Protein 2N4I (pdb70)

Radius of gyration: 13.76 Å; Cα contacts (8 Å, |Δi|>4): 264; chains: 1; bounding box: 32×39×30 Å

Structure (mmCIF, N/CA/C/O backbone):
data_2N4I
#
_entry.id   2N4I
#
_cell.length_a   1.000
_cell.length_b   1.000
_cell.length_c   1.000
_cell.angle_alpha   90.00
_cell.angle_beta   90.00
_cell.angle_gamma   90.00
#
_symmetry.space_group_name_H-M   'P 1'
#
loop_
_atom_site.group_PDB
_atom_site.id
_atom_site.type_symbol
_atom_site.label_atom_id
_atom_site.label_alt_id
_atom_site.label_comp_id
_atom_site.label_asym_id
_atom_site.label_entity_id
_atom_site.label_seq_id
_atom_site.pdbx_PDB_ins_code
_atom_site.Cartn_x
_atom_site.Cartn_y
_atom_site.Cartn_z
_atom_site.occupancy
_atom_site.B_iso_or_equiv
_atom_site.auth_seq_id
_atom_site.auth_comp_id
_atom_site.auth_asym_id
_atom_site.auth_atom_id
_atom_site.pdbx_PDB_model_num
ATOM 1 N N . MET A 1 1 ? 2.708 -0.508 -0.286 1.00 0.00 23 MET A N 1
ATOM 2 C CA . MET A 1 1 ? 3.066 -0.502 -1.721 1.00 0.00 23 MET A CA 1
ATOM 3 C C . MET A 1 1 ? 3.447 -1.906 -2.170 1.00 0.00 23 MET A C 1
ATOM 4 O O . MET A 1 1 ? 4.625 -2.239 -2.277 1.00 0.00 23 MET A O 1
ATOM 20 N N . SER A 1 2 ? 2.441 -2.736 -2.408 1.00 0.00 24 SER A N 1
ATOM 21 C CA . SER A 1 2 ? 2.668 -4.101 -2.851 1.00 0.00 24 SER A CA 1
ATOM 22 C C . SER A 1 2 ? 3.030 -4.130 -4.331 1.00 0.00 24 SER A C 1
ATOM 23 O O . SER A 1 2 ? 2.161 -4.019 -5.195 1.00 0.00 24 SER A O 1
ATOM 31 N N . SER A 1 3 ? 4.314 -4.270 -4.615 1.00 0.00 25 SER A N 1
ATOM 32 C CA . SER A 1 3 ? 4.793 -4.313 -5.989 1.00 0.00 25 SER A CA 1
ATOM 33 C C . SER A 1 3 ? 5.633 -5.561 -6.200 1.00 0.00 25 SER A C 1
ATOM 34 O O . SER A 1 3 ? 6.462 -5.632 -7.108 1.00 0.00 25 SER A O 1
ATOM 42 N N . GLU A 1 4 ? 5.414 -6.540 -5.336 1.00 0.00 26 GLU A N 1
ATOM 43 C CA . GLU A 1 4 ? 6.127 -7.800 -5.410 1.00 0.00 26 GLU A CA 1
ATOM 44 C C . GLU A 1 4 ? 5.245 -8.851 -6.066 1.00 0.00 26 GLU A C 1
ATOM 45 O O . GLU A 1 4 ? 4.285 -9.332 -5.462 1.00 0.00 26 GLU A O 1
ATOM 57 N N . PRO A 1 5 ? 5.540 -9.195 -7.324 1.00 0.00 27 PRO A N 1
ATOM 58 C CA . PRO A 1 5 ? 4.785 -10.199 -8.067 1.00 0.00 27 PRO A CA 1
ATOM 59 C C . PRO A 1 5 ? 5.068 -11.603 -7.550 1.00 0.00 27 PRO A C 1
ATOM 60 O O . PRO A 1 5 ? 4.229 -12.224 -6.901 1.00 0.00 27 PRO A O 1
ATOM 71 N N . PHE A 1 6 ? 6.265 -12.084 -7.837 1.00 0.00 28 PHE A N 1
ATOM 72 C CA . PHE A 1 6 ? 6.713 -13.379 -7.369 1.00 0.00 28 PHE A CA 1
ATOM 73 C C . PHE A 1 6 ? 8.235 -13.395 -7.382 1.00 0.00 28 PHE A C 1
ATOM 74 O O . PHE A 1 6 ? 8.854 -12.742 -8.223 1.00 0.00 28 PHE A O 1
ATOM 91 N N . ILE A 1 7 ? 8.838 -14.106 -6.445 1.00 0.00 29 ILE A N 1
ATOM 92 C CA . ILE A 1 7 ? 10.288 -14.084 -6.311 1.00 0.00 29 ILE A CA 1
ATOM 93 C C . ILE A 1 7 ? 10.875 -15.483 -6.275 1.00 0.00 29 ILE A C 1
ATOM 94 O O . ILE A 1 7 ? 10.152 -16.482 -6.313 1.00 0.00 29 ILE A O 1
ATOM 110 N N . VAL A 1 8 ? 12.193 -15.529 -6.193 1.00 0.00 30 VAL A N 1
ATOM 111 C CA . VAL A 1 8 ? 12.930 -16.775 -6.115 1.00 0.00 30 VAL A CA 1
ATOM 112 C C . VAL A 1 8 ? 13.329 -17.049 -4.672 1.00 0.00 30 VAL A C 1
ATOM 113 O O . VAL A 1 8 ? 13.557 -16.117 -3.898 1.00 0.00 30 VAL A O 1
ATOM 126 N N . ASN A 1 9 ? 13.407 -18.316 -4.304 1.00 0.00 31 ASN A N 1
ATOM 127 C CA . ASN A 1 9 ? 13.788 -18.680 -2.948 1.00 0.00 31 ASN A CA 1
ATOM 128 C C . ASN A 1 9 ? 15.013 -19.583 -2.956 1.00 0.00 31 ASN A C 1
ATOM 129 O O . ASN A 1 9 ? 15.257 -20.306 -3.924 1.00 0.00 31 ASN A O 1
ATOM 140 N N . GLY A 1 10 ? 15.789 -19.522 -1.883 1.00 0.00 32 GLY A N 1
ATOM 141 C CA . GLY A 1 10 ? 16.963 -20.360 -1.767 1.00 0.00 32 GLY A CA 1
ATOM 142 C C . GLY A 1 10 ? 18.236 -19.634 -2.153 1.00 0.00 32 GLY A C 1
ATOM 143 O O . GLY A 1 10 ? 18.516 -18.543 -1.654 1.00 0.00 32 GLY A O 1
ATOM 147 N N . LEU A 1 11 ? 18.999 -20.234 -3.051 1.00 0.00 33 LEU A N 1
ATOM 148 C CA . LEU A 1 11 ? 20.275 -19.682 -3.483 1.00 0.00 33 LEU A CA 1
ATOM 149 C C . LEU A 1 11 ? 20.316 -19.615 -5.000 1.00 0.00 33 LEU A C 1
ATOM 150 O O . LEU A 1 11 ? 19.347 -19.994 -5.659 1.00 0.00 33 LEU A O 1
ATOM 166 N N . GLU A 1 12 ? 21.417 -19.105 -5.548 1.00 0.00 34 GLU A N 1
ATOM 167 C CA . GLU A 1 12 ? 21.627 -19.107 -6.991 1.00 0.00 34 GLU A CA 1
ATOM 168 C C . GLU A 1 12 ? 21.509 -20.531 -7.527 1.00 0.00 34 GLU A C 1
ATOM 169 O O . GLU A 1 12 ? 20.809 -20.779 -8.508 1.00 0.00 34 GLU A O 1
ATOM 181 N N . GLY A 1 13 ? 22.191 -21.460 -6.866 1.00 0.00 35 GLY A N 1
ATOM 182 C CA . GLY A 1 13 ? 22.017 -22.864 -7.180 1.00 0.00 35 GLY A CA 1
ATOM 183 C C . GLY A 1 13 ? 23.288 -23.546 -7.651 1.00 0.00 35 GLY A C 1
ATOM 184 O O . GLY A 1 13 ? 23.523 -23.654 -8.851 1.00 0.00 35 GLY A O 1
ATOM 188 N N . PRO A 1 14 ? 24.140 -24.010 -6.727 1.00 0.00 36 PRO A N 1
ATOM 189 C CA . PRO A 1 14 ? 25.299 -24.829 -7.063 1.00 0.00 36 PRO A CA 1
ATOM 190 C C . PRO A 1 14 ? 24.897 -26.290 -7.267 1.00 0.00 36 PRO A C 1
ATOM 191 O O . PRO A 1 14 ? 25.024 -27.114 -6.361 1.00 0.00 36 PRO A O 1
ATOM 202 N N . VAL A 1 15 ? 24.395 -26.599 -8.454 1.00 0.00 37 VAL A N 1
ATOM 203 C CA . VAL A 1 15 ? 23.906 -27.940 -8.758 1.00 0.00 37 VAL A CA 1
ATOM 204 C C . VAL A 1 15 ? 25.043 -28.849 -9.214 1.00 0.00 37 VAL A C 1
ATOM 205 O O . VAL A 1 15 ? 25.787 -28.513 -10.130 1.00 0.00 37 VAL A O 1
ATOM 218 N N . LEU A 1 16 ? 25.164 -30.003 -8.579 1.00 0.00 38 LEU A N 1
ATOM 219 C CA . LEU A 1 16 ? 26.244 -30.930 -8.877 1.00 0.00 38 LEU A CA 1
ATOM 220 C C . LEU A 1 16 ? 25.722 -32.116 -9.677 1.00 0.00 38 LEU A C 1
ATOM 221 O O . LEU A 1 16 ? 24.613 -32.596 -9.436 1.00 0.00 38 LEU A O 1
ATOM 237 N N . ALA A 1 17 ? 26.522 -32.585 -10.627 1.00 0.00 39 ALA A N 1
ATOM 238 C CA . ALA A 1 17 ? 26.103 -33.657 -11.514 1.00 0.00 39 ALA A CA 1
ATOM 239 C C . ALA A 1 17 ? 27.296 -34.467 -12.014 1.00 0.00 39 ALA A C 1
ATOM 240 O O . ALA A 1 17 ? 28.449 -34.097 -11.785 1.00 0.00 39 ALA A O 1
ATOM 247 N N . SER A 1 18 ? 27.003 -35.567 -12.699 1.00 0.00 40 SER A N 1
ATOM 248 C CA . SER A 1 18 ? 28.026 -36.430 -13.271 1.00 0.00 40 SER A CA 1
ATOM 249 C C . SER A 1 18 ? 27.842 -36.491 -14.782 1.00 0.00 40 SER A C 1
ATOM 250 O O . SER A 1 18 ? 26.709 -36.559 -15.267 1.00 0.00 40 SER A O 1
ATOM 258 N N . LEU A 1 19 ? 28.944 -36.472 -15.519 1.00 0.00 41 LEU A N 1
ATOM 259 C CA . LEU A 1 19 ? 28.887 -36.402 -16.973 1.00 0.00 41 LEU A CA 1
ATOM 260 C C . LEU A 1 19 ? 28.172 -37.613 -17.552 1.00 0.00 41 LEU A C 1
ATOM 261 O O . LEU A 1 19 ? 28.434 -38.751 -17.159 1.00 0.00 41 LEU A O 1
ATOM 277 N N . GLY A 1 20 ? 27.265 -37.362 -18.483 1.00 0.00 42 GLY A N 1
ATOM 278 C CA . GLY A 1 20 ? 26.541 -38.440 -19.134 1.00 0.00 42 GLY A CA 1
ATOM 279 C C . GLY A 1 20 ? 25.412 -38.991 -18.284 1.00 0.00 42 GLY A C 1
ATOM 280 O O . GLY A 1 20 ? 24.524 -39.676 -18.794 1.00 0.00 42 GLY A O 1
ATOM 284 N N . GLY A 1 21 ? 25.443 -38.685 -16.994 1.00 0.00 43 GLY A N 1
ATOM 285 C CA . GLY A 1 21 ? 24.433 -39.182 -16.085 1.00 0.00 43 GLY A CA 1
ATOM 286 C C . GLY A 1 21 ? 23.228 -38.272 -16.018 1.00 0.00 43 GLY A C 1
ATOM 287 O O . GLY A 1 21 ? 22.892 -37.605 -16.993 1.00 0.00 43 GLY A O 1
ATOM 291 N N . ASN A 1 22 ? 22.583 -38.228 -14.866 1.00 0.00 44 ASN A N 1
ATOM 292 C CA . ASN A 1 22 ? 21.380 -37.429 -14.711 1.00 0.00 44 ASN A CA 1
ATOM 293 C C . ASN A 1 22 ? 21.687 -36.122 -13.995 1.00 0.00 44 ASN A C 1
ATOM 294 O O . ASN A 1 22 ? 22.355 -36.105 -12.958 1.00 0.00 44 ASN A O 1
ATOM 305 N N . LEU A 1 23 ? 21.216 -35.032 -14.569 1.00 0.00 45 LEU A N 1
ATOM 306 C CA . LEU A 1 23 ? 21.340 -33.722 -13.963 1.00 0.00 45 LEU A CA 1
ATOM 307 C C . LEU A 1 23 ? 19.997 -33.308 -13.381 1.00 0.00 45 LEU A C 1
ATOM 308 O O . LEU A 1 23 ? 19.046 -33.058 -14.121 1.00 0.00 45 LEU A O 1
ATOM 324 N N . GLU A 1 24 ? 19.915 -33.252 -12.064 1.00 0.00 46 GLU A N 1
ATOM 325 C CA . GLU A 1 24 ? 18.706 -32.796 -11.409 1.00 0.00 46 GLU A CA 1
ATOM 326 C C . GLU A 1 24 ? 18.815 -31.313 -11.097 1.00 0.00 46 GLU A C 1
ATOM 327 O O . GLU A 1 24 ? 19.537 -30.906 -10.186 1.00 0.00 46 GLU A O 1
ATOM 339 N N . LEU A 1 25 ? 18.098 -30.512 -11.861 1.00 0.00 47 LEU A N 1
ATOM 340 C CA . LEU A 1 25 ? 18.132 -29.073 -11.698 1.00 0.00 47 LEU A CA 1
ATOM 341 C C . LEU A 1 25 ? 16.994 -28.652 -10.787 1.00 0.00 47 LEU A C 1
ATOM 342 O O . LEU A 1 25 ? 15.843 -29.017 -11.011 1.00 0.00 47 LEU A O 1
ATOM 358 N N . SER A 1 26 ? 17.316 -27.889 -9.758 1.00 0.00 48 SER A N 1
ATOM 359 C CA . SER A 1 26 ? 16.335 -27.529 -8.751 1.00 0.00 48 SER A CA 1
ATOM 360 C C . SER A 1 26 ? 16.224 -26.016 -8.608 1.00 0.00 48 SER A C 1
ATOM 361 O O . SER A 1 26 ? 17.211 -25.333 -8.342 1.00 0.00 48 SER A O 1
ATOM 369 N N . CYS A 1 27 ? 15.021 -25.503 -8.812 1.00 0.00 49 CYS A N 1
ATOM 370 C CA . CYS A 1 27 ? 14.751 -24.083 -8.633 1.00 0.00 49 CYS A CA 1
ATOM 371 C C . CYS A 1 27 ? 13.565 -23.906 -7.689 1.00 0.00 49 CYS A C 1
ATOM 372 O O . CYS A 1 27 ? 12.611 -24.688 -7.734 1.00 0.00 49 CYS A O 1
ATOM 379 N N . GLN A 1 28 ? 13.632 -22.907 -6.818 1.00 0.00 50 GLN A N 1
ATOM 380 C CA . GLN A 1 28 ? 12.551 -22.640 -5.876 1.00 0.00 50 GLN A CA 1
ATOM 381 C C . GLN A 1 28 ? 11.916 -21.288 -6.168 1.00 0.00 50 GLN A C 1
ATOM 382 O O . GLN A 1 28 ? 12.615 -20.285 -6.309 1.00 0.00 50 GLN A O 1
ATOM 396 N N . LEU A 1 29 ? 10.597 -21.263 -6.251 1.00 0.00 51 LEU A N 1
ATOM 397 C CA . LEU A 1 29 ? 9.881 -20.034 -6.549 1.00 0.00 51 LEU A CA 1
ATOM 398 C C . LEU A 1 29 ? 8.791 -19.777 -5.515 1.00 0.00 51 LEU A C 1
ATOM 399 O O . LEU A 1 29 ? 8.300 -20.702 -4.865 1.00 0.00 51 LEU A O 1
ATOM 415 N N . SER A 1 30 ? 8.436 -18.516 -5.354 1.00 0.00 52 SER A N 1
ATOM 416 C CA . SER A 1 30 ? 7.332 -18.133 -4.490 1.00 0.00 52 SER A CA 1
ATOM 417 C C . SER A 1 30 ? 6.323 -17.293 -5.274 1.00 0.00 52 SER A C 1
ATOM 418 O O . SER A 1 30 ? 6.371 -16.061 -5.253 1.00 0.00 52 SER A O 1
ATOM 426 N N . PRO A 1 31 ? 5.414 -17.962 -6.001 1.00 0.00 53 PRO A N 1
ATOM 427 C CA . PRO A 1 31 ? 4.432 -17.311 -6.857 1.00 0.00 53 PRO A CA 1
ATOM 428 C C . PRO A 1 31 ? 3.091 -17.076 -6.157 1.00 0.00 53 PRO A C 1
ATOM 429 O O . PRO A 1 31 ? 2.816 -17.662 -5.108 1.00 0.00 53 PRO A O 1
ATOM 440 N N . PRO A 1 32 ? 2.238 -16.212 -6.729 1.00 0.00 54 PRO A N 1
ATOM 441 C CA . PRO A 1 32 ? 0.904 -15.954 -6.201 1.00 0.00 54 PRO A CA 1
ATOM 442 C C . PRO A 1 32 ? -0.093 -17.033 -6.621 1.00 0.00 54 PRO A C 1
ATOM 443 O O . PRO A 1 32 ? -1.188 -17.142 -6.063 1.00 0.00 54 PRO A O 1
ATOM 454 N N . GLN A 1 33 ? 0.297 -17.827 -7.608 1.00 0.00 55 GLN A N 1
ATOM 455 C CA . GLN A 1 33 ? -0.555 -18.879 -8.141 1.00 0.00 55 GLN A CA 1
ATOM 456 C C . GLN A 1 33 ? 0.080 -20.244 -7.894 1.00 0.00 55 GLN A C 1
ATOM 457 O O . GLN A 1 33 ? 1.082 -20.344 -7.190 1.00 0.00 55 GLN A O 1
ATOM 471 N N . GLN A 1 34 ? -0.512 -21.295 -8.455 1.00 0.00 56 GLN A N 1
ATOM 472 C CA . GLN A 1 34 ? 0.035 -22.643 -8.309 1.00 0.00 56 GLN A CA 1
ATOM 473 C C . GLN A 1 34 ? 1.066 -22.920 -9.398 1.00 0.00 56 GLN A C 1
ATOM 474 O O . GLN A 1 34 ? 1.774 -23.925 -9.355 1.00 0.00 56 GLN A O 1
ATOM 488 N N . ALA A 1 35 ? 1.104 -22.031 -10.389 1.00 0.00 57 ALA A N 1
ATOM 489 C CA . ALA A 1 35 ? 2.125 -22.040 -11.439 1.00 0.00 57 ALA A CA 1
ATOM 490 C C . ALA A 1 35 ? 2.011 -23.246 -12.377 1.00 0.00 57 ALA A C 1
ATOM 491 O O . ALA A 1 35 ? 2.873 -23.454 -13.240 1.00 0.00 57 ALA A O 1
ATOM 498 N N . GLN A 1 36 ? 0.944 -24.025 -12.235 1.00 0.00 58 GLN A N 1
ATOM 499 C CA . GLN A 1 36 ? 0.729 -25.191 -13.088 1.00 0.00 58 GLN A CA 1
ATOM 500 C C . GLN A 1 36 ? 0.683 -24.769 -14.556 1.00 0.00 58 GLN A C 1
ATOM 501 O O . GLN A 1 36 ? 1.359 -25.356 -15.403 1.00 0.00 58 GLN A O 1
ATOM 515 N N . HIS A 1 37 ? -0.074 -23.716 -14.835 1.00 0.00 59 HIS A N 1
ATOM 516 C CA . HIS A 1 37 ? -0.231 -23.222 -16.199 1.00 0.00 59 HIS A CA 1
ATOM 517 C C . HIS A 1 37 ? 0.857 -22.209 -16.544 1.00 0.00 59 HIS A C 1
ATOM 518 O O . HIS A 1 37 ? 0.843 -21.614 -17.620 1.00 0.00 59 HIS A O 1
ATOM 533 N N . MET A 1 38 ? 1.802 -22.021 -15.630 1.00 0.00 60 MET A N 1
ATOM 534 C CA . MET A 1 38 ? 2.843 -21.017 -15.812 1.00 0.00 60 MET A CA 1
ATOM 535 C C . MET A 1 38 ? 3.945 -21.533 -16.730 1.00 0.00 60 MET A C 1
ATOM 536 O O . MET A 1 38 ? 4.029 -22.737 -17.005 1.00 0.00 60 MET A O 1
ATOM 550 N N . GLU A 1 39 ? 4.790 -20.628 -17.193 1.00 0.00 61 GLU A N 1
ATOM 551 C CA . GLU A 1 39 ? 5.839 -20.969 -18.141 1.00 0.00 61 GLU A CA 1
ATOM 552 C C . GLU A 1 39 ? 7.193 -21.002 -17.451 1.00 0.00 61 GLU A C 1
ATOM 553 O O . GLU A 1 39 ? 7.457 -20.209 -16.549 1.00 0.00 61 GLU A O 1
ATOM 565 N N . ILE A 1 40 ? 8.038 -21.937 -17.852 1.00 0.00 62 ILE A N 1
ATOM 566 C CA . ILE A 1 40 ? 9.354 -22.067 -17.250 1.00 0.00 62 ILE A CA 1
ATOM 567 C C . ILE A 1 40 ? 10.427 -22.318 -18.312 1.00 0.00 62 ILE A C 1
ATOM 568 O O . ILE A 1 40 ? 10.180 -22.978 -19.327 1.00 0.00 62 ILE A O 1
ATOM 584 N N . ARG A 1 41 ? 11.606 -21.762 -18.084 1.00 0.00 63 ARG A N 1
ATOM 585 C CA . ARG A 1 41 ? 12.770 -22.053 -18.903 1.00 0.00 63 ARG A CA 1
ATOM 586 C C . ARG A 1 41 ? 13.920 -22.462 -17.985 1.00 0.00 63 ARG A C 1
ATOM 587 O O . ARG A 1 41 ? 14.375 -21.674 -17.163 1.00 0.00 63 ARG A O 1
ATOM 608 N N . TRP A 1 42 ? 14.376 -23.694 -18.127 1.00 0.00 64 TRP A N 1
ATOM 609 C CA . TRP A 1 42 ? 15.324 -24.285 -17.183 1.00 0.00 64 TRP A CA 1
ATOM 610 C C . TRP A 1 42 ? 16.500 -24.920 -17.922 1.00 0.00 64 TRP A C 1
ATOM 611 O O . TRP A 1 42 ? 16.759 -26.107 -17.767 1.00 0.00 64 TRP A O 1
ATOM 632 N N . PHE A 1 43 ? 17.223 -24.142 -18.720 1.00 0.00 65 PHE A N 1
ATOM 633 C CA . PHE A 1 43 ? 18.234 -24.734 -19.607 1.00 0.00 65 PHE A CA 1
ATOM 634 C C . PHE A 1 43 ? 19.397 -23.779 -19.850 1.00 0.00 65 PHE A C 1
ATOM 635 O O . PHE A 1 43 ? 19.344 -22.610 -19.474 1.00 0.00 65 PHE A O 1
ATOM 652 N N . ARG A 1 44 ? 20.451 -24.291 -20.477 1.00 0.00 66 ARG A N 1
ATOM 653 C CA . ARG A 1 44 ? 21.597 -23.474 -20.850 1.00 0.00 66 ARG A CA 1
ATOM 654 C C . ARG A 1 44 ? 22.000 -23.749 -22.291 1.00 0.00 66 ARG A C 1
ATOM 655 O O . ARG A 1 44 ? 22.211 -24.898 -22.677 1.00 0.00 66 ARG A O 1
ATOM 676 N N . ASN A 1 45 ? 22.095 -22.693 -23.081 1.00 0.00 67 ASN A N 1
ATOM 677 C CA . ASN A 1 45 ? 22.564 -22.798 -24.454 1.00 0.00 67 ASN A CA 1
ATOM 678 C C . ASN A 1 45 ? 23.088 -21.449 -24.912 1.00 0.00 67 ASN A C 1
ATOM 679 O O . ASN A 1 45 ? 22.827 -20.432 -24.268 1.00 0.00 67 ASN A O 1
ATOM 690 N N . LEU A 1 46 ? 23.830 -21.436 -26.005 1.00 0.00 68 LEU A N 1
ATOM 691 C CA . LEU A 1 46 ? 24.475 -20.216 -26.459 1.00 0.00 68 LEU A CA 1
ATOM 692 C C . LEU A 1 46 ? 23.678 -19.543 -27.568 1.00 0.00 68 LEU A C 1
ATOM 693 O O . LEU A 1 46 ? 23.330 -20.176 -28.567 1.00 0.00 68 LEU A O 1
ATOM 709 N N . TYR A 1 47 ? 23.391 -18.257 -27.355 1.00 0.00 69 TYR A N 1
ATOM 710 C CA . TYR A 1 47 ? 22.724 -17.398 -28.338 1.00 0.00 69 TYR A CA 1
ATOM 711 C C . TYR A 1 47 ? 21.221 -17.650 -28.390 1.00 0.00 69 TYR A C 1
ATOM 712 O O . TYR A 1 47 ? 20.747 -18.766 -28.187 1.00 0.00 69 TYR A O 1
ATOM 730 N N . THR A 1 48 ? 20.481 -16.589 -28.653 1.00 0.00 70 THR A N 1
ATOM 731 C CA . THR A 1 48 ? 19.033 -16.642 -28.660 1.00 0.00 70 THR A CA 1
ATOM 732 C C . THR A 1 48 ? 18.488 -17.264 -29.945 1.00 0.00 70 THR A C 1
ATOM 733 O O . THR A 1 48 ? 18.192 -16.566 -30.917 1.00 0.00 70 THR A O 1
ATOM 744 N N . GLU A 1 49 ? 18.382 -18.580 -29.947 1.00 0.00 71 GLU A N 1
ATOM 745 C CA . GLU A 1 49 ? 17.733 -19.301 -31.031 1.00 0.00 71 GLU A CA 1
ATOM 746 C C . GLU A 1 49 ? 17.080 -20.572 -30.482 1.00 0.00 71 GLU A C 1
ATOM 747 O O . GLU A 1 49 ? 15.871 -20.752 -30.626 1.00 0.00 71 GLU A O 1
ATOM 759 N N . PRO A 1 50 ? 17.855 -21.469 -29.831 1.00 0.00 72 PRO A N 1
ATOM 760 C CA . PRO A 1 50 ? 17.302 -22.593 -29.103 1.00 0.00 72 PRO A CA 1
ATOM 761 C C . PRO A 1 50 ? 17.155 -22.265 -27.620 1.00 0.00 72 PRO A C 1
ATOM 762 O O . PRO A 1 50 ? 17.778 -21.319 -27.130 1.00 0.00 72 PRO A O 1
ATOM 773 N N . VAL A 1 51 ? 16.326 -23.036 -26.918 1.00 0.00 73 VAL A N 1
ATOM 774 C CA . VAL A 1 51 ? 16.098 -22.827 -25.491 1.00 0.00 73 VAL A CA 1
ATOM 775 C C . VAL A 1 51 ? 15.445 -21.465 -25.254 1.00 0.00 73 VAL A C 1
ATOM 776 O O . VAL A 1 51 ? 16.117 -20.445 -25.063 1.00 0.00 73 VAL A O 1
ATOM 789 N N . HIS A 1 52 ? 14.127 -21.453 -25.261 1.00 0.00 74 HIS A N 1
ATOM 790 C CA . HIS A 1 52 ? 13.379 -20.212 -25.189 1.00 0.00 74 HIS A CA 1
ATOM 791 C C . HIS A 1 52 ? 12.438 -20.218 -23.996 1.00 0.00 74 HIS A C 1
ATOM 792 O O . HIS A 1 52 ? 12.553 -19.371 -23.107 1.00 0.00 74 HIS A O 1
ATOM 807 N N . LEU A 1 53 ? 11.540 -21.198 -23.963 1.00 0.00 75 LEU A N 1
ATOM 808 C CA . LEU A 1 53 ? 10.480 -21.240 -22.965 1.00 0.00 75 LEU A CA 1
ATOM 809 C C . LEU A 1 53 ? 9.538 -22.416 -23.217 1.00 0.00 75 LEU A C 1
ATOM 810 O O . LEU A 1 53 ? 9.016 -22.579 -24.320 1.00 0.00 75 LEU A O 1
ATOM 826 N N . TYR A 1 54 ? 9.316 -23.220 -22.188 1.00 0.00 76 TYR A N 1
ATOM 827 C CA . TYR A 1 54 ? 8.373 -24.325 -22.264 1.00 0.00 76 TYR A CA 1
ATOM 828 C C . TYR A 1 54 ? 7.223 -24.049 -21.293 1.00 0.00 76 TYR A C 1
ATOM 829 O O . TYR A 1 54 ? 7.447 -23.573 -20.177 1.00 0.00 76 TYR A O 1
ATOM 847 N N . ARG A 1 55 ? 5.989 -24.322 -21.706 1.00 0.00 77 ARG A N 1
ATOM 848 C CA . ARG A 1 55 ? 4.844 -23.766 -20.990 1.00 0.00 77 ARG A CA 1
ATOM 849 C C . ARG A 1 55 ? 3.719 -24.769 -20.797 1.00 0.00 77 ARG A C 1
ATOM 850 O O . ARG A 1 55 ? 3.418 -25.549 -21.693 1.00 0.00 77 ARG A O 1
ATOM 871 N N . ASP A 1 56 ? 3.113 -24.736 -19.604 1.00 0.00 78 ASP A N 1
ATOM 872 C CA . ASP A 1 56 ? 1.905 -25.521 -19.295 1.00 0.00 78 ASP A CA 1
ATOM 873 C C . ASP A 1 56 ? 2.175 -27.030 -19.283 1.00 0.00 78 ASP A C 1
ATOM 874 O O . ASP A 1 56 ? 1.283 -27.834 -19.023 1.00 0.00 78 ASP A O 1
ATOM 883 N N . GLY A 1 57 ? 3.413 -27.413 -19.534 1.00 0.00 79 GLY A N 1
ATOM 884 C CA . GLY A 1 57 ? 3.732 -28.816 -19.688 1.00 0.00 79 GLY A CA 1
ATOM 885 C C . GLY A 1 57 ? 3.798 -29.191 -21.151 1.00 0.00 79 GLY A C 1
ATOM 886 O O . GLY A 1 57 ? 3.978 -30.356 -21.503 1.00 0.00 79 GLY A O 1
ATOM 890 N N . LYS A 1 58 ? 3.646 -28.184 -22.000 1.00 0.00 80 LYS A N 1
ATOM 891 C CA . LYS A 1 58 ? 3.706 -28.361 -23.439 1.00 0.00 80 LYS A CA 1
ATOM 892 C C . LYS A 1 58 ? 4.988 -27.757 -23.996 1.00 0.00 80 LYS A C 1
ATOM 893 O O . LYS A 1 58 ? 5.437 -26.684 -23.552 1.00 0.00 80 LYS A O 1
ATOM 912 N N . ASP A 1 59 ? 5.567 -28.451 -24.964 1.00 0.00 81 ASP A N 1
ATOM 913 C CA . ASP A 1 59 ? 6.791 -28.007 -25.616 1.00 0.00 81 ASP A CA 1
ATOM 914 C C . ASP A 1 59 ? 6.507 -26.850 -26.570 1.00 0.00 81 ASP A C 1
ATOM 915 O O . ASP A 1 59 ? 5.350 -26.520 -26.839 1.00 0.00 81 ASP A O 1
ATOM 924 N N . MET A 1 60 ? 7.563 -26.223 -27.061 1.00 0.00 82 MET A N 1
ATOM 925 C CA . MET A 1 60 ? 7.427 -25.142 -28.020 1.00 0.00 82 MET A CA 1
ATOM 926 C C . MET A 1 60 ? 8.385 -25.356 -29.184 1.00 0.00 82 MET A C 1
ATOM 927 O O . MET A 1 60 ? 9.595 -25.451 -28.990 1.00 0.00 82 MET A O 1
ATOM 941 N N . PHE A 1 61 ? 7.835 -25.453 -30.389 1.00 0.00 83 PHE A N 1
ATOM 942 C CA . PHE A 1 61 ? 8.637 -25.632 -31.596 1.00 0.00 83 PHE A CA 1
ATOM 943 C C . PHE A 1 61 ? 9.668 -24.514 -31.737 1.00 0.00 83 PHE A C 1
ATOM 944 O O . PHE A 1 61 ? 10.815 -24.758 -32.110 1.00 0.00 83 PHE A O 1
ATOM 961 N N . GLY A 1 62 ? 9.253 -23.291 -31.424 1.00 0.00 84 GLY A N 1
ATOM 962 C CA . GLY A 1 62 ? 10.151 -22.153 -31.492 1.00 0.00 84 GLY A CA 1
ATOM 963 C C . GLY A 1 62 ? 11.163 -22.129 -30.359 1.00 0.00 84 GLY A C 1
ATOM 964 O O . GLY A 1 62 ? 12.099 -21.331 -30.373 1.00 0.00 84 GLY A O 1
ATOM 968 N N . GLU A 1 63 ? 10.965 -22.983 -29.363 1.00 0.00 85 GLU A N 1
ATOM 969 C CA . GLU A 1 63 ? 11.912 -23.105 -28.262 1.00 0.00 85 GLU A CA 1
ATOM 970 C C . GLU A 1 63 ? 12.898 -24.230 -28.564 1.00 0.00 85 GLU A C 1
ATOM 971 O O . GLU A 1 63 ? 14.036 -24.217 -28.092 1.00 0.00 85 GLU A O 1
ATOM 983 N N . ILE A 1 64 ? 12.431 -25.175 -29.385 1.00 0.00 86 ILE A N 1
ATOM 984 C CA . ILE A 1 64 ? 13.201 -26.340 -29.827 1.00 0.00 86 ILE A CA 1
ATOM 985 C C . ILE A 1 64 ? 14.016 -26.983 -28.692 1.00 0.00 86 ILE A C 1
ATOM 986 O O . ILE A 1 64 ? 15.252 -26.961 -28.672 1.00 0.00 86 ILE A O 1
ATOM 1002 N N . ILE A 1 65 ? 13.295 -27.589 -27.749 1.00 0.00 87 ILE A N 1
ATOM 1003 C CA . ILE A 1 65 ? 13.914 -28.343 -26.660 1.00 0.00 87 ILE A CA 1
ATOM 1004 C C . ILE A 1 65 ? 14.624 -29.579 -27.209 1.00 0.00 87 ILE A C 1
ATOM 1005 O O . ILE A 1 65 ? 15.426 -30.217 -26.525 1.00 0.00 87 ILE A O 1
ATOM 1021 N N . SER A 1 66 ? 14.348 -29.883 -28.471 1.00 0.00 88 SER A N 1
ATOM 1022 C CA . SER A 1 66 ? 15.055 -30.922 -29.197 1.00 0.00 88 SER A CA 1
ATOM 1023 C C . SER A 1 66 ? 16.566 -30.657 -29.195 1.00 0.00 88 SER A C 1
ATOM 1024 O O . SER A 1 66 ? 17.356 -31.526 -29.564 1.00 0.00 88 SER A O 1
ATOM 1032 N N . LYS A 1 67 ? 16.958 -29.443 -28.798 1.00 0.00 89 LYS A N 1
ATOM 1033 C CA . LYS A 1 67 ? 18.371 -29.092 -28.672 1.00 0.00 89 LYS A CA 1
ATOM 1034 C C . LYS A 1 67 ? 19.048 -29.958 -27.609 1.00 0.00 89 LYS A C 1
ATOM 1035 O O . LYS A 1 67 ? 20.213 -30.327 -27.745 1.00 0.00 89 LYS A O 1
ATOM 1054 N N . TYR A 1 68 ? 18.310 -30.285 -26.554 1.00 0.00 90 TYR A N 1
ATOM 1055 C CA . TYR A 1 68 ? 18.797 -31.215 -25.542 1.00 0.00 90 TYR A CA 1
ATOM 1056 C C . TYR A 1 68 ? 18.146 -32.575 -25.764 1.00 0.00 90 TYR A C 1
ATOM 1057 O O . TYR A 1 68 ? 18.077 -33.414 -24.863 1.00 0.00 90 TYR A O 1
ATOM 1075 N N . VAL A 1 69 ? 17.685 -32.773 -27.001 1.00 0.00 91 VAL A N 1
ATOM 1076 C CA . VAL A 1 69 ? 17.039 -34.009 -27.438 1.00 0.00 91 VAL A CA 1
ATOM 1077 C C . VAL A 1 69 ? 15.854 -34.371 -26.536 1.00 0.00 91 VAL A C 1
ATOM 1078 O O . VAL A 1 69 ? 15.197 -33.490 -25.985 1.00 0.00 91 VAL A O 1
ATOM 1091 N N . GLU A 1 70 ? 15.578 -35.662 -26.394 1.00 0.00 92 GLU A N 1
ATOM 1092 C CA . GLU A 1 70 ? 14.440 -36.117 -25.607 1.00 0.00 92 GLU A CA 1
ATOM 1093 C C . GLU A 1 70 ? 14.885 -36.532 -24.208 1.00 0.00 92 GLU A C 1
ATOM 1094 O O . GLU A 1 70 ? 14.264 -37.380 -23.562 1.00 0.00 92 GLU A O 1
ATOM 1106 N N . ARG A 1 71 ? 15.962 -35.916 -23.742 1.00 0.00 93 ARG A N 1
ATOM 1107 C CA . ARG A 1 71 ? 16.529 -36.230 -22.438 1.00 0.00 93 ARG A CA 1
ATOM 1108 C C . ARG A 1 71 ? 16.107 -35.188 -21.408 1.00 0.00 93 ARG A C 1
ATOM 1109 O O . ARG A 1 71 ? 16.874 -34.838 -20.509 1.00 0.00 93 ARG A O 1
ATOM 1130 N N . THR A 1 72 ? 14.884 -34.701 -21.547 1.00 0.00 94 THR A N 1
ATOM 1131 C CA . THR A 1 72 ? 14.375 -33.638 -20.697 1.00 0.00 94 THR A CA 1
ATOM 1132 C C . THR A 1 72 ? 13.124 -34.073 -19.923 1.00 0.00 94 THR A C 1
ATOM 1133 O O . THR A 1 72 ? 12.150 -34.547 -20.510 1.00 0.00 94 THR A O 1
ATOM 1144 N N . GLU A 1 73 ? 13.163 -33.918 -18.604 1.00 0.00 95 GLU A N 1
ATOM 1145 C CA . GLU A 1 73 ? 12.001 -34.177 -17.762 1.00 0.00 95 GLU A CA 1
ATOM 1146 C C . GLU A 1 73 ? 11.853 -33.068 -16.723 1.00 0.00 95 GLU A C 1
ATOM 1147 O O . GLU A 1 73 ? 12.547 -33.055 -15.708 1.00 0.00 95 GLU A O 1
ATOM 1159 N N . LEU A 1 74 ? 10.961 -32.129 -16.986 1.00 0.00 96 LEU A N 1
ATOM 1160 C CA . LEU A 1 74 ? 10.729 -31.027 -16.067 1.00 0.00 96 LEU A CA 1
ATOM 1161 C C . LEU A 1 74 ? 9.671 -31.411 -15.040 1.00 0.00 96 LEU A C 1
ATOM 1162 O O . LEU A 1 74 ? 8.475 -31.382 -15.328 1.00 0.00 96 LEU A O 1
ATOM 1178 N N . LEU A 1 75 ? 10.122 -31.784 -13.850 1.00 0.00 97 LEU A N 1
ATOM 1179 C CA . LEU A 1 75 ? 9.220 -32.108 -12.762 1.00 0.00 97 LEU A CA 1
ATOM 1180 C C . LEU A 1 75 ? 8.480 -30.859 -12.315 1.00 0.00 97 LEU A C 1
ATOM 1181 O O . LEU A 1 75 ? 9.027 -30.018 -11.585 1.00 0.00 97 LEU A O 1
ATOM 1197 N N . LYS A 1 76 ? 7.247 -30.744 -12.791 1.00 0.00 98 LYS A N 1
ATOM 1198 C CA . LYS A 1 76 ? 6.390 -29.612 -12.491 1.00 0.00 98 LYS A CA 1
ATOM 1199 C C . LYS A 1 76 ? 5.418 -29.971 -11.378 1.00 0.00 98 LYS A C 1
ATOM 1200 O O . LYS A 1 76 ? 4.694 -29.117 -10.877 1.00 0.00 98 LYS A O 1
ATOM 1219 N N . ASP A 1 77 ? 5.406 -31.244 -11.001 1.00 0.00 99 ASP A N 1
ATOM 1220 C CA . ASP A 1 77 ? 4.580 -31.711 -9.890 1.00 0.00 99 ASP A CA 1
ATOM 1221 C C . ASP A 1 77 ? 4.940 -30.951 -8.617 1.00 0.00 99 ASP A C 1
ATOM 1222 O O . ASP A 1 77 ? 4.096 -30.701 -7.757 1.00 0.00 99 ASP A O 1
ATOM 1231 N N . GLY A 1 78 ? 6.199 -30.559 -8.530 1.00 0.00 100 GLY A N 1
ATOM 1232 C CA . GLY A 1 78 ? 6.678 -29.808 -7.393 1.00 0.00 100 GLY A CA 1
ATOM 1233 C C . GLY A 1 78 ? 6.254 -28.351 -7.424 1.00 0.00 100 GLY A C 1
ATOM 1234 O O . GLY A 1 78 ? 6.327 -27.665 -6.410 1.00 0.00 100 GLY A O 1
ATOM 1238 N N . ILE A 1 79 ? 5.847 -27.865 -8.598 1.00 0.00 101 ILE A N 1
ATOM 1239 C CA . ILE A 1 79 ? 5.595 -26.437 -8.794 1.00 0.00 101 ILE A CA 1
ATOM 1240 C C . ILE A 1 79 ? 4.488 -25.916 -7.875 1.00 0.00 101 ILE A C 1
ATOM 1241 O O . ILE A 1 79 ? 4.517 -24.759 -7.461 1.00 0.00 101 ILE A O 1
ATOM 1257 N N . GLY A 1 80 ? 3.539 -26.782 -7.526 1.00 0.00 102 GLY A N 1
ATOM 1258 C CA . GLY A 1 80 ? 2.492 -26.396 -6.595 1.00 0.00 102 GLY A CA 1
ATOM 1259 C C . GLY A 1 80 ? 3.039 -26.210 -5.194 1.00 0.00 102 GLY A C 1
ATOM 1260 O O . GLY A 1 80 ? 2.394 -25.619 -4.328 1.00 0.00 102 GLY A O 1
ATOM 1264 N N . GLU A 1 81 ? 4.242 -26.724 -4.980 1.00 0.00 103 GLU A N 1
ATOM 1265 C CA . GLU A 1 81 ? 4.946 -26.571 -3.720 1.00 0.00 103 GLU A CA 1
ATOM 1266 C C . GLU A 1 81 ? 5.990 -25.464 -3.837 1.00 0.00 103 GLU A C 1
ATOM 1267 O O . GLU A 1 81 ? 6.643 -25.104 -2.858 1.00 0.00 103 GLU A O 1
ATOM 1279 N N . GLY A 1 82 ? 6.135 -24.925 -5.043 1.00 0.00 104 GLY A N 1
ATOM 1280 C CA . GLY A 1 82 ? 7.105 -23.876 -5.279 1.00 0.00 104 GLY A CA 1
ATOM 1281 C C . GLY A 1 82 ? 8.465 -24.409 -5.685 1.00 0.00 104 GLY A C 1
ATOM 1282 O O . GLY A 1 82 ? 9.471 -23.711 -5.565 1.00 0.00 104 GLY A O 1
ATOM 1286 N N . LYS A 1 83 ? 8.506 -25.640 -6.178 1.00 0.00 105 LYS A N 1
ATOM 1287 C CA . LYS A 1 83 ? 9.770 -26.260 -6.553 1.00 0.00 105 LYS A CA 1
ATOM 1288 C C . LYS A 1 83 ? 9.695 -26.856 -7.956 1.00 0.00 105 LYS A C 1
ATOM 1289 O O . LYS A 1 83 ? 8.758 -27.565 -8.284 1.00 0.00 105 LYS A O 1
ATOM 1308 N N . VAL A 1 84 ? 10.685 -26.586 -8.785 1.00 0.00 106 VAL A N 1
ATOM 1309 C CA . VAL A 1 84 ? 10.740 -27.209 -10.100 1.00 0.00 106 VAL A CA 1
ATOM 1310 C C . VAL A 1 84 ? 12.011 -28.023 -10.228 1.00 0.00 106 VAL A C 1
ATOM 1311 O O . VAL A 1 84 ? 13.097 -27.539 -9.889 1.00 0.00 106 VAL A O 1
ATOM 1324 N N . THR A 1 85 ? 11.883 -29.255 -10.704 1.00 0.00 107 THR A N 1
ATOM 1325 C CA . THR A 1 85 ? 13.032 -30.143 -10.792 1.00 0.00 107 THR A CA 1
ATOM 1326 C C . THR A 1 85 ? 13.215 -30.680 -12.204 1.00 0.00 107 THR A C 1
ATOM 1327 O O . THR A 1 85 ? 12.510 -31.584 -12.632 1.00 0.00 107 THR A O 1
ATOM 1338 N N . LEU A 1 86 ? 14.173 -30.133 -12.925 1.00 0.00 108 LEU A N 1
ATOM 1339 C CA . LEU A 1 86 ? 14.421 -30.567 -14.285 1.00 0.00 108 LEU A CA 1
ATOM 1340 C C . LEU A 1 86 ? 15.459 -31.673 -14.312 1.00 0.00 108 LEU A C 1
ATOM 1341 O O . LEU A 1 86 ? 16.617 -31.456 -13.971 1.00 0.00 108 LEU A O 1
ATOM 1357 N N . ARG A 1 87 ? 15.034 -32.860 -14.697 1.00 0.00 109 ARG A N 1
ATOM 1358 C CA . ARG A 1 87 ? 15.953 -33.959 -14.893 1.00 0.00 109 ARG A CA 1
ATOM 1359 C C . ARG A 1 87 ? 16.419 -33.963 -16.339 1.00 0.00 109 ARG A C 1
ATOM 1360 O O . ARG A 1 87 ? 15.659 -34.314 -17.246 1.00 0.00 109 ARG A O 1
ATOM 1381 N N . ILE A 1 88 ? 17.652 -33.555 -16.550 1.00 0.00 110 ILE A N 1
ATOM 1382 C CA . ILE A 1 88 ? 18.235 -33.553 -17.876 1.00 0.00 110 ILE A CA 1
ATOM 1383 C C . ILE A 1 88 ? 19.323 -34.614 -17.938 1.00 0.00 110 ILE A C 1
ATOM 1384 O O . ILE A 1 88 ? 20.156 -34.714 -17.038 1.00 0.00 110 ILE A O 1
ATOM 1400 N N . PHE A 1 89 ? 19.290 -35.436 -18.966 1.00 0.00 111 PHE A N 1
ATOM 1401 C CA . PHE A 1 89 ? 20.240 -36.526 -19.074 1.00 0.00 111 PHE A CA 1
ATOM 1402 C C . PHE A 1 89 ? 21.418 -36.134 -19.952 1.00 0.00 111 PHE A C 1
ATOM 1403 O O . PHE A 1 89 ? 21.243 -35.503 -20.997 1.00 0.00 111 PHE A O 1
ATOM 1420 N N . ASN A 1 90 ? 22.608 -36.514 -19.496 1.00 0.00 112 ASN A N 1
ATOM 1421 C CA . ASN A 1 90 ? 23.864 -36.257 -20.199 1.00 0.00 112 ASN A CA 1
ATOM 1422 C C . ASN A 1 90 ? 24.300 -34.802 -20.052 1.00 0.00 112 ASN A C 1
ATOM 1423 O O . ASN A 1 90 ? 24.193 -34.005 -20.981 1.00 0.00 112 ASN A O 1
ATOM 1434 N N . VAL A 1 91 ? 24.786 -34.461 -18.869 1.00 0.00 113 VAL A N 1
ATOM 1435 C CA . VAL A 1 91 ? 25.395 -33.159 -18.651 1.00 0.00 113 VAL A CA 1
ATOM 1436 C C . VAL A 1 91 ? 26.842 -33.192 -19.136 1.00 0.00 113 VAL A C 1
ATOM 1437 O O . VAL A 1 91 ? 27.503 -34.231 -19.062 1.00 0.00 113 VAL A O 1
ATOM 1450 N N . THR A 1 92 ? 27.327 -32.072 -19.643 1.00 0.00 114 THR A N 1
ATOM 1451 C CA . THR A 1 92 ? 28.656 -32.021 -20.216 1.00 0.00 114 THR A CA 1
ATOM 1452 C C . THR A 1 92 ? 29.505 -30.928 -19.558 1.00 0.00 114 THR A C 1
ATOM 1453 O O . THR A 1 92 ? 28.981 -30.079 -18.834 1.00 0.00 114 THR A O 1
ATOM 1464 N N . VAL A 1 93 ? 30.809 -30.941 -19.831 1.00 0.00 115 VAL A N 1
ATOM 1465 C CA . VAL A 1 93 ? 31.754 -30.045 -19.165 1.00 0.00 115 VAL A CA 1
ATOM 1466 C C . VAL A 1 93 ? 31.687 -28.622 -19.740 1.00 0.00 115 VAL A C 1
ATOM 1467 O O . VAL A 1 93 ? 32.319 -27.698 -19.228 1.00 0.00 115 VAL A O 1
ATOM 1480 N N . ASP A 1 94 ? 30.942 -28.462 -20.823 1.00 0.00 116 ASP A N 1
ATOM 1481 C CA . ASP A 1 94 ? 30.619 -27.136 -21.338 1.00 0.00 116 ASP A CA 1
ATOM 1482 C C . ASP A 1 94 ? 29.272 -26.704 -20.773 1.00 0.00 116 ASP A C 1
ATOM 1483 O O . ASP A 1 94 ? 29.065 -25.539 -20.436 1.00 0.00 116 ASP A O 1
ATOM 1492 N N . ASP A 1 95 ? 28.384 -27.681 -20.617 1.00 0.00 117 ASP A N 1
ATOM 1493 C CA . ASP A 1 95 ? 27.020 -27.436 -20.152 1.00 0.00 117 ASP A CA 1
ATOM 1494 C C . ASP A 1 95 ? 26.988 -27.097 -18.668 1.00 0.00 117 ASP A C 1
ATOM 1495 O O . ASP A 1 95 ? 26.074 -26.420 -18.199 1.00 0.00 117 ASP A O 1
ATOM 1504 N N . ASP A 1 96 ? 27.994 -27.560 -17.934 1.00 0.00 118 ASP A N 1
ATOM 1505 C CA . ASP A 1 96 ? 28.051 -27.356 -16.487 1.00 0.00 118 ASP A CA 1
ATOM 1506 C C . ASP A 1 96 ? 28.510 -25.939 -16.108 1.00 0.00 118 ASP A C 1
ATOM 1507 O O . ASP A 1 96 ? 29.011 -25.711 -15.010 1.00 0.00 118 ASP A O 1
ATOM 1516 N N . GLY A 1 97 ? 28.315 -24.985 -17.007 1.00 0.00 119 GLY A N 1
ATOM 1517 C CA . GLY A 1 97 ? 28.613 -23.601 -16.689 1.00 0.00 119 GLY A CA 1
ATOM 1518 C C . GLY A 1 97 ? 27.574 -23.011 -15.754 1.00 0.00 119 GLY A C 1
ATOM 1519 O O . GLY A 1 97 ? 27.508 -23.364 -14.576 1.00 0.00 119 GLY A O 1
ATOM 1523 N N . SER A 1 98 ? 26.753 -22.117 -16.271 1.00 0.00 120 SER A N 1
ATOM 1524 C CA . SER A 1 98 ? 25.643 -21.588 -15.502 1.00 0.00 120 SER A CA 1
ATOM 1525 C C . SER A 1 98 ? 24.335 -21.839 -16.240 1.00 0.00 120 SER A C 1
ATOM 1526 O O . SER A 1 98 ? 24.127 -21.339 -17.346 1.00 0.00 120 SER A O 1
ATOM 1534 N N . TYR A 1 99 ? 23.471 -22.637 -15.635 1.00 0.00 121 TYR A N 1
ATOM 1535 C CA . TYR A 1 99 ? 22.172 -22.936 -16.210 1.00 0.00 121 TYR A CA 1
ATOM 1536 C C . TYR A 1 99 ? 21.253 -21.739 -16.061 1.00 0.00 121 TYR A C 1
ATOM 1537 O O . TYR A 1 99 ? 21.278 -21.051 -15.039 1.00 0.00 121 TYR A O 1
ATOM 1555 N N . HIS A 1 100 ? 20.453 -21.479 -17.079 1.00 0.00 122 HIS A N 1
ATOM 1556 C CA . HIS A 1 100 ? 19.544 -20.355 -17.034 1.00 0.00 122 HIS A CA 1
ATOM 1557 C C . HIS A 1 100 ? 18.170 -20.803 -16.561 1.00 0.00 122 HIS A C 1
ATOM 1558 O O . HIS A 1 100 ? 17.425 -21.471 -17.295 1.00 0.00 122 HIS A O 1
ATOM 1573 N N . CYS A 1 101 ? 17.869 -20.455 -15.317 1.00 0.00 123 CYS A N 1
ATOM 1574 C CA . CYS A 1 101 ? 16.572 -20.723 -14.727 1.00 0.00 123 CYS A CA 1
ATOM 1575 C C . CYS A 1 101 ? 15.720 -19.463 -14.806 1.00 0.00 123 CYS A C 1
ATOM 1576 O O . CYS A 1 101 ? 16.074 -18.424 -14.248 1.00 0.00 123 CYS A O 1
ATOM 1583 N N . VAL A 1 102 ? 14.622 -19.550 -15.534 1.00 0.00 124 VAL A N 1
ATOM 1584 C CA . VAL A 1 102 ? 13.723 -18.425 -15.718 1.00 0.00 124 VAL A CA 1
ATOM 1585 C C . VAL A 1 102 ? 12.291 -18.870 -15.477 1.00 0.00 124 VAL A C 1
ATOM 1586 O O . VAL A 1 102 ? 11.813 -19.816 -16.105 1.00 0.00 124 VAL A O 1
ATOM 1599 N N . PHE A 1 103 ? 11.615 -18.196 -14.566 1.00 0.00 125 PHE A N 1
ATOM 1600 C CA . PHE A 1 103 ? 10.241 -18.538 -14.239 1.00 0.00 125 PHE A CA 1
ATOM 1601 C C . PHE A 1 103 ? 9.305 -17.452 -14.734 1.00 0.00 125 PHE A C 1
ATOM 1602 O O . PHE A 1 103 ? 9.588 -16.264 -14.577 1.00 0.00 125 PHE A O 1
ATOM 1619 N N . LYS A 1 104 ? 8.202 -17.855 -15.343 1.00 0.00 126 LYS A N 1
ATOM 1620 C CA . LYS A 1 104 ? 7.215 -16.910 -15.827 1.00 0.00 126 LYS A CA 1
ATOM 1621 C C . LYS A 1 104 ? 5.846 -17.209 -15.227 1.00 0.00 126 LYS A C 1
ATOM 1622 O O . LYS A 1 104 ? 5.167 -18.157 -15.632 1.00 0.00 126 LYS A O 1
ATOM 1641 N N . ASP A 1 105 ? 5.447 -16.385 -14.267 1.00 0.00 127 ASP A N 1
ATOM 1642 C CA . ASP A 1 105 ? 4.149 -16.524 -13.621 1.00 0.00 127 ASP A CA 1
ATOM 1643 C C . ASP A 1 105 ? 3.139 -15.647 -14.339 1.00 0.00 127 ASP A C 1
ATOM 1644 O O . ASP A 1 105 ? 2.875 -14.516 -13.927 1.00 0.00 127 ASP A O 1
ATOM 1653 N N . GLY A 1 106 ? 2.613 -16.160 -15.441 1.00 0.00 128 GLY A N 1
ATOM 1654 C CA . GLY A 1 106 ? 1.689 -15.396 -16.251 1.00 0.00 128 GLY A CA 1
ATOM 1655 C C . GLY A 1 106 ? 2.365 -14.208 -16.901 1.00 0.00 128 GLY A C 1
ATOM 1656 O O . GLY A 1 106 ? 3.074 -14.352 -17.900 1.00 0.00 128 GLY A O 1
ATOM 1660 N N . ASP A 1 107 ? 2.165 -13.036 -16.322 1.00 0.00 129 ASP A N 1
ATOM 1661 C CA . ASP A 1 107 ? 2.768 -11.816 -16.833 1.00 0.00 129 ASP A CA 1
ATOM 1662 C C . ASP A 1 107 ? 4.064 -11.499 -16.095 1.00 0.00 129 ASP A C 1
ATOM 1663 O O . ASP A 1 107 ? 4.830 -10.631 -16.508 1.00 0.00 129 ASP A O 1
ATOM 1672 N N . PHE A 1 108 ? 4.309 -12.212 -15.002 1.00 0.00 130 PHE A N 1
ATOM 1673 C CA . PHE A 1 108 ? 5.498 -11.981 -14.189 1.00 0.00 130 PHE A CA 1
ATOM 1674 C C . PHE A 1 108 ? 6.631 -12.901 -14.623 1.00 0.00 130 PHE A C 1
ATOM 1675 O O . PHE A 1 108 ? 6.391 -13.973 -15.179 1.00 0.00 130 PHE A O 1
ATOM 1692 N N . TYR A 1 109 ? 7.864 -12.486 -14.365 1.00 0.00 131 TYR A N 1
ATOM 1693 C CA . TYR A 1 109 ? 9.027 -13.295 -14.709 1.00 0.00 131 TYR A CA 1
ATOM 1694 C C . TYR A 1 109 ? 10.185 -13.015 -13.757 1.00 0.00 131 TYR A C 1
ATOM 1695 O O . TYR A 1 109 ? 10.343 -11.893 -13.275 1.00 0.00 131 TYR A O 1
ATOM 1713 N N . GLU A 1 110 ? 10.975 -14.044 -13.487 1.00 0.00 132 GLU A N 1
ATOM 1714 C CA . GLU A 1 110 ? 12.151 -13.921 -12.634 1.00 0.00 132 GLU A CA 1
ATOM 1715 C C . GLU A 1 110 ? 13.300 -14.738 -13.214 1.00 0.00 132 GLU A C 1
ATOM 1716 O O . GLU A 1 110 ? 13.076 -15.661 -14.006 1.00 0.00 132 GLU A O 1
ATOM 1728 N N . GLU A 1 111 ? 14.515 -14.417 -12.797 1.00 0.00 133 GLU A N 1
ATOM 1729 C CA . GLU A 1 111 ? 15.713 -15.012 -13.373 1.00 0.00 133 GLU A CA 1
ATOM 1730 C C . GLU A 1 111 ? 16.600 -15.618 -12.290 1.00 0.00 133 GLU A C 1
ATOM 1731 O O . GLU A 1 111 ? 16.554 -15.207 -11.128 1.00 0.00 133 GLU A O 1
ATOM 1743 N N . HIS A 1 112 ? 17.397 -16.607 -12.672 1.00 0.00 134 HIS A N 1
ATOM 1744 C CA . HIS A 1 112 ? 18.359 -17.214 -11.764 1.00 0.00 134 HIS A CA 1
ATOM 1745 C C . HIS A 1 112 ? 19.468 -17.910 -12.538 1.00 0.00 134 HIS A C 1
ATOM 1746 O O . HIS A 1 112 ? 19.215 -18.543 -13.566 1.00 0.00 134 HIS A O 1
ATOM 1761 N N . ILE A 1 113 ? 20.691 -17.792 -12.044 1.00 0.00 135 ILE A N 1
ATOM 1762 C CA . ILE A 1 113 ? 21.832 -18.440 -12.674 1.00 0.00 135 ILE A CA 1
ATOM 1763 C C . ILE A 1 113 ? 22.313 -19.603 -11.817 1.00 0.00 135 ILE A C 1
ATOM 1764 O O . ILE A 1 113 ? 22.912 -19.410 -10.758 1.00 0.00 135 ILE A O 1
ATOM 1780 N N . THR A 1 114 ? 22.043 -20.807 -12.282 1.00 0.00 136 THR A N 1
ATOM 1781 C CA . THR A 1 114 ? 22.365 -22.011 -11.541 1.00 0.00 136 THR A CA 1
ATOM 1782 C C . THR A 1 114 ? 23.712 -22.580 -11.978 1.00 0.00 136 THR A C 1
ATOM 1783 O O . THR A 1 114 ? 23.820 -23.216 -13.024 1.00 0.00 136 THR A O 1
ATOM 1794 N N . GLU A 1 115 ? 24.738 -22.343 -11.174 1.00 0.00 137 GLU A N 1
ATOM 1795 C CA . GLU A 1 115 ? 26.084 -22.799 -11.497 1.00 0.00 137 GLU A CA 1
ATOM 1796 C C . GLU A 1 115 ? 26.191 -24.314 -11.333 1.00 0.00 137 GLU A C 1
ATOM 1797 O O . GLU A 1 115 ? 26.030 -24.845 -10.232 1.00 0.00 137 GLU A O 1
ATOM 1809 N N . VAL A 1 116 ? 26.458 -25.001 -12.436 1.00 0.00 138 VAL A N 1
ATOM 1810 C CA . VAL A 1 116 ? 26.549 -26.455 -12.433 1.00 0.00 138 VAL A CA 1
ATOM 1811 C C . VAL A 1 116 ? 27.964 -26.893 -12.063 1.00 0.00 138 VAL A C 1
ATOM 1812 O O . VAL A 1 116 ? 28.928 -26.168 -12.305 1.00 0.00 138 VAL A O 1
ATOM 1825 N N . LYS A 1 117 ? 28.082 -28.061 -11.451 1.00 0.00 139 LYS A N 1
ATOM 1826 C CA . LYS A 1 117 ? 29.375 -28.577 -11.033 1.00 0.00 139 LYS A CA 1
ATOM 1827 C C . LYS A 1 117 ? 29.486 -30.071 -11.307 1.00 0.00 139 LYS A C 1
ATOM 1828 O O . LYS A 1 117 ? 28.790 -30.877 -10.686 1.00 0.00 139 LYS A O 1
ATOM 1847 N N . ILE A 1 118 ? 30.355 -30.441 -12.234 1.00 0.00 140 ILE A N 1
ATOM 1848 C CA . ILE A 1 118 ? 30.641 -31.847 -12.472 1.00 0.00 140 ILE A CA 1
ATOM 1849 C C . ILE A 1 118 ? 31.548 -32.372 -11.367 1.00 0.00 140 ILE A C 1
ATOM 1850 O O . ILE A 1 118 ? 32.715 -31.990 -11.272 1.00 0.00 140 ILE A O 1
ATOM 1866 N N . THR A 1 119 ? 31.005 -33.232 -10.527 1.00 0.00 141 THR A N 1
ATOM 1867 C CA . THR A 1 119 ? 31.731 -33.720 -9.369 1.00 0.00 141 THR A CA 1
ATOM 1868 C C . THR A 1 119 ? 32.381 -35.066 -9.663 1.00 0.00 141 THR A C 1
ATOM 1869 O O . THR A 1 119 ? 31.809 -35.839 -10.460 1.00 0.00 141 THR A O 1
ATOM 1881 N N . MET A 1 1 ? 0.099 -7.590 -0.876 1.00 0.00 23 MET A N 2
ATOM 1882 C CA . MET A 1 1 ? 1.154 -6.675 -1.368 1.00 0.00 23 MET A CA 2
ATOM 1883 C C . MET A 1 1 ? 1.529 -7.024 -2.803 1.00 0.00 23 MET A C 2
ATOM 1884 O O . MET A 1 1 ? 2.246 -7.994 -3.054 1.00 0.00 23 MET A O 2
ATOM 1900 N N . SER A 1 2 ? 1.043 -6.228 -3.741 1.00 0.00 24 SER A N 2
ATOM 1901 C CA . SER A 1 2 ? 1.267 -6.483 -5.152 1.00 0.00 24 SER A CA 2
ATOM 1902 C C . SER A 1 2 ? 2.460 -5.687 -5.670 1.00 0.00 24 SER A C 2
ATOM 1903 O O . SER A 1 2 ? 2.825 -5.790 -6.841 1.00 0.00 24 SER A O 2
ATOM 1911 N N . SER A 1 3 ? 3.074 -4.903 -4.789 1.00 0.00 25 SER A N 2
ATOM 1912 C CA . SER A 1 3 ? 4.251 -4.132 -5.147 1.00 0.00 25 SER A CA 2
ATOM 1913 C C . SER A 1 3 ? 5.420 -5.081 -5.322 1.00 0.00 25 SER A C 2
ATOM 1914 O O . SER A 1 3 ? 6.291 -4.885 -6.169 1.00 0.00 25 SER A O 2
ATOM 1922 N N . GLU A 1 4 ? 5.422 -6.108 -4.493 1.00 0.00 26 GLU A N 2
ATOM 1923 C CA . GLU A 1 4 ? 6.327 -7.221 -4.647 1.00 0.00 26 GLU A CA 2
ATOM 1924 C C . GLU A 1 4 ? 5.527 -8.429 -5.125 1.00 0.00 26 GLU A C 2
ATOM 1925 O O . GLU A 1 4 ? 4.881 -9.111 -4.325 1.00 0.00 26 GLU A O 2
ATOM 1937 N N . PRO A 1 5 ? 5.556 -8.702 -6.435 1.00 0.00 27 PRO A N 2
ATOM 1938 C CA . PRO A 1 5 ? 4.722 -9.735 -7.050 1.00 0.00 27 PRO A CA 2
ATOM 1939 C C . PRO A 1 5 ? 5.201 -11.146 -6.729 1.00 0.00 27 PRO A C 2
ATOM 1940 O O . PRO A 1 5 ? 4.617 -11.839 -5.893 1.00 0.00 27 PRO A O 2
ATOM 1951 N N . PHE A 1 6 ? 6.267 -11.561 -7.395 1.00 0.00 28 PHE A N 2
ATOM 1952 C CA . PHE A 1 6 ? 6.807 -12.896 -7.231 1.00 0.00 28 PHE A CA 2
ATOM 1953 C C . PHE A 1 6 ? 8.299 -12.870 -7.539 1.00 0.00 28 PHE A C 2
ATOM 1954 O O . PHE A 1 6 ? 8.746 -12.057 -8.348 1.00 0.00 28 PHE A O 2
ATOM 1971 N N . ILE A 1 7 ? 9.064 -13.734 -6.888 1.00 0.00 29 ILE A N 2
ATOM 1972 C CA . ILE A 1 7 ? 10.495 -13.815 -7.136 1.00 0.00 29 ILE A CA 2
ATOM 1973 C C . ILE A 1 7 ? 10.976 -15.256 -7.064 1.00 0.00 29 ILE A C 2
ATOM 1974 O O . ILE A 1 7 ? 10.234 -16.156 -6.659 1.00 0.00 29 ILE A O 2
ATOM 1990 N N . VAL A 1 8 ? 12.218 -15.460 -7.463 1.00 0.00 30 VAL A N 2
ATOM 1991 C CA . VAL A 1 8 ? 12.862 -16.756 -7.361 1.00 0.00 30 VAL A CA 2
ATOM 1992 C C . VAL A 1 8 ? 13.704 -16.799 -6.088 1.00 0.00 30 VAL A C 2
ATOM 1993 O O . VAL A 1 8 ? 14.231 -15.772 -5.653 1.00 0.00 30 VAL A O 2
ATOM 2006 N N . ASN A 1 9 ? 13.817 -17.975 -5.487 1.00 0.00 31 ASN A N 2
ATOM 2007 C CA . ASN A 1 9 ? 14.587 -18.127 -4.262 1.00 0.00 31 ASN A CA 2
ATOM 2008 C C . ASN A 1 9 ? 16.067 -17.875 -4.535 1.00 0.00 31 ASN A C 2
ATOM 2009 O O . ASN A 1 9 ? 16.606 -18.336 -5.544 1.00 0.00 31 ASN A O 2
ATOM 2020 N N . GLY A 1 10 ? 16.710 -17.133 -3.643 1.00 0.00 32 GLY A N 2
ATOM 2021 C CA . GLY A 1 10 ? 18.097 -16.749 -3.843 1.00 0.00 32 GLY A CA 2
ATOM 2022 C C . GLY A 1 10 ? 19.059 -17.889 -3.584 1.00 0.00 32 GLY A C 2
ATOM 2023 O O . GLY A 1 10 ? 19.677 -17.963 -2.520 1.00 0.00 32 GLY A O 2
ATOM 2027 N N . LEU A 1 11 ? 19.172 -18.784 -4.551 1.00 0.00 33 LEU A N 2
ATOM 2028 C CA . LEU A 1 11 ? 20.069 -19.918 -4.450 1.00 0.00 33 LEU A CA 2
ATOM 2029 C C . LEU A 1 11 ? 20.836 -20.101 -5.753 1.00 0.00 33 LEU A C 2
ATOM 2030 O O . LEU A 1 11 ? 20.240 -20.350 -6.800 1.00 0.00 33 LEU A O 2
ATOM 2046 N N . GLU A 1 12 ? 22.150 -19.938 -5.689 1.00 0.00 34 GLU A N 2
ATOM 2047 C CA . GLU A 1 12 ? 23.005 -20.177 -6.844 1.00 0.00 34 GLU A CA 2
ATOM 2048 C C . GLU A 1 12 ? 23.196 -21.673 -7.036 1.00 0.00 34 GLU A C 2
ATOM 2049 O O . GLU A 1 12 ? 23.103 -22.187 -8.150 1.00 0.00 34 GLU A O 2
ATOM 2061 N N . GLY A 1 13 ? 23.456 -22.360 -5.930 1.00 0.00 35 GLY A N 2
ATOM 2062 C CA . GLY A 1 13 ? 23.534 -23.803 -5.940 1.00 0.00 35 GLY A CA 2
ATOM 2063 C C . GLY A 1 13 ? 24.811 -24.341 -6.559 1.00 0.00 35 GLY A C 2
ATOM 2064 O O . GLY A 1 13 ? 25.029 -24.216 -7.764 1.00 0.00 35 GLY A O 2
ATOM 2068 N N . PRO A 1 14 ? 25.687 -24.950 -5.751 1.00 0.00 36 PRO A N 2
ATOM 2069 C CA . PRO A 1 14 ? 26.831 -25.694 -6.256 1.00 0.00 36 PRO A CA 2
ATOM 2070 C C . PRO A 1 14 ? 26.398 -27.082 -6.720 1.00 0.00 36 PRO A C 2
ATOM 2071 O O . PRO A 1 14 ? 26.817 -28.097 -6.163 1.00 0.00 36 PRO A O 2
ATOM 2082 N N . VAL A 1 15 ? 25.532 -27.109 -7.728 1.00 0.00 37 VAL A N 2
ATOM 2083 C CA . VAL A 1 15 ? 24.943 -28.352 -8.210 1.00 0.00 37 VAL A CA 2
ATOM 2084 C C . VAL A 1 15 ? 25.985 -29.214 -8.904 1.00 0.00 37 VAL A C 2
ATOM 2085 O O . VAL A 1 15 ? 26.379 -28.940 -10.036 1.00 0.00 37 VAL A O 2
ATOM 2098 N N . LEU A 1 16 ? 26.427 -30.253 -8.218 1.00 0.00 38 LEU A N 2
ATOM 2099 C CA . LEU A 1 16 ? 27.443 -31.138 -8.750 1.00 0.00 38 LEU A CA 2
ATOM 2100 C C . LEU A 1 16 ? 26.801 -32.327 -9.440 1.00 0.00 38 LEU A C 2
ATOM 2101 O O . LEU A 1 16 ? 26.008 -33.056 -8.839 1.00 0.00 38 LEU A O 2
ATOM 2117 N N . ALA A 1 17 ? 27.136 -32.505 -10.702 1.00 0.00 39 ALA A N 2
ATOM 2118 C CA . ALA A 1 17 ? 26.629 -33.617 -11.478 1.00 0.00 39 ALA A CA 2
ATOM 2119 C C . ALA A 1 17 ? 27.790 -34.389 -12.083 1.00 0.00 39 ALA A C 2
ATOM 2120 O O . ALA A 1 17 ? 28.916 -33.905 -12.086 1.00 0.00 39 ALA A O 2
ATOM 2127 N N . SER A 1 18 ? 27.524 -35.573 -12.600 1.00 0.00 40 SER A N 2
ATOM 2128 C CA . SER A 1 18 ? 28.568 -36.382 -13.199 1.00 0.00 40 SER A CA 2
ATOM 2129 C C . SER A 1 18 ? 28.341 -36.462 -14.694 1.00 0.00 40 SER A C 2
ATOM 2130 O O . SER A 1 18 ? 27.201 -36.562 -15.146 1.00 0.00 40 SER A O 2
ATOM 2138 N N . LEU A 1 19 ? 29.413 -36.389 -15.460 1.00 0.00 41 LEU A N 2
ATOM 2139 C CA . LEU A 1 19 ? 29.299 -36.395 -16.907 1.00 0.00 41 LEU A CA 2
ATOM 2140 C C . LEU A 1 19 ? 28.699 -37.710 -17.393 1.00 0.00 41 LEU A C 2
ATOM 2141 O O . LEU A 1 19 ? 29.182 -38.793 -17.050 1.00 0.00 41 LEU A O 2
ATOM 2157 N N . GLY A 1 20 ? 27.637 -37.608 -18.178 1.00 0.00 42 GLY A N 2
ATOM 2158 C CA . GLY A 1 20 ? 26.949 -38.793 -18.650 1.00 0.00 42 GLY A CA 2
ATOM 2159 C C . GLY A 1 20 ? 25.912 -39.281 -17.657 1.00 0.00 42 GLY A C 2
ATOM 2160 O O . GLY A 1 20 ? 25.104 -40.155 -17.969 1.00 0.00 42 GLY A O 2
ATOM 2164 N N . GLY A 1 21 ? 25.929 -38.703 -16.463 1.00 0.00 43 GLY A N 2
ATOM 2165 C CA . GLY A 1 21 ? 25.004 -39.108 -15.426 1.00 0.00 43 GLY A CA 2
ATOM 2166 C C . GLY A 1 21 ? 23.725 -38.301 -15.454 1.00 0.00 43 GLY A C 2
ATOM 2167 O O . GLY A 1 21 ? 23.437 -37.610 -16.432 1.00 0.00 43 GLY A O 2
ATOM 2171 N N . ASN A 1 22 ? 22.964 -38.377 -14.377 1.00 0.00 44 ASN A N 2
ATOM 2172 C CA . ASN A 1 22 ? 21.687 -37.687 -14.296 1.00 0.00 44 ASN A CA 2
ATOM 2173 C C . ASN A 1 22 ? 21.812 -36.428 -13.446 1.00 0.00 44 ASN A C 2
ATOM 2174 O O . ASN A 1 22 ? 22.417 -36.441 -12.371 1.00 0.00 44 ASN A O 2
ATOM 2185 N N . LEU A 1 23 ? 21.274 -35.340 -13.964 1.00 0.00 45 LEU A N 2
ATOM 2186 C CA . LEU A 1 23 ? 21.260 -34.065 -13.269 1.00 0.00 45 LEU A CA 2
ATOM 2187 C C . LEU A 1 23 ? 19.818 -33.622 -13.054 1.00 0.00 45 LEU A C 2
ATOM 2188 O O . LEU A 1 23 ? 19.083 -33.391 -14.015 1.00 0.00 45 LEU A O 2
ATOM 2204 N N . GLU A 1 24 ? 19.404 -33.538 -11.803 1.00 0.00 46 GLU A N 2
ATOM 2205 C CA . GLU A 1 24 ? 18.062 -33.081 -11.489 1.00 0.00 46 GLU A CA 2
ATOM 2206 C C . GLU A 1 24 ? 18.093 -31.620 -11.084 1.00 0.00 46 GLU A C 2
ATOM 2207 O O . GLU A 1 24 ? 18.644 -31.262 -10.043 1.00 0.00 46 GLU A O 2
ATOM 2219 N N . LEU A 1 25 ? 17.502 -30.780 -11.911 1.00 0.00 47 LEU A N 2
ATOM 2220 C CA . LEU A 1 25 ? 17.500 -29.357 -11.663 1.00 0.00 47 LEU A CA 2
ATOM 2221 C C . LEU A 1 25 ? 16.223 -28.949 -10.960 1.00 0.00 47 LEU A C 2
ATOM 2222 O O . LEU A 1 25 ? 15.128 -29.272 -11.404 1.00 0.00 47 LEU A O 2
ATOM 2238 N N . SER A 1 26 ? 16.366 -28.244 -9.860 1.00 0.00 48 SER A N 2
ATOM 2239 C CA . SER A 1 26 ? 15.219 -27.810 -9.093 1.00 0.00 48 SER A CA 2
ATOM 2240 C C . SER A 1 26 ? 15.238 -26.302 -8.922 1.00 0.00 48 SER A C 2
ATOM 2241 O O . SER A 1 26 ? 16.207 -25.736 -8.418 1.00 0.00 48 SER A O 2
ATOM 2249 N N . CYS A 1 27 ? 14.175 -25.655 -9.356 1.00 0.00 49 CYS A N 2
ATOM 2250 C CA . CYS A 1 27 ? 14.051 -24.217 -9.187 1.00 0.00 49 CYS A CA 2
ATOM 2251 C C . CYS A 1 27 ? 12.848 -23.925 -8.307 1.00 0.00 49 CYS A C 2
ATOM 2252 O O . CYS A 1 27 ? 11.815 -24.583 -8.430 1.00 0.00 49 CYS A O 2
ATOM 2259 N N . GLN A 1 28 ? 12.985 -22.949 -7.420 1.00 0.00 50 GLN A N 2
ATOM 2260 C CA . GLN A 1 28 ? 11.953 -22.672 -6.431 1.00 0.00 50 GLN A CA 2
ATOM 2261 C C . GLN A 1 28 ? 11.573 -21.198 -6.435 1.00 0.00 50 GLN A C 2
ATOM 2262 O O . GLN A 1 28 ? 12.444 -20.325 -6.453 1.00 0.00 50 GLN A O 2
ATOM 2276 N N . LEU A 1 29 ? 10.276 -20.929 -6.417 1.00 0.00 51 LEU A N 2
ATOM 2277 C CA . LEU A 1 29 ? 9.775 -19.561 -6.431 1.00 0.00 51 LEU A CA 2
ATOM 2278 C C . LEU A 1 29 ? 8.800 -19.345 -5.281 1.00 0.00 51 LEU A C 2
ATOM 2279 O O . LEU A 1 29 ? 8.345 -20.312 -4.668 1.00 0.00 51 LEU A O 2
ATOM 2295 N N . SER A 1 30 ? 8.503 -18.086 -4.978 1.00 0.00 52 SER A N 2
ATOM 2296 C CA . SER A 1 30 ? 7.437 -17.758 -4.041 1.00 0.00 52 SER A CA 2
ATOM 2297 C C . SER A 1 30 ? 6.094 -17.837 -4.763 1.00 0.00 52 SER A C 2
ATOM 2298 O O . SER A 1 30 ? 5.755 -16.952 -5.552 1.00 0.00 52 SER A O 2
ATOM 2306 N N . PRO A 1 31 ? 5.320 -18.902 -4.506 1.00 0.00 53 PRO A N 2
ATOM 2307 C CA . PRO A 1 31 ? 4.114 -19.218 -5.272 1.00 0.00 53 PRO A CA 2
ATOM 2308 C C . PRO A 1 31 ? 2.948 -18.271 -4.993 1.00 0.00 53 PRO A C 2
ATOM 2309 O O . PRO A 1 31 ? 2.428 -18.226 -3.876 1.00 0.00 53 PRO A O 2
ATOM 2320 N N . PRO A 1 32 ? 2.531 -17.492 -6.006 1.00 0.00 54 PRO A N 2
ATOM 2321 C CA . PRO A 1 32 ? 1.308 -16.700 -5.940 1.00 0.00 54 PRO A CA 2
ATOM 2322 C C . PRO A 1 32 ? 0.102 -17.513 -6.404 1.00 0.00 54 PRO A C 2
ATOM 2323 O O . PRO A 1 32 ? -1.050 -17.133 -6.193 1.00 0.00 54 PRO A O 2
ATOM 2334 N N . GLN A 1 33 ? 0.402 -18.646 -7.026 1.00 0.00 55 GLN A N 2
ATOM 2335 C CA . GLN A 1 33 ? -0.595 -19.554 -7.571 1.00 0.00 55 GLN A CA 2
ATOM 2336 C C . GLN A 1 33 ? 0.025 -20.942 -7.682 1.00 0.00 55 GLN A C 2
ATOM 2337 O O . GLN A 1 33 ? 1.133 -21.155 -7.189 1.00 0.00 55 GLN A O 2
ATOM 2351 N N . GLN A 1 34 ? -0.674 -21.879 -8.322 1.00 0.00 56 GLN A N 2
ATOM 2352 C CA . GLN A 1 34 ? -0.173 -23.250 -8.467 1.00 0.00 56 GLN A CA 2
ATOM 2353 C C . GLN A 1 34 ? 1.050 -23.306 -9.389 1.00 0.00 56 GLN A C 2
ATOM 2354 O O . GLN A 1 34 ? 1.657 -24.360 -9.555 1.00 0.00 56 GLN A O 2
ATOM 2368 N N . ALA A 1 35 ? 1.353 -22.172 -10.021 1.00 0.00 57 ALA A N 2
ATOM 2369 C CA . ALA A 1 35 ? 2.599 -21.955 -10.770 1.00 0.00 57 ALA A CA 2
ATOM 2370 C C . ALA A 1 35 ? 2.630 -22.658 -12.130 1.00 0.00 57 ALA A C 2
ATOM 2371 O O . ALA A 1 35 ? 3.201 -22.128 -13.079 1.00 0.00 57 ALA A O 2
ATOM 2378 N N . GLN A 1 36 ? 2.006 -23.825 -12.231 1.00 0.00 58 GLN A N 2
ATOM 2379 C CA . GLN A 1 36 ? 2.081 -24.648 -13.443 1.00 0.00 58 GLN A CA 2
ATOM 2380 C C . GLN A 1 36 ? 1.729 -23.865 -14.712 1.00 0.00 58 GLN A C 2
ATOM 2381 O O . GLN A 1 36 ? 2.385 -24.014 -15.740 1.00 0.00 58 GLN A O 2
ATOM 2395 N N . HIS A 1 37 ? 0.726 -22.999 -14.634 1.00 0.00 59 HIS A N 2
ATOM 2396 C CA . HIS A 1 37 ? 0.235 -22.309 -15.821 1.00 0.00 59 HIS A CA 2
ATOM 2397 C C . HIS A 1 37 ? 1.073 -21.063 -16.136 1.00 0.00 59 HIS A C 2
ATOM 2398 O O . HIS A 1 37 ? 0.668 -20.205 -16.920 1.00 0.00 59 HIS A O 2
ATOM 2413 N N . MET A 1 38 ? 2.244 -20.975 -15.519 1.00 0.00 60 MET A N 2
ATOM 2414 C CA . MET A 1 38 ? 3.182 -19.897 -15.799 1.00 0.00 60 MET A CA 2
ATOM 2415 C C . MET A 1 38 ? 4.165 -20.337 -16.883 1.00 0.00 60 MET A C 2
ATOM 2416 O O . MET A 1 38 ? 4.316 -21.531 -17.142 1.00 0.00 60 MET A O 2
ATOM 2430 N N . GLU A 1 39 ? 4.816 -19.375 -17.522 1.00 0.00 61 GLU A N 2
ATOM 2431 C CA . GLU A 1 39 ? 5.809 -19.676 -18.542 1.00 0.00 61 GLU A CA 2
ATOM 2432 C C . GLU A 1 39 ? 7.169 -19.875 -17.880 1.00 0.00 61 GLU A C 2
ATOM 2433 O O . GLU A 1 39 ? 7.582 -19.059 -17.058 1.00 0.00 61 GLU A O 2
ATOM 2445 N N . ILE A 1 40 ? 7.859 -20.953 -18.221 1.00 0.00 62 ILE A N 2
ATOM 2446 C CA . ILE A 1 40 ? 9.120 -21.266 -17.567 1.00 0.00 62 ILE A CA 2
ATOM 2447 C C . ILE A 1 40 ? 10.219 -21.612 -18.574 1.00 0.00 62 ILE A C 2
ATOM 2448 O O . ILE A 1 40 ? 9.994 -22.338 -19.549 1.00 0.00 62 ILE A O 2
ATOM 2464 N N . ARG A 1 41 ? 11.399 -21.049 -18.338 1.00 0.00 63 ARG A N 2
ATOM 2465 C CA . ARG A 1 41 ? 12.598 -21.394 -19.089 1.00 0.00 63 ARG A CA 2
ATOM 2466 C C . ARG A 1 41 ? 13.641 -21.956 -18.124 1.00 0.00 63 ARG A C 2
ATOM 2467 O O . ARG A 1 41 ? 14.074 -21.273 -17.200 1.00 0.00 63 ARG A O 2
ATOM 2488 N N . TRP A 1 42 ? 14.012 -23.206 -18.329 1.00 0.00 64 TRP A N 2
ATOM 2489 C CA . TRP A 1 42 ? 14.956 -23.892 -17.455 1.00 0.00 64 TRP A CA 2
ATOM 2490 C C . TRP A 1 42 ? 16.103 -24.467 -18.278 1.00 0.00 64 TRP A C 2
ATOM 2491 O O . TRP A 1 42 ? 16.281 -25.677 -18.341 1.00 0.00 64 TRP A O 2
ATOM 2512 N N . PHE A 1 43 ? 16.882 -23.604 -18.915 1.00 0.00 65 PHE A N 2
ATOM 2513 C CA . PHE A 1 43 ? 17.864 -24.076 -19.888 1.00 0.00 65 PHE A CA 2
ATOM 2514 C C . PHE A 1 43 ? 19.085 -23.174 -19.933 1.00 0.00 65 PHE A C 2
ATOM 2515 O O . PHE A 1 43 ? 19.007 -21.989 -19.609 1.00 0.00 65 PHE A O 2
ATOM 2532 N N . ARG A 1 44 ? 20.207 -23.743 -20.349 1.00 0.00 66 ARG A N 2
ATOM 2533 C CA . ARG A 1 44 ? 21.433 -22.981 -20.547 1.00 0.00 66 ARG A CA 2
ATOM 2534 C C . ARG A 1 44 ? 21.298 -22.072 -21.766 1.00 0.00 66 ARG A C 2
ATOM 2535 O O . ARG A 1 44 ? 20.322 -22.159 -22.517 1.00 0.00 66 ARG A O 2
ATOM 2556 N N . ASN A 1 45 ? 22.265 -21.189 -21.944 1.00 0.00 67 ASN A N 2
ATOM 2557 C CA . ASN A 1 45 ? 22.281 -20.301 -23.093 1.00 0.00 67 ASN A CA 2
ATOM 2558 C C . ASN A 1 45 ? 23.658 -20.292 -23.731 1.00 0.00 67 ASN A C 2
ATOM 2559 O O . ASN A 1 45 ? 24.652 -19.993 -23.068 1.00 0.00 67 ASN A O 2
ATOM 2570 N N . LEU A 1 46 ? 23.716 -20.640 -25.005 1.00 0.00 68 LEU A N 2
ATOM 2571 C CA . LEU A 1 46 ? 24.971 -20.652 -25.734 1.00 0.00 68 LEU A CA 2
ATOM 2572 C C . LEU A 1 46 ? 24.760 -20.167 -27.162 1.00 0.00 68 LEU A C 2
ATOM 2573 O O . LEU A 1 46 ? 23.827 -20.603 -27.838 1.00 0.00 68 LEU A O 2
ATOM 2589 N N . TYR A 1 47 ? 25.610 -19.239 -27.590 1.00 0.00 69 TYR A N 2
ATOM 2590 C CA . TYR A 1 47 ? 25.605 -18.733 -28.962 1.00 0.00 69 TYR A CA 2
ATOM 2591 C C . TYR A 1 47 ? 24.270 -18.076 -29.324 1.00 0.00 69 TYR A C 2
ATOM 2592 O O . TYR A 1 47 ? 23.992 -16.950 -28.910 1.00 0.00 69 TYR A O 2
ATOM 2610 N N . THR A 1 48 ? 23.451 -18.779 -30.092 1.00 0.00 70 THR A N 2
ATOM 2611 C CA . THR A 1 48 ? 22.193 -18.230 -30.567 1.00 0.00 70 THR A CA 2
ATOM 2612 C C . THR A 1 48 ? 21.005 -19.033 -30.042 1.00 0.00 70 THR A C 2
ATOM 2613 O O . THR A 1 48 ? 20.002 -19.201 -30.737 1.00 0.00 70 THR A O 2
ATOM 2624 N N . GLU A 1 49 ? 21.138 -19.540 -28.820 1.00 0.00 71 GLU A N 2
ATOM 2625 C CA . GLU A 1 49 ? 20.068 -20.294 -28.170 1.00 0.00 71 GLU A CA 2
ATOM 2626 C C . GLU A 1 49 ? 18.811 -19.433 -28.018 1.00 0.00 71 GLU A C 2
ATOM 2627 O O . GLU A 1 49 ? 18.810 -18.443 -27.282 1.00 0.00 71 GLU A O 2
ATOM 2639 N N . PRO A 1 50 ? 17.731 -19.791 -28.732 1.00 0.00 72 PRO A N 2
ATOM 2640 C CA . PRO A 1 50 ? 16.477 -19.033 -28.717 1.00 0.00 72 PRO A CA 2
ATOM 2641 C C . PRO A 1 50 ? 15.709 -19.191 -27.405 1.00 0.00 72 PRO A C 2
ATOM 2642 O O . PRO A 1 50 ? 16.160 -19.875 -26.482 1.00 0.00 72 PRO A O 2
ATOM 2653 N N . VAL A 1 51 ? 14.545 -18.560 -27.334 1.00 0.00 73 VAL A N 2
ATOM 2654 C CA . VAL A 1 51 ? 13.701 -18.627 -26.147 1.00 0.00 73 VAL A CA 2
ATOM 2655 C C . VAL A 1 51 ? 13.076 -20.010 -26.003 1.00 0.00 73 VAL A C 2
ATOM 2656 O O . VAL A 1 51 ? 11.992 -20.272 -26.524 1.00 0.00 73 VAL A O 2
ATOM 2669 N N . HIS A 1 52 ? 13.775 -20.895 -25.308 1.00 0.00 74 HIS A N 2
ATOM 2670 C CA . HIS A 1 52 ? 13.265 -22.232 -25.037 1.00 0.00 74 HIS A CA 2
ATOM 2671 C C . HIS A 1 52 ? 12.289 -22.173 -23.868 1.00 0.00 74 HIS A C 2
ATOM 2672 O O . HIS A 1 52 ? 12.658 -22.440 -22.726 1.00 0.00 74 HIS A O 2
ATOM 2687 N N . LEU A 1 53 ? 11.056 -21.799 -24.161 1.00 0.00 75 LEU A N 2
ATOM 2688 C CA . LEU A 1 53 ? 10.057 -21.586 -23.127 1.00 0.00 75 LEU A CA 2
ATOM 2689 C C . LEU A 1 53 ? 8.944 -22.623 -23.212 1.00 0.00 75 LEU A C 2
ATOM 2690 O O . LEU A 1 53 ? 8.383 -22.858 -24.283 1.00 0.00 75 LEU A O 2
ATOM 2706 N N . TYR A 1 54 ? 8.630 -23.227 -22.077 1.00 0.00 76 TYR A N 2
ATOM 2707 C CA . TYR A 1 54 ? 7.570 -24.224 -21.995 1.00 0.00 76 TYR A CA 2
ATOM 2708 C C . TYR A 1 54 ? 6.586 -23.822 -20.901 1.00 0.00 76 TYR A C 2
ATOM 2709 O O . TYR A 1 54 ? 6.955 -23.113 -19.967 1.00 0.00 76 TYR A O 2
ATOM 2727 N N . ARG A 1 55 ? 5.334 -24.242 -21.026 1.00 0.00 77 ARG A N 2
ATOM 2728 C CA . ARG A 1 55 ? 4.324 -23.919 -20.031 1.00 0.00 77 ARG A CA 2
ATOM 2729 C C . ARG A 1 55 ? 3.397 -25.114 -19.829 1.00 0.00 77 ARG A C 2
ATOM 2730 O O . ARG A 1 55 ? 3.104 -25.837 -20.773 1.00 0.00 77 ARG A O 2
ATOM 2751 N N . ASP A 1 56 ? 2.955 -25.350 -18.603 1.00 0.00 78 ASP A N 2
ATOM 2752 C CA . ASP A 1 56 ? 2.015 -26.436 -18.362 1.00 0.00 78 ASP A CA 2
ATOM 2753 C C . ASP A 1 56 ? 0.691 -26.108 -19.028 1.00 0.00 78 ASP A C 2
ATOM 2754 O O . ASP A 1 56 ? 0.008 -25.155 -18.647 1.00 0.00 78 ASP A O 2
ATOM 2763 N N . GLY A 1 57 ? 0.349 -26.885 -20.042 1.00 0.00 79 GLY A N 2
ATOM 2764 C CA . GLY A 1 57 ? -0.825 -26.607 -20.835 1.00 0.00 79 GLY A CA 2
ATOM 2765 C C . GLY A 1 57 ? -0.488 -25.901 -22.137 1.00 0.00 79 GLY A C 2
ATOM 2766 O O . GLY A 1 57 ? -1.362 -25.709 -22.984 1.00 0.00 79 GLY A O 2
ATOM 2770 N N . LYS A 1 58 ? 0.778 -25.521 -22.310 1.00 0.00 80 LYS A N 2
ATOM 2771 C CA . LYS A 1 58 ? 1.218 -24.888 -23.548 1.00 0.00 80 LYS A CA 2
ATOM 2772 C C . LYS A 1 58 ? 2.594 -25.399 -23.969 1.00 0.00 80 LYS A C 2
ATOM 2773 O O . LYS A 1 58 ? 3.583 -25.254 -23.245 1.00 0.00 80 LYS A O 2
ATOM 2792 N N . ASP A 1 59 ? 2.655 -25.944 -25.170 1.00 0.00 81 ASP A N 2
ATOM 2793 C CA . ASP A 1 59 ? 3.882 -26.521 -25.699 1.00 0.00 81 ASP A CA 2
ATOM 2794 C C . ASP A 1 59 ? 4.167 -25.956 -27.081 1.00 0.00 81 ASP A C 2
ATOM 2795 O O . ASP A 1 59 ? 3.270 -25.418 -27.734 1.00 0.00 81 ASP A O 2
ATOM 2804 N N . MET A 1 60 ? 5.408 -26.079 -27.526 1.00 0.00 82 MET A N 2
ATOM 2805 C CA . MET A 1 60 ? 5.802 -25.566 -28.831 1.00 0.00 82 MET A CA 2
ATOM 2806 C C . MET A 1 60 ? 7.172 -26.097 -29.224 1.00 0.00 82 MET A C 2
ATOM 2807 O O . MET A 1 60 ? 7.924 -26.577 -28.382 1.00 0.00 82 MET A O 2
ATOM 2821 N N . PHE A 1 61 ? 7.498 -26.000 -30.504 1.00 0.00 83 PHE A N 2
ATOM 2822 C CA . PHE A 1 61 ? 8.808 -26.412 -30.994 1.00 0.00 83 PHE A CA 2
ATOM 2823 C C . PHE A 1 61 ? 9.894 -25.465 -30.488 1.00 0.00 83 PHE A C 2
ATOM 2824 O O . PHE A 1 61 ? 11.086 -25.756 -30.589 1.00 0.00 83 PHE A O 2
ATOM 2841 N N . GLY A 1 62 ? 9.466 -24.336 -29.932 1.00 0.00 84 GLY A N 2
ATOM 2842 C CA . GLY A 1 62 ? 10.394 -23.347 -29.421 1.00 0.00 84 GLY A CA 2
ATOM 2843 C C . GLY A 1 62 ? 11.137 -23.814 -28.181 1.00 0.00 84 GLY A C 2
ATOM 2844 O O . GLY A 1 62 ? 12.312 -23.487 -27.999 1.00 0.00 84 GLY A O 2
ATOM 2848 N N . GLU A 1 63 ? 10.463 -24.574 -27.320 1.00 0.00 85 GLU A N 2
ATOM 2849 C CA . GLU A 1 63 ? 11.102 -25.060 -26.101 1.00 0.00 85 GLU A CA 2
ATOM 2850 C C . GLU A 1 63 ? 12.030 -26.218 -26.422 1.00 0.00 85 GLU A C 2
ATOM 2851 O O . GLU A 1 63 ? 13.152 -26.262 -25.917 1.00 0.00 85 GLU A O 2
ATOM 2863 N N . ILE A 1 64 ? 11.557 -27.103 -27.316 1.00 0.00 86 ILE A N 2
ATOM 2864 C CA . ILE A 1 64 ? 12.255 -28.334 -27.716 1.00 0.00 86 ILE A CA 2
ATOM 2865 C C . ILE A 1 64 ? 13.288 -28.787 -26.671 1.00 0.00 86 ILE A C 2
ATOM 2866 O O . ILE A 1 64 ? 14.501 -28.655 -26.849 1.00 0.00 86 ILE A O 2
ATOM 2882 N N . ILE A 1 65 ? 12.778 -29.292 -25.556 1.00 0.00 87 ILE A N 2
ATOM 2883 C CA . ILE A 1 65 ? 13.616 -29.748 -24.449 1.00 0.00 87 ILE A CA 2
ATOM 2884 C C . ILE A 1 65 ? 14.584 -30.850 -24.873 1.00 0.00 87 ILE A C 2
ATOM 2885 O O . ILE A 1 65 ? 15.631 -31.052 -24.253 1.00 0.00 87 ILE A O 2
ATOM 2901 N N . SER A 1 66 ? 14.234 -31.547 -25.940 1.00 0.00 88 SER A N 2
ATOM 2902 C CA . SER A 1 66 ? 15.079 -32.584 -26.501 1.00 0.00 88 SER A CA 2
ATOM 2903 C C . SER A 1 66 ? 16.377 -31.991 -27.059 1.00 0.00 88 SER A C 2
ATOM 2904 O O . SER A 1 66 ? 17.338 -32.713 -27.333 1.00 0.00 88 SER A O 2
ATOM 2912 N N . LYS A 1 67 ? 16.404 -30.666 -27.207 1.00 0.00 89 LYS A N 2
ATOM 2913 C CA . LYS A 1 67 ? 17.555 -29.983 -27.804 1.00 0.00 89 LYS A CA 2
ATOM 2914 C C . LYS A 1 67 ? 18.738 -29.916 -26.840 1.00 0.00 89 LYS A C 2
ATOM 2915 O O . LYS A 1 67 ? 19.869 -29.677 -27.260 1.00 0.00 89 LYS A O 2
ATOM 2934 N N . TYR A 1 68 ? 18.477 -30.116 -25.553 1.00 0.00 90 TYR A N 2
ATOM 2935 C CA . TYR A 1 68 ? 19.534 -30.027 -24.545 1.00 0.00 90 TYR A CA 2
ATOM 2936 C C . TYR A 1 68 ? 20.575 -31.124 -24.756 1.00 0.00 90 TYR A C 2
ATOM 2937 O O . TYR A 1 68 ? 21.693 -30.851 -25.188 1.00 0.00 90 TYR A O 2
ATOM 2955 N N . VAL A 1 69 ? 20.204 -32.366 -24.464 1.00 0.00 91 VAL A N 2
ATOM 2956 C CA . VAL A 1 69 ? 21.119 -33.488 -24.645 1.00 0.00 91 VAL A CA 2
ATOM 2957 C C . VAL A 1 69 ? 20.415 -34.657 -25.324 1.00 0.00 91 VAL A C 2
ATOM 2958 O O . VAL A 1 69 ? 20.723 -34.998 -26.466 1.00 0.00 91 VAL A O 2
ATOM 2971 N N . GLU A 1 70 ? 19.467 -35.267 -24.620 1.00 0.00 92 GLU A N 2
ATOM 2972 C CA . GLU A 1 70 ? 18.770 -36.442 -25.126 1.00 0.00 92 GLU A CA 2
ATOM 2973 C C . GLU A 1 70 ? 17.566 -36.762 -24.245 1.00 0.00 92 GLU A C 2
ATOM 2974 O O . GLU A 1 70 ? 16.418 -36.708 -24.689 1.00 0.00 92 GLU A O 2
ATOM 2986 N N . ARG A 1 71 ? 17.835 -37.088 -22.989 1.00 0.00 93 ARG A N 2
ATOM 2987 C CA . ARG A 1 71 ? 16.776 -37.371 -22.033 1.00 0.00 93 ARG A CA 2
ATOM 2988 C C . ARG A 1 71 ? 16.549 -36.166 -21.142 1.00 0.00 93 ARG A C 2
ATOM 2989 O O . ARG A 1 71 ? 17.291 -35.934 -20.190 1.00 0.00 93 ARG A O 2
ATOM 3010 N N . THR A 1 72 ? 15.539 -35.388 -21.480 1.00 0.00 94 THR A N 2
ATOM 3011 C CA . THR A 1 72 ? 15.203 -34.198 -20.723 1.00 0.00 94 THR A CA 2
ATOM 3012 C C . THR A 1 72 ? 13.712 -34.174 -20.397 1.00 0.00 94 THR A C 2
ATOM 3013 O O . THR A 1 72 ? 12.873 -34.102 -21.298 1.00 0.00 94 THR A O 2
ATOM 3024 N N . GLU A 1 73 ? 13.383 -34.256 -19.112 1.00 0.00 95 GLU A N 2
ATOM 3025 C CA . GLU A 1 73 ? 11.989 -34.281 -18.671 1.00 0.00 95 GLU A CA 2
ATOM 3026 C C . GLU A 1 73 ? 11.733 -33.204 -17.625 1.00 0.00 95 GLU A C 2
ATOM 3027 O O . GLU A 1 73 ? 12.507 -33.050 -16.683 1.00 0.00 95 GLU A O 2
ATOM 3039 N N . LEU A 1 74 ? 10.648 -32.466 -17.786 1.00 0.00 96 LEU A N 2
ATOM 3040 C CA . LEU A 1 74 ? 10.299 -31.413 -16.843 1.00 0.00 96 LEU A CA 2
ATOM 3041 C C . LEU A 1 74 ? 9.180 -31.872 -15.917 1.00 0.00 96 LEU A C 2
ATOM 3042 O O . LEU A 1 74 ? 8.018 -31.946 -16.316 1.00 0.00 96 LEU A O 2
ATOM 3058 N N . LEU A 1 75 ? 9.545 -32.187 -14.686 1.00 0.00 97 LEU A N 2
ATOM 3059 C CA . LEU A 1 75 ? 8.585 -32.605 -13.680 1.00 0.00 97 LEU A CA 2
ATOM 3060 C C . LEU A 1 75 ? 7.880 -31.384 -13.102 1.00 0.00 97 LEU A C 2
ATOM 3061 O O . LEU A 1 75 ? 8.524 -30.472 -12.559 1.00 0.00 97 LEU A O 2
ATOM 3077 N N . LYS A 1 76 ? 6.559 -31.376 -13.225 1.00 0.00 98 LYS A N 2
ATOM 3078 C CA . LYS A 1 76 ? 5.752 -30.218 -12.867 1.00 0.00 98 LYS A CA 2
ATOM 3079 C C . LYS A 1 76 ? 4.963 -30.464 -11.586 1.00 0.00 98 LYS A C 2
ATOM 3080 O O . LYS A 1 76 ? 4.292 -29.569 -11.087 1.00 0.00 98 LYS A O 2
ATOM 3099 N N . ASP A 1 77 ? 5.038 -31.675 -11.054 1.00 0.00 99 ASP A N 2
ATOM 3100 C CA . ASP A 1 77 ? 4.259 -32.030 -9.868 1.00 0.00 99 ASP A CA 2
ATOM 3101 C C . ASP A 1 77 ? 4.667 -31.178 -8.673 1.00 0.00 99 ASP A C 2
ATOM 3102 O O . ASP A 1 77 ? 3.833 -30.800 -7.851 1.00 0.00 99 ASP A O 2
ATOM 3111 N N . GLY A 1 78 ? 5.953 -30.871 -8.595 1.00 0.00 100 GLY A N 2
ATOM 3112 C CA . GLY A 1 78 ? 6.466 -30.016 -7.540 1.00 0.00 100 GLY A CA 2
ATOM 3113 C C . GLY A 1 78 ? 6.034 -28.566 -7.693 1.00 0.00 100 GLY A C 2
ATOM 3114 O O . GLY A 1 78 ? 6.131 -27.776 -6.748 1.00 0.00 100 GLY A O 2
ATOM 3118 N N . ILE A 1 79 ? 5.591 -28.200 -8.895 1.00 0.00 101 ILE A N 2
ATOM 3119 C CA . ILE A 1 79 ? 5.282 -26.809 -9.210 1.00 0.00 101 ILE A CA 2
ATOM 3120 C C . ILE A 1 79 ? 4.152 -26.274 -8.330 1.00 0.00 101 ILE A C 2
ATOM 3121 O O . ILE A 1 79 ? 4.088 -25.078 -8.056 1.00 0.00 101 ILE A O 2
ATOM 3137 N N . GLY A 1 80 ? 3.291 -27.172 -7.854 1.00 0.00 102 GLY A N 2
ATOM 3138 C CA . GLY A 1 80 ? 2.217 -26.771 -6.963 1.00 0.00 102 GLY A CA 2
ATOM 3139 C C . GLY A 1 80 ? 2.747 -26.253 -5.639 1.00 0.00 102 GLY A C 2
ATOM 3140 O O . GLY A 1 80 ? 2.037 -25.582 -4.893 1.00 0.00 102 GLY A O 2
ATOM 3144 N N . GLU A 1 81 ? 4.005 -26.569 -5.355 1.00 0.00 103 GLU A N 2
ATOM 3145 C CA . GLU A 1 81 ? 4.671 -26.095 -4.151 1.00 0.00 103 GLU A CA 2
ATOM 3146 C C . GLU A 1 81 ? 5.721 -25.045 -4.507 1.00 0.00 103 GLU A C 2
ATOM 3147 O O . GLU A 1 81 ? 6.476 -24.587 -3.647 1.00 0.00 103 GLU A O 2
ATOM 3159 N N . GLY A 1 82 ? 5.762 -24.671 -5.783 1.00 0.00 104 GLY A N 2
ATOM 3160 C CA . GLY A 1 82 ? 6.684 -23.653 -6.238 1.00 0.00 104 GLY A CA 2
ATOM 3161 C C . GLY A 1 82 ? 8.028 -24.214 -6.665 1.00 0.00 104 GLY A C 2
ATOM 3162 O O . GLY A 1 82 ? 9.026 -23.493 -6.657 1.00 0.00 104 GLY A O 2
ATOM 3166 N N . LYS A 1 83 ? 8.071 -25.492 -7.041 1.00 0.00 105 LYS A N 2
ATOM 3167 C CA . LYS A 1 83 ? 9.331 -26.112 -7.441 1.00 0.00 105 LYS A CA 2
ATOM 3168 C C . LYS A 1 83 ? 9.205 -26.813 -8.790 1.00 0.00 105 LYS A C 2
ATOM 3169 O O . LYS A 1 83 ? 8.263 -27.547 -9.031 1.00 0.00 105 LYS A O 2
ATOM 3188 N N . VAL A 1 84 ? 10.159 -26.596 -9.673 1.00 0.00 106 VAL A N 2
ATOM 3189 C CA . VAL A 1 84 ? 10.172 -27.310 -10.944 1.00 0.00 106 VAL A CA 2
ATOM 3190 C C . VAL A 1 84 ? 11.392 -28.209 -11.011 1.00 0.00 106 VAL A C 2
ATOM 3191 O O . VAL A 1 84 ? 12.511 -27.766 -10.711 1.00 0.00 106 VAL A O 2
ATOM 3204 N N . THR A 1 85 ? 11.183 -29.463 -11.406 1.00 0.00 107 THR A N 2
ATOM 3205 C CA . THR A 1 85 ? 12.264 -30.436 -11.428 1.00 0.00 107 THR A CA 2
ATOM 3206 C C . THR A 1 85 ? 12.591 -30.876 -12.850 1.00 0.00 107 THR A C 2
ATOM 3207 O O . THR A 1 85 ? 11.880 -31.679 -13.446 1.00 0.00 107 THR A O 2
ATOM 3218 N N . LEU A 1 86 ? 13.677 -30.353 -13.384 1.00 0.00 108 LEU A N 2
ATOM 3219 C CA . LEU A 1 86 ? 14.112 -30.711 -14.718 1.00 0.00 108 LEU A CA 2
ATOM 3220 C C . LEU A 1 86 ? 15.120 -31.854 -14.656 1.00 0.00 108 LEU A C 2
ATOM 3221 O O . LEU A 1 86 ? 16.238 -31.691 -14.172 1.00 0.00 108 LEU A O 2
ATOM 3237 N N . ARG A 1 87 ? 14.709 -33.012 -15.133 1.00 0.00 109 ARG A N 2
ATOM 3238 C CA . ARG A 1 87 ? 15.578 -34.174 -15.175 1.00 0.00 109 ARG A CA 2
ATOM 3239 C C . ARG A 1 87 ? 16.367 -34.181 -16.476 1.00 0.00 109 ARG A C 2
ATOM 3240 O O . ARG A 1 87 ? 15.809 -34.433 -17.545 1.00 0.00 109 ARG A O 2
ATOM 3261 N N . ILE A 1 88 ? 17.653 -33.887 -16.379 1.00 0.00 110 ILE A N 2
ATOM 3262 C CA . ILE A 1 88 ? 18.528 -33.870 -17.541 1.00 0.00 110 ILE A CA 2
ATOM 3263 C C . ILE A 1 88 ? 19.517 -35.029 -17.464 1.00 0.00 110 ILE A C 2
ATOM 3264 O O . ILE A 1 88 ? 20.192 -35.211 -16.453 1.00 0.00 110 ILE A O 2
ATOM 3280 N N . PHE A 1 89 ? 19.588 -35.823 -18.517 1.00 0.00 111 PHE A N 2
ATOM 3281 C CA . PHE A 1 89 ? 20.510 -36.947 -18.552 1.00 0.00 111 PHE A CA 2
ATOM 3282 C C . PHE A 1 89 ? 21.685 -36.654 -19.471 1.00 0.00 111 PHE A C 2
ATOM 3283 O O . PHE A 1 89 ? 21.526 -36.001 -20.503 1.00 0.00 111 PHE A O 2
ATOM 3300 N N . ASN A 1 90 ? 22.861 -37.129 -19.064 1.00 0.00 112 ASN A N 2
ATOM 3301 C CA . ASN A 1 90 ? 24.080 -37.048 -19.869 1.00 0.00 112 ASN A CA 2
ATOM 3302 C C . ASN A 1 90 ? 24.565 -35.607 -20.013 1.00 0.00 112 ASN A C 2
ATOM 3303 O O . ASN A 1 90 ? 24.750 -35.106 -21.123 1.00 0.00 112 ASN A O 2
ATOM 3314 N N . VAL A 1 91 ? 24.777 -34.949 -18.878 1.00 0.00 113 VAL A N 2
ATOM 3315 C CA . VAL A 1 91 ? 25.322 -33.595 -18.863 1.00 0.00 113 VAL A CA 2
ATOM 3316 C C . VAL A 1 91 ? 26.762 -33.593 -19.387 1.00 0.00 113 VAL A C 2
ATOM 3317 O O . VAL A 1 91 ? 27.470 -34.598 -19.275 1.00 0.00 113 VAL A O 2
ATOM 3330 N N . THR A 1 92 ? 27.192 -32.474 -19.962 1.00 0.00 114 THR A N 2
ATOM 3331 C CA . THR A 1 92 ? 28.488 -32.416 -20.622 1.00 0.00 114 THR A CA 2
ATOM 3332 C C . THR A 1 92 ? 29.403 -31.349 -20.017 1.00 0.00 114 THR A C 2
ATOM 3333 O O . THR A 1 92 ? 28.947 -30.321 -19.498 1.00 0.00 114 THR A O 2
ATOM 3344 N N . VAL A 1 93 ? 30.708 -31.582 -20.125 1.00 0.00 115 VAL A N 2
ATOM 3345 C CA . VAL A 1 93 ? 31.699 -30.644 -19.618 1.00 0.00 115 VAL A CA 2
ATOM 3346 C C . VAL A 1 93 ? 31.661 -29.348 -20.426 1.00 0.00 115 VAL A C 2
ATOM 3347 O O . VAL A 1 93 ? 32.161 -28.308 -19.996 1.00 0.00 115 VAL A O 2
ATOM 3360 N N . ASP A 1 94 ? 31.052 -29.423 -21.601 1.00 0.00 116 ASP A N 2
ATOM 3361 C CA . ASP A 1 94 ? 30.832 -28.247 -22.423 1.00 0.00 116 ASP A CA 2
ATOM 3362 C C . ASP A 1 94 ? 29.760 -27.369 -21.794 1.00 0.00 116 ASP A C 2
ATOM 3363 O O . ASP A 1 94 ? 29.873 -26.144 -21.786 1.00 0.00 116 ASP A O 2
ATOM 3372 N N . ASP A 1 95 ? 28.736 -28.007 -21.237 1.00 0.00 117 ASP A N 2
ATOM 3373 C CA . ASP A 1 95 ? 27.621 -27.287 -20.633 1.00 0.00 117 ASP A CA 2
ATOM 3374 C C . ASP A 1 95 ? 27.798 -27.161 -19.123 1.00 0.00 117 ASP A C 2
ATOM 3375 O O . ASP A 1 95 ? 26.887 -26.737 -18.419 1.00 0.00 117 ASP A O 2
ATOM 3384 N N . ASP A 1 96 ? 28.973 -27.566 -18.647 1.00 0.00 118 ASP A N 2
ATOM 3385 C CA . ASP A 1 96 ? 29.444 -27.326 -17.259 1.00 0.00 118 ASP A CA 2
ATOM 3386 C C . ASP A 1 96 ? 29.439 -25.818 -16.856 1.00 0.00 118 ASP A C 2
ATOM 3387 O O . ASP A 1 96 ? 30.159 -25.387 -15.956 1.00 0.00 118 ASP A O 2
ATOM 3396 N N . GLY A 1 97 ? 28.605 -25.017 -17.498 1.00 0.00 119 GLY A N 2
ATOM 3397 C CA . GLY A 1 97 ? 28.532 -23.608 -17.175 1.00 0.00 119 GLY A CA 2
ATOM 3398 C C . GLY A 1 97 ? 27.386 -23.295 -16.232 1.00 0.00 119 GLY A C 2
ATOM 3399 O O . GLY A 1 97 ? 27.192 -23.976 -15.219 1.00 0.00 119 GLY A O 2
ATOM 3403 N N . SER A 1 98 ? 26.620 -22.267 -16.561 1.00 0.00 120 SER A N 2
ATOM 3404 C CA . SER A 1 98 ? 25.477 -21.879 -15.754 1.00 0.00 120 SER A CA 2
ATOM 3405 C C . SER A 1 98 ? 24.228 -21.762 -16.621 1.00 0.00 120 SER A C 2
ATOM 3406 O O . SER A 1 98 ? 24.233 -21.076 -17.646 1.00 0.00 120 SER A O 2
ATOM 3414 N N . TYR A 1 99 ? 23.165 -22.437 -16.214 1.00 0.00 121 TYR A N 2
ATOM 3415 C CA . TYR A 1 99 ? 21.919 -22.417 -16.963 1.00 0.00 121 TYR A CA 2
ATOM 3416 C C . TYR A 1 99 ? 21.025 -21.279 -16.486 1.00 0.00 121 TYR A C 2
ATOM 3417 O O . TYR A 1 99 ? 21.215 -20.734 -15.394 1.00 0.00 121 TYR A O 2
ATOM 3435 N N . HIS A 1 100 ? 20.058 -20.927 -17.313 1.00 0.00 122 HIS A N 2
ATOM 3436 C CA . HIS A 1 100 ? 19.162 -19.828 -17.019 1.00 0.00 122 HIS A CA 2
ATOM 3437 C C . HIS A 1 100 ? 17.813 -20.348 -16.549 1.00 0.00 122 HIS A C 2
ATOM 3438 O O . HIS A 1 100 ? 17.130 -21.078 -17.280 1.00 0.00 122 HIS A O 2
ATOM 3453 N N . CYS A 1 101 ? 17.451 -19.987 -15.324 1.00 0.00 123 CYS A N 2
ATOM 3454 C CA . CYS A 1 101 ? 16.128 -20.276 -14.799 1.00 0.00 123 CYS A CA 2
ATOM 3455 C C . CYS A 1 101 ? 15.291 -19.008 -14.857 1.00 0.00 123 CYS A C 2
ATOM 3456 O O . CYS A 1 101 ? 15.605 -18.012 -14.203 1.00 0.00 123 CYS A O 2
ATOM 3463 N N . VAL A 1 102 ? 14.236 -19.044 -15.651 1.00 0.00 124 VAL A N 2
ATOM 3464 C CA . VAL A 1 102 ? 13.391 -17.881 -15.856 1.00 0.00 124 VAL A CA 2
ATOM 3465 C C . VAL A 1 102 ? 11.932 -18.247 -15.645 1.00 0.00 124 VAL A C 2
ATOM 3466 O O . VAL A 1 102 ? 11.379 -19.080 -16.367 1.00 0.00 124 VAL A O 2
ATOM 3479 N N . PHE A 1 103 ? 11.318 -17.627 -14.654 1.00 0.00 125 PHE A N 2
ATOM 3480 C CA . PHE A 1 103 ? 9.916 -17.865 -14.354 1.00 0.00 125 PHE A CA 2
ATOM 3481 C C . PHE A 1 103 ? 9.102 -16.651 -14.775 1.00 0.00 125 PHE A C 2
ATOM 3482 O O . PHE A 1 103 ? 9.445 -15.523 -14.426 1.00 0.00 125 PHE A O 2
ATOM 3499 N N . LYS A 1 104 ? 8.050 -16.871 -15.544 1.00 0.00 126 LYS A N 2
ATOM 3500 C CA . LYS A 1 104 ? 7.203 -15.780 -15.999 1.00 0.00 126 LYS A CA 2
ATOM 3501 C C . LYS A 1 104 ? 5.760 -16.005 -15.566 1.00 0.00 126 LYS A C 2
ATOM 3502 O O . LYS A 1 104 ? 5.046 -16.831 -16.142 1.00 0.00 126 LYS A O 2
ATOM 3521 N N . ASP A 1 105 ? 5.331 -15.262 -14.557 1.00 0.00 127 ASP A N 2
ATOM 3522 C CA . ASP A 1 105 ? 3.961 -15.347 -14.073 1.00 0.00 127 ASP A CA 2
ATOM 3523 C C . ASP A 1 105 ? 3.098 -14.324 -14.794 1.00 0.00 127 ASP A C 2
ATOM 3524 O O . ASP A 1 105 ? 2.733 -13.284 -14.241 1.00 0.00 127 ASP A O 2
ATOM 3533 N N . GLY A 1 106 ? 2.798 -14.613 -16.049 1.00 0.00 128 GLY A N 2
ATOM 3534 C CA . GLY A 1 106 ? 1.997 -13.712 -16.846 1.00 0.00 128 GLY A CA 2
ATOM 3535 C C . GLY A 1 106 ? 2.800 -12.524 -17.338 1.00 0.00 128 GLY A C 2
ATOM 3536 O O . GLY A 1 106 ? 3.304 -12.533 -18.461 1.00 0.00 128 GLY A O 2
ATOM 3540 N N . ASP A 1 107 ? 2.937 -11.513 -16.491 1.00 0.00 129 ASP A N 2
ATOM 3541 C CA . ASP A 1 107 ? 3.655 -10.301 -16.869 1.00 0.00 129 ASP A CA 2
ATOM 3542 C C . ASP A 1 107 ? 4.894 -10.095 -16.006 1.00 0.00 129 ASP A C 2
ATOM 3543 O O . ASP A 1 107 ? 5.866 -9.478 -16.444 1.00 0.00 129 ASP A O 2
ATOM 3552 N N . PHE A 1 108 ? 4.863 -10.606 -14.778 1.00 0.00 130 PHE A N 2
ATOM 3553 C CA . PHE A 1 108 ? 6.006 -10.482 -13.887 1.00 0.00 130 PHE A CA 2
ATOM 3554 C C . PHE A 1 108 ? 6.929 -11.670 -14.086 1.00 0.00 130 PHE A C 2
ATOM 3555 O O . PHE A 1 108 ? 6.499 -12.821 -14.008 1.00 0.00 130 PHE A O 2
ATOM 3572 N N . TYR A 1 109 ? 8.188 -11.390 -14.360 1.00 0.00 131 TYR A N 2
ATOM 3573 C CA . TYR A 1 109 ? 9.154 -12.435 -14.645 1.00 0.00 131 TYR A CA 2
ATOM 3574 C C . TYR A 1 109 ? 10.371 -12.309 -13.741 1.00 0.00 131 TYR A C 2
ATOM 3575 O O . TYR A 1 109 ? 10.727 -11.213 -13.304 1.00 0.00 131 TYR A O 2
ATOM 3593 N N . GLU A 1 110 ? 10.994 -13.439 -13.458 1.00 0.00 132 GLU A N 2
ATOM 3594 C CA . GLU A 1 110 ? 12.189 -13.474 -12.639 1.00 0.00 132 GLU A CA 2
ATOM 3595 C C . GLU A 1 110 ? 13.252 -14.327 -13.312 1.00 0.00 132 GLU A C 2
ATOM 3596 O O . GLU A 1 110 ? 12.932 -15.321 -13.969 1.00 0.00 132 GLU A O 2
ATOM 3608 N N . GLU A 1 111 ? 14.508 -13.942 -13.151 1.00 0.00 133 GLU A N 2
ATOM 3609 C CA . GLU A 1 111 ? 15.604 -14.623 -13.825 1.00 0.00 133 GLU A CA 2
ATOM 3610 C C . GLU A 1 111 ? 16.730 -14.928 -12.848 1.00 0.00 133 GLU A C 2
ATOM 3611 O O . GLU A 1 111 ? 17.222 -14.039 -12.152 1.00 0.00 133 GLU A O 2
ATOM 3623 N N . HIS A 1 112 ? 17.129 -16.186 -12.794 1.00 0.00 134 HIS A N 2
ATOM 3624 C CA . HIS A 1 112 ? 18.211 -16.614 -11.920 1.00 0.00 134 HIS A CA 2
ATOM 3625 C C . HIS A 1 112 ? 19.232 -17.428 -12.702 1.00 0.00 134 HIS A C 2
ATOM 3626 O O . HIS A 1 112 ? 18.871 -18.187 -13.605 1.00 0.00 134 HIS A O 2
ATOM 3641 N N . ILE A 1 113 ? 20.500 -17.264 -12.358 1.00 0.00 135 ILE A N 2
ATOM 3642 C CA . ILE A 1 113 ? 21.558 -18.041 -12.982 1.00 0.00 135 ILE A CA 2
ATOM 3643 C C . ILE A 1 113 ? 22.008 -19.157 -12.052 1.00 0.00 135 ILE A C 2
ATOM 3644 O O . ILE A 1 113 ? 22.548 -18.909 -10.972 1.00 0.00 135 ILE A O 2
ATOM 3660 N N . THR A 1 114 ? 21.756 -20.384 -12.464 1.00 0.00 136 THR A N 2
ATOM 3661 C CA . THR A 1 114 ? 22.128 -21.544 -11.675 1.00 0.00 136 THR A CA 2
ATOM 3662 C C . THR A 1 114 ? 23.338 -22.226 -12.302 1.00 0.00 136 THR A C 2
ATOM 3663 O O . THR A 1 114 ? 23.492 -22.216 -13.519 1.00 0.00 136 THR A O 2
ATOM 3674 N N . GLU A 1 115 ? 24.196 -22.816 -11.486 1.00 0.00 137 GLU A N 2
ATOM 3675 C CA . GLU A 1 115 ? 25.438 -23.384 -11.990 1.00 0.00 137 GLU A CA 2
ATOM 3676 C C . GLU A 1 115 ? 25.418 -24.907 -11.947 1.00 0.00 137 GLU A C 2
ATOM 3677 O O . GLU A 1 115 ? 24.745 -25.506 -11.107 1.00 0.00 137 GLU A O 2
ATOM 3689 N N . VAL A 1 116 ? 26.140 -25.528 -12.872 1.00 0.00 138 VAL A N 2
ATOM 3690 C CA . VAL A 1 116 ? 26.340 -26.970 -12.844 1.00 0.00 138 VAL A CA 2
ATOM 3691 C C . VAL A 1 116 ? 27.831 -27.277 -12.806 1.00 0.00 138 VAL A C 2
ATOM 3692 O O . VAL A 1 116 ? 28.619 -26.699 -13.556 1.00 0.00 138 VAL A O 2
ATOM 3705 N N . LYS A 1 117 ? 28.219 -28.144 -11.893 1.00 0.00 139 LYS A N 2
ATOM 3706 C CA . LYS A 1 117 ? 29.600 -28.561 -11.781 1.00 0.00 139 LYS A CA 2
ATOM 3707 C C . LYS A 1 117 ? 29.730 -30.021 -12.177 1.00 0.00 139 LYS A C 2
ATOM 3708 O O . LYS A 1 117 ? 29.349 -30.916 -11.423 1.00 0.00 139 LYS A O 2
ATOM 3727 N N . ILE A 1 118 ? 30.241 -30.251 -13.374 1.00 0.00 140 ILE A N 2
ATOM 3728 C CA . ILE A 1 118 ? 30.464 -31.600 -13.859 1.00 0.00 140 ILE A CA 2
ATOM 3729 C C . ILE A 1 118 ? 31.663 -32.207 -13.138 1.00 0.00 140 ILE A C 2
ATOM 3730 O O . ILE A 1 118 ? 32.752 -31.626 -13.120 1.00 0.00 140 ILE A O 2
ATOM 3746 N N . THR A 1 119 ? 31.448 -33.352 -12.521 1.00 0.00 141 THR A N 2
ATOM 3747 C CA . THR A 1 119 ? 32.474 -33.996 -11.729 1.00 0.00 141 THR A CA 2
ATOM 3748 C C . THR A 1 119 ? 32.621 -35.460 -12.129 1.00 0.00 141 THR A C 2
ATOM 3749 O O . THR A 1 119 ? 32.132 -35.827 -13.223 1.00 0.00 141 THR A O 2
ATOM 3761 N N . MET A 1 1 ? 9.055 -5.365 1.278 1.00 0.00 23 MET A N 3
ATOM 3762 C CA . MET A 1 1 ? 8.117 -4.511 0.513 1.00 0.00 23 MET A CA 3
ATOM 3763 C C . MET A 1 1 ? 7.220 -5.368 -0.365 1.00 0.00 23 MET A C 3
ATOM 3764 O O . MET A 1 1 ? 7.700 -6.111 -1.220 1.00 0.00 23 MET A O 3
ATOM 3780 N N . SER A 1 2 ? 5.920 -5.264 -0.155 1.00 0.00 24 SER A N 3
ATOM 3781 C CA . SER A 1 2 ? 4.962 -6.035 -0.923 1.00 0.00 24 SER A CA 3
ATOM 3782 C C . SER A 1 2 ? 4.635 -5.315 -2.230 1.00 0.00 24 SER A C 3
ATOM 3783 O O . SER A 1 2 ? 3.566 -4.717 -2.380 1.00 0.00 24 SER A O 3
ATOM 3791 N N . SER A 1 3 ? 5.575 -5.363 -3.163 1.00 0.00 25 SER A N 3
ATOM 3792 C CA . SER A 1 3 ? 5.410 -4.735 -4.460 1.00 0.00 25 SER A CA 3
ATOM 3793 C C . SER A 1 3 ? 5.709 -5.749 -5.546 1.00 0.00 25 SER A C 3
ATOM 3794 O O . SER A 1 3 ? 4.976 -5.870 -6.528 1.00 0.00 25 SER A O 3
ATOM 3802 N N . GLU A 1 4 ? 6.799 -6.474 -5.351 1.00 0.00 26 GLU A N 3
ATOM 3803 C CA . GLU A 1 4 ? 7.199 -7.539 -6.246 1.00 0.00 26 GLU A CA 3
ATOM 3804 C C . GLU A 1 4 ? 6.238 -8.723 -6.133 1.00 0.00 26 GLU A C 3
ATOM 3805 O O . GLU A 1 4 ? 6.191 -9.393 -5.101 1.00 0.00 26 GLU A O 3
ATOM 3817 N N . PRO A 1 5 ? 5.454 -8.994 -7.190 1.00 0.00 27 PRO A N 3
ATOM 3818 C CA . PRO A 1 5 ? 4.483 -10.091 -7.188 1.00 0.00 27 PRO A CA 3
ATOM 3819 C C . PRO A 1 5 ? 5.139 -11.441 -7.459 1.00 0.00 27 PRO A C 3
ATOM 3820 O O . PRO A 1 5 ? 4.555 -12.494 -7.205 1.00 0.00 27 PRO A O 3
ATOM 3831 N N . PHE A 1 6 ? 6.354 -11.400 -7.980 1.00 0.00 28 PHE A N 3
ATOM 3832 C CA . PHE A 1 6 ? 7.095 -12.608 -8.280 1.00 0.00 28 PHE A CA 3
ATOM 3833 C C . PHE A 1 6 ? 8.539 -12.460 -7.831 1.00 0.00 28 PHE A C 3
ATOM 3834 O O . PHE A 1 6 ? 9.161 -11.428 -8.071 1.00 0.00 28 PHE A O 3
ATOM 3851 N N . ILE A 1 7 ? 9.058 -13.488 -7.177 1.00 0.00 29 ILE A N 3
ATOM 3852 C CA . ILE A 1 7 ? 10.462 -13.531 -6.787 1.00 0.00 29 ILE A CA 3
ATOM 3853 C C . ILE A 1 7 ? 10.948 -14.964 -6.743 1.00 0.00 29 ILE A C 3
ATOM 3854 O O . ILE A 1 7 ? 10.150 -15.902 -6.669 1.00 0.00 29 ILE A O 3
ATOM 3870 N N . VAL A 1 8 ? 12.255 -15.116 -6.775 1.00 0.00 30 VAL A N 3
ATOM 3871 C CA . VAL A 1 8 ? 12.890 -16.412 -6.640 1.00 0.00 30 VAL A CA 3
ATOM 3872 C C . VAL A 1 8 ? 13.221 -16.667 -5.170 1.00 0.00 30 VAL A C 3
ATOM 3873 O O . VAL A 1 8 ? 13.540 -15.733 -4.430 1.00 0.00 30 VAL A O 3
ATOM 3886 N N . ASN A 1 9 ? 13.119 -17.922 -4.744 1.00 0.00 31 ASN A N 3
ATOM 3887 C CA . ASN A 1 9 ? 13.450 -18.289 -3.369 1.00 0.00 31 ASN A CA 3
ATOM 3888 C C . ASN A 1 9 ? 14.950 -18.131 -3.138 1.00 0.00 31 ASN A C 3
ATOM 3889 O O . ASN A 1 9 ? 15.724 -18.069 -4.095 1.00 0.00 31 ASN A O 3
ATOM 3900 N N . GLY A 1 10 ? 15.355 -18.076 -1.875 1.00 0.00 32 GLY A N 3
ATOM 3901 C CA . GLY A 1 10 ? 16.749 -17.838 -1.542 1.00 0.00 32 GLY A CA 3
ATOM 3902 C C . GLY A 1 10 ? 17.636 -19.046 -1.775 1.00 0.00 32 GLY A C 3
ATOM 3903 O O . GLY A 1 10 ? 18.228 -19.581 -0.836 1.00 0.00 32 GLY A O 3
ATOM 3907 N N . LEU A 1 11 ? 17.728 -19.465 -3.025 1.00 0.00 33 LEU A N 3
ATOM 3908 C CA . LEU A 1 11 ? 18.566 -20.587 -3.415 1.00 0.00 33 LEU A CA 3
ATOM 3909 C C . LEU A 1 11 ? 19.303 -20.243 -4.702 1.00 0.00 33 LEU A C 3
ATOM 3910 O O . LEU A 1 11 ? 18.677 -19.903 -5.707 1.00 0.00 33 LEU A O 3
ATOM 3926 N N . GLU A 1 12 ? 20.626 -20.306 -4.668 1.00 0.00 34 GLU A N 3
ATOM 3927 C CA . GLU A 1 12 ? 21.427 -20.020 -5.851 1.00 0.00 34 GLU A CA 3
ATOM 3928 C C . GLU A 1 12 ? 21.522 -21.267 -6.718 1.00 0.00 34 GLU A C 3
ATOM 3929 O O . GLU A 1 12 ? 21.287 -21.218 -7.927 1.00 0.00 34 GLU A O 3
ATOM 3941 N N . GLY A 1 13 ? 21.856 -22.383 -6.087 1.00 0.00 35 GLY A N 3
ATOM 3942 C CA . GLY A 1 13 ? 21.856 -23.656 -6.780 1.00 0.00 35 GLY A CA 3
ATOM 3943 C C . GLY A 1 13 ? 23.248 -24.179 -7.079 1.00 0.00 35 GLY A C 3
ATOM 3944 O O . GLY A 1 13 ? 23.680 -24.169 -8.230 1.00 0.00 35 GLY A O 3
ATOM 3948 N N . PRO A 1 14 ? 23.984 -24.647 -6.060 1.00 0.00 36 PRO A N 3
ATOM 3949 C CA . PRO A 1 14 ? 25.287 -25.278 -6.251 1.00 0.00 36 PRO A CA 3
ATOM 3950 C C . PRO A 1 14 ? 25.130 -26.721 -6.714 1.00 0.00 36 PRO A C 3
ATOM 3951 O O . PRO A 1 14 ? 25.342 -27.661 -5.948 1.00 0.00 36 PRO A O 3
ATOM 3962 N N . VAL A 1 15 ? 24.723 -26.892 -7.962 1.00 0.00 37 VAL A N 3
ATOM 3963 C CA . VAL A 1 15 ? 24.454 -28.216 -8.501 1.00 0.00 37 VAL A CA 3
ATOM 3964 C C . VAL A 1 15 ? 25.724 -28.859 -9.041 1.00 0.00 37 VAL A C 3
ATOM 3965 O O . VAL A 1 15 ? 26.197 -28.513 -10.120 1.00 0.00 37 VAL A O 3
ATOM 3978 N N . LEU A 1 16 ? 26.277 -29.791 -8.282 1.00 0.00 38 LEU A N 3
ATOM 3979 C CA . LEU A 1 16 ? 27.456 -30.522 -8.715 1.00 0.00 38 LEU A CA 3
ATOM 3980 C C . LEU A 1 16 ? 27.036 -31.858 -9.302 1.00 0.00 38 LEU A C 3
ATOM 3981 O O . LEU A 1 16 ? 26.135 -32.517 -8.779 1.00 0.00 38 LEU A O 3
ATOM 3997 N N . ALA A 1 17 ? 27.679 -32.250 -10.386 1.00 0.00 39 ALA A N 3
ATOM 3998 C CA . ALA A 1 17 ? 27.320 -33.474 -11.079 1.00 0.00 39 ALA A CA 3
ATOM 3999 C C . ALA A 1 17 ? 28.555 -34.145 -11.665 1.00 0.00 39 ALA A C 3
ATOM 4000 O O . ALA A 1 17 ? 29.645 -33.570 -11.659 1.00 0.00 39 ALA A O 3
ATOM 4007 N N . SER A 1 18 ? 28.375 -35.356 -12.166 1.00 0.00 40 SER A N 3
ATOM 4008 C CA . SER A 1 18 ? 29.447 -36.096 -12.799 1.00 0.00 40 SER A CA 3
ATOM 4009 C C . SER A 1 18 ? 29.115 -36.277 -14.271 1.00 0.00 40 SER A C 3
ATOM 4010 O O . SER A 1 18 ? 27.938 -36.263 -14.652 1.00 0.00 40 SER A O 3
ATOM 4018 N N . LEU A 1 19 ? 30.129 -36.439 -15.102 1.00 0.00 41 LEU A N 3
ATOM 4019 C CA . LEU A 1 19 ? 29.902 -36.548 -16.529 1.00 0.00 41 LEU A CA 3
ATOM 4020 C C . LEU A 1 19 ? 29.216 -37.865 -16.859 1.00 0.00 41 LEU A C 3
ATOM 4021 O O . LEU A 1 19 ? 29.632 -38.926 -16.398 1.00 0.00 41 LEU A O 3
ATOM 4037 N N . GLY A 1 20 ? 28.146 -37.784 -17.637 1.00 0.00 42 GLY A N 3
ATOM 4038 C CA . GLY A 1 20 ? 27.388 -38.971 -17.982 1.00 0.00 42 GLY A CA 3
ATOM 4039 C C . GLY A 1 20 ? 26.505 -39.439 -16.841 1.00 0.00 42 GLY A C 3
ATOM 4040 O O . GLY A 1 20 ? 25.924 -40.523 -16.898 1.00 0.00 42 GLY A O 3
ATOM 4044 N N . GLY A 1 21 ? 26.414 -38.627 -15.796 1.00 0.00 43 GLY A N 3
ATOM 4045 C CA . GLY A 1 21 ? 25.579 -38.967 -14.663 1.00 0.00 43 GLY A CA 3
ATOM 4046 C C . GLY A 1 21 ? 24.212 -38.325 -14.753 1.00 0.00 43 GLY A C 3
ATOM 4047 O O . GLY A 1 21 ? 23.770 -37.936 -15.838 1.00 0.00 43 GLY A O 3
ATOM 4051 N N . ASN A 1 22 ? 23.546 -38.202 -13.615 1.00 0.00 44 ASN A N 3
ATOM 4052 C CA . ASN A 1 22 ? 22.224 -37.599 -13.565 1.00 0.00 44 ASN A CA 3
ATOM 4053 C C . ASN A 1 22 ? 22.311 -36.173 -13.034 1.00 0.00 44 ASN A C 3
ATOM 4054 O O . ASN A 1 22 ? 22.950 -35.910 -12.013 1.00 0.00 44 ASN A O 3
ATOM 4065 N N . LEU A 1 23 ? 21.694 -35.249 -13.747 1.00 0.00 45 LEU A N 3
ATOM 4066 C CA . LEU A 1 23 ? 21.672 -33.859 -13.337 1.00 0.00 45 LEU A CA 3
ATOM 4067 C C . LEU A 1 23 ? 20.246 -33.429 -13.043 1.00 0.00 45 LEU A C 3
ATOM 4068 O O . LEU A 1 23 ? 19.415 -33.334 -13.945 1.00 0.00 45 LEU A O 3
ATOM 4084 N N . GLU A 1 24 ? 19.955 -33.191 -11.780 1.00 0.00 46 GLU A N 3
ATOM 4085 C CA . GLU A 1 24 ? 18.639 -32.729 -11.395 1.00 0.00 46 GLU A CA 3
ATOM 4086 C C . GLU A 1 24 ? 18.692 -31.256 -11.031 1.00 0.00 46 GLU A C 3
ATOM 4087 O O . GLU A 1 24 ? 19.278 -30.873 -10.019 1.00 0.00 46 GLU A O 3
ATOM 4099 N N . LEU A 1 25 ? 18.089 -30.434 -11.868 1.00 0.00 47 LEU A N 3
ATOM 4100 C CA . LEU A 1 25 ? 18.082 -29.002 -11.647 1.00 0.00 47 LEU A CA 3
ATOM 4101 C C . LEU A 1 25 ? 16.799 -28.600 -10.942 1.00 0.00 47 LEU A C 3
ATOM 4102 O O . LEU A 1 25 ? 15.704 -28.949 -11.379 1.00 0.00 47 LEU A O 3
ATOM 4118 N N . SER A 1 26 ? 16.933 -27.868 -9.853 1.00 0.00 48 SER A N 3
ATOM 4119 C CA . SER A 1 26 ? 15.781 -27.450 -9.082 1.00 0.00 48 SER A CA 3
ATOM 4120 C C . SER A 1 26 ? 15.723 -25.934 -8.987 1.00 0.00 48 SER A C 3
ATOM 4121 O O . SER A 1 26 ? 16.687 -25.291 -8.579 1.00 0.00 48 SER A O 3
ATOM 4129 N N . CYS A 1 27 ? 14.597 -25.369 -9.384 1.00 0.00 49 CYS A N 3
ATOM 4130 C CA . CYS A 1 27 ? 14.391 -23.933 -9.266 1.00 0.00 49 CYS A CA 3
ATOM 4131 C C . CYS A 1 27 ? 13.208 -23.682 -8.342 1.00 0.00 49 CYS A C 3
ATOM 4132 O O . CYS A 1 27 ? 12.209 -24.410 -8.393 1.00 0.00 49 CYS A O 3
ATOM 4139 N N . GLN A 1 28 ? 13.324 -22.667 -7.498 1.00 0.00 50 GLN A N 3
ATOM 4140 C CA . GLN A 1 28 ? 12.336 -22.424 -6.459 1.00 0.00 50 GLN A CA 3
ATOM 4141 C C . GLN A 1 28 ? 11.724 -21.035 -6.587 1.00 0.00 50 GLN A C 3
ATOM 4142 O O . GLN A 1 28 ? 12.434 -20.035 -6.703 1.00 0.00 50 GLN A O 3
ATOM 4156 N N . LEU A 1 29 ? 10.405 -20.990 -6.546 1.00 0.00 51 LEU A N 3
ATOM 4157 C CA . LEU A 1 29 ? 9.656 -19.757 -6.720 1.00 0.00 51 LEU A CA 3
ATOM 4158 C C . LEU A 1 29 ? 8.665 -19.566 -5.580 1.00 0.00 51 LEU A C 3
ATOM 4159 O O . LEU A 1 29 ? 8.392 -20.496 -4.821 1.00 0.00 51 LEU A O 3
ATOM 4175 N N . SER A 1 30 ? 8.140 -18.357 -5.461 1.00 0.00 52 SER A N 3
ATOM 4176 C CA . SER A 1 30 ? 7.024 -18.089 -4.565 1.00 0.00 52 SER A CA 3
ATOM 4177 C C . SER A 1 30 ? 5.813 -17.617 -5.375 1.00 0.00 52 SER A C 3
ATOM 4178 O O . SER A 1 30 ? 5.574 -16.417 -5.515 1.00 0.00 52 SER A O 3
ATOM 4186 N N . PRO A 1 31 ? 5.050 -18.564 -5.947 1.00 0.00 53 PRO A N 3
ATOM 4187 C CA . PRO A 1 31 ? 3.920 -18.257 -6.813 1.00 0.00 53 PRO A CA 3
ATOM 4188 C C . PRO A 1 31 ? 2.602 -18.115 -6.051 1.00 0.00 53 PRO A C 3
ATOM 4189 O O . PRO A 1 31 ? 2.332 -18.860 -5.105 1.00 0.00 53 PRO A O 3
ATOM 4200 N N . PRO A 1 32 ? 1.759 -17.158 -6.467 1.00 0.00 54 PRO A N 3
ATOM 4201 C CA . PRO A 1 32 ? 0.456 -16.928 -5.842 1.00 0.00 54 PRO A CA 3
ATOM 4202 C C . PRO A 1 32 ? -0.609 -17.912 -6.323 1.00 0.00 54 PRO A C 3
ATOM 4203 O O . PRO A 1 32 ? -1.767 -17.837 -5.914 1.00 0.00 54 PRO A O 3
ATOM 4214 N N . GLN A 1 33 ? -0.212 -18.831 -7.197 1.00 0.00 55 GLN A N 3
ATOM 4215 C CA . GLN A 1 33 ? -1.130 -19.822 -7.738 1.00 0.00 55 GLN A CA 3
ATOM 4216 C C . GLN A 1 33 ? -0.373 -21.094 -8.115 1.00 0.00 55 GLN A C 3
ATOM 4217 O O . GLN A 1 33 ? 0.825 -21.203 -7.862 1.00 0.00 55 GLN A O 3
ATOM 4231 N N . GLN A 1 34 ? -1.073 -22.043 -8.729 1.00 0.00 56 GLN A N 3
ATOM 4232 C CA . GLN A 1 34 ? -0.489 -23.345 -9.058 1.00 0.00 56 GLN A CA 3
ATOM 4233 C C . GLN A 1 34 ? 0.421 -23.251 -10.281 1.00 0.00 56 GLN A C 3
ATOM 4234 O O . GLN A 1 34 ? 1.234 -24.137 -10.531 1.00 0.00 56 GLN A O 3
ATOM 4248 N N . ALA A 1 35 ? 0.244 -22.183 -11.046 1.00 0.00 57 ALA A N 3
ATOM 4249 C CA . ALA A 1 35 ? 1.145 -21.827 -12.145 1.00 0.00 57 ALA A CA 3
ATOM 4250 C C . ALA A 1 35 ? 1.213 -22.889 -13.247 1.00 0.00 57 ALA A C 3
ATOM 4251 O O . ALA A 1 35 ? 2.256 -23.085 -13.877 1.00 0.00 57 ALA A O 3
ATOM 4258 N N . GLN A 1 36 ? 0.099 -23.553 -13.515 1.00 0.00 58 GLN A N 3
ATOM 4259 C CA . GLN A 1 36 ? 0.046 -24.521 -14.603 1.00 0.00 58 GLN A CA 3
ATOM 4260 C C . GLN A 1 36 ? 0.255 -23.807 -15.931 1.00 0.00 58 GLN A C 3
ATOM 4261 O O . GLN A 1 36 ? 0.926 -24.312 -16.832 1.00 0.00 58 GLN A O 3
ATOM 4275 N N . HIS A 1 37 ? -0.294 -22.605 -16.013 1.00 0.00 59 HIS A N 3
ATOM 4276 C CA . HIS A 1 37 ? -0.202 -21.778 -17.210 1.00 0.00 59 HIS A CA 3
ATOM 4277 C C . HIS A 1 37 ? 1.154 -21.068 -17.287 1.00 0.00 59 HIS A C 3
ATOM 4278 O O . HIS A 1 37 ? 1.451 -20.379 -18.264 1.00 0.00 59 HIS A O 3
ATOM 4293 N N . MET A 1 38 ? 1.984 -21.260 -16.266 1.00 0.00 60 MET A N 3
ATOM 4294 C CA . MET A 1 38 ? 3.269 -20.573 -16.188 1.00 0.00 60 MET A CA 3
ATOM 4295 C C . MET A 1 38 ? 4.238 -21.085 -17.246 1.00 0.00 60 MET A C 3
ATOM 4296 O O . MET A 1 38 ? 4.278 -22.287 -17.548 1.00 0.00 60 MET A O 3
ATOM 4310 N N . GLU A 1 39 ? 5.003 -20.160 -17.807 1.00 0.00 61 GLU A N 3
ATOM 4311 C CA . GLU A 1 39 ? 6.050 -20.477 -18.762 1.00 0.00 61 GLU A CA 3
ATOM 4312 C C . GLU A 1 39 ? 7.387 -20.521 -18.033 1.00 0.00 61 GLU A C 3
ATOM 4313 O O . GLU A 1 39 ? 7.832 -19.519 -17.473 1.00 0.00 61 GLU A O 3
ATOM 4325 N N . ILE A 1 40 ? 8.016 -21.684 -18.020 1.00 0.00 62 ILE A N 3
ATOM 4326 C CA . ILE A 1 40 ? 9.241 -21.873 -17.259 1.00 0.00 62 ILE A CA 3
ATOM 4327 C C . ILE A 1 40 ? 10.418 -22.188 -18.177 1.00 0.00 62 ILE A C 3
ATOM 4328 O O . ILE A 1 40 ? 10.260 -22.803 -19.235 1.00 0.00 62 ILE A O 3
ATOM 4344 N N . ARG A 1 41 ? 11.591 -21.731 -17.777 1.00 0.00 63 ARG A N 3
ATOM 4345 C CA . ARG A 1 41 ? 12.818 -21.995 -18.508 1.00 0.00 63 ARG A CA 3
ATOM 4346 C C . ARG A 1 41 ? 13.861 -22.550 -17.552 1.00 0.00 63 ARG A C 3
ATOM 4347 O O . ARG A 1 41 ? 13.996 -22.064 -16.432 1.00 0.00 63 ARG A O 3
ATOM 4368 N N . TRP A 1 42 ? 14.581 -23.568 -17.991 1.00 0.00 64 TRP A N 3
ATOM 4369 C CA . TRP A 1 42 ? 15.570 -24.234 -17.151 1.00 0.00 64 TRP A CA 3
ATOM 4370 C C . TRP A 1 42 ? 16.671 -24.826 -18.020 1.00 0.00 64 TRP A C 3
ATOM 4371 O O . TRP A 1 42 ? 17.128 -25.940 -17.784 1.00 0.00 64 TRP A O 3
ATOM 4392 N N . PHE A 1 43 ? 17.108 -24.074 -19.019 1.00 0.00 65 PHE A N 3
ATOM 4393 C CA . PHE A 1 43 ? 17.970 -24.638 -20.057 1.00 0.00 65 PHE A CA 3
ATOM 4394 C C . PHE A 1 43 ? 19.145 -23.724 -20.350 1.00 0.00 65 PHE A C 3
ATOM 4395 O O . PHE A 1 43 ? 19.092 -22.529 -20.070 1.00 0.00 65 PHE A O 3
ATOM 4412 N N . ARG A 1 44 ? 20.201 -24.284 -20.913 1.00 0.00 66 ARG A N 3
ATOM 4413 C CA . ARG A 1 44 ? 21.368 -23.505 -21.283 1.00 0.00 66 ARG A CA 3
ATOM 4414 C C . ARG A 1 44 ? 21.473 -23.398 -22.796 1.00 0.00 66 ARG A C 3
ATOM 4415 O O . ARG A 1 44 ? 21.469 -24.404 -23.505 1.00 0.00 66 ARG A O 3
ATOM 4436 N N . ASN A 1 45 ? 21.542 -22.172 -23.281 1.00 0.00 67 ASN A N 3
ATOM 4437 C CA . ASN A 1 45 ? 21.744 -21.910 -24.695 1.00 0.00 67 ASN A CA 3
ATOM 4438 C C . ASN A 1 45 ? 22.301 -20.511 -24.872 1.00 0.00 67 ASN A C 3
ATOM 4439 O O . ASN A 1 45 ? 22.083 -19.647 -24.022 1.00 0.00 67 ASN A O 3
ATOM 4450 N N . LEU A 1 46 ? 23.020 -20.293 -25.962 1.00 0.00 68 LEU A N 3
ATOM 4451 C CA . LEU A 1 46 ? 23.637 -19.002 -26.226 1.00 0.00 68 LEU A CA 3
ATOM 4452 C C . LEU A 1 46 ? 22.575 -17.926 -26.431 1.00 0.00 68 LEU A C 3
ATOM 4453 O O . LEU A 1 46 ? 21.860 -17.936 -27.433 1.00 0.00 68 LEU A O 3
ATOM 4469 N N . TYR A 1 47 ? 22.473 -17.019 -25.460 1.00 0.00 69 TYR A N 3
ATOM 4470 C CA . TYR A 1 47 ? 21.512 -15.916 -25.499 1.00 0.00 69 TYR A CA 3
ATOM 4471 C C . TYR A 1 47 ? 20.080 -16.441 -25.563 1.00 0.00 69 TYR A C 3
ATOM 4472 O O . TYR A 1 47 ? 19.382 -16.269 -26.565 1.00 0.00 69 TYR A O 3
ATOM 4490 N N . THR A 1 48 ? 19.641 -17.072 -24.483 1.00 0.00 70 THR A N 3
ATOM 4491 C CA . THR A 1 48 ? 18.305 -17.651 -24.426 1.00 0.00 70 THR A CA 3
ATOM 4492 C C . THR A 1 48 ? 17.271 -16.620 -23.981 1.00 0.00 70 THR A C 3
ATOM 4493 O O . THR A 1 48 ? 16.571 -16.814 -22.984 1.00 0.00 70 THR A O 3
ATOM 4504 N N . GLU A 1 49 ? 17.176 -15.527 -24.726 1.00 0.00 71 GLU A N 3
ATOM 4505 C CA . GLU A 1 49 ? 16.251 -14.453 -24.390 1.00 0.00 71 GLU A CA 3
ATOM 4506 C C . GLU A 1 49 ? 14.821 -14.794 -24.834 1.00 0.00 71 GLU A C 3
ATOM 4507 O O . GLU A 1 49 ? 13.924 -14.871 -23.996 1.00 0.00 71 GLU A O 3
ATOM 4519 N N . PRO A 1 50 ? 14.567 -15.013 -26.141 1.00 0.00 72 PRO A N 3
ATOM 4520 C CA . PRO A 1 50 ? 13.232 -15.320 -26.627 1.00 0.00 72 PRO A CA 3
ATOM 4521 C C . PRO A 1 50 ? 12.950 -16.823 -26.707 1.00 0.00 72 PRO A C 3
ATOM 4522 O O . PRO A 1 50 ? 11.931 -17.297 -26.205 1.00 0.00 72 PRO A O 3
ATOM 4533 N N . VAL A 1 51 ? 13.871 -17.560 -27.317 1.00 0.00 73 VAL A N 3
ATOM 4534 C CA . VAL A 1 51 ? 13.663 -18.970 -27.618 1.00 0.00 73 VAL A CA 3
ATOM 4535 C C . VAL A 1 51 ? 14.016 -19.867 -26.426 1.00 0.00 73 VAL A C 3
ATOM 4536 O O . VAL A 1 51 ? 14.696 -19.435 -25.494 1.00 0.00 73 VAL A O 3
ATOM 4549 N N . HIS A 1 52 ? 13.542 -21.118 -26.494 1.00 0.00 74 HIS A N 3
ATOM 4550 C CA . HIS A 1 52 ? 13.736 -22.128 -25.445 1.00 0.00 74 HIS A CA 3
ATOM 4551 C C . HIS A 1 52 ? 12.867 -21.821 -24.234 1.00 0.00 74 HIS A C 3
ATOM 4552 O O . HIS A 1 52 ? 13.236 -21.026 -23.368 1.00 0.00 74 HIS A O 3
ATOM 4567 N N . LEU A 1 53 ? 11.714 -22.480 -24.176 1.00 0.00 75 LEU A N 3
ATOM 4568 C CA . LEU A 1 53 ? 10.702 -22.170 -23.178 1.00 0.00 75 LEU A CA 3
ATOM 4569 C C . LEU A 1 53 ? 9.702 -23.312 -23.028 1.00 0.00 75 LEU A C 3
ATOM 4570 O O . LEU A 1 53 ? 9.243 -23.890 -24.016 1.00 0.00 75 LEU A O 3
ATOM 4586 N N . TYR A 1 54 ? 9.374 -23.634 -21.786 1.00 0.00 76 TYR A N 3
ATOM 4587 C CA . TYR A 1 54 ? 8.338 -24.610 -21.489 1.00 0.00 76 TYR A CA 3
ATOM 4588 C C . TYR A 1 54 ? 7.085 -23.861 -21.052 1.00 0.00 76 TYR A C 3
ATOM 4589 O O . TYR A 1 54 ? 7.034 -23.313 -19.955 1.00 0.00 76 TYR A O 3
ATOM 4607 N N . ARG A 1 55 ? 6.064 -23.862 -21.889 1.00 0.00 77 ARG A N 3
ATOM 4608 C CA . ARG A 1 55 ? 4.929 -22.974 -21.675 1.00 0.00 77 ARG A CA 3
ATOM 4609 C C . ARG A 1 55 ? 3.649 -23.757 -21.419 1.00 0.00 77 ARG A C 3
ATOM 4610 O O . ARG A 1 55 ? 3.337 -24.694 -22.148 1.00 0.00 77 ARG A O 3
ATOM 4631 N N . ASP A 1 56 ? 2.939 -23.389 -20.351 1.00 0.00 78 ASP A N 3
ATOM 4632 C CA . ASP A 1 56 ? 1.630 -23.979 -20.032 1.00 0.00 78 ASP A CA 3
ATOM 4633 C C . ASP A 1 56 ? 1.722 -25.500 -19.854 1.00 0.00 78 ASP A C 3
ATOM 4634 O O . ASP A 1 56 ? 0.727 -26.215 -19.941 1.00 0.00 78 ASP A O 3
ATOM 4643 N N . GLY A 1 57 ? 2.928 -25.987 -19.594 1.00 0.00 79 GLY A N 3
ATOM 4644 C CA . GLY A 1 57 ? 3.130 -27.415 -19.459 1.00 0.00 79 GLY A CA 3
ATOM 4645 C C . GLY A 1 57 ? 3.279 -28.095 -20.807 1.00 0.00 79 GLY A C 3
ATOM 4646 O O . GLY A 1 57 ? 3.028 -29.295 -20.943 1.00 0.00 79 GLY A O 3
ATOM 4650 N N . LYS A 1 58 ? 3.673 -27.322 -21.807 1.00 0.00 80 LYS A N 3
ATOM 4651 C CA . LYS A 1 58 ? 3.884 -27.844 -23.145 1.00 0.00 80 LYS A CA 3
ATOM 4652 C C . LYS A 1 58 ? 5.238 -27.404 -23.691 1.00 0.00 80 LYS A C 3
ATOM 4653 O O . LYS A 1 58 ? 5.659 -26.260 -23.498 1.00 0.00 80 LYS A O 3
ATOM 4672 N N . ASP A 1 59 ? 5.912 -28.324 -24.362 1.00 0.00 81 ASP A N 3
ATOM 4673 C CA . ASP A 1 59 ? 7.194 -28.051 -24.997 1.00 0.00 81 ASP A CA 3
ATOM 4674 C C . ASP A 1 59 ? 6.983 -27.294 -26.304 1.00 0.00 81 ASP A C 3
ATOM 4675 O O . ASP A 1 59 ? 5.849 -27.150 -26.767 1.00 0.00 81 ASP A O 3
ATOM 4684 N N . MET A 1 60 ? 8.064 -26.798 -26.890 1.00 0.00 82 MET A N 3
ATOM 4685 C CA . MET A 1 60 ? 7.970 -26.033 -28.125 1.00 0.00 82 MET A CA 3
ATOM 4686 C C . MET A 1 60 ? 8.925 -26.589 -29.178 1.00 0.00 82 MET A C 3
ATOM 4687 O O . MET A 1 60 ? 10.085 -26.873 -28.891 1.00 0.00 82 MET A O 3
ATOM 4701 N N . PHE A 1 61 ? 8.436 -26.731 -30.402 1.00 0.00 83 PHE A N 3
ATOM 4702 C CA . PHE A 1 61 ? 9.245 -27.284 -31.483 1.00 0.00 83 PHE A CA 3
ATOM 4703 C C . PHE A 1 61 ? 10.046 -26.190 -32.180 1.00 0.00 83 PHE A C 3
ATOM 4704 O O . PHE A 1 61 ? 10.821 -26.457 -33.097 1.00 0.00 83 PHE A O 3
ATOM 4721 N N . GLY A 1 62 ? 9.849 -24.954 -31.745 1.00 0.00 84 GLY A N 3
ATOM 4722 C CA . GLY A 1 62 ? 10.654 -23.855 -32.239 1.00 0.00 84 GLY A CA 3
ATOM 4723 C C . GLY A 1 62 ? 11.965 -23.755 -31.491 1.00 0.00 84 GLY A C 3
ATOM 4724 O O . GLY A 1 62 ? 12.920 -23.145 -31.966 1.00 0.00 84 GLY A O 3
ATOM 4728 N N . GLU A 1 63 ? 12.009 -24.371 -30.316 1.00 0.00 85 GLU A N 3
ATOM 4729 C CA . GLU A 1 63 ? 13.207 -24.361 -29.488 1.00 0.00 85 GLU A CA 3
ATOM 4730 C C . GLU A 1 63 ? 13.859 -25.736 -29.473 1.00 0.00 85 GLU A C 3
ATOM 4731 O O . GLU A 1 63 ? 15.084 -25.848 -29.520 1.00 0.00 85 GLU A O 3
ATOM 4743 N N . ILE A 1 64 ? 13.021 -26.770 -29.392 1.00 0.00 86 ILE A N 3
ATOM 4744 C CA . ILE A 1 64 ? 13.471 -28.153 -29.445 1.00 0.00 86 ILE A CA 3
ATOM 4745 C C . ILE A 1 64 ? 14.329 -28.510 -28.226 1.00 0.00 86 ILE A C 3
ATOM 4746 O O . ILE A 1 64 ? 15.559 -28.413 -28.248 1.00 0.00 86 ILE A O 3
ATOM 4762 N N . ILE A 1 65 ? 13.664 -28.894 -27.143 1.00 0.00 87 ILE A N 3
ATOM 4763 C CA . ILE A 1 65 ? 14.346 -29.447 -25.979 1.00 0.00 87 ILE A CA 3
ATOM 4764 C C . ILE A 1 65 ? 14.941 -30.808 -26.330 1.00 0.00 87 ILE A C 3
ATOM 4765 O O . ILE A 1 65 ? 15.888 -31.279 -25.698 1.00 0.00 87 ILE A O 3
ATOM 4781 N N . SER A 1 66 ? 14.406 -31.408 -27.383 1.00 0.00 88 SER A N 3
ATOM 4782 C CA . SER A 1 66 ? 14.940 -32.643 -27.930 1.00 0.00 88 SER A CA 3
ATOM 4783 C C . SER A 1 66 ? 16.401 -32.460 -28.355 1.00 0.00 88 SER A C 3
ATOM 4784 O O . SER A 1 66 ? 17.111 -33.431 -28.598 1.00 0.00 88 SER A O 3
ATOM 4792 N N . LYS A 1 67 ? 16.840 -31.200 -28.438 1.00 0.00 89 LYS A N 3
ATOM 4793 C CA . LYS A 1 67 ? 18.220 -30.884 -28.801 1.00 0.00 89 LYS A CA 3
ATOM 4794 C C . LYS A 1 67 ? 19.169 -31.295 -27.683 1.00 0.00 89 LYS A C 3
ATOM 4795 O O . LYS A 1 67 ? 20.360 -31.504 -27.908 1.00 0.00 89 LYS A O 3
ATOM 4814 N N . TYR A 1 68 ? 18.631 -31.403 -26.475 1.00 0.00 90 TYR A N 3
ATOM 4815 C CA . TYR A 1 68 ? 19.407 -31.864 -25.336 1.00 0.00 90 TYR A CA 3
ATOM 4816 C C . TYR A 1 68 ? 19.613 -33.367 -25.437 1.00 0.00 90 TYR A C 3
ATOM 4817 O O . TYR A 1 68 ? 20.679 -33.880 -25.098 1.00 0.00 90 TYR A O 3
ATOM 4835 N N . VAL A 1 69 ? 18.572 -34.045 -25.928 1.00 0.00 91 VAL A N 3
ATOM 4836 C CA . VAL A 1 69 ? 18.566 -35.492 -26.130 1.00 0.00 91 VAL A CA 3
ATOM 4837 C C . VAL A 1 69 ? 18.654 -36.253 -24.801 1.00 0.00 91 VAL A C 3
ATOM 4838 O O . VAL A 1 69 ? 18.693 -35.641 -23.732 1.00 0.00 91 VAL A O 3
ATOM 4851 N N . GLU A 1 70 ? 18.632 -37.587 -24.878 1.00 0.00 92 GLU A N 3
ATOM 4852 C CA . GLU A 1 70 ? 18.630 -38.449 -23.701 1.00 0.00 92 GLU A CA 3
ATOM 4853 C C . GLU A 1 70 ? 17.331 -38.278 -22.918 1.00 0.00 92 GLU A C 3
ATOM 4854 O O . GLU A 1 70 ? 16.286 -37.969 -23.497 1.00 0.00 92 GLU A O 3
ATOM 4866 N N . ARG A 1 71 ? 17.389 -38.488 -21.617 1.00 0.00 93 ARG A N 3
ATOM 4867 C CA . ARG A 1 71 ? 16.196 -38.416 -20.793 1.00 0.00 93 ARG A CA 3
ATOM 4868 C C . ARG A 1 71 ? 16.078 -37.056 -20.123 1.00 0.00 93 ARG A C 3
ATOM 4869 O O . ARG A 1 71 ? 16.857 -36.715 -19.230 1.00 0.00 93 ARG A O 3
ATOM 4890 N N . THR A 1 72 ? 15.109 -36.278 -20.585 1.00 0.00 94 THR A N 3
ATOM 4891 C CA . THR A 1 72 ? 14.830 -34.964 -20.031 1.00 0.00 94 THR A CA 3
ATOM 4892 C C . THR A 1 72 ? 13.440 -34.934 -19.397 1.00 0.00 94 THR A C 3
ATOM 4893 O O . THR A 1 72 ? 12.437 -34.723 -20.079 1.00 0.00 94 THR A O 3
ATOM 4904 N N . GLU A 1 73 ? 13.384 -35.153 -18.094 1.00 0.00 95 GLU A N 3
ATOM 4905 C CA . GLU A 1 73 ? 12.111 -35.196 -17.386 1.00 0.00 95 GLU A CA 3
ATOM 4906 C C . GLU A 1 73 ? 11.898 -33.918 -16.584 1.00 0.00 95 GLU A C 3
ATOM 4907 O O . GLU A 1 73 ? 12.553 -33.692 -15.569 1.00 0.00 95 GLU A O 3
ATOM 4919 N N . LEU A 1 74 ? 10.983 -33.084 -17.043 1.00 0.00 96 LEU A N 3
ATOM 4920 C CA . LEU A 1 74 ? 10.681 -31.840 -16.353 1.00 0.00 96 LEU A CA 3
ATOM 4921 C C . LEU A 1 74 ? 9.540 -32.048 -15.365 1.00 0.00 96 LEU A C 3
ATOM 4922 O O . LEU A 1 74 ? 8.366 -32.021 -15.739 1.00 0.00 96 LEU A O 3
ATOM 4938 N N . LEU A 1 75 ? 9.893 -32.277 -14.105 1.00 0.00 97 LEU A N 3
ATOM 4939 C CA . LEU A 1 75 ? 8.906 -32.432 -13.053 1.00 0.00 97 LEU A CA 3
ATOM 4940 C C . LEU A 1 75 ? 8.275 -31.083 -12.743 1.00 0.00 97 LEU A C 3
ATOM 4941 O O . LEU A 1 75 ? 8.900 -30.217 -12.113 1.00 0.00 97 LEU A O 3
ATOM 4957 N N . LYS A 1 76 ? 7.043 -30.911 -13.199 1.00 0.00 98 LYS A N 3
ATOM 4958 C CA . LYS A 1 76 ? 6.336 -29.649 -13.067 1.00 0.00 98 LYS A CA 3
ATOM 4959 C C . LYS A 1 76 ? 5.315 -29.714 -11.948 1.00 0.00 98 LYS A C 3
ATOM 4960 O O . LYS A 1 76 ? 4.725 -28.702 -11.593 1.00 0.00 98 LYS A O 3
ATOM 4979 N N . ASP A 1 77 ? 5.096 -30.906 -11.405 1.00 0.00 99 ASP A N 3
ATOM 4980 C CA . ASP A 1 77 ? 4.126 -31.086 -10.322 1.00 0.00 99 ASP A CA 3
ATOM 4981 C C . ASP A 1 77 ? 4.396 -30.109 -9.182 1.00 0.00 99 ASP A C 3
ATOM 4982 O O . ASP A 1 77 ? 3.475 -29.529 -8.606 1.00 0.00 99 ASP A O 3
ATOM 4991 N N . GLY A 1 78 ? 5.677 -29.913 -8.895 1.00 0.00 100 GLY A N 3
ATOM 4992 C CA . GLY A 1 78 ? 6.095 -29.034 -7.822 1.00 0.00 100 GLY A CA 3
ATOM 4993 C C . GLY A 1 78 ? 5.692 -27.585 -8.033 1.00 0.00 100 GLY A C 3
ATOM 4994 O O . GLY A 1 78 ? 5.693 -26.801 -7.089 1.00 0.00 100 GLY A O 3
ATOM 4998 N N . ILE A 1 79 ? 5.374 -27.216 -9.275 1.00 0.00 101 ILE A N 3
ATOM 4999 C CA . ILE A 1 79 ? 5.080 -25.824 -9.616 1.00 0.00 101 ILE A CA 3
ATOM 5000 C C . ILE A 1 79 ? 3.909 -25.274 -8.801 1.00 0.00 101 ILE A C 3
ATOM 5001 O O . ILE A 1 79 ? 3.838 -24.070 -8.554 1.00 0.00 101 ILE A O 3
ATOM 5017 N N . GLY A 1 80 ? 3.021 -26.159 -8.348 1.00 0.00 102 GLY A N 3
ATOM 5018 C CA . GLY A 1 80 ? 1.914 -25.737 -7.507 1.00 0.00 102 GLY A CA 3
ATOM 5019 C C . GLY A 1 80 ? 2.401 -25.175 -6.185 1.00 0.00 102 GLY A C 3
ATOM 5020 O O . GLY A 1 80 ? 1.711 -24.392 -5.532 1.00 0.00 102 GLY A O 3
ATOM 5024 N N . GLU A 1 81 ? 3.605 -25.583 -5.805 1.00 0.00 103 GLU A N 3
ATOM 5025 C CA . GLU A 1 81 ? 4.255 -25.086 -4.604 1.00 0.00 103 GLU A CA 3
ATOM 5026 C C . GLU A 1 81 ? 5.375 -24.117 -4.988 1.00 0.00 103 GLU A C 3
ATOM 5027 O O . GLU A 1 81 ? 5.990 -23.486 -4.127 1.00 0.00 103 GLU A O 3
ATOM 5039 N N . GLY A 1 82 ? 5.615 -23.995 -6.293 1.00 0.00 104 GLY A N 3
ATOM 5040 C CA . GLY A 1 82 ? 6.676 -23.145 -6.798 1.00 0.00 104 GLY A CA 3
ATOM 5041 C C . GLY A 1 82 ? 8.011 -23.854 -6.876 1.00 0.00 104 GLY A C 3
ATOM 5042 O O . GLY A 1 82 ? 9.034 -23.294 -6.504 1.00 0.00 104 GLY A O 3
ATOM 5046 N N . LYS A 1 83 ? 8.013 -25.090 -7.345 1.00 0.00 105 LYS A N 3
ATOM 5047 C CA . LYS A 1 83 ? 9.258 -25.831 -7.506 1.00 0.00 105 LYS A CA 3
ATOM 5048 C C . LYS A 1 83 ? 9.271 -26.574 -8.836 1.00 0.00 105 LYS A C 3
ATOM 5049 O O . LYS A 1 83 ? 8.305 -27.240 -9.194 1.00 0.00 105 LYS A O 3
ATOM 5068 N N . VAL A 1 84 ? 10.361 -26.463 -9.572 1.00 0.00 106 VAL A N 3
ATOM 5069 C CA . VAL A 1 84 ? 10.515 -27.251 -10.784 1.00 0.00 106 VAL A CA 3
ATOM 5070 C C . VAL A 1 84 ? 11.766 -28.108 -10.692 1.00 0.00 106 VAL A C 3
ATOM 5071 O O . VAL A 1 84 ? 12.836 -27.625 -10.300 1.00 0.00 106 VAL A O 3
ATOM 5084 N N . THR A 1 85 ? 11.624 -29.378 -11.041 1.00 0.00 107 THR A N 3
ATOM 5085 C CA . THR A 1 85 ? 12.737 -30.310 -10.977 1.00 0.00 107 THR A CA 3
ATOM 5086 C C . THR A 1 85 ? 13.018 -30.907 -12.347 1.00 0.00 107 THR A C 3
ATOM 5087 O O . THR A 1 85 ? 12.300 -31.787 -12.821 1.00 0.00 107 THR A O 3
ATOM 5098 N N . LEU A 1 86 ? 14.066 -30.420 -12.984 1.00 0.00 108 LEU A N 3
ATOM 5099 C CA . LEU A 1 86 ? 14.436 -30.888 -14.303 1.00 0.00 108 LEU A CA 3
ATOM 5100 C C . LEU A 1 86 ? 15.448 -32.016 -14.202 1.00 0.00 108 LEU A C 3
ATOM 5101 O O . LEU A 1 86 ? 16.593 -31.805 -13.803 1.00 0.00 108 LEU A O 3
ATOM 5117 N N . ARG A 1 87 ? 15.009 -33.214 -14.544 1.00 0.00 109 ARG A N 3
ATOM 5118 C CA . ARG A 1 87 ? 15.886 -34.367 -14.569 1.00 0.00 109 ARG A CA 3
ATOM 5119 C C . ARG A 1 87 ? 16.532 -34.479 -15.941 1.00 0.00 109 ARG A C 3
ATOM 5120 O O . ARG A 1 87 ? 15.876 -34.858 -16.912 1.00 0.00 109 ARG A O 3
ATOM 5141 N N . ILE A 1 88 ? 17.804 -34.136 -16.023 1.00 0.00 110 ILE A N 3
ATOM 5142 C CA . ILE A 1 88 ? 18.546 -34.242 -17.266 1.00 0.00 110 ILE A CA 3
ATOM 5143 C C . ILE A 1 88 ? 19.606 -35.325 -17.129 1.00 0.00 110 ILE A C 3
ATOM 5144 O O . ILE A 1 88 ? 20.473 -35.258 -16.253 1.00 0.00 110 ILE A O 3
ATOM 5160 N N . PHE A 1 89 ? 19.510 -36.342 -17.959 1.00 0.00 111 PHE A N 3
ATOM 5161 C CA . PHE A 1 89 ? 20.473 -37.423 -17.932 1.00 0.00 111 PHE A CA 3
ATOM 5162 C C . PHE A 1 89 ? 21.575 -37.175 -18.950 1.00 0.00 111 PHE A C 3
ATOM 5163 O O . PHE A 1 89 ? 21.305 -36.694 -20.050 1.00 0.00 111 PHE A O 3
ATOM 5180 N N . ASN A 1 90 ? 22.810 -37.493 -18.556 1.00 0.00 112 ASN A N 3
ATOM 5181 C CA . ASN A 1 90 ? 23.990 -37.329 -19.412 1.00 0.00 112 ASN A CA 3
ATOM 5182 C C . ASN A 1 90 ? 24.381 -35.862 -19.533 1.00 0.00 112 ASN A C 3
ATOM 5183 O O . ASN A 1 90 ? 24.268 -35.253 -20.597 1.00 0.00 112 ASN A O 3
ATOM 5194 N N . VAL A 1 91 ? 24.832 -35.302 -18.416 1.00 0.00 113 VAL A N 3
ATOM 5195 C CA . VAL A 1 91 ? 25.353 -33.944 -18.384 1.00 0.00 113 VAL A CA 3
ATOM 5196 C C . VAL A 1 91 ? 26.581 -33.836 -19.279 1.00 0.00 113 VAL A C 3
ATOM 5197 O O . VAL A 1 91 ? 27.470 -34.690 -19.220 1.00 0.00 113 VAL A O 3
ATOM 5210 N N . THR A 1 92 ? 26.636 -32.801 -20.105 1.00 0.00 114 THR A N 3
ATOM 5211 C CA . THR A 1 92 ? 27.722 -32.661 -21.055 1.00 0.00 114 THR A CA 3
ATOM 5212 C C . THR A 1 92 ? 28.750 -31.628 -20.592 1.00 0.00 114 THR A C 3
ATOM 5213 O O . THR A 1 92 ? 28.413 -30.627 -19.940 1.00 0.00 114 THR A O 3
ATOM 5224 N N . VAL A 1 93 ? 30.000 -31.847 -20.980 1.00 0.00 115 VAL A N 3
ATOM 5225 C CA . VAL A 1 93 ? 31.095 -30.974 -20.574 1.00 0.00 115 VAL A CA 3
ATOM 5226 C C . VAL A 1 93 ? 30.950 -29.592 -21.212 1.00 0.00 115 VAL A C 3
ATOM 5227 O O . VAL A 1 93 ? 31.479 -28.603 -20.710 1.00 0.00 115 VAL A O 3
ATOM 5240 N N . ASP A 1 94 ? 30.217 -29.532 -22.312 1.00 0.00 116 ASP A N 3
ATOM 5241 C CA . ASP A 1 94 ? 29.909 -28.262 -22.954 1.00 0.00 116 ASP A CA 3
ATOM 5242 C C . ASP A 1 94 ? 28.847 -27.513 -22.159 1.00 0.00 116 ASP A C 3
ATOM 5243 O O . ASP A 1 94 ? 28.905 -26.290 -22.017 1.00 0.00 116 ASP A O 3
ATOM 5252 N N . ASP A 1 95 ? 27.893 -28.259 -21.609 1.00 0.00 117 ASP A N 3
ATOM 5253 C CA . ASP A 1 95 ? 26.784 -27.656 -20.873 1.00 0.00 117 ASP A CA 3
ATOM 5254 C C . ASP A 1 95 ? 27.120 -27.501 -19.397 1.00 0.00 117 ASP A C 3
ATOM 5255 O O . ASP A 1 95 ? 26.286 -27.069 -18.606 1.00 0.00 117 ASP A O 3
ATOM 5264 N N . ASP A 1 96 ? 28.346 -27.883 -19.041 1.00 0.00 118 ASP A N 3
ATOM 5265 C CA . ASP A 1 96 ? 28.949 -27.598 -17.721 1.00 0.00 118 ASP A CA 3
ATOM 5266 C C . ASP A 1 96 ? 29.023 -26.078 -17.405 1.00 0.00 118 ASP A C 3
ATOM 5267 O O . ASP A 1 96 ? 29.894 -25.622 -16.662 1.00 0.00 118 ASP A O 3
ATOM 5276 N N . GLY A 1 97 ? 28.125 -25.292 -17.979 1.00 0.00 119 GLY A N 3
ATOM 5277 C CA . GLY A 1 97 ? 28.129 -23.862 -17.752 1.00 0.00 119 GLY A CA 3
ATOM 5278 C C . GLY A 1 97 ? 27.019 -23.425 -16.814 1.00 0.00 119 GLY A C 3
ATOM 5279 O O . GLY A 1 97 ? 26.634 -24.161 -15.907 1.00 0.00 119 GLY A O 3
ATOM 5283 N N . SER A 1 98 ? 26.503 -22.228 -17.034 1.00 0.00 120 SER A N 3
ATOM 5284 C CA . SER A 1 98 ? 25.448 -21.685 -16.195 1.00 0.00 120 SER A CA 3
ATOM 5285 C C . SER A 1 98 ? 24.089 -21.826 -16.873 1.00 0.00 120 SER A C 3
ATOM 5286 O O . SER A 1 98 ? 23.875 -21.303 -17.965 1.00 0.00 120 SER A O 3
ATOM 5294 N N . TYR A 1 99 ? 23.180 -22.539 -16.222 1.00 0.00 121 TYR A N 3
ATOM 5295 C CA . TYR A 1 99 ? 21.861 -22.799 -16.780 1.00 0.00 121 TYR A CA 3
ATOM 5296 C C . TYR A 1 99 ? 20.960 -21.579 -16.636 1.00 0.00 121 TYR A C 3
ATOM 5297 O O . TYR A 1 99 ? 21.051 -20.831 -15.656 1.00 0.00 121 TYR A O 3
ATOM 5315 N N . HIS A 1 100 ? 20.091 -21.395 -17.616 1.00 0.00 122 HIS A N 3
ATOM 5316 C CA . HIS A 1 100 ? 19.200 -20.249 -17.662 1.00 0.00 122 HIS A CA 3
ATOM 5317 C C . HIS A 1 100 ? 17.808 -20.637 -17.158 1.00 0.00 122 HIS A C 3
ATOM 5318 O O . HIS A 1 100 ? 17.040 -21.304 -17.866 1.00 0.00 122 HIS A O 3
ATOM 5333 N N . CYS A 1 101 ? 17.506 -20.235 -15.923 1.00 0.00 123 CYS A N 3
ATOM 5334 C CA . CYS A 1 101 ? 16.216 -20.518 -15.298 1.00 0.00 123 CYS A CA 3
ATOM 5335 C C . CYS A 1 101 ? 15.364 -19.254 -15.253 1.00 0.00 123 CYS A C 3
ATOM 5336 O O . CYS A 1 101 ? 15.840 -18.194 -14.849 1.00 0.00 123 CYS A O 3
ATOM 5343 N N . VAL A 1 102 ? 14.117 -19.359 -15.692 1.00 0.00 124 VAL A N 3
ATOM 5344 C CA . VAL A 1 102 ? 13.198 -18.221 -15.693 1.00 0.00 124 VAL A CA 3
ATOM 5345 C C . VAL A 1 102 ? 11.782 -18.688 -15.384 1.00 0.00 124 VAL A C 3
ATOM 5346 O O . VAL A 1 102 ? 11.339 -19.718 -15.893 1.00 0.00 124 VAL A O 3
ATOM 5359 N N . PHE A 1 103 ? 11.085 -17.939 -14.546 1.00 0.00 125 PHE A N 3
ATOM 5360 C CA . PHE A 1 103 ? 9.694 -18.228 -14.226 1.00 0.00 125 PHE A CA 3
ATOM 5361 C C . PHE A 1 103 ? 8.807 -17.095 -14.718 1.00 0.00 125 PHE A C 3
ATOM 5362 O O . PHE A 1 103 ? 8.871 -15.982 -14.195 1.00 0.00 125 PHE A O 3
ATOM 5379 N N . LYS A 1 104 ? 8.001 -17.363 -15.733 1.00 0.00 126 LYS A N 3
ATOM 5380 C CA . LYS A 1 104 ? 7.142 -16.339 -16.314 1.00 0.00 126 LYS A CA 3
ATOM 5381 C C . LYS A 1 104 ? 5.669 -16.705 -16.166 1.00 0.00 126 LYS A C 3
ATOM 5382 O O . LYS A 1 104 ? 5.161 -17.570 -16.881 1.00 0.00 126 LYS A O 3
ATOM 5401 N N . ASP A 1 105 ? 4.983 -16.041 -15.248 1.00 0.00 127 ASP A N 3
ATOM 5402 C CA . ASP A 1 105 ? 3.558 -16.282 -15.044 1.00 0.00 127 ASP A CA 3
ATOM 5403 C C . ASP A 1 105 ? 2.762 -15.060 -15.455 1.00 0.00 127 ASP A C 3
ATOM 5404 O O . ASP A 1 105 ? 2.663 -14.084 -14.707 1.00 0.00 127 ASP A O 3
ATOM 5413 N N . GLY A 1 106 ? 2.205 -15.118 -16.650 1.00 0.00 128 GLY A N 3
ATOM 5414 C CA . GLY A 1 106 ? 1.502 -13.982 -17.190 1.00 0.00 128 GLY A CA 3
ATOM 5415 C C . GLY A 1 106 ? 2.463 -12.959 -17.749 1.00 0.00 128 GLY A C 3
ATOM 5416 O O . GLY A 1 106 ? 3.030 -13.155 -18.824 1.00 0.00 128 GLY A O 3
ATOM 5420 N N . ASP A 1 107 ? 2.668 -11.883 -17.011 1.00 0.00 129 ASP A N 3
ATOM 5421 C CA . ASP A 1 107 ? 3.593 -10.841 -17.428 1.00 0.00 129 ASP A CA 3
ATOM 5422 C C . ASP A 1 107 ? 4.809 -10.778 -16.506 1.00 0.00 129 ASP A C 3
ATOM 5423 O O . ASP A 1 107 ? 5.880 -10.323 -16.914 1.00 0.00 129 ASP A O 3
ATOM 5432 N N . PHE A 1 108 ? 4.656 -11.240 -15.266 1.00 0.00 130 PHE A N 3
ATOM 5433 C CA . PHE A 1 108 ? 5.777 -11.234 -14.330 1.00 0.00 130 PHE A CA 3
ATOM 5434 C C . PHE A 1 108 ? 6.729 -12.372 -14.660 1.00 0.00 130 PHE A C 3
ATOM 5435 O O . PHE A 1 108 ? 6.312 -13.521 -14.817 1.00 0.00 130 PHE A O 3
ATOM 5452 N N . TYR A 1 109 ? 8.003 -12.047 -14.771 1.00 0.00 131 TYR A N 3
ATOM 5453 C CA . TYR A 1 109 ? 9.015 -13.043 -15.056 1.00 0.00 131 TYR A CA 3
ATOM 5454 C C . TYR A 1 109 ? 10.244 -12.809 -14.190 1.00 0.00 131 TYR A C 3
ATOM 5455 O O . TYR A 1 109 ? 10.771 -11.696 -14.124 1.00 0.00 131 TYR A O 3
ATOM 5473 N N . GLU A 1 110 ? 10.677 -13.852 -13.501 1.00 0.00 132 GLU A N 3
ATOM 5474 C CA . GLU A 1 110 ? 11.876 -13.775 -12.683 1.00 0.00 132 GLU A CA 3
ATOM 5475 C C . GLU A 1 110 ? 12.967 -14.646 -13.280 1.00 0.00 132 GLU A C 3
ATOM 5476 O O . GLU A 1 110 ? 12.711 -15.774 -13.702 1.00 0.00 132 GLU A O 3
ATOM 5488 N N . GLU A 1 111 ? 14.176 -14.115 -13.316 1.00 0.00 133 GLU A N 3
ATOM 5489 C CA . GLU A 1 111 ? 15.294 -14.803 -13.938 1.00 0.00 133 GLU A CA 3
ATOM 5490 C C . GLU A 1 111 ? 16.295 -15.268 -12.890 1.00 0.00 133 GLU A C 3
ATOM 5491 O O . GLU A 1 111 ? 16.478 -14.621 -11.857 1.00 0.00 133 GLU A O 3
ATOM 5503 N N . HIS A 1 112 ? 16.931 -16.399 -13.153 1.00 0.00 134 HIS A N 3
ATOM 5504 C CA . HIS A 1 112 ? 17.963 -16.915 -12.274 1.00 0.00 134 HIS A CA 3
ATOM 5505 C C . HIS A 1 112 ? 19.002 -17.693 -13.065 1.00 0.00 134 HIS A C 3
ATOM 5506 O O . HIS A 1 112 ? 18.669 -18.598 -13.832 1.00 0.00 134 HIS A O 3
ATOM 5521 N N . ILE A 1 113 ? 20.257 -17.328 -12.883 1.00 0.00 135 ILE A N 3
ATOM 5522 C CA . ILE A 1 113 ? 21.355 -18.033 -13.517 1.00 0.00 135 ILE A CA 3
ATOM 5523 C C . ILE A 1 113 ? 21.969 -19.024 -12.538 1.00 0.00 135 ILE A C 3
ATOM 5524 O O . ILE A 1 113 ? 22.594 -18.630 -11.553 1.00 0.00 135 ILE A O 3
ATOM 5540 N N . THR A 1 114 ? 21.774 -20.304 -12.803 1.00 0.00 136 THR A N 3
ATOM 5541 C CA . THR A 1 114 ? 22.260 -21.347 -11.919 1.00 0.00 136 THR A CA 3
ATOM 5542 C C . THR A 1 114 ? 23.192 -22.286 -12.674 1.00 0.00 136 THR A C 3
ATOM 5543 O O . THR A 1 114 ? 22.764 -23.011 -13.566 1.00 0.00 136 THR A O 3
ATOM 5554 N N . GLU A 1 115 ? 24.468 -22.255 -12.322 1.00 0.00 137 GLU A N 3
ATOM 5555 C CA . GLU A 1 115 ? 25.470 -23.026 -13.040 1.00 0.00 137 GLU A CA 3
ATOM 5556 C C . GLU A 1 115 ? 25.616 -24.431 -12.475 1.00 0.00 137 GLU A C 3
ATOM 5557 O O . GLU A 1 115 ? 25.401 -24.668 -11.286 1.00 0.00 137 GLU A O 3
ATOM 5569 N N . VAL A 1 116 ? 25.984 -25.357 -13.350 1.00 0.00 138 VAL A N 3
ATOM 5570 C CA . VAL A 1 116 ? 26.248 -26.731 -12.961 1.00 0.00 138 VAL A CA 3
ATOM 5571 C C . VAL A 1 116 ? 27.750 -26.926 -12.775 1.00 0.00 138 VAL A C 3
ATOM 5572 O O . VAL A 1 116 ? 28.551 -26.206 -13.370 1.00 0.00 138 VAL A O 3
ATOM 5585 N N . LYS A 1 117 ? 28.125 -27.850 -11.909 1.00 0.00 139 LYS A N 3
ATOM 5586 C CA . LYS A 1 117 ? 29.525 -28.153 -11.681 1.00 0.00 139 LYS A CA 3
ATOM 5587 C C . LYS A 1 117 ? 29.813 -29.621 -11.948 1.00 0.00 139 LYS A C 3
ATOM 5588 O O . LYS A 1 117 ? 29.692 -30.456 -11.049 1.00 0.00 139 LYS A O 3
ATOM 5607 N N . ILE A 1 118 ? 30.181 -29.941 -13.179 1.00 0.00 140 ILE A N 3
ATOM 5608 C CA . ILE A 1 118 ? 30.632 -31.282 -13.497 1.00 0.00 140 ILE A CA 3
ATOM 5609 C C . ILE A 1 118 ? 32.052 -31.448 -12.991 1.00 0.00 140 ILE A C 3
ATOM 5610 O O . ILE A 1 118 ? 32.996 -30.872 -13.542 1.00 0.00 140 ILE A O 3
ATOM 5626 N N . THR A 1 119 ? 32.191 -32.211 -11.929 1.00 0.00 141 THR A N 3
ATOM 5627 C CA . THR A 1 119 ? 33.457 -32.331 -11.243 1.00 0.00 141 THR A CA 3
ATOM 5628 C C . THR A 1 119 ? 34.184 -33.597 -11.681 1.00 0.00 141 THR A C 3
ATOM 5629 O O . THR A 1 119 ? 33.516 -34.631 -11.863 1.00 0.00 141 THR A O 3
ATOM 5641 N N . MET A 1 1 ? 4.637 -0.934 -4.665 1.00 0.00 23 MET A N 4
ATOM 5642 C CA . MET A 1 1 ? 3.163 -0.839 -4.610 1.00 0.00 23 MET A CA 4
ATOM 5643 C C . MET A 1 1 ? 2.537 -2.100 -5.195 1.00 0.00 23 MET A C 4
ATOM 5644 O O . MET A 1 1 ? 3.181 -3.148 -5.245 1.00 0.00 23 MET A O 4
ATOM 5660 N N . SER A 1 2 ? 1.295 -1.991 -5.656 1.00 0.00 24 SER A N 4
ATOM 5661 C CA . SER A 1 2 ? 0.558 -3.125 -6.204 1.00 0.00 24 SER A CA 4
ATOM 5662 C C . SER A 1 2 ? 0.986 -3.437 -7.643 1.00 0.00 24 SER A C 4
ATOM 5663 O O . SER A 1 2 ? 0.152 -3.589 -8.536 1.00 0.00 24 SER A O 4
ATOM 5671 N N . SER A 1 3 ? 2.290 -3.516 -7.859 1.00 0.00 25 SER A N 4
ATOM 5672 C CA . SER A 1 3 ? 2.855 -3.842 -9.163 1.00 0.00 25 SER A CA 4
ATOM 5673 C C . SER A 1 3 ? 4.267 -4.386 -8.974 1.00 0.00 25 SER A C 4
ATOM 5674 O O . SER A 1 3 ? 5.250 -3.794 -9.425 1.00 0.00 25 SER A O 4
ATOM 5682 N N . GLU A 1 4 ? 4.355 -5.516 -8.292 1.00 0.00 26 GLU A N 4
ATOM 5683 C CA . GLU A 1 4 ? 5.635 -6.100 -7.933 1.00 0.00 26 GLU A CA 4
ATOM 5684 C C . GLU A 1 4 ? 5.677 -7.570 -8.328 1.00 0.00 26 GLU A C 4
ATOM 5685 O O . GLU A 1 4 ? 4.824 -8.358 -7.915 1.00 0.00 26 GLU A O 4
ATOM 5697 N N . PRO A 1 5 ? 6.660 -7.952 -9.153 1.00 0.00 27 PRO A N 4
ATOM 5698 C CA . PRO A 1 5 ? 6.841 -9.338 -9.585 1.00 0.00 27 PRO A CA 4
ATOM 5699 C C . PRO A 1 5 ? 7.341 -10.232 -8.455 1.00 0.00 27 PRO A C 4
ATOM 5700 O O . PRO A 1 5 ? 7.876 -9.751 -7.453 1.00 0.00 27 PRO A O 4
ATOM 5711 N N . PHE A 1 6 ? 7.158 -11.533 -8.621 1.00 0.00 28 PHE A N 4
ATOM 5712 C CA . PHE A 1 6 ? 7.644 -12.504 -7.654 1.00 0.00 28 PHE A CA 4
ATOM 5713 C C . PHE A 1 6 ? 9.143 -12.721 -7.848 1.00 0.00 28 PHE A C 4
ATOM 5714 O O . PHE A 1 6 ? 9.697 -12.340 -8.878 1.00 0.00 28 PHE A O 4
ATOM 5731 N N . ILE A 1 7 ? 9.795 -13.331 -6.868 1.00 0.00 29 ILE A N 4
ATOM 5732 C CA . ILE A 1 7 ? 11.242 -13.519 -6.920 1.00 0.00 29 ILE A CA 4
ATOM 5733 C C . ILE A 1 7 ? 11.631 -14.972 -6.664 1.00 0.00 29 ILE A C 4
ATOM 5734 O O . ILE A 1 7 ? 10.789 -15.804 -6.312 1.00 0.00 29 ILE A O 4
ATOM 5750 N N . VAL A 1 8 ? 12.917 -15.262 -6.817 1.00 0.00 30 VAL A N 4
ATOM 5751 C CA . VAL A 1 8 ? 13.447 -16.601 -6.587 1.00 0.00 30 VAL A CA 4
ATOM 5752 C C . VAL A 1 8 ? 13.874 -16.757 -5.129 1.00 0.00 30 VAL A C 4
ATOM 5753 O O . VAL A 1 8 ? 14.404 -15.822 -4.523 1.00 0.00 30 VAL A O 4
ATOM 5766 N N . ASN A 1 9 ? 13.637 -17.937 -4.574 1.00 0.00 31 ASN A N 4
ATOM 5767 C CA . ASN A 1 9 ? 13.894 -18.186 -3.163 1.00 0.00 31 ASN A CA 4
ATOM 5768 C C . ASN A 1 9 ? 14.902 -19.316 -2.990 1.00 0.00 31 ASN A C 4
ATOM 5769 O O . ASN A 1 9 ? 15.320 -19.942 -3.965 1.00 0.00 31 ASN A O 4
ATOM 5780 N N . GLY A 1 10 ? 15.285 -19.575 -1.748 1.00 0.00 32 GLY A N 4
ATOM 5781 C CA . GLY A 1 10 ? 16.213 -20.649 -1.465 1.00 0.00 32 GLY A CA 4
ATOM 5782 C C . GLY A 1 10 ? 17.660 -20.234 -1.636 1.00 0.00 32 GLY A C 4
ATOM 5783 O O . GLY A 1 10 ? 18.162 -19.390 -0.896 1.00 0.00 32 GLY A O 4
ATOM 5787 N N . LEU A 1 11 ? 18.322 -20.815 -2.624 1.00 0.00 33 LEU A N 4
ATOM 5788 C CA . LEU A 1 11 ? 19.737 -20.566 -2.855 1.00 0.00 33 LEU A CA 4
ATOM 5789 C C . LEU A 1 11 ? 20.037 -20.569 -4.347 1.00 0.00 33 LEU A C 4
ATOM 5790 O O . LEU A 1 11 ? 19.146 -20.818 -5.165 1.00 0.00 33 LEU A O 4
ATOM 5806 N N . GLU A 1 12 ? 21.285 -20.289 -4.694 1.00 0.00 34 GLU A N 4
ATOM 5807 C CA . GLU A 1 12 ? 21.729 -20.328 -6.079 1.00 0.00 34 GLU A CA 4
ATOM 5808 C C . GLU A 1 12 ? 21.712 -21.765 -6.585 1.00 0.00 34 GLU A C 4
ATOM 5809 O O . GLU A 1 12 ? 21.168 -22.052 -7.651 1.00 0.00 34 GLU A O 4
ATOM 5821 N N . GLY A 1 13 ? 22.303 -22.660 -5.803 1.00 0.00 35 GLY A N 4
ATOM 5822 C CA . GLY A 1 13 ? 22.230 -24.077 -6.094 1.00 0.00 35 GLY A CA 4
ATOM 5823 C C . GLY A 1 13 ? 23.154 -24.526 -7.212 1.00 0.00 35 GLY A C 4
ATOM 5824 O O . GLY A 1 13 ? 22.691 -24.821 -8.314 1.00 0.00 35 GLY A O 4
ATOM 5828 N N . PRO A 1 14 ? 24.473 -24.589 -6.967 1.00 0.00 36 PRO A N 4
ATOM 5829 C CA . PRO A 1 14 ? 25.418 -25.176 -7.914 1.00 0.00 36 PRO A CA 4
ATOM 5830 C C . PRO A 1 14 ? 25.267 -26.693 -7.948 1.00 0.00 36 PRO A C 4
ATOM 5831 O O . PRO A 1 14 ? 25.907 -27.412 -7.177 1.00 0.00 36 PRO A O 4
ATOM 5842 N N . VAL A 1 15 ? 24.394 -27.164 -8.823 1.00 0.00 37 VAL A N 4
ATOM 5843 C CA . VAL A 1 15 ? 24.050 -28.578 -8.886 1.00 0.00 37 VAL A CA 4
ATOM 5844 C C . VAL A 1 15 ? 25.216 -29.422 -9.368 1.00 0.00 37 VAL A C 4
ATOM 5845 O O . VAL A 1 15 ? 25.835 -29.134 -10.391 1.00 0.00 37 VAL A O 4
ATOM 5858 N N . LEU A 1 16 ? 25.498 -30.466 -8.613 1.00 0.00 38 LEU A N 4
ATOM 5859 C CA . LEU A 1 16 ? 26.576 -31.378 -8.924 1.00 0.00 38 LEU A CA 4
ATOM 5860 C C . LEU A 1 16 ? 26.047 -32.481 -9.826 1.00 0.00 38 LEU A C 4
ATOM 5861 O O . LEU A 1 16 ? 25.030 -33.103 -9.519 1.00 0.00 38 LEU A O 4
ATOM 5877 N N . ALA A 1 17 ? 26.717 -32.714 -10.942 1.00 0.00 39 ALA A N 4
ATOM 5878 C CA . ALA A 1 17 ? 26.247 -33.697 -11.903 1.00 0.00 39 ALA A CA 4
ATOM 5879 C C . ALA A 1 17 ? 27.373 -34.601 -12.377 1.00 0.00 39 ALA A C 4
ATOM 5880 O O . ALA A 1 17 ? 28.546 -34.348 -12.098 1.00 0.00 39 ALA A O 4
ATOM 5887 N N . SER A 1 18 ? 27.002 -35.655 -13.087 1.00 0.00 40 SER A N 4
ATOM 5888 C CA . SER A 1 18 ? 27.959 -36.584 -13.657 1.00 0.00 40 SER A CA 4
ATOM 5889 C C . SER A 1 18 ? 27.819 -36.598 -15.173 1.00 0.00 40 SER A C 4
ATOM 5890 O O . SER A 1 18 ? 26.711 -36.755 -15.695 1.00 0.00 40 SER A O 4
ATOM 5898 N N . LEU A 1 19 ? 28.929 -36.430 -15.873 1.00 0.00 41 LEU A N 4
ATOM 5899 C CA . LEU A 1 19 ? 28.909 -36.359 -17.325 1.00 0.00 41 LEU A CA 4
ATOM 5900 C C . LEU A 1 19 ? 28.400 -37.666 -17.919 1.00 0.00 41 LEU A C 4
ATOM 5901 O O . LEU A 1 19 ? 28.932 -38.742 -17.639 1.00 0.00 41 LEU A O 4
ATOM 5917 N N . GLY A 1 20 ? 27.355 -37.568 -18.727 1.00 0.00 42 GLY A N 4
ATOM 5918 C CA . GLY A 1 20 ? 26.754 -38.749 -19.314 1.00 0.00 42 GLY A CA 4
ATOM 5919 C C . GLY A 1 20 ? 25.659 -39.329 -18.442 1.00 0.00 42 GLY A C 4
ATOM 5920 O O . GLY A 1 20 ? 24.929 -40.226 -18.860 1.00 0.00 42 GLY A O 4
ATOM 5924 N N . GLY A 1 21 ? 25.546 -38.817 -17.224 1.00 0.00 43 GLY A N 4
ATOM 5925 C CA . GLY A 1 21 ? 24.522 -39.282 -16.313 1.00 0.00 43 GLY A CA 4
ATOM 5926 C C . GLY A 1 21 ? 23.294 -38.400 -16.349 1.00 0.00 43 GLY A C 4
ATOM 5927 O O . GLY A 1 21 ? 23.184 -37.516 -17.201 1.00 0.00 43 GLY A O 4
ATOM 5931 N N . ASN A 1 22 ? 22.370 -38.631 -15.433 1.00 0.00 44 ASN A N 4
ATOM 5932 C CA . ASN A 1 22 ? 21.151 -37.839 -15.381 1.00 0.00 44 ASN A CA 4
ATOM 5933 C C . ASN A 1 22 ? 21.389 -36.553 -14.598 1.00 0.00 44 ASN A C 4
ATOM 5934 O O . ASN A 1 22 ? 22.065 -36.550 -13.568 1.00 0.00 44 ASN A O 4
ATOM 5945 N N . LEU A 1 23 ? 20.861 -35.459 -15.116 1.00 0.00 45 LEU A N 4
ATOM 5946 C CA . LEU A 1 23 ? 20.969 -34.168 -14.463 1.00 0.00 45 LEU A CA 4
ATOM 5947 C C . LEU A 1 23 ? 19.600 -33.718 -13.974 1.00 0.00 45 LEU A C 4
ATOM 5948 O O . LEU A 1 23 ? 18.695 -33.463 -14.771 1.00 0.00 45 LEU A O 4
ATOM 5964 N N . GLU A 1 24 ? 19.440 -33.656 -12.663 1.00 0.00 46 GLU A N 4
ATOM 5965 C CA . GLU A 1 24 ? 18.200 -33.191 -12.071 1.00 0.00 46 GLU A CA 4
ATOM 5966 C C . GLU A 1 24 ? 18.380 -31.786 -11.530 1.00 0.00 46 GLU A C 4
ATOM 5967 O O . GLU A 1 24 ? 19.069 -31.575 -10.532 1.00 0.00 46 GLU A O 4
ATOM 5979 N N . LEU A 1 25 ? 17.777 -30.825 -12.201 1.00 0.00 47 LEU A N 4
ATOM 5980 C CA . LEU A 1 25 ? 17.894 -29.436 -11.799 1.00 0.00 47 LEU A CA 4
ATOM 5981 C C . LEU A 1 25 ? 16.698 -29.023 -10.953 1.00 0.00 47 LEU A C 4
ATOM 5982 O O . LEU A 1 25 ? 15.549 -29.207 -11.358 1.00 0.00 47 LEU A O 4
ATOM 5998 N N . SER A 1 26 ? 16.971 -28.455 -9.791 1.00 0.00 48 SER A N 4
ATOM 5999 C CA . SER A 1 26 ? 15.920 -28.019 -8.891 1.00 0.00 48 SER A CA 4
ATOM 6000 C C . SER A 1 26 ? 15.933 -26.504 -8.742 1.00 0.00 48 SER A C 4
ATOM 6001 O O . SER A 1 26 ? 16.951 -25.913 -8.385 1.00 0.00 48 SER A O 4
ATOM 6009 N N . CYS A 1 27 ? 14.805 -25.882 -9.033 1.00 0.00 49 CYS A N 4
ATOM 6010 C CA . CYS A 1 27 ? 14.666 -24.442 -8.882 1.00 0.00 49 CYS A CA 4
ATOM 6011 C C . CYS A 1 27 ? 13.524 -24.136 -7.922 1.00 0.00 49 CYS A C 4
ATOM 6012 O O . CYS A 1 27 ? 12.493 -24.810 -7.950 1.00 0.00 49 CYS A O 4
ATOM 6019 N N . GLN A 1 28 ? 13.707 -23.133 -7.075 1.00 0.00 50 GLN A N 4
ATOM 6020 C CA . GLN A 1 28 ? 12.698 -22.771 -6.090 1.00 0.00 50 GLN A CA 4
ATOM 6021 C C . GLN A 1 28 ? 12.294 -21.311 -6.259 1.00 0.00 50 GLN A C 4
ATOM 6022 O O . GLN A 1 28 ? 13.149 -20.430 -6.356 1.00 0.00 50 GLN A O 4
ATOM 6036 N N . LEU A 1 29 ? 10.995 -21.053 -6.298 1.00 0.00 51 LEU A N 4
ATOM 6037 C CA . LEU A 1 29 ? 10.507 -19.688 -6.431 1.00 0.00 51 LEU A CA 4
ATOM 6038 C C . LEU A 1 29 ? 9.693 -19.295 -5.207 1.00 0.00 51 LEU A C 4
ATOM 6039 O O . LEU A 1 29 ? 9.311 -20.150 -4.406 1.00 0.00 51 LEU A O 4
ATOM 6055 N N . SER A 1 30 ? 9.458 -18.001 -5.052 1.00 0.00 52 SER A N 4
ATOM 6056 C CA . SER A 1 30 ? 8.530 -17.511 -4.047 1.00 0.00 52 SER A CA 4
ATOM 6057 C C . SER A 1 30 ? 7.156 -17.370 -4.688 1.00 0.00 52 SER A C 4
ATOM 6058 O O . SER A 1 30 ? 6.880 -16.389 -5.380 1.00 0.00 52 SER A O 4
ATOM 6066 N N . PRO A 1 31 ? 6.286 -18.361 -4.473 1.00 0.00 53 PRO A N 4
ATOM 6067 C CA . PRO A 1 31 ? 5.049 -18.509 -5.221 1.00 0.00 53 PRO A CA 4
ATOM 6068 C C . PRO A 1 31 ? 3.903 -17.662 -4.676 1.00 0.00 53 PRO A C 4
ATOM 6069 O O . PRO A 1 31 ? 3.525 -17.789 -3.510 1.00 0.00 53 PRO A O 4
ATOM 6080 N N . PRO A 1 32 ? 3.347 -16.768 -5.508 1.00 0.00 54 PRO A N 4
ATOM 6081 C CA . PRO A 1 32 ? 2.097 -16.079 -5.197 1.00 0.00 54 PRO A CA 4
ATOM 6082 C C . PRO A 1 32 ? 0.904 -16.974 -5.517 1.00 0.00 54 PRO A C 4
ATOM 6083 O O . PRO A 1 32 ? -0.248 -16.643 -5.234 1.00 0.00 54 PRO A O 4
ATOM 6094 N N . GLN A 1 33 ? 1.217 -18.109 -6.132 1.00 0.00 55 GLN A N 4
ATOM 6095 C CA . GLN A 1 33 ? 0.259 -19.159 -6.441 1.00 0.00 55 GLN A CA 4
ATOM 6096 C C . GLN A 1 33 ? 1.039 -20.414 -6.805 1.00 0.00 55 GLN A C 4
ATOM 6097 O O . GLN A 1 33 ? 2.267 -20.396 -6.789 1.00 0.00 55 GLN A O 4
ATOM 6111 N N . GLN A 1 34 ? 0.348 -21.494 -7.142 1.00 0.00 56 GLN A N 4
ATOM 6112 C CA . GLN A 1 34 ? 1.025 -22.757 -7.448 1.00 0.00 56 GLN A CA 4
ATOM 6113 C C . GLN A 1 34 ? 1.741 -22.697 -8.795 1.00 0.00 56 GLN A C 4
ATOM 6114 O O . GLN A 1 34 ? 2.599 -23.526 -9.079 1.00 0.00 56 GLN A O 4
ATOM 6128 N N . ALA A 1 35 ? 1.369 -21.717 -9.616 1.00 0.00 57 ALA A N 4
ATOM 6129 C CA . ALA A 1 35 ? 1.972 -21.529 -10.939 1.00 0.00 57 ALA A CA 4
ATOM 6130 C C . ALA A 1 35 ? 1.800 -22.778 -11.805 1.00 0.00 57 ALA A C 4
ATOM 6131 O O . ALA A 1 35 ? 2.617 -23.068 -12.688 1.00 0.00 57 ALA A O 4
ATOM 6138 N N . GLN A 1 36 ? 0.709 -23.495 -11.556 1.00 0.00 58 GLN A N 4
ATOM 6139 C CA . GLN A 1 36 ? 0.427 -24.762 -12.223 1.00 0.00 58 GLN A CA 4
ATOM 6140 C C . GLN A 1 36 ? 0.511 -24.629 -13.741 1.00 0.00 58 GLN A C 4
ATOM 6141 O O . GLN A 1 36 ? 1.317 -25.299 -14.391 1.00 0.00 58 GLN A O 4
ATOM 6155 N N . HIS A 1 37 ? -0.295 -23.741 -14.301 1.00 0.00 59 HIS A N 4
ATOM 6156 C CA . HIS A 1 37 ? -0.329 -23.550 -15.745 1.00 0.00 59 HIS A CA 4
ATOM 6157 C C . HIS A 1 37 ? 0.565 -22.388 -16.162 1.00 0.00 59 HIS A C 4
ATOM 6158 O O . HIS A 1 37 ? 0.331 -21.755 -17.191 1.00 0.00 59 HIS A O 4
ATOM 6173 N N . MET A 1 38 ? 1.585 -22.112 -15.363 1.00 0.00 60 MET A N 4
ATOM 6174 C CA . MET A 1 38 ? 2.508 -21.027 -15.665 1.00 0.00 60 MET A CA 4
ATOM 6175 C C . MET A 1 38 ? 3.695 -21.542 -16.476 1.00 0.00 60 MET A C 4
ATOM 6176 O O . MET A 1 38 ? 3.909 -22.755 -16.569 1.00 0.00 60 MET A O 4
ATOM 6190 N N . GLU A 1 39 ? 4.478 -20.626 -17.032 1.00 0.00 61 GLU A N 4
ATOM 6191 C CA . GLU A 1 39 ? 5.549 -20.990 -17.958 1.00 0.00 61 GLU A CA 4
ATOM 6192 C C . GLU A 1 39 ? 6.891 -21.066 -17.238 1.00 0.00 61 GLU A C 4
ATOM 6193 O O . GLU A 1 39 ? 7.113 -20.369 -16.247 1.00 0.00 61 GLU A O 4
ATOM 6205 N N . ILE A 1 40 ? 7.778 -21.924 -17.724 1.00 0.00 62 ILE A N 4
ATOM 6206 C CA . ILE A 1 40 ? 9.071 -22.103 -17.086 1.00 0.00 62 ILE A CA 4
ATOM 6207 C C . ILE A 1 40 ? 10.215 -22.187 -18.107 1.00 0.00 62 ILE A C 4
ATOM 6208 O O . ILE A 1 40 ? 10.037 -22.655 -19.236 1.00 0.00 62 ILE A O 4
ATOM 6224 N N . ARG A 1 41 ? 11.374 -21.678 -17.715 1.00 0.00 63 ARG A N 4
ATOM 6225 C CA . ARG A 1 41 ? 12.609 -21.883 -18.462 1.00 0.00 63 ARG A CA 4
ATOM 6226 C C . ARG A 1 41 ? 13.662 -22.446 -17.516 1.00 0.00 63 ARG A C 4
ATOM 6227 O O . ARG A 1 41 ? 13.912 -21.881 -16.455 1.00 0.00 63 ARG A O 4
ATOM 6248 N N . TRP A 1 42 ? 14.254 -23.564 -17.893 1.00 0.00 64 TRP A N 4
ATOM 6249 C CA . TRP A 1 42 ? 15.207 -24.263 -17.042 1.00 0.00 64 TRP A CA 4
ATOM 6250 C C . TRP A 1 42 ? 16.318 -24.858 -17.901 1.00 0.00 64 TRP A C 4
ATOM 6251 O O . TRP A 1 42 ? 16.609 -26.047 -17.819 1.00 0.00 64 TRP A O 4
ATOM 6272 N N . PHE A 1 43 ? 16.951 -24.029 -18.721 1.00 0.00 65 PHE A N 4
ATOM 6273 C CA . PHE A 1 43 ? 17.810 -24.559 -19.778 1.00 0.00 65 PHE A CA 4
ATOM 6274 C C . PHE A 1 43 ? 19.121 -23.799 -19.893 1.00 0.00 65 PHE A C 4
ATOM 6275 O O . PHE A 1 43 ? 19.216 -22.629 -19.521 1.00 0.00 65 PHE A O 4
ATOM 6292 N N . ARG A 1 44 ? 20.130 -24.478 -20.412 1.00 0.00 66 ARG A N 4
ATOM 6293 C CA . ARG A 1 44 ? 21.428 -23.873 -20.644 1.00 0.00 66 ARG A CA 4
ATOM 6294 C C . ARG A 1 44 ? 21.403 -23.069 -21.932 1.00 0.00 66 ARG A C 4
ATOM 6295 O O . ARG A 1 44 ? 21.294 -23.627 -23.026 1.00 0.00 66 ARG A O 4
ATOM 6316 N N . ASN A 1 45 ? 21.478 -21.762 -21.793 1.00 0.00 67 ASN A N 4
ATOM 6317 C CA . ASN A 1 45 ? 21.511 -20.872 -22.939 1.00 0.00 67 ASN A CA 4
ATOM 6318 C C . ASN A 1 45 ? 22.312 -19.634 -22.594 1.00 0.00 67 ASN A C 4
ATOM 6319 O O . ASN A 1 45 ? 21.874 -18.808 -21.797 1.00 0.00 67 ASN A O 4
ATOM 6330 N N . LEU A 1 46 ? 23.497 -19.529 -23.174 1.00 0.00 68 LEU A N 4
ATOM 6331 C CA . LEU A 1 46 ? 24.374 -18.397 -22.915 1.00 0.00 68 LEU A CA 4
ATOM 6332 C C . LEU A 1 46 ? 23.801 -17.133 -23.547 1.00 0.00 68 LEU A C 4
ATOM 6333 O O . LEU A 1 46 ? 23.171 -17.197 -24.605 1.00 0.00 68 LEU A O 4
ATOM 6349 N N . TYR A 1 47 ? 24.012 -15.998 -22.882 1.00 0.00 69 TYR A N 4
ATOM 6350 C CA . TYR A 1 47 ? 23.431 -14.725 -23.304 1.00 0.00 69 TYR A CA 4
ATOM 6351 C C . TYR A 1 47 ? 21.902 -14.794 -23.240 1.00 0.00 69 TYR A C 4
ATOM 6352 O O . TYR A 1 47 ? 21.344 -15.545 -22.440 1.00 0.00 69 TYR A O 4
ATOM 6370 N N . THR A 1 48 ? 21.224 -14.012 -24.070 1.00 0.00 70 THR A N 4
ATOM 6371 C CA . THR A 1 48 ? 19.771 -14.030 -24.100 1.00 0.00 70 THR A CA 4
ATOM 6372 C C . THR A 1 48 ? 19.250 -14.198 -25.527 1.00 0.00 70 THR A C 4
ATOM 6373 O O . THR A 1 48 ? 19.029 -13.224 -26.247 1.00 0.00 70 THR A O 4
ATOM 6384 N N . GLU A 1 49 ? 19.074 -15.444 -25.929 1.00 0.00 71 GLU A N 4
ATOM 6385 C CA . GLU A 1 49 ? 18.464 -15.756 -27.210 1.00 0.00 71 GLU A CA 4
ATOM 6386 C C . GLU A 1 49 ? 17.122 -16.444 -26.967 1.00 0.00 71 GLU A C 4
ATOM 6387 O O . GLU A 1 49 ? 17.003 -17.238 -26.034 1.00 0.00 71 GLU A O 4
ATOM 6399 N N . PRO A 1 50 ? 16.100 -16.150 -27.792 1.00 0.00 72 PRO A N 4
ATOM 6400 C CA . PRO A 1 50 ? 14.727 -16.651 -27.594 1.00 0.00 72 PRO A CA 4
ATOM 6401 C C . PRO A 1 50 ? 14.564 -18.146 -27.884 1.00 0.00 72 PRO A C 4
ATOM 6402 O O . PRO A 1 50 ? 13.588 -18.566 -28.508 1.00 0.00 72 PRO A O 4
ATOM 6413 N N . VAL A 1 51 ? 15.507 -18.946 -27.415 1.00 0.00 73 VAL A N 4
ATOM 6414 C CA . VAL A 1 51 ? 15.437 -20.387 -27.583 1.00 0.00 73 VAL A CA 4
ATOM 6415 C C . VAL A 1 51 ? 15.349 -21.048 -26.209 1.00 0.00 73 VAL A C 4
ATOM 6416 O O . VAL A 1 51 ? 15.711 -20.432 -25.203 1.00 0.00 73 VAL A O 4
ATOM 6429 N N . HIS A 1 52 ? 14.846 -22.283 -26.178 1.00 0.00 74 HIS A N 4
ATOM 6430 C CA . HIS A 1 52 ? 14.660 -23.034 -24.931 1.00 0.00 74 HIS A CA 4
ATOM 6431 C C . HIS A 1 52 ? 13.537 -22.414 -24.095 1.00 0.00 74 HIS A C 4
ATOM 6432 O O . HIS A 1 52 ? 13.707 -21.353 -23.493 1.00 0.00 74 HIS A O 4
ATOM 6447 N N . LEU A 1 53 ? 12.403 -23.095 -24.040 1.00 0.00 75 LEU A N 4
ATOM 6448 C CA . LEU A 1 53 ? 11.204 -22.556 -23.411 1.00 0.00 75 LEU A CA 4
ATOM 6449 C C . LEU A 1 53 ? 10.184 -23.663 -23.164 1.00 0.00 75 LEU A C 4
ATOM 6450 O O . LEU A 1 53 ? 9.793 -24.373 -24.093 1.00 0.00 75 LEU A O 4
ATOM 6466 N N . TYR A 1 54 ? 9.752 -23.800 -21.916 1.00 0.00 76 TYR A N 4
ATOM 6467 C CA . TYR A 1 54 ? 8.742 -24.786 -21.564 1.00 0.00 76 TYR A CA 4
ATOM 6468 C C . TYR A 1 54 ? 7.425 -24.091 -21.254 1.00 0.00 76 TYR A C 4
ATOM 6469 O O . TYR A 1 54 ? 7.308 -23.374 -20.256 1.00 0.00 76 TYR A O 4
ATOM 6487 N N . ARG A 1 55 ? 6.439 -24.305 -22.107 1.00 0.00 77 ARG A N 4
ATOM 6488 C CA . ARG A 1 55 ? 5.132 -23.687 -21.941 1.00 0.00 77 ARG A CA 4
ATOM 6489 C C . ARG A 1 55 ? 4.075 -24.768 -21.780 1.00 0.00 77 ARG A C 4
ATOM 6490 O O . ARG A 1 55 ? 4.193 -25.841 -22.372 1.00 0.00 77 ARG A O 4
ATOM 6511 N N . ASP A 1 56 ? 3.074 -24.499 -20.940 1.00 0.00 78 ASP A N 4
ATOM 6512 C CA . ASP A 1 56 ? 1.990 -25.456 -20.669 1.00 0.00 78 ASP A CA 4
ATOM 6513 C C . ASP A 1 56 ? 2.519 -26.671 -19.891 1.00 0.00 78 ASP A C 4
ATOM 6514 O O . ASP A 1 56 ? 1.758 -27.545 -19.474 1.00 0.00 78 ASP A O 4
ATOM 6523 N N . GLY A 1 57 ? 3.826 -26.684 -19.652 1.00 0.00 79 GLY A N 4
ATOM 6524 C CA . GLY A 1 57 ? 4.464 -27.820 -19.016 1.00 0.00 79 GLY A CA 4
ATOM 6525 C C . GLY A 1 57 ? 5.126 -28.731 -20.029 1.00 0.00 79 GLY A C 4
ATOM 6526 O O . GLY A 1 57 ? 5.577 -29.827 -19.693 1.00 0.00 79 GLY A O 4
ATOM 6530 N N . LYS A 1 58 ? 5.195 -28.270 -21.270 1.00 0.00 80 LYS A N 4
ATOM 6531 C CA . LYS A 1 58 ? 5.782 -29.046 -22.347 1.00 0.00 80 LYS A CA 4
ATOM 6532 C C . LYS A 1 58 ? 6.726 -28.179 -23.179 1.00 0.00 80 LYS A C 4
ATOM 6533 O O . LYS A 1 58 ? 6.739 -26.953 -23.047 1.00 0.00 80 LYS A O 4
ATOM 6552 N N . ASP A 1 59 ? 7.518 -28.817 -24.031 1.00 0.00 81 ASP A N 4
ATOM 6553 C CA . ASP A 1 59 ? 8.437 -28.097 -24.902 1.00 0.00 81 ASP A CA 4
ATOM 6554 C C . ASP A 1 59 ? 7.731 -27.669 -26.180 1.00 0.00 81 ASP A C 4
ATOM 6555 O O . ASP A 1 59 ? 6.759 -28.296 -26.609 1.00 0.00 81 ASP A O 4
ATOM 6564 N N . MET A 1 60 ? 8.199 -26.583 -26.765 1.00 0.00 82 MET A N 4
ATOM 6565 C CA . MET A 1 60 ? 7.644 -26.096 -28.016 1.00 0.00 82 MET A CA 4
ATOM 6566 C C . MET A 1 60 ? 8.648 -26.312 -29.140 1.00 0.00 82 MET A C 4
ATOM 6567 O O . MET A 1 60 ? 9.826 -26.538 -28.883 1.00 0.00 82 MET A O 4
ATOM 6581 N N . PHE A 1 61 ? 8.190 -26.227 -30.381 1.00 0.00 83 PHE A N 4
ATOM 6582 C CA . PHE A 1 61 ? 9.039 -26.527 -31.526 1.00 0.00 83 PHE A CA 4
ATOM 6583 C C . PHE A 1 61 ? 10.126 -25.475 -31.711 1.00 0.00 83 PHE A C 4
ATOM 6584 O O . PHE A 1 61 ? 11.157 -25.743 -32.328 1.00 0.00 83 PHE A O 4
ATOM 6601 N N . GLY A 1 62 ? 9.895 -24.280 -31.181 1.00 0.00 84 GLY A N 4
ATOM 6602 C CA . GLY A 1 62 ? 10.912 -23.246 -31.219 1.00 0.00 84 GLY A CA 4
ATOM 6603 C C . GLY A 1 62 ? 12.055 -23.557 -30.274 1.00 0.00 84 GLY A C 4
ATOM 6604 O O . GLY A 1 62 ? 13.197 -23.156 -30.504 1.00 0.00 84 GLY A O 4
ATOM 6608 N N . GLU A 1 63 ? 11.743 -24.281 -29.209 1.00 0.00 85 GLU A N 4
ATOM 6609 C CA . GLU A 1 63 ? 12.751 -24.711 -28.257 1.00 0.00 85 GLU A CA 4
ATOM 6610 C C . GLU A 1 63 ? 13.363 -26.027 -28.723 1.00 0.00 85 GLU A C 4
ATOM 6611 O O . GLU A 1 63 ? 14.581 -26.192 -28.702 1.00 0.00 85 GLU A O 4
ATOM 6623 N N . ILE A 1 64 ? 12.485 -26.913 -29.198 1.00 0.00 86 ILE A N 4
ATOM 6624 C CA . ILE A 1 64 ? 12.834 -28.244 -29.691 1.00 0.00 86 ILE A CA 4
ATOM 6625 C C . ILE A 1 64 ? 13.848 -28.967 -28.780 1.00 0.00 86 ILE A C 4
ATOM 6626 O O . ILE A 1 64 ? 15.065 -28.877 -28.943 1.00 0.00 86 ILE A O 4
ATOM 6642 N N . ILE A 1 65 ? 13.315 -29.711 -27.815 1.00 0.00 87 ILE A N 4
ATOM 6643 C CA . ILE A 1 65 ? 14.136 -30.390 -26.814 1.00 0.00 87 ILE A CA 4
ATOM 6644 C C . ILE A 1 65 ? 15.020 -31.480 -27.429 1.00 0.00 87 ILE A C 4
ATOM 6645 O O . ILE A 1 65 ? 15.950 -31.982 -26.789 1.00 0.00 87 ILE A O 4
ATOM 6661 N N . SER A 1 66 ? 14.747 -31.830 -28.679 1.00 0.00 88 SER A N 4
ATOM 6662 C CA . SER A 1 66 ? 15.595 -32.750 -29.419 1.00 0.00 88 SER A CA 4
ATOM 6663 C C . SER A 1 66 ? 16.971 -32.122 -29.639 1.00 0.00 88 SER A C 4
ATOM 6664 O O . SER A 1 66 ? 17.935 -32.803 -30.001 1.00 0.00 88 SER A O 4
ATOM 6672 N N . LYS A 1 67 ? 17.051 -30.812 -29.411 1.00 0.00 89 LYS A N 4
ATOM 6673 C CA . LYS A 1 67 ? 18.311 -30.088 -29.540 1.00 0.00 89 LYS A CA 4
ATOM 6674 C C . LYS A 1 67 ? 19.193 -30.349 -28.327 1.00 0.00 89 LYS A C 4
ATOM 6675 O O . LYS A 1 67 ? 20.411 -30.178 -28.379 1.00 0.00 89 LYS A O 4
ATOM 6694 N N . TYR A 1 68 ? 18.564 -30.761 -27.232 1.00 0.00 90 TYR A N 4
ATOM 6695 C CA . TYR A 1 68 ? 19.285 -31.131 -26.026 1.00 0.00 90 TYR A CA 4
ATOM 6696 C C . TYR A 1 68 ? 19.802 -32.554 -26.169 1.00 0.00 90 TYR A C 4
ATOM 6697 O O . TYR A 1 68 ? 21.009 -32.795 -26.166 1.00 0.00 90 TYR A O 4
ATOM 6715 N N . VAL A 1 69 ? 18.871 -33.487 -26.315 1.00 0.00 91 VAL A N 4
ATOM 6716 C CA . VAL A 1 69 ? 19.206 -34.883 -26.542 1.00 0.00 91 VAL A CA 4
ATOM 6717 C C . VAL A 1 69 ? 17.953 -35.674 -26.923 1.00 0.00 91 VAL A C 4
ATOM 6718 O O . VAL A 1 69 ? 17.780 -36.042 -28.085 1.00 0.00 91 VAL A O 4
ATOM 6731 N N . GLU A 1 70 ? 17.065 -35.889 -25.954 1.00 0.00 92 GLU A N 4
ATOM 6732 C CA . GLU A 1 70 ? 15.849 -36.663 -26.165 1.00 0.00 92 GLU A CA 4
ATOM 6733 C C . GLU A 1 70 ? 15.072 -36.773 -24.860 1.00 0.00 92 GLU A C 4
ATOM 6734 O O . GLU A 1 70 ? 13.985 -36.210 -24.718 1.00 0.00 92 GLU A O 4
ATOM 6746 N N . ARG A 1 71 ? 15.647 -37.496 -23.909 1.00 0.00 93 ARG A N 4
ATOM 6747 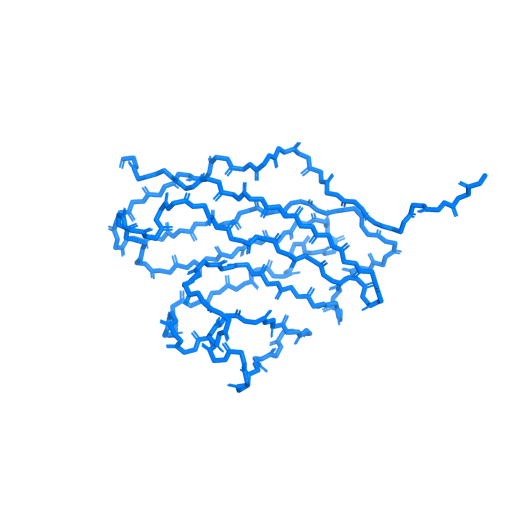C CA . ARG A 1 71 ? 15.004 -37.726 -22.622 1.00 0.00 93 ARG A CA 4
ATOM 6748 C C . ARG A 1 71 ? 15.112 -36.495 -21.734 1.00 0.00 93 ARG A C 4
ATOM 6749 O O . ARG A 1 71 ? 16.185 -36.177 -21.209 1.00 0.00 93 ARG A O 4
ATOM 6770 N N . THR A 1 72 ? 14.001 -35.795 -21.593 1.00 0.00 94 THR A N 4
ATOM 6771 C CA . THR A 1 72 ? 13.938 -34.597 -20.780 1.00 0.00 94 THR A CA 4
ATOM 6772 C C . THR A 1 72 ? 12.524 -34.395 -20.251 1.00 0.00 94 THR A C 4
ATOM 6773 O O . THR A 1 72 ? 11.615 -34.043 -21.004 1.00 0.00 94 THR A O 4
ATOM 6784 N N . GLU A 1 73 ? 12.337 -34.629 -18.963 1.00 0.00 95 GLU A N 4
ATOM 6785 C CA . GLU A 1 73 ? 11.026 -34.477 -18.354 1.00 0.00 95 GLU A CA 4
ATOM 6786 C C . GLU A 1 73 ? 11.068 -33.427 -17.254 1.00 0.00 95 GLU A C 4
ATOM 6787 O O . GLU A 1 73 ? 11.954 -33.442 -16.400 1.00 0.00 95 GLU A O 4
ATOM 6799 N N . LEU A 1 74 ? 10.122 -32.506 -17.283 1.00 0.00 96 LEU A N 4
ATOM 6800 C CA . LEU A 1 74 ? 10.057 -31.465 -16.275 1.00 0.00 96 LEU A CA 4
ATOM 6801 C C . LEU A 1 74 ? 9.020 -31.819 -15.222 1.00 0.00 96 LEU A C 4
ATOM 6802 O O . LEU A 1 74 ? 7.826 -31.868 -15.505 1.00 0.00 96 LEU A O 4
ATOM 6818 N N . LEU A 1 75 ? 9.490 -32.079 -14.014 1.00 0.00 97 LEU A N 4
ATOM 6819 C CA . LEU A 1 75 ? 8.617 -32.385 -12.896 1.00 0.00 97 LEU A CA 4
ATOM 6820 C C . LEU A 1 75 ? 8.027 -31.102 -12.332 1.00 0.00 97 LEU A C 4
ATOM 6821 O O . LEU A 1 75 ? 8.724 -30.316 -11.672 1.00 0.00 97 LEU A O 4
ATOM 6837 N N . LYS A 1 76 ? 6.750 -30.887 -12.621 1.00 0.00 98 LYS A N 4
ATOM 6838 C CA . LYS A 1 76 ? 6.040 -29.713 -12.147 1.00 0.00 98 LYS A CA 4
ATOM 6839 C C . LYS A 1 76 ? 5.191 -30.059 -10.937 1.00 0.00 98 LYS A C 4
ATOM 6840 O O . LYS A 1 76 ? 4.484 -29.212 -10.401 1.00 0.00 98 LYS A O 4
ATOM 6859 N N . ASP A 1 77 ? 5.263 -31.312 -10.507 1.00 0.00 99 ASP A N 4
ATOM 6860 C CA . ASP A 1 77 ? 4.524 -31.757 -9.327 1.00 0.00 99 ASP A CA 4
ATOM 6861 C C . ASP A 1 77 ? 4.984 -30.983 -8.094 1.00 0.00 99 ASP A C 4
ATOM 6862 O O . ASP A 1 77 ? 4.222 -30.761 -7.151 1.00 0.00 99 ASP A O 4
ATOM 6871 N N . GLY A 1 78 ? 6.237 -30.559 -8.137 1.00 0.00 100 GLY A N 4
ATOM 6872 C CA . GLY A 1 78 ? 6.822 -29.795 -7.059 1.00 0.00 100 GLY A CA 4
ATOM 6873 C C . GLY A 1 78 ? 6.397 -28.338 -7.072 1.00 0.00 100 GLY A C 4
ATOM 6874 O O . GLY A 1 78 ? 6.581 -27.629 -6.083 1.00 0.00 100 GLY A O 4
ATOM 6878 N N . ILE A 1 79 ? 5.875 -27.872 -8.208 1.00 0.00 101 ILE A N 4
ATOM 6879 C CA . ILE A 1 79 ? 5.554 -26.453 -8.379 1.00 0.00 101 ILE A CA 4
ATOM 6880 C C . ILE A 1 79 ? 4.545 -25.977 -7.331 1.00 0.00 101 ILE A C 4
ATOM 6881 O O . ILE A 1 79 ? 4.560 -24.814 -6.933 1.00 0.00 101 ILE A O 4
ATOM 6897 N N . GLY A 1 80 ? 3.701 -26.892 -6.853 1.00 0.00 102 GLY A N 4
ATOM 6898 C CA . GLY A 1 80 ? 2.756 -26.553 -5.800 1.00 0.00 102 GLY A CA 4
ATOM 6899 C C . GLY A 1 80 ? 3.459 -26.249 -4.490 1.00 0.00 102 GLY A C 4
ATOM 6900 O O . GLY A 1 80 ? 2.878 -25.657 -3.579 1.00 0.00 102 GLY A O 4
ATOM 6904 N N . GLU A 1 81 ? 4.714 -26.665 -4.400 1.00 0.00 103 GLU A N 4
ATOM 6905 C CA . GLU A 1 81 ? 5.550 -26.383 -3.244 1.00 0.00 103 GLU A CA 4
ATOM 6906 C C . GLU A 1 81 ? 6.541 -25.266 -3.568 1.00 0.00 103 GLU A C 4
ATOM 6907 O O . GLU A 1 81 ? 7.291 -24.823 -2.700 1.00 0.00 103 GLU A O 4
ATOM 6919 N N . GLY A 1 82 ? 6.541 -24.818 -4.819 1.00 0.00 104 GLY A N 4
ATOM 6920 C CA . GLY A 1 82 ? 7.440 -23.763 -5.234 1.00 0.00 104 GLY A CA 4
ATOM 6921 C C . GLY A 1 82 ? 8.747 -24.290 -5.797 1.00 0.00 104 GLY A C 4
ATOM 6922 O O . GLY A 1 82 ? 9.737 -23.561 -5.852 1.00 0.00 104 GLY A O 4
ATOM 6926 N N . LYS A 1 83 ? 8.760 -25.550 -6.223 1.00 0.00 105 LYS A N 4
ATOM 6927 C CA . LYS A 1 83 ? 9.979 -26.156 -6.749 1.00 0.00 105 LYS A CA 4
ATOM 6928 C C . LYS A 1 83 ? 9.737 -26.814 -8.103 1.00 0.00 105 LYS A C 4
ATOM 6929 O O . LYS A 1 83 ? 8.784 -27.557 -8.280 1.00 0.00 105 LYS A O 4
ATOM 6948 N N . VAL A 1 84 ? 10.613 -26.552 -9.057 1.00 0.00 106 VAL A N 4
ATOM 6949 C CA . VAL A 1 84 ? 10.527 -27.202 -10.357 1.00 0.00 106 VAL A CA 4
ATOM 6950 C C . VAL A 1 84 ? 11.753 -28.071 -10.567 1.00 0.00 106 VAL A C 4
ATOM 6951 O O . VAL A 1 84 ? 12.878 -27.628 -10.321 1.00 0.00 106 VAL A O 4
ATOM 6964 N N . THR A 1 85 ? 11.546 -29.304 -11.007 1.00 0.00 107 THR A N 4
ATOM 6965 C CA . THR A 1 85 ? 12.659 -30.228 -11.184 1.00 0.00 107 THR A CA 4
ATOM 6966 C C . THR A 1 85 ? 12.766 -30.708 -12.626 1.00 0.00 107 THR A C 4
ATOM 6967 O O . THR A 1 85 ? 11.938 -31.482 -13.092 1.00 0.00 107 THR A O 4
ATOM 6978 N N . LEU A 1 86 ? 13.783 -30.248 -13.332 1.00 0.00 108 LEU A N 4
ATOM 6979 C CA . LEU A 1 86 ? 13.993 -30.679 -14.704 1.00 0.00 108 LEU A CA 4
ATOM 6980 C C . LEU A 1 86 ? 14.918 -31.886 -14.742 1.00 0.00 108 LEU A C 4
ATOM 6981 O O . LEU A 1 86 ? 16.044 -31.834 -14.248 1.00 0.00 108 LEU A O 4
ATOM 6997 N N . ARG A 1 87 ? 14.427 -32.973 -15.307 1.00 0.00 109 ARG A N 4
ATOM 6998 C CA . ARG A 1 87 ? 15.222 -34.171 -15.475 1.00 0.00 109 ARG A CA 4
ATOM 6999 C C . ARG A 1 87 ? 15.763 -34.235 -16.895 1.00 0.00 109 ARG A C 4
ATOM 7000 O O . ARG A 1 87 ? 15.021 -34.500 -17.843 1.00 0.00 109 ARG A O 4
ATOM 7021 N N . ILE A 1 88 ? 17.051 -33.977 -17.038 1.00 0.00 110 ILE A N 4
ATOM 7022 C CA . ILE A 1 88 ? 17.700 -34.014 -18.337 1.00 0.00 110 ILE A CA 4
ATOM 7023 C C . ILE A 1 88 ? 18.687 -35.177 -18.386 1.00 0.00 110 ILE A C 4
ATOM 7024 O O . ILE A 1 88 ? 19.517 -35.332 -17.492 1.00 0.00 110 ILE A O 4
ATOM 7040 N N . PHE A 1 89 ? 18.572 -36.012 -19.406 1.00 0.00 111 PHE A N 4
ATOM 7041 C CA . PHE A 1 89 ? 19.495 -37.121 -19.579 1.00 0.00 111 PHE A CA 4
ATOM 7042 C C . PHE A 1 89 ? 20.765 -36.648 -20.285 1.00 0.00 111 PHE A C 4
ATOM 7043 O O . PHE A 1 89 ? 20.690 -36.091 -21.379 1.00 0.00 111 PHE A O 4
ATOM 7060 N N . ASN A 1 90 ? 21.912 -36.859 -19.628 1.00 0.00 112 ASN A N 4
ATOM 7061 C CA . ASN A 1 90 ? 23.234 -36.522 -20.172 1.00 0.00 112 ASN A CA 4
ATOM 7062 C C . ASN A 1 90 ? 23.546 -35.035 -20.016 1.00 0.00 112 ASN A C 4
ATOM 7063 O O . ASN A 1 90 ? 22.839 -34.173 -20.536 1.00 0.00 112 ASN A O 4
ATOM 7074 N N . VAL A 1 91 ? 24.615 -34.750 -19.284 1.00 0.00 113 VAL A N 4
ATOM 7075 C CA . VAL A 1 91 ? 25.092 -33.386 -19.097 1.00 0.00 113 VAL A CA 4
ATOM 7076 C C . VAL A 1 91 ? 26.500 -33.256 -19.678 1.00 0.00 113 VAL A C 4
ATOM 7077 O O . VAL A 1 91 ? 27.341 -34.135 -19.476 1.00 0.00 113 VAL A O 4
ATOM 7090 N N . THR A 1 92 ? 26.747 -32.191 -20.427 1.00 0.00 114 THR A N 4
ATOM 7091 C CA . THR A 1 92 ? 28.042 -32.004 -21.065 1.00 0.00 114 THR A CA 4
ATOM 7092 C C . THR A 1 92 ? 28.893 -30.963 -20.339 1.00 0.00 114 THR A C 4
ATOM 7093 O O . THR A 1 92 ? 28.419 -30.257 -19.443 1.00 0.00 114 THR A O 4
ATOM 7104 N N . VAL A 1 93 ? 30.153 -30.861 -20.745 1.00 0.00 115 VAL A N 4
ATOM 7105 C CA . VAL A 1 93 ? 31.058 -29.857 -20.196 1.00 0.00 115 VAL A CA 4
ATOM 7106 C C . VAL A 1 93 ? 30.609 -28.449 -20.604 1.00 0.00 115 VAL A C 4
ATOM 7107 O O . VAL A 1 93 ? 31.063 -27.450 -20.048 1.00 0.00 115 VAL A O 4
ATOM 7120 N N . ASP A 1 94 ? 29.709 -28.382 -21.580 1.00 0.00 116 ASP A N 4
ATOM 7121 C CA . ASP A 1 94 ? 29.118 -27.113 -21.984 1.00 0.00 116 ASP A CA 4
ATOM 7122 C C . ASP A 1 94 ? 27.989 -26.757 -21.025 1.00 0.00 116 ASP A C 4
ATOM 7123 O O . ASP A 1 94 ? 27.763 -25.588 -20.712 1.00 0.00 116 ASP A O 4
ATOM 7132 N N . ASP A 1 95 ? 27.297 -27.787 -20.544 1.00 0.00 117 ASP A N 4
ATOM 7133 C CA . ASP A 1 95 ? 26.239 -27.620 -19.550 1.00 0.00 117 ASP A CA 4
ATOM 7134 C C . ASP A 1 95 ? 26.844 -27.280 -18.199 1.00 0.00 117 ASP A C 4
ATOM 7135 O O . ASP A 1 95 ? 26.197 -26.668 -17.354 1.00 0.00 117 ASP A O 4
ATOM 7144 N N . ASP A 1 96 ? 28.097 -27.688 -18.017 1.00 0.00 118 ASP A N 4
ATOM 7145 C CA . ASP A 1 96 ? 28.877 -27.364 -16.817 1.00 0.00 118 ASP A CA 4
ATOM 7146 C C . ASP A 1 96 ? 29.050 -25.845 -16.644 1.00 0.00 118 ASP A C 4
ATOM 7147 O O . ASP A 1 96 ? 29.628 -25.374 -15.664 1.00 0.00 118 ASP A O 4
ATOM 7156 N N . GLY A 1 97 ? 28.556 -25.082 -17.607 1.00 0.00 119 GLY A N 4
ATOM 7157 C CA . GLY A 1 97 ? 28.549 -23.642 -17.479 1.00 0.00 119 GLY A CA 4
ATOM 7158 C C . GLY A 1 97 ? 27.361 -23.153 -16.667 1.00 0.00 119 GLY A C 4
ATOM 7159 O O . GLY A 1 97 ? 27.067 -23.688 -15.594 1.00 0.00 119 GLY A O 4
ATOM 7163 N N . SER A 1 98 ? 26.665 -22.151 -17.177 1.00 0.00 120 SER A N 4
ATOM 7164 C CA . SER A 1 98 ? 25.534 -21.580 -16.468 1.00 0.00 120 SER A CA 4
ATOM 7165 C C . SER A 1 98 ? 24.210 -21.984 -17.108 1.00 0.00 120 SER A C 4
ATOM 7166 O O . SER A 1 98 ? 24.008 -21.818 -18.314 1.00 0.00 120 SER A O 4
ATOM 7174 N N . TYR A 1 99 ? 23.316 -22.524 -16.298 1.00 0.00 121 TYR A N 4
ATOM 7175 C CA . TYR A 1 99 ? 21.960 -22.794 -16.733 1.00 0.00 121 TYR A CA 4
ATOM 7176 C C . TYR A 1 99 ? 21.098 -21.579 -16.440 1.00 0.00 121 TYR A C 4
ATOM 7177 O O . TYR A 1 99 ? 21.353 -20.843 -15.483 1.00 0.00 121 TYR A O 4
ATOM 7195 N N . HIS A 1 100 ? 20.098 -21.351 -17.267 1.00 0.00 122 HIS A N 4
ATOM 7196 C CA . HIS A 1 100 ? 19.219 -20.214 -17.079 1.00 0.00 122 HIS A CA 4
ATOM 7197 C C . HIS A 1 100 ? 17.875 -20.675 -16.551 1.00 0.00 122 HIS A C 4
ATOM 7198 O O . HIS A 1 100 ? 17.137 -21.398 -17.238 1.00 0.00 122 HIS A O 4
ATOM 7213 N N . CYS A 1 101 ? 17.581 -20.281 -15.320 1.00 0.00 123 CYS A N 4
ATOM 7214 C CA . CYS A 1 101 ? 16.299 -20.573 -14.715 1.00 0.00 123 CYS A CA 4
ATOM 7215 C C . CYS A 1 101 ? 15.442 -19.319 -14.735 1.00 0.00 123 CYS A C 4
ATOM 7216 O O . CYS A 1 101 ? 15.780 -18.312 -14.114 1.00 0.00 123 CYS A O 4
ATOM 7223 N N . VAL A 1 102 ? 14.340 -19.377 -15.459 1.00 0.00 124 VAL A N 4
ATOM 7224 C CA . VAL A 1 102 ? 13.448 -18.239 -15.589 1.00 0.00 124 VAL A CA 4
ATOM 7225 C C . VAL A 1 102 ? 12.015 -18.681 -15.355 1.00 0.00 124 VAL A C 4
ATOM 7226 O O . VAL A 1 102 ? 11.461 -19.462 -16.129 1.00 0.00 124 VAL A O 4
ATOM 7239 N N . PHE A 1 103 ? 11.421 -18.197 -14.284 1.00 0.00 125 PHE A N 4
ATOM 7240 C CA . PHE A 1 103 ? 10.044 -18.534 -13.971 1.00 0.00 125 PHE A CA 4
ATOM 7241 C C . PHE A 1 103 ? 9.111 -17.486 -14.547 1.00 0.00 125 PHE A C 4
ATOM 7242 O O . PHE A 1 103 ? 9.382 -16.288 -14.448 1.00 0.00 125 PHE A O 4
ATOM 7259 N N . LYS A 1 104 ? 8.025 -17.932 -15.155 1.00 0.00 126 LYS A N 4
ATOM 7260 C CA . LYS A 1 104 ? 7.023 -17.021 -15.675 1.00 0.00 126 LYS A CA 4
ATOM 7261 C C . LYS A 1 104 ? 5.677 -17.299 -15.024 1.00 0.00 126 LYS A C 4
ATOM 7262 O O . LYS A 1 104 ? 4.982 -18.249 -15.391 1.00 0.00 126 LYS A O 4
ATOM 7281 N N . ASP A 1 105 ? 5.308 -16.449 -14.077 1.00 0.00 127 ASP A N 4
ATOM 7282 C CA . ASP A 1 105 ? 4.038 -16.581 -13.380 1.00 0.00 127 ASP A CA 4
ATOM 7283 C C . ASP A 1 105 ? 3.023 -15.628 -13.988 1.00 0.00 127 ASP A C 4
ATOM 7284 O O . ASP A 1 105 ? 2.718 -14.578 -13.420 1.00 0.00 127 ASP A O 4
ATOM 7293 N N . GLY A 1 106 ? 2.534 -15.985 -15.167 1.00 0.00 128 GLY A N 4
ATOM 7294 C CA . GLY A 1 106 ? 1.584 -15.143 -15.860 1.00 0.00 128 GLY A CA 4
ATOM 7295 C C . GLY A 1 106 ? 2.209 -13.839 -16.312 1.00 0.00 128 GLY A C 4
ATOM 7296 O O . GLY A 1 106 ? 2.876 -13.787 -17.348 1.00 0.00 128 GLY A O 4
ATOM 7300 N N . ASP A 1 107 ? 2.021 -12.795 -15.519 1.00 0.00 129 ASP A N 4
ATOM 7301 C CA . ASP A 1 107 ? 2.546 -11.478 -15.854 1.00 0.00 129 ASP A CA 4
ATOM 7302 C C . ASP A 1 107 ? 3.931 -11.258 -15.258 1.00 0.00 129 ASP A C 4
ATOM 7303 O O . ASP A 1 107 ? 4.736 -10.505 -15.803 1.00 0.00 129 ASP A O 4
ATOM 7312 N N . PHE A 1 108 ? 4.215 -11.921 -14.147 1.00 0.00 130 PHE A N 4
ATOM 7313 C CA . PHE A 1 108 ? 5.493 -11.742 -13.474 1.00 0.00 130 PHE A CA 4
ATOM 7314 C C . PHE A 1 108 ? 6.508 -12.747 -13.992 1.00 0.00 130 PHE A C 4
ATOM 7315 O O . PHE A 1 108 ? 6.148 -13.856 -14.391 1.00 0.00 130 PHE A O 4
ATOM 7332 N N . TYR A 1 109 ? 7.770 -12.354 -14.005 1.00 0.00 131 TYR A N 4
ATOM 7333 C CA . TYR A 1 109 ? 8.845 -13.246 -14.413 1.00 0.00 131 TYR A CA 4
ATOM 7334 C C . TYR A 1 109 ? 10.111 -12.952 -13.619 1.00 0.00 131 TYR A C 4
ATOM 7335 O O . TYR A 1 109 ? 10.334 -11.817 -13.189 1.00 0.00 131 TYR A O 4
ATOM 7353 N N . GLU A 1 110 ? 10.925 -13.976 -13.414 1.00 0.00 132 GLU A N 4
ATOM 7354 C CA . GLU A 1 110 ? 12.196 -13.819 -12.720 1.00 0.00 132 GLU A CA 4
ATOM 7355 C C . GLU A 1 110 ? 13.247 -14.726 -13.346 1.00 0.00 132 GLU A C 4
ATOM 7356 O O . GLU A 1 110 ? 12.989 -15.904 -13.595 1.00 0.00 132 GLU A O 4
ATOM 7368 N N . GLU A 1 111 ? 14.423 -14.170 -13.608 1.00 0.00 133 GLU A N 4
ATOM 7369 C CA . GLU A 1 111 ? 15.520 -14.932 -14.176 1.00 0.00 133 GLU A CA 4
ATOM 7370 C C . GLU A 1 111 ? 16.664 -15.022 -13.174 1.00 0.00 133 GLU A C 4
ATOM 7371 O O . GLU A 1 111 ? 17.188 -14.005 -12.717 1.00 0.00 133 GLU A O 4
ATOM 7383 N N . HIS A 1 112 ? 17.035 -16.240 -12.832 1.00 0.00 134 HIS A N 4
ATOM 7384 C CA . HIS A 1 112 ? 18.148 -16.479 -11.937 1.00 0.00 134 HIS A CA 4
ATOM 7385 C C . HIS A 1 112 ? 19.120 -17.448 -12.589 1.00 0.00 134 HIS A C 4
ATOM 7386 O O . HIS A 1 112 ? 18.720 -18.309 -13.383 1.00 0.00 134 HIS A O 4
ATOM 7401 N N . ILE A 1 113 ? 20.396 -17.290 -12.283 1.00 0.00 135 ILE A N 4
ATOM 7402 C CA . ILE A 1 113 ? 21.426 -18.111 -12.894 1.00 0.00 135 ILE A CA 4
ATOM 7403 C C . ILE A 1 113 ? 21.733 -19.330 -12.026 1.00 0.00 135 ILE A C 4
ATOM 7404 O O . ILE A 1 113 ? 21.867 -19.226 -10.805 1.00 0.00 135 ILE A O 4
ATOM 7420 N N . THR A 1 114 ? 21.801 -20.489 -12.656 1.00 0.00 136 THR A N 4
ATOM 7421 C CA . THR A 1 114 ? 22.090 -21.722 -11.949 1.00 0.00 136 THR A CA 4
ATOM 7422 C C . THR A 1 114 ? 23.228 -22.472 -12.628 1.00 0.00 136 THR A C 4
ATOM 7423 O O . THR A 1 114 ? 23.042 -23.107 -13.661 1.00 0.00 136 THR A O 4
ATOM 7434 N N . GLU A 1 115 ? 24.412 -22.382 -12.048 1.00 0.00 137 GLU A N 4
ATOM 7435 C CA . GLU A 1 115 ? 25.589 -23.014 -12.624 1.00 0.00 137 GLU A CA 4
ATOM 7436 C C . GLU A 1 115 ? 25.606 -24.509 -12.325 1.00 0.00 137 GLU A C 4
ATOM 7437 O O . GLU A 1 115 ? 25.281 -24.936 -11.215 1.00 0.00 137 GLU A O 4
ATOM 7449 N N . VAL A 1 116 ? 25.981 -25.295 -13.321 1.00 0.00 138 VAL A N 4
ATOM 7450 C CA . VAL A 1 116 ? 26.106 -26.736 -13.151 1.00 0.00 138 VAL A CA 4
ATOM 7451 C C . VAL A 1 116 ? 27.556 -27.072 -12.839 1.00 0.00 138 VAL A C 4
ATOM 7452 O O . VAL A 1 116 ? 28.470 -26.420 -13.340 1.00 0.00 138 VAL A O 4
ATOM 7465 N N . LYS A 1 117 ? 27.768 -28.042 -11.970 1.00 0.00 139 LYS A N 4
ATOM 7466 C CA . LYS A 1 117 ? 29.112 -28.439 -11.596 1.00 0.00 139 LYS A CA 4
ATOM 7467 C C . LYS A 1 117 ? 29.288 -29.943 -11.736 1.00 0.00 139 LYS A C 4
ATOM 7468 O O . LYS A 1 117 ? 28.843 -30.712 -10.882 1.00 0.00 139 LYS A O 4
ATOM 7487 N N . ILE A 1 118 ? 29.914 -30.366 -12.821 1.00 0.00 140 ILE A N 4
ATOM 7488 C CA . ILE A 1 118 ? 30.248 -31.768 -12.998 1.00 0.00 140 ILE A CA 4
ATOM 7489 C C . ILE A 1 118 ? 31.533 -32.079 -12.240 1.00 0.00 140 ILE A C 4
ATOM 7490 O O . ILE A 1 118 ? 32.637 -31.809 -12.718 1.00 0.00 140 ILE A O 4
ATOM 7506 N N . THR A 1 119 ? 31.379 -32.614 -11.042 1.00 0.00 141 THR A N 4
ATOM 7507 C CA . THR A 1 119 ? 32.502 -32.848 -10.155 1.00 0.00 141 THR A CA 4
ATOM 7508 C C . THR A 1 119 ? 33.303 -34.078 -10.572 1.00 0.00 141 THR A C 4
ATOM 7509 O O . THR A 1 119 ? 32.794 -34.875 -11.386 1.00 0.00 141 THR A O 4
ATOM 7521 N N . MET A 1 1 ? 4.043 0.103 -2.139 1.00 0.00 23 MET A N 5
ATOM 7522 C CA . MET A 1 1 ? 4.571 -0.008 -3.517 1.00 0.00 23 MET A CA 5
ATOM 7523 C C . MET A 1 1 ? 4.806 -1.465 -3.876 1.00 0.00 23 MET A C 5
ATOM 7524 O O . MET A 1 1 ? 5.816 -2.058 -3.494 1.00 0.00 23 MET A O 5
ATOM 7540 N N . SER A 1 2 ? 3.867 -2.043 -4.605 1.00 0.00 24 SER A N 5
ATOM 7541 C CA . SER A 1 2 ? 3.952 -3.443 -4.978 1.00 0.00 24 SER A CA 5
ATOM 7542 C C . SER A 1 2 ? 4.813 -3.628 -6.227 1.00 0.00 24 SER A C 5
ATOM 7543 O O . SER A 1 2 ? 4.348 -4.121 -7.257 1.00 0.00 24 SER A O 5
ATOM 7551 N N . SER A 1 3 ? 6.081 -3.251 -6.119 1.00 0.00 25 SER A N 5
ATOM 7552 C CA . SER A 1 3 ? 7.024 -3.387 -7.215 1.00 0.00 25 SER A CA 5
ATOM 7553 C C . SER A 1 3 ? 7.685 -4.755 -7.139 1.00 0.00 25 SER A C 5
ATOM 7554 O O . SER A 1 3 ? 8.891 -4.902 -7.356 1.00 0.00 25 SER A O 5
ATOM 7562 N N . GLU A 1 4 ? 6.877 -5.749 -6.809 1.00 0.00 26 GLU A N 5
ATOM 7563 C CA . GLU A 1 4 ? 7.351 -7.102 -6.642 1.00 0.00 26 GLU A CA 5
ATOM 7564 C C . GLU A 1 4 ? 6.343 -8.090 -7.215 1.00 0.00 26 GLU A C 5
ATOM 7565 O O . GLU A 1 4 ? 5.212 -8.184 -6.735 1.00 0.00 26 GLU A O 5
ATOM 7577 N N . PRO A 1 5 ? 6.723 -8.809 -8.276 1.00 0.00 27 PRO A N 5
ATOM 7578 C CA . PRO A 1 5 ? 5.907 -9.880 -8.837 1.00 0.00 27 PRO A CA 5
ATOM 7579 C C . PRO A 1 5 ? 6.002 -11.145 -7.984 1.00 0.00 27 PRO A C 5
ATOM 7580 O O . PRO A 1 5 ? 5.201 -11.359 -7.073 1.00 0.00 27 PRO A O 5
ATOM 7591 N N . PHE A 1 6 ? 6.985 -11.975 -8.289 1.00 0.00 28 PHE A N 5
ATOM 7592 C CA . PHE A 1 6 ? 7.314 -13.127 -7.470 1.00 0.00 28 PHE A CA 5
ATOM 7593 C C . PHE A 1 6 ? 8.830 -13.264 -7.419 1.00 0.00 28 PHE A C 5
ATOM 7594 O O . PHE A 1 6 ? 9.527 -12.706 -8.267 1.00 0.00 28 PHE A O 5
ATOM 7611 N N . ILE A 1 7 ? 9.347 -13.984 -6.435 1.00 0.00 29 ILE A N 5
ATOM 7612 C CA . ILE A 1 7 ? 10.790 -14.089 -6.274 1.00 0.00 29 ILE A CA 5
ATOM 7613 C C . ILE A 1 7 ? 11.269 -15.531 -6.330 1.00 0.00 29 ILE A C 5
ATOM 7614 O O . ILE A 1 7 ? 10.473 -16.469 -6.352 1.00 0.00 29 ILE A O 5
ATOM 7630 N N . VAL A 1 8 ? 12.582 -15.686 -6.349 1.00 0.00 30 VAL A N 5
ATOM 7631 C CA . VAL A 1 8 ? 13.220 -16.994 -6.359 1.00 0.00 30 VAL A CA 5
ATOM 7632 C C . VAL A 1 8 ? 13.503 -17.441 -4.929 1.00 0.00 30 VAL A C 5
ATOM 7633 O O . VAL A 1 8 ? 13.756 -16.610 -4.058 1.00 0.00 30 VAL A O 5
ATOM 7646 N N . ASN A 1 9 ? 13.450 -18.740 -4.682 1.00 0.00 31 ASN A N 5
ATOM 7647 C CA . ASN A 1 9 ? 13.684 -19.261 -3.342 1.00 0.00 31 ASN A CA 5
ATOM 7648 C C . ASN A 1 9 ? 15.112 -19.776 -3.205 1.00 0.00 31 ASN A C 5
ATOM 7649 O O . ASN A 1 9 ? 15.823 -19.925 -4.201 1.00 0.00 31 ASN A O 5
ATOM 7660 N N . GLY A 1 10 ? 15.525 -20.042 -1.968 1.00 0.00 32 GLY A N 5
ATOM 7661 C CA . GLY A 1 10 ? 16.853 -20.567 -1.720 1.00 0.00 32 GLY A CA 5
ATOM 7662 C C . GLY A 1 10 ? 17.075 -21.896 -2.409 1.00 0.00 32 GLY A C 5
ATOM 7663 O O . GLY A 1 10 ? 16.279 -22.823 -2.257 1.00 0.00 32 GLY A O 5
ATOM 7667 N N . LEU A 1 11 ? 18.157 -21.987 -3.159 1.00 0.00 33 LEU A N 5
ATOM 7668 C CA . LEU A 1 11 ? 18.440 -23.169 -3.949 1.00 0.00 33 LEU A CA 5
ATOM 7669 C C . LEU A 1 11 ? 19.662 -23.893 -3.406 1.00 0.00 33 LEU A C 5
ATOM 7670 O O . LEU A 1 11 ? 20.303 -23.427 -2.459 1.00 0.00 33 LEU A O 5
ATOM 7686 N N . GLU A 1 12 ? 19.979 -25.031 -4.006 1.00 0.00 34 GLU A N 5
ATOM 7687 C CA . GLU A 1 12 ? 21.186 -25.771 -3.662 1.00 0.00 34 GLU A CA 5
ATOM 7688 C C . GLU A 1 12 ? 22.415 -25.054 -4.218 1.00 0.00 34 GLU A C 5
ATOM 7689 O O . GLU A 1 12 ? 23.547 -25.365 -3.854 1.00 0.00 34 GLU A O 5
ATOM 7701 N N . GLY A 1 13 ? 22.171 -24.086 -5.092 1.00 0.00 35 GLY A N 5
ATOM 7702 C CA . GLY A 1 13 ? 23.249 -23.336 -5.699 1.00 0.00 35 GLY A CA 5
ATOM 7703 C C . GLY A 1 13 ? 23.814 -24.052 -6.905 1.00 0.00 35 GLY A C 5
ATOM 7704 O O . GLY A 1 13 ? 23.057 -24.503 -7.766 1.00 0.00 35 GLY A O 5
ATOM 7708 N N . PRO A 1 14 ? 25.144 -24.167 -7.000 1.00 0.00 36 PRO A N 5
ATOM 7709 C CA . PRO A 1 14 ? 25.788 -24.914 -8.076 1.00 0.00 36 PRO A CA 5
ATOM 7710 C C . PRO A 1 14 ? 25.588 -26.417 -7.911 1.00 0.00 36 PRO A C 5
ATOM 7711 O O . PRO A 1 14 ? 26.299 -27.066 -7.142 1.00 0.00 36 PRO A O 5
ATOM 7722 N N . VAL A 1 15 ? 24.601 -26.953 -8.620 1.00 0.00 37 VAL A N 5
ATOM 7723 C CA . VAL A 1 15 ? 24.293 -28.378 -8.562 1.00 0.00 37 VAL A CA 5
ATOM 7724 C C . VAL A 1 15 ? 25.512 -29.204 -8.955 1.00 0.00 37 VAL A C 5
ATOM 7725 O O . VAL A 1 15 ? 25.953 -29.167 -10.106 1.00 0.00 37 VAL A O 5
ATOM 7738 N N . LEU A 1 16 ? 26.050 -29.936 -7.994 1.00 0.00 38 LEU A N 5
ATOM 7739 C CA . LEU A 1 16 ? 27.272 -30.691 -8.195 1.00 0.00 38 LEU A CA 5
ATOM 7740 C C . LEU A 1 16 ? 26.956 -32.133 -8.564 1.00 0.00 38 LEU A C 5
ATOM 7741 O O . LEU A 1 16 ? 26.716 -32.975 -7.697 1.00 0.00 38 LEU A O 5
ATOM 7757 N N . ALA A 1 17 ? 26.956 -32.408 -9.856 1.00 0.00 39 ALA A N 5
ATOM 7758 C CA . ALA A 1 17 ? 26.670 -33.740 -10.356 1.00 0.00 39 ALA A CA 5
ATOM 7759 C C . ALA A 1 17 ? 27.780 -34.190 -11.294 1.00 0.00 39 ALA A C 5
ATOM 7760 O O . ALA A 1 17 ? 28.622 -33.388 -11.680 1.00 0.00 39 ALA A O 5
ATOM 7767 N N . SER A 1 18 ? 27.768 -35.448 -11.690 1.00 0.00 40 SER A N 5
ATOM 7768 C CA . SER A 1 18 ? 28.881 -36.021 -12.411 1.00 0.00 40 SER A CA 5
ATOM 7769 C C . SER A 1 18 ? 28.607 -35.999 -13.903 1.00 0.00 40 SER A C 5
ATOM 7770 O O . SER A 1 18 ? 27.463 -36.165 -14.338 1.00 0.00 40 SER A O 5
ATOM 7778 N N . LEU A 1 19 ? 29.654 -35.799 -14.680 1.00 0.00 41 LEU A N 5
ATOM 7779 C CA . LEU A 1 19 ? 29.513 -35.623 -16.108 1.00 0.00 41 LEU A CA 5
ATOM 7780 C C . LEU A 1 19 ? 29.117 -36.929 -16.786 1.00 0.00 41 LEU A C 5
ATOM 7781 O O . LEU A 1 19 ? 29.571 -38.005 -16.393 1.00 0.00 41 LEU A O 5
ATOM 7797 N N . GLY A 1 20 ? 28.263 -36.826 -17.797 1.00 0.00 42 GLY A N 5
ATOM 7798 C CA . GLY A 1 20 ? 27.835 -37.998 -18.534 1.00 0.00 42 GLY A CA 5
ATOM 7799 C C . GLY A 1 20 ? 26.665 -38.705 -17.880 1.00 0.00 42 GLY A C 5
ATOM 7800 O O . GLY A 1 20 ? 26.089 -39.629 -18.458 1.00 0.00 42 GLY A O 5
ATOM 7804 N N . GLY A 1 21 ? 26.313 -38.272 -16.677 1.00 0.00 43 GLY A N 5
ATOM 7805 C CA . GLY A 1 21 ? 25.216 -38.888 -15.963 1.00 0.00 43 GLY A CA 5
ATOM 7806 C C . GLY A 1 21 ? 23.912 -38.150 -16.170 1.00 0.00 43 GLY A C 5
ATOM 7807 O O . GLY A 1 21 ? 23.807 -37.288 -17.049 1.00 0.00 43 GLY A O 5
ATOM 7811 N N . ASN A 1 22 ? 22.914 -38.489 -15.369 1.00 0.00 44 ASN A N 5
ATOM 7812 C CA . ASN A 1 22 ? 21.614 -37.845 -15.455 1.00 0.00 44 ASN A CA 5
ATOM 7813 C C . ASN A 1 22 ? 21.569 -36.610 -14.551 1.00 0.00 44 ASN A C 5
ATOM 7814 O O . ASN A 1 22 ? 22.027 -36.637 -13.408 1.00 0.00 44 ASN A O 5
ATOM 7825 N N . LEU A 1 23 ? 21.042 -35.524 -15.094 1.00 0.00 45 LEU A N 5
ATOM 7826 C CA . LEU A 1 23 ? 20.934 -34.259 -14.382 1.00 0.00 45 LEU A CA 5
ATOM 7827 C C . LEU A 1 23 ? 19.491 -34.004 -13.976 1.00 0.00 45 LEU A C 5
ATOM 7828 O O . LEU A 1 23 ? 18.633 -33.787 -14.826 1.00 0.00 45 LEU A O 5
ATOM 7844 N N . GLU A 1 24 ? 19.216 -34.060 -12.687 1.00 0.00 46 GLU A N 5
ATOM 7845 C CA . GLU A 1 24 ? 17.912 -33.668 -12.185 1.00 0.00 46 GLU A CA 5
ATOM 7846 C C . GLU A 1 24 ? 18.027 -32.321 -11.489 1.00 0.00 46 GLU A C 5
ATOM 7847 O O . GLU A 1 24 ? 18.403 -32.243 -10.320 1.00 0.00 46 GLU A O 5
ATOM 7859 N N . LEU A 1 25 ? 17.702 -31.267 -12.218 1.00 0.00 47 LEU A N 5
ATOM 7860 C CA . LEU A 1 25 ? 17.899 -29.915 -11.729 1.00 0.00 47 LEU A CA 5
ATOM 7861 C C . LEU A 1 25 ? 16.623 -29.373 -11.106 1.00 0.00 47 LEU A C 5
ATOM 7862 O O . LEU A 1 25 ? 15.553 -29.425 -11.713 1.00 0.00 47 LEU A O 5
ATOM 7878 N N . SER A 1 26 ? 16.746 -28.854 -9.898 1.00 0.00 48 SER A N 5
ATOM 7879 C CA . SER A 1 26 ? 15.614 -28.296 -9.188 1.00 0.00 48 SER A CA 5
ATOM 7880 C C . SER A 1 26 ? 15.700 -26.774 -9.140 1.00 0.00 48 SER A C 5
ATOM 7881 O O . SER A 1 26 ? 16.731 -26.212 -8.780 1.00 0.00 48 SER A O 5
ATOM 7889 N N . CYS A 1 27 ? 14.625 -26.117 -9.530 1.00 0.00 49 CYS A N 5
ATOM 7890 C CA . CYS A 1 27 ? 14.521 -24.676 -9.384 1.00 0.00 49 CYS A CA 5
ATOM 7891 C C . CYS A 1 27 ? 13.354 -24.362 -8.459 1.00 0.00 49 CYS A C 5
ATOM 7892 O O . CYS A 1 27 ? 12.316 -25.022 -8.527 1.00 0.00 49 CYS A O 5
ATOM 7899 N N . GLN A 1 28 ? 13.525 -23.378 -7.591 1.00 0.00 50 GLN A N 5
ATOM 7900 C CA . GLN A 1 28 ? 12.505 -23.057 -6.603 1.00 0.00 50 GLN A CA 5
ATOM 7901 C C . GLN A 1 28 ? 12.124 -21.588 -6.680 1.00 0.00 50 GLN A C 5
ATOM 7902 O O . GLN A 1 28 ? 12.991 -20.715 -6.674 1.00 0.00 50 GLN A O 5
ATOM 7916 N N . LEU A 1 29 ? 10.831 -21.317 -6.752 1.00 0.00 51 LEU A N 5
ATOM 7917 C CA . LEU A 1 29 ? 10.347 -19.946 -6.786 1.00 0.00 51 LEU A CA 5
ATOM 7918 C C . LEU A 1 29 ? 9.250 -19.739 -5.746 1.00 0.00 51 LEU A C 5
ATOM 7919 O O . LEU A 1 29 ? 8.714 -20.702 -5.199 1.00 0.00 51 LEU A O 5
ATOM 7935 N N . SER A 1 30 ? 8.933 -18.484 -5.466 1.00 0.00 52 SER A N 5
ATOM 7936 C CA . SER A 1 30 ? 7.853 -18.149 -4.547 1.00 0.00 52 SER A CA 5
ATOM 7937 C C . SER A 1 30 ? 6.822 -17.265 -5.249 1.00 0.00 52 SER A C 5
ATOM 7938 O O . SER A 1 30 ? 6.876 -16.039 -5.158 1.00 0.00 52 SER A O 5
ATOM 7946 N N . PRO A 1 31 ? 5.889 -17.884 -5.990 1.00 0.00 53 PRO A N 5
ATOM 7947 C CA . PRO A 1 31 ? 4.861 -17.174 -6.737 1.00 0.00 53 PRO A CA 5
ATOM 7948 C C . PRO A 1 31 ? 3.541 -17.044 -5.969 1.00 0.00 53 PRO A C 5
ATOM 7949 O O . PRO A 1 31 ? 3.304 -17.760 -4.995 1.00 0.00 53 PRO A O 5
ATOM 7960 N N . PRO A 1 32 ? 2.665 -16.124 -6.399 1.00 0.00 54 PRO A N 5
ATOM 7961 C CA . PRO A 1 32 ? 1.325 -15.977 -5.834 1.00 0.00 54 PRO A CA 5
ATOM 7962 C C . PRO A 1 32 ? 0.313 -16.874 -6.545 1.00 0.00 54 PRO A C 5
ATOM 7963 O O . PRO A 1 32 ? -0.840 -16.490 -6.759 1.00 0.00 54 PRO A O 5
ATOM 7974 N N . GLN A 1 33 ? 0.758 -18.069 -6.910 1.00 0.00 55 GLN A N 5
ATOM 7975 C CA . GLN A 1 33 ? -0.046 -18.992 -7.693 1.00 0.00 55 GLN A CA 5
ATOM 7976 C C . GLN A 1 33 ? 0.494 -20.406 -7.548 1.00 0.00 55 GLN A C 5
ATOM 7977 O O . GLN A 1 33 ? 1.513 -20.617 -6.891 1.00 0.00 55 GLN A O 5
ATOM 7991 N N . GLN A 1 34 ? -0.177 -21.371 -8.168 1.00 0.00 56 GLN A N 5
ATOM 7992 C CA . GLN A 1 34 ? 0.302 -22.747 -8.152 1.00 0.00 56 GLN A CA 5
ATOM 7993 C C . GLN A 1 34 ? 1.225 -22.987 -9.342 1.00 0.00 56 GLN A C 5
ATOM 7994 O O . GLN A 1 34 ? 1.697 -24.101 -9.564 1.00 0.00 56 GLN A O 5
ATOM 8008 N N . ALA A 1 35 ? 1.444 -21.921 -10.112 1.00 0.00 57 ALA A N 5
ATOM 8009 C CA . ALA A 1 35 ? 2.422 -21.904 -11.201 1.00 0.00 57 ALA A CA 5
ATOM 8010 C C . ALA A 1 35 ? 2.101 -22.912 -12.305 1.00 0.00 57 ALA A C 5
ATOM 8011 O O . ALA A 1 35 ? 2.986 -23.323 -13.053 1.00 0.00 57 ALA A O 5
ATOM 8018 N N . GLN A 1 36 ? 0.832 -23.280 -12.438 1.00 0.00 58 GLN A N 5
ATOM 8019 C CA . GLN A 1 36 ? 0.425 -24.212 -13.485 1.00 0.00 58 GLN A CA 5
ATOM 8020 C C . GLN A 1 36 ? 0.585 -23.556 -14.854 1.00 0.00 58 GLN A C 5
ATOM 8021 O O . GLN A 1 36 ? 0.769 -24.233 -15.868 1.00 0.00 58 GLN A O 5
ATOM 8035 N N . HIS A 1 37 ? 0.550 -22.230 -14.859 1.00 0.00 59 HIS A N 5
ATOM 8036 C CA . HIS A 1 37 ? 0.714 -21.455 -16.078 1.00 0.00 59 HIS A CA 5
ATOM 8037 C C . HIS A 1 37 ? 2.112 -20.842 -16.133 1.00 0.00 59 HIS A C 5
ATOM 8038 O O . HIS A 1 37 ? 2.360 -19.905 -16.891 1.00 0.00 59 HIS A O 5
ATOM 8053 N N . MET A 1 38 ? 3.024 -21.361 -15.322 1.00 0.00 60 MET A N 5
ATOM 8054 C CA . MET A 1 38 ? 4.370 -20.811 -15.261 1.00 0.00 60 MET A CA 5
ATOM 8055 C C . MET A 1 38 ? 5.188 -21.237 -16.471 1.00 0.00 60 MET A C 5
ATOM 8056 O O . MET A 1 38 ? 5.385 -22.429 -16.715 1.00 0.00 60 MET A O 5
ATOM 8070 N N . GLU A 1 39 ? 5.628 -20.256 -17.244 1.00 0.00 61 GLU A N 5
ATOM 8071 C CA . GLU A 1 39 ? 6.564 -20.493 -18.328 1.00 0.00 61 GLU A CA 5
ATOM 8072 C C . GLU A 1 39 ? 7.959 -20.635 -17.746 1.00 0.00 61 GLU A C 5
ATOM 8073 O O . GLU A 1 39 ? 8.615 -19.640 -17.439 1.00 0.00 61 GLU A O 5
ATOM 8085 N N . ILE A 1 40 ? 8.400 -21.868 -17.579 1.00 0.00 62 ILE A N 5
ATOM 8086 C CA . ILE A 1 40 ? 9.648 -22.139 -16.890 1.00 0.00 62 ILE A CA 5
ATOM 8087 C C . ILE A 1 40 ? 10.707 -22.669 -17.849 1.00 0.00 62 ILE A C 5
ATOM 8088 O O . ILE A 1 40 ? 10.417 -23.450 -18.756 1.00 0.00 62 ILE A O 5
ATOM 8104 N N . ARG A 1 41 ? 11.933 -22.219 -17.653 1.00 0.00 63 ARG A N 5
ATOM 8105 C CA . ARG A 1 41 ? 13.053 -22.674 -18.450 1.00 0.00 63 ARG A CA 5
ATOM 8106 C C . ARG A 1 41 ? 14.269 -22.901 -17.560 1.00 0.00 63 ARG A C 5
ATOM 8107 O O . ARG A 1 41 ? 14.734 -21.986 -16.886 1.00 0.00 63 ARG A O 5
ATOM 8128 N N . TRP A 1 42 ? 14.733 -24.138 -17.540 1.00 0.00 64 TRP A N 5
ATOM 8129 C CA . TRP A 1 42 ? 15.919 -24.528 -16.792 1.00 0.00 64 TRP A CA 5
ATOM 8130 C C . TRP A 1 42 ? 17.000 -24.952 -17.781 1.00 0.00 64 TRP A C 5
ATOM 8131 O O . TRP A 1 42 ? 17.420 -26.106 -17.801 1.00 0.00 64 TRP A O 5
ATOM 8152 N N . PHE A 1 43 ? 17.441 -24.016 -18.612 1.00 0.00 65 PHE A N 5
ATOM 8153 C CA . PHE A 1 43 ? 18.279 -24.369 -19.754 1.00 0.00 65 PHE A CA 5
ATOM 8154 C C . PHE A 1 43 ? 19.452 -23.409 -19.907 1.00 0.00 65 PHE A C 5
ATOM 8155 O O . PHE A 1 43 ? 19.368 -22.241 -19.526 1.00 0.00 65 PHE A O 5
ATOM 8172 N N . ARG A 1 44 ? 20.543 -23.911 -20.465 1.00 0.00 66 ARG A N 5
ATOM 8173 C CA . ARG A 1 44 ? 21.705 -23.088 -20.771 1.00 0.00 66 ARG A CA 5
ATOM 8174 C C . ARG A 1 44 ? 21.550 -22.480 -22.157 1.00 0.00 66 ARG A C 5
ATOM 8175 O O . ARG A 1 44 ? 21.034 -23.132 -23.067 1.00 0.00 66 ARG A O 5
ATOM 8196 N N . ASN A 1 45 ? 21.976 -21.237 -22.316 1.00 0.00 67 ASN A N 5
ATOM 8197 C CA . ASN A 1 45 ? 21.992 -20.605 -23.625 1.00 0.00 67 ASN A CA 5
ATOM 8198 C C . ASN A 1 45 ? 22.852 -19.358 -23.609 1.00 0.00 67 ASN A C 5
ATOM 8199 O O . ASN A 1 45 ? 22.465 -18.346 -23.027 1.00 0.00 67 ASN A O 5
ATOM 8210 N N . LEU A 1 46 ? 24.019 -19.429 -24.232 1.00 0.00 68 LEU A N 5
ATOM 8211 C CA . LEU A 1 46 ? 24.796 -18.229 -24.485 1.00 0.00 68 LEU A CA 5
ATOM 8212 C C . LEU A 1 46 ? 24.103 -17.470 -25.602 1.00 0.00 68 LEU A C 5
ATOM 8213 O O . LEU A 1 46 ? 23.705 -18.083 -26.596 1.00 0.00 68 LEU A O 5
ATOM 8229 N N . TYR A 1 47 ? 23.943 -16.160 -25.429 1.00 0.00 69 TYR A N 5
ATOM 8230 C CA . TYR A 1 47 ? 22.990 -15.391 -26.223 1.00 0.00 69 TYR A CA 5
ATOM 8231 C C . TYR A 1 47 ? 21.587 -15.905 -25.882 1.00 0.00 69 TYR A C 5
ATOM 8232 O O . TYR A 1 47 ? 21.094 -16.875 -26.466 1.00 0.00 69 TYR A O 5
ATOM 8250 N N . THR A 1 48 ? 20.980 -15.269 -24.890 1.00 0.00 70 THR A N 5
ATOM 8251 C CA . THR A 1 48 ? 19.742 -15.748 -24.300 1.00 0.00 70 THR A CA 5
ATOM 8252 C C . THR A 1 48 ? 18.579 -15.741 -25.286 1.00 0.00 70 THR A C 5
ATOM 8253 O O . THR A 1 48 ? 17.999 -14.693 -25.576 1.00 0.00 70 THR A O 5
ATOM 8264 N N . GLU A 1 49 ? 18.257 -16.918 -25.803 1.00 0.00 71 GLU A N 5
ATOM 8265 C CA . GLU A 1 49 ? 17.083 -17.099 -26.641 1.00 0.00 71 GLU A CA 5
ATOM 8266 C C . GLU A 1 49 ? 15.989 -17.803 -25.845 1.00 0.00 71 GLU A C 5
ATOM 8267 O O . GLU A 1 49 ? 16.198 -18.905 -25.336 1.00 0.00 71 GLU A O 5
ATOM 8279 N N . PRO A 1 50 ? 14.817 -17.167 -25.715 1.00 0.00 72 PRO A N 5
ATOM 8280 C CA . PRO A 1 50 ? 13.695 -17.718 -24.952 1.00 0.00 72 PRO A CA 5
ATOM 8281 C C . PRO A 1 50 ? 12.958 -18.819 -25.710 1.00 0.00 72 PRO A C 5
ATOM 8282 O O . PRO A 1 50 ? 11.984 -19.383 -25.213 1.00 0.00 72 PRO A O 5
ATOM 8293 N N . VAL A 1 51 ? 13.439 -19.135 -26.907 1.00 0.00 73 VAL A N 5
ATOM 8294 C CA . VAL A 1 51 ? 12.826 -20.158 -27.743 1.00 0.00 73 VAL A CA 5
ATOM 8295 C C . VAL A 1 51 ? 13.250 -21.569 -27.284 1.00 0.00 73 VAL A C 5
ATOM 8296 O O . VAL A 1 51 ? 13.685 -22.414 -28.068 1.00 0.00 73 VAL A O 5
ATOM 8309 N N . HIS A 1 52 ? 13.106 -21.808 -25.989 1.00 0.00 74 HIS A N 5
ATOM 8310 C CA . HIS A 1 52 ? 13.430 -23.096 -25.387 1.00 0.00 74 HIS A CA 5
ATOM 8311 C C . HIS A 1 52 ? 12.955 -23.123 -23.943 1.00 0.00 74 HIS A C 5
ATOM 8312 O O . HIS A 1 52 ? 13.761 -23.184 -23.019 1.00 0.00 74 HIS A O 5
ATOM 8327 N N . LEU A 1 53 ? 11.645 -23.072 -23.757 1.00 0.00 75 LEU A N 5
ATOM 8328 C CA . LEU A 1 53 ? 11.067 -23.002 -22.425 1.00 0.00 75 LEU A CA 5
ATOM 8329 C C . LEU A 1 53 ? 9.734 -23.739 -22.377 1.00 0.00 75 LEU A C 5
ATOM 8330 O O . LEU A 1 53 ? 9.043 -23.856 -23.390 1.00 0.00 75 LEU A O 5
ATOM 8346 N N . TYR A 1 54 ? 9.387 -24.242 -21.202 1.00 0.00 76 TYR A N 5
ATOM 8347 C CA . TYR A 1 54 ? 8.199 -25.063 -21.041 1.00 0.00 76 TYR A CA 5
ATOM 8348 C C . TYR A 1 54 ? 7.018 -24.215 -20.584 1.00 0.00 76 TYR A C 5
ATOM 8349 O O . TYR A 1 54 ? 7.117 -23.471 -19.607 1.00 0.00 76 TYR A O 5
ATOM 8367 N N . ARG A 1 55 ? 5.898 -24.337 -21.288 1.00 0.00 77 ARG A N 5
ATOM 8368 C CA . ARG A 1 55 ? 4.731 -23.506 -21.015 1.00 0.00 77 ARG A CA 5
ATOM 8369 C C . ARG A 1 55 ? 3.458 -24.341 -20.988 1.00 0.00 77 ARG A C 5
ATOM 8370 O O . ARG A 1 55 ? 3.210 -25.122 -21.903 1.00 0.00 77 ARG A O 5
ATOM 8391 N N . ASP A 1 56 ? 2.669 -24.192 -19.920 1.00 0.00 78 ASP A N 5
ATOM 8392 C CA . ASP A 1 56 ? 1.364 -24.864 -19.796 1.00 0.00 78 ASP A CA 5
ATOM 8393 C C . ASP A 1 56 ? 1.522 -26.390 -19.792 1.00 0.00 78 ASP A C 5
ATOM 8394 O O . ASP A 1 56 ? 0.557 -27.136 -19.954 1.00 0.00 78 ASP A O 5
ATOM 8403 N N . GLY A 1 57 ? 2.746 -26.850 -19.585 1.00 0.00 79 GLY A N 5
ATOM 8404 C CA . GLY A 1 57 ? 3.017 -28.270 -19.623 1.00 0.00 79 GLY A CA 5
ATOM 8405 C C . GLY A 1 57 ? 3.209 -28.772 -21.037 1.00 0.00 79 GLY A C 5
ATOM 8406 O O . GLY A 1 57 ? 3.077 -29.964 -21.306 1.00 0.00 79 GLY A O 5
ATOM 8410 N N . LYS A 1 58 ? 3.517 -27.858 -21.944 1.00 0.00 80 LYS A N 5
ATOM 8411 C CA . LYS A 1 58 ? 3.736 -28.208 -23.334 1.00 0.00 80 LYS A CA 5
ATOM 8412 C C . LYS A 1 58 ? 4.929 -27.454 -23.907 1.00 0.00 80 LYS A C 5
ATOM 8413 O O . LYS A 1 58 ? 5.296 -26.378 -23.421 1.00 0.00 80 LYS A O 5
ATOM 8432 N N . ASP A 1 59 ? 5.535 -28.043 -24.922 1.00 0.00 81 ASP A N 5
ATOM 8433 C CA . ASP A 1 59 ? 6.586 -27.400 -25.690 1.00 0.00 81 ASP A CA 5
ATOM 8434 C C . ASP A 1 59 ? 6.289 -27.573 -27.176 1.00 0.00 81 ASP A C 5
ATOM 8435 O O . ASP A 1 59 ? 5.818 -28.626 -27.602 1.00 0.00 81 ASP A O 5
ATOM 8444 N N . MET A 1 60 ? 6.512 -26.528 -27.955 1.00 0.00 82 MET A N 5
ATOM 8445 C CA . MET A 1 60 ? 6.255 -26.589 -29.385 1.00 0.00 82 MET A CA 5
ATOM 8446 C C . MET A 1 60 ? 7.528 -26.954 -30.138 1.00 0.00 82 MET A C 5
ATOM 8447 O O . MET A 1 60 ? 8.569 -27.176 -29.531 1.00 0.00 82 MET A O 5
ATOM 8461 N N . PHE A 1 61 ? 7.441 -26.999 -31.460 1.00 0.00 83 PHE A N 5
ATOM 8462 C CA . PHE A 1 61 ? 8.554 -27.444 -32.290 1.00 0.00 83 PHE A CA 5
ATOM 8463 C C . PHE A 1 61 ? 9.733 -26.476 -32.235 1.00 0.00 83 PHE A C 5
ATOM 8464 O O . PHE A 1 61 ? 10.872 -26.863 -32.496 1.00 0.00 83 PHE A O 5
ATOM 8481 N N . GLY A 1 62 ? 9.461 -25.223 -31.904 1.00 0.00 84 GLY A N 5
ATOM 8482 C CA . GLY A 1 62 ? 10.526 -24.248 -31.785 1.00 0.00 84 GLY A CA 5
ATOM 8483 C C . GLY A 1 62 ? 11.306 -24.412 -30.496 1.00 0.00 84 GLY A C 5
ATOM 8484 O O . GLY A 1 62 ? 12.530 -24.556 -30.513 1.00 0.00 84 GLY A O 5
ATOM 8488 N N . GLU A 1 63 ? 10.589 -24.421 -29.381 1.00 0.00 85 GLU A N 5
ATOM 8489 C CA . GLU A 1 63 ? 11.198 -24.481 -28.057 1.00 0.00 85 GLU A CA 5
ATOM 8490 C C . GLU A 1 63 ? 11.316 -25.918 -27.552 1.00 0.00 85 GLU A C 5
ATOM 8491 O O . GLU A 1 63 ? 11.543 -26.142 -26.361 1.00 0.00 85 GLU A O 5
ATOM 8503 N N . ILE A 1 64 ? 11.163 -26.870 -28.471 1.00 0.00 86 ILE A N 5
ATOM 8504 C CA . ILE A 1 64 ? 11.171 -28.301 -28.150 1.00 0.00 86 ILE A CA 5
ATOM 8505 C C . ILE A 1 64 ? 12.271 -28.666 -27.147 1.00 0.00 86 ILE A C 5
ATOM 8506 O O . ILE A 1 64 ? 13.463 -28.452 -27.385 1.00 0.00 86 ILE A O 5
ATOM 8522 N N . ILE A 1 65 ? 11.851 -29.220 -26.022 1.00 0.00 87 ILE A N 5
ATOM 8523 C CA . ILE A 1 65 ? 12.750 -29.499 -24.912 1.00 0.00 87 ILE A CA 5
ATOM 8524 C C . ILE A 1 65 ? 13.669 -30.675 -25.211 1.00 0.00 87 ILE A C 5
ATOM 8525 O O . ILE A 1 65 ? 14.847 -30.653 -24.848 1.00 0.00 87 ILE A O 5
ATOM 8541 N N . SER A 1 66 ? 13.140 -31.667 -25.912 1.00 0.00 88 SER A N 5
ATOM 8542 C CA . SER A 1 66 ? 13.894 -32.860 -26.271 1.00 0.00 88 SER A CA 5
ATOM 8543 C C . SER A 1 66 ? 15.088 -32.504 -27.150 1.00 0.00 88 SER A C 5
ATOM 8544 O O . SER A 1 66 ? 15.999 -33.307 -27.337 1.00 0.00 88 SER A O 5
ATOM 8552 N N . LYS A 1 67 ? 15.081 -31.281 -27.668 1.00 0.00 89 LYS A N 5
ATOM 8553 C CA . LYS A 1 67 ? 16.132 -30.824 -28.573 1.00 0.00 89 LYS A CA 5
ATOM 8554 C C . LYS A 1 67 ? 17.450 -30.600 -27.834 1.00 0.00 89 LYS A C 5
ATOM 8555 O O . LYS A 1 67 ? 18.491 -30.415 -28.463 1.00 0.00 89 LYS A O 5
ATOM 8574 N N . TYR A 1 68 ? 17.391 -30.594 -26.503 1.00 0.00 90 TYR A N 5
ATOM 8575 C CA . TYR A 1 68 ? 18.582 -30.400 -25.680 1.00 0.00 90 TYR A CA 5
ATOM 8576 C C . TYR A 1 68 ? 19.628 -31.474 -25.968 1.00 0.00 90 TYR A C 5
ATOM 8577 O O . TYR A 1 68 ? 20.739 -31.167 -26.401 1.00 0.00 90 TYR A O 5
ATOM 8595 N N . VAL A 1 69 ? 19.263 -32.729 -25.733 1.00 0.00 91 VAL A N 5
ATOM 8596 C CA . VAL A 1 69 ? 20.170 -33.851 -25.963 1.00 0.00 91 VAL A CA 5
ATOM 8597 C C . VAL A 1 69 ? 19.381 -35.106 -26.312 1.00 0.00 91 VAL A C 5
ATOM 8598 O O . VAL A 1 69 ? 19.489 -35.634 -27.417 1.00 0.00 91 VAL A O 5
ATOM 8611 N N . GLU A 1 70 ? 18.587 -35.576 -25.357 1.00 0.00 92 GLU A N 5
ATOM 8612 C CA . GLU A 1 70 ? 17.750 -36.750 -25.553 1.00 0.00 92 GLU A CA 5
ATOM 8613 C C . GLU A 1 70 ? 16.643 -36.781 -24.502 1.00 0.00 92 GLU A C 5
ATOM 8614 O O . GLU A 1 70 ? 15.573 -36.207 -24.702 1.00 0.00 92 GLU A O 5
ATOM 8626 N N . ARG A 1 71 ? 16.906 -37.435 -23.376 1.00 0.00 93 ARG A N 5
ATOM 8627 C CA . ARG A 1 71 ? 15.947 -37.467 -22.281 1.00 0.00 93 ARG A CA 5
ATOM 8628 C C . ARG A 1 71 ? 15.896 -36.104 -21.612 1.00 0.00 93 ARG A C 5
ATOM 8629 O O . ARG A 1 71 ? 16.875 -35.668 -20.997 1.00 0.00 93 ARG A O 5
ATOM 8650 N N . THR A 1 72 ? 14.766 -35.428 -21.771 1.00 0.00 94 THR A N 5
ATOM 8651 C CA . THR A 1 72 ? 14.565 -34.110 -21.197 1.00 0.00 94 THR A CA 5
ATOM 8652 C C . THR A 1 72 ? 13.135 -33.979 -20.673 1.00 0.00 94 THR A C 5
ATOM 8653 O O . THR A 1 72 ? 12.223 -33.596 -21.406 1.00 0.00 94 THR A O 5
ATOM 8664 N N . GLU A 1 73 ? 12.947 -34.323 -19.406 1.00 0.00 95 GLU A N 5
ATOM 8665 C CA . GLU A 1 73 ? 11.617 -34.371 -18.804 1.00 0.00 95 GLU A CA 5
ATOM 8666 C C . GLU A 1 73 ? 11.467 -33.311 -17.721 1.00 0.00 95 GLU A C 5
ATOM 8667 O O . GLU A 1 73 ? 12.280 -33.231 -16.802 1.00 0.00 95 GLU A O 5
ATOM 8679 N N . LEU A 1 74 ? 10.425 -32.505 -17.830 1.00 0.00 96 LEU A N 5
ATOM 8680 C CA . LEU A 1 74 ? 10.180 -31.448 -16.861 1.00 0.00 96 LEU A CA 5
ATOM 8681 C C . LEU A 1 74 ? 9.161 -31.892 -15.815 1.00 0.00 96 LEU A C 5
ATOM 8682 O O . LEU A 1 74 ? 7.953 -31.884 -16.061 1.00 0.00 96 LEU A O 5
ATOM 8698 N N . LEU A 1 75 ? 9.660 -32.280 -14.651 1.00 0.00 97 LEU A N 5
ATOM 8699 C CA . LEU A 1 75 ? 8.806 -32.692 -13.547 1.00 0.00 97 LEU A CA 5
ATOM 8700 C C . LEU A 1 75 ? 8.123 -31.472 -12.941 1.00 0.00 97 LEU A C 5
ATOM 8701 O O . LEU A 1 75 ? 8.773 -30.622 -12.314 1.00 0.00 97 LEU A O 5
ATOM 8717 N N . LYS A 1 76 ? 6.811 -31.394 -13.139 1.00 0.00 98 LYS A N 5
ATOM 8718 C CA . LYS A 1 76 ? 6.027 -30.231 -12.739 1.00 0.00 98 LYS A CA 5
ATOM 8719 C C . LYS A 1 76 ? 5.278 -30.478 -11.441 1.00 0.00 98 LYS A C 5
ATOM 8720 O O . LYS A 1 76 ? 4.635 -29.577 -10.914 1.00 0.00 98 LYS A O 5
ATOM 8739 N N . ASP A 1 77 ? 5.360 -31.698 -10.930 1.00 0.00 99 ASP A N 5
ATOM 8740 C CA . ASP A 1 77 ? 4.592 -32.084 -9.747 1.00 0.00 99 ASP A CA 5
ATOM 8741 C C . ASP A 1 77 ? 4.946 -31.205 -8.553 1.00 0.00 99 ASP A C 5
ATOM 8742 O O . ASP A 1 77 ? 4.119 -30.955 -7.676 1.00 0.00 99 ASP A O 5
ATOM 8751 N N . GLY A 1 78 ? 6.177 -30.728 -8.545 1.00 0.00 100 GLY A N 5
ATOM 8752 C CA . GLY A 1 78 ? 6.649 -29.875 -7.477 1.00 0.00 100 GLY A CA 5
ATOM 8753 C C . GLY A 1 78 ? 6.165 -28.442 -7.610 1.00 0.00 100 GLY A C 5
ATOM 8754 O O . GLY A 1 78 ? 6.215 -27.681 -6.648 1.00 0.00 100 GLY A O 5
ATOM 8758 N N . ILE A 1 79 ? 5.718 -28.067 -8.810 1.00 0.00 101 ILE A N 5
ATOM 8759 C CA . ILE A 1 79 ? 5.407 -26.670 -9.126 1.00 0.00 101 ILE A CA 5
ATOM 8760 C C . ILE A 1 79 ? 4.322 -26.095 -8.210 1.00 0.00 101 ILE A C 5
ATOM 8761 O O . ILE A 1 79 ? 4.293 -24.889 -7.963 1.00 0.00 101 ILE A O 5
ATOM 8777 N N . GLY A 1 80 ? 3.459 -26.960 -7.680 1.00 0.00 102 GLY A N 5
ATOM 8778 C CA . GLY A 1 80 ? 2.446 -26.514 -6.736 1.00 0.00 102 GLY A CA 5
ATOM 8779 C C . GLY A 1 80 ? 3.064 -25.991 -5.451 1.00 0.00 102 GLY A C 5
ATOM 8780 O O . GLY A 1 80 ? 2.444 -25.218 -4.717 1.00 0.00 102 GLY A O 5
ATOM 8784 N N . GLU A 1 81 ? 4.292 -26.417 -5.190 1.00 0.00 103 GLU A N 5
ATOM 8785 C CA . GLU A 1 81 ? 5.050 -25.962 -4.033 1.00 0.00 103 GLU A CA 5
ATOM 8786 C C . GLU A 1 81 ? 6.171 -25.022 -4.473 1.00 0.00 103 GLU A C 5
ATOM 8787 O O . GLU A 1 81 ? 6.997 -24.600 -3.664 1.00 0.00 103 GLU A O 5
ATOM 8799 N N . GLY A 1 82 ? 6.195 -24.709 -5.763 1.00 0.00 104 GLY A N 5
ATOM 8800 C CA . GLY A 1 82 ? 7.201 -23.823 -6.302 1.00 0.00 104 GLY A CA 5
ATOM 8801 C C . GLY A 1 82 ? 8.504 -24.528 -6.624 1.00 0.00 104 GLY A C 5
ATOM 8802 O O . GLY A 1 82 ? 9.575 -23.928 -6.525 1.00 0.00 104 GLY A O 5
ATOM 8806 N N . LYS A 1 83 ? 8.428 -25.798 -7.006 1.00 0.00 105 LYS A N 5
ATOM 8807 C CA . LYS A 1 83 ? 9.622 -26.560 -7.358 1.00 0.00 105 LYS A CA 5
ATOM 8808 C C . LYS A 1 83 ? 9.506 -27.132 -8.764 1.00 0.00 105 LYS A C 5
ATOM 8809 O O . LYS A 1 83 ? 8.497 -27.723 -9.118 1.00 0.00 105 LYS A O 5
ATOM 8828 N N . VAL A 1 84 ? 10.539 -26.964 -9.563 1.00 0.00 106 VAL A N 5
ATOM 8829 C CA . VAL A 1 84 ? 10.568 -27.581 -10.880 1.00 0.00 106 VAL A CA 5
ATOM 8830 C C . VAL A 1 84 ? 11.775 -28.490 -10.990 1.00 0.00 106 VAL A C 5
ATOM 8831 O O . VAL A 1 84 ? 12.881 -28.101 -10.618 1.00 0.00 106 VAL A O 5
ATOM 8844 N N . THR A 1 85 ? 11.567 -29.700 -11.484 1.00 0.00 107 THR A N 5
ATOM 8845 C CA . THR A 1 85 ? 12.651 -30.667 -11.587 1.00 0.00 107 THR A CA 5
ATOM 8846 C C . THR A 1 85 ? 12.877 -31.094 -13.033 1.00 0.00 107 THR A C 5
ATOM 8847 O O . THR A 1 85 ? 12.103 -31.862 -13.593 1.00 0.00 107 THR A O 5
ATOM 8858 N N . LEU A 1 86 ? 13.938 -30.591 -13.632 1.00 0.00 108 LEU A N 5
ATOM 8859 C CA . LEU A 1 86 ? 14.245 -30.911 -15.013 1.00 0.00 108 LEU A CA 5
ATOM 8860 C C . LEU A 1 86 ? 15.219 -32.080 -15.082 1.00 0.00 108 LEU A C 5
ATOM 8861 O O . LEU A 1 86 ? 16.334 -32.001 -14.570 1.00 0.00 108 LEU A O 5
ATOM 8877 N N . ARG A 1 87 ? 14.773 -33.165 -15.694 1.00 0.00 109 ARG A N 5
ATOM 8878 C CA . ARG A 1 87 ? 15.608 -34.334 -15.897 1.00 0.00 109 ARG A CA 5
ATOM 8879 C C . ARG A 1 87 ? 16.244 -34.284 -17.281 1.00 0.00 109 ARG A C 5
ATOM 8880 O O . ARG A 1 87 ? 15.572 -34.500 -18.288 1.00 0.00 109 ARG A O 5
ATOM 8901 N N . ILE A 1 88 ? 17.532 -33.990 -17.318 1.00 0.00 110 ILE A N 5
ATOM 8902 C CA . ILE A 1 88 ? 18.284 -33.926 -18.562 1.00 0.00 110 ILE A CA 5
ATOM 8903 C C . ILE A 1 88 ? 19.379 -34.987 -18.551 1.00 0.00 110 ILE A C 5
ATOM 8904 O O . ILE A 1 88 ? 20.123 -35.105 -17.584 1.00 0.00 110 ILE A O 5
ATOM 8920 N N . PHE A 1 89 ? 19.470 -35.771 -19.609 1.00 0.00 111 PHE A N 5
ATOM 8921 C CA . PHE A 1 89 ? 20.480 -36.818 -19.675 1.00 0.00 111 PHE A CA 5
ATOM 8922 C C . PHE A 1 89 ? 21.766 -36.313 -20.321 1.00 0.00 111 PHE A C 5
ATOM 8923 O O . PHE A 1 89 ? 21.721 -35.632 -21.345 1.00 0.00 111 PHE A O 5
ATOM 8940 N N . ASN A 1 90 ? 22.897 -36.649 -19.694 1.00 0.00 112 ASN A N 5
ATOM 8941 C CA . ASN A 1 90 ? 24.234 -36.364 -20.227 1.00 0.00 112 ASN A CA 5
ATOM 8942 C C . ASN A 1 90 ? 24.596 -34.886 -20.118 1.00 0.00 112 ASN A C 5
ATOM 8943 O O . ASN A 1 90 ? 24.476 -34.127 -21.078 1.00 0.00 112 ASN A O 5
ATOM 8954 N N . VAL A 1 91 ? 25.044 -34.492 -18.932 1.00 0.00 113 VAL A N 5
ATOM 8955 C CA . VAL A 1 91 ? 25.544 -33.141 -18.702 1.00 0.00 113 VAL A CA 5
ATOM 8956 C C . VAL A 1 91 ? 27.002 -33.036 -19.164 1.00 0.00 113 VAL A C 5
ATOM 8957 O O . VAL A 1 91 ? 27.776 -33.979 -18.982 1.00 0.00 113 VAL A O 5
ATOM 8970 N N . THR A 1 92 ? 27.371 -31.912 -19.776 1.00 0.00 114 THR A N 5
ATOM 8971 C CA . THR A 1 92 ? 28.711 -31.757 -20.335 1.00 0.00 114 THR A CA 5
ATOM 8972 C C . THR A 1 92 ? 29.488 -30.621 -19.657 1.00 0.00 114 THR A C 5
ATOM 8973 O O . THR A 1 92 ? 28.955 -29.902 -18.806 1.00 0.00 114 THR A O 5
ATOM 8984 N N . VAL A 1 93 ? 30.749 -30.452 -20.053 1.00 0.00 115 VAL A N 5
ATOM 8985 C CA . VAL A 1 93 ? 31.597 -29.390 -19.510 1.00 0.00 115 VAL A CA 5
ATOM 8986 C C . VAL A 1 93 ? 31.118 -28.015 -19.984 1.00 0.00 115 VAL A C 5
ATOM 8987 O O . VAL A 1 93 ? 31.516 -26.978 -19.446 1.00 0.00 115 VAL A O 5
ATOM 9000 N N . ASP A 1 94 ? 30.257 -28.016 -20.994 1.00 0.00 116 ASP A N 5
ATOM 9001 C CA . ASP A 1 94 ? 29.623 -26.791 -21.466 1.00 0.00 116 ASP A CA 5
ATOM 9002 C C . ASP A 1 94 ? 28.452 -26.454 -20.548 1.00 0.00 116 ASP A C 5
ATOM 9003 O O . ASP A 1 94 ? 28.051 -25.299 -20.422 1.00 0.00 116 ASP A O 5
ATOM 9012 N N . ASP A 1 95 ? 27.924 -27.489 -19.894 1.00 0.00 117 ASP A N 5
ATOM 9013 C CA . ASP A 1 95 ? 26.865 -27.331 -18.898 1.00 0.00 117 ASP A CA 5
ATOM 9014 C C . ASP A 1 95 ? 27.480 -27.035 -17.538 1.00 0.00 117 ASP A C 5
ATOM 9015 O O . ASP A 1 95 ? 26.814 -26.522 -16.643 1.00 0.00 117 ASP A O 5
ATOM 9024 N N . ASP A 1 96 ? 28.762 -27.385 -17.403 1.00 0.00 118 ASP A N 5
ATOM 9025 C CA . ASP A 1 96 ? 29.568 -27.125 -16.192 1.00 0.00 118 ASP A CA 5
ATOM 9026 C C . ASP A 1 96 ? 29.757 -25.619 -15.912 1.00 0.00 118 ASP A C 5
ATOM 9027 O O . ASP A 1 96 ? 30.768 -25.198 -15.340 1.00 0.00 118 ASP A O 5
ATOM 9036 N N . GLY A 1 97 ? 28.810 -24.805 -16.342 1.00 0.00 119 GLY A N 5
ATOM 9037 C CA . GLY A 1 97 ? 28.914 -23.380 -16.133 1.00 0.00 119 GLY A CA 5
ATOM 9038 C C . GLY A 1 97 ? 27.566 -22.691 -16.080 1.00 0.00 119 GLY A C 5
ATOM 9039 O O . GLY A 1 97 ? 26.720 -23.017 -15.235 1.00 0.00 119 GLY A O 5
ATOM 9043 N N . SER A 1 98 ? 27.372 -21.758 -17.005 1.00 0.00 120 SER A N 5
ATOM 9044 C CA . SER A 1 98 ? 26.208 -20.884 -17.015 1.00 0.00 120 SER A CA 5
ATOM 9045 C C . SER A 1 98 ? 24.936 -21.595 -17.468 1.00 0.00 120 SER A C 5
ATOM 9046 O O . SER A 1 98 ? 24.867 -22.159 -18.561 1.00 0.00 120 SER A O 5
ATOM 9054 N N . TYR A 1 99 ? 23.938 -21.546 -16.610 1.00 0.00 121 TYR A N 5
ATOM 9055 C CA . TYR A 1 99 ? 22.607 -22.027 -16.922 1.00 0.00 121 TYR A CA 5
ATOM 9056 C C . TYR A 1 99 ? 21.616 -20.898 -16.669 1.00 0.00 121 TYR A C 5
ATOM 9057 O O . TYR A 1 99 ? 21.935 -19.941 -15.969 1.00 0.00 121 TYR A O 5
ATOM 9075 N N . HIS A 1 100 ? 20.427 -20.986 -17.233 1.00 0.00 122 HIS A N 5
ATOM 9076 C CA . HIS A 1 100 ? 19.442 -19.937 -17.035 1.00 0.00 122 HIS A CA 5
ATOM 9077 C C . HIS A 1 100 ? 18.107 -20.510 -16.599 1.00 0.00 122 HIS A C 5
ATOM 9078 O O . HIS A 1 100 ? 17.504 -21.317 -17.313 1.00 0.00 122 HIS A O 5
ATOM 9093 N N . CYS A 1 101 ? 17.663 -20.098 -15.421 1.00 0.00 123 CYS A N 5
ATOM 9094 C CA . CYS A 1 101 ? 16.343 -20.455 -14.937 1.00 0.00 123 CYS A CA 5
ATOM 9095 C C . CYS A 1 101 ? 15.422 -19.247 -15.054 1.00 0.00 123 CYS A C 5
ATOM 9096 O O . CYS A 1 101 ? 15.677 -18.197 -14.458 1.00 0.00 123 CYS A O 5
ATOM 9103 N N . VAL A 1 102 ? 14.380 -19.382 -15.860 1.00 0.00 124 VAL A N 5
ATOM 9104 C CA . VAL A 1 102 ? 13.411 -18.312 -16.034 1.00 0.00 124 VAL A CA 5
ATOM 9105 C C . VAL A 1 102 ? 12.011 -18.813 -15.713 1.00 0.00 124 VAL A C 5
ATOM 9106 O O . VAL A 1 102 ? 11.668 -19.962 -16.005 1.00 0.00 124 VAL A O 5
ATOM 9119 N N . PHE A 1 103 ? 11.229 -17.964 -15.070 1.00 0.00 125 PHE A N 5
ATOM 9120 C CA . PHE A 1 103 ? 9.848 -18.279 -14.748 1.00 0.00 125 PHE A CA 5
ATOM 9121 C C . PHE A 1 103 ? 8.966 -17.076 -15.052 1.00 0.00 125 PHE A C 5
ATOM 9122 O O . PHE A 1 103 ? 9.197 -15.987 -14.533 1.00 0.00 125 PHE A O 5
ATOM 9139 N N . LYS A 1 104 ? 7.990 -17.264 -15.924 1.00 0.00 126 LYS A N 5
ATOM 9140 C CA . LYS A 1 104 ? 7.033 -16.209 -16.244 1.00 0.00 126 LYS A CA 5
ATOM 9141 C C . LYS A 1 104 ? 5.622 -16.773 -16.266 1.00 0.00 126 LYS A C 5
ATOM 9142 O O . LYS A 1 104 ? 5.272 -17.545 -17.155 1.00 0.00 126 LYS A O 5
ATOM 9161 N N . ASP A 1 105 ? 4.811 -16.401 -15.294 1.00 0.00 127 ASP A N 5
ATOM 9162 C CA . ASP A 1 105 ? 3.440 -16.878 -15.257 1.00 0.00 127 ASP A CA 5
ATOM 9163 C C . ASP A 1 105 ? 2.456 -15.722 -15.394 1.00 0.00 127 ASP A C 5
ATOM 9164 O O . ASP A 1 105 ? 2.138 -15.015 -14.436 1.00 0.00 127 ASP A O 5
ATOM 9173 N N . GLY A 1 106 ? 2.012 -15.505 -16.624 1.00 0.00 128 GLY A N 5
ATOM 9174 C CA . GLY A 1 106 ? 1.002 -14.505 -16.885 1.00 0.00 128 GLY A CA 5
ATOM 9175 C C . GLY A 1 106 ? 1.569 -13.101 -16.936 1.00 0.00 128 GLY A C 5
ATOM 9176 O O . GLY A 1 106 ? 1.851 -12.577 -18.016 1.00 0.00 128 GLY A O 5
ATOM 9180 N N . ASP A 1 107 ? 1.737 -12.497 -15.770 1.00 0.00 129 ASP A N 5
ATOM 9181 C CA . ASP A 1 107 ? 2.197 -11.116 -15.683 1.00 0.00 129 ASP A CA 5
ATOM 9182 C C . ASP A 1 107 ? 3.518 -11.010 -14.933 1.00 0.00 129 ASP A C 5
ATOM 9183 O O . ASP A 1 107 ? 4.267 -10.049 -15.115 1.00 0.00 129 ASP A O 5
ATOM 9192 N N . PHE A 1 108 ? 3.805 -11.989 -14.090 1.00 0.00 130 PHE A N 5
ATOM 9193 C CA . PHE A 1 108 ? 5.012 -11.955 -13.279 1.00 0.00 130 PHE A CA 5
ATOM 9194 C C . PHE A 1 108 ? 6.108 -12.778 -13.941 1.00 0.00 130 PHE A C 5
ATOM 9195 O O . PHE A 1 108 ? 5.838 -13.833 -14.518 1.00 0.00 130 PHE A O 5
ATOM 9212 N N . TYR A 1 109 ? 7.339 -12.286 -13.866 1.00 0.00 131 TYR A N 5
ATOM 9213 C CA . TYR A 1 109 ? 8.462 -12.933 -14.525 1.00 0.00 131 TYR A CA 5
ATOM 9214 C C . TYR A 1 109 ? 9.745 -12.721 -13.735 1.00 0.00 131 TYR A C 5
ATOM 9215 O O . TYR A 1 109 ? 9.933 -11.676 -13.105 1.00 0.00 131 TYR A O 5
ATOM 9233 N N . GLU A 1 110 ? 10.607 -13.724 -13.755 1.00 0.00 132 GLU A N 5
ATOM 9234 C CA . GLU A 1 110 ? 11.936 -13.619 -13.178 1.00 0.00 132 GLU A CA 5
ATOM 9235 C C . GLU A 1 110 ? 12.893 -14.527 -13.935 1.00 0.00 132 GLU A C 5
ATOM 9236 O O . GLU A 1 110 ? 12.580 -15.689 -14.196 1.00 0.00 132 GLU A O 5
ATOM 9248 N N . GLU A 1 111 ? 14.043 -13.991 -14.299 1.00 0.00 133 GLU A N 5
ATOM 9249 C CA . GLU A 1 111 ? 15.071 -14.769 -14.971 1.00 0.00 133 GLU A CA 5
ATOM 9250 C C . GLU A 1 111 ? 16.391 -14.605 -14.252 1.00 0.00 133 GLU A C 5
ATOM 9251 O O . GLU A 1 111 ? 16.894 -13.490 -14.106 1.00 0.00 133 GLU A O 5
ATOM 9263 N N . HIS A 1 112 ? 16.953 -15.708 -13.802 1.00 0.00 134 HIS A N 5
ATOM 9264 C CA . HIS A 1 112 ? 18.195 -15.659 -13.060 1.00 0.00 134 HIS A CA 5
ATOM 9265 C C . HIS A 1 112 ? 19.195 -16.667 -13.598 1.00 0.00 134 HIS A C 5
ATOM 9266 O O . HIS A 1 112 ? 18.835 -17.789 -13.972 1.00 0.00 134 HIS A O 5
ATOM 9281 N N . ILE A 1 113 ? 20.447 -16.248 -13.662 1.00 0.00 135 ILE A N 5
ATOM 9282 C CA . ILE A 1 113 ? 21.523 -17.130 -14.059 1.00 0.00 135 ILE A CA 5
ATOM 9283 C C . ILE A 1 113 ? 21.847 -18.087 -12.917 1.00 0.00 135 ILE A C 5
ATOM 9284 O O . ILE A 1 113 ? 21.826 -17.710 -11.747 1.00 0.00 135 ILE A O 5
ATOM 9300 N N . THR A 1 114 ? 22.084 -19.334 -13.265 1.00 0.00 136 THR A N 5
ATOM 9301 C CA . THR A 1 114 ? 22.413 -20.358 -12.295 1.00 0.00 136 THR A CA 5
ATOM 9302 C C . THR A 1 114 ? 23.616 -21.142 -12.787 1.00 0.00 136 THR A C 5
ATOM 9303 O O . THR A 1 114 ? 23.931 -21.102 -13.971 1.00 0.00 136 THR A O 5
ATOM 9314 N N . GLU A 1 115 ? 24.303 -21.830 -11.896 1.00 0.00 137 GLU A N 5
ATOM 9315 C CA . GLU A 1 115 ? 25.520 -22.526 -12.276 1.00 0.00 137 GLU A CA 5
ATOM 9316 C C . GLU A 1 115 ? 25.412 -24.018 -11.995 1.00 0.00 137 GLU A C 5
ATOM 9317 O O . GLU A 1 115 ? 24.927 -24.426 -10.939 1.00 0.00 137 GLU A O 5
ATOM 9329 N N . VAL A 1 116 ? 25.846 -24.825 -12.953 1.00 0.00 138 VAL A N 5
ATOM 9330 C CA . VAL A 1 116 ? 25.937 -26.267 -12.752 1.00 0.00 138 VAL A CA 5
ATOM 9331 C C . VAL A 1 116 ? 27.400 -26.643 -12.564 1.00 0.00 138 VAL A C 5
ATOM 9332 O O . VAL A 1 116 ? 28.277 -26.045 -13.190 1.00 0.00 138 VAL A O 5
ATOM 9345 N N . LYS A 1 117 ? 27.673 -27.594 -11.685 1.00 0.00 139 LYS A N 5
ATOM 9346 C CA . LYS A 1 117 ? 29.042 -27.978 -11.400 1.00 0.00 139 LYS A CA 5
ATOM 9347 C C . LYS A 1 117 ? 29.237 -29.480 -11.565 1.00 0.00 139 LYS A C 5
ATOM 9348 O O . LYS A 1 117 ? 28.609 -30.285 -10.877 1.00 0.00 139 LYS A O 5
ATOM 9367 N N . ILE A 1 118 ? 30.105 -29.845 -12.489 1.00 0.00 140 ILE A N 5
ATOM 9368 C CA . ILE A 1 118 ? 30.413 -31.238 -12.740 1.00 0.00 140 ILE A CA 5
ATOM 9369 C C . ILE A 1 118 ? 31.455 -31.745 -11.747 1.00 0.00 140 ILE A C 5
ATOM 9370 O O . ILE A 1 118 ? 32.567 -31.219 -11.659 1.00 0.00 140 ILE A O 5
ATOM 9386 N N . THR A 1 119 ? 31.059 -32.746 -10.980 1.00 0.00 141 THR A N 5
ATOM 9387 C CA . THR A 1 119 ? 31.930 -33.395 -10.022 1.00 0.00 141 THR A CA 5
ATOM 9388 C C . THR A 1 119 ? 31.608 -34.885 -9.960 1.00 0.00 141 THR A C 5
ATOM 9389 O O . THR A 1 119 ? 30.618 -35.254 -9.296 1.00 0.00 141 THR A O 5
ATOM 9401 N N . MET A 1 1 ? 9.766 0.639 -5.934 1.00 0.00 23 MET A N 6
ATOM 9402 C CA . MET A 1 1 ? 9.342 0.690 -4.518 1.00 0.00 23 MET A CA 6
ATOM 9403 C C . MET A 1 1 ? 8.730 -0.644 -4.105 1.00 0.00 23 MET A C 6
ATOM 9404 O O . MET A 1 1 ? 9.050 -1.678 -4.690 1.00 0.00 23 MET A O 6
ATOM 9420 N N . SER A 1 2 ? 7.852 -0.623 -3.106 1.00 0.00 24 SER A N 6
ATOM 9421 C CA . SER A 1 2 ? 7.229 -1.838 -2.600 1.00 0.00 24 SER A CA 6
ATOM 9422 C C . SER A 1 2 ? 6.206 -2.399 -3.589 1.00 0.00 24 SER A C 6
ATOM 9423 O O . SER A 1 2 ? 4.996 -2.267 -3.396 1.00 0.00 24 SER A O 6
ATOM 9431 N N . SER A 1 3 ? 6.702 -3.016 -4.648 1.00 0.00 25 SER A N 6
ATOM 9432 C CA . SER A 1 3 ? 5.859 -3.631 -5.663 1.00 0.00 25 SER A CA 6
ATOM 9433 C C . SER A 1 3 ? 6.619 -4.782 -6.300 1.00 0.00 25 SER A C 6
ATOM 9434 O O . SER A 1 3 ? 6.487 -5.062 -7.493 1.00 0.00 25 SER A O 6
ATOM 9442 N N . GLU A 1 4 ? 7.433 -5.429 -5.479 1.00 0.00 26 GLU A N 6
ATOM 9443 C CA . GLU A 1 4 ? 8.273 -6.527 -5.916 1.00 0.00 26 GLU A CA 6
ATOM 9444 C C . GLU A 1 4 ? 7.429 -7.686 -6.433 1.00 0.00 26 GLU A C 6
ATOM 9445 O O . GLU A 1 4 ? 6.451 -8.081 -5.795 1.00 0.00 26 GLU A O 6
ATOM 9457 N N . PRO A 1 5 ? 7.782 -8.229 -7.605 1.00 0.00 27 PRO A N 6
ATOM 9458 C CA . PRO A 1 5 ? 7.082 -9.369 -8.192 1.00 0.00 27 PRO A CA 6
ATOM 9459 C C . PRO A 1 5 ? 7.352 -10.658 -7.423 1.00 0.00 27 PRO A C 6
ATOM 9460 O O . PRO A 1 5 ? 8.024 -10.650 -6.390 1.00 0.00 27 PRO A O 6
ATOM 9471 N N . PHE A 1 6 ? 6.831 -11.764 -7.929 1.00 0.00 28 PHE A N 6
ATOM 9472 C CA . PHE A 1 6 ? 7.053 -13.055 -7.304 1.00 0.00 28 PHE A CA 6
ATOM 9473 C C . PHE A 1 6 ? 8.503 -13.496 -7.528 1.00 0.00 28 PHE A C 6
ATOM 9474 O O . PHE A 1 6 ? 9.050 -13.330 -8.620 1.00 0.00 28 PHE A O 6
ATOM 9491 N N . ILE A 1 7 ? 9.128 -14.034 -6.488 1.00 0.00 29 ILE A N 6
ATOM 9492 C CA . ILE A 1 7 ? 10.561 -14.311 -6.525 1.00 0.00 29 ILE A CA 6
ATOM 9493 C C . ILE A 1 7 ? 10.870 -15.791 -6.341 1.00 0.00 29 ILE A C 6
ATOM 9494 O O . ILE A 1 7 ? 9.970 -16.614 -6.147 1.00 0.00 29 ILE A O 6
ATOM 9510 N N . VAL A 1 8 ? 12.158 -16.109 -6.389 1.00 0.00 30 VAL A N 6
ATOM 9511 C CA . VAL A 1 8 ? 12.632 -17.482 -6.311 1.00 0.00 30 VAL A CA 6
ATOM 9512 C C . VAL A 1 8 ? 12.913 -17.900 -4.867 1.00 0.00 30 VAL A C 6
ATOM 9513 O O . VAL A 1 8 ? 13.305 -17.082 -4.029 1.00 0.00 30 VAL A O 6
ATOM 9526 N N . ASN A 1 9 ? 12.701 -19.175 -4.587 1.00 0.00 31 ASN A N 6
ATOM 9527 C CA . ASN A 1 9 ? 12.903 -19.720 -3.254 1.00 0.00 31 ASN A CA 6
ATOM 9528 C C . ASN A 1 9 ? 13.949 -20.828 -3.300 1.00 0.00 31 ASN A C 6
ATOM 9529 O O . ASN A 1 9 ? 13.865 -21.731 -4.129 1.00 0.00 31 ASN A O 6
ATOM 9540 N N . GLY A 1 10 ? 14.928 -20.754 -2.408 1.00 0.00 32 GLY A N 6
ATOM 9541 C CA . GLY A 1 10 ? 15.952 -21.780 -2.335 1.00 0.00 32 GLY A CA 6
ATOM 9542 C C . GLY A 1 10 ? 16.800 -21.856 -3.591 1.00 0.00 32 GLY A C 6
ATOM 9543 O O . GLY A 1 10 ? 16.653 -22.778 -4.396 1.00 0.00 32 GLY A O 6
ATOM 9547 N N . LEU A 1 11 ? 17.687 -20.892 -3.765 1.00 0.00 33 LEU A N 6
ATOM 9548 C CA . LEU A 1 11 ? 18.561 -20.868 -4.925 1.00 0.00 33 LEU A CA 6
ATOM 9549 C C . LEU A 1 11 ? 19.707 -21.855 -4.739 1.00 0.00 33 LEU A C 6
ATOM 9550 O O . LEU A 1 11 ? 20.580 -21.652 -3.895 1.00 0.00 33 LEU A O 6
ATOM 9566 N N . GLU A 1 12 ? 19.694 -22.923 -5.532 1.00 0.00 34 GLU A N 6
ATOM 9567 C CA . GLU A 1 12 ? 20.698 -23.979 -5.420 1.00 0.00 34 GLU A CA 6
ATOM 9568 C C . GLU A 1 12 ? 22.090 -23.468 -5.786 1.00 0.00 34 GLU A C 6
ATOM 9569 O O . GLU A 1 12 ? 23.097 -24.023 -5.348 1.00 0.00 34 GLU A O 6
ATOM 9581 N N . GLY A 1 13 ? 22.139 -22.415 -6.593 1.00 0.00 35 GLY A N 6
ATOM 9582 C CA . GLY A 1 13 ? 23.410 -21.843 -6.997 1.00 0.00 35 GLY A CA 6
ATOM 9583 C C . GLY A 1 13 ? 24.176 -22.761 -7.926 1.00 0.00 35 GLY A C 6
ATOM 9584 O O . GLY A 1 13 ? 23.681 -23.111 -8.996 1.00 0.00 35 GLY A O 6
ATOM 9588 N N . PRO A 1 14 ? 25.390 -23.175 -7.541 1.00 0.00 36 PRO A N 6
ATOM 9589 C CA . PRO A 1 14 ? 26.197 -24.101 -8.331 1.00 0.00 36 PRO A CA 6
ATOM 9590 C C . PRO A 1 14 ? 25.634 -25.518 -8.286 1.00 0.00 36 PRO A C 6
ATOM 9591 O O . PRO A 1 14 ? 25.970 -26.304 -7.397 1.00 0.00 36 PRO A O 6
ATOM 9602 N N . VAL A 1 15 ? 24.754 -25.828 -9.227 1.00 0.00 37 VAL A N 6
ATOM 9603 C CA . VAL A 1 15 ? 24.189 -27.167 -9.339 1.00 0.00 37 VAL A CA 6
ATOM 9604 C C . VAL A 1 15 ? 25.232 -28.112 -9.908 1.00 0.00 37 VAL A C 6
ATOM 9605 O O . VAL A 1 15 ? 25.687 -27.937 -11.030 1.00 0.00 37 VAL A O 6
ATOM 9618 N N . LEU A 1 16 ? 25.607 -29.111 -9.134 1.00 0.00 38 LEU A N 6
ATOM 9619 C CA . LEU A 1 16 ? 26.724 -29.965 -9.490 1.00 0.00 38 LEU A CA 6
ATOM 9620 C C . LEU A 1 16 ? 26.251 -31.167 -10.290 1.00 0.00 38 LEU A C 6
ATOM 9621 O O . LEU A 1 16 ? 25.268 -31.819 -9.935 1.00 0.00 38 LEU A O 6
ATOM 9637 N N . ALA A 1 17 ? 26.958 -31.455 -11.366 1.00 0.00 39 ALA A N 6
ATOM 9638 C CA . ALA A 1 17 ? 26.564 -32.509 -12.277 1.00 0.00 39 ALA A CA 6
ATOM 9639 C C . ALA A 1 17 ? 27.761 -33.359 -12.683 1.00 0.00 39 ALA A C 6
ATOM 9640 O O . ALA A 1 17 ? 28.900 -33.048 -12.339 1.00 0.00 39 ALA A O 6
ATOM 9647 N N . SER A 1 18 ? 27.490 -34.444 -13.393 1.00 0.00 40 SER A N 6
ATOM 9648 C CA . SER A 1 18 ? 28.538 -35.302 -13.914 1.00 0.00 40 SER A CA 6
ATOM 9649 C C . SER A 1 18 ? 28.464 -35.327 -15.436 1.00 0.00 40 SER A C 6
ATOM 9650 O O . SER A 1 18 ? 27.380 -35.463 -16.007 1.00 0.00 40 SER A O 6
ATOM 9658 N N . LEU A 1 19 ? 29.608 -35.178 -16.090 1.00 0.00 41 LEU A N 6
ATOM 9659 C CA . LEU A 1 19 ? 29.654 -35.140 -17.545 1.00 0.00 41 LEU A CA 6
ATOM 9660 C C . LEU A 1 19 ? 29.209 -36.473 -18.127 1.00 0.00 41 LEU A C 6
ATOM 9661 O O . LEU A 1 19 ? 29.741 -37.527 -17.771 1.00 0.00 41 LEU A O 6
ATOM 9677 N N . GLY A 1 20 ? 28.210 -36.420 -18.996 1.00 0.00 42 GLY A N 6
ATOM 9678 C CA . GLY A 1 20 ? 27.672 -37.629 -19.592 1.00 0.00 42 GLY A CA 6
ATOM 9679 C C . GLY A 1 20 ? 26.697 -38.339 -18.673 1.00 0.00 42 GLY A C 6
ATOM 9680 O O . GLY A 1 20 ? 25.975 -39.244 -19.100 1.00 0.00 42 GLY A O 6
ATOM 9684 N N . GLY A 1 21 ? 26.670 -37.921 -17.416 1.00 0.00 43 GLY A N 6
ATOM 9685 C CA . GLY A 1 21 ? 25.808 -38.543 -16.436 1.00 0.00 43 GLY A CA 6
ATOM 9686 C C . GLY A 1 21 ? 24.493 -37.812 -16.285 1.00 0.00 43 GLY A C 6
ATOM 9687 O O . GLY A 1 21 ? 23.986 -37.231 -17.244 1.00 0.00 43 GLY A O 6
ATOM 9691 N N . ASN A 1 22 ? 23.949 -37.821 -15.082 1.00 0.00 44 ASN A N 6
ATOM 9692 C CA . ASN A 1 22 ? 22.654 -37.209 -14.826 1.00 0.00 44 ASN A CA 6
ATOM 9693 C C . ASN A 1 22 ? 22.800 -35.929 -14.019 1.00 0.00 44 ASN A C 6
ATOM 9694 O O . ASN A 1 22 ? 23.763 -35.758 -13.269 1.00 0.00 44 ASN A O 6
ATOM 9705 N N . LEU A 1 23 ? 21.846 -35.033 -14.191 1.00 0.00 45 LEU A N 6
ATOM 9706 C CA . LEU A 1 23 ? 21.781 -33.807 -13.420 1.00 0.00 45 LEU A CA 6
ATOM 9707 C C . LEU A 1 23 ? 20.327 -33.501 -13.078 1.00 0.00 45 LEU A C 6
ATOM 9708 O O . LEU A 1 23 ? 19.506 -33.253 -13.963 1.00 0.00 45 LEU A O 6
ATOM 9724 N N . GLU A 1 24 ? 20.005 -33.566 -11.798 1.00 0.00 46 GLU A N 6
ATOM 9725 C CA . GLU A 1 24 ? 18.670 -33.233 -11.339 1.00 0.00 46 GLU A CA 6
ATOM 9726 C C . GLU A 1 24 ? 18.620 -31.771 -10.940 1.00 0.00 46 GLU A C 6
ATOM 9727 O O . GLU A 1 24 ? 19.248 -31.361 -9.964 1.00 0.00 46 GLU A O 6
ATOM 9739 N N . LEU A 1 25 ? 17.890 -30.983 -11.706 1.00 0.00 47 LEU A N 6
ATOM 9740 C CA . LEU A 1 25 ? 17.769 -29.567 -11.426 1.00 0.00 47 LEU A CA 6
ATOM 9741 C C . LEU A 1 25 ? 16.507 -29.307 -10.630 1.00 0.00 47 LEU A C 6
ATOM 9742 O O . LEU A 1 25 ? 15.413 -29.709 -11.029 1.00 0.00 47 LEU A O 6
ATOM 9758 N N . SER A 1 26 ? 16.658 -28.621 -9.518 1.00 0.00 48 SER A N 6
ATOM 9759 C CA . SER A 1 26 ? 15.534 -28.324 -8.659 1.00 0.00 48 SER A CA 6
ATOM 9760 C C . SER A 1 26 ? 15.369 -26.821 -8.508 1.00 0.00 48 SER A C 6
ATOM 9761 O O . SER A 1 26 ? 16.303 -26.124 -8.121 1.00 0.00 48 SER A O 6
ATOM 9769 N N . CYS A 1 27 ? 14.194 -26.323 -8.839 1.00 0.00 49 CYS A N 6
ATOM 9770 C CA . CYS A 1 27 ? 13.906 -24.912 -8.661 1.00 0.00 49 CYS A CA 6
ATOM 9771 C C . CYS A 1 27 ? 12.640 -24.751 -7.839 1.00 0.00 49 CYS A C 6
ATOM 9772 O O . CYS A 1 27 ? 11.679 -25.508 -8.004 1.00 0.00 49 CYS A O 6
ATOM 9779 N N . GLN A 1 28 ? 12.656 -23.784 -6.939 1.00 0.00 50 GLN A N 6
ATOM 9780 C CA . GLN A 1 28 ? 11.496 -23.482 -6.123 1.00 0.00 50 GLN A CA 6
ATOM 9781 C C . GLN A 1 28 ? 11.160 -22.014 -6.274 1.00 0.00 50 GLN A C 6
ATOM 9782 O O . GLN A 1 28 ? 12.048 -21.166 -6.294 1.00 0.00 50 GLN A O 6
ATOM 9796 N N . LEU A 1 29 ? 9.888 -21.721 -6.406 1.00 0.00 51 LEU A N 6
ATOM 9797 C CA . LEU A 1 29 ? 9.437 -20.367 -6.644 1.00 0.00 51 LEU A CA 6
ATOM 9798 C C . LEU A 1 29 ? 8.398 -19.977 -5.607 1.00 0.00 51 LEU A C 6
ATOM 9799 O O . LEU A 1 29 ? 7.864 -20.834 -4.903 1.00 0.00 51 LEU A O 6
ATOM 9815 N N . SER A 1 30 ? 8.126 -18.688 -5.509 1.00 0.00 52 SER A N 6
ATOM 9816 C CA . SER A 1 30 ? 7.069 -18.197 -4.642 1.00 0.00 52 SER A CA 6
ATOM 9817 C C . SER A 1 30 ? 5.932 -17.631 -5.492 1.00 0.00 52 SER A C 6
ATOM 9818 O O . SER A 1 30 ? 5.837 -16.420 -5.694 1.00 0.00 52 SER A O 6
ATOM 9826 N N . PRO A 1 31 ? 5.056 -18.510 -6.013 1.00 0.00 53 PRO A N 6
ATOM 9827 C CA . PRO A 1 31 ? 4.016 -18.118 -6.956 1.00 0.00 53 PRO A CA 6
ATOM 9828 C C . PRO A 1 31 ? 2.787 -17.528 -6.272 1.00 0.00 53 PRO A C 6
ATOM 9829 O O . PRO A 1 31 ? 2.396 -17.961 -5.187 1.00 0.00 53 PRO A O 6
ATOM 9840 N N . PRO A 1 32 ? 2.176 -16.513 -6.895 1.00 0.00 54 PRO A N 6
ATOM 9841 C CA . PRO A 1 32 ? 0.952 -15.890 -6.390 1.00 0.00 54 PRO A CA 6
ATOM 9842 C C . PRO A 1 32 ? -0.255 -16.806 -6.552 1.00 0.00 54 PRO A C 6
ATOM 9843 O O . PRO A 1 32 ? -1.226 -16.714 -5.801 1.00 0.00 54 PRO A O 6
ATOM 9854 N N . GLN A 1 33 ? -0.180 -17.697 -7.533 1.00 0.00 55 GLN A N 6
ATOM 9855 C CA . GLN A 1 33 ? -1.258 -18.636 -7.809 1.00 0.00 55 GLN A CA 6
ATOM 9856 C C . GLN A 1 33 ? -0.720 -20.062 -7.902 1.00 0.00 55 GLN A C 6
ATOM 9857 O O . GLN A 1 33 ? 0.447 -20.305 -7.600 1.00 0.00 55 GLN A O 6
ATOM 9871 N N . GLN A 1 34 ? -1.577 -20.995 -8.310 1.00 0.00 56 GLN A N 6
ATOM 9872 C CA . GLN A 1 34 ? -1.201 -22.408 -8.401 1.00 0.00 56 GLN A CA 6
ATOM 9873 C C . GLN A 1 34 ? -0.179 -22.633 -9.511 1.00 0.00 56 GLN A C 6
ATOM 9874 O O . GLN A 1 34 ? 0.613 -23.572 -9.460 1.00 0.00 56 GLN A O 6
ATOM 9888 N N . ALA A 1 35 ? -0.246 -21.778 -10.521 1.00 0.00 57 ALA A N 6
ATOM 9889 C CA . ALA A 1 35 ? 0.749 -21.727 -11.596 1.00 0.00 57 ALA A CA 6
ATOM 9890 C C . ALA A 1 35 ? 0.794 -23.017 -12.418 1.00 0.00 57 ALA A C 6
ATOM 9891 O O . ALA A 1 35 ? 1.802 -23.321 -13.062 1.00 0.00 57 ALA A O 6
ATOM 9898 N N . GLN A 1 36 ? -0.317 -23.743 -12.442 1.00 0.00 58 GLN A N 6
ATOM 9899 C CA . GLN A 1 36 ? -0.371 -25.041 -13.104 1.00 0.00 58 GLN A CA 6
ATOM 9900 C C . GLN A 1 36 ? -0.060 -24.916 -14.593 1.00 0.00 58 GLN A C 6
ATOM 9901 O O . GLN A 1 36 ? 0.544 -25.807 -15.190 1.00 0.00 58 GLN A O 6
ATOM 9915 N N . HIS A 1 37 ? -0.463 -23.802 -15.185 1.00 0.00 59 HIS A N 6
ATOM 9916 C CA . HIS A 1 37 ? -0.258 -23.581 -16.608 1.00 0.00 59 HIS A CA 6
ATOM 9917 C C . HIS A 1 37 ? 0.731 -22.440 -16.827 1.00 0.00 59 HIS A C 6
ATOM 9918 O O . HIS A 1 37 ? 0.669 -21.736 -17.835 1.00 0.00 59 HIS A O 6
ATOM 9933 N N . MET A 1 38 ? 1.635 -22.251 -15.873 1.00 0.00 60 MET A N 6
ATOM 9934 C CA . MET A 1 38 ? 2.602 -21.162 -15.954 1.00 0.00 60 MET A CA 6
ATOM 9935 C C . MET A 1 38 ? 3.769 -21.517 -16.874 1.00 0.00 60 MET A C 6
ATOM 9936 O O . MET A 1 38 ? 3.924 -22.668 -17.295 1.00 0.00 60 MET A O 6
ATOM 9950 N N . GLU A 1 39 ? 4.581 -20.511 -17.182 1.00 0.00 61 GLU A N 6
ATOM 9951 C CA . GLU A 1 39 ? 5.763 -20.689 -18.014 1.00 0.00 61 GLU A CA 6
ATOM 9952 C C . GLU A 1 39 ? 6.966 -21.033 -17.149 1.00 0.00 61 GLU A C 6
ATOM 9953 O O . GLU A 1 39 ? 7.328 -20.265 -16.258 1.00 0.00 61 GLU A O 6
ATOM 9965 N N . ILE A 1 40 ? 7.577 -22.178 -17.400 1.00 0.00 62 ILE A N 6
ATOM 9966 C CA . ILE A 1 40 ? 8.761 -22.576 -16.659 1.00 0.00 62 ILE A CA 6
ATOM 9967 C C . ILE A 1 40 ? 9.970 -22.640 -17.590 1.00 0.00 62 ILE A C 6
ATOM 9968 O O . ILE A 1 40 ? 9.863 -23.062 -18.741 1.00 0.00 62 ILE A O 6
ATOM 9984 N N . ARG A 1 41 ? 11.104 -22.175 -17.104 1.00 0.00 63 ARG A N 6
ATOM 9985 C CA . ARG A 1 41 ? 12.347 -22.253 -17.848 1.00 0.00 63 ARG A CA 6
ATOM 9986 C C . ARG A 1 41 ? 13.455 -22.761 -16.936 1.00 0.00 63 ARG A C 6
ATOM 9987 O O . ARG A 1 41 ? 13.768 -22.145 -15.920 1.00 0.00 63 ARG A O 6
ATOM 10008 N N . TRP A 1 42 ? 14.009 -23.904 -17.290 1.00 0.00 64 TRP A N 6
ATOM 10009 C CA . TRP A 1 42 ? 15.124 -24.487 -16.562 1.00 0.00 64 TRP A CA 6
ATOM 10010 C C . TRP A 1 42 ? 16.193 -24.900 -17.562 1.00 0.00 64 TRP A C 6
ATOM 10011 O O . TRP A 1 42 ? 16.535 -26.076 -17.677 1.00 0.00 64 TRP A O 6
ATOM 10032 N N . PHE A 1 43 ? 16.711 -23.926 -18.294 1.00 0.00 65 PHE A N 6
ATOM 10033 C CA . PHE A 1 43 ? 17.562 -24.221 -19.440 1.00 0.00 65 PHE A CA 6
ATOM 10034 C C . PHE A 1 43 ? 18.779 -23.316 -19.469 1.00 0.00 65 PHE A C 6
ATOM 10035 O O . PHE A 1 43 ? 18.716 -22.166 -19.044 1.00 0.00 65 PHE A O 6
ATOM 10052 N N . ARG A 1 44 ? 19.883 -23.845 -19.972 1.00 0.00 66 ARG A N 6
ATOM 10053 C CA . ARG A 1 44 ? 21.106 -23.072 -20.107 1.00 0.00 66 ARG A CA 6
ATOM 10054 C C . ARG A 1 44 ? 20.964 -22.053 -21.231 1.00 0.00 66 ARG A C 6
ATOM 10055 O O . ARG A 1 44 ? 20.396 -22.351 -22.281 1.00 0.00 66 ARG A O 6
ATOM 10076 N N . ASN A 1 45 ? 21.478 -20.859 -21.001 1.00 0.00 67 ASN A N 6
ATOM 10077 C CA . ASN A 1 45 ? 21.418 -19.794 -21.989 1.00 0.00 67 ASN A CA 6
ATOM 10078 C C . ASN A 1 45 ? 22.781 -19.133 -22.096 1.00 0.00 67 ASN A C 6
ATOM 10079 O O . ASN A 1 45 ? 23.259 -18.531 -21.134 1.00 0.00 67 ASN A O 6
ATOM 10090 N N . LEU A 1 46 ? 23.413 -19.269 -23.253 1.00 0.00 68 LEU A N 6
ATOM 10091 C CA . LEU A 1 46 ? 24.751 -18.737 -23.467 1.00 0.00 68 LEU A CA 6
ATOM 10092 C C . LEU A 1 46 ? 24.798 -17.974 -24.784 1.00 0.00 68 LEU A C 6
ATOM 10093 O O . LEU A 1 46 ? 25.018 -18.563 -25.843 1.00 0.00 68 LEU A O 6
ATOM 10109 N N . TYR A 1 47 ? 24.578 -16.663 -24.704 1.00 0.00 69 TYR A N 6
ATOM 10110 C CA . TYR A 1 47 ? 24.485 -15.798 -25.883 1.00 0.00 69 TYR A CA 6
ATOM 10111 C C . TYR A 1 47 ? 23.299 -16.196 -26.755 1.00 0.00 69 TYR A C 6
ATOM 10112 O O . TYR A 1 47 ? 23.226 -15.844 -27.933 1.00 0.00 69 TYR A O 6
ATOM 10130 N N . THR A 1 48 ? 22.372 -16.929 -26.161 1.00 0.00 70 THR A N 6
ATOM 10131 C CA . THR A 1 48 ? 21.196 -17.398 -26.861 1.00 0.00 70 THR A CA 6
ATOM 10132 C C . THR A 1 48 ? 20.020 -16.456 -26.641 1.00 0.00 70 THR A C 6
ATOM 10133 O O . THR A 1 48 ? 19.940 -15.769 -25.619 1.00 0.00 70 THR A O 6
ATOM 10144 N N . GLU A 1 49 ? 19.131 -16.408 -27.623 1.00 0.00 71 GLU A N 6
ATOM 10145 C CA . GLU A 1 49 ? 17.866 -15.708 -27.481 1.00 0.00 71 GLU A CA 6
ATOM 10146 C C . GLU A 1 49 ? 17.045 -16.380 -26.379 1.00 0.00 71 GLU A C 6
ATOM 10147 O O . GLU A 1 49 ? 17.155 -17.593 -26.180 1.00 0.00 71 GLU A O 6
ATOM 10159 N N . PRO A 1 50 ? 16.226 -15.613 -25.640 1.00 0.00 72 PRO A N 6
ATOM 10160 C CA . PRO A 1 50 ? 15.385 -16.155 -24.565 1.00 0.00 72 PRO A CA 6
ATOM 10161 C C . PRO A 1 50 ? 14.222 -17.005 -25.089 1.00 0.00 72 PRO A C 6
ATOM 10162 O O . PRO A 1 50 ? 13.089 -16.886 -24.623 1.00 0.00 72 PRO A O 6
ATOM 10173 N N . VAL A 1 51 ? 14.517 -17.862 -26.057 1.00 0.00 73 VAL A N 6
ATOM 10174 C CA . VAL A 1 51 ? 13.537 -18.789 -26.603 1.00 0.00 73 VAL A CA 6
ATOM 10175 C C . VAL A 1 51 ? 13.835 -20.193 -26.094 1.00 0.00 73 VAL A C 6
ATOM 10176 O O . VAL A 1 51 ? 14.345 -21.043 -26.823 1.00 0.00 73 VAL A O 6
ATOM 10189 N N . HIS A 1 52 ? 13.546 -20.411 -24.820 1.00 0.00 74 HIS A N 6
ATOM 10190 C CA . HIS A 1 52 ? 13.809 -21.686 -24.170 1.00 0.00 74 HIS A CA 6
ATOM 10191 C C . HIS A 1 52 ? 12.799 -21.896 -23.049 1.00 0.00 74 HIS A C 6
ATOM 10192 O O . HIS A 1 52 ? 13.138 -21.803 -21.869 1.00 0.00 74 HIS A O 6
ATOM 10207 N N . LEU A 1 53 ? 11.557 -22.145 -23.422 1.00 0.00 75 LEU A N 6
ATOM 10208 C CA . LEU A 1 53 ? 10.468 -22.238 -22.459 1.00 0.00 75 LEU A CA 6
ATOM 10209 C C . LEU A 1 53 ? 9.867 -23.636 -22.397 1.00 0.00 75 LEU A C 6
ATOM 10210 O O . LEU A 1 53 ? 9.898 -24.387 -23.367 1.00 0.00 75 LEU A O 6
ATOM 10226 N N . TYR A 1 54 ? 9.335 -23.975 -21.241 1.00 0.00 76 TYR A N 6
ATOM 10227 C CA . TYR A 1 54 ? 8.483 -25.135 -21.106 1.00 0.00 76 TYR A CA 6
ATOM 10228 C C . TYR A 1 54 ? 7.208 -24.705 -20.399 1.00 0.00 76 TYR A C 6
ATOM 10229 O O . TYR A 1 54 ? 7.218 -24.395 -19.211 1.00 0.00 76 TYR A O 6
ATOM 10247 N N . ARG A 1 55 ? 6.109 -24.678 -21.129 1.00 0.00 77 ARG A N 6
ATOM 10248 C CA . ARG A 1 55 ? 4.862 -24.179 -20.571 1.00 0.00 77 ARG A CA 6
ATOM 10249 C C . ARG A 1 55 ? 3.813 -25.272 -20.511 1.00 0.00 77 ARG A C 6
ATOM 10250 O O . ARG A 1 55 ? 3.046 -25.462 -21.455 1.00 0.00 77 ARG A O 6
ATOM 10271 N N . ASP A 1 56 ? 3.809 -25.990 -19.393 1.00 0.00 78 ASP A N 6
ATOM 10272 C CA . ASP A 1 56 ? 2.819 -27.032 -19.120 1.00 0.00 78 ASP A CA 6
ATOM 10273 C C . ASP A 1 56 ? 2.730 -28.049 -20.256 1.00 0.00 78 ASP A C 6
ATOM 10274 O O . ASP A 1 56 ? 1.679 -28.230 -20.875 1.00 0.00 78 ASP A O 6
ATOM 10283 N N . GLY A 1 57 ? 3.847 -28.703 -20.532 1.00 0.00 79 GLY A N 6
ATOM 10284 C CA . GLY A 1 57 ? 3.862 -29.757 -21.527 1.00 0.00 79 GLY A CA 6
ATOM 10285 C C . GLY A 1 57 ? 4.031 -29.238 -22.940 1.00 0.00 79 GLY A C 6
ATOM 10286 O O . GLY A 1 57 ? 3.917 -29.997 -23.903 1.00 0.00 79 GLY A O 6
ATOM 10290 N N . LYS A 1 58 ? 4.300 -27.950 -23.077 1.00 0.00 80 LYS A N 6
ATOM 10291 C CA . LYS A 1 58 ? 4.491 -27.365 -24.392 1.00 0.00 80 LYS A CA 6
ATOM 10292 C C . LYS A 1 58 ? 5.911 -26.844 -24.565 1.00 0.00 80 LYS A C 6
ATOM 10293 O O . LYS A 1 58 ? 6.390 -26.034 -23.764 1.00 0.00 80 LYS A O 6
ATOM 10312 N N . ASP A 1 59 ? 6.568 -27.330 -25.607 1.00 0.00 81 ASP A N 6
ATOM 10313 C CA . ASP A 1 59 ? 7.867 -26.824 -26.035 1.00 0.00 81 ASP A CA 6
ATOM 10314 C C . ASP A 1 59 ? 7.779 -26.459 -27.512 1.00 0.00 81 ASP A C 6
ATOM 10315 O O . ASP A 1 59 ? 6.954 -27.016 -28.242 1.00 0.00 81 ASP A O 6
ATOM 10324 N N . MET A 1 60 ? 8.595 -25.512 -27.952 1.00 0.00 82 MET A N 6
ATOM 10325 C CA . MET A 1 60 ? 8.480 -24.990 -29.308 1.00 0.00 82 MET A CA 6
ATOM 10326 C C . MET A 1 60 ? 9.749 -25.249 -30.119 1.00 0.00 82 MET A C 6
ATOM 10327 O O . MET A 1 60 ? 10.530 -26.142 -29.799 1.00 0.00 82 MET A O 6
ATOM 10341 N N . PHE A 1 61 ? 9.940 -24.462 -31.172 1.00 0.00 83 PHE A N 6
ATOM 10342 C CA . PHE A 1 61 ? 11.046 -24.660 -32.108 1.00 0.00 83 PHE A CA 6
ATOM 10343 C C . PHE A 1 61 ? 12.417 -24.487 -31.454 1.00 0.00 83 PHE A C 6
ATOM 10344 O O . PHE A 1 61 ? 13.339 -25.261 -31.720 1.00 0.00 83 PHE A O 6
ATOM 10361 N N . GLY A 1 62 ? 12.552 -23.483 -30.601 1.00 0.00 84 GLY A N 6
ATOM 10362 C CA . GLY A 1 62 ? 13.857 -23.144 -30.066 1.00 0.00 84 GLY A CA 6
ATOM 10363 C C . GLY A 1 62 ? 14.253 -23.997 -28.880 1.00 0.00 84 GLY A C 6
ATOM 10364 O O . GLY A 1 62 ? 15.439 -24.265 -28.664 1.00 0.00 84 GLY A O 6
ATOM 10368 N N . GLU A 1 63 ? 13.265 -24.434 -28.121 1.00 0.00 85 GLU A N 6
ATOM 10369 C CA . GLU A 1 63 ? 13.506 -25.180 -26.894 1.00 0.00 85 GLU A CA 6
ATOM 10370 C C . GLU A 1 63 ? 13.044 -26.621 -27.015 1.00 0.00 85 GLU A C 6
ATOM 10371 O O . GLU A 1 63 ? 12.921 -27.311 -26.005 1.00 0.00 85 GLU A O 6
ATOM 10383 N N . ILE A 1 64 ? 12.775 -27.053 -28.246 1.00 0.00 86 ILE A N 6
ATOM 10384 C CA . ILE A 1 64 ? 12.315 -28.416 -28.502 1.00 0.00 86 ILE A CA 6
ATOM 10385 C C . ILE A 1 64 ? 13.176 -29.420 -27.730 1.00 0.00 86 ILE A C 6
ATOM 10386 O O . ILE A 1 64 ? 14.369 -29.587 -27.994 1.00 0.00 86 ILE A O 6
ATOM 10402 N N . ILE A 1 65 ? 12.552 -30.062 -26.757 1.00 0.00 87 ILE A N 6
ATOM 10403 C CA . ILE A 1 65 ? 13.263 -30.841 -25.751 1.00 0.00 87 ILE A CA 6
ATOM 10404 C C . ILE A 1 65 ? 13.899 -32.107 -26.325 1.00 0.00 87 ILE A C 6
ATOM 10405 O O . ILE A 1 65 ? 14.746 -32.735 -25.6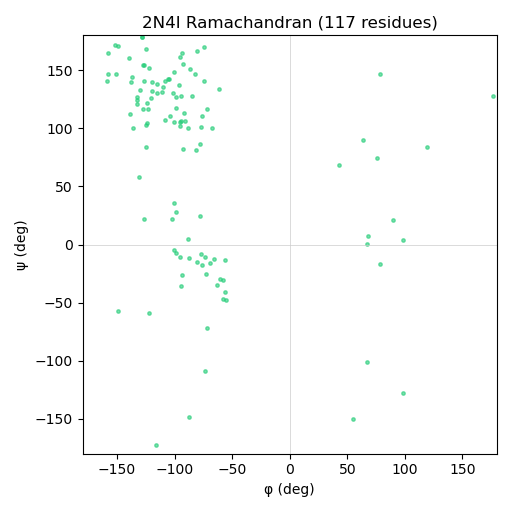86 1.00 0.00 87 ILE A O 6
ATOM 10421 N N . SER A 1 66 ? 13.519 -32.459 -27.541 1.00 0.00 88 SER A N 6
ATOM 10422 C CA . SER A 1 66 ? 14.147 -33.563 -28.249 1.00 0.00 88 SER A CA 6
ATOM 10423 C C . SER A 1 66 ? 15.609 -33.235 -28.552 1.00 0.00 88 SER A C 6
ATOM 10424 O O . SER A 1 66 ? 16.397 -34.110 -28.920 1.00 0.00 88 SER A O 6
ATOM 10432 N N . LYS A 1 67 ? 15.965 -31.960 -28.392 1.00 0.00 89 LYS A N 6
ATOM 10433 C CA . LYS A 1 67 ? 17.321 -31.499 -28.670 1.00 0.00 89 LYS A CA 6
ATOM 10434 C C . LYS A 1 67 ? 18.269 -31.845 -27.525 1.00 0.00 89 LYS A C 6
ATOM 10435 O O . LYS A 1 67 ? 19.487 -31.817 -27.690 1.00 0.00 89 LYS A O 6
ATOM 10454 N N . TYR A 1 68 ? 17.710 -32.165 -26.365 1.00 0.00 90 TYR A N 6
ATOM 10455 C CA . TYR A 1 68 ? 18.525 -32.524 -25.215 1.00 0.00 90 TYR A CA 6
ATOM 10456 C C . TYR A 1 68 ? 18.955 -33.983 -25.309 1.00 0.00 90 TYR A C 6
ATOM 10457 O O . TYR A 1 68 ? 20.050 -34.338 -24.879 1.00 0.00 90 TYR A O 6
ATOM 10475 N N . VAL A 1 69 ? 18.076 -34.806 -25.886 1.00 0.00 91 VAL A N 6
ATOM 10476 C CA . VAL A 1 69 ? 18.346 -36.226 -26.135 1.00 0.00 91 VAL A CA 6
ATOM 10477 C C . VAL A 1 69 ? 18.436 -37.036 -24.835 1.00 0.00 91 VAL A C 6
ATOM 10478 O O . VAL A 1 69 ? 18.488 -36.476 -23.736 1.00 0.00 91 VAL A O 6
ATOM 10491 N N . GLU A 1 70 ? 18.411 -38.363 -24.981 1.00 0.00 92 GLU A N 6
ATOM 10492 C CA . GLU A 1 70 ? 18.535 -39.289 -23.860 1.00 0.00 92 GLU A CA 6
ATOM 10493 C C . GLU A 1 70 ? 17.349 -39.172 -22.904 1.00 0.00 92 GLU A C 6
ATOM 10494 O O . GLU A 1 70 ? 16.242 -39.613 -23.216 1.00 0.00 92 GLU A O 6
ATOM 10506 N N . ARG A 1 71 ? 17.577 -38.565 -21.755 1.00 0.00 93 ARG A N 6
ATOM 10507 C CA . ARG A 1 71 ? 16.581 -38.557 -20.704 1.00 0.00 93 ARG A CA 6
ATOM 10508 C C . ARG A 1 71 ? 16.302 -37.142 -20.221 1.00 0.00 93 ARG A C 6
ATOM 10509 O O . ARG A 1 71 ? 17.207 -36.435 -19.772 1.00 0.00 93 ARG A O 6
ATOM 10530 N N . THR A 1 72 ? 15.049 -36.734 -20.342 1.00 0.00 94 THR A N 6
ATOM 10531 C CA . THR A 1 72 ? 14.606 -35.447 -19.837 1.00 0.00 94 THR A CA 6
ATOM 10532 C C . THR A 1 72 ? 13.256 -35.591 -19.139 1.00 0.00 94 THR A C 6
ATOM 10533 O O . THR A 1 72 ? 12.202 -35.532 -19.774 1.00 0.00 94 THR A O 6
ATOM 10544 N N . GLU A 1 73 ? 13.298 -35.798 -17.833 1.00 0.00 95 GLU A N 6
ATOM 10545 C CA . GLU A 1 73 ? 12.085 -36.003 -17.054 1.00 0.00 95 GLU A CA 6
ATOM 10546 C C . GLU A 1 73 ? 11.749 -34.753 -16.254 1.00 0.00 95 GLU A C 6
ATOM 10547 O O . GLU A 1 73 ? 12.504 -34.347 -15.374 1.00 0.00 95 GLU A O 6
ATOM 10559 N N . LEU A 1 74 ? 10.620 -34.149 -16.562 1.00 0.00 96 LEU A N 6
ATOM 10560 C CA . LEU A 1 74 ? 10.208 -32.930 -15.886 1.00 0.00 96 LEU A CA 6
ATOM 10561 C C . LEU A 1 74 ? 9.125 -33.223 -14.857 1.00 0.00 96 LEU A C 6
ATOM 10562 O O . LEU A 1 74 ? 7.994 -33.555 -15.212 1.00 0.00 96 LEU A O 6
ATOM 10578 N N . LEU A 1 75 ? 9.485 -33.120 -13.587 1.00 0.00 97 LEU A N 6
ATOM 10579 C CA . LEU A 1 75 ? 8.530 -33.281 -12.501 1.00 0.00 97 LEU A CA 6
ATOM 10580 C C . LEU A 1 75 ? 7.874 -31.935 -12.206 1.00 0.00 97 LEU A C 6
ATOM 10581 O O . LEU A 1 75 ? 8.506 -31.035 -11.638 1.00 0.00 97 LEU A O 6
ATOM 10597 N N . LYS A 1 76 ? 6.614 -31.802 -12.617 1.00 0.00 98 LYS A N 6
ATOM 10598 C CA . LYS A 1 76 ? 5.904 -30.528 -12.548 1.00 0.00 98 LYS A CA 6
ATOM 10599 C C . LYS A 1 76 ? 4.792 -30.538 -11.510 1.00 0.00 98 LYS A C 6
ATOM 10600 O O . LYS A 1 76 ? 4.156 -29.515 -11.283 1.00 0.00 98 LYS A O 6
ATOM 10619 N N . ASP A 1 77 ? 4.551 -31.672 -10.870 1.00 0.00 99 ASP A N 6
ATOM 10620 C CA . ASP A 1 77 ? 3.420 -31.769 -9.948 1.00 0.00 99 ASP A CA 6
ATOM 10621 C C . ASP A 1 77 ? 3.658 -30.926 -8.696 1.00 0.00 99 ASP A C 6
ATOM 10622 O O . ASP A 1 77 ? 2.744 -30.667 -7.910 1.00 0.00 99 ASP A O 6
ATOM 10631 N N . GLY A 1 78 ? 4.896 -30.489 -8.531 1.00 0.00 100 GLY A N 6
ATOM 10632 C CA . GLY A 1 78 ? 5.247 -29.613 -7.437 1.00 0.00 100 GLY A CA 6
ATOM 10633 C C . GLY A 1 78 ? 4.910 -28.159 -7.727 1.00 0.00 100 GLY A C 6
ATOM 10634 O O . GLY A 1 78 ? 4.872 -27.333 -6.815 1.00 0.00 100 GLY A O 6
ATOM 10638 N N . ILE A 1 79 ? 4.697 -27.840 -9.008 1.00 0.00 101 ILE A N 6
ATOM 10639 C CA . ILE A 1 79 ? 4.494 -26.457 -9.452 1.00 0.00 101 ILE A CA 6
ATOM 10640 C C . ILE A 1 79 ? 3.317 -25.782 -8.744 1.00 0.00 101 ILE A C 6
ATOM 10641 O O . ILE A 1 79 ? 3.281 -24.561 -8.629 1.00 0.00 101 ILE A O 6
ATOM 10657 N N . GLY A 1 80 ? 2.382 -26.581 -8.237 1.00 0.00 102 GLY A N 6
ATOM 10658 C CA . GLY A 1 80 ? 1.256 -26.034 -7.493 1.00 0.00 102 GLY A CA 6
ATOM 10659 C C . GLY A 1 80 ? 1.704 -25.305 -6.237 1.00 0.00 102 GLY A C 6
ATOM 10660 O O . GLY A 1 80 ? 0.963 -24.501 -5.667 1.00 0.00 102 GLY A O 6
ATOM 10664 N N . GLU A 1 81 ? 2.925 -25.600 -5.805 1.00 0.00 103 GLU A N 6
ATOM 10665 C CA . GLU A 1 81 ? 3.534 -24.927 -4.669 1.00 0.00 103 GLU A CA 6
ATOM 10666 C C . GLU A 1 81 ? 4.823 -24.236 -5.103 1.00 0.00 103 GLU A C 6
ATOM 10667 O O . GLU A 1 81 ? 5.580 -23.718 -4.278 1.00 0.00 103 GLU A O 6
ATOM 10679 N N . GLY A 1 82 ? 5.056 -24.230 -6.412 1.00 0.00 104 GLY A N 6
ATOM 10680 C CA . GLY A 1 82 ? 6.252 -23.625 -6.965 1.00 0.00 104 GLY A CA 6
ATOM 10681 C C . GLY A 1 82 ? 7.474 -24.519 -6.867 1.00 0.00 104 GLY A C 6
ATOM 10682 O O . GLY A 1 82 ? 8.548 -24.059 -6.500 1.00 0.00 104 GLY A O 6
ATOM 10686 N N . LYS A 1 83 ? 7.322 -25.797 -7.177 1.00 0.00 105 LYS A N 6
ATOM 10687 C CA . LYS A 1 83 ? 8.463 -26.706 -7.186 1.00 0.00 105 LYS A CA 6
ATOM 10688 C C . LYS A 1 83 ? 8.562 -27.439 -8.518 1.00 0.00 105 LYS A C 6
ATOM 10689 O O . LYS A 1 83 ? 7.568 -27.955 -9.024 1.00 0.00 105 LYS A O 6
ATOM 10708 N N . VAL A 1 84 ? 9.757 -27.482 -9.082 1.00 0.00 106 VAL A N 6
ATOM 10709 C CA . VAL A 1 84 ? 9.985 -28.219 -10.318 1.00 0.00 106 VAL A CA 6
ATOM 10710 C C . VAL A 1 84 ? 11.303 -28.975 -10.254 1.00 0.00 106 VAL A C 6
ATOM 10711 O O . VAL A 1 84 ? 12.324 -28.432 -9.819 1.00 0.00 106 VAL A O 6
ATOM 10724 N N . THR A 1 85 ? 11.277 -30.228 -10.674 1.00 0.00 107 THR A N 6
ATOM 10725 C CA . THR A 1 85 ? 12.485 -31.028 -10.724 1.00 0.00 107 THR A CA 6
ATOM 10726 C C . THR A 1 85 ? 12.728 -31.545 -12.138 1.00 0.00 107 THR A C 6
ATOM 10727 O O . THR A 1 85 ? 11.975 -32.374 -12.650 1.00 0.00 107 THR A O 6
ATOM 10738 N N . LEU A 1 86 ? 13.773 -31.038 -12.769 1.00 0.00 108 LEU A N 6
ATOM 10739 C CA . LEU A 1 86 ? 14.099 -31.412 -14.133 1.00 0.00 108 LEU A CA 6
ATOM 10740 C C . LEU A 1 86 ? 15.269 -32.383 -14.146 1.00 0.00 108 LEU A C 6
ATOM 10741 O O . LEU A 1 86 ? 16.397 -32.021 -13.809 1.00 0.00 108 LEU A O 6
ATOM 10757 N N . ARG A 1 87 ? 14.984 -33.620 -14.508 1.00 0.00 109 ARG A N 6
ATOM 10758 C CA . ARG A 1 87 ? 16.012 -34.636 -14.638 1.00 0.00 109 ARG A CA 6
ATOM 10759 C C . ARG A 1 87 ? 16.601 -34.587 -16.041 1.00 0.00 109 ARG A C 6
ATOM 10760 O O . ARG A 1 87 ? 15.960 -35.010 -17.004 1.00 0.00 109 ARG A O 6
ATOM 10781 N N . ILE A 1 88 ? 17.811 -34.070 -16.152 1.00 0.00 110 ILE A N 6
ATOM 10782 C CA . ILE A 1 88 ? 18.475 -33.967 -17.438 1.00 0.00 110 ILE A CA 6
ATOM 10783 C C . ILE A 1 88 ? 19.665 -34.919 -17.482 1.00 0.00 110 ILE A C 6
ATOM 10784 O O . ILE A 1 88 ? 20.475 -34.960 -16.555 1.00 0.00 110 ILE A O 6
ATOM 10800 N N . PHE A 1 89 ? 19.738 -35.715 -18.533 1.00 0.00 111 PHE A N 6
ATOM 10801 C CA . PHE A 1 89 ? 20.836 -36.649 -18.697 1.00 0.00 111 PHE A CA 6
ATOM 10802 C C . PHE A 1 89 ? 21.786 -36.179 -19.787 1.00 0.00 111 PHE A C 6
ATOM 10803 O O . PHE A 1 89 ? 21.398 -35.412 -20.670 1.00 0.00 111 PHE A O 6
ATOM 10820 N N . ASN A 1 90 ? 23.031 -36.640 -19.697 1.00 0.00 112 ASN A N 6
ATOM 10821 C CA . ASN A 1 90 ? 24.060 -36.361 -20.692 1.00 0.00 112 ASN A CA 6
ATOM 10822 C C . ASN A 1 90 ? 24.481 -34.898 -20.657 1.00 0.00 112 ASN A C 6
ATOM 10823 O O . ASN A 1 90 ? 24.452 -34.198 -21.669 1.00 0.00 112 ASN A O 6
ATOM 10834 N N . VAL A 1 91 ? 24.871 -34.447 -19.474 1.00 0.00 113 VAL A N 6
ATOM 10835 C CA . VAL A 1 91 ? 25.398 -33.102 -19.301 1.00 0.00 113 VAL A CA 6
ATOM 10836 C C . VAL A 1 91 ? 26.754 -32.989 -19.986 1.00 0.00 113 VAL A C 6
ATOM 10837 O O . VAL A 1 91 ? 27.662 -33.771 -19.702 1.00 0.00 113 VAL A O 6
ATOM 10850 N N . THR A 1 92 ? 26.888 -32.034 -20.893 1.00 0.00 114 THR A N 6
ATOM 10851 C CA . THR A 1 92 ? 28.100 -31.897 -21.684 1.00 0.00 114 THR A CA 6
ATOM 10852 C C . THR A 1 92 ? 28.991 -30.769 -21.161 1.00 0.00 114 THR A C 6
ATOM 10853 O O . THR A 1 92 ? 28.567 -29.955 -20.338 1.00 0.00 114 THR A O 6
ATOM 10864 N N . VAL A 1 93 ? 30.227 -30.722 -21.656 1.00 0.00 115 VAL A N 6
ATOM 10865 C CA . VAL A 1 93 ? 31.162 -29.651 -21.310 1.00 0.00 115 VAL A CA 6
ATOM 10866 C C . VAL A 1 93 ? 30.614 -28.297 -21.780 1.00 0.00 115 VAL A C 6
ATOM 10867 O O . VAL A 1 93 ? 30.925 -27.245 -21.217 1.00 0.00 115 VAL A O 6
ATOM 10880 N N . ASP A 1 94 ? 29.783 -28.341 -22.815 1.00 0.00 116 ASP A N 6
ATOM 10881 C CA . ASP A 1 94 ? 29.143 -27.144 -23.343 1.00 0.00 116 ASP A CA 6
ATOM 10882 C C . ASP A 1 94 ? 27.906 -26.808 -22.503 1.00 0.00 116 ASP A C 6
ATOM 10883 O O . ASP A 1 94 ? 27.539 -25.641 -22.349 1.00 0.00 116 ASP A O 6
ATOM 10892 N N . ASP A 1 95 ? 27.303 -27.841 -21.917 1.00 0.00 117 ASP A N 6
ATOM 10893 C CA . ASP A 1 95 ? 26.175 -27.668 -20.999 1.00 0.00 117 ASP A CA 6
ATOM 10894 C C . ASP A 1 95 ? 26.643 -27.099 -19.665 1.00 0.00 117 ASP A C 6
ATOM 10895 O O . ASP A 1 95 ? 25.873 -26.455 -18.958 1.00 0.00 117 ASP A O 6
ATOM 10904 N N . ASP A 1 96 ? 27.918 -27.351 -19.344 1.00 0.00 118 ASP A N 6
ATOM 10905 C CA . ASP A 1 96 ? 28.558 -26.935 -18.076 1.00 0.00 118 ASP A CA 6
ATOM 10906 C C . ASP A 1 96 ? 28.629 -25.404 -17.886 1.00 0.00 118 ASP A C 6
ATOM 10907 O O . ASP A 1 96 ? 29.499 -24.893 -17.176 1.00 0.00 118 ASP A O 6
ATOM 10916 N N . GLY A 1 97 ? 27.720 -24.674 -18.508 1.00 0.00 119 GLY A N 6
ATOM 10917 C CA . GLY A 1 97 ? 27.724 -23.233 -18.397 1.00 0.00 119 GLY A CA 6
ATOM 10918 C C . GLY A 1 97 ? 26.703 -22.723 -17.396 1.00 0.00 119 GLY A C 6
ATOM 10919 O O . GLY A 1 97 ? 26.405 -23.379 -16.390 1.00 0.00 119 GLY A O 6
ATOM 10923 N N . SER A 1 98 ? 26.163 -21.547 -17.670 1.00 0.00 120 SER A N 6
ATOM 10924 C CA . SER A 1 98 ? 25.187 -20.936 -16.791 1.00 0.00 120 SER A CA 6
ATOM 10925 C C . SER A 1 98 ? 23.763 -21.303 -17.201 1.00 0.00 120 SER A C 6
ATOM 10926 O O . SER A 1 98 ? 23.250 -20.832 -18.221 1.00 0.00 120 SER A O 6
ATOM 10934 N N . TYR A 1 99 ? 23.128 -22.152 -16.407 1.00 0.00 121 TYR A N 6
ATOM 10935 C CA . TYR A 1 99 ? 21.734 -22.484 -16.619 1.00 0.00 121 TYR A CA 6
ATOM 10936 C C . TYR A 1 99 ? 20.872 -21.309 -16.187 1.00 0.00 121 TYR A C 6
ATOM 10937 O O . TYR A 1 99 ? 21.309 -20.459 -15.408 1.00 0.00 121 TYR A O 6
ATOM 10955 N N . HIS A 1 100 ? 19.670 -21.235 -16.709 1.00 0.00 122 HIS A N 6
ATOM 10956 C CA . HIS A 1 100 ? 18.781 -20.143 -16.383 1.00 0.00 122 HIS A CA 6
ATOM 10957 C C . HIS A 1 100 ? 17.443 -20.677 -15.902 1.00 0.00 122 HIS A C 6
ATOM 10958 O O . HIS A 1 100 ? 16.747 -21.388 -16.641 1.00 0.00 122 HIS A O 6
ATOM 10973 N N . CYS A 1 101 ? 17.103 -20.356 -14.661 1.00 0.00 123 CYS A N 6
ATOM 10974 C CA . CYS A 1 101 ? 15.798 -20.694 -14.125 1.00 0.00 123 CYS A CA 6
ATOM 10975 C C . CYS A 1 101 ? 14.909 -19.463 -14.200 1.00 0.00 123 CYS A C 6
ATOM 10976 O O . CYS A 1 101 ? 15.203 -18.435 -13.585 1.00 0.00 123 CYS A O 6
ATOM 10983 N N . VAL A 1 102 ? 13.845 -19.564 -14.981 1.00 0.00 124 VAL A N 6
ATOM 10984 C CA . VAL A 1 102 ? 12.949 -18.443 -15.216 1.00 0.00 124 VAL A CA 6
ATOM 10985 C C . VAL A 1 102 ? 11.503 -18.902 -15.140 1.00 0.00 124 VAL A C 6
ATOM 10986 O O . VAL A 1 102 ? 11.073 -19.752 -15.914 1.00 0.00 124 VAL A O 6
ATOM 10999 N N . PHE A 1 103 ? 10.762 -18.347 -14.205 1.00 0.00 125 PHE A N 6
ATOM 11000 C CA . PHE A 1 103 ? 9.355 -18.674 -14.064 1.00 0.00 125 PHE A CA 6
ATOM 11001 C C . PHE A 1 103 ? 8.512 -17.465 -14.428 1.00 0.00 125 PHE A C 6
ATOM 11002 O O . PHE A 1 103 ? 8.748 -16.371 -13.923 1.00 0.00 125 PHE A O 6
ATOM 11019 N N . LYS A 1 104 ? 7.549 -17.653 -15.318 1.00 0.00 126 LYS A N 6
ATOM 11020 C CA . LYS A 1 104 ? 6.698 -16.557 -15.763 1.00 0.00 126 LYS A CA 6
ATOM 11021 C C . LYS A 1 104 ? 5.234 -16.851 -15.459 1.00 0.00 126 LYS A C 6
ATOM 11022 O O . LYS A 1 104 ? 4.666 -17.817 -15.978 1.00 0.00 126 LYS A O 6
ATOM 11041 N N . ASP A 1 105 ? 4.630 -16.017 -14.622 1.00 0.00 127 ASP A N 6
ATOM 11042 C CA . ASP A 1 105 ? 3.229 -16.178 -14.249 1.00 0.00 127 ASP A CA 6
ATOM 11043 C C . ASP A 1 105 ? 2.415 -14.974 -14.704 1.00 0.00 127 ASP A C 6
ATOM 11044 O O . ASP A 1 105 ? 2.347 -13.956 -14.014 1.00 0.00 127 ASP A O 6
ATOM 11053 N N . GLY A 1 106 ? 1.826 -15.086 -15.886 1.00 0.00 128 GLY A N 6
ATOM 11054 C CA . GLY A 1 106 ? 0.960 -14.040 -16.388 1.00 0.00 128 GLY A CA 6
ATOM 11055 C C . GLY A 1 106 ? 1.719 -12.818 -16.866 1.00 0.00 128 GLY A C 6
ATOM 11056 O O . GLY A 1 106 ? 1.927 -12.637 -18.068 1.00 0.00 128 GLY A O 6
ATOM 11060 N N . ASP A 1 107 ? 2.123 -11.970 -15.925 1.00 0.00 129 ASP A N 6
ATOM 11061 C CA . ASP A 1 107 ? 2.813 -10.728 -16.256 1.00 0.00 129 ASP A CA 6
ATOM 11062 C C . ASP A 1 107 ? 4.207 -10.670 -15.638 1.00 0.00 129 ASP A C 6
ATOM 11063 O O . ASP A 1 107 ? 5.119 -10.060 -16.198 1.00 0.00 129 ASP A O 6
ATOM 11072 N N . PHE A 1 108 ? 4.386 -11.328 -14.501 1.00 0.00 130 PHE A N 6
ATOM 11073 C CA . PHE A 1 108 ? 5.641 -11.237 -13.775 1.00 0.00 130 PHE A CA 6
ATOM 11074 C C . PHE A 1 108 ? 6.475 -12.486 -13.992 1.00 0.00 130 PHE A C 6
ATOM 11075 O O . PHE A 1 108 ? 5.938 -13.574 -14.204 1.00 0.00 130 PHE A O 6
ATOM 11092 N N . TYR A 1 109 ? 7.785 -12.325 -13.943 1.00 0.00 131 TYR A N 6
ATOM 11093 C CA . TYR A 1 109 ? 8.688 -13.439 -14.120 1.00 0.00 131 TYR A CA 6
ATOM 11094 C C . TYR A 1 109 ? 9.927 -13.272 -13.254 1.00 0.00 131 TYR A C 6
ATOM 11095 O O . TYR A 1 109 ? 10.394 -12.156 -13.026 1.00 0.00 131 TYR A O 6
ATOM 11113 N N . GLU A 1 110 ? 10.430 -14.383 -12.754 1.00 0.00 132 GLU A N 6
ATOM 11114 C CA . GLU A 1 110 ? 11.668 -14.384 -11.999 1.00 0.00 132 GLU A CA 6
ATOM 11115 C C . GLU A 1 110 ? 12.729 -15.110 -12.808 1.00 0.00 132 GLU A C 6
ATOM 11116 O O . GLU A 1 110 ? 12.490 -16.204 -13.318 1.00 0.00 132 GLU A O 6
ATOM 11128 N N . GLU A 1 111 ? 13.890 -14.493 -12.928 1.00 0.00 133 GLU A N 6
ATOM 11129 C CA . GLU A 1 111 ? 14.988 -15.066 -13.678 1.00 0.00 133 GLU A CA 6
ATOM 11130 C C . GLU A 1 111 ? 16.246 -15.067 -12.823 1.00 0.00 133 GLU A C 6
ATOM 11131 O O . GLU A 1 111 ? 16.693 -14.017 -12.354 1.00 0.00 133 GLU A O 6
ATOM 11143 N N . HIS A 1 112 ? 16.802 -16.242 -12.603 1.00 0.00 134 HIS A N 6
ATOM 11144 C CA . HIS A 1 112 ? 18.014 -16.368 -11.815 1.00 0.00 134 HIS A CA 6
ATOM 11145 C C . HIS A 1 112 ? 19.014 -17.273 -12.521 1.00 0.00 134 HIS A C 6
ATOM 11146 O O . HIS A 1 112 ? 18.656 -18.339 -13.038 1.00 0.00 134 HIS A O 6
ATOM 11161 N N . ILE A 1 113 ? 20.264 -16.831 -12.556 1.00 0.00 135 ILE A N 6
ATOM 11162 C CA . ILE A 1 113 ? 21.329 -17.587 -13.193 1.00 0.00 135 ILE A CA 6
ATOM 11163 C C . ILE A 1 113 ? 21.831 -18.681 -12.258 1.00 0.00 135 ILE A C 6
ATOM 11164 O O . ILE A 1 113 ? 22.104 -18.434 -11.084 1.00 0.00 135 ILE A O 6
ATOM 11180 N N . THR A 1 114 ? 21.930 -19.890 -12.781 1.00 0.00 136 THR A N 6
ATOM 11181 C CA . THR A 1 114 ? 22.367 -21.029 -11.998 1.00 0.00 136 THR A CA 6
ATOM 11182 C C . THR A 1 114 ? 23.424 -21.820 -12.762 1.00 0.00 136 THR A C 6
ATOM 11183 O O . THR A 1 114 ? 23.107 -22.567 -13.682 1.00 0.00 136 THR A O 6
ATOM 11194 N N . GLU A 1 115 ? 24.681 -21.639 -12.394 1.00 0.00 137 GLU A N 6
ATOM 11195 C CA . GLU A 1 115 ? 25.773 -22.312 -13.081 1.00 0.00 137 GLU A CA 6
ATOM 11196 C C . GLU A 1 115 ? 25.816 -23.787 -12.714 1.00 0.00 137 GLU A C 6
ATOM 11197 O O . GLU A 1 115 ? 25.867 -24.140 -11.535 1.00 0.00 137 GLU A O 6
ATOM 11209 N N . VAL A 1 116 ? 25.792 -24.645 -13.724 1.00 0.00 138 VAL A N 6
ATOM 11210 C CA . VAL A 1 116 ? 25.911 -26.077 -13.499 1.00 0.00 138 VAL A CA 6
ATOM 11211 C C . VAL A 1 116 ? 27.383 -26.454 -13.514 1.00 0.00 138 VAL A C 6
ATOM 11212 O O . VAL A 1 116 ? 28.139 -25.992 -14.365 1.00 0.00 138 VAL A O 6
ATOM 11225 N N . LYS A 1 117 ? 27.795 -27.254 -12.551 1.00 0.00 139 LYS A N 6
ATOM 11226 C CA . LYS A 1 117 ? 29.200 -27.543 -12.365 1.00 0.00 139 LYS A CA 6
ATOM 11227 C C . LYS A 1 117 ? 29.482 -29.033 -12.428 1.00 0.00 139 LYS A C 6
ATOM 11228 O O . LYS A 1 117 ? 29.177 -29.776 -11.496 1.00 0.00 139 LYS A O 6
ATOM 11247 N N . ILE A 1 118 ? 30.048 -29.467 -13.540 1.00 0.00 140 ILE A N 6
ATOM 11248 C CA . ILE A 1 118 ? 30.569 -30.816 -13.647 1.00 0.00 140 ILE A CA 6
ATOM 11249 C C . ILE A 1 118 ? 31.902 -30.896 -12.905 1.00 0.00 140 ILE A C 6
ATOM 11250 O O . ILE A 1 118 ? 32.949 -30.511 -13.429 1.00 0.00 140 ILE A O 6
ATOM 11266 N N . THR A 1 119 ? 31.846 -31.350 -11.665 1.00 0.00 141 THR A N 6
ATOM 11267 C CA . THR A 1 119 ? 33.025 -31.422 -10.820 1.00 0.00 141 THR A CA 6
ATOM 11268 C C . THR A 1 119 ? 33.906 -32.610 -11.202 1.00 0.00 141 THR A C 6
ATOM 11269 O O . THR A 1 119 ? 33.353 -33.678 -11.545 1.00 0.00 141 THR A O 6
ATOM 11281 N N . MET A 1 1 ? 13.955 0.113 -5.097 1.00 0.00 23 MET A N 7
ATOM 11282 C CA . MET A 1 1 ? 12.585 -0.129 -5.601 1.00 0.00 23 MET A CA 7
ATOM 11283 C C . MET A 1 1 ? 12.582 -1.284 -6.590 1.00 0.00 23 MET A C 7
ATOM 11284 O O . MET A 1 1 ? 13.204 -1.206 -7.653 1.00 0.00 23 MET A O 7
ATOM 11300 N N . SER A 1 2 ? 11.897 -2.358 -6.234 1.00 0.00 24 SER A N 7
ATOM 11301 C CA . SER A 1 2 ? 11.781 -3.511 -7.107 1.00 0.00 24 SER A CA 7
ATOM 11302 C C . SER A 1 2 ? 10.884 -3.185 -8.301 1.00 0.00 24 SER A C 7
ATOM 11303 O O . SER A 1 2 ? 9.953 -2.387 -8.190 1.00 0.00 24 SER A O 7
ATOM 11311 N N . SER A 1 3 ? 11.171 -3.792 -9.439 1.00 0.00 25 SER A N 7
ATOM 11312 C CA . SER A 1 3 ? 10.363 -3.593 -10.636 1.00 0.00 25 SER A CA 7
ATOM 11313 C C . SER A 1 3 ? 9.915 -4.948 -11.152 1.00 0.00 25 SER A C 7
ATOM 11314 O O . SER A 1 3 ? 9.459 -5.098 -12.289 1.00 0.00 25 SER A O 7
ATOM 11322 N N . GLU A 1 4 ? 10.071 -5.930 -10.285 1.00 0.00 26 GLU A N 7
ATOM 11323 C CA . GLU A 1 4 ? 9.718 -7.300 -10.573 1.00 0.00 26 GLU A CA 7
ATOM 11324 C C . GLU A 1 4 ? 8.365 -7.610 -9.945 1.00 0.00 26 GLU A C 7
ATOM 11325 O O . GLU A 1 4 ? 8.171 -7.395 -8.748 1.00 0.00 26 GLU A O 7
ATOM 11337 N N . PRO A 1 5 ? 7.406 -8.094 -10.747 1.00 0.00 27 PRO A N 7
ATOM 11338 C CA . PRO A 1 5 ? 6.034 -8.347 -10.282 1.00 0.00 27 PRO A CA 7
ATOM 11339 C C . PRO A 1 5 ? 5.972 -9.396 -9.172 1.00 0.00 27 PRO A C 7
ATOM 11340 O O . PRO A 1 5 ? 5.108 -9.340 -8.296 1.00 0.00 27 PRO A O 7
ATOM 11351 N N . PHE A 1 6 ? 6.890 -10.351 -9.221 1.00 0.00 28 PHE A N 7
ATOM 11352 C CA . PHE A 1 6 ? 7.010 -11.365 -8.188 1.00 0.00 28 PHE A CA 7
ATOM 11353 C C . PHE A 1 6 ? 8.442 -11.874 -8.162 1.00 0.00 28 PHE A C 7
ATOM 11354 O O . PHE A 1 6 ? 9.088 -11.956 -9.205 1.00 0.00 28 PHE A O 7
ATOM 11371 N N . ILE A 1 7 ? 8.951 -12.177 -6.977 1.00 0.00 29 ILE A N 7
ATOM 11372 C CA . ILE A 1 7 ? 10.313 -12.673 -6.856 1.00 0.00 29 ILE A CA 7
ATOM 11373 C C . ILE A 1 7 ? 10.337 -14.096 -6.331 1.00 0.00 29 ILE A C 7
ATOM 11374 O O . ILE A 1 7 ? 9.325 -14.625 -5.862 1.00 0.00 29 ILE A O 7
ATOM 11390 N N . VAL A 1 8 ? 11.505 -14.699 -6.399 1.00 0.00 30 VAL A N 7
ATOM 11391 C CA . VAL A 1 8 ? 11.676 -16.089 -6.042 1.00 0.00 30 VAL A CA 7
ATOM 11392 C C . VAL A 1 8 ? 12.674 -16.248 -4.899 1.00 0.00 30 VAL A C 7
ATOM 11393 O O . VAL A 1 8 ? 13.825 -15.819 -5.001 1.00 0.00 30 VAL A O 7
ATOM 11406 N N . ASN A 1 9 ? 12.215 -16.829 -3.799 1.00 0.00 31 ASN A N 7
ATOM 11407 C CA . ASN A 1 9 ? 13.112 -17.228 -2.722 1.00 0.00 31 ASN A CA 7
ATOM 11408 C C . ASN A 1 9 ? 13.798 -18.527 -3.109 1.00 0.00 31 ASN A C 7
ATOM 11409 O O . ASN A 1 9 ? 13.140 -19.459 -3.570 1.00 0.00 31 ASN A O 7
ATOM 11420 N N . GLY A 1 10 ? 15.106 -18.598 -2.937 1.00 0.00 32 GLY A N 7
ATOM 11421 C CA . GLY A 1 10 ? 15.829 -19.759 -3.405 1.00 0.00 32 GLY A CA 7
ATOM 11422 C C . GLY A 1 10 ? 16.742 -20.362 -2.362 1.00 0.00 32 GLY A C 7
ATOM 11423 O O . GLY A 1 10 ? 16.775 -19.922 -1.212 1.00 0.00 32 GLY A O 7
ATOM 11427 N N . LEU A 1 11 ? 17.486 -21.370 -2.783 1.00 0.00 33 LEU A N 7
ATOM 11428 C CA . LEU A 1 11 ? 18.434 -22.058 -1.930 1.00 0.00 33 LEU A CA 7
ATOM 11429 C C . LEU A 1 11 ? 19.837 -21.800 -2.456 1.00 0.00 33 LEU A C 7
ATOM 11430 O O . LEU A 1 11 ? 19.996 -21.110 -3.463 1.00 0.00 33 LEU A O 7
ATOM 11446 N N . GLU A 1 12 ? 20.842 -22.337 -1.782 1.00 0.00 34 GLU A N 7
ATOM 11447 C CA . GLU A 1 12 ? 22.225 -22.161 -2.216 1.00 0.00 34 GLU A CA 7
ATOM 11448 C C . GLU A 1 12 ? 22.396 -22.687 -3.639 1.00 0.00 34 GLU A C 7
ATOM 11449 O O . GLU A 1 12 ? 23.100 -22.091 -4.456 1.00 0.00 34 GLU A O 7
ATOM 11461 N N . GLY A 1 13 ? 21.732 -23.797 -3.923 1.00 0.00 35 GLY A N 7
ATOM 11462 C CA . GLY A 1 13 ? 21.705 -24.335 -5.271 1.00 0.00 35 GLY A CA 7
ATOM 11463 C C . GLY A 1 13 ? 23.006 -25.006 -5.673 1.00 0.00 35 GLY A C 7
ATOM 11464 O O . GLY A 1 13 ? 23.668 -24.555 -6.604 1.00 0.00 35 GLY A O 7
ATOM 11468 N N . PRO A 1 14 ? 23.411 -26.080 -4.984 1.00 0.00 36 PRO A N 7
ATOM 11469 C CA . PRO A 1 14 ? 24.597 -26.844 -5.320 1.00 0.00 36 PRO A CA 7
ATOM 11470 C C . PRO A 1 14 ? 24.249 -28.062 -6.171 1.00 0.00 36 PRO A C 7
ATOM 11471 O O . PRO A 1 14 ? 24.220 -29.190 -5.676 1.00 0.00 36 PRO A O 7
ATOM 11482 N N . VAL A 1 15 ? 23.966 -27.835 -7.447 1.00 0.00 37 VAL A N 7
ATOM 11483 C CA . VAL A 1 15 ? 23.575 -28.919 -8.333 1.00 0.00 37 VAL A CA 7
ATOM 11484 C C . VAL A 1 15 ? 24.793 -29.717 -8.780 1.00 0.00 37 VAL A C 7
ATOM 11485 O O . VAL A 1 15 ? 25.459 -29.370 -9.756 1.00 0.00 37 VAL A O 7
ATOM 11498 N N . LEU A 1 16 ? 25.088 -30.779 -8.046 1.00 0.00 38 LEU A N 7
ATOM 11499 C CA . LEU A 1 16 ? 26.193 -31.657 -8.381 1.00 0.00 38 LEU A CA 7
ATOM 11500 C C . LEU A 1 16 ? 25.727 -32.716 -9.365 1.00 0.00 38 LEU A C 7
ATOM 11501 O O . LEU A 1 16 ? 25.030 -33.662 -8.993 1.00 0.00 38 LEU A O 7
ATOM 11517 N N . ALA A 1 17 ? 26.089 -32.543 -10.623 1.00 0.00 39 ALA A N 7
ATOM 11518 C CA . ALA A 1 17 ? 25.719 -33.488 -11.660 1.00 0.00 39 ALA A CA 7
ATOM 11519 C C . ALA A 1 17 ? 26.962 -34.172 -12.200 1.00 0.00 39 ALA A C 7
ATOM 11520 O O . ALA A 1 17 ? 28.074 -33.747 -11.912 1.00 0.00 39 ALA A O 7
ATOM 11527 N N . SER A 1 18 ? 26.775 -35.209 -12.991 1.00 0.00 40 SER A N 7
ATOM 11528 C CA . SER A 1 18 ? 27.886 -35.964 -13.528 1.00 0.00 40 SER A CA 7
ATOM 11529 C C . SER A 1 18 ? 28.058 -35.623 -14.994 1.00 0.00 40 SER A C 7
ATOM 11530 O O . SER A 1 18 ? 27.068 -35.440 -15.708 1.00 0.00 40 SER A O 7
ATOM 11538 N N . LEU A 1 19 ? 29.295 -35.513 -15.443 1.00 0.00 41 LEU A N 7
ATOM 11539 C CA . LEU A 1 19 ? 29.542 -35.145 -16.825 1.00 0.00 41 LEU A CA 7
ATOM 11540 C C . LEU A 1 19 ? 29.012 -36.219 -17.769 1.00 0.00 41 LEU A C 7
ATOM 11541 O O . LEU A 1 19 ? 29.553 -37.323 -17.839 1.00 0.00 41 LEU A O 7
ATOM 11557 N N . GLY A 1 20 ? 27.954 -35.880 -18.492 1.00 0.00 42 GLY A N 7
ATOM 11558 C CA . GLY A 1 20 ? 27.319 -36.837 -19.381 1.00 0.00 42 GLY A CA 7
ATOM 11559 C C . GLY A 1 20 ? 26.383 -37.779 -18.644 1.00 0.00 42 GLY A C 7
ATOM 11560 O O . GLY A 1 20 ? 25.868 -38.734 -19.225 1.00 0.00 42 GLY A O 7
ATOM 11564 N N . GLY A 1 21 ? 26.153 -37.505 -17.367 1.00 0.00 43 GLY A N 7
ATOM 11565 C CA . GLY A 1 21 ? 25.293 -38.354 -16.568 1.00 0.00 43 GLY A CA 7
ATOM 11566 C C . GLY A 1 21 ? 23.902 -37.778 -16.408 1.00 0.00 43 GLY A C 7
ATOM 11567 O O . GLY A 1 21 ? 23.484 -36.925 -17.191 1.00 0.00 43 GLY A O 7
ATOM 11571 N N . ASN A 1 22 ? 23.181 -38.242 -15.397 1.00 0.00 44 ASN A N 7
ATOM 11572 C CA . ASN A 1 22 ? 21.832 -37.754 -15.134 1.00 0.00 44 ASN A CA 7
ATOM 11573 C C . ASN A 1 22 ? 21.885 -36.459 -14.338 1.00 0.00 44 ASN A C 7
ATOM 11574 O O . ASN A 1 22 ? 22.274 -36.445 -13.169 1.00 0.00 44 ASN A O 7
ATOM 11585 N N . LEU A 1 23 ? 21.509 -35.370 -14.979 1.00 0.00 45 LEU A N 7
ATOM 11586 C CA . LEU A 1 23 ? 21.518 -34.070 -14.341 1.00 0.00 45 LEU A CA 7
ATOM 11587 C C . LEU A 1 23 ? 20.120 -33.711 -13.859 1.00 0.00 45 LEU A C 7
ATOM 11588 O O . LEU A 1 23 ? 19.163 -33.714 -14.638 1.00 0.00 45 LEU A O 7
ATOM 11604 N N . GLU A 1 24 ? 19.999 -33.425 -12.573 1.00 0.00 46 GLU A N 7
ATOM 11605 C CA . GLU A 1 24 ? 18.724 -33.034 -12.004 1.00 0.00 46 GLU A CA 7
ATOM 11606 C C . GLU A 1 24 ? 18.864 -31.714 -11.263 1.00 0.00 46 GLU A C 7
ATOM 11607 O O . GLU A 1 24 ? 19.487 -31.649 -10.203 1.00 0.00 46 GLU A O 7
ATOM 11619 N N . LEU A 1 25 ? 18.298 -30.665 -11.832 1.00 0.00 47 LEU A N 7
ATOM 11620 C CA . LEU A 1 25 ? 18.390 -29.342 -11.233 1.00 0.00 47 LEU A CA 7
ATOM 11621 C C . LEU A 1 25 ? 17.148 -29.053 -10.406 1.00 0.00 47 LEU A C 7
ATOM 11622 O O . LEU A 1 25 ? 16.043 -29.466 -10.766 1.00 0.00 47 LEU A O 7
ATOM 11638 N N . SER A 1 26 ? 17.331 -28.355 -9.296 1.00 0.00 48 SER A N 7
ATOM 11639 C CA . SER A 1 26 ? 16.227 -28.026 -8.412 1.00 0.00 48 SER A CA 7
ATOM 11640 C C . SER A 1 26 ? 15.992 -26.517 -8.365 1.00 0.00 48 SER A C 7
ATOM 11641 O O . SER A 1 26 ? 16.844 -25.759 -7.905 1.00 0.00 48 SER A O 7
ATOM 11649 N N . CYS A 1 27 ? 14.840 -26.093 -8.859 1.00 0.00 49 CYS A N 7
ATOM 11650 C CA . CYS A 1 27 ? 14.441 -24.695 -8.799 1.00 0.00 49 CYS A CA 7
ATOM 11651 C C . CYS A 1 27 ? 13.165 -24.592 -7.984 1.00 0.00 49 CYS A C 7
ATOM 11652 O O . CYS A 1 27 ? 12.297 -25.459 -8.079 1.00 0.00 49 CYS A O 7
ATOM 11659 N N . GLN A 1 28 ? 13.056 -23.559 -7.177 1.00 0.00 50 GLN A N 7
ATOM 11660 C CA . GLN A 1 28 ? 11.872 -23.365 -6.366 1.00 0.00 50 GLN A CA 7
ATOM 11661 C C . GLN A 1 28 ? 11.424 -21.914 -6.450 1.00 0.00 50 GLN A C 7
ATOM 11662 O O . GLN A 1 28 ? 12.247 -21.014 -6.601 1.00 0.00 50 GLN A O 7
ATOM 11676 N N . LEU A 1 29 ? 10.123 -21.699 -6.386 1.00 0.00 51 LEU A N 7
ATOM 11677 C CA . LEU A 1 29 ? 9.565 -20.366 -6.505 1.00 0.00 51 LEU A CA 7
ATOM 11678 C C . LEU A 1 29 ? 8.643 -20.071 -5.331 1.00 0.00 51 LEU A C 7
ATOM 11679 O O . LEU A 1 29 ? 7.974 -20.971 -4.829 1.00 0.00 51 LEU A O 7
ATOM 11695 N N . SER A 1 30 ? 8.628 -18.820 -4.892 1.00 0.00 52 SER A N 7
ATOM 11696 C CA . SER A 1 30 ? 7.695 -18.380 -3.865 1.00 0.00 52 SER A CA 7
ATOM 11697 C C . SER A 1 30 ? 6.271 -18.455 -4.411 1.00 0.00 52 SER A C 7
ATOM 11698 O O . SER A 1 30 ? 5.891 -17.656 -5.263 1.00 0.00 52 SER A O 7
ATOM 11706 N N . PRO A 1 31 ? 5.480 -19.428 -3.924 1.00 0.00 53 PRO A N 7
ATOM 11707 C CA . PRO A 1 31 ? 4.185 -19.800 -4.522 1.00 0.00 53 PRO A CA 7
ATOM 11708 C C . PRO A 1 31 ? 3.150 -18.674 -4.550 1.00 0.00 53 PRO A C 7
ATOM 11709 O O . PRO A 1 31 ? 2.627 -18.267 -3.507 1.00 0.00 53 PRO A O 7
ATOM 11720 N N . PRO A 1 32 ? 2.859 -18.142 -5.751 1.00 0.00 54 PRO A N 7
ATOM 11721 C CA . PRO A 1 32 ? 1.755 -17.216 -5.964 1.00 0.00 54 PRO A CA 7
ATOM 11722 C C . PRO A 1 32 ? 0.490 -17.944 -6.428 1.00 0.00 54 PRO A C 7
ATOM 11723 O O . PRO A 1 32 ? -0.629 -17.455 -6.265 1.00 0.00 54 PRO A O 7
ATOM 11734 N N . GLN A 1 33 ? 0.699 -19.129 -6.991 1.00 0.00 55 GLN A N 7
ATOM 11735 C CA . GLN A 1 33 ? -0.353 -19.936 -7.592 1.00 0.00 55 GLN A CA 7
ATOM 11736 C C . GLN A 1 33 ? 0.094 -21.391 -7.595 1.00 0.00 55 GLN A C 7
ATOM 11737 O O . GLN A 1 33 ? 1.127 -21.719 -7.008 1.00 0.00 55 GLN A O 7
ATOM 11751 N N . GLN A 1 34 ? -0.666 -22.264 -8.248 1.00 0.00 56 GLN A N 7
ATOM 11752 C CA . GLN A 1 34 ? -0.255 -23.657 -8.383 1.00 0.00 56 GLN A CA 7
ATOM 11753 C C . GLN A 1 34 ? 0.809 -23.789 -9.467 1.00 0.00 56 GLN A C 7
ATOM 11754 O O . GLN A 1 34 ? 1.502 -24.797 -9.544 1.00 0.00 56 GLN A O 7
ATOM 11768 N N . ALA A 1 35 ? 0.904 -22.760 -10.308 1.00 0.00 57 ALA A N 7
ATOM 11769 C CA . ALA A 1 35 ? 1.956 -22.644 -11.326 1.00 0.00 57 ALA A CA 7
ATOM 11770 C C . ALA A 1 35 ? 1.961 -23.815 -12.316 1.00 0.00 57 ALA A C 7
ATOM 11771 O O . ALA A 1 35 ? 2.907 -23.986 -13.089 1.00 0.00 57 ALA A O 7
ATOM 11778 N N . GLN A 1 36 ? 0.893 -24.599 -12.319 1.00 0.00 58 GLN A N 7
ATOM 11779 C CA . GLN A 1 36 ? 0.796 -25.744 -13.210 1.00 0.00 58 GLN A CA 7
ATOM 11780 C C . GLN A 1 36 ? 0.752 -25.277 -14.656 1.00 0.00 58 GLN A C 7
ATOM 11781 O O . GLN A 1 36 ? 1.281 -25.934 -15.552 1.00 0.00 58 GLN A O 7
ATOM 11795 N N . HIS A 1 37 ? 0.142 -24.121 -14.864 1.00 0.00 59 HIS A N 7
ATOM 11796 C CA . HIS A 1 37 ? 0.023 -23.536 -16.188 1.00 0.00 59 HIS A CA 7
ATOM 11797 C C . HIS A 1 37 ? 1.092 -22.467 -16.404 1.00 0.00 59 HIS A C 7
ATOM 11798 O O . HIS A 1 37 ? 0.973 -21.630 -17.297 1.00 0.00 59 HIS A O 7
ATOM 11813 N N . MET A 1 38 ? 2.129 -22.491 -15.575 1.00 0.00 60 MET A N 7
ATOM 11814 C CA . MET A 1 38 ? 3.217 -21.530 -15.690 1.00 0.00 60 MET A CA 7
ATOM 11815 C C . MET A 1 38 ? 4.241 -22.005 -16.720 1.00 0.00 60 MET A C 7
ATOM 11816 O O . MET A 1 38 ? 4.509 -23.209 -16.837 1.00 0.00 60 MET A O 7
ATOM 11830 N N . GLU A 1 39 ? 4.788 -21.061 -17.479 1.00 0.00 61 GLU A N 7
ATOM 11831 C CA . GLU A 1 39 ? 5.845 -21.357 -18.433 1.00 0.00 61 GLU A CA 7
ATOM 11832 C C . GLU A 1 39 ? 7.193 -21.247 -17.741 1.00 0.00 61 GLU A C 7
ATOM 11833 O O . GLU A 1 39 ? 7.394 -20.379 -16.891 1.00 0.00 61 GLU A O 7
ATOM 11845 N N . ILE A 1 40 ? 8.114 -22.123 -18.091 1.00 0.00 62 ILE A N 7
ATOM 11846 C CA . ILE A 1 40 ? 9.420 -22.113 -17.466 1.00 0.00 62 ILE A CA 7
ATOM 11847 C C . ILE A 1 40 ? 10.526 -22.263 -18.503 1.00 0.00 62 ILE A C 7
ATOM 11848 O O . ILE A 1 40 ? 10.464 -23.122 -19.384 1.00 0.00 62 ILE A O 7
ATOM 11864 N N . ARG A 1 41 ? 11.518 -21.400 -18.413 1.00 0.00 63 ARG A N 7
ATOM 11865 C CA . ARG A 1 41 ? 12.705 -21.512 -19.242 1.00 0.00 63 ARG A CA 7
ATOM 11866 C C . ARG A 1 41 ? 13.873 -21.900 -18.347 1.00 0.00 63 ARG A C 7
ATOM 11867 O O . ARG A 1 41 ? 14.256 -21.135 -17.475 1.00 0.00 63 ARG A O 7
ATOM 11888 N N . TRP A 1 42 ? 14.435 -23.079 -18.553 1.00 0.00 64 TRP A N 7
ATOM 11889 C CA . TRP A 1 42 ? 15.472 -23.581 -17.659 1.00 0.00 64 TRP A CA 7
ATOM 11890 C C . TRP A 1 42 ? 16.567 -24.293 -18.429 1.00 0.00 64 TRP A C 7
ATOM 11891 O O . TRP A 1 42 ? 16.608 -25.519 -18.476 1.00 0.00 64 TRP A O 7
ATOM 11912 N N . PHE A 1 43 ? 17.461 -23.519 -19.015 1.00 0.00 65 PHE A N 7
ATOM 11913 C CA . PHE A 1 43 ? 18.515 -24.073 -19.864 1.00 0.00 65 PHE A CA 7
ATOM 11914 C C . PHE A 1 43 ? 19.693 -23.119 -19.877 1.00 0.00 65 PHE A C 7
ATOM 11915 O O . PHE A 1 43 ? 19.580 -21.997 -19.387 1.00 0.00 65 PHE A O 7
ATOM 11932 N N . ARG A 1 44 ? 20.827 -23.546 -20.408 1.00 0.00 66 ARG A N 7
ATOM 11933 C CA . ARG A 1 44 ? 21.894 -22.605 -20.671 1.00 0.00 66 ARG A CA 7
ATOM 11934 C C . ARG A 1 44 ? 21.827 -22.179 -22.124 1.00 0.00 66 ARG A C 7
ATOM 11935 O O . ARG A 1 44 ? 22.373 -22.832 -23.015 1.00 0.00 66 ARG A O 7
ATOM 11956 N N . ASN A 1 45 ? 21.140 -21.072 -22.341 1.00 0.00 67 ASN A N 7
ATOM 11957 C CA . ASN A 1 45 ? 20.897 -20.547 -23.673 1.00 0.00 67 ASN A CA 7
ATOM 11958 C C . ASN A 1 45 ? 20.448 -19.103 -23.553 1.00 0.00 67 ASN A C 7
ATOM 11959 O O . ASN A 1 45 ? 19.327 -18.831 -23.123 1.00 0.00 67 ASN A O 7
ATOM 11970 N N . LEU A 1 46 ? 21.319 -18.180 -23.915 1.00 0.00 68 LEU A N 7
ATOM 11971 C CA . LEU A 1 46 ? 21.014 -16.769 -23.777 1.00 0.00 68 LEU A CA 7
ATOM 11972 C C . LEU A 1 46 ? 20.680 -16.169 -25.133 1.00 0.00 68 LEU A C 7
ATOM 11973 O O . LEU A 1 46 ? 21.539 -15.598 -25.807 1.00 0.00 68 LEU A O 7
ATOM 11989 N N . TYR A 1 47 ? 19.422 -16.302 -25.522 1.00 0.00 69 TYR A N 7
ATOM 11990 C CA . TYR A 1 47 ? 18.963 -15.822 -26.815 1.00 0.00 69 TYR A CA 7
ATOM 11991 C C . TYR A 1 47 ? 18.101 -14.583 -26.640 1.00 0.00 69 TYR A C 7
ATOM 11992 O O . TYR A 1 47 ? 17.481 -14.389 -25.591 1.00 0.00 69 TYR A O 7
ATOM 12010 N N . THR A 1 48 ? 18.069 -13.749 -27.665 1.00 0.00 70 THR A N 7
ATOM 12011 C CA . THR A 1 48 ? 17.289 -12.522 -27.636 1.00 0.00 70 THR A CA 7
ATOM 12012 C C . THR A 1 48 ? 15.794 -12.819 -27.679 1.00 0.00 70 THR A C 7
ATOM 12013 O O . THR A 1 48 ? 14.982 -12.070 -27.136 1.00 0.00 70 THR A O 7
ATOM 12024 N N . GLU A 1 49 ? 15.444 -13.918 -28.323 1.00 0.00 71 GLU A N 7
ATOM 12025 C CA . GLU A 1 49 ? 14.057 -14.331 -28.451 1.00 0.00 71 GLU A CA 7
ATOM 12026 C C . GLU A 1 49 ? 13.715 -15.381 -27.394 1.00 0.00 71 GLU A C 7
ATOM 12027 O O . GLU A 1 49 ? 14.613 -15.986 -26.798 1.00 0.00 71 GLU A O 7
ATOM 12039 N N . PRO A 1 50 ? 12.414 -15.614 -27.143 1.00 0.00 72 PRO A N 7
ATOM 12040 C CA . PRO A 1 50 ? 11.952 -16.625 -26.184 1.00 0.00 72 PRO A CA 7
ATOM 12041 C C . PRO A 1 50 ? 12.107 -18.051 -26.717 1.00 0.00 72 PRO A C 7
ATOM 12042 O O . PRO A 1 50 ? 11.237 -18.899 -26.524 1.00 0.00 72 PRO A O 7
ATOM 12053 N N . VAL A 1 51 ? 13.223 -18.306 -27.384 1.00 0.00 73 VAL A N 7
ATOM 12054 C CA . VAL A 1 51 ? 13.504 -19.618 -27.942 1.00 0.00 73 VAL A CA 7
ATOM 12055 C C . VAL A 1 51 ? 13.921 -20.582 -26.835 1.00 0.00 73 VAL A C 7
ATOM 12056 O O . VAL A 1 51 ? 14.584 -20.179 -25.872 1.00 0.00 73 VAL A O 7
ATOM 12069 N N . HIS A 1 52 ? 13.511 -21.844 -26.980 1.00 0.00 74 HIS A N 7
ATOM 12070 C CA . HIS A 1 52 ? 13.817 -22.901 -26.017 1.00 0.00 74 HIS A CA 7
ATOM 12071 C C . HIS A 1 52 ? 13.140 -22.628 -24.682 1.00 0.00 74 HIS A C 7
ATOM 12072 O O . HIS A 1 52 ? 13.766 -22.127 -23.748 1.00 0.00 74 HIS A O 7
ATOM 12087 N N . LEU A 1 53 ? 11.864 -22.976 -24.595 1.00 0.00 75 LEU A N 7
ATOM 12088 C CA . LEU A 1 53 ? 11.068 -22.697 -23.413 1.00 0.00 75 LEU A CA 7
ATOM 12089 C C . LEU A 1 53 ? 10.018 -23.784 -23.206 1.00 0.00 75 LEU A C 7
ATOM 12090 O O . LEU A 1 53 ? 9.443 -24.295 -24.163 1.00 0.00 75 LEU A O 7
ATOM 12106 N N . TYR A 1 54 ? 9.773 -24.118 -21.951 1.00 0.00 76 TYR A N 7
ATOM 12107 C CA . TYR A 1 54 ? 8.771 -25.107 -21.597 1.00 0.00 76 TYR A CA 7
ATOM 12108 C C . TYR A 1 54 ? 7.465 -24.392 -21.267 1.00 0.00 76 TYR A C 7
ATOM 12109 O O . TYR A 1 54 ? 7.364 -23.712 -20.246 1.00 0.00 76 TYR A O 7
ATOM 12127 N N . ARG A 1 55 ? 6.458 -24.553 -22.113 1.00 0.00 77 ARG A N 7
ATOM 12128 C CA . ARG A 1 55 ? 5.241 -23.760 -21.987 1.00 0.00 77 ARG A CA 7
ATOM 12129 C C . ARG A 1 55 ? 4.064 -24.634 -21.577 1.00 0.00 77 ARG A C 7
ATOM 12130 O O . ARG A 1 55 ? 3.799 -25.652 -22.211 1.00 0.00 77 ARG A O 7
ATOM 12151 N N . ASP A 1 56 ? 3.393 -24.245 -20.480 1.00 0.00 78 ASP A N 7
ATOM 12152 C CA . ASP A 1 56 ? 2.225 -24.975 -19.953 1.00 0.00 78 ASP A CA 7
ATOM 12153 C C . ASP A 1 56 ? 2.651 -26.296 -19.307 1.00 0.00 78 ASP A C 7
ATOM 12154 O O . ASP A 1 56 ? 1.898 -26.917 -18.561 1.00 0.00 78 ASP A O 7
ATOM 12163 N N . GLY A 1 57 ? 3.903 -26.665 -19.522 1.00 0.00 79 GLY A N 7
ATOM 12164 C CA . GLY A 1 57 ? 4.354 -27.994 -19.186 1.00 0.00 79 GLY A CA 7
ATOM 12165 C C . GLY A 1 57 ? 4.414 -28.864 -20.420 1.00 0.00 79 GLY A C 7
ATOM 12166 O O . GLY A 1 57 ? 4.457 -30.091 -20.339 1.00 0.00 79 GLY A O 7
ATOM 12170 N N . LYS A 1 58 ? 4.419 -28.211 -21.570 1.00 0.00 80 LYS A N 7
ATOM 12171 C CA . LYS A 1 58 ? 4.560 -28.882 -22.843 1.00 0.00 80 LYS A CA 7
ATOM 12172 C C . LYS A 1 58 ? 5.801 -28.374 -23.564 1.00 0.00 80 LYS A C 7
ATOM 12173 O O . LYS A 1 58 ? 6.110 -27.176 -23.528 1.00 0.00 80 LYS A O 7
ATOM 12192 N N . ASP A 1 59 ? 6.529 -29.299 -24.169 1.00 0.00 81 ASP A N 7
ATOM 12193 C CA . ASP A 1 59 ? 7.658 -28.964 -25.027 1.00 0.00 81 ASP A CA 7
ATOM 12194 C C . ASP A 1 59 ? 7.149 -28.648 -26.426 1.00 0.00 81 ASP A C 7
ATOM 12195 O O . ASP A 1 59 ? 6.026 -29.015 -26.778 1.00 0.00 81 ASP A O 7
ATOM 12204 N N . MET A 1 60 ? 7.957 -27.978 -27.231 1.00 0.00 82 MET A N 7
ATOM 12205 C CA . MET A 1 60 ? 7.503 -27.561 -28.552 1.00 0.00 82 MET A CA 7
ATOM 12206 C C . MET A 1 60 ? 8.610 -27.684 -29.591 1.00 0.00 82 MET A C 7
ATOM 12207 O O . MET A 1 60 ? 9.788 -27.520 -29.285 1.00 0.00 82 MET A O 7
ATOM 12221 N N . PHE A 1 61 ? 8.223 -27.966 -30.829 1.00 0.00 83 PHE A N 7
ATOM 12222 C CA . PHE A 1 61 ? 9.182 -28.088 -31.921 1.00 0.00 83 PHE A CA 7
ATOM 12223 C C . PHE A 1 61 ? 9.663 -26.710 -32.362 1.00 0.00 83 PHE A C 7
ATOM 12224 O O . PHE A 1 61 ? 10.679 -26.576 -33.044 1.00 0.00 83 PHE A O 7
ATOM 12241 N N . GLY A 1 62 ? 8.916 -25.685 -31.970 1.00 0.00 84 GLY A N 7
ATOM 12242 C CA . GLY A 1 62 ? 9.315 -24.321 -32.250 1.00 0.00 84 GLY A CA 7
ATOM 12243 C C . GLY A 1 62 ? 10.527 -23.906 -31.442 1.00 0.00 84 GLY A C 7
ATOM 12244 O O . GLY A 1 62 ? 11.301 -23.044 -31.864 1.00 0.00 84 GLY A O 7
ATOM 12248 N N . GLU A 1 63 ? 10.698 -24.532 -30.285 1.00 0.00 85 GLU A N 7
ATOM 12249 C CA . GLU A 1 63 ? 11.829 -24.239 -29.418 1.00 0.00 85 GLU A CA 7
ATOM 12250 C C . GLU A 1 63 ? 12.863 -25.360 -29.484 1.00 0.00 85 GLU A C 7
ATOM 12251 O O . GLU A 1 63 ? 14.066 -25.097 -29.531 1.00 0.00 85 GLU A O 7
ATOM 12263 N N . ILE A 1 64 ? 12.372 -26.603 -29.500 1.00 0.00 86 ILE A N 7
ATOM 12264 C CA . ILE A 1 64 ? 13.215 -27.789 -29.604 1.00 0.00 86 ILE A CA 7
ATOM 12265 C C . ILE A 1 64 ? 14.025 -28.015 -28.320 1.00 0.00 86 ILE A C 7
ATOM 12266 O O . ILE A 1 64 ? 15.092 -27.429 -28.111 1.00 0.00 86 ILE A O 7
ATOM 12282 N N . ILE A 1 65 ? 13.491 -28.860 -27.442 1.00 0.00 87 ILE A N 7
ATOM 12283 C CA . ILE A 1 65 ? 14.206 -29.263 -26.237 1.00 0.00 87 ILE A CA 7
ATOM 12284 C C . ILE A 1 65 ? 15.306 -30.261 -26.584 1.00 0.00 87 ILE A C 7
ATOM 12285 O O . ILE A 1 65 ? 16.253 -30.470 -25.816 1.00 0.00 87 ILE A O 7
ATOM 12301 N N . SER A 1 66 ? 15.189 -30.831 -27.779 1.00 0.00 88 SER A N 7
ATOM 12302 C CA . SER A 1 66 ? 16.210 -31.694 -28.351 1.00 0.00 88 SER A CA 7
ATOM 12303 C C . SER A 1 66 ? 17.552 -30.961 -28.438 1.00 0.00 88 SER A C 7
ATOM 12304 O O . SER A 1 66 ? 18.592 -31.572 -28.678 1.00 0.00 88 SER A O 7
ATOM 12312 N N . LYS A 1 67 ? 17.504 -29.640 -28.250 1.00 0.00 89 LYS A N 7
ATOM 12313 C CA . LYS A 1 67 ? 18.703 -28.809 -28.191 1.00 0.00 89 LYS A CA 7
ATOM 12314 C C . LYS A 1 67 ? 19.683 -29.345 -27.150 1.00 0.00 89 LYS A C 7
ATOM 12315 O O . LYS A 1 67 ? 20.893 -29.149 -27.259 1.00 0.00 89 LYS A O 7
ATOM 12334 N N . TYR A 1 68 ? 19.154 -30.010 -26.130 1.00 0.00 90 TYR A N 7
ATOM 12335 C CA . TYR A 1 68 ? 19.993 -30.639 -25.123 1.00 0.00 90 TYR A CA 7
ATOM 12336 C C . TYR A 1 68 ? 20.158 -32.121 -25.425 1.00 0.00 90 TYR A C 7
ATOM 12337 O O . TYR A 1 68 ? 21.214 -32.694 -25.162 1.00 0.00 90 TYR A O 7
ATOM 12355 N N . VAL A 1 69 ? 19.106 -32.712 -25.994 1.00 0.00 91 VAL A N 7
ATOM 12356 C CA . VAL A 1 69 ? 19.109 -34.104 -26.453 1.00 0.00 91 VAL A CA 7
ATOM 12357 C C . VAL A 1 69 ? 18.955 -35.083 -25.288 1.00 0.00 91 VAL A C 7
ATOM 12358 O O . VAL A 1 69 ? 19.093 -34.700 -24.125 1.00 0.00 91 VAL A O 7
ATOM 12371 N N . GLU A 1 70 ? 18.612 -36.332 -25.625 1.00 0.00 92 GLU A N 7
ATOM 12372 C CA . GLU A 1 70 ? 18.480 -37.417 -24.653 1.00 0.00 92 GLU A CA 7
ATOM 12373 C C . GLU A 1 70 ? 17.191 -37.282 -23.858 1.00 0.00 92 GLU A C 7
ATOM 12374 O O . GLU A 1 70 ? 16.298 -36.516 -24.227 1.00 0.00 92 GLU A O 7
ATOM 12386 N N . ARG A 1 71 ? 17.087 -38.043 -22.780 1.00 0.00 93 ARG A N 7
ATOM 12387 C CA . ARG A 1 71 ? 15.920 -37.980 -21.920 1.00 0.00 93 ARG A CA 7
ATOM 12388 C C . ARG A 1 71 ? 15.836 -36.619 -21.240 1.00 0.00 93 ARG A C 7
ATOM 12389 O O . ARG A 1 71 ? 16.687 -36.266 -20.420 1.00 0.00 93 ARG A O 7
ATOM 12410 N N . THR A 1 72 ? 14.821 -35.857 -21.613 1.00 0.00 94 THR A N 7
ATOM 12411 C CA . THR A 1 72 ? 14.589 -34.547 -21.038 1.00 0.00 94 THR A CA 7
ATOM 12412 C C . THR A 1 72 ? 13.165 -34.448 -20.503 1.00 0.00 94 THR A C 7
ATOM 12413 O O . THR A 1 72 ? 12.201 -34.473 -21.270 1.00 0.00 94 THR A O 7
ATOM 12424 N N . GLU A 1 73 ? 13.030 -34.357 -19.187 1.00 0.00 95 GLU A N 7
ATOM 12425 C CA . GLU A 1 73 ? 11.720 -34.236 -18.568 1.00 0.00 95 GLU A CA 7
ATOM 12426 C C . GLU A 1 73 ? 11.748 -33.203 -17.452 1.00 0.00 95 GLU A C 7
ATOM 12427 O O . GLU A 1 73 ? 12.626 -33.220 -16.589 1.00 0.00 95 GLU A O 7
ATOM 12439 N N . LEU A 1 74 ? 10.799 -32.285 -17.493 1.00 0.00 96 LEU A N 7
ATOM 12440 C CA . LEU A 1 74 ? 10.671 -31.270 -16.464 1.00 0.00 96 LEU A CA 7
ATOM 12441 C C . LEU A 1 74 ? 9.629 -31.702 -15.448 1.00 0.00 96 LEU A C 7
ATOM 12442 O O . LEU A 1 74 ? 8.432 -31.708 -15.740 1.00 0.00 96 LEU A O 7
ATOM 12458 N N . LEU A 1 75 ? 10.091 -32.084 -14.269 1.00 0.00 97 LEU A N 7
ATOM 12459 C CA . LEU A 1 75 ? 9.204 -32.521 -13.211 1.00 0.00 97 LEU A CA 7
ATOM 12460 C C . LEU A 1 75 ? 8.490 -31.326 -12.600 1.00 0.00 97 LEU A C 7
ATOM 12461 O O . LEU A 1 75 ? 9.051 -30.600 -11.769 1.00 0.00 97 LEU A O 7
ATOM 12477 N N . LYS A 1 76 ? 7.258 -31.125 -13.033 1.00 0.00 98 LYS A N 7
ATOM 12478 C CA . LYS A 1 76 ? 6.429 -30.043 -12.536 1.00 0.00 98 LYS A CA 7
ATOM 12479 C C . LYS A 1 76 ? 5.524 -30.563 -11.430 1.00 0.00 98 LYS A C 7
ATOM 12480 O O . LYS A 1 76 ? 4.654 -29.855 -10.937 1.00 0.00 98 LYS A O 7
ATOM 12499 N N . ASP A 1 77 ? 5.751 -31.817 -11.056 1.00 0.00 99 ASP A N 7
ATOM 12500 C CA . ASP A 1 77 ? 5.000 -32.473 -9.988 1.00 0.00 99 ASP A CA 7
ATOM 12501 C C . ASP A 1 77 ? 5.070 -31.665 -8.695 1.00 0.00 99 ASP A C 7
ATOM 12502 O O . ASP A 1 77 ? 4.117 -31.621 -7.917 1.00 0.00 99 ASP A O 7
ATOM 12511 N N . GLY A 1 78 ? 6.210 -31.025 -8.488 1.00 0.00 100 GLY A N 7
ATOM 12512 C CA . GLY A 1 78 ? 6.433 -30.231 -7.299 1.00 0.00 100 GLY A CA 7
ATOM 12513 C C . GLY A 1 78 ? 5.881 -28.821 -7.416 1.00 0.00 100 GLY A C 7
ATOM 12514 O O . GLY A 1 78 ? 5.739 -28.122 -6.413 1.00 0.00 100 GLY A O 7
ATOM 12518 N N . ILE A 1 79 ? 5.607 -28.384 -8.645 1.00 0.00 101 ILE A N 7
ATOM 12519 C CA . ILE A 1 79 ? 5.245 -26.991 -8.907 1.00 0.00 101 ILE A CA 7
ATOM 12520 C C . ILE A 1 79 ? 3.978 -26.578 -8.163 1.00 0.00 101 ILE A C 7
ATOM 12521 O O . ILE A 1 79 ? 3.765 -25.391 -7.914 1.00 0.00 101 ILE A O 7
ATOM 12537 N N . GLY A 1 80 ? 3.162 -27.558 -7.771 1.00 0.00 102 GLY A N 7
ATOM 12538 C CA . GLY A 1 80 ? 1.989 -27.268 -6.964 1.00 0.00 102 GLY A CA 7
ATOM 12539 C C . GLY A 1 80 ? 2.362 -26.586 -5.659 1.00 0.00 102 GLY A C 7
ATOM 12540 O O . GLY A 1 80 ? 1.575 -25.822 -5.100 1.00 0.00 102 GLY A O 7
ATOM 12544 N N . GLU A 1 81 ? 3.575 -26.859 -5.182 1.00 0.00 103 GLU A N 7
ATOM 12545 C CA . GLU A 1 81 ? 4.103 -26.198 -3.996 1.00 0.00 103 GLU A CA 7
ATOM 12546 C C . GLU A 1 81 ? 5.236 -25.244 -4.376 1.00 0.00 103 GLU A C 7
ATOM 12547 O O . GLU A 1 81 ? 5.869 -24.640 -3.512 1.00 0.00 103 GLU A O 7
ATOM 12559 N N . GLY A 1 82 ? 5.489 -25.121 -5.675 1.00 0.00 104 GLY A N 7
ATOM 12560 C CA . GLY A 1 82 ? 6.497 -24.196 -6.155 1.00 0.00 104 GLY A CA 7
ATOM 12561 C C . GLY A 1 82 ? 7.870 -24.824 -6.329 1.00 0.00 104 GLY A C 7
ATOM 12562 O O . GLY A 1 82 ? 8.880 -24.149 -6.159 1.00 0.00 104 GLY A O 7
ATOM 12566 N N . LYS A 1 83 ? 7.923 -26.108 -6.670 1.00 0.00 105 LYS A N 7
ATOM 12567 C CA . LYS A 1 83 ? 9.207 -26.775 -6.887 1.00 0.00 105 LYS A CA 7
ATOM 12568 C C . LYS A 1 83 ? 9.275 -27.416 -8.273 1.00 0.00 105 LYS A C 7
ATOM 12569 O O . LYS A 1 83 ? 8.359 -28.113 -8.688 1.00 0.00 105 LYS A O 7
ATOM 12588 N N . VAL A 1 84 ? 10.368 -27.193 -8.984 1.00 0.00 106 VAL A N 7
ATOM 12589 C CA . VAL A 1 84 ? 10.553 -27.795 -10.301 1.00 0.00 106 VAL A CA 7
ATOM 12590 C C . VAL A 1 84 ? 11.868 -28.560 -10.358 1.00 0.00 106 VAL A C 7
ATOM 12591 O O . VAL A 1 84 ? 12.905 -28.066 -9.910 1.00 0.00 106 VAL A O 7
ATOM 12604 N N . THR A 1 85 ? 11.818 -29.772 -10.893 1.00 0.00 107 THR A N 7
ATOM 12605 C CA . THR A 1 85 ? 13.011 -30.596 -11.020 1.00 0.00 107 THR A CA 7
ATOM 12606 C C . THR A 1 85 ? 13.313 -30.897 -12.484 1.00 0.00 107 THR A C 7
ATOM 12607 O O . THR A 1 85 ? 12.565 -31.612 -13.150 1.00 0.00 107 THR A O 7
ATOM 12618 N N . LEU A 1 86 ? 14.401 -30.337 -12.987 1.00 0.00 108 LEU A N 7
ATOM 12619 C CA . LEU A 1 86 ? 14.782 -30.530 -14.377 1.00 0.00 108 LEU A CA 7
ATOM 12620 C C . LEU A 1 86 ? 15.609 -31.796 -14.534 1.00 0.00 108 LEU A C 7
ATOM 12621 O O . LEU A 1 86 ? 16.724 -31.884 -14.015 1.00 0.00 108 LEU A O 7
ATOM 12637 N N . ARG A 1 87 ? 15.047 -32.775 -15.230 1.00 0.00 109 ARG A N 7
ATOM 12638 C CA . ARG A 1 87 ? 15.756 -34.008 -15.534 1.00 0.00 109 ARG A CA 7
ATOM 12639 C C . ARG A 1 87 ? 16.312 -33.938 -16.948 1.00 0.00 109 ARG A C 7
ATOM 12640 O O . ARG A 1 87 ? 15.562 -34.016 -17.925 1.00 0.00 109 ARG A O 7
ATOM 12661 N N . ILE A 1 88 ? 17.616 -33.771 -17.053 1.00 0.00 110 ILE A N 7
ATOM 12662 C CA . ILE A 1 88 ? 18.277 -33.723 -18.344 1.00 0.00 110 ILE A CA 7
ATOM 12663 C C . ILE A 1 88 ? 19.424 -34.722 -18.367 1.00 0.00 110 ILE A C 7
ATOM 12664 O O . ILE A 1 88 ? 20.326 -34.668 -17.528 1.00 0.00 110 ILE A O 7
ATOM 12680 N N . PHE A 1 89 ? 19.366 -35.661 -19.294 1.00 0.00 111 PHE A N 7
ATOM 12681 C CA . PHE A 1 89 ? 20.447 -36.614 -19.462 1.00 0.00 111 PHE A CA 7
ATOM 12682 C C . PHE A 1 89 ? 21.571 -35.984 -20.271 1.00 0.00 111 PHE A C 7
ATOM 12683 O O . PHE A 1 89 ? 21.332 -35.432 -21.347 1.00 0.00 111 PHE A O 7
ATOM 12700 N N . ASN A 1 90 ? 22.785 -36.061 -19.717 1.00 0.00 112 ASN A N 7
ATOM 12701 C CA . ASN A 1 90 ? 24.000 -35.510 -20.328 1.00 0.00 112 ASN A CA 7
ATOM 12702 C C . ASN A 1 90 ? 24.143 -34.025 -20.027 1.00 0.00 112 ASN A C 7
ATOM 12703 O O . ASN A 1 90 ? 23.192 -33.250 -20.103 1.00 0.00 112 ASN A O 7
ATOM 12714 N N . VAL A 1 91 ? 25.354 -33.663 -19.638 1.00 0.00 113 VAL A N 7
ATOM 12715 C CA . VAL A 1 91 ? 25.713 -32.288 -19.335 1.00 0.00 113 VAL A CA 7
ATOM 12716 C C . VAL A 1 91 ? 27.147 -32.064 -19.769 1.00 0.00 113 VAL A C 7
ATOM 12717 O O . VAL A 1 91 ? 27.988 -32.944 -19.580 1.00 0.00 113 VAL A O 7
ATOM 12730 N N . THR A 1 92 ? 27.436 -30.915 -20.352 1.00 0.00 114 THR A N 7
ATOM 12731 C CA . THR A 1 92 ? 28.777 -30.648 -20.829 1.00 0.00 114 THR A CA 7
ATOM 12732 C C . THR A 1 92 ? 29.446 -29.553 -20.008 1.00 0.00 114 THR A C 7
ATOM 12733 O O . THR A 1 92 ? 28.810 -28.915 -19.161 1.00 0.00 114 THR A O 7
ATOM 12744 N N . VAL A 1 93 ? 30.731 -29.337 -20.267 1.00 0.00 115 VAL A N 7
ATOM 12745 C CA . VAL A 1 93 ? 31.509 -28.338 -19.546 1.00 0.00 115 VAL A CA 7
ATOM 12746 C C . VAL A 1 93 ? 30.992 -26.925 -19.829 1.00 0.00 115 VAL A C 7
ATOM 12747 O O . VAL A 1 93 ? 31.379 -25.963 -19.168 1.00 0.00 115 VAL A O 7
ATOM 12760 N N . ASP A 1 94 ? 30.112 -26.805 -20.814 1.00 0.00 116 ASP A N 7
ATOM 12761 C CA . ASP A 1 94 ? 29.452 -25.537 -21.096 1.00 0.00 116 ASP A CA 7
ATOM 12762 C C . ASP A 1 94 ? 28.350 -25.285 -20.076 1.00 0.00 116 ASP A C 7
ATOM 12763 O O . ASP A 1 94 ? 28.294 -24.224 -19.455 1.00 0.00 116 ASP A O 7
ATOM 12772 N N . ASP A 1 95 ? 27.493 -26.286 -19.887 1.00 0.00 117 ASP A N 7
ATOM 12773 C CA . ASP A 1 95 ? 26.366 -26.189 -18.959 1.00 0.00 117 ASP A CA 7
ATOM 12774 C C . ASP A 1 95 ? 26.833 -26.373 -17.520 1.00 0.00 117 ASP A C 7
ATOM 12775 O O . ASP A 1 95 ? 26.065 -26.171 -16.581 1.00 0.00 117 ASP A O 7
ATOM 12784 N N . ASP A 1 96 ? 28.091 -26.781 -17.364 1.00 0.00 118 ASP A N 7
ATOM 12785 C CA . ASP A 1 96 ? 28.714 -26.947 -16.046 1.00 0.00 118 ASP A CA 7
ATOM 12786 C C . ASP A 1 96 ? 28.631 -25.673 -15.200 1.00 0.00 118 ASP A C 7
ATOM 12787 O O . ASP A 1 96 ? 28.714 -25.738 -13.980 1.00 0.00 118 ASP A O 7
ATOM 12796 N N . GLY A 1 97 ? 28.468 -24.525 -15.848 1.00 0.00 119 GLY A N 7
ATOM 12797 C CA . GLY A 1 97 ? 28.418 -23.265 -15.128 1.00 0.00 119 GLY A CA 7
ATOM 12798 C C . GLY A 1 97 ? 27.132 -23.076 -14.343 1.00 0.00 119 GLY A C 7
ATOM 12799 O O . GLY A 1 97 ? 27.066 -23.384 -13.149 1.00 0.00 119 GLY A O 7
ATOM 12803 N N . SER A 1 98 ? 26.113 -22.546 -15.000 1.00 0.00 120 SER A N 7
ATOM 12804 C CA . SER A 1 98 ? 24.836 -22.296 -14.347 1.00 0.00 120 SER A CA 7
ATOM 12805 C C . SER A 1 98 ? 23.675 -22.520 -15.312 1.00 0.00 120 SER A C 7
ATOM 12806 O O . SER A 1 98 ? 23.844 -22.439 -16.531 1.00 0.00 120 SER A O 7
ATOM 12814 N N . TYR A 1 99 ? 22.504 -22.812 -14.763 1.00 0.00 121 TYR A N 7
ATOM 12815 C CA . TYR A 1 99 ? 21.307 -22.997 -15.570 1.00 0.00 121 TYR A CA 7
ATOM 12816 C C . TYR A 1 99 ? 20.406 -21.777 -15.471 1.00 0.00 121 TYR A C 7
ATOM 12817 O O . TYR A 1 99 ? 20.075 -21.327 -14.373 1.00 0.00 121 TYR A O 7
ATOM 12835 N N . HIS A 1 100 ? 20.021 -21.234 -16.622 1.00 0.00 122 HIS A N 7
ATOM 12836 C CA . HIS A 1 100 ? 19.140 -20.078 -16.666 1.00 0.00 122 HIS A CA 7
ATOM 12837 C C . HIS A 1 100 ? 17.714 -20.523 -16.374 1.00 0.00 122 HIS A C 7
ATOM 12838 O O . HIS A 1 100 ? 17.047 -21.098 -17.240 1.00 0.00 122 HIS A O 7
ATOM 12853 N N . CYS A 1 101 ? 17.289 -20.277 -15.138 1.00 0.00 123 CYS A N 7
ATOM 12854 C CA . CYS A 1 101 ? 15.984 -20.693 -14.635 1.00 0.00 123 CYS A CA 7
ATOM 12855 C C . CYS A 1 101 ? 15.033 -19.497 -14.607 1.00 0.00 123 CYS A C 7
ATOM 12856 O O . CYS A 1 101 ? 15.277 -18.522 -13.904 1.00 0.00 123 CYS A O 7
ATOM 12863 N N . VAL A 1 102 ? 13.961 -19.567 -15.379 1.00 0.00 124 VAL A N 7
ATOM 12864 C CA . VAL A 1 102 ? 12.994 -18.481 -15.452 1.00 0.00 124 VAL A CA 7
ATOM 12865 C C . VAL A 1 102 ? 11.589 -18.991 -15.186 1.00 0.00 124 VAL A C 7
ATOM 12866 O O . VAL A 1 102 ? 11.058 -19.804 -15.946 1.00 0.00 124 VAL A O 7
ATOM 12879 N N . PHE A 1 103 ? 11.000 -18.503 -14.105 1.00 0.00 125 PHE A N 7
ATOM 12880 C CA . PHE A 1 103 ? 9.637 -18.852 -13.738 1.00 0.00 125 PHE A CA 7
ATOM 12881 C C . PHE A 1 103 ? 8.687 -17.779 -14.253 1.00 0.00 125 PHE A C 7
ATOM 12882 O O . PHE A 1 103 ? 8.738 -16.639 -13.795 1.00 0.00 125 PHE A O 7
ATOM 12899 N N . LYS A 1 104 ? 7.844 -18.130 -15.216 1.00 0.00 126 LYS A N 7
ATOM 12900 C CA . LYS A 1 104 ? 6.916 -17.169 -15.801 1.00 0.00 126 LYS A CA 7
ATOM 12901 C C . LYS A 1 104 ? 5.474 -17.614 -15.595 1.00 0.00 126 LYS A C 7
ATOM 12902 O O . LYS A 1 104 ? 4.991 -18.525 -16.266 1.00 0.00 126 LYS A O 7
ATOM 12921 N N . ASP A 1 105 ? 4.791 -16.963 -14.672 1.00 0.00 127 ASP A N 7
ATOM 12922 C CA . ASP A 1 105 ? 3.390 -17.259 -14.411 1.00 0.00 127 ASP A CA 7
ATOM 12923 C C . ASP A 1 105 ? 2.527 -16.088 -14.856 1.00 0.00 127 ASP A C 7
ATOM 12924 O O . ASP A 1 105 ? 2.539 -15.025 -14.236 1.00 0.00 127 ASP A O 7
ATOM 12933 N N . GLY A 1 106 ? 1.794 -16.279 -15.942 1.00 0.00 128 GLY A N 7
ATOM 12934 C CA . GLY A 1 106 ? 1.004 -15.204 -16.499 1.00 0.00 128 GLY A CA 7
ATOM 12935 C C . GLY A 1 106 ? 1.873 -14.086 -17.039 1.00 0.00 128 GLY A C 7
ATOM 12936 O O . GLY A 1 106 ? 2.452 -14.209 -18.120 1.00 0.00 128 GLY A O 7
ATOM 12940 N N . ASP A 1 107 ? 1.981 -13.004 -16.279 1.00 0.00 129 ASP A N 7
ATOM 12941 C CA . ASP A 1 107 ? 2.773 -11.854 -16.697 1.00 0.00 129 ASP A CA 7
ATOM 12942 C C . ASP A 1 107 ? 3.984 -11.663 -15.791 1.00 0.00 129 ASP A C 7
ATOM 12943 O O . ASP A 1 107 ? 4.944 -10.981 -16.156 1.00 0.00 129 ASP A O 7
ATOM 12952 N N . PHE A 1 108 ? 3.948 -12.268 -14.611 1.00 0.00 130 PHE A N 7
ATOM 12953 C CA . PHE A 1 108 ? 5.032 -12.102 -13.654 1.00 0.00 130 PHE A CA 7
ATOM 12954 C C . PHE A 1 108 ? 6.070 -13.197 -13.839 1.00 0.00 130 PHE A C 7
ATOM 12955 O O . PHE A 1 108 ? 5.735 -14.370 -14.005 1.00 0.00 130 PHE A O 7
ATOM 12972 N N . TYR A 1 109 ? 7.335 -12.805 -13.813 1.00 0.00 131 TYR A N 7
ATOM 12973 C CA . TYR A 1 109 ? 8.422 -13.731 -14.069 1.00 0.00 131 TYR A CA 7
ATOM 12974 C C . TYR A 1 109 ? 9.640 -13.399 -13.212 1.00 0.00 131 TYR A C 7
ATOM 12975 O O . TYR A 1 109 ? 9.854 -12.244 -12.843 1.00 0.00 131 TYR A O 7
ATOM 12993 N N . GLU A 1 110 ? 10.425 -14.416 -12.900 1.00 0.00 132 GLU A N 7
ATOM 12994 C CA . GLU A 1 110 ? 11.678 -14.229 -12.184 1.00 0.00 132 GLU A CA 7
ATOM 12995 C C . GLU A 1 110 ? 12.760 -15.084 -12.820 1.00 0.00 132 GLU A C 7
ATOM 12996 O O . GLU A 1 110 ? 12.501 -16.217 -13.233 1.00 0.00 132 GLU A O 7
ATOM 13008 N N . GLU A 1 111 ? 13.964 -14.540 -12.911 1.00 0.00 133 GLU A N 7
ATOM 13009 C CA . GLU A 1 111 ? 15.067 -15.247 -13.542 1.00 0.00 133 GLU A CA 7
ATOM 13010 C C . GLU A 1 111 ? 16.213 -15.441 -12.564 1.00 0.00 133 GLU A C 7
ATOM 13011 O O . GLU A 1 111 ? 16.714 -14.489 -11.970 1.00 0.00 133 GLU A O 7
ATOM 13023 N N . HIS A 1 112 ? 16.613 -16.687 -12.398 1.00 0.00 134 HIS A N 7
ATOM 13024 C CA . HIS A 1 112 ? 17.701 -17.043 -11.505 1.00 0.00 134 HIS A CA 7
ATOM 13025 C C . HIS A 1 112 ? 18.633 -18.021 -12.202 1.00 0.00 134 HIS A C 7
ATOM 13026 O O . HIS A 1 112 ? 18.236 -18.683 -13.158 1.00 0.00 134 HIS A O 7
ATOM 13041 N N . ILE A 1 113 ? 19.862 -18.120 -11.736 1.00 0.00 135 ILE A N 7
ATOM 13042 C CA . ILE A 1 113 ? 20.804 -19.064 -12.314 1.00 0.00 135 ILE A CA 7
ATOM 13043 C C . ILE A 1 113 ? 21.171 -20.134 -11.301 1.00 0.00 135 ILE A C 7
ATOM 13044 O O . ILE A 1 113 ? 21.806 -19.853 -10.285 1.00 0.00 135 ILE A O 7
ATOM 13060 N N . THR A 1 114 ? 20.745 -21.357 -11.567 1.00 0.00 136 THR A N 7
ATOM 13061 C CA . THR A 1 114 ? 21.065 -22.479 -10.706 1.00 0.00 136 THR A CA 7
ATOM 13062 C C . THR A 1 114 ? 22.517 -22.895 -10.898 1.00 0.00 136 THR A C 7
ATOM 13063 O O . THR A 1 114 ? 22.925 -23.238 -12.008 1.00 0.00 136 THR A O 7
ATOM 13074 N N . GLU A 1 115 ? 23.292 -22.837 -9.827 1.00 0.00 137 GLU A N 7
ATOM 13075 C CA . GLU A 1 115 ? 24.708 -23.174 -9.884 1.00 0.00 137 GLU A CA 7
ATOM 13076 C C . GLU A 1 115 ? 24.898 -24.670 -10.099 1.00 0.00 137 GLU A C 7
ATOM 13077 O O . GLU A 1 115 ? 24.466 -25.489 -9.284 1.00 0.00 137 GLU A O 7
ATOM 13089 N N . VAL A 1 116 ? 25.530 -25.019 -11.206 1.00 0.00 138 VAL A N 7
ATOM 13090 C CA . VAL A 1 116 ? 25.801 -26.410 -11.526 1.00 0.00 138 VAL A CA 7
ATOM 13091 C C . VAL A 1 116 ? 27.273 -26.711 -11.298 1.00 0.00 138 VAL A C 7
ATOM 13092 O O . VAL A 1 116 ? 28.115 -25.817 -11.365 1.00 0.00 138 VAL A O 7
ATOM 13105 N N . LYS A 1 117 ? 27.571 -27.952 -10.978 1.00 0.00 139 LYS A N 7
ATOM 13106 C CA . LYS A 1 117 ? 28.945 -28.405 -10.916 1.00 0.00 139 LYS A CA 7
ATOM 13107 C C . LYS A 1 117 ? 29.044 -29.799 -11.514 1.00 0.00 139 LYS A C 7
ATOM 13108 O O . LYS A 1 117 ? 28.149 -30.630 -11.331 1.00 0.00 139 LYS A O 7
ATOM 13127 N N . ILE A 1 118 ? 30.115 -30.047 -12.245 1.00 0.00 140 ILE A N 7
ATOM 13128 C CA . ILE A 1 118 ? 30.294 -31.325 -12.900 1.00 0.00 140 ILE A CA 7
ATOM 13129 C C . ILE A 1 118 ? 31.114 -32.260 -12.017 1.00 0.00 140 ILE A C 7
ATOM 13130 O O . ILE A 1 118 ? 32.070 -31.843 -11.359 1.00 0.00 140 ILE A O 7
ATOM 13146 N N . THR A 1 119 ? 30.706 -33.512 -11.980 1.00 0.00 141 THR A N 7
ATOM 13147 C CA . THR A 1 119 ? 31.376 -34.516 -11.184 1.00 0.00 141 THR A CA 7
ATOM 13148 C C . THR A 1 119 ? 31.708 -35.719 -12.056 1.00 0.00 141 THR A C 7
ATOM 13149 O O . THR A 1 119 ? 31.107 -35.848 -13.147 1.00 0.00 141 THR A O 7
ATOM 13161 N N . MET A 1 1 ? 11.402 0.254 -5.456 1.00 0.00 23 MET A N 8
ATOM 13162 C CA . MET A 1 1 ? 12.372 -0.776 -5.024 1.00 0.00 23 MET A CA 8
ATOM 13163 C C . MET A 1 1 ? 11.858 -2.161 -5.398 1.00 0.00 23 MET A C 8
ATOM 13164 O O . MET A 1 1 ? 11.549 -2.422 -6.563 1.00 0.00 23 MET A O 8
ATOM 13180 N N . SER A 1 2 ? 11.762 -3.048 -4.416 1.00 0.00 24 SER A N 8
ATOM 13181 C CA . SER A 1 2 ? 11.201 -4.365 -4.634 1.00 0.00 24 SER A CA 8
ATOM 13182 C C . SER A 1 2 ? 9.703 -4.247 -4.912 1.00 0.00 24 SER A C 8
ATOM 13183 O O . SER A 1 2 ? 8.954 -3.693 -4.104 1.00 0.00 24 SER A O 8
ATOM 13191 N N . SER A 1 3 ? 9.279 -4.737 -6.067 1.00 0.00 25 SER A N 8
ATOM 13192 C CA . SER A 1 3 ? 7.887 -4.626 -6.483 1.00 0.00 25 SER A CA 8
ATOM 13193 C C . SER A 1 3 ? 7.490 -5.854 -7.282 1.00 0.00 25 SER A C 8
ATOM 13194 O O . SER A 1 3 ? 6.526 -5.838 -8.046 1.00 0.00 25 SER A O 8
ATOM 13202 N N . GLU A 1 4 ? 8.251 -6.916 -7.094 1.00 0.00 26 GLU A N 8
ATOM 13203 C CA . GLU A 1 4 ? 8.035 -8.148 -7.820 1.00 0.00 26 GLU A CA 8
ATOM 13204 C C . GLU A 1 4 ? 6.838 -8.895 -7.240 1.00 0.00 26 GLU A C 8
ATOM 13205 O O . GLU A 1 4 ? 6.846 -9.280 -6.069 1.00 0.00 26 GLU A O 8
ATOM 13217 N N . PRO A 1 5 ? 5.789 -9.102 -8.053 1.00 0.00 27 PRO A N 8
ATOM 13218 C CA . PRO A 1 5 ? 4.550 -9.765 -7.613 1.00 0.00 27 PRO A CA 8
ATOM 13219 C C . PRO A 1 5 ? 4.762 -11.242 -7.287 1.00 0.00 27 PRO A C 8
ATOM 13220 O O . PRO A 1 5 ? 3.872 -11.911 -6.757 1.00 0.00 27 PRO A O 8
ATOM 13231 N N . PHE A 1 6 ? 5.943 -11.738 -7.623 1.00 0.00 28 PHE A N 8
ATOM 13232 C CA . PHE A 1 6 ? 6.345 -13.099 -7.317 1.00 0.00 28 PHE A CA 8
ATOM 13233 C C . PHE A 1 6 ? 7.851 -13.214 -7.532 1.00 0.00 28 PHE A C 8
ATOM 13234 O O . PHE A 1 6 ? 8.406 -12.517 -8.385 1.00 0.00 28 PHE A O 8
ATOM 13251 N N . ILE A 1 7 ? 8.513 -14.057 -6.752 1.00 0.00 29 ILE A N 8
ATOM 13252 C CA . ILE A 1 7 ? 9.960 -14.215 -6.865 1.00 0.00 29 ILE A CA 8
ATOM 13253 C C . ILE A 1 7 ? 10.373 -15.676 -6.758 1.00 0.00 29 ILE A C 8
ATOM 13254 O O . ILE A 1 7 ? 9.567 -16.540 -6.400 1.00 0.00 29 ILE A O 8
ATOM 13270 N N . VAL A 1 8 ? 11.636 -15.939 -7.059 1.00 0.00 30 VAL A N 8
ATOM 13271 C CA . VAL A 1 8 ? 12.209 -17.263 -6.897 1.00 0.00 30 VAL A CA 8
ATOM 13272 C C . VAL A 1 8 ? 12.811 -17.374 -5.501 1.00 0.00 30 VAL A C 8
ATOM 13273 O O . VAL A 1 8 ? 13.796 -16.707 -5.180 1.00 0.00 30 VAL A O 8
ATOM 13286 N N . ASN A 1 9 ? 12.202 -18.202 -4.668 1.00 0.00 31 ASN A N 8
ATOM 13287 C CA . ASN A 1 9 ? 12.576 -18.284 -3.265 1.00 0.00 31 ASN A CA 8
ATOM 13288 C C . ASN A 1 9 ? 13.700 -19.285 -3.053 1.00 0.00 31 ASN A C 8
ATOM 13289 O O . ASN A 1 9 ? 13.822 -20.269 -3.784 1.00 0.00 31 ASN A O 8
ATOM 13300 N N . GLY A 1 10 ? 14.512 -19.029 -2.039 1.00 0.00 32 GLY A N 8
ATOM 13301 C CA . GLY A 1 10 ? 15.645 -19.881 -1.763 1.00 0.00 32 GLY A CA 8
ATOM 13302 C C . GLY A 1 10 ? 16.816 -19.565 -2.667 1.00 0.00 32 GLY A C 8
ATOM 13303 O O . GLY A 1 10 ? 16.930 -18.447 -3.175 1.00 0.00 32 GLY A O 8
ATOM 13307 N N . LEU A 1 11 ? 17.690 -20.539 -2.857 1.00 0.00 33 LEU A N 8
ATOM 13308 C CA . LEU A 1 11 ? 18.838 -20.379 -3.729 1.00 0.00 33 LEU A CA 8
ATOM 13309 C C . LEU A 1 11 ? 19.176 -21.703 -4.395 1.00 0.00 33 LEU A C 8
ATOM 13310 O O . LEU A 1 11 ? 19.147 -22.753 -3.751 1.00 0.00 33 LEU A O 8
ATOM 13326 N N . GLU A 1 12 ? 19.474 -21.653 -5.680 1.00 0.00 34 GLU A N 8
ATOM 13327 C CA . GLU A 1 12 ? 19.921 -22.829 -6.405 1.00 0.00 34 GLU A CA 8
ATOM 13328 C C . GLU A 1 12 ? 21.443 -22.825 -6.460 1.00 0.00 34 GLU A C 8
ATOM 13329 O O . GLU A 1 12 ? 22.092 -23.822 -6.136 1.00 0.00 34 GLU A O 8
ATOM 13341 N N . GLY A 1 13 ? 21.993 -21.679 -6.854 1.00 0.00 35 GLY A N 8
ATOM 13342 C CA . GLY A 1 13 ? 23.430 -21.466 -6.828 1.00 0.00 35 GLY A CA 8
ATOM 13343 C C . GLY A 1 13 ? 24.220 -22.514 -7.592 1.00 0.00 35 GLY A C 8
ATOM 13344 O O . GLY A 1 13 ? 23.871 -22.863 -8.720 1.00 0.00 35 GLY A O 8
ATOM 13348 N N . PRO A 1 14 ? 25.308 -23.018 -6.994 1.00 0.00 36 PRO A N 8
ATOM 13349 C CA . PRO A 1 14 ? 26.188 -24.001 -7.621 1.00 0.00 36 PRO A CA 8
ATOM 13350 C C . PRO A 1 14 ? 25.648 -25.423 -7.526 1.00 0.00 36 PRO A C 8
ATOM 13351 O O . PRO A 1 14 ? 25.804 -26.091 -6.499 1.00 0.00 36 PRO A O 8
ATOM 13362 N N . VAL A 1 15 ? 25.009 -25.879 -8.590 1.00 0.00 37 VAL A N 8
ATOM 13363 C CA . VAL A 1 15 ? 24.536 -27.256 -8.659 1.00 0.00 37 VAL A CA 8
ATOM 13364 C C . VAL A 1 15 ? 25.614 -28.148 -9.268 1.00 0.00 37 VAL A C 8
ATOM 13365 O O . VAL A 1 15 ? 26.035 -27.942 -10.405 1.00 0.00 37 VAL A O 8
ATOM 13378 N N . LEU A 1 16 ? 26.059 -29.133 -8.504 1.00 0.00 38 LEU A N 8
ATOM 13379 C CA . LEU A 1 16 ? 27.156 -29.991 -8.922 1.00 0.00 38 LEU A CA 8
ATOM 13380 C C . LEU A 1 16 ? 26.623 -31.358 -9.316 1.00 0.00 38 LEU A C 8
ATOM 13381 O O . LEU A 1 16 ? 25.808 -31.942 -8.600 1.00 0.00 38 LEU A O 8
ATOM 13397 N N . ALA A 1 17 ? 27.069 -31.854 -10.458 1.00 0.00 39 ALA A N 8
ATOM 13398 C CA . ALA A 1 17 ? 26.619 -33.142 -10.965 1.00 0.00 39 ALA A CA 8
ATOM 13399 C C . ALA A 1 17 ? 27.701 -33.769 -11.833 1.00 0.00 39 ALA A C 8
ATOM 13400 O O . ALA A 1 17 ? 28.683 -33.113 -12.163 1.00 0.00 39 ALA A O 8
ATOM 13407 N N . SER A 1 18 ? 27.518 -35.022 -12.217 1.00 0.00 40 SER A N 8
ATOM 13408 C CA . SER A 1 18 ? 28.504 -35.720 -13.026 1.00 0.00 40 SER A CA 8
ATOM 13409 C C . SER A 1 18 ? 28.053 -35.745 -14.479 1.00 0.00 40 SER A C 8
ATOM 13410 O O . SER A 1 18 ? 26.903 -36.082 -14.774 1.00 0.00 40 SER A O 8
ATOM 13418 N N . LEU A 1 19 ? 28.947 -35.381 -15.385 1.00 0.00 41 LEU A N 8
ATOM 13419 C CA . LEU A 1 19 ? 28.587 -35.296 -16.790 1.00 0.00 41 LEU A CA 8
ATOM 13420 C C . LEU A 1 19 ? 28.391 -36.690 -17.376 1.00 0.00 41 LEU A C 8
ATOM 13421 O O . LEU A 1 19 ? 29.109 -37.631 -17.031 1.00 0.00 41 LEU A O 8
ATOM 13437 N N . GLY A 1 20 ? 27.408 -36.817 -18.252 1.00 0.00 42 GLY A N 8
ATOM 13438 C CA . GLY A 1 20 ? 27.037 -38.116 -18.773 1.00 0.00 42 GLY A CA 8
ATOM 13439 C C . GLY A 1 20 ? 25.844 -38.680 -18.034 1.00 0.00 42 GLY A C 8
ATOM 13440 O O . GLY A 1 20 ? 25.044 -39.430 -18.599 1.00 0.00 42 GLY A O 8
ATOM 13444 N N . GLY A 1 21 ? 25.725 -38.307 -16.766 1.00 0.00 43 GLY A N 8
ATOM 13445 C CA . GLY A 1 21 ? 24.594 -38.719 -15.966 1.00 0.00 43 GLY A CA 8
ATOM 13446 C C . GLY A 1 21 ? 23.441 -37.749 -16.099 1.00 0.00 43 GLY A C 8
ATOM 13447 O O . GLY A 1 21 ? 23.324 -37.057 -17.112 1.00 0.00 43 GLY A O 8
ATOM 13451 N N . ASN A 1 22 ? 22.596 -37.673 -15.083 1.00 0.00 44 ASN A N 8
ATOM 13452 C CA . ASN A 1 22 ? 21.433 -36.801 -15.141 1.00 0.00 44 ASN A CA 8
ATOM 13453 C C . ASN A 1 22 ? 21.586 -35.619 -14.190 1.00 0.00 44 ASN A C 8
ATOM 13454 O O . ASN A 1 22 ? 22.036 -35.762 -13.054 1.00 0.00 44 ASN A O 8
ATOM 13465 N N . LEU A 1 23 ? 21.240 -34.448 -14.685 1.00 0.00 45 LEU A N 8
ATOM 13466 C CA . LEU A 1 23 ? 21.227 -33.241 -13.885 1.00 0.00 45 LEU A CA 8
ATOM 13467 C C . LEU A 1 23 ? 19.807 -32.968 -13.409 1.00 0.00 45 LEU A C 8
ATOM 13468 O O . LEU A 1 23 ? 18.929 -32.657 -14.211 1.00 0.00 45 LEU A O 8
ATOM 13484 N N . GLU A 1 24 ? 19.579 -33.116 -12.115 1.00 0.00 46 GLU A N 8
ATOM 13485 C CA . GLU A 1 24 ? 18.280 -32.808 -11.542 1.00 0.00 46 GLU A CA 8
ATOM 13486 C C . GLU A 1 24 ? 18.294 -31.411 -10.952 1.00 0.00 46 GLU A C 8
ATOM 13487 O O . GLU A 1 24 ? 18.786 -31.200 -9.842 1.00 0.00 46 GLU A O 8
ATOM 13499 N N . LEU A 1 25 ? 17.762 -30.462 -11.696 1.00 0.00 47 LEU A N 8
ATOM 13500 C CA . LEU A 1 25 ? 17.736 -29.084 -11.244 1.00 0.00 47 LEU A CA 8
ATOM 13501 C C . LEU A 1 25 ? 16.388 -28.784 -10.592 1.00 0.00 47 LEU A C 8
ATOM 13502 O O . LEU A 1 25 ? 15.336 -29.039 -11.177 1.00 0.00 47 LEU A O 8
ATOM 13518 N N . SER A 1 26 ? 16.430 -28.247 -9.378 1.00 0.00 48 SER A N 8
ATOM 13519 C CA . SER A 1 26 ? 15.219 -27.923 -8.637 1.00 0.00 48 SER A CA 8
ATOM 13520 C C . SER A 1 26 ? 15.125 -26.419 -8.392 1.00 0.00 48 SER A C 8
ATOM 13521 O O . SER A 1 26 ? 15.995 -25.830 -7.752 1.00 0.00 48 SER A O 8
ATOM 13529 N N . CYS A 1 27 ? 14.073 -25.804 -8.913 1.00 0.00 49 CYS A N 8
ATOM 13530 C CA . CYS A 1 27 ? 13.881 -24.364 -8.784 1.00 0.00 49 CYS A CA 8
ATOM 13531 C C . CYS A 1 27 ? 12.610 -24.111 -7.989 1.00 0.00 49 CYS A C 8
ATOM 13532 O O . CYS A 1 27 ? 11.612 -24.813 -8.166 1.00 0.00 49 CYS A O 8
ATOM 13539 N N . GLN A 1 28 ? 12.646 -23.125 -7.109 1.00 0.00 50 GLN A N 8
ATOM 13540 C CA . GLN A 1 28 ? 11.528 -22.866 -6.217 1.00 0.00 50 GLN A CA 8
ATOM 13541 C C . GLN A 1 28 ? 11.094 -21.413 -6.301 1.00 0.00 50 GLN A C 8
ATOM 13542 O O . GLN A 1 28 ? 11.920 -20.509 -6.259 1.00 0.00 50 GLN A O 8
ATOM 13556 N N . LEU A 1 29 ? 9.800 -21.198 -6.427 1.00 0.00 51 LEU A N 8
ATOM 13557 C CA . LEU A 1 29 ? 9.248 -19.854 -6.426 1.00 0.00 51 LEU A CA 8
ATOM 13558 C C . LEU A 1 29 ? 8.115 -19.759 -5.412 1.00 0.00 51 LEU A C 8
ATOM 13559 O O . LEU A 1 29 ? 7.538 -20.774 -5.027 1.00 0.00 51 LEU A O 8
ATOM 13575 N N . SER A 1 30 ? 7.830 -18.551 -4.950 1.00 0.00 52 SER A N 8
ATOM 13576 C CA . SER A 1 30 ? 6.697 -18.327 -4.065 1.00 0.00 52 SER A CA 8
ATOM 13577 C C . SER A 1 30 ? 5.447 -18.073 -4.903 1.00 0.00 52 SER A C 8
ATOM 13578 O O . SER A 1 30 ? 5.247 -16.975 -5.429 1.00 0.00 52 SER A O 8
ATOM 13586 N N . PRO A 1 31 ? 4.597 -19.096 -5.035 1.00 0.00 53 PRO A N 8
ATOM 13587 C CA . PRO A 1 31 ? 3.524 -19.111 -6.017 1.00 0.00 53 PRO A CA 8
ATOM 13588 C C . PRO A 1 31 ? 2.233 -18.451 -5.541 1.00 0.00 53 PRO A C 8
ATOM 13589 O O . PRO A 1 31 ? 1.702 -18.784 -4.481 1.00 0.00 53 PRO A O 8
ATOM 13600 N N . PRO A 1 32 ? 1.718 -17.489 -6.322 1.00 0.00 54 PRO A N 8
ATOM 13601 C CA . PRO A 1 32 ? 0.395 -16.914 -6.086 1.00 0.00 54 PRO A CA 8
ATOM 13602 C C . PRO A 1 32 ? -0.701 -17.904 -6.478 1.00 0.00 54 PRO A C 8
ATOM 13603 O O . PRO A 1 32 ? -1.809 -17.883 -5.940 1.00 0.00 54 PRO A O 8
ATOM 13614 N N . GLN A 1 33 ? -0.365 -18.774 -7.419 1.00 0.00 55 GLN A N 8
ATOM 13615 C CA . GLN A 1 33 ? -1.236 -19.862 -7.828 1.00 0.00 55 GLN A CA 8
ATOM 13616 C C . GLN A 1 33 ? -0.394 -21.125 -7.961 1.00 0.00 55 GLN A C 8
ATOM 13617 O O . GLN A 1 33 ? 0.812 -21.070 -7.754 1.00 0.00 55 GLN A O 8
ATOM 13631 N N . GLN A 1 34 ? -1.005 -22.251 -8.298 1.00 0.00 56 GLN A N 8
ATOM 13632 C CA . GLN A 1 34 ? -0.262 -23.510 -8.363 1.00 0.00 56 GLN A CA 8
ATOM 13633 C C . GLN A 1 34 ? 0.681 -23.543 -9.558 1.00 0.00 56 GLN A C 8
ATOM 13634 O O . GLN A 1 34 ? 1.612 -24.339 -9.594 1.00 0.00 56 GLN A O 8
ATOM 13648 N N . ALA A 1 35 ? 0.409 -22.687 -10.535 1.00 0.00 57 ALA A N 8
ATOM 13649 C CA . ALA A 1 35 ? 1.258 -22.533 -11.720 1.00 0.00 57 ALA A CA 8
ATOM 13650 C C . ALA A 1 35 ? 1.358 -23.832 -12.518 1.00 0.00 57 ALA A C 8
ATOM 13651 O O . ALA A 1 35 ? 2.261 -23.997 -13.339 1.00 0.00 57 ALA A O 8
ATOM 13658 N N . GLN A 1 36 ? 0.404 -24.732 -12.297 1.00 0.00 58 GLN A N 8
ATOM 13659 C CA . GLN A 1 36 ? 0.401 -26.040 -12.948 1.00 0.00 58 GLN A CA 8
ATOM 13660 C C . GLN A 1 36 ? 0.407 -25.909 -14.469 1.00 0.00 58 GLN A C 8
ATOM 13661 O O . GLN A 1 36 ? 0.955 -26.757 -15.174 1.00 0.00 58 GLN A O 8
ATOM 13675 N N . HIS A 1 37 ? -0.191 -24.836 -14.966 1.00 0.00 59 HIS A N 8
ATOM 13676 C CA . HIS A 1 37 ? -0.313 -24.619 -16.401 1.00 0.00 59 HIS A CA 8
ATOM 13677 C C . HIS A 1 37 ? 0.508 -23.414 -16.851 1.00 0.00 59 HIS A C 8
ATOM 13678 O O . HIS A 1 37 ? 0.302 -22.886 -17.944 1.00 0.00 59 HIS A O 8
ATOM 13693 N N . MET A 1 38 ? 1.444 -22.985 -16.014 1.00 0.00 60 MET A N 8
ATOM 13694 C CA . MET A 1 38 ? 2.234 -21.791 -16.304 1.00 0.00 60 MET A CA 8
ATOM 13695 C C . MET A 1 38 ? 3.471 -22.133 -17.131 1.00 0.00 60 MET A C 8
ATOM 13696 O O . MET A 1 38 ? 3.579 -23.233 -17.679 1.00 0.00 60 MET A O 8
ATOM 13710 N N . GLU A 1 39 ? 4.402 -21.193 -17.225 1.00 0.00 61 GLU A N 8
ATOM 13711 C CA . GLU A 1 39 ? 5.597 -21.394 -18.032 1.00 0.00 61 GLU A CA 8
ATOM 13712 C C . GLU A 1 39 ? 6.844 -21.431 -17.159 1.00 0.00 61 GLU A C 8
ATOM 13713 O O . GLU A 1 39 ? 6.999 -20.621 -16.245 1.00 0.00 61 GLU A O 8
ATOM 13725 N N . ILE A 1 40 ? 7.730 -22.373 -17.442 1.00 0.00 62 ILE A N 8
ATOM 13726 C CA . ILE A 1 40 ? 9.005 -22.455 -16.744 1.00 0.00 62 ILE A CA 8
ATOM 13727 C C . ILE A 1 40 ? 10.134 -22.621 -17.757 1.00 0.00 62 ILE A C 8
ATOM 13728 O O . ILE A 1 40 ? 9.953 -23.230 -18.810 1.00 0.00 62 ILE A O 8
ATOM 13744 N N . ARG A 1 41 ? 11.290 -22.060 -17.456 1.00 0.00 63 ARG A N 8
ATOM 13745 C CA . ARG A 1 41 ? 12.435 -22.185 -18.341 1.00 0.00 63 ARG A CA 8
ATOM 13746 C C . ARG A 1 41 ? 13.701 -22.364 -17.523 1.00 0.00 63 ARG A C 8
ATOM 13747 O O . ARG A 1 41 ? 14.091 -21.480 -16.779 1.00 0.00 63 ARG A O 8
ATOM 13768 N N . TRP A 1 42 ? 14.328 -23.513 -17.651 1.00 0.00 64 TRP A N 8
ATOM 13769 C CA . TRP A 1 42 ? 15.610 -23.738 -17.013 1.00 0.00 64 TRP A CA 8
ATOM 13770 C C . TRP A 1 42 ? 16.581 -24.284 -18.032 1.00 0.00 64 TRP A C 8
ATOM 13771 O O . TRP A 1 42 ? 16.683 -25.492 -18.231 1.00 0.00 64 TRP A O 8
ATOM 13792 N N . PHE A 1 43 ? 17.281 -23.381 -18.689 1.00 0.00 65 PHE A N 8
ATOM 13793 C CA . PHE A 1 43 ? 18.137 -23.757 -19.802 1.00 0.00 65 PHE A CA 8
ATOM 13794 C C . PHE A 1 43 ? 19.391 -22.908 -19.803 1.00 0.00 65 PHE A C 8
ATOM 13795 O O . PHE A 1 43 ? 19.442 -21.870 -19.143 1.00 0.00 65 PHE A O 8
ATOM 13812 N N . ARG A 1 44 ? 20.395 -23.342 -20.544 1.00 0.00 66 ARG A N 8
ATOM 13813 C CA . ARG A 1 44 ? 21.618 -22.574 -20.674 1.00 0.00 66 ARG A CA 8
ATOM 13814 C C . ARG A 1 44 ? 21.340 -21.278 -21.424 1.00 0.00 66 ARG A C 8
ATOM 13815 O O . ARG A 1 44 ? 20.599 -21.262 -22.412 1.00 0.00 66 ARG A O 8
ATOM 13836 N N . ASN A 1 45 ? 21.908 -20.190 -20.937 1.00 0.00 67 ASN A N 8
ATOM 13837 C CA . ASN A 1 45 ? 21.755 -18.905 -21.591 1.00 0.00 67 ASN A CA 8
ATOM 13838 C C . ASN A 1 45 ? 23.112 -18.260 -21.781 1.00 0.00 67 ASN A C 8
ATOM 13839 O O . ASN A 1 45 ? 23.717 -17.779 -20.824 1.00 0.00 67 ASN A O 8
ATOM 13850 N N . LEU A 1 46 ? 23.577 -18.259 -23.018 1.00 0.00 68 LEU A N 8
ATOM 13851 C CA . LEU A 1 46 ? 24.890 -17.734 -23.355 1.00 0.00 68 LEU A CA 8
ATOM 13852 C C . LEU A 1 46 ? 24.938 -17.428 -24.842 1.00 0.00 68 LEU A C 8
ATOM 13853 O O . LEU A 1 46 ? 24.561 -18.275 -25.652 1.00 0.00 68 LEU A O 8
ATOM 13869 N N . TYR A 1 47 ? 25.378 -16.222 -25.187 1.00 0.00 69 TYR A N 8
ATOM 13870 C CA . TYR A 1 47 ? 25.505 -15.797 -26.584 1.00 0.00 69 TYR A CA 8
ATOM 13871 C C . TYR A 1 47 ? 24.137 -15.664 -27.256 1.00 0.00 69 TYR A C 8
ATOM 13872 O O . TYR A 1 47 ? 23.566 -14.578 -27.321 1.00 0.00 69 TYR A O 8
ATOM 13890 N N . THR A 1 48 ? 23.618 -16.779 -27.742 1.00 0.00 70 THR A N 8
ATOM 13891 C CA . THR A 1 48 ? 22.359 -16.797 -28.465 1.00 0.00 70 THR A CA 8
ATOM 13892 C C . THR A 1 48 ? 21.262 -17.458 -27.635 1.00 0.00 70 THR A C 8
ATOM 13893 O O . THR A 1 48 ? 21.386 -18.615 -27.239 1.00 0.00 70 THR A O 8
ATOM 13904 N N . GLU A 1 49 ? 20.191 -16.724 -27.365 1.00 0.00 71 GLU A N 8
ATOM 13905 C CA . GLU A 1 49 ? 19.072 -17.276 -26.614 1.00 0.00 71 GLU A CA 8
ATOM 13906 C C . GLU A 1 49 ? 17.736 -16.929 -27.269 1.00 0.00 71 GLU A C 8
ATOM 13907 O O . GLU A 1 49 ? 17.069 -15.968 -26.877 1.00 0.00 71 GLU A O 8
ATOM 13919 N N . PRO A 1 50 ? 17.330 -17.705 -28.289 1.00 0.00 72 PRO A N 8
ATOM 13920 C CA . PRO A 1 50 ? 16.016 -17.562 -28.920 1.00 0.00 72 PRO A CA 8
ATOM 13921 C C . PRO A 1 50 ? 14.904 -18.025 -27.982 1.00 0.00 72 PRO A C 8
ATOM 13922 O O . PRO A 1 50 ? 15.160 -18.332 -26.819 1.00 0.00 72 PRO A O 8
ATOM 13933 N N . VAL A 1 51 ? 13.677 -18.081 -28.482 1.00 0.00 73 VAL A N 8
ATOM 13934 C CA . VAL A 1 51 ? 12.550 -18.541 -27.675 1.00 0.00 73 VAL A CA 8
ATOM 13935 C C . VAL A 1 51 ? 12.738 -20.005 -27.288 1.00 0.00 73 VAL A C 8
ATOM 13936 O O . VAL A 1 51 ? 12.544 -20.897 -28.109 1.00 0.00 73 VAL A O 8
ATOM 13949 N N . HIS A 1 52 ? 13.140 -20.244 -26.046 1.00 0.00 74 HIS A N 8
ATOM 13950 C CA . HIS A 1 52 ? 13.339 -21.602 -25.557 1.00 0.00 74 HIS A CA 8
ATOM 13951 C C . HIS A 1 52 ? 12.877 -21.717 -24.104 1.00 0.00 74 HIS A C 8
ATOM 13952 O O . HIS A 1 52 ? 13.558 -21.277 -23.177 1.00 0.00 74 HIS A O 8
ATOM 13967 N N . LEU A 1 53 ? 11.700 -22.300 -23.919 1.00 0.00 75 LEU A N 8
ATOM 13968 C CA . LEU A 1 53 ? 11.077 -22.382 -22.609 1.00 0.00 75 LEU A CA 8
ATOM 13969 C C . LEU A 1 53 ? 9.954 -23.417 -22.620 1.00 0.00 75 LEU A C 8
ATOM 13970 O O . LEU A 1 53 ? 9.341 -23.662 -23.659 1.00 0.00 75 LEU A O 8
ATOM 13986 N N . TYR A 1 54 ? 9.689 -24.009 -21.465 1.00 0.00 76 TYR A N 8
ATOM 13987 C CA . TYR A 1 54 ? 8.672 -25.040 -21.345 1.00 0.00 76 TYR A CA 8
ATOM 13988 C C . TYR A 1 54 ? 7.357 -24.415 -20.909 1.00 0.00 76 TYR A C 8
ATOM 13989 O O . TYR A 1 54 ? 7.245 -23.881 -19.804 1.00 0.00 76 TYR A O 8
ATOM 14007 N N . ARG A 1 55 ? 6.356 -24.487 -21.770 1.00 0.00 77 ARG A N 8
ATOM 14008 C CA . ARG A 1 55 ? 5.100 -23.789 -21.522 1.00 0.00 77 ARG A CA 8
ATOM 14009 C C . ARG A 1 55 ? 3.993 -24.790 -21.247 1.00 0.00 77 ARG A C 8
ATOM 14010 O O . ARG A 1 55 ? 3.774 -25.701 -22.042 1.00 0.00 77 ARG A O 8
ATOM 14031 N N . ASP A 1 56 ? 3.338 -24.639 -20.086 1.00 0.00 78 ASP A N 8
ATOM 14032 C CA . ASP A 1 56 ? 2.286 -25.563 -19.628 1.00 0.00 78 ASP A CA 8
ATOM 14033 C C . ASP A 1 56 ? 2.915 -26.887 -19.183 1.00 0.00 78 ASP A C 8
ATOM 14034 O O . ASP A 1 56 ? 2.257 -27.764 -18.626 1.00 0.00 78 ASP A O 8
ATOM 14043 N N . GLY A 1 57 ? 4.224 -26.978 -19.352 1.00 0.00 79 GLY A N 8
ATOM 14044 C CA . GLY A 1 57 ? 4.918 -28.225 -19.137 1.00 0.00 79 GLY A CA 8
ATOM 14045 C C . GLY A 1 57 ? 5.051 -28.984 -20.433 1.00 0.00 79 GLY A C 8
ATOM 14046 O O . GLY A 1 57 ? 5.215 -30.203 -20.445 1.00 0.00 79 GLY A O 8
ATOM 14050 N N . LYS A 1 58 ? 4.971 -28.244 -21.526 1.00 0.00 80 LYS A N 8
ATOM 14051 C CA . LYS A 1 58 ? 5.057 -28.814 -22.850 1.00 0.00 80 LYS A CA 8
ATOM 14052 C C . LYS A 1 58 ? 6.219 -28.213 -23.624 1.00 0.00 80 LYS A C 8
ATOM 14053 O O . LYS A 1 58 ? 6.593 -27.045 -23.413 1.00 0.00 80 LYS A O 8
ATOM 14072 N N . ASP A 1 59 ? 6.770 -29.028 -24.517 1.00 0.00 81 ASP A N 8
ATOM 14073 C CA . ASP A 1 59 ? 7.869 -28.630 -25.381 1.00 0.00 81 ASP A CA 8
ATOM 14074 C C . ASP A 1 59 ? 7.343 -28.261 -26.768 1.00 0.00 81 ASP A C 8
ATOM 14075 O O . ASP A 1 59 ? 6.171 -28.494 -27.077 1.00 0.00 81 ASP A O 8
ATOM 14084 N N . MET A 1 60 ? 8.204 -27.684 -27.599 1.00 0.00 82 MET A N 8
ATOM 14085 C CA . MET A 1 60 ? 7.798 -27.217 -28.919 1.00 0.00 82 MET A CA 8
ATOM 14086 C C . MET A 1 60 ? 9.003 -27.098 -29.844 1.00 0.00 82 MET A C 8
ATOM 14087 O O . MET A 1 60 ? 10.141 -27.051 -29.389 1.00 0.00 82 MET A O 8
ATOM 14101 N N . PHE A 1 61 ? 8.747 -27.020 -31.145 1.00 0.00 83 PHE A N 8
ATOM 14102 C CA . PHE A 1 61 ? 9.821 -26.919 -32.129 1.00 0.00 83 PHE A CA 8
ATOM 14103 C C . PHE A 1 61 ? 10.539 -25.574 -32.031 1.00 0.00 83 PHE A C 8
ATOM 14104 O O . PHE A 1 61 ? 11.616 -25.390 -32.598 1.00 0.00 83 PHE A O 8
ATOM 14121 N N . GLY A 1 62 ? 9.931 -24.639 -31.314 1.00 0.00 84 GLY A N 8
ATOM 14122 C CA . GLY A 1 62 ? 10.531 -23.333 -31.135 1.00 0.00 84 GLY A CA 8
ATOM 14123 C C . GLY A 1 62 ? 11.615 -23.338 -30.075 1.00 0.00 84 GLY A C 8
ATOM 14124 O O . GLY A 1 62 ? 12.709 -22.824 -30.301 1.00 0.00 84 GLY A O 8
ATOM 14128 N N . GLU A 1 63 ? 11.316 -23.934 -28.924 1.00 0.00 85 GLU A N 8
ATOM 14129 C CA . GLU A 1 63 ? 12.266 -23.988 -27.814 1.00 0.00 85 GLU A CA 8
ATOM 14130 C C . GLU A 1 63 ? 13.394 -24.963 -28.124 1.00 0.00 85 GLU A C 8
ATOM 14131 O O . GLU A 1 63 ? 14.529 -24.770 -27.691 1.00 0.00 85 GLU A O 8
ATOM 14143 N N . ILE A 1 64 ? 13.041 -26.006 -28.875 1.00 0.00 86 ILE A N 8
ATOM 14144 C CA . ILE A 1 64 ? 13.977 -27.017 -29.357 1.00 0.00 86 ILE A CA 8
ATOM 14145 C C . ILE A 1 64 ? 14.864 -27.578 -28.233 1.00 0.00 86 ILE A C 8
ATOM 14146 O O . ILE A 1 64 ? 16.097 -27.521 -28.266 1.00 0.00 86 ILE A O 8
ATOM 14162 N N . ILE A 1 65 ? 14.207 -28.165 -27.235 1.00 0.00 87 ILE A N 8
ATOM 14163 C CA . ILE A 1 65 ? 14.898 -28.835 -26.141 1.00 0.00 87 ILE A CA 8
ATOM 14164 C C . ILE A 1 65 ? 15.626 -30.086 -26.636 1.00 0.00 87 ILE A C 8
ATOM 14165 O O . ILE A 1 65 ? 16.299 -30.778 -25.873 1.00 0.00 87 ILE A O 8
ATOM 14181 N N . SER A 1 66 ? 15.500 -30.365 -27.928 1.00 0.00 88 SER A N 8
ATOM 14182 C CA . SER A 1 66 ? 16.287 -31.399 -28.578 1.00 0.00 88 SER A CA 8
ATOM 14183 C C . SER A 1 66 ? 17.779 -31.075 -28.452 1.00 0.00 88 SER A C 8
ATOM 14184 O O . SER A 1 66 ? 18.638 -31.922 -28.697 1.00 0.00 88 SER A O 8
ATOM 14192 N N . LYS A 1 67 ? 18.073 -29.831 -28.063 1.00 0.00 89 LYS A N 8
ATOM 14193 C CA . LYS A 1 67 ? 19.441 -29.410 -27.766 1.00 0.00 89 LYS A CA 8
ATOM 14194 C C . LYS A 1 67 ? 19.950 -30.126 -26.513 1.00 0.00 89 LYS A C 8
ATOM 14195 O O . LYS A 1 67 ? 21.143 -30.107 -26.206 1.00 0.00 89 LYS A O 8
ATOM 14214 N N . TYR A 1 68 ? 19.022 -30.739 -25.787 1.00 0.00 90 TYR A N 8
ATOM 14215 C CA . TYR A 1 68 ? 19.341 -31.537 -24.612 1.00 0.00 90 TYR A CA 8
ATOM 14216 C C . TYR A 1 68 ? 19.099 -33.011 -24.913 1.00 0.00 90 TYR A C 8
ATOM 14217 O O . TYR A 1 68 ? 18.782 -33.801 -24.020 1.00 0.00 90 TYR A O 8
ATOM 14235 N N . VAL A 1 69 ? 19.217 -33.351 -26.198 1.00 0.00 91 VAL A N 8
ATOM 14236 C CA . VAL A 1 69 ? 19.048 -34.718 -26.687 1.00 0.00 91 VAL A CA 8
ATOM 14237 C C . VAL A 1 69 ? 17.568 -35.084 -26.774 1.00 0.00 91 VAL A C 8
ATOM 14238 O O . VAL A 1 69 ? 16.992 -35.092 -27.862 1.00 0.00 91 VAL A O 8
ATOM 14251 N N . GLU A 1 70 ? 16.957 -35.344 -25.620 1.00 0.00 92 GLU A N 8
ATOM 14252 C CA . GLU A 1 70 ? 15.574 -35.820 -25.548 1.00 0.00 92 GLU A CA 8
ATOM 14253 C C . GLU A 1 70 ? 15.246 -36.240 -24.124 1.00 0.00 92 GLU A C 8
ATOM 14254 O O . GLU A 1 70 ? 14.095 -36.164 -23.687 1.00 0.00 92 GLU A O 8
ATOM 14266 N N . ARG A 1 71 ? 16.271 -36.680 -23.406 1.00 0.00 93 ARG A N 8
ATOM 14267 C CA . ARG A 1 71 ? 16.104 -37.197 -22.055 1.00 0.00 93 ARG A CA 8
ATOM 14268 C C . ARG A 1 71 ? 15.848 -36.066 -21.066 1.00 0.00 93 ARG A C 8
ATOM 14269 O O . ARG A 1 71 ? 16.706 -35.734 -20.249 1.00 0.00 93 ARG A O 8
ATOM 14290 N N . THR A 1 72 ? 14.674 -35.472 -21.154 1.00 0.00 94 THR A N 8
ATOM 14291 C CA . THR A 1 72 ? 14.298 -34.390 -20.266 1.00 0.00 94 THR A CA 8
ATOM 14292 C C . THR A 1 72 ? 12.911 -34.619 -19.682 1.00 0.00 94 THR A C 8
ATOM 14293 O O . THR A 1 72 ? 11.929 -34.745 -20.413 1.00 0.00 94 THR A O 8
ATOM 14304 N N . GLU A 1 73 ? 12.844 -34.691 -18.364 1.00 0.00 95 GLU A N 8
ATOM 14305 C CA . GLU A 1 73 ? 11.583 -34.867 -17.666 1.00 0.00 95 GLU A CA 8
ATOM 14306 C C . GLU A 1 73 ? 11.358 -33.693 -16.719 1.00 0.00 95 GLU A C 8
ATOM 14307 O O . GLU A 1 73 ? 12.211 -33.386 -15.889 1.00 0.00 95 GLU A O 8
ATOM 14319 N N . LEU A 1 74 ? 10.226 -33.022 -16.859 1.00 0.00 96 LEU A N 8
ATOM 14320 C CA . LEU A 1 74 ? 9.901 -31.907 -15.987 1.00 0.00 96 LEU A CA 8
ATOM 14321 C C . LEU A 1 74 ? 8.882 -32.337 -14.944 1.00 0.00 96 LEU A C 8
ATOM 14322 O O . LEU A 1 74 ? 7.706 -32.534 -15.251 1.00 0.00 96 LEU A O 8
ATOM 14338 N N . LEU A 1 75 ? 9.341 -32.507 -13.716 1.00 0.00 97 LEU A N 8
ATOM 14339 C CA . LEU A 1 75 ? 8.460 -32.863 -12.622 1.00 0.00 97 LEU A CA 8
ATOM 14340 C C . LEU A 1 75 ? 7.794 -31.611 -12.074 1.00 0.00 97 LEU A C 8
ATOM 14341 O O . LEU A 1 75 ? 8.467 -30.699 -11.589 1.00 0.00 97 LEU A O 8
ATOM 14357 N N . LYS A 1 76 ? 6.473 -31.564 -12.173 1.00 0.00 98 LYS A N 8
ATOM 14358 C CA . LYS A 1 76 ? 5.711 -30.400 -11.745 1.00 0.00 98 LYS A CA 8
ATOM 14359 C C . LYS A 1 76 ? 4.899 -30.729 -10.504 1.00 0.00 98 LYS A C 8
ATOM 14360 O O . LYS A 1 76 ? 4.040 -29.955 -10.087 1.00 0.00 98 LYS A O 8
ATOM 14379 N N . ASP A 1 77 ? 5.180 -31.881 -9.916 1.00 0.00 99 ASP A N 8
ATOM 14380 C CA . ASP A 1 77 ? 4.472 -32.326 -8.723 1.00 0.00 99 ASP A CA 8
ATOM 14381 C C . ASP A 1 77 ? 4.701 -31.345 -7.584 1.00 0.00 99 ASP A C 8
ATOM 14382 O O . ASP A 1 77 ? 3.800 -31.057 -6.796 1.00 0.00 99 ASP A O 8
ATOM 14391 N N . GLY A 1 78 ? 5.916 -30.826 -7.527 1.00 0.00 100 GLY A N 8
ATOM 14392 C CA . GLY A 1 78 ? 6.270 -29.831 -6.537 1.00 0.00 100 GLY A CA 8
ATOM 14393 C C . GLY A 1 78 ? 5.690 -28.462 -6.842 1.00 0.00 100 GLY A C 8
ATOM 14394 O O . GLY A 1 78 ? 5.660 -27.593 -5.972 1.00 0.00 100 GLY A O 8
ATOM 14398 N N . ILE A 1 79 ? 5.262 -28.249 -8.090 1.00 0.00 101 ILE A N 8
ATOM 14399 C CA . ILE A 1 79 ? 4.825 -26.927 -8.544 1.00 0.00 101 ILE A CA 8
ATOM 14400 C C . ILE A 1 79 ? 3.681 -26.386 -7.687 1.00 0.00 101 ILE A C 8
ATOM 14401 O O . ILE A 1 79 ? 3.565 -25.177 -7.493 1.00 0.00 101 ILE A O 8
ATOM 14417 N N . GLY A 1 80 ? 2.866 -27.285 -7.138 1.00 0.00 102 GLY A N 8
ATOM 14418 C CA . GLY A 1 80 ? 1.770 -26.865 -6.284 1.00 0.00 102 GLY A CA 8
ATOM 14419 C C . GLY A 1 80 ? 2.260 -26.238 -4.992 1.00 0.00 102 GLY A C 8
ATOM 14420 O O . GLY A 1 80 ? 1.505 -25.544 -4.310 1.00 0.00 102 GLY A O 8
ATOM 14424 N N . GLU A 1 81 ? 3.521 -26.495 -4.654 1.00 0.00 103 GLU A N 8
ATOM 14425 C CA . GLU A 1 81 ? 4.155 -25.883 -3.493 1.00 0.00 103 GLU A CA 8
ATOM 14426 C C . GLU A 1 81 ? 5.240 -24.908 -3.946 1.00 0.00 103 GLU A C 8
ATOM 14427 O O . GLU A 1 81 ? 5.960 -24.333 -3.128 1.00 0.00 103 GLU A O 8
ATOM 14439 N N . GLY A 1 82 ? 5.348 -24.737 -5.259 1.00 0.00 104 GLY A N 8
ATOM 14440 C CA . GLY A 1 82 ? 6.303 -23.808 -5.823 1.00 0.00 104 GLY A CA 8
ATOM 14441 C C . GLY A 1 82 ? 7.681 -24.409 -6.041 1.00 0.00 104 GLY A C 8
ATOM 14442 O O . GLY A 1 82 ? 8.685 -23.757 -5.767 1.00 0.00 104 GLY A O 8
ATOM 14446 N N . LYS A 1 83 ? 7.737 -25.645 -6.528 1.00 0.00 105 LYS A N 8
ATOM 14447 C CA . LYS A 1 83 ? 9.016 -26.291 -6.832 1.00 0.00 105 LYS A CA 8
ATOM 14448 C C . LYS A 1 83 ? 8.948 -27.049 -8.156 1.00 0.00 105 LYS A C 8
ATOM 14449 O O . LYS A 1 83 ? 8.003 -27.782 -8.406 1.00 0.00 105 LYS A O 8
ATOM 14468 N N . VAL A 1 84 ? 9.951 -26.878 -9.002 1.00 0.00 106 VAL A N 8
ATOM 14469 C CA . VAL A 1 84 ? 10.030 -27.651 -10.238 1.00 0.00 106 VAL A CA 8
ATOM 14470 C C . VAL A 1 84 ? 11.302 -28.484 -10.262 1.00 0.00 106 VAL A C 8
ATOM 14471 O O . VAL A 1 84 ? 12.366 -28.025 -9.835 1.00 0.00 106 VAL A O 8
ATOM 14484 N N . THR A 1 85 ? 11.183 -29.710 -10.746 1.00 0.00 107 THR A N 8
ATOM 14485 C CA . THR A 1 85 ? 12.322 -30.607 -10.837 1.00 0.00 107 THR A CA 8
ATOM 14486 C C . THR A 1 85 ? 12.602 -30.981 -12.288 1.00 0.00 107 THR A C 8
ATOM 14487 O O . THR A 1 85 ? 11.885 -31.785 -12.887 1.00 0.00 107 THR A O 8
ATOM 14498 N N . LEU A 1 86 ? 13.640 -30.388 -12.854 1.00 0.00 108 LEU A N 8
ATOM 14499 C CA . LEU A 1 86 ? 14.012 -30.660 -14.232 1.00 0.00 108 LEU A CA 8
ATOM 14500 C C . LEU A 1 86 ? 15.061 -31.761 -14.292 1.00 0.00 108 LEU A C 8
ATOM 14501 O O . LEU A 1 86 ? 16.204 -31.570 -13.876 1.00 0.00 108 LEU A O 8
ATOM 14517 N N . ARG A 1 87 ? 14.654 -32.914 -14.792 1.00 0.00 109 ARG A N 8
ATOM 14518 C CA . ARG A 1 87 ? 15.552 -34.038 -14.966 1.00 0.00 109 ARG A CA 8
ATOM 14519 C C . ARG A 1 87 ? 16.132 -34.018 -16.372 1.00 0.00 109 ARG A C 8
ATOM 14520 O O . ARG A 1 87 ? 15.433 -34.324 -17.338 1.00 0.00 109 ARG A O 8
ATOM 14541 N N . ILE A 1 88 ? 17.396 -33.651 -16.488 1.00 0.00 110 ILE A N 8
ATOM 14542 C CA . ILE A 1 88 ? 18.062 -33.633 -17.780 1.00 0.00 110 ILE A CA 8
ATOM 14543 C C . ILE A 1 88 ? 19.166 -34.686 -17.817 1.00 0.00 110 ILE A C 8
ATOM 14544 O O . ILE A 1 88 ? 20.206 -34.533 -17.180 1.00 0.00 110 ILE A O 8
ATOM 14560 N N . PHE A 1 89 ? 18.922 -35.767 -18.539 1.00 0.00 111 PHE A N 8
ATOM 14561 C CA . PHE A 1 89 ? 19.890 -36.849 -18.641 1.00 0.00 111 PHE A CA 8
ATOM 14562 C C . PHE A 1 89 ? 20.875 -36.574 -19.770 1.00 0.00 111 PHE A C 8
ATOM 14563 O O . PHE A 1 89 ? 20.512 -35.973 -20.781 1.00 0.00 111 PHE A O 8
ATOM 14580 N N . ASN A 1 90 ? 22.115 -37.021 -19.574 1.00 0.00 112 ASN A N 8
ATOM 14581 C CA . ASN A 1 90 ? 23.205 -36.810 -20.527 1.00 0.00 112 ASN A CA 8
ATOM 14582 C C . ASN A 1 90 ? 23.607 -35.346 -20.547 1.00 0.00 112 ASN A C 8
ATOM 14583 O O . ASN A 1 90 ? 23.618 -34.694 -21.592 1.00 0.00 112 ASN A O 8
ATOM 14594 N N . VAL A 1 91 ? 23.927 -34.834 -19.372 1.00 0.00 113 VAL A N 8
ATOM 14595 C CA . VAL A 1 91 ? 24.421 -33.477 -19.246 1.00 0.00 113 VAL A CA 8
ATOM 14596 C C . VAL A 1 91 ? 25.892 -33.426 -19.646 1.00 0.00 113 VAL A C 8
ATOM 14597 O O . VAL A 1 91 ? 26.671 -34.318 -19.302 1.00 0.00 113 VAL A O 8
ATOM 14610 N N . THR A 1 92 ? 26.265 -32.402 -20.394 1.00 0.00 114 THR A N 8
ATOM 14611 C CA . THR A 1 92 ? 27.603 -32.318 -20.943 1.00 0.00 114 THR A CA 8
ATOM 14612 C C . THR A 1 92 ? 28.329 -31.064 -20.462 1.00 0.00 114 THR A C 8
ATOM 14613 O O . THR A 1 92 ? 27.703 -30.108 -19.997 1.00 0.00 114 THR A O 8
ATOM 14624 N N . VAL A 1 93 ? 29.652 -31.066 -20.591 1.00 0.00 115 VAL A N 8
ATOM 14625 C CA . VAL A 1 93 ? 30.465 -29.915 -20.206 1.00 0.00 115 VAL A CA 8
ATOM 14626 C C . VAL A 1 93 ? 30.209 -28.740 -21.155 1.00 0.00 115 VAL A C 8
ATOM 14627 O O . VAL A 1 93 ? 30.537 -27.592 -20.858 1.00 0.00 115 VAL A O 8
ATOM 14640 N N . ASP A 1 94 ? 29.608 -29.044 -22.297 1.00 0.00 116 ASP A N 8
ATOM 14641 C CA . ASP A 1 94 ? 29.191 -28.030 -23.256 1.00 0.00 116 ASP A CA 8
ATOM 14642 C C . ASP A 1 94 ? 28.095 -27.150 -22.660 1.00 0.00 116 ASP A C 8
ATOM 14643 O O . ASP A 1 94 ? 28.025 -25.950 -22.933 1.00 0.00 116 ASP A O 8
ATOM 14652 N N . ASP A 1 95 ? 27.254 -27.754 -21.827 1.00 0.00 117 ASP A N 8
ATOM 14653 C CA . ASP A 1 95 ? 26.102 -27.060 -21.258 1.00 0.00 117 ASP A CA 8
ATOM 14654 C C . ASP A 1 95 ? 26.284 -26.806 -19.762 1.00 0.00 117 ASP A C 8
ATOM 14655 O O . ASP A 1 95 ? 25.544 -26.027 -19.166 1.00 0.00 117 ASP A O 8
ATOM 14664 N N . ASP A 1 96 ? 27.286 -27.460 -19.173 1.00 0.00 118 ASP A N 8
ATOM 14665 C CA . ASP A 1 96 ? 27.538 -27.411 -17.722 1.00 0.00 118 ASP A CA 8
ATOM 14666 C C . ASP A 1 96 ? 27.782 -25.995 -17.178 1.00 0.00 118 ASP A C 8
ATOM 14667 O O . ASP A 1 96 ? 27.817 -25.800 -15.966 1.00 0.00 118 ASP A O 8
ATOM 14676 N N . GLY A 1 97 ? 27.942 -25.020 -18.066 1.00 0.00 119 GLY A N 8
ATOM 14677 C CA . GLY A 1 97 ? 28.283 -23.668 -17.652 1.00 0.00 119 GLY A CA 8
ATOM 14678 C C . GLY A 1 97 ? 27.282 -23.045 -16.688 1.00 0.00 119 GLY A C 8
ATOM 14679 O O . GLY A 1 97 ? 27.455 -23.098 -15.465 1.00 0.00 119 GLY A O 8
ATOM 14683 N N . SER A 1 98 ? 26.237 -22.433 -17.225 1.00 0.00 120 SER A N 8
ATOM 14684 C CA . SER A 1 98 ? 25.279 -21.720 -16.395 1.00 0.00 120 SER A CA 8
ATOM 14685 C C . SER A 1 98 ? 23.848 -21.927 -16.884 1.00 0.00 120 SER A C 8
ATOM 14686 O O . SER A 1 98 ? 23.500 -21.564 -18.010 1.00 0.00 120 SER A O 8
ATOM 14694 N N . TYR A 1 99 ? 23.029 -22.512 -16.024 1.00 0.00 121 TYR A N 8
ATOM 14695 C CA . TYR A 1 99 ? 21.624 -22.729 -16.318 1.00 0.00 121 TYR A CA 8
ATOM 14696 C C . TYR A 1 99 ? 20.805 -21.570 -15.776 1.00 0.00 121 TYR A C 8
ATOM 14697 O O . TYR A 1 99 ? 20.934 -21.199 -14.613 1.00 0.00 121 TYR A O 8
ATOM 14715 N N . HIS A 1 100 ? 19.982 -20.983 -16.618 1.00 0.00 122 HIS A N 8
ATOM 14716 C CA . HIS A 1 100 ? 19.157 -19.870 -16.198 1.00 0.00 122 HIS A CA 8
ATOM 14717 C C . HIS A 1 100 ? 17.739 -20.346 -15.934 1.00 0.00 122 HIS A C 8
ATOM 14718 O O . HIS A 1 100 ? 17.131 -21.017 -16.782 1.00 0.00 122 HIS A O 8
ATOM 14733 N N . CYS A 1 101 ? 17.236 -20.018 -14.747 1.00 0.00 123 CYS A N 8
ATOM 14734 C CA . CYS A 1 101 ? 15.904 -20.429 -14.333 1.00 0.00 123 CYS A CA 8
ATOM 14735 C C . CYS A 1 101 ? 14.953 -19.241 -14.375 1.00 0.00 123 CYS A C 8
ATOM 14736 O O . CYS A 1 101 ? 15.133 -18.265 -13.652 1.00 0.00 123 CYS A O 8
ATOM 14743 N N . VAL A 1 102 ? 13.951 -19.331 -15.227 1.00 0.00 124 VAL A N 8
ATOM 14744 C CA . VAL A 1 102 ? 12.927 -18.313 -15.327 1.00 0.00 124 VAL A CA 8
ATOM 14745 C C . VAL A 1 102 ? 11.582 -18.929 -15.001 1.00 0.00 124 VAL A C 8
ATOM 14746 O O . VAL A 1 102 ? 11.230 -20.000 -15.509 1.00 0.00 124 VAL A O 8
ATOM 14759 N N . PHE A 1 103 ? 10.863 -18.276 -14.119 1.00 0.00 125 PHE A N 8
ATOM 14760 C CA . PHE A 1 103 ? 9.515 -18.681 -13.792 1.00 0.00 125 PHE A CA 8
ATOM 14761 C C . PHE A 1 103 ? 8.543 -17.677 -14.379 1.00 0.00 125 PHE A C 8
ATOM 14762 O O . PHE A 1 103 ? 8.686 -16.476 -14.157 1.00 0.00 125 PHE A O 8
ATOM 14779 N N . LYS A 1 104 ? 7.585 -18.157 -15.152 1.00 0.00 126 LYS A N 8
ATOM 14780 C CA . LYS A 1 104 ? 6.607 -17.287 -15.780 1.00 0.00 126 LYS A CA 8
ATOM 14781 C C . LYS A 1 104 ? 5.214 -17.602 -15.265 1.00 0.00 126 LYS A C 8
ATOM 14782 O O . LYS A 1 104 ? 4.610 -18.609 -15.649 1.00 0.00 126 LYS A O 8
ATOM 14801 N N . ASP A 1 105 ? 4.709 -16.733 -14.402 1.00 0.00 127 ASP A N 8
ATOM 14802 C CA . ASP A 1 105 ? 3.379 -16.904 -13.844 1.00 0.00 127 ASP A CA 8
ATOM 14803 C C . ASP A 1 105 ? 2.453 -15.826 -14.374 1.00 0.00 127 ASP A C 8
ATOM 14804 O O . ASP A 1 105 ? 2.563 -14.657 -14.004 1.00 0.00 127 ASP A O 8
ATOM 14813 N N . GLY A 1 106 ? 1.560 -16.222 -15.263 1.00 0.00 128 GLY A N 8
ATOM 14814 C CA . GLY A 1 106 ? 0.627 -15.288 -15.844 1.00 0.00 128 GLY A CA 8
ATOM 14815 C C . GLY A 1 106 ? 1.305 -14.309 -16.773 1.00 0.00 128 GLY A C 8
ATOM 14816 O O . GLY A 1 106 ? 1.480 -14.588 -17.958 1.00 0.00 128 GLY A O 8
ATOM 14820 N N . ASP A 1 107 ? 1.698 -13.168 -16.232 1.00 0.00 129 ASP A N 8
ATOM 14821 C CA . ASP A 1 107 ? 2.311 -12.117 -17.033 1.00 0.00 129 ASP A CA 8
ATOM 14822 C C . ASP A 1 107 ? 3.724 -11.799 -16.557 1.00 0.00 129 ASP A C 8
ATOM 14823 O O . ASP A 1 107 ? 4.526 -11.247 -17.308 1.00 0.00 129 ASP A O 8
ATOM 14832 N N . PHE A 1 108 ? 4.034 -12.163 -15.316 1.00 0.00 130 PHE A N 8
ATOM 14833 C CA . PHE A 1 108 ? 5.309 -11.790 -14.714 1.00 0.00 130 PHE A CA 8
ATOM 14834 C C . PHE A 1 108 ? 6.287 -12.958 -14.733 1.00 0.00 130 PHE A C 8
ATOM 14835 O O . PHE A 1 108 ? 5.879 -14.122 -14.785 1.00 0.00 130 PHE A O 8
ATOM 14852 N N . TYR A 1 109 ? 7.575 -12.642 -14.691 1.00 0.00 131 TYR A N 8
ATOM 14853 C CA . TYR A 1 109 ? 8.610 -13.661 -14.732 1.00 0.00 131 TYR A CA 8
ATOM 14854 C C . TYR A 1 109 ? 9.800 -13.269 -13.863 1.00 0.00 131 TYR A C 8
ATOM 14855 O O . TYR A 1 109 ? 10.080 -12.083 -13.677 1.00 0.00 131 TYR A O 8
ATOM 14873 N N . GLU A 1 110 ? 10.484 -14.272 -13.330 1.00 0.00 132 GLU A N 8
ATOM 14874 C CA . GLU A 1 110 ? 11.686 -14.056 -12.530 1.00 0.00 132 GLU A CA 8
ATOM 14875 C C . GLU A 1 110 ? 12.829 -14.903 -13.076 1.00 0.00 132 GLU A C 8
ATOM 14876 O O . GLU A 1 110 ? 12.641 -16.087 -13.356 1.00 0.00 132 GLU A O 8
ATOM 14888 N N . GLU A 1 111 ? 14.003 -14.296 -13.231 1.00 0.00 133 GLU A N 8
ATOM 14889 C CA . GLU A 1 111 ? 15.159 -14.993 -13.787 1.00 0.00 133 GLU A CA 8
ATOM 14890 C C . GLU A 1 111 ? 16.266 -15.122 -12.742 1.00 0.00 133 GLU A C 8
ATOM 14891 O O . GLU A 1 111 ? 16.755 -14.126 -12.199 1.00 0.00 133 GLU A O 8
ATOM 14903 N N . HIS A 1 112 ? 16.648 -16.355 -12.461 1.00 0.00 134 HIS A N 8
ATOM 14904 C CA . HIS A 1 112 ? 17.716 -16.641 -11.517 1.00 0.00 134 HIS A CA 8
ATOM 14905 C C . HIS A 1 112 ? 18.888 -17.295 -12.246 1.00 0.00 134 HIS A C 8
ATOM 14906 O O . HIS A 1 112 ? 18.718 -17.843 -13.342 1.00 0.00 134 HIS A O 8
ATOM 14921 N N . ILE A 1 113 ? 20.071 -17.232 -11.652 1.00 0.00 135 ILE A N 8
ATOM 14922 C CA . ILE A 1 113 ? 21.276 -17.741 -12.297 1.00 0.00 135 ILE A CA 8
ATOM 14923 C C . ILE A 1 113 ? 21.829 -18.948 -11.542 1.00 0.00 135 ILE A C 8
ATOM 14924 O O . ILE A 1 113 ? 22.368 -18.823 -10.438 1.00 0.00 135 ILE A O 8
ATOM 14940 N N . THR A 1 114 ? 21.678 -20.114 -12.142 1.00 0.00 136 THR A N 8
ATOM 14941 C CA . THR A 1 114 ? 22.175 -21.345 -11.562 1.00 0.00 136 THR A CA 8
ATOM 14942 C C . THR A 1 114 ? 23.452 -21.793 -12.255 1.00 0.00 136 THR A C 8
ATOM 14943 O O . THR A 1 114 ? 23.410 -22.345 -13.356 1.00 0.00 136 THR A O 8
ATOM 14954 N N . GLU A 1 115 ? 24.588 -21.558 -11.627 1.00 0.00 137 GLU A N 8
ATOM 14955 C CA . GLU A 1 115 ? 25.842 -22.002 -12.198 1.00 0.00 137 GLU A CA 8
ATOM 14956 C C . GLU A 1 115 ? 26.039 -23.482 -11.895 1.00 0.00 137 GLU A C 8
ATOM 14957 O O . GLU A 1 115 ? 25.882 -23.923 -10.756 1.00 0.00 137 GLU A O 8
ATOM 14969 N N . VAL A 1 116 ? 26.351 -24.259 -12.915 1.00 0.00 138 VAL A N 8
ATOM 14970 C CA . VAL A 1 116 ? 26.465 -25.695 -12.745 1.00 0.00 138 VAL A CA 8
ATOM 14971 C C . VAL A 1 116 ? 27.926 -26.109 -12.685 1.00 0.00 138 VAL A C 8
ATOM 14972 O O . VAL A 1 116 ? 28.793 -25.471 -13.286 1.00 0.00 138 VAL A O 8
ATOM 14985 N N . LYS A 1 117 ? 28.202 -27.135 -11.902 1.00 0.00 139 LYS A N 8
ATOM 14986 C CA . LYS A 1 117 ? 29.540 -27.679 -11.797 1.00 0.00 139 LYS A CA 8
ATOM 14987 C C . LYS A 1 117 ? 29.527 -29.151 -12.176 1.00 0.00 139 LYS A C 8
ATOM 14988 O O . LYS A 1 117 ? 29.221 -30.016 -11.349 1.00 0.00 139 LYS A O 8
ATOM 15007 N N . ILE A 1 118 ? 29.817 -29.429 -13.432 1.00 0.00 140 ILE A N 8
ATOM 15008 C CA . ILE A 1 118 ? 29.889 -30.800 -13.893 1.00 0.00 140 ILE A CA 8
ATOM 15009 C C . ILE A 1 118 ? 31.213 -31.425 -13.463 1.00 0.00 140 ILE A C 8
ATOM 15010 O O . ILE A 1 118 ? 32.266 -30.782 -13.510 1.00 0.00 140 ILE A O 8
ATOM 15026 N N . THR A 1 119 ? 31.142 -32.663 -13.013 1.00 0.00 141 THR A N 8
ATOM 15027 C CA . THR A 1 119 ? 32.301 -33.363 -12.501 1.00 0.00 141 THR A CA 8
ATOM 15028 C C . THR A 1 119 ? 32.356 -34.771 -13.080 1.00 0.00 141 THR A C 8
ATOM 15029 O O . THR A 1 119 ? 33.271 -35.536 -12.717 1.00 0.00 141 THR A O 8
ATOM 15041 N N . MET A 1 1 ? 2.010 -5.583 -0.761 1.00 0.00 23 MET A N 9
ATOM 15042 C CA . MET A 1 1 ? 1.812 -4.117 -0.735 1.00 0.00 23 MET A CA 9
ATOM 15043 C C . MET A 1 1 ? 1.812 -3.554 -2.151 1.00 0.00 23 MET A C 9
ATOM 15044 O O . MET A 1 1 ? 2.597 -3.990 -2.996 1.00 0.00 23 MET A O 9
ATOM 15060 N N . SER A 1 2 ? 0.913 -2.600 -2.400 1.00 0.00 24 SER A N 9
ATOM 15061 C CA . SER A 1 2 ? 0.821 -1.906 -3.683 1.00 0.00 24 SER A CA 9
ATOM 15062 C C . SER A 1 2 ? 0.539 -2.872 -4.840 1.00 0.00 24 SER A C 9
ATOM 15063 O O . SER A 1 2 ? -0.619 -3.182 -5.127 1.00 0.00 24 SER A O 9
ATOM 15071 N N . SER A 1 3 ? 1.590 -3.355 -5.487 1.00 0.00 25 SER A N 9
ATOM 15072 C CA . SER A 1 3 ? 1.451 -4.206 -6.656 1.00 0.00 25 SER A CA 9
ATOM 15073 C C . SER A 1 3 ? 2.702 -5.055 -6.813 1.00 0.00 25 SER A C 9
ATOM 15074 O O . SER A 1 3 ? 3.218 -5.241 -7.917 1.00 0.00 25 SER A O 9
ATOM 15082 N N . GLU A 1 4 ? 3.189 -5.548 -5.683 1.00 0.00 26 GLU A N 9
ATOM 15083 C CA . GLU A 1 4 ? 4.411 -6.337 -5.633 1.00 0.00 26 GLU A CA 9
ATOM 15084 C C . GLU A 1 4 ? 4.292 -7.611 -6.468 1.00 0.00 26 GLU A C 9
ATOM 15085 O O . GLU A 1 4 ? 3.276 -8.312 -6.409 1.00 0.00 26 GLU A O 9
ATOM 15097 N N . PRO A 1 5 ? 5.328 -7.917 -7.265 1.00 0.00 27 PRO A N 9
ATOM 15098 C CA . PRO A 1 5 ? 5.374 -9.124 -8.087 1.00 0.00 27 PRO A CA 9
ATOM 15099 C C . PRO A 1 5 ? 5.869 -10.343 -7.306 1.00 0.00 27 PRO A C 9
ATOM 15100 O O . PRO A 1 5 ? 5.763 -10.398 -6.081 1.00 0.00 27 PRO A O 9
ATOM 15111 N N . PHE A 1 6 ? 6.419 -11.315 -8.020 1.00 0.00 28 PHE A N 9
ATOM 15112 C CA . PHE A 1 6 ? 6.926 -12.527 -7.397 1.00 0.00 28 PHE A CA 9
ATOM 15113 C C . PHE A 1 6 ? 8.450 -12.562 -7.488 1.00 0.00 28 PHE A C 9
ATOM 15114 O O . PHE A 1 6 ? 9.040 -11.874 -8.323 1.00 0.00 28 PHE A O 9
ATOM 15131 N N . ILE A 1 7 ? 9.083 -13.358 -6.635 1.00 0.00 29 ILE A N 9
ATOM 15132 C CA . ILE A 1 7 ? 10.541 -13.442 -6.605 1.00 0.00 29 ILE A CA 9
ATOM 15133 C C . ILE A 1 7 ? 11.012 -14.886 -6.516 1.00 0.00 29 ILE A C 9
ATOM 15134 O O . ILE A 1 7 ? 10.204 -15.815 -6.469 1.00 0.00 29 ILE A O 9
ATOM 15150 N N . VAL A 1 8 ? 12.326 -15.057 -6.499 1.00 0.00 30 VAL A N 9
ATOM 15151 C CA . VAL A 1 8 ? 12.937 -16.371 -6.387 1.00 0.00 30 VAL A CA 9
ATOM 15152 C C . VAL A 1 8 ? 13.714 -16.472 -5.079 1.00 0.00 30 VAL A C 9
ATOM 15153 O O . VAL A 1 8 ? 14.783 -15.878 -4.933 1.00 0.00 30 VAL A O 9
ATOM 15166 N N . ASN A 1 9 ? 13.174 -17.216 -4.129 1.00 0.00 31 ASN A N 9
ATOM 15167 C CA . ASN A 1 9 ? 13.818 -17.380 -2.834 1.00 0.00 31 ASN A CA 9
ATOM 15168 C C . ASN A 1 9 ? 14.296 -18.813 -2.656 1.00 0.00 31 ASN A C 9
ATOM 15169 O O . ASN A 1 9 ? 13.544 -19.757 -2.892 1.00 0.00 31 ASN A O 9
ATOM 15180 N N . GLY A 1 10 ? 15.544 -18.977 -2.244 1.00 0.00 32 GLY A N 9
ATOM 15181 C CA . GLY A 1 10 ? 16.066 -20.303 -1.998 1.00 0.00 32 GLY A CA 9
ATOM 15182 C C . GLY A 1 10 ? 17.559 -20.399 -2.222 1.00 0.00 32 GLY A C 9
ATOM 15183 O O . GLY A 1 10 ? 18.347 -19.792 -1.493 1.00 0.00 32 GLY A O 9
ATOM 15187 N N . LEU A 1 11 ? 17.946 -21.155 -3.236 1.00 0.00 33 LEU A N 9
ATOM 15188 C CA . LEU A 1 11 ? 19.351 -21.398 -3.518 1.00 0.00 33 LEU A CA 9
ATOM 15189 C C . LEU A 1 11 ? 19.707 -20.895 -4.906 1.00 0.00 33 LEU A C 9
ATOM 15190 O O . LEU A 1 11 ? 18.825 -20.669 -5.740 1.00 0.00 33 LEU A O 9
ATOM 15206 N N . GLU A 1 12 ? 20.994 -20.708 -5.143 1.00 0.00 34 GLU A N 9
ATOM 15207 C CA . GLU A 1 12 ? 21.481 -20.286 -6.444 1.00 0.00 34 GLU A CA 9
ATOM 15208 C C . GLU A 1 12 ? 21.628 -21.491 -7.358 1.00 0.00 34 GLU A C 9
ATOM 15209 O O . GLU A 1 12 ? 21.144 -21.486 -8.491 1.00 0.00 34 GLU A O 9
ATOM 15221 N N . GLY A 1 13 ? 22.280 -22.527 -6.851 1.00 0.00 35 GLY A N 9
ATOM 15222 C CA . GLY A 1 13 ? 22.401 -23.754 -7.606 1.00 0.00 35 GLY A CA 9
ATOM 15223 C C . GLY A 1 13 ? 23.766 -24.405 -7.491 1.00 0.00 35 GLY A C 9
ATOM 15224 O O . GLY A 1 13 ? 24.647 -24.156 -8.314 1.00 0.00 35 GLY A O 9
ATOM 15228 N N . PRO A 1 14 ? 23.974 -25.243 -6.466 1.00 0.00 36 PRO A N 9
ATOM 15229 C CA . PRO A 1 14 ? 25.174 -26.048 -6.331 1.00 0.00 36 PRO A CA 9
ATOM 15230 C C . PRO A 1 14 ? 24.972 -27.446 -6.912 1.00 0.00 36 PRO A C 9
ATOM 15231 O O . PRO A 1 14 ? 25.412 -28.443 -6.339 1.00 0.00 36 PRO A O 9
ATOM 15242 N N . VAL A 1 15 ? 24.291 -27.504 -8.049 1.00 0.00 37 VAL A N 9
ATOM 15243 C CA . VAL A 1 15 ? 23.948 -28.774 -8.677 1.00 0.00 37 VAL A CA 9
ATOM 15244 C C . VAL A 1 15 ? 25.180 -29.455 -9.254 1.00 0.00 37 VAL A C 9
ATOM 15245 O O . VAL A 1 15 ? 25.859 -28.906 -10.124 1.00 0.00 37 VAL A O 9
ATOM 15258 N N . LEU A 1 16 ? 25.466 -30.646 -8.763 1.00 0.00 38 LEU A N 9
ATOM 15259 C CA . LEU A 1 16 ? 26.593 -31.421 -9.248 1.00 0.00 38 LEU A CA 9
ATOM 15260 C C . LEU A 1 16 ? 26.102 -32.483 -10.222 1.00 0.00 38 LEU A C 9
ATOM 15261 O O . LEU A 1 16 ? 25.055 -33.100 -10.007 1.00 0.00 38 LEU A O 9
ATOM 15277 N N . ALA A 1 17 ? 26.845 -32.683 -11.296 1.00 0.00 39 ALA A N 9
ATOM 15278 C CA . ALA A 1 17 ? 26.451 -33.625 -12.327 1.00 0.00 39 ALA A CA 9
ATOM 15279 C C . ALA A 1 17 ? 27.656 -34.390 -12.851 1.00 0.00 39 ALA A C 9
ATOM 15280 O O . ALA A 1 17 ? 28.797 -34.039 -12.560 1.00 0.00 39 ALA A O 9
ATOM 15287 N N . SER A 1 18 ? 27.393 -35.418 -13.638 1.00 0.00 40 SER A N 9
ATOM 15288 C CA . SER A 1 18 ? 28.445 -36.227 -14.217 1.00 0.00 40 SER A CA 9
ATOM 15289 C C . SER A 1 18 ? 28.418 -36.074 -15.729 1.00 0.00 40 SER A C 9
ATOM 15290 O O . SER A 1 18 ? 27.346 -35.926 -16.322 1.00 0.00 40 SER A O 9
ATOM 15298 N N . LEU A 1 19 ? 29.584 -36.092 -16.351 1.00 0.00 41 LEU A N 9
ATOM 15299 C CA . LEU A 1 19 ? 29.663 -35.955 -17.792 1.00 0.00 41 LEU A CA 9
ATOM 15300 C C . LEU A 1 19 ? 29.143 -37.221 -18.455 1.00 0.00 41 LEU A C 9
ATOM 15301 O O . LEU A 1 19 ? 29.753 -38.286 -18.350 1.00 0.00 41 LEU A O 9
ATOM 15317 N N . GLY A 1 20 ? 28.006 -37.103 -19.121 1.00 0.00 42 GLY A N 9
ATOM 15318 C CA . GLY A 1 20 ? 27.349 -38.267 -19.679 1.00 0.00 42 GLY A CA 9
ATOM 15319 C C . GLY A 1 20 ? 26.404 -38.900 -18.677 1.00 0.00 42 GLY A C 9
ATOM 15320 O O . GLY A 1 20 ? 25.713 -39.873 -18.983 1.00 0.00 42 GLY A O 9
ATOM 15324 N N . GLY A 1 21 ? 26.370 -38.330 -17.478 1.00 0.00 43 GLY A N 9
ATOM 15325 C CA . GLY A 1 21 ? 25.506 -38.833 -16.430 1.00 0.00 43 GLY A CA 9
ATOM 15326 C C . GLY A 1 21 ? 24.230 -38.029 -16.328 1.00 0.00 43 GLY A C 9
ATOM 15327 O O . GLY A 1 21 ? 23.880 -37.305 -17.256 1.00 0.00 43 GLY A O 9
ATOM 15331 N N . ASN A 1 22 ? 23.535 -38.133 -15.206 1.00 0.00 44 ASN A N 9
ATOM 15332 C CA . ASN A 1 22 ? 22.259 -37.446 -15.046 1.00 0.00 44 ASN A CA 9
ATOM 15333 C C . ASN A 1 22 ? 22.417 -36.161 -14.245 1.00 0.00 44 ASN A C 9
ATOM 15334 O O . ASN A 1 22 ? 23.269 -36.057 -13.358 1.00 0.00 44 ASN A O 9
ATOM 15345 N N . LEU A 1 23 ? 21.603 -35.176 -14.587 1.00 0.00 45 LEU A N 9
ATOM 15346 C CA . LEU A 1 23 ? 21.560 -33.923 -13.856 1.00 0.00 45 LEU A CA 9
ATOM 15347 C C . LEU A 1 23 ? 20.118 -33.523 -13.606 1.00 0.00 45 LEU A C 9
ATOM 15348 O O . LEU A 1 23 ? 19.341 -33.339 -14.545 1.00 0.00 45 LEU A O 9
ATOM 15364 N N . GLU A 1 24 ? 19.760 -33.415 -12.342 1.00 0.00 46 GLU A N 9
ATOM 15365 C CA . GLU A 1 24 ? 18.441 -32.956 -11.970 1.00 0.00 46 GLU A CA 9
ATOM 15366 C C . GLU A 1 24 ? 18.538 -31.544 -11.418 1.00 0.00 46 GLU A C 9
ATOM 15367 O O . GLU A 1 24 ? 19.078 -31.326 -10.334 1.00 0.00 46 GLU A O 9
ATOM 15379 N N . LEU A 1 25 ? 18.023 -30.585 -12.166 1.00 0.00 47 LEU A N 9
ATOM 15380 C CA . LEU A 1 25 ? 18.115 -29.196 -11.764 1.00 0.00 47 LEU A CA 9
ATOM 15381 C C . LEU A 1 25 ? 16.861 -28.793 -11.015 1.00 0.00 47 LEU A C 9
ATOM 15382 O O . LEU A 1 25 ? 15.749 -28.973 -11.506 1.00 0.00 47 LEU A O 9
ATOM 15398 N N . SER A 1 26 ? 17.045 -28.239 -9.833 1.00 0.00 48 SER A N 9
ATOM 15399 C CA . SER A 1 26 ? 15.927 -27.844 -9.001 1.00 0.00 48 SER A CA 9
ATOM 15400 C C . SER A 1 26 ? 15.903 -26.336 -8.822 1.00 0.00 48 SER A C 9
ATOM 15401 O O . SER A 1 26 ? 16.877 -25.738 -8.361 1.00 0.00 48 SER A O 9
ATOM 15409 N N . CYS A 1 27 ? 14.796 -25.731 -9.199 1.00 0.00 49 CYS A N 9
ATOM 15410 C CA . CYS A 1 27 ? 14.621 -24.300 -9.050 1.00 0.00 49 CYS A CA 9
ATOM 15411 C C . CYS A 1 27 ? 13.444 -24.028 -8.127 1.00 0.00 49 CYS A C 9
ATOM 15412 O O . CYS A 1 27 ? 12.431 -24.734 -8.181 1.00 0.00 49 CYS A O 9
ATOM 15419 N N . GLN A 1 28 ? 13.579 -23.018 -7.281 1.00 0.00 50 GLN A N 9
ATOM 15420 C CA . GLN A 1 28 ? 12.552 -22.705 -6.303 1.00 0.00 50 GLN A CA 9
ATOM 15421 C C . GLN A 1 28 ? 11.799 -21.444 -6.701 1.00 0.00 50 GLN A C 9
ATOM 15422 O O . GLN A 1 28 ? 12.385 -20.487 -7.207 1.00 0.00 50 GLN A O 9
ATOM 15436 N N . LEU A 1 29 ? 10.501 -21.466 -6.466 1.00 0.00 51 LEU A N 9
ATOM 15437 C CA . LEU A 1 29 ? 9.617 -20.385 -6.843 1.00 0.00 51 LEU A CA 9
ATOM 15438 C C . LEU A 1 29 ? 8.834 -19.898 -5.632 1.00 0.00 51 LEU A C 9
ATOM 15439 O O . LEU A 1 29 ? 8.368 -20.702 -4.828 1.00 0.00 51 LEU A O 9
ATOM 15455 N N . SER A 1 30 ? 8.715 -18.587 -5.492 1.00 0.00 52 SER A N 9
ATOM 15456 C CA . SER A 1 30 ? 7.776 -18.005 -4.548 1.00 0.00 52 SER A CA 9
ATOM 15457 C C . SER A 1 30 ? 6.513 -17.613 -5.310 1.00 0.00 52 SER A C 9
ATOM 15458 O O . SER A 1 30 ? 6.384 -16.485 -5.790 1.00 0.00 52 SER A O 9
ATOM 15466 N N . PRO A 1 31 ? 5.568 -18.557 -5.447 1.00 0.00 53 PRO A N 9
ATOM 15467 C CA . PRO A 1 31 ? 4.471 -18.446 -6.390 1.00 0.00 53 PRO A CA 9
ATOM 15468 C C . PRO A 1 31 ? 3.214 -17.793 -5.820 1.00 0.00 53 PRO A C 9
ATOM 15469 O O . PRO A 1 31 ? 2.766 -18.121 -4.720 1.00 0.00 53 PRO A O 9
ATOM 15480 N N . PRO A 1 32 ? 2.645 -16.842 -6.571 1.00 0.00 54 PRO A N 9
ATOM 15481 C CA . PRO A 1 32 ? 1.321 -16.297 -6.299 1.00 0.00 54 PRO A CA 9
ATOM 15482 C C . PRO A 1 32 ? 0.248 -17.113 -7.020 1.00 0.00 54 PRO A C 9
ATOM 15483 O O . PRO A 1 32 ? -0.939 -16.786 -6.995 1.00 0.00 54 PRO A O 9
ATOM 15494 N N . GLN A 1 33 ? 0.704 -18.179 -7.662 1.00 0.00 55 GLN A N 9
ATOM 15495 C CA . GLN A 1 33 ? -0.135 -19.043 -8.473 1.00 0.00 55 GLN A CA 9
ATOM 15496 C C . GLN A 1 33 ? 0.279 -20.494 -8.253 1.00 0.00 55 GLN A C 9
ATOM 15497 O O . GLN A 1 33 ? 1.155 -20.774 -7.432 1.00 0.00 55 GLN A O 9
ATOM 15511 N N . GLN A 1 34 ? -0.342 -21.412 -8.980 1.00 0.00 56 GLN A N 9
ATOM 15512 C CA . GLN A 1 34 ? 0.074 -22.809 -8.952 1.00 0.00 56 GLN A CA 9
ATOM 15513 C C . GLN A 1 34 ? 1.133 -23.047 -10.024 1.00 0.00 56 GLN A C 9
ATOM 15514 O O . GLN A 1 34 ? 1.697 -24.134 -10.125 1.00 0.00 56 GLN A O 9
ATOM 15528 N N . ALA A 1 35 ? 1.359 -22.012 -10.842 1.00 0.00 57 ALA A N 9
ATOM 15529 C CA . ALA A 1 35 ? 2.418 -21.996 -11.858 1.00 0.00 57 ALA A CA 9
ATOM 15530 C C . ALA A 1 35 ? 2.117 -22.921 -13.037 1.00 0.00 57 ALA A C 9
ATOM 15531 O O . ALA A 1 35 ? 2.863 -22.948 -14.015 1.00 0.00 57 ALA A O 9
ATOM 15538 N N . GLN A 1 36 ? 1.007 -23.651 -12.962 1.00 0.00 58 GLN A N 9
ATOM 15539 C CA . GLN A 1 36 ? 0.633 -24.590 -14.016 1.00 0.00 58 GLN A CA 9
ATOM 15540 C C . GLN A 1 36 ? 0.402 -23.871 -15.344 1.00 0.00 58 GLN A C 9
ATOM 15541 O O . GLN A 1 36 ? 0.590 -24.447 -16.413 1.00 0.00 58 GLN A O 9
ATOM 15555 N N . HIS A 1 37 ? -0.002 -22.610 -15.271 1.00 0.00 59 HIS A N 9
ATOM 15556 C CA . HIS A 1 37 ? -0.254 -21.827 -16.473 1.00 0.00 59 HIS A CA 9
ATOM 15557 C C . HIS A 1 37 ? 0.813 -20.753 -16.662 1.00 0.00 59 HIS A C 9
ATOM 15558 O O . HIS A 1 37 ? 0.622 -19.802 -17.418 1.00 0.00 59 HIS A O 9
ATOM 15573 N N . MET A 1 38 ? 1.931 -20.900 -15.966 1.00 0.00 60 MET A N 9
ATOM 15574 C CA . MET A 1 38 ? 3.034 -19.957 -16.103 1.00 0.00 60 MET A CA 9
ATOM 15575 C C . MET A 1 38 ? 4.038 -20.458 -17.145 1.00 0.00 60 MET A C 9
ATOM 15576 O O . MET A 1 38 ? 3.936 -21.594 -17.620 1.00 0.00 60 MET A O 9
ATOM 15590 N N . GLU A 1 39 ? 4.989 -19.610 -17.506 1.00 0.00 61 GLU A N 9
ATOM 15591 C CA . GLU A 1 39 ? 6.034 -19.985 -18.448 1.00 0.00 61 GLU A CA 9
ATOM 15592 C C . GLU A 1 39 ? 7.382 -20.001 -17.732 1.00 0.00 61 GLU A C 9
ATOM 15593 O O . GLU A 1 39 ? 7.725 -19.055 -17.025 1.00 0.00 61 GLU A O 9
ATOM 15605 N N . ILE A 1 40 ? 8.136 -21.079 -17.898 1.00 0.00 62 ILE A N 9
ATOM 15606 C CA . ILE A 1 40 ? 9.414 -21.219 -17.209 1.00 0.00 62 ILE A CA 9
ATOM 15607 C C . ILE A 1 40 ? 10.538 -21.543 -18.188 1.00 0.00 62 ILE A C 9
ATOM 15608 O O . ILE A 1 40 ? 10.330 -22.204 -19.207 1.00 0.00 62 ILE A O 9
ATOM 15624 N N . ARG A 1 41 ? 11.724 -21.054 -17.882 1.00 0.00 63 ARG A N 9
ATOM 15625 C CA . ARG A 1 41 ? 12.908 -21.370 -18.657 1.00 0.00 63 ARG A CA 9
ATOM 15626 C C . ARG A 1 41 ? 13.982 -21.927 -17.729 1.00 0.00 63 ARG A C 9
ATOM 15627 O O . ARG A 1 41 ? 14.459 -21.235 -16.834 1.00 0.00 63 ARG A O 9
ATOM 15648 N N . TRP A 1 42 ? 14.352 -23.176 -17.953 1.00 0.00 64 TRP A N 9
ATOM 15649 C CA . TRP A 1 42 ? 15.316 -23.872 -17.109 1.00 0.00 64 TRP A CA 9
ATOM 15650 C C . TRP A 1 42 ? 16.434 -24.432 -17.977 1.00 0.00 64 TRP A C 9
ATOM 15651 O O . TRP A 1 42 ? 16.604 -25.643 -18.074 1.00 0.00 64 TRP A O 9
ATOM 15672 N N . PHE A 1 43 ? 17.199 -23.557 -18.617 1.00 0.00 65 PHE A N 9
ATOM 15673 C CA . PHE A 1 43 ? 18.114 -24.011 -19.663 1.00 0.00 65 PHE A CA 9
ATOM 15674 C C . PHE A 1 43 ? 19.426 -23.245 -19.634 1.00 0.00 65 PHE A C 9
ATOM 15675 O O . PHE A 1 43 ? 19.461 -22.082 -19.235 1.00 0.00 65 PHE A O 9
ATOM 15692 N N . ARG A 1 44 ? 20.490 -23.894 -20.094 1.00 0.00 66 ARG A N 9
ATOM 15693 C CA . ARG A 1 44 ? 21.825 -23.308 -20.071 1.00 0.00 66 ARG A CA 9
ATOM 15694 C C . ARG A 1 44 ? 21.886 -22.097 -20.994 1.00 0.00 66 ARG A C 9
ATOM 15695 O O . ARG A 1 44 ? 21.243 -22.072 -22.045 1.00 0.00 66 ARG A O 9
ATOM 15716 N N . ASN A 1 45 ? 22.637 -21.085 -20.591 1.00 0.00 67 ASN A N 9
ATOM 15717 C CA . ASN A 1 45 ? 22.715 -19.856 -21.360 1.00 0.00 67 ASN A CA 9
ATOM 15718 C C . ASN A 1 45 ? 24.140 -19.565 -21.794 1.00 0.00 67 ASN A C 9
ATOM 15719 O O . ASN A 1 45 ? 24.988 -19.207 -20.982 1.00 0.00 67 ASN A O 9
ATOM 15730 N N . LEU A 1 46 ? 24.392 -19.731 -23.078 1.00 0.00 68 LEU A N 9
ATOM 15731 C CA . LEU A 1 46 ? 25.678 -19.387 -23.663 1.00 0.00 68 LEU A CA 9
ATOM 15732 C C . LEU A 1 46 ? 25.503 -18.143 -24.525 1.00 0.00 68 LEU A C 9
ATOM 15733 O O . LEU A 1 46 ? 24.406 -17.587 -24.589 1.00 0.00 68 LEU A O 9
ATOM 15749 N N . TYR A 1 47 ? 26.561 -17.709 -25.194 1.00 0.00 69 TYR A N 9
ATOM 15750 C CA . TYR A 1 47 ? 26.462 -16.559 -26.084 1.00 0.00 69 TYR A CA 9
ATOM 15751 C C . TYR A 1 47 ? 25.827 -16.970 -27.410 1.00 0.00 69 TYR A C 9
ATOM 15752 O O . TYR A 1 47 ? 26.438 -16.859 -28.470 1.00 0.00 69 TYR A O 9
ATOM 15770 N N . THR A 1 48 ? 24.602 -17.467 -27.336 1.00 0.00 70 THR A N 9
ATOM 15771 C CA . THR A 1 48 ? 23.878 -17.922 -28.513 1.00 0.00 70 THR A CA 9
ATOM 15772 C C . THR A 1 48 ? 22.388 -17.636 -28.361 1.00 0.00 70 THR A C 9
ATOM 15773 O O . THR A 1 48 ? 21.969 -17.026 -27.377 1.00 0.00 70 THR A O 9
ATOM 15784 N N . GLU A 1 49 ? 21.599 -18.076 -29.332 1.00 0.00 71 GLU A N 9
ATOM 15785 C CA . GLU A 1 49 ? 20.158 -17.856 -29.317 1.00 0.00 71 GLU A CA 9
ATOM 15786 C C . GLU A 1 49 ? 19.485 -18.672 -28.216 1.00 0.00 71 GLU A C 9
ATOM 15787 O O . GLU A 1 49 ? 19.584 -19.900 -28.198 1.00 0.00 71 GLU A O 9
ATOM 15799 N N . PRO A 1 50 ? 18.794 -18.002 -27.282 1.00 0.00 72 PRO A N 9
ATOM 15800 C CA . PRO A 1 50 ? 18.054 -18.667 -26.215 1.00 0.00 72 PRO A CA 9
ATOM 15801 C C . PRO A 1 50 ? 16.709 -19.200 -26.711 1.00 0.00 72 PRO A C 9
ATOM 15802 O O . PRO A 1 50 ? 15.648 -18.722 -26.308 1.00 0.00 72 PRO A O 9
ATOM 15813 N N . VAL A 1 51 ? 16.759 -20.178 -27.602 1.00 0.00 73 VAL A N 9
ATOM 15814 C CA . VAL A 1 51 ? 15.546 -20.757 -28.154 1.00 0.00 73 VAL A CA 9
ATOM 15815 C C . VAL A 1 51 ? 15.115 -21.984 -27.344 1.00 0.00 73 VAL A C 9
ATOM 15816 O O . VAL A 1 51 ? 15.358 -23.132 -27.721 1.00 0.00 73 VAL A O 9
ATOM 15829 N N . HIS A 1 52 ? 14.494 -21.720 -26.200 1.00 0.00 74 HIS A N 9
ATOM 15830 C CA . HIS A 1 52 ? 13.987 -22.772 -25.323 1.00 0.00 74 HIS A CA 9
ATOM 15831 C C . HIS A 1 52 ? 13.128 -22.151 -24.227 1.00 0.00 74 HIS A C 9
ATOM 15832 O O . HIS A 1 52 ? 13.505 -21.132 -23.645 1.00 0.00 74 HIS A O 9
ATOM 15847 N N . LEU A 1 53 ? 11.990 -22.771 -23.946 1.00 0.00 75 LEU A N 9
ATOM 15848 C CA . LEU A 1 53 ? 11.024 -22.235 -22.994 1.00 0.00 75 LEU A CA 9
ATOM 15849 C C . LEU A 1 53 ? 9.899 -23.241 -22.756 1.00 0.00 75 LEU A C 9
ATOM 15850 O O . LEU A 1 53 ? 9.252 -23.696 -23.701 1.00 0.00 75 LEU A O 9
ATOM 15866 N N . TYR A 1 54 ? 9.661 -23.562 -21.495 1.00 0.00 76 TYR A N 9
ATOM 15867 C CA . TYR A 1 54 ? 8.622 -24.506 -21.118 1.00 0.00 76 TYR A CA 9
ATOM 15868 C C . TYR A 1 54 ? 7.354 -23.741 -20.770 1.00 0.00 76 TYR A C 9
ATOM 15869 O O . TYR A 1 54 ? 7.385 -22.817 -19.956 1.00 0.00 76 TYR A O 9
ATOM 15887 N N . ARG A 1 55 ? 6.236 -24.116 -21.373 1.00 0.00 77 ARG A N 9
ATOM 15888 C CA . ARG A 1 55 ? 5.025 -23.313 -21.261 1.00 0.00 77 ARG A CA 9
ATOM 15889 C C . ARG A 1 55 ? 3.811 -24.184 -20.971 1.00 0.00 77 ARG A C 9
ATOM 15890 O O . ARG A 1 55 ? 3.675 -25.267 -21.536 1.00 0.00 77 ARG A O 9
ATOM 15911 N N . ASP A 1 56 ? 2.948 -23.708 -20.066 1.00 0.00 78 ASP A N 9
ATOM 15912 C CA . ASP A 1 56 ? 1.721 -24.424 -19.694 1.00 0.00 78 ASP A CA 9
ATOM 15913 C C . ASP A 1 56 ? 2.071 -25.751 -19.028 1.00 0.00 78 ASP A C 9
ATOM 15914 O O . ASP A 1 56 ? 1.264 -26.678 -18.974 1.00 0.00 78 ASP A O 9
ATOM 15923 N N . GLY A 1 57 ? 3.293 -25.829 -18.514 1.00 0.00 79 GLY A N 9
ATOM 15924 C CA . GLY A 1 57 ? 3.776 -27.065 -17.936 1.00 0.00 79 GLY A CA 9
ATOM 15925 C C . GLY A 1 57 ? 4.005 -28.125 -18.991 1.00 0.00 79 GLY A C 9
ATOM 15926 O O . GLY A 1 57 ? 4.122 -29.310 -18.680 1.00 0.00 79 GLY A O 9
ATOM 15930 N N . LYS A 1 58 ? 4.083 -27.697 -20.241 1.00 0.00 80 LYS A N 9
ATOM 15931 C CA . LYS A 1 58 ? 4.250 -28.611 -21.354 1.00 0.00 80 LYS A CA 9
ATOM 15932 C C . LYS A 1 58 ? 5.362 -28.144 -22.282 1.00 0.00 80 LYS A C 9
ATOM 15933 O O . LYS A 1 58 ? 5.860 -27.015 -22.168 1.00 0.00 80 LYS A O 9
ATOM 15952 N N . ASP A 1 59 ? 5.744 -29.030 -23.191 1.00 0.00 81 ASP A N 9
ATOM 15953 C CA . ASP A 1 59 ? 6.762 -28.742 -24.190 1.00 0.00 81 ASP A CA 9
ATOM 15954 C C . ASP A 1 59 ? 6.087 -28.333 -25.495 1.00 0.00 81 ASP A C 9
ATOM 15955 O O . ASP A 1 59 ? 4.946 -28.716 -25.756 1.00 0.00 81 ASP A O 9
ATOM 15964 N N . MET A 1 60 ? 6.779 -27.548 -26.302 1.00 0.00 82 MET A N 9
ATOM 15965 C CA . MET A 1 60 ? 6.218 -27.065 -27.551 1.00 0.00 82 MET A CA 9
ATOM 15966 C C . MET A 1 60 ? 7.241 -27.185 -28.665 1.00 0.00 82 MET A C 9
ATOM 15967 O O . MET A 1 60 ? 8.441 -27.121 -28.412 1.00 0.00 82 MET A O 9
ATOM 15981 N N . PHE A 1 61 ? 6.767 -27.315 -29.896 1.00 0.00 83 PHE A N 9
ATOM 15982 C CA . PHE A 1 61 ? 7.649 -27.481 -31.045 1.00 0.00 83 PHE A CA 9
ATOM 15983 C C . PHE A 1 61 ? 8.402 -26.190 -31.349 1.00 0.00 83 PHE A C 9
ATOM 15984 O O . PHE A 1 61 ? 9.256 -26.151 -32.234 1.00 0.00 83 PHE A O 9
ATOM 16001 N N . GLY A 1 62 ? 8.067 -25.130 -30.627 1.00 0.00 84 GLY A N 9
ATOM 16002 C CA . GLY A 1 62 ? 8.805 -23.891 -30.745 1.00 0.00 84 GLY A CA 9
ATOM 16003 C C . GLY A 1 62 ? 10.046 -23.883 -29.879 1.00 0.00 84 GLY A C 9
ATOM 16004 O O . GLY A 1 62 ? 10.924 -23.036 -30.045 1.00 0.00 84 GLY A O 9
ATOM 16008 N N . GLU A 1 63 ? 10.109 -24.811 -28.931 1.00 0.00 85 GLU A N 9
ATOM 16009 C CA . GLU A 1 63 ? 11.265 -24.926 -28.056 1.00 0.00 85 GLU A CA 9
ATOM 16010 C C . GLU A 1 63 ? 11.929 -26.294 -28.223 1.00 0.00 85 GLU A C 9
ATOM 16011 O O . GLU A 1 63 ? 13.155 -26.395 -28.245 1.00 0.00 85 GLU A O 9
ATOM 16023 N N . ILE A 1 64 ? 11.095 -27.330 -28.361 1.00 0.00 86 ILE A N 9
ATOM 16024 C CA . ILE A 1 64 ? 11.545 -28.705 -28.563 1.00 0.00 86 ILE A CA 9
ATOM 16025 C C . ILE A 1 64 ? 12.529 -29.149 -27.481 1.00 0.00 86 ILE A C 9
ATOM 16026 O O . ILE A 1 64 ? 13.748 -29.065 -27.658 1.00 0.00 86 ILE A O 9
ATOM 16042 N N . ILE A 1 65 ? 12.005 -29.630 -26.361 1.00 0.00 87 ILE A N 9
ATOM 16043 C CA . ILE A 1 65 ? 12.852 -30.124 -25.281 1.00 0.00 87 ILE A CA 9
ATOM 16044 C C . ILE A 1 65 ? 13.619 -31.363 -25.726 1.00 0.00 87 ILE A C 9
ATOM 16045 O O . ILE A 1 65 ? 14.740 -31.610 -25.274 1.00 0.00 87 ILE A O 9
ATOM 16061 N N . SER A 1 66 ? 13.029 -32.105 -26.656 1.00 0.00 88 SER A N 9
ATOM 16062 C CA . SER A 1 66 ? 13.661 -33.278 -27.239 1.00 0.00 88 SER A CA 9
ATOM 16063 C C . SER A 1 66 ? 14.921 -32.883 -28.000 1.00 0.00 88 SER A C 9
ATOM 16064 O O . SER A 1 66 ? 15.751 -33.727 -28.341 1.00 0.00 88 SER A O 9
ATOM 16072 N N . LYS A 1 67 ? 15.059 -31.589 -28.261 1.00 0.00 89 LYS A N 9
ATOM 16073 C CA . LYS A 1 67 ? 16.196 -31.087 -29.021 1.00 0.00 89 LYS A CA 9
ATOM 16074 C C . LYS A 1 67 ? 17.381 -30.810 -28.105 1.00 0.00 89 LYS A C 9
ATOM 16075 O O . LYS A 1 67 ? 18.503 -30.616 -28.572 1.00 0.00 89 LYS A O 9
ATOM 16094 N N . TYR A 1 68 ? 17.123 -30.778 -26.801 1.00 0.00 90 TYR A N 9
ATOM 16095 C CA . TYR A 1 68 ? 18.188 -30.607 -25.823 1.00 0.00 90 TYR A CA 9
ATOM 16096 C C . TYR A 1 68 ? 19.003 -31.887 -25.751 1.00 0.00 90 TYR A C 9
ATOM 16097 O O . TYR A 1 68 ? 20.224 -31.874 -25.901 1.00 0.00 90 TYR A O 9
ATOM 16115 N N . VAL A 1 69 ? 18.301 -32.993 -25.558 1.00 0.00 91 VAL A N 9
ATOM 16116 C CA . VAL A 1 69 ? 18.912 -34.308 -25.477 1.00 0.00 91 VAL A CA 9
ATOM 16117 C C . VAL A 1 69 ? 17.814 -35.355 -25.292 1.00 0.00 91 VAL A C 9
ATOM 16118 O O . VAL A 1 69 ? 16.638 -35.005 -25.182 1.00 0.00 91 VAL A O 9
ATOM 16131 N N . GLU A 1 70 ? 18.178 -36.626 -25.291 1.00 0.00 92 GLU A N 9
ATOM 16132 C CA . GLU A 1 70 ? 17.223 -37.676 -24.992 1.00 0.00 92 GLU A CA 9
ATOM 16133 C C . GLU A 1 70 ? 17.145 -37.873 -23.484 1.00 0.00 92 GLU A C 9
ATOM 16134 O O . GLU A 1 70 ? 18.129 -37.648 -22.779 1.00 0.00 92 GLU A O 9
ATOM 16146 N N . ARG A 1 71 ? 15.980 -38.294 -23.004 1.00 0.00 93 ARG A N 9
ATOM 16147 C CA . ARG A 1 71 ? 15.725 -38.439 -21.574 1.00 0.00 93 ARG A CA 9
ATOM 16148 C C . ARG A 1 71 ? 15.800 -37.084 -20.868 1.00 0.00 93 ARG A C 9
ATOM 16149 O O . ARG A 1 71 ? 16.687 -36.832 -20.041 1.00 0.00 93 ARG A O 9
ATOM 16170 N N . THR A 1 72 ? 14.872 -36.209 -21.228 1.00 0.00 94 THR A N 9
ATOM 16171 C CA . THR A 1 72 ? 14.728 -34.917 -20.579 1.00 0.00 94 THR A CA 9
ATOM 16172 C C . THR A 1 72 ? 13.331 -34.790 -19.980 1.00 0.00 94 THR A C 9
ATOM 16173 O O . THR A 1 72 ? 12.348 -34.628 -20.704 1.00 0.00 94 THR A O 9
ATOM 16184 N N . GLU A 1 73 ? 13.250 -34.875 -18.662 1.00 0.00 95 GLU A N 9
ATOM 16185 C CA . GLU A 1 73 ? 11.970 -34.880 -17.971 1.00 0.00 95 GLU A CA 9
ATOM 16186 C C . GLU A 1 73 ? 11.840 -33.674 -17.056 1.00 0.00 95 GLU A C 9
ATOM 16187 O O . GLU A 1 73 ? 12.621 -33.509 -16.125 1.00 0.00 95 GLU A O 9
ATOM 16199 N N . LEU A 1 74 ? 10.859 -32.832 -17.318 1.00 0.00 96 LEU A N 9
ATOM 16200 C CA . LEU A 1 74 ? 10.577 -31.721 -16.429 1.00 0.00 96 LEU A CA 9
ATOM 16201 C C . LEU A 1 74 ? 9.617 -32.179 -15.340 1.00 0.00 96 LEU A C 9
ATOM 16202 O O . LEU A 1 74 ? 8.409 -32.259 -15.557 1.00 0.00 96 LEU A O 9
ATOM 16218 N N . LEU A 1 75 ? 10.167 -32.509 -14.184 1.00 0.00 97 LEU A N 9
ATOM 16219 C CA . LEU A 1 75 ? 9.363 -32.903 -13.042 1.00 0.00 97 LEU A CA 9
ATOM 16220 C C . LEU A 1 75 ? 8.653 -31.679 -12.485 1.00 0.00 97 LEU A C 9
ATOM 16221 O O . LEU A 1 75 ? 9.284 -30.785 -11.910 1.00 0.00 97 LEU A O 9
ATOM 16237 N N . LYS A 1 76 ? 7.344 -31.634 -12.680 1.00 0.00 98 LYS A N 9
ATOM 16238 C CA . LYS A 1 76 ? 6.548 -30.477 -12.300 1.00 0.00 98 LYS A CA 9
ATOM 16239 C C . LYS A 1 76 ? 5.690 -30.792 -11.086 1.00 0.00 98 LYS A C 9
ATOM 16240 O O . LYS A 1 76 ? 4.767 -30.053 -10.757 1.00 0.00 98 LYS A O 9
ATOM 16259 N N . ASP A 1 77 ? 6.003 -31.898 -10.420 1.00 0.00 99 ASP A N 9
ATOM 16260 C CA . ASP A 1 77 ? 5.272 -32.310 -9.220 1.00 0.00 99 ASP A CA 9
ATOM 16261 C C . ASP A 1 77 ? 5.491 -31.309 -8.091 1.00 0.00 99 ASP A C 9
ATOM 16262 O O . ASP A 1 77 ? 4.717 -31.237 -7.136 1.00 0.00 99 ASP A O 9
ATOM 16271 N N . GLY A 1 78 ? 6.563 -30.547 -8.211 1.00 0.00 100 GLY A N 9
ATOM 16272 C CA . GLY A 1 78 ? 6.865 -29.504 -7.257 1.00 0.00 100 GLY A CA 9
ATOM 16273 C C . GLY A 1 78 ? 6.130 -28.211 -7.559 1.00 0.00 100 GLY A C 9
ATOM 16274 O O . GLY A 1 78 ? 6.042 -27.334 -6.704 1.00 0.00 100 GLY A O 9
ATOM 16278 N N . ILE A 1 79 ? 5.625 -28.086 -8.788 1.00 0.00 101 ILE A N 9
ATOM 16279 C CA . ILE A 1 79 ? 5.077 -26.824 -9.295 1.00 0.00 101 ILE A CA 9
ATOM 16280 C C . ILE A 1 79 ? 4.032 -26.206 -8.358 1.00 0.00 101 ILE A C 9
ATOM 16281 O O . ILE A 1 79 ? 4.023 -24.989 -8.159 1.00 0.00 101 ILE A O 9
ATOM 16297 N N . GLY A 1 80 ? 3.192 -27.040 -7.744 1.00 0.00 102 GLY A N 9
ATOM 16298 C CA . GLY A 1 80 ? 2.158 -26.533 -6.856 1.00 0.00 102 GLY A CA 9
ATOM 16299 C C . GLY A 1 80 ? 2.733 -25.896 -5.604 1.00 0.00 102 GLY A C 9
ATOM 16300 O O . GLY A 1 80 ? 2.068 -25.101 -4.936 1.00 0.00 102 GLY A O 9
ATOM 16304 N N . GLU A 1 81 ? 3.977 -26.240 -5.295 1.00 0.00 103 GLU A N 9
ATOM 16305 C CA . GLU A 1 81 ? 4.666 -25.697 -4.135 1.00 0.00 103 GLU A CA 9
ATOM 16306 C C . GLU A 1 81 ? 5.780 -24.746 -4.573 1.00 0.00 103 GLU A C 9
ATOM 16307 O O . GLU A 1 81 ? 6.558 -24.261 -3.750 1.00 0.00 103 GLU A O 9
ATOM 16319 N N . GLY A 1 82 ? 5.856 -24.487 -5.875 1.00 0.00 104 GLY A N 9
ATOM 16320 C CA . GLY A 1 82 ? 6.877 -23.604 -6.394 1.00 0.00 104 GLY A CA 9
ATOM 16321 C C . GLY A 1 82 ? 8.220 -24.293 -6.540 1.00 0.00 104 GLY A C 9
ATOM 16322 O O . GLY A 1 82 ? 9.240 -23.763 -6.124 1.00 0.00 104 GLY A O 9
ATOM 16326 N N . LYS A 1 83 ? 8.224 -25.498 -7.084 1.00 0.00 105 LYS A N 9
ATOM 16327 C CA . LYS A 1 83 ? 9.474 -26.203 -7.337 1.00 0.00 105 LYS A CA 9
ATOM 16328 C C . LYS A 1 83 ? 9.460 -26.842 -8.721 1.00 0.00 105 LYS A C 9
ATOM 16329 O O . LYS A 1 83 ? 8.487 -27.482 -9.106 1.00 0.00 105 LYS A O 9
ATOM 16348 N N . VAL A 1 84 ? 10.530 -26.665 -9.473 1.00 0.00 106 VAL A N 9
ATOM 16349 C CA . VAL A 1 84 ? 10.642 -27.316 -10.772 1.00 0.00 106 VAL A CA 9
ATOM 16350 C C . VAL A 1 84 ? 11.946 -28.089 -10.859 1.00 0.00 106 VAL A C 9
ATOM 16351 O O . VAL A 1 84 ? 13.012 -27.563 -10.522 1.00 0.00 106 VAL A O 9
ATOM 16364 N N . THR A 1 85 ? 11.863 -29.330 -11.311 1.00 0.00 107 THR A N 9
ATOM 16365 C CA . THR A 1 85 ? 13.037 -30.182 -11.396 1.00 0.00 107 THR A CA 9
ATOM 16366 C C . THR A 1 85 ? 13.242 -30.700 -12.815 1.00 0.00 107 THR A C 9
ATOM 16367 O O . THR A 1 85 ? 12.535 -31.599 -13.265 1.00 0.00 107 THR A O 9
ATOM 16378 N N . LEU A 1 86 ? 14.206 -30.128 -13.519 1.00 0.00 108 LEU A N 9
ATOM 16379 C CA . LEU A 1 86 ? 14.505 -30.563 -14.872 1.00 0.00 108 LEU A CA 9
ATOM 16380 C C . LEU A 1 86 ? 15.526 -31.691 -14.850 1.00 0.00 108 LEU A C 9
ATOM 16381 O O . LEU A 1 86 ? 16.682 -31.499 -14.473 1.00 0.00 108 LEU A O 9
ATOM 16397 N N . ARG A 1 87 ? 15.070 -32.869 -15.229 1.00 0.00 109 ARG A N 9
ATOM 16398 C CA . ARG A 1 87 ? 15.921 -34.035 -15.322 1.00 0.00 109 ARG A CA 9
ATOM 16399 C C . ARG A 1 87 ? 16.509 -34.132 -16.723 1.00 0.00 109 ARG A C 9
ATOM 16400 O O . ARG A 1 87 ? 15.810 -34.472 -17.676 1.00 0.00 109 ARG A O 9
ATOM 16421 N N . ILE A 1 88 ? 17.786 -33.827 -16.844 1.00 0.00 110 ILE A N 9
ATOM 16422 C CA . ILE A 1 88 ? 18.469 -33.912 -18.121 1.00 0.00 110 ILE A CA 9
ATOM 16423 C C . ILE A 1 88 ? 19.528 -35.005 -18.062 1.00 0.00 110 ILE A C 9
ATOM 16424 O O . ILE A 1 88 ? 20.463 -34.936 -17.258 1.00 0.00 110 ILE A O 9
ATOM 16440 N N . PHE A 1 89 ? 19.360 -36.035 -18.875 1.00 0.00 111 PHE A N 9
ATOM 16441 C CA . PHE A 1 89 ? 20.335 -37.111 -18.924 1.00 0.00 111 PHE A CA 9
ATOM 16442 C C . PHE A 1 89 ? 21.426 -36.807 -19.943 1.00 0.00 111 PHE A C 9
ATOM 16443 O O . PHE A 1 89 ? 21.173 -36.173 -20.965 1.00 0.00 111 PHE A O 9
ATOM 16460 N N . ASN A 1 90 ? 22.638 -37.259 -19.632 1.00 0.00 112 ASN A N 9
ATOM 16461 C CA . ASN A 1 90 ? 23.818 -37.036 -20.466 1.00 0.00 112 ASN A CA 9
ATOM 16462 C C . ASN A 1 90 ? 24.230 -35.573 -20.443 1.00 0.00 112 ASN A C 9
ATOM 16463 O O . ASN A 1 90 ? 24.208 -34.887 -21.466 1.00 0.00 112 ASN A O 9
ATOM 16474 N N . VAL A 1 91 ? 24.600 -35.105 -19.259 1.00 0.00 113 VAL A N 9
ATOM 16475 C CA . VAL A 1 91 ? 25.112 -33.752 -19.092 1.00 0.00 113 VAL A CA 9
ATOM 16476 C C . VAL A 1 91 ? 26.444 -33.609 -19.811 1.00 0.00 113 VAL A C 9
ATOM 16477 O O . VAL A 1 91 ? 27.264 -34.528 -19.798 1.00 0.00 113 VAL A O 9
ATOM 16490 N N . THR A 1 92 ? 26.663 -32.462 -20.430 1.00 0.00 114 THR A N 9
ATOM 16491 C CA . THR A 1 92 ? 27.851 -32.261 -21.238 1.00 0.00 114 THR A CA 9
ATOM 16492 C C . THR A 1 92 ? 28.627 -31.016 -20.807 1.00 0.00 114 THR A C 9
ATOM 16493 O O . THR A 1 92 ? 28.120 -30.182 -20.052 1.00 0.00 114 THR A O 9
ATOM 16504 N N . VAL A 1 93 ? 29.855 -30.884 -21.303 1.00 0.00 115 VAL A N 9
ATOM 16505 C CA . VAL A 1 93 ? 30.697 -29.732 -20.979 1.00 0.00 115 VAL A CA 9
ATOM 16506 C C . VAL A 1 93 ? 30.152 -28.476 -21.651 1.00 0.00 115 VAL A C 9
ATOM 16507 O O . VAL A 1 93 ? 30.560 -27.361 -21.347 1.00 0.00 115 VAL A O 9
ATOM 16520 N N . ASP A 1 94 ? 29.233 -28.678 -22.584 1.00 0.00 116 ASP A N 9
ATOM 16521 C CA . ASP A 1 94 ? 28.497 -27.575 -23.189 1.00 0.00 116 ASP A CA 9
ATOM 16522 C C . ASP A 1 94 ? 27.479 -27.021 -22.195 1.00 0.00 116 ASP A C 9
ATOM 16523 O O . ASP A 1 94 ? 27.069 -25.865 -22.285 1.00 0.00 116 ASP A O 9
ATOM 16532 N N . ASP A 1 95 ? 27.092 -27.863 -21.240 1.00 0.00 117 ASP A N 9
ATOM 16533 C CA . ASP A 1 95 ? 26.068 -27.514 -20.257 1.00 0.00 117 ASP A CA 9
ATOM 16534 C C . ASP A 1 95 ? 26.690 -27.287 -18.888 1.00 0.00 117 ASP A C 9
ATOM 16535 O O . ASP A 1 95 ? 26.034 -26.796 -17.972 1.00 0.00 117 ASP A O 9
ATOM 16544 N N . ASP A 1 96 ? 27.961 -27.661 -18.760 1.00 0.00 118 ASP A N 9
ATOM 16545 C CA . ASP A 1 96 ? 28.717 -27.482 -17.511 1.00 0.00 118 ASP A CA 9
ATOM 16546 C C . ASP A 1 96 ? 28.855 -26.004 -17.116 1.00 0.00 118 ASP A C 9
ATOM 16547 O O . ASP A 1 96 ? 29.371 -25.685 -16.044 1.00 0.00 118 ASP A O 9
ATOM 16556 N N . GLY A 1 97 ? 28.390 -25.110 -17.979 1.00 0.00 119 GLY A N 9
ATOM 16557 C CA . GLY A 1 97 ? 28.457 -23.693 -17.691 1.00 0.00 119 GLY A CA 9
ATOM 16558 C C . GLY A 1 97 ? 27.336 -23.228 -16.781 1.00 0.00 119 GLY A C 9
ATOM 16559 O O . GLY A 1 97 ? 27.035 -23.863 -15.764 1.00 0.00 119 GLY A O 9
ATOM 16563 N N . SER A 1 98 ? 26.713 -22.121 -17.142 1.00 0.00 120 SER A N 9
ATOM 16564 C CA . SER A 1 98 ? 25.664 -21.549 -16.324 1.00 0.00 120 SER A CA 9
ATOM 16565 C C . SER A 1 98 ? 24.288 -21.817 -16.922 1.00 0.00 120 SER A C 9
ATOM 16566 O O . SER A 1 98 ? 24.025 -21.504 -18.088 1.00 0.00 120 SER A O 9
ATOM 16574 N N . TYR A 1 99 ? 23.420 -22.412 -16.127 1.00 0.00 121 TYR A N 9
ATOM 16575 C CA . TYR A 1 99 ? 22.039 -22.605 -16.512 1.00 0.00 121 TYR A CA 9
ATOM 16576 C C . TYR A 1 99 ? 21.234 -21.383 -16.104 1.00 0.00 121 TYR A C 9
ATOM 16577 O O . TYR A 1 99 ? 21.403 -20.858 -15.003 1.00 0.00 121 TYR A O 9
ATOM 16595 N N . HIS A 1 100 ? 20.385 -20.914 -16.992 1.00 0.00 122 HIS A N 9
ATOM 16596 C CA . HIS A 1 100 ? 19.557 -19.764 -16.700 1.00 0.00 122 HIS A CA 9
ATOM 16597 C C . HIS A 1 100 ? 18.151 -20.214 -16.335 1.00 0.00 122 HIS A C 9
ATOM 16598 O O . HIS A 1 100 ? 17.470 -20.885 -17.126 1.00 0.00 122 HIS A O 9
ATOM 16613 N N . CYS A 1 101 ? 17.751 -19.864 -15.123 1.00 0.00 123 CYS A N 9
ATOM 16614 C CA . CYS A 1 101 ? 16.419 -20.152 -14.623 1.00 0.00 123 CYS A CA 9
ATOM 16615 C C . CYS A 1 101 ? 15.585 -18.879 -14.648 1.00 0.00 123 CYS A C 9
ATOM 16616 O O . CYS A 1 101 ? 15.938 -17.885 -14.013 1.00 0.00 123 CYS A O 9
ATOM 16623 N N . VAL A 1 102 ? 14.510 -18.896 -15.417 1.00 0.00 124 VAL A N 9
ATOM 16624 C CA . VAL A 1 102 ? 13.625 -17.747 -15.525 1.00 0.00 124 VAL A CA 9
ATOM 16625 C C . VAL A 1 102 ? 12.178 -18.179 -15.340 1.00 0.00 124 VAL A C 9
ATOM 16626 O O . VAL A 1 102 ? 11.721 -19.117 -15.986 1.00 0.00 124 VAL A O 9
ATOM 16639 N N . PHE A 1 103 ? 11.470 -17.509 -14.453 1.00 0.00 125 PHE A N 9
ATOM 16640 C CA . PHE A 1 103 ? 10.056 -17.775 -14.254 1.00 0.00 125 PHE A CA 9
ATOM 16641 C C . PHE A 1 103 ? 9.258 -16.543 -14.633 1.00 0.00 125 PHE A C 9
ATOM 16642 O O . PHE A 1 103 ? 9.657 -15.429 -14.300 1.00 0.00 125 PHE A O 9
ATOM 16659 N N . LYS A 1 104 ? 8.152 -16.730 -15.333 1.00 0.00 126 LYS A N 9
ATOM 16660 C CA . LYS A 1 104 ? 7.293 -15.611 -15.680 1.00 0.00 126 LYS A CA 9
ATOM 16661 C C . LYS A 1 104 ? 5.825 -15.997 -15.566 1.00 0.00 126 LYS A C 9
ATOM 16662 O O . LYS A 1 104 ? 5.359 -16.935 -16.220 1.00 0.00 126 LYS A O 9
ATOM 16681 N N . ASP A 1 105 ? 5.112 -15.273 -14.719 1.00 0.00 127 ASP A N 9
ATOM 16682 C CA . ASP A 1 105 ? 3.690 -15.499 -14.513 1.00 0.00 127 ASP A CA 9
ATOM 16683 C C . ASP A 1 105 ? 2.955 -14.174 -14.568 1.00 0.00 127 ASP A C 9
ATOM 16684 O O . ASP A 1 105 ? 3.391 -13.188 -13.968 1.00 0.00 127 ASP A O 9
ATOM 16693 N N . GLY A 1 106 ? 1.854 -14.142 -15.296 1.00 0.00 128 GLY A N 9
ATOM 16694 C CA . GLY A 1 106 ? 1.138 -12.902 -15.481 1.00 0.00 128 GLY A CA 9
ATOM 16695 C C . GLY A 1 106 ? 1.957 -11.907 -16.275 1.00 0.00 128 GLY A C 9
ATOM 16696 O O . GLY A 1 106 ? 2.145 -12.075 -17.481 1.00 0.00 128 GLY A O 9
ATOM 16700 N N . ASP A 1 107 ? 2.457 -10.879 -15.603 1.00 0.00 129 ASP A N 9
ATOM 16701 C CA . ASP A 1 107 ? 3.297 -9.882 -16.256 1.00 0.00 129 ASP A CA 9
ATOM 16702 C C . ASP A 1 107 ? 4.681 -9.808 -15.619 1.00 0.00 129 ASP A C 9
ATOM 16703 O O . ASP A 1 107 ? 5.564 -9.112 -16.120 1.00 0.00 129 ASP A O 9
ATOM 16712 N N . PHE A 1 108 ? 4.878 -10.533 -14.526 1.00 0.00 130 PHE A N 9
ATOM 16713 C CA . PHE A 1 108 ? 6.123 -10.436 -13.775 1.00 0.00 130 PHE A CA 9
ATOM 16714 C C . PHE A 1 108 ? 7.005 -11.649 -14.023 1.00 0.00 130 PHE A C 9
ATOM 16715 O O . PHE A 1 108 ? 6.516 -12.775 -14.129 1.00 0.00 130 PHE A O 9
ATOM 16732 N N . TYR A 1 109 ? 8.304 -11.413 -14.111 1.00 0.00 131 TYR A N 9
ATOM 16733 C CA . TYR A 1 109 ? 9.261 -12.489 -14.291 1.00 0.00 131 TYR A CA 9
ATOM 16734 C C . TYR A 1 109 ? 10.449 -12.319 -13.350 1.00 0.00 131 TYR A C 9
ATOM 16735 O O . TYR A 1 109 ? 10.763 -11.207 -12.915 1.00 0.00 131 TYR A O 9
ATOM 16753 N N . GLU A 1 110 ? 11.094 -13.429 -13.028 1.00 0.00 132 GLU A N 9
ATOM 16754 C CA . GLU A 1 110 ? 12.262 -13.423 -12.162 1.00 0.00 132 GLU A CA 9
ATOM 16755 C C . GLU A 1 110 ? 13.364 -14.281 -12.767 1.00 0.00 132 GLU A C 9
ATOM 16756 O O . GLU A 1 110 ? 13.086 -15.281 -13.431 1.00 0.00 132 GLU A O 9
ATOM 16768 N N . GLU A 1 111 ? 14.609 -13.891 -12.535 1.00 0.00 133 GLU A N 9
ATOM 16769 C CA . GLU A 1 111 ? 15.749 -14.584 -13.120 1.00 0.00 133 GLU A CA 9
ATOM 16770 C C . GLU A 1 111 ? 16.691 -15.108 -12.042 1.00 0.00 133 GLU A C 9
ATOM 16771 O O . GLU A 1 111 ? 16.797 -14.530 -10.962 1.00 0.00 133 GLU A O 9
ATOM 16783 N N . HIS A 1 112 ? 17.365 -16.210 -12.341 1.00 0.00 134 HIS A N 9
ATOM 16784 C CA . HIS A 1 112 ? 18.364 -16.777 -11.445 1.00 0.00 134 HIS A CA 9
ATOM 16785 C C . HIS A 1 112 ? 19.406 -17.552 -12.244 1.00 0.00 134 HIS A C 9
ATOM 16786 O O . HIS A 1 112 ? 19.069 -18.250 -13.202 1.00 0.00 134 HIS A O 9
ATOM 16801 N N . ILE A 1 113 ? 20.669 -17.410 -11.865 1.00 0.00 135 ILE A N 9
ATOM 16802 C CA . ILE A 1 113 ? 21.749 -18.143 -12.509 1.00 0.00 135 ILE A CA 9
ATOM 16803 C C . ILE A 1 113 ? 22.120 -19.370 -11.678 1.00 0.00 135 ILE A C 9
ATOM 16804 O O . ILE A 1 113 ? 22.345 -19.269 -10.470 1.00 0.00 135 ILE A O 9
ATOM 16820 N N . THR A 1 114 ? 22.160 -20.521 -12.329 1.00 0.00 136 THR A N 9
ATOM 16821 C CA . THR A 1 114 ? 22.494 -21.769 -11.669 1.00 0.00 136 THR A CA 9
ATOM 16822 C C . THR A 1 114 ? 23.670 -22.450 -12.366 1.00 0.00 136 THR A C 9
ATOM 16823 O O . THR A 1 114 ? 23.542 -22.938 -13.487 1.00 0.00 136 THR A O 9
ATOM 16834 N N . GLU A 1 115 ? 24.817 -22.458 -11.708 1.00 0.00 137 GLU A N 9
ATOM 16835 C CA . GLU A 1 115 ? 26.019 -23.064 -12.266 1.00 0.00 137 GLU A CA 9
ATOM 16836 C C . GLU A 1 115 ? 25.969 -24.580 -12.133 1.00 0.00 137 GLU A C 9
ATOM 16837 O O . GLU A 1 115 ? 25.621 -25.105 -11.074 1.00 0.00 137 GLU A O 9
ATOM 16849 N N . VAL A 1 116 ? 26.311 -25.282 -13.204 1.00 0.00 138 VAL A N 9
ATOM 16850 C CA . VAL A 1 116 ? 26.345 -26.735 -13.175 1.00 0.00 138 VAL A CA 9
ATOM 16851 C C . VAL A 1 116 ? 27.755 -27.220 -12.857 1.00 0.00 138 VAL A C 9
ATOM 16852 O O . VAL A 1 116 ? 28.717 -26.865 -13.534 1.00 0.00 138 VAL A O 9
ATOM 16865 N N . LYS A 1 117 ? 27.875 -28.023 -11.816 1.00 0.00 139 LYS A N 9
ATOM 16866 C CA . LYS A 1 117 ? 29.169 -28.521 -11.396 1.00 0.00 139 LYS A CA 9
ATOM 16867 C C . LYS A 1 117 ? 29.395 -29.929 -11.924 1.00 0.00 139 LYS A C 9
ATOM 16868 O O . LYS A 1 117 ? 29.021 -30.913 -11.284 1.00 0.00 139 LYS A O 9
ATOM 16887 N N . ILE A 1 118 ? 29.988 -30.020 -13.107 1.00 0.00 140 ILE A N 9
ATOM 16888 C CA . ILE A 1 118 ? 30.337 -31.308 -13.682 1.00 0.00 140 ILE A CA 9
ATOM 16889 C C . ILE A 1 118 ? 31.521 -31.897 -12.929 1.00 0.00 140 ILE A C 9
ATOM 16890 O O . ILE A 1 118 ? 32.589 -31.289 -12.855 1.00 0.00 140 ILE A O 9
ATOM 16906 N N . THR A 1 119 ? 31.313 -33.059 -12.342 1.00 0.00 141 THR A N 9
ATOM 16907 C CA . THR A 1 119 ? 32.340 -33.706 -11.554 1.00 0.00 141 THR A CA 9
ATOM 16908 C C . THR A 1 119 ? 32.897 -34.912 -12.298 1.00 0.00 141 THR A C 9
ATOM 16909 O O . THR A 1 119 ? 34.100 -34.901 -12.636 1.00 0.00 141 THR A O 9
ATOM 16921 N N . MET A 1 1 ? 7.823 2.193 -2.505 1.00 0.00 23 MET A N 10
ATOM 16922 C CA . MET A 1 1 ? 6.520 1.870 -3.125 1.00 0.00 23 MET A CA 10
ATOM 16923 C C . MET A 1 1 ? 6.433 0.380 -3.414 1.00 0.00 23 MET A C 10
ATOM 16924 O O . MET A 1 1 ? 7.375 -0.210 -3.942 1.00 0.00 23 MET A O 10
ATOM 16940 N N . SER A 1 2 ? 5.313 -0.227 -3.051 1.00 0.00 24 SER A N 10
ATOM 16941 C CA . SER A 1 2 ? 5.086 -1.636 -3.317 1.00 0.00 24 SER A CA 10
ATOM 16942 C C . SER A 1 2 ? 4.972 -1.879 -4.818 1.00 0.00 24 SER A C 10
ATOM 16943 O O . SER A 1 2 ? 4.007 -1.460 -5.458 1.00 0.00 24 SER A O 10
ATOM 16951 N N . SER A 1 3 ? 5.979 -2.523 -5.380 1.00 0.00 25 SER A N 10
ATOM 16952 C CA . SER A 1 3 ? 6.005 -2.827 -6.804 1.00 0.00 25 SER A CA 10
ATOM 16953 C C . SER A 1 3 ? 6.729 -4.146 -7.026 1.00 0.00 25 SER A C 10
ATOM 16954 O O . SER A 1 3 ? 7.456 -4.328 -8.002 1.00 0.00 25 SER A O 10
ATOM 16962 N N . GLU A 1 4 ? 6.524 -5.054 -6.091 1.00 0.00 26 GLU A N 10
ATOM 16963 C CA . GLU A 1 4 ? 7.172 -6.350 -6.116 1.00 0.00 26 GLU A CA 10
ATOM 16964 C C . GLU A 1 4 ? 6.272 -7.372 -6.789 1.00 0.00 26 GLU A C 10
ATOM 16965 O O . GLU A 1 4 ? 5.170 -7.640 -6.314 1.00 0.00 26 GLU A O 10
ATOM 16977 N N . PRO A 1 5 ? 6.714 -7.934 -7.918 1.00 0.00 27 PRO A N 10
ATOM 16978 C CA . PRO A 1 5 ? 5.969 -8.985 -8.604 1.00 0.00 27 PRO A CA 10
ATOM 16979 C C . PRO A 1 5 ? 6.015 -10.295 -7.820 1.00 0.00 27 PRO A C 10
ATOM 16980 O O . PRO A 1 5 ? 5.071 -10.637 -7.104 1.00 0.00 27 PRO A O 10
ATOM 16991 N N . PHE A 1 6 ? 7.119 -11.014 -7.956 1.00 0.00 28 PHE A N 10
ATOM 16992 C CA . PHE A 1 6 ? 7.371 -12.216 -7.184 1.00 0.00 28 PHE A CA 10
ATOM 16993 C C . PHE A 1 6 ? 8.829 -12.608 -7.355 1.00 0.00 28 PHE A C 10
ATOM 16994 O O . PHE A 1 6 ? 9.412 -12.384 -8.416 1.00 0.00 28 PHE A O 10
ATOM 17011 N N . ILE A 1 7 ? 9.422 -13.146 -6.309 1.00 0.00 29 ILE A N 10
ATOM 17012 C CA . ILE A 1 7 ? 10.821 -13.541 -6.345 1.00 0.00 29 ILE A CA 10
ATOM 17013 C C . ILE A 1 7 ? 10.996 -14.945 -5.792 1.00 0.00 29 ILE A C 10
ATOM 17014 O O . ILE A 1 7 ? 10.031 -15.575 -5.350 1.00 0.00 29 ILE A O 10
ATOM 17030 N N . VAL A 1 8 ? 12.219 -15.436 -5.835 1.00 0.00 30 VAL A N 10
ATOM 17031 C CA . VAL A 1 8 ? 12.533 -16.747 -5.304 1.00 0.00 30 VAL A CA 10
ATOM 17032 C C . VAL A 1 8 ? 13.226 -16.631 -3.954 1.00 0.00 30 VAL A C 10
ATOM 17033 O O . VAL A 1 8 ? 14.344 -16.118 -3.858 1.00 0.00 30 VAL A O 10
ATOM 17046 N N . ASN A 1 9 ? 12.556 -17.094 -2.914 1.00 0.00 31 ASN A N 10
ATOM 17047 C CA . ASN A 1 9 ? 13.155 -17.132 -1.591 1.00 0.00 31 ASN A CA 10
ATOM 17048 C C . ASN A 1 9 ? 13.770 -18.499 -1.333 1.00 0.00 31 ASN A C 10
ATOM 17049 O O . ASN A 1 9 ? 13.137 -19.528 -1.575 1.00 0.00 31 ASN A O 10
ATOM 17060 N N . GLY A 1 10 ? 15.002 -18.504 -0.855 1.00 0.00 32 GLY A N 10
ATOM 17061 C CA . GLY A 1 10 ? 15.686 -19.747 -0.582 1.00 0.00 32 GLY A CA 10
ATOM 17062 C C . GLY A 1 10 ? 16.974 -19.867 -1.365 1.00 0.00 32 GLY A C 10
ATOM 17063 O O . GLY A 1 10 ? 17.408 -18.909 -2.015 1.00 0.00 32 GLY A O 10
ATOM 17067 N N . LEU A 1 11 ? 17.591 -21.035 -1.307 1.00 0.00 33 LEU A N 10
ATOM 17068 C CA . LEU A 1 11 ? 18.840 -21.274 -2.016 1.00 0.00 33 LEU A CA 10
ATOM 17069 C C . LEU A 1 11 ? 18.567 -21.959 -3.346 1.00 0.00 33 LEU A C 10
ATOM 17070 O O . LEU A 1 11 ? 17.610 -22.722 -3.473 1.00 0.00 33 LEU A O 10
ATOM 17086 N N . GLU A 1 12 ? 19.406 -21.681 -4.332 1.00 0.00 34 GLU A N 10
ATOM 17087 C CA . GLU A 1 12 ? 19.274 -22.305 -5.641 1.00 0.00 34 GLU A CA 10
ATOM 17088 C C . GLU A 1 12 ? 19.895 -23.695 -5.611 1.00 0.00 34 GLU A C 10
ATOM 17089 O O . GLU A 1 12 ? 19.300 -24.670 -6.072 1.00 0.00 34 GLU A O 10
ATOM 17101 N N . GLY A 1 13 ? 21.096 -23.772 -5.060 1.00 0.00 35 GLY A N 10
ATOM 17102 C CA . GLY A 1 13 ? 21.769 -25.042 -4.919 1.00 0.00 35 GLY A CA 10
ATOM 17103 C C . GLY A 1 13 ? 22.862 -25.229 -5.947 1.00 0.00 35 GLY A C 10
ATOM 17104 O O . GLY A 1 13 ? 22.588 -25.247 -7.147 1.00 0.00 35 GLY A O 10
ATOM 17108 N N . PRO A 1 14 ? 24.122 -25.346 -5.509 1.00 0.00 36 PRO A N 10
ATOM 17109 C CA . PRO A 1 14 ? 25.240 -25.627 -6.409 1.00 0.00 36 PRO A CA 10
ATOM 17110 C C . PRO A 1 14 ? 25.156 -27.045 -6.967 1.00 0.00 36 PRO A C 10
ATOM 17111 O O . PRO A 1 14 ? 25.640 -27.999 -6.355 1.00 0.00 36 PRO A O 10
ATOM 17122 N N . VAL A 1 15 ? 24.517 -27.177 -8.121 1.00 0.00 37 VAL A N 10
ATOM 17123 C CA . VAL A 1 15 ? 24.290 -28.481 -8.730 1.00 0.00 37 VAL A CA 10
ATOM 17124 C C . VAL A 1 15 ? 25.593 -29.090 -9.231 1.00 0.00 37 VAL A C 10
ATOM 17125 O O . VAL A 1 15 ? 26.097 -28.731 -10.297 1.00 0.00 37 VAL A O 10
ATOM 17138 N N . LEU A 1 16 ? 26.136 -30.003 -8.445 1.00 0.00 38 LEU A N 10
ATOM 17139 C CA . LEU A 1 16 ? 27.348 -30.704 -8.815 1.00 0.00 38 LEU A CA 10
ATOM 17140 C C . LEU A 1 16 ? 27.000 -31.999 -9.526 1.00 0.00 38 LEU A C 10
ATOM 17141 O O . LEU A 1 16 ? 26.429 -32.914 -8.934 1.00 0.00 38 LEU A O 10
ATOM 17157 N N . ALA A 1 17 ? 27.337 -32.060 -10.799 1.00 0.00 39 ALA A N 10
ATOM 17158 C CA . ALA A 1 17 ? 27.012 -33.206 -11.624 1.00 0.00 39 ALA A CA 10
ATOM 17159 C C . ALA A 1 17 ? 28.266 -33.748 -12.291 1.00 0.00 39 ALA A C 10
ATOM 17160 O O . ALA A 1 17 ? 29.328 -33.132 -12.226 1.00 0.00 39 ALA A O 10
ATOM 17167 N N . SER A 1 18 ? 28.139 -34.893 -12.931 1.00 0.00 40 SER A N 10
ATOM 17168 C CA . SER A 1 18 ? 29.259 -35.507 -13.604 1.00 0.00 40 SER A CA 10
ATOM 17169 C C . SER A 1 18 ? 28.926 -35.702 -15.074 1.00 0.00 40 SER A C 10
ATOM 17170 O O . SER A 1 18 ? 27.775 -35.981 -15.428 1.00 0.00 40 SER A O 10
ATOM 17178 N N . LEU A 1 19 ? 29.926 -35.532 -15.923 1.00 0.00 41 LEU A N 10
ATOM 17179 C CA . LEU A 1 19 ? 29.727 -35.574 -17.362 1.00 0.00 41 LEU A CA 10
ATOM 17180 C C . LEU A 1 19 ? 29.163 -36.920 -17.803 1.00 0.00 41 LEU A C 10
ATOM 17181 O O . LEU A 1 19 ? 29.605 -37.973 -17.344 1.00 0.00 41 LEU A O 10
ATOM 17197 N N . GLY A 1 20 ? 28.176 -36.871 -18.686 1.00 0.00 42 GLY A N 10
ATOM 17198 C CA . GLY A 1 20 ? 27.584 -38.087 -19.210 1.00 0.00 42 GLY A CA 10
ATOM 17199 C C . GLY A 1 20 ? 26.495 -38.645 -18.315 1.00 0.00 42 GLY A C 10
ATOM 17200 O O . GLY A 1 20 ? 25.905 -39.681 -18.620 1.00 0.00 42 GLY A O 10
ATOM 17204 N N . GLY A 1 21 ? 26.236 -37.970 -17.204 1.00 0.00 43 GLY A N 10
ATOM 17205 C CA . GLY A 1 21 ? 25.178 -38.393 -16.309 1.00 0.00 43 GLY A CA 10
ATOM 17206 C C . GLY A 1 21 ? 23.945 -37.528 -16.451 1.00 0.00 43 GLY A C 10
ATOM 17207 O O . GLY A 1 21 ? 23.990 -36.478 -17.095 1.00 0.00 43 GLY A O 10
ATOM 17211 N N . ASN A 1 22 ? 22.840 -37.967 -15.867 1.00 0.00 44 ASN A N 10
ATOM 17212 C CA . ASN A 1 22 ? 21.599 -37.204 -15.914 1.00 0.00 44 ASN A CA 10
ATOM 17213 C C . ASN A 1 22 ? 21.622 -36.083 -14.882 1.00 0.00 44 ASN A C 10
ATOM 17214 O O . ASN A 1 22 ? 21.818 -36.318 -13.690 1.00 0.00 44 ASN A O 10
ATOM 17225 N N . LEU A 1 23 ? 21.447 -34.865 -15.361 1.00 0.00 45 LEU A N 10
ATOM 17226 C CA . LEU A 1 23 ? 21.421 -33.688 -14.511 1.00 0.00 45 LEU A CA 10
ATOM 17227 C C . LEU A 1 23 ? 19.994 -33.401 -14.058 1.00 0.00 45 LEU A C 10
ATOM 17228 O O . LEU A 1 23 ? 19.141 -33.038 -14.868 1.00 0.00 45 LEU A O 10
ATOM 17244 N N . GLU A 1 24 ? 19.732 -33.587 -12.775 1.00 0.00 46 GLU A N 10
ATOM 17245 C CA . GLU A 1 24 ? 18.435 -33.247 -12.218 1.00 0.00 46 GLU A CA 10
ATOM 17246 C C . GLU A 1 24 ? 18.476 -31.842 -11.637 1.00 0.00 46 GLU A C 10
ATOM 17247 O O . GLU A 1 24 ? 19.066 -31.614 -10.578 1.00 0.00 46 GLU A O 10
ATOM 17259 N N . LEU A 1 25 ? 17.861 -30.907 -12.339 1.00 0.00 47 LEU A N 10
ATOM 17260 C CA . LEU A 1 25 ? 17.872 -29.513 -11.930 1.00 0.00 47 LEU A CA 10
ATOM 17261 C C . LEU A 1 25 ? 16.610 -29.186 -11.149 1.00 0.00 47 LEU A C 10
ATOM 17262 O O . LEU A 1 25 ? 15.499 -29.455 -11.610 1.00 0.00 47 LEU A O 10
ATOM 17278 N N . SER A 1 26 ? 16.781 -28.600 -9.977 1.00 0.00 48 SER A N 10
ATOM 17279 C CA . SER A 1 26 ? 15.656 -28.258 -9.126 1.00 0.00 48 SER A CA 10
ATOM 17280 C C . SER A 1 26 ? 15.532 -26.748 -8.979 1.00 0.00 48 SER A C 10
ATOM 17281 O O . SER A 1 26 ? 16.478 -26.074 -8.577 1.00 0.00 48 SER A O 10
ATOM 17289 N N . CYS A 1 27 ? 14.372 -26.221 -9.326 1.00 0.00 49 CYS A N 10
ATOM 17290 C CA . CYS A 1 27 ? 14.105 -24.804 -9.158 1.00 0.00 49 CYS A CA 10
ATOM 17291 C C . CYS A 1 27 ? 12.861 -24.610 -8.310 1.00 0.00 49 CYS A C 10
ATOM 17292 O O . CYS A 1 27 ? 11.886 -25.350 -8.448 1.00 0.00 49 CYS A O 10
ATOM 17299 N N . GLN A 1 28 ? 12.900 -23.626 -7.430 1.00 0.00 50 GLN A N 10
ATOM 17300 C CA . GLN A 1 28 ? 11.777 -23.342 -6.556 1.00 0.00 50 GLN A CA 10
ATOM 17301 C C . GLN A 1 28 ? 11.447 -21.857 -6.607 1.00 0.00 50 GLN A C 10
ATOM 17302 O O . GLN A 1 28 ? 12.343 -21.025 -6.692 1.00 0.00 50 GLN A O 10
ATOM 17316 N N . LEU A 1 29 ? 10.164 -21.539 -6.597 1.00 0.00 51 LEU A N 10
ATOM 17317 C CA . LEU A 1 29 ? 9.720 -20.157 -6.586 1.00 0.00 51 LEU A CA 10
ATOM 17318 C C . LEU A 1 29 ? 8.732 -19.937 -5.448 1.00 0.00 51 LEU A C 10
ATOM 17319 O O . LEU A 1 29 ? 8.142 -20.892 -4.942 1.00 0.00 51 LEU A O 10
ATOM 17335 N N . SER A 1 30 ? 8.576 -18.689 -5.033 1.00 0.00 52 SER A N 10
ATOM 17336 C CA . SER A 1 30 ? 7.554 -18.331 -4.063 1.00 0.00 52 SER A CA 10
ATOM 17337 C C . SER A 1 30 ? 6.273 -17.957 -4.804 1.00 0.00 52 SER A C 10
ATOM 17338 O O . SER A 1 30 ? 6.131 -16.834 -5.292 1.00 0.00 52 SER A O 10
ATOM 17346 N N . PRO A 1 31 ? 5.324 -18.901 -4.896 1.00 0.00 53 PRO A N 10
ATOM 17347 C CA . PRO A 1 31 ? 4.177 -18.799 -5.786 1.00 0.00 53 PRO A CA 10
ATOM 17348 C C . PRO A 1 31 ? 2.975 -18.086 -5.171 1.00 0.00 53 PRO A C 10
ATOM 17349 O O . PRO A 1 31 ? 2.502 -18.451 -4.092 1.00 0.00 53 PRO A O 10
ATOM 17360 N N . PRO A 1 32 ? 2.480 -17.039 -5.848 1.00 0.00 54 PRO A N 10
ATOM 17361 C CA . PRO A 1 32 ? 1.193 -16.430 -5.525 1.00 0.00 54 PRO A CA 10
ATOM 17362 C C . PRO A 1 32 ? 0.044 -17.231 -6.136 1.00 0.00 54 PRO A C 10
ATOM 17363 O O . PRO A 1 32 ? -1.115 -17.100 -5.739 1.00 0.00 54 PRO A O 10
ATOM 17374 N N . GLN A 1 33 ? 0.391 -18.062 -7.112 1.00 0.00 55 GLN A N 10
ATOM 17375 C CA . GLN A 1 33 ? -0.576 -18.884 -7.815 1.00 0.00 55 GLN A CA 10
ATOM 17376 C C . GLN A 1 33 ? -0.229 -20.362 -7.648 1.00 0.00 55 GLN A C 10
ATOM 17377 O O . GLN A 1 33 ? 0.649 -20.715 -6.856 1.00 0.00 55 GLN A O 10
ATOM 17391 N N . GLN A 1 34 ? -0.928 -21.224 -8.378 1.00 0.00 56 GLN A N 10
ATOM 17392 C CA . GLN A 1 34 ? -0.680 -22.661 -8.308 1.00 0.00 56 GLN A CA 10
ATOM 17393 C C . GLN A 1 34 ? 0.373 -23.064 -9.337 1.00 0.00 56 GLN A C 10
ATOM 17394 O O . GLN A 1 34 ? 0.849 -24.196 -9.339 1.00 0.00 56 GLN A O 10
ATOM 17408 N N . ALA A 1 35 ? 0.689 -22.124 -10.231 1.00 0.00 57 ALA A N 10
ATOM 17409 C CA . ALA A 1 35 ? 1.804 -22.252 -11.184 1.00 0.00 57 ALA A CA 10
ATOM 17410 C C . ALA A 1 35 ? 1.604 -23.363 -12.225 1.00 0.00 57 ALA A C 10
ATOM 17411 O O . ALA A 1 35 ? 2.439 -23.536 -13.113 1.00 0.00 57 ALA A O 10
ATOM 17418 N N . GLN A 1 36 ? 0.499 -24.092 -12.137 1.00 0.00 58 GLN A N 10
ATOM 17419 C CA . GLN A 1 36 ? 0.218 -25.186 -13.070 1.00 0.00 58 GLN A CA 10
ATOM 17420 C C . GLN A 1 36 ? 0.214 -24.686 -14.509 1.00 0.00 58 GLN A C 10
ATOM 17421 O O . GLN A 1 36 ? 0.758 -25.327 -15.407 1.00 0.00 58 GLN A O 10
ATOM 17435 N N . HIS A 1 37 ? -0.390 -23.528 -14.711 1.00 0.00 59 HIS A N 10
ATOM 17436 C CA . HIS A 1 37 ? -0.487 -22.928 -16.033 1.00 0.00 59 HIS A CA 10
ATOM 17437 C C . HIS A 1 37 ? 0.571 -21.842 -16.213 1.00 0.00 59 HIS A C 10
ATOM 17438 O O . HIS A 1 37 ? 0.393 -20.912 -17.001 1.00 0.00 59 HIS A O 10
ATOM 17453 N N . MET A 1 38 ? 1.668 -21.954 -15.487 1.00 0.00 60 MET A N 10
ATOM 17454 C CA . MET A 1 38 ? 2.724 -20.959 -15.575 1.00 0.00 60 MET A CA 10
ATOM 17455 C C . MET A 1 38 ? 3.758 -21.362 -16.614 1.00 0.00 60 MET A C 10
ATOM 17456 O O . MET A 1 38 ? 3.673 -22.444 -17.205 1.00 0.00 60 MET A O 10
ATOM 17470 N N . GLU A 1 39 ? 4.723 -20.487 -16.839 1.00 0.00 61 GLU A N 10
ATOM 17471 C CA . GLU A 1 39 ? 5.783 -20.749 -17.797 1.00 0.00 61 GLU A CA 10
ATOM 17472 C C . GLU A 1 39 ? 7.112 -20.882 -17.071 1.00 0.00 61 GLU A C 10
ATOM 17473 O O . GLU A 1 39 ? 7.465 -20.034 -16.251 1.00 0.00 61 GLU A O 10
ATOM 17485 N N . ILE A 1 40 ? 7.842 -21.944 -17.356 1.00 0.00 62 ILE A N 10
ATOM 17486 C CA . ILE A 1 40 ? 9.105 -22.178 -16.680 1.00 0.00 62 ILE A CA 10
ATOM 17487 C C . ILE A 1 40 ? 10.243 -22.364 -17.683 1.00 0.00 62 ILE A C 10
ATOM 17488 O O . ILE A 1 40 ? 10.136 -23.136 -18.639 1.00 0.00 62 ILE A O 10
ATOM 17504 N N . ARG A 1 41 ? 11.315 -21.619 -17.477 1.00 0.00 63 ARG A N 10
ATOM 17505 C CA . ARG A 1 41 ? 12.515 -21.757 -18.281 1.00 0.00 63 ARG A CA 10
ATOM 17506 C C . ARG A 1 41 ? 13.653 -22.267 -17.405 1.00 0.00 63 ARG A C 10
ATOM 17507 O O . ARG A 1 41 ? 14.038 -21.619 -16.443 1.00 0.00 63 ARG A O 10
ATOM 17528 N N . TRP A 1 42 ? 14.164 -23.437 -17.727 1.00 0.00 64 TRP A N 10
ATOM 17529 C CA . TRP A 1 42 ? 15.236 -24.051 -16.951 1.00 0.00 64 TRP A CA 10
ATOM 17530 C C . TRP A 1 42 ? 16.393 -24.387 -17.881 1.00 0.00 64 TRP A C 10
ATOM 17531 O O . TRP A 1 42 ? 16.776 -25.547 -18.015 1.00 0.00 64 TRP A O 10
ATOM 17552 N N . PHE A 1 43 ? 16.953 -23.372 -18.529 1.00 0.00 65 PHE A N 10
ATOM 17553 C CA . PHE A 1 43 ? 17.848 -23.623 -19.650 1.00 0.00 65 PHE A CA 10
ATOM 17554 C C . PHE A 1 43 ? 19.057 -22.700 -19.659 1.00 0.00 65 PHE A C 10
ATOM 17555 O O . PHE A 1 43 ? 19.027 -21.590 -19.132 1.00 0.00 65 PHE A O 10
ATOM 17572 N N . ARG A 1 44 ? 20.132 -23.204 -20.240 1.00 0.00 66 ARG A N 10
ATOM 17573 C CA . ARG A 1 44 ? 21.300 -22.406 -20.562 1.00 0.00 66 ARG A CA 10
ATOM 17574 C C . ARG A 1 44 ? 21.939 -22.985 -21.810 1.00 0.00 66 ARG A C 10
ATOM 17575 O O . ARG A 1 44 ? 22.215 -24.176 -21.863 1.00 0.00 66 ARG A O 10
ATOM 17596 N N . ASN A 1 45 ? 22.146 -22.156 -22.812 1.00 0.00 67 ASN A N 10
ATOM 17597 C CA . ASN A 1 45 ? 22.699 -22.616 -24.080 1.00 0.00 67 ASN A CA 10
ATOM 17598 C C . ASN A 1 45 ? 23.446 -21.480 -24.750 1.00 0.00 67 ASN A C 10
ATOM 17599 O O . ASN A 1 45 ? 23.186 -20.313 -24.456 1.00 0.00 67 ASN A O 10
ATOM 17610 N N . LEU A 1 46 ? 24.384 -21.817 -25.624 1.00 0.00 68 LEU A N 10
ATOM 17611 C CA . LEU A 1 46 ? 25.061 -20.817 -26.432 1.00 0.00 68 LEU A CA 10
ATOM 17612 C C . LEU A 1 46 ? 24.026 -19.992 -27.190 1.00 0.00 68 LEU A C 10
ATOM 17613 O O . LEU A 1 46 ? 23.042 -20.537 -27.704 1.00 0.00 68 LEU A O 10
ATOM 17629 N N . TYR A 1 47 ? 24.237 -18.689 -27.247 1.00 0.00 69 TYR A N 10
ATOM 17630 C CA . TYR A 1 47 ? 23.252 -17.790 -27.817 1.00 0.00 69 TYR A CA 10
ATOM 17631 C C . TYR A 1 47 ? 23.344 -17.754 -29.338 1.00 0.00 69 TYR A C 10
ATOM 17632 O O . TYR A 1 47 ? 23.746 -16.754 -29.931 1.00 0.00 69 TYR A O 10
ATOM 17650 N N . THR A 1 48 ? 23.016 -18.876 -29.948 1.00 0.00 70 THR A N 10
ATOM 17651 C CA . THR A 1 48 ? 22.794 -18.950 -31.378 1.00 0.00 70 THR A CA 10
ATOM 17652 C C . THR A 1 48 ? 21.305 -19.155 -31.614 1.00 0.00 70 THR A C 10
ATOM 17653 O O . THR A 1 48 ? 20.638 -18.344 -32.257 1.00 0.00 70 THR A O 10
ATOM 17664 N N . GLU A 1 49 ? 20.797 -20.246 -31.055 1.00 0.00 71 GLU A N 10
ATOM 17665 C CA . GLU A 1 49 ? 19.365 -20.499 -30.981 1.00 0.00 71 GLU A CA 10
ATOM 17666 C C . GLU A 1 49 ? 19.072 -21.423 -29.802 1.00 0.00 71 GLU A C 10
ATOM 17667 O O . GLU A 1 49 ? 18.973 -22.642 -29.953 1.00 0.00 71 GLU A O 10
ATOM 17679 N N . PRO A 1 50 ? 18.953 -20.846 -28.599 1.00 0.00 72 PRO A N 10
ATOM 17680 C CA . PRO A 1 50 ? 18.774 -21.615 -27.367 1.00 0.00 72 PRO A CA 10
ATOM 17681 C C . PRO A 1 50 ? 17.345 -22.116 -27.173 1.00 0.00 72 PRO A C 10
ATOM 17682 O O . PRO A 1 50 ? 16.430 -21.731 -27.907 1.00 0.00 72 PRO A O 10
ATOM 17693 N N . VAL A 1 51 ? 17.168 -22.984 -26.180 1.00 0.00 73 VAL A N 10
ATOM 17694 C CA . VAL A 1 51 ? 15.846 -23.475 -25.806 1.00 0.00 73 VAL A CA 10
ATOM 17695 C C . VAL A 1 51 ? 15.039 -22.340 -25.188 1.00 0.00 73 VAL A C 10
ATOM 17696 O O . VAL A 1 51 ? 15.613 -21.390 -24.648 1.00 0.00 73 VAL A O 10
ATOM 17709 N N . HIS A 1 52 ? 13.721 -22.423 -25.259 1.00 0.00 74 HIS A N 10
ATOM 17710 C CA . HIS A 1 52 ? 12.891 -21.302 -24.861 1.00 0.00 74 HIS A CA 10
ATOM 17711 C C . HIS A 1 52 ? 12.248 -21.528 -23.500 1.00 0.00 74 HIS A C 10
ATOM 17712 O O . HIS A 1 52 ? 12.809 -21.135 -22.475 1.00 0.00 74 HIS A O 10
ATOM 17727 N N . LEU A 1 53 ? 11.095 -22.182 -23.479 1.00 0.00 75 LEU A N 10
ATOM 17728 C CA . LEU A 1 53 ? 10.304 -22.260 -22.263 1.00 0.00 75 LEU A CA 10
ATOM 17729 C C . LEU A 1 53 ? 9.248 -23.360 -22.337 1.00 0.00 75 LEU A C 10
ATOM 17730 O O . LEU A 1 53 ? 8.648 -23.601 -23.385 1.00 0.00 75 LEU A O 10
ATOM 17746 N N . TYR A 1 54 ? 9.028 -24.009 -21.203 1.00 0.00 76 TYR A N 10
ATOM 17747 C CA . TYR A 1 54 ? 7.997 -25.025 -21.069 1.00 0.00 76 TYR A CA 10
ATOM 17748 C C . TYR A 1 54 ? 6.778 -24.410 -20.393 1.00 0.00 76 TYR A C 10
ATOM 17749 O O . TYR A 1 54 ? 6.905 -23.776 -19.346 1.00 0.00 76 TYR A O 10
ATOM 17767 N N . ARG A 1 55 ? 5.600 -24.584 -20.976 1.00 0.00 77 ARG A N 10
ATOM 17768 C CA . ARG A 1 55 ? 4.408 -23.935 -20.436 1.00 0.00 77 ARG A CA 10
ATOM 17769 C C . ARG A 1 55 ? 3.256 -24.922 -20.293 1.00 0.00 77 ARG A C 10
ATOM 17770 O O . ARG A 1 55 ? 2.979 -25.699 -21.204 1.00 0.00 77 ARG A O 10
ATOM 17791 N N . ASP A 1 56 ? 2.615 -24.903 -19.121 1.00 0.00 78 ASP A N 10
ATOM 17792 C CA . ASP A 1 56 ? 1.450 -25.758 -18.840 1.00 0.00 78 ASP A CA 10
ATOM 17793 C C . ASP A 1 56 ? 1.787 -27.242 -19.005 1.00 0.00 78 ASP A C 10
ATOM 17794 O O . ASP A 1 56 ? 0.903 -28.076 -19.204 1.00 0.00 78 ASP A O 10
ATOM 17803 N N . GLY A 1 57 ? 3.073 -27.565 -18.921 1.00 0.00 79 GLY A N 10
ATOM 17804 C CA . GLY A 1 57 ? 3.512 -28.935 -19.110 1.00 0.00 79 GLY A CA 10
ATOM 17805 C C . GLY A 1 57 ? 3.567 -29.321 -20.574 1.00 0.00 79 GLY A C 10
ATOM 17806 O O . GLY A 1 57 ? 3.656 -30.501 -20.915 1.00 0.00 79 GLY A O 10
ATOM 17810 N N . LYS A 1 58 ? 3.515 -28.322 -21.440 1.00 0.00 80 LYS A N 10
ATOM 17811 C CA . LYS A 1 58 ? 3.542 -28.542 -22.873 1.00 0.00 80 LYS A CA 10
ATOM 17812 C C . LYS A 1 58 ? 4.732 -27.829 -23.505 1.00 0.00 80 LYS A C 10
ATOM 17813 O O . LYS A 1 58 ? 5.158 -26.766 -23.033 1.00 0.00 80 LYS A O 10
ATOM 17832 N N . ASP A 1 59 ? 5.264 -28.432 -24.559 1.00 0.00 81 ASP A N 10
ATOM 17833 C CA . ASP A 1 59 ? 6.366 -27.858 -25.322 1.00 0.00 81 ASP A CA 10
ATOM 17834 C C . ASP A 1 59 ? 5.927 -27.611 -26.761 1.00 0.00 81 ASP A C 10
ATOM 17835 O O . ASP A 1 59 ? 4.854 -28.056 -27.175 1.00 0.00 81 ASP A O 10
ATOM 17844 N N . MET A 1 60 ? 6.748 -26.901 -27.519 1.00 0.00 82 MET A N 10
ATOM 17845 C CA . MET A 1 60 ? 6.456 -26.645 -28.921 1.00 0.00 82 MET A CA 10
ATOM 17846 C C . MET A 1 60 ? 7.715 -26.816 -29.759 1.00 0.00 82 MET A C 10
ATOM 17847 O O . MET A 1 60 ? 8.822 -26.625 -29.267 1.00 0.00 82 MET A O 10
ATOM 17861 N N . PHE A 1 61 ? 7.541 -27.162 -31.028 1.00 0.00 83 PHE A N 10
ATOM 17862 C CA . PHE A 1 61 ? 8.668 -27.469 -31.904 1.00 0.00 83 PHE A CA 10
ATOM 17863 C C . PHE A 1 61 ? 9.483 -26.223 -32.241 1.00 0.00 83 PHE A C 10
ATOM 17864 O O . PHE A 1 61 ? 10.624 -26.325 -32.689 1.00 0.00 83 PHE A O 10
ATOM 17881 N N . GLY A 1 62 ? 8.900 -25.051 -32.023 1.00 0.00 84 GLY A N 10
ATOM 17882 C CA . GLY A 1 62 ? 9.612 -23.812 -32.276 1.00 0.00 84 GLY A CA 10
ATOM 17883 C C . GLY A 1 62 ? 10.606 -23.487 -31.178 1.00 0.00 84 GLY A C 10
ATOM 17884 O O . GLY A 1 62 ? 11.446 -22.602 -31.330 1.00 0.00 84 GLY A O 10
ATOM 17888 N N . GLU A 1 63 ? 10.496 -24.196 -30.064 1.00 0.00 85 GLU A N 10
ATOM 17889 C CA . GLU A 1 63 ? 11.420 -24.020 -28.956 1.00 0.00 85 GLU A CA 10
ATOM 17890 C C . GLU A 1 63 ? 12.189 -25.316 -28.704 1.00 0.00 85 GLU A C 10
ATOM 17891 O O . GLU A 1 63 ? 13.385 -25.281 -28.422 1.00 0.00 85 GLU A O 10
ATOM 17903 N N . ILE A 1 64 ? 11.471 -26.440 -28.845 1.00 0.00 86 ILE A N 10
ATOM 17904 C CA . ILE A 1 64 ? 12.003 -27.802 -28.715 1.00 0.00 86 ILE A CA 10
ATOM 17905 C C . ILE A 1 64 ? 13.035 -27.961 -27.584 1.00 0.00 86 ILE A C 10
ATOM 17906 O O . ILE A 1 64 ? 14.234 -27.775 -27.768 1.00 0.00 86 ILE A O 10
ATOM 17922 N N . ILE A 1 65 ? 12.542 -28.325 -26.405 1.00 0.00 87 ILE A N 10
ATOM 17923 C CA . ILE A 1 65 ? 13.397 -28.576 -25.242 1.00 0.00 87 ILE A CA 10
ATOM 17924 C C . ILE A 1 65 ? 14.444 -29.648 -25.533 1.00 0.00 87 ILE A C 10
ATOM 17925 O O . ILE A 1 65 ? 15.562 -29.610 -25.006 1.00 0.00 87 ILE A O 10
ATOM 17941 N N . SER A 1 66 ? 14.081 -30.584 -26.396 1.00 0.00 88 SER A N 10
ATOM 17942 C CA . SER A 1 66 ? 14.978 -31.638 -26.827 1.00 0.00 88 SER A CA 10
ATOM 17943 C C . SER A 1 66 ? 16.213 -31.063 -27.523 1.00 0.00 88 SER A C 10
ATOM 17944 O O . SER A 1 66 ? 17.187 -31.779 -27.759 1.00 0.00 88 SER A O 10
ATOM 17952 N N . LYS A 1 67 ? 16.166 -29.770 -27.852 1.00 0.00 89 LYS A N 10
ATOM 17953 C CA . LYS A 1 67 ? 17.293 -29.103 -28.508 1.00 0.00 89 LYS A CA 10
ATOM 17954 C C . LYS A 1 67 ? 18.544 -29.189 -27.641 1.00 0.00 89 LYS A C 10
ATOM 17955 O O . LYS A 1 67 ? 19.665 -29.214 -28.154 1.00 0.00 89 LYS A O 10
ATOM 17974 N N . TYR A 1 68 ? 18.346 -29.214 -26.328 1.00 0.00 90 TYR A N 10
ATOM 17975 C CA . TYR A 1 68 ? 19.447 -29.424 -25.402 1.00 0.00 90 TYR A CA 10
ATOM 17976 C C . TYR A 1 68 ? 19.910 -30.870 -25.488 1.00 0.00 90 TYR A C 10
ATOM 17977 O O . TYR A 1 68 ? 21.065 -31.153 -25.801 1.00 0.00 90 TYR A O 10
ATOM 17995 N N . VAL A 1 69 ? 18.987 -31.775 -25.213 1.00 0.00 91 VAL A N 10
ATOM 17996 C CA . VAL A 1 69 ? 19.247 -33.197 -25.297 1.00 0.00 91 VAL A CA 10
ATOM 17997 C C . VAL A 1 69 ? 17.922 -33.940 -25.424 1.00 0.00 91 VAL A C 10
ATOM 17998 O O . VAL A 1 69 ? 16.885 -33.439 -24.987 1.00 0.00 91 VAL A O 10
ATOM 18011 N N . GLU A 1 70 ? 17.959 -35.113 -26.040 1.00 0.00 92 GLU A N 10
ATOM 18012 C CA . GLU A 1 70 ? 16.751 -35.890 -26.308 1.00 0.00 92 GLU A CA 10
ATOM 18013 C C . GLU A 1 70 ? 15.959 -36.178 -25.033 1.00 0.00 92 GLU A C 10
ATOM 18014 O O . GLU A 1 70 ? 14.743 -35.988 -24.994 1.00 0.00 92 GLU A O 10
ATOM 18026 N N . ARG A 1 71 ? 16.646 -36.631 -23.991 1.00 0.00 93 ARG A N 10
ATOM 18027 C CA . ARG A 1 71 ? 15.979 -36.991 -22.747 1.00 0.00 93 ARG A CA 10
ATOM 18028 C C . ARG A 1 71 ? 15.908 -35.800 -21.806 1.00 0.00 93 ARG A C 10
ATOM 18029 O O . ARG A 1 71 ? 16.690 -35.685 -20.852 1.00 0.00 93 ARG A O 10
ATOM 18050 N N . THR A 1 72 ? 14.978 -34.909 -22.111 1.00 0.00 94 THR A N 10
ATOM 18051 C CA . THR A 1 72 ? 14.714 -33.739 -21.299 1.00 0.00 94 THR A CA 10
ATOM 18052 C C . THR A 1 72 ? 13.313 -33.834 -20.694 1.00 0.00 94 THR A C 10
ATOM 18053 O O . THR A 1 72 ? 12.322 -33.469 -21.331 1.00 0.00 94 THR A O 10
ATOM 18064 N N . GLU A 1 73 ? 13.232 -34.342 -19.473 1.00 0.00 95 GLU A N 10
ATOM 18065 C CA . GLU A 1 73 ? 11.946 -34.566 -18.824 1.00 0.00 95 GLU A CA 10
ATOM 18066 C C . GLU A 1 73 ? 11.689 -33.507 -17.763 1.00 0.00 95 GLU A C 10
ATOM 18067 O O . GLU A 1 73 ? 12.470 -33.355 -16.823 1.00 0.00 95 GLU A O 10
ATOM 18079 N N . LEU A 1 74 ? 10.599 -32.771 -17.920 1.00 0.00 96 LEU A N 10
ATOM 18080 C CA . LEU A 1 74 ? 10.255 -31.708 -16.988 1.00 0.00 96 LEU A CA 10
ATOM 18081 C C . LEU A 1 74 ? 9.205 -32.179 -15.994 1.00 0.00 96 LEU A C 10
ATOM 18082 O O . LEU A 1 74 ? 8.037 -32.353 -16.338 1.00 0.00 96 LEU A O 10
ATOM 18098 N N . LEU A 1 75 ? 9.637 -32.394 -14.765 1.00 0.00 97 LEU A N 10
ATOM 18099 C CA . LEU A 1 75 ? 8.739 -32.782 -13.695 1.00 0.00 97 LEU A CA 10
ATOM 18100 C C . LEU A 1 75 ? 7.967 -31.561 -13.211 1.00 0.00 97 LEU A C 10
ATOM 18101 O O . LEU A 1 75 ? 8.537 -30.652 -12.580 1.00 0.00 97 LEU A O 10
ATOM 18117 N N . LYS A 1 76 ? 6.674 -31.555 -13.531 1.00 0.00 98 LYS A N 10
ATOM 18118 C CA . LYS A 1 76 ? 5.803 -30.411 -13.291 1.00 0.00 98 LYS A CA 10
ATOM 18119 C C . LYS A 1 76 ? 4.889 -30.643 -12.104 1.00 0.00 98 LYS A C 10
ATOM 18120 O O . LYS A 1 76 ? 4.258 -29.712 -11.619 1.00 0.00 98 LYS A O 10
ATOM 18139 N N . ASP A 1 77 ? 4.805 -31.881 -11.638 1.00 0.00 99 ASP A N 10
ATOM 18140 C CA . ASP A 1 77 ? 3.889 -32.212 -10.548 1.00 0.00 99 ASP A CA 10
ATOM 18141 C C . ASP A 1 77 ? 4.250 -31.443 -9.278 1.00 0.00 99 ASP A C 10
ATOM 18142 O O . ASP A 1 77 ? 3.432 -31.283 -8.370 1.00 0.00 99 ASP A O 10
ATOM 18151 N N . GLY A 1 78 ? 5.485 -30.970 -9.232 1.00 0.00 100 GLY A N 10
ATOM 18152 C CA . GLY A 1 78 ? 5.959 -30.183 -8.114 1.00 0.00 100 GLY A CA 10
ATOM 18153 C C . GLY A 1 78 ? 5.593 -28.713 -8.236 1.00 0.00 100 GLY A C 10
ATOM 18154 O O . GLY A 1 78 ? 5.679 -27.971 -7.259 1.00 0.00 100 GLY A O 10
ATOM 18158 N N . ILE A 1 79 ? 5.231 -28.282 -9.446 1.00 0.00 101 ILE A N 10
ATOM 18159 C CA . ILE A 1 79 ? 5.023 -26.860 -9.734 1.00 0.00 101 ILE A CA 10
ATOM 18160 C C . ILE A 1 79 ? 3.940 -26.244 -8.843 1.00 0.00 101 ILE A C 10
ATOM 18161 O O . ILE A 1 79 ? 3.986 -25.052 -8.540 1.00 0.00 101 ILE A O 10
ATOM 18177 N N . GLY A 1 80 ? 2.986 -27.062 -8.400 1.00 0.00 102 GLY A N 10
ATOM 18178 C CA . GLY A 1 80 ? 1.971 -26.576 -7.481 1.00 0.00 102 GLY A CA 10
ATOM 18179 C C . GLY A 1 80 ? 2.568 -26.214 -6.134 1.00 0.00 102 GLY A C 10
ATOM 18180 O O . GLY A 1 80 ? 2.032 -25.384 -5.405 1.00 0.00 102 GLY A O 10
ATOM 18184 N N . GLU A 1 81 ? 3.691 -26.843 -5.815 1.00 0.00 103 GLU A N 10
ATOM 18185 C CA . GLU A 1 81 ? 4.438 -26.549 -4.600 1.00 0.00 103 GLU A CA 10
ATOM 18186 C C . GLU A 1 81 ? 5.470 -25.458 -4.875 1.00 0.00 103 GLU A C 10
ATOM 18187 O O . GLU A 1 81 ? 6.190 -25.021 -3.975 1.00 0.00 103 GLU A O 10
ATOM 18199 N N . GLY A 1 82 ? 5.536 -25.030 -6.130 1.00 0.00 104 GLY A N 10
ATOM 18200 C CA . GLY A 1 82 ? 6.491 -24.025 -6.529 1.00 0.00 104 GLY A CA 10
ATOM 18201 C C . GLY A 1 82 ? 7.835 -24.618 -6.884 1.00 0.00 104 GLY A C 10
ATOM 18202 O O . GLY A 1 82 ? 8.840 -23.914 -6.893 1.00 0.00 104 GLY A O 10
ATOM 18206 N N . LYS A 1 83 ? 7.861 -25.913 -7.182 1.00 0.00 105 LYS A N 10
ATOM 18207 C CA . LYS A 1 83 ? 9.115 -26.586 -7.492 1.00 0.00 105 LYS A CA 10
ATOM 18208 C C . LYS A 1 83 ? 9.055 -27.253 -8.862 1.00 0.00 105 LYS A C 10
ATOM 18209 O O . LYS A 1 83 ? 8.113 -27.965 -9.176 1.00 0.00 105 LYS A O 10
ATOM 18228 N N . VAL A 1 84 ? 10.076 -27.037 -9.669 1.00 0.00 106 VAL A N 10
ATOM 18229 C CA . VAL A 1 84 ? 10.149 -27.664 -10.980 1.00 0.00 106 VAL A CA 10
ATOM 18230 C C . VAL A 1 84 ? 11.436 -28.459 -11.098 1.00 0.00 106 VAL A C 10
ATOM 18231 O O . VAL A 1 84 ? 12.507 -27.970 -10.728 1.00 0.00 106 VAL A O 10
ATOM 18244 N N . THR A 1 85 ? 11.341 -29.684 -11.594 1.00 0.00 107 THR A N 10
ATOM 18245 C CA . THR A 1 85 ? 12.523 -30.530 -11.708 1.00 0.00 107 THR A CA 10
ATOM 18246 C C . THR A 1 85 ? 12.782 -30.928 -13.154 1.00 0.00 107 THR A C 10
ATOM 18247 O O . THR A 1 85 ? 12.008 -31.664 -13.751 1.00 0.00 107 THR A O 10
ATOM 18258 N N . LEU A 1 86 ? 13.873 -30.439 -13.717 1.00 0.00 108 LEU A N 10
ATOM 18259 C CA . LEU A 1 86 ? 14.224 -30.774 -15.085 1.00 0.00 108 LEU A CA 10
ATOM 18260 C C . LEU A 1 86 ? 15.291 -31.859 -15.105 1.00 0.00 108 LEU A C 10
ATOM 18261 O O . LEU A 1 86 ? 16.393 -31.668 -14.594 1.00 0.00 108 LEU A O 10
ATOM 18277 N N . ARG A 1 87 ? 14.940 -33.002 -15.670 1.00 0.00 109 ARG A N 10
ATOM 18278 C CA . ARG A 1 87 ? 15.877 -34.104 -15.826 1.00 0.00 109 ARG A CA 10
ATOM 18279 C C . ARG A 1 87 ? 16.511 -34.045 -17.211 1.00 0.00 109 ARG A C 10
ATOM 18280 O O . ARG A 1 87 ? 15.856 -34.340 -18.212 1.00 0.00 109 ARG A O 10
ATOM 18301 N N . ILE A 1 88 ? 17.773 -33.653 -17.266 1.00 0.00 110 ILE A N 10
ATOM 18302 C CA . ILE A 1 88 ? 18.490 -33.555 -18.528 1.00 0.00 110 ILE A CA 10
ATOM 18303 C C . ILE A 1 88 ? 19.579 -34.617 -18.596 1.00 0.00 110 ILE A C 10
ATOM 18304 O O . ILE A 1 88 ? 20.588 -34.522 -17.902 1.00 0.00 110 ILE A O 10
ATOM 18320 N N . PHE A 1 89 ? 19.365 -35.639 -19.409 1.00 0.00 111 PHE A N 10
ATOM 18321 C CA . PHE A 1 89 ? 20.339 -36.716 -19.529 1.00 0.00 111 PHE A CA 10
ATOM 18322 C C . PHE A 1 89 ? 21.583 -36.245 -20.279 1.00 0.00 111 PHE A C 10
ATOM 18323 O O . PHE A 1 89 ? 21.481 -35.758 -21.404 1.00 0.00 111 PHE A O 10
ATOM 18340 N N . ASN A 1 90 ? 22.740 -36.381 -19.625 1.00 0.00 112 ASN A N 10
ATOM 18341 C CA . ASN A 1 90 ? 24.050 -36.053 -20.205 1.00 0.00 112 ASN A CA 10
ATOM 18342 C C . ASN A 1 90 ? 24.332 -34.557 -20.133 1.00 0.00 112 ASN A C 10
ATOM 18343 O O . ASN A 1 90 ? 23.715 -33.755 -20.834 1.00 0.00 112 ASN A O 10
ATOM 18354 N N . VAL A 1 91 ? 25.260 -34.197 -19.264 1.00 0.00 113 VAL A N 10
ATOM 18355 C CA . VAL A 1 91 ? 25.738 -32.828 -19.170 1.00 0.00 113 VAL A CA 10
ATOM 18356 C C . VAL A 1 91 ? 27.182 -32.758 -19.668 1.00 0.00 113 VAL A C 10
ATOM 18357 O O . VAL A 1 91 ? 27.941 -33.717 -19.506 1.00 0.00 113 VAL A O 10
ATOM 18370 N N . THR A 1 92 ? 27.554 -31.645 -20.285 1.00 0.00 114 THR A N 10
ATOM 18371 C CA . THR A 1 92 ? 28.875 -31.511 -20.877 1.00 0.00 114 THR A CA 10
ATOM 18372 C C . THR A 1 92 ? 29.727 -30.467 -20.148 1.00 0.00 114 THR A C 10
ATOM 18373 O O . THR A 1 92 ? 29.210 -29.491 -19.594 1.00 0.00 114 THR A O 10
ATOM 18384 N N . VAL A 1 93 ? 31.043 -30.659 -20.188 1.00 0.00 115 VAL A N 10
ATOM 18385 C CA . VAL A 1 93 ? 31.975 -29.802 -19.455 1.00 0.00 115 VAL A CA 10
ATOM 18386 C C . VAL A 1 93 ? 32.092 -28.421 -20.097 1.00 0.00 115 VAL A C 10
ATOM 18387 O O . VAL A 1 93 ? 32.617 -27.488 -19.497 1.00 0.00 115 VAL A O 10
ATOM 18400 N N . ASP A 1 94 ? 31.602 -28.297 -21.320 1.00 0.00 116 ASP A N 10
ATOM 18401 C CA . ASP A 1 94 ? 31.588 -27.014 -22.009 1.00 0.00 116 ASP A CA 10
ATOM 18402 C C . ASP A 1 94 ? 30.278 -26.290 -21.750 1.00 0.00 116 ASP A C 10
ATOM 18403 O O . ASP A 1 94 ? 30.185 -25.074 -21.911 1.00 0.00 116 ASP A O 10
ATOM 18412 N N . ASP A 1 95 ? 29.271 -27.038 -21.326 1.00 0.00 117 ASP A N 10
ATOM 18413 C CA . ASP A 1 95 ? 27.957 -26.466 -21.070 1.00 0.00 117 ASP A CA 10
ATOM 18414 C C . ASP A 1 95 ? 27.654 -26.458 -19.577 1.00 0.00 117 ASP A C 10
ATOM 18415 O O . ASP A 1 95 ? 26.568 -26.070 -19.153 1.00 0.00 117 ASP A O 10
ATOM 18424 N N . ASP A 1 96 ? 28.635 -26.901 -18.797 1.00 0.00 118 ASP A N 10
ATOM 18425 C CA . ASP A 1 96 ? 28.586 -26.891 -17.324 1.00 0.00 118 ASP A CA 10
ATOM 18426 C C . ASP A 1 96 ? 28.487 -25.481 -16.708 1.00 0.00 118 ASP A C 10
ATOM 18427 O O . ASP A 1 96 ? 28.884 -25.276 -15.563 1.00 0.00 118 ASP A O 10
ATOM 18436 N N . GLY A 1 97 ? 27.954 -24.524 -17.447 1.00 0.00 119 GLY A N 10
ATOM 18437 C CA . GLY A 1 97 ? 27.929 -23.153 -16.979 1.00 0.00 119 GLY A CA 10
ATOM 18438 C C . GLY A 1 97 ? 26.800 -22.871 -16.003 1.00 0.00 119 GLY A C 10
ATOM 18439 O O . GLY A 1 97 ? 26.255 -23.776 -15.369 1.00 0.00 119 GLY A O 10
ATOM 18443 N N . SER A 1 98 ? 26.453 -21.603 -15.874 1.00 0.00 120 SER A N 10
ATOM 18444 C CA . SER A 1 98 ? 25.374 -21.192 -14.994 1.00 0.00 120 SER A CA 10
ATOM 18445 C C . SER A 1 98 ? 24.034 -21.255 -15.719 1.00 0.00 120 SER A C 10
ATOM 18446 O O . SER A 1 98 ? 23.780 -20.485 -16.646 1.00 0.00 120 SER A O 10
ATOM 18454 N N . TYR A 1 99 ? 23.187 -22.183 -15.302 1.00 0.00 121 TYR A N 10
ATOM 18455 C CA . TYR A 1 99 ? 21.878 -22.361 -15.913 1.00 0.00 121 TYR A CA 10
ATOM 18456 C C . TYR A 1 99 ? 20.981 -21.168 -15.601 1.00 0.00 121 TYR A C 10
ATOM 18457 O O . TYR A 1 99 ? 21.074 -20.579 -14.521 1.00 0.00 121 TYR A O 10
ATOM 18475 N N . HIS A 1 100 ? 20.117 -20.809 -16.539 1.00 0.00 122 HIS A N 10
ATOM 18476 C CA . HIS A 1 100 ? 19.206 -19.700 -16.326 1.00 0.00 122 HIS A CA 10
ATOM 18477 C C . HIS A 1 100 ? 17.800 -20.212 -16.061 1.00 0.00 122 HIS A C 10
ATOM 18478 O O . HIS A 1 100 ? 17.170 -20.831 -16.925 1.00 0.00 122 HIS A O 10
ATOM 18493 N N . CYS A 1 101 ? 17.333 -19.969 -14.851 1.00 0.00 123 CYS A N 10
ATOM 18494 C CA . CYS A 1 101 ? 15.989 -20.337 -14.457 1.00 0.00 123 CYS A CA 10
ATOM 18495 C C . CYS A 1 101 ? 15.088 -19.115 -14.522 1.00 0.00 123 CYS A C 10
ATOM 18496 O O . CYS A 1 101 ? 15.316 -18.130 -13.829 1.00 0.00 123 CYS A O 10
ATOM 18503 N N . VAL A 1 102 ? 14.085 -19.167 -15.372 1.00 0.00 124 VAL A N 10
ATOM 18504 C CA . VAL A 1 102 ? 13.150 -18.069 -15.511 1.00 0.00 124 VAL A CA 10
ATOM 18505 C C . VAL A 1 102 ? 11.752 -18.530 -15.137 1.00 0.00 124 VAL A C 10
ATOM 18506 O O . VAL A 1 102 ? 11.128 -19.319 -15.852 1.00 0.00 124 VAL A O 10
ATOM 18519 N N . PHE A 1 103 ? 11.282 -18.052 -14.005 1.00 0.00 125 PHE A N 10
ATOM 18520 C CA . PHE A 1 103 ? 9.964 -18.398 -13.512 1.00 0.00 125 PHE A CA 10
ATOM 18521 C C . PHE A 1 103 ? 8.967 -17.347 -13.969 1.00 0.00 125 PHE A C 10
ATOM 18522 O O . PHE A 1 103 ? 9.076 -16.183 -13.594 1.00 0.00 125 PHE A O 10
ATOM 18539 N N . LYS A 1 104 ? 8.018 -17.742 -14.797 1.00 0.00 126 LYS A N 10
ATOM 18540 C CA . LYS A 1 104 ? 7.014 -16.814 -15.284 1.00 0.00 126 LYS A CA 10
ATOM 18541 C C . LYS A 1 104 ? 5.661 -17.123 -14.659 1.00 0.00 126 LYS A C 10
ATOM 18542 O O . LYS A 1 104 ? 4.995 -18.087 -15.043 1.00 0.00 126 LYS A O 10
ATOM 18561 N N . ASP A 1 105 ? 5.262 -16.291 -13.706 1.00 0.00 127 ASP A N 10
ATOM 18562 C CA . ASP A 1 105 ? 4.014 -16.491 -12.974 1.00 0.00 127 ASP A CA 10
ATOM 18563 C C . ASP A 1 105 ? 3.089 -15.311 -13.213 1.00 0.00 127 ASP A C 10
ATOM 18564 O O . ASP A 1 105 ? 3.528 -14.159 -13.184 1.00 0.00 127 ASP A O 10
ATOM 18573 N N . GLY A 1 106 ? 1.817 -15.600 -13.447 1.00 0.00 128 GLY A N 10
ATOM 18574 C CA . GLY A 1 106 ? 0.863 -14.561 -13.772 1.00 0.00 128 GLY A CA 10
ATOM 18575 C C . GLY A 1 106 ? 1.324 -13.718 -14.942 1.00 0.00 128 GLY A C 10
ATOM 18576 O O . GLY A 1 106 ? 1.413 -14.206 -16.074 1.00 0.00 128 GLY A O 10
ATOM 18580 N N . ASP A 1 107 ? 1.647 -12.462 -14.665 1.00 0.00 129 ASP A N 10
ATOM 18581 C CA . ASP A 1 107 ? 2.107 -11.537 -15.696 1.00 0.00 129 ASP A CA 10
ATOM 18582 C C . ASP A 1 107 ? 3.567 -11.157 -15.471 1.00 0.00 129 ASP A C 10
ATOM 18583 O O . ASP A 1 107 ? 4.124 -10.344 -16.206 1.00 0.00 129 ASP A O 10
ATOM 18592 N N . PHE A 1 108 ? 4.189 -11.747 -14.458 1.00 0.00 130 PHE A N 10
ATOM 18593 C CA . PHE A 1 108 ? 5.549 -11.373 -14.086 1.00 0.00 130 PHE A CA 10
ATOM 18594 C C . PHE A 1 108 ? 6.510 -12.544 -14.247 1.00 0.00 130 PHE A C 10
ATOM 18595 O O . PHE A 1 108 ? 6.091 -13.679 -14.486 1.00 0.00 130 PHE A O 10
ATOM 18612 N N . TYR A 1 109 ? 7.799 -12.259 -14.108 1.00 0.00 131 TYR A N 10
ATOM 18613 C CA . TYR A 1 109 ? 8.829 -13.275 -14.241 1.00 0.00 131 TYR A CA 10
ATOM 18614 C C . TYR A 1 109 ? 10.019 -12.959 -13.340 1.00 0.00 131 TYR A C 10
ATOM 18615 O O . TYR A 1 109 ? 10.319 -11.793 -13.079 1.00 0.00 131 TYR A O 10
ATOM 18633 N N . GLU A 1 110 ? 10.669 -14.004 -12.856 1.00 0.00 132 GLU A N 10
ATOM 18634 C CA . GLU A 1 110 ? 11.899 -13.868 -12.091 1.00 0.00 132 GLU A CA 10
ATOM 18635 C C . GLU A 1 110 ? 12.997 -14.667 -12.773 1.00 0.00 132 GLU A C 10
ATOM 18636 O O . GLU A 1 110 ? 12.734 -15.739 -13.326 1.00 0.00 132 GLU A O 10
ATOM 18648 N N . GLU A 1 111 ? 14.214 -14.147 -12.761 1.00 0.00 133 GLU A N 10
ATOM 18649 C CA . GLU A 1 111 ? 15.323 -14.849 -13.376 1.00 0.00 133 GLU A CA 10
ATOM 18650 C C . GLU A 1 111 ? 16.389 -15.178 -12.336 1.00 0.00 133 GLU A C 10
ATOM 18651 O O . GLU A 1 111 ? 16.937 -14.295 -11.674 1.00 0.00 133 GLU A O 10
ATOM 18663 N N . HIS A 1 112 ? 16.665 -16.458 -12.196 1.00 0.00 134 HIS A N 10
ATOM 18664 C CA . HIS A 1 112 ? 17.655 -16.935 -11.252 1.00 0.00 134 HIS A CA 10
ATOM 18665 C C . HIS A 1 112 ? 18.782 -17.631 -11.995 1.00 0.00 134 HIS A C 10
ATOM 18666 O O . HIS A 1 112 ? 18.543 -18.384 -12.942 1.00 0.00 134 HIS A O 10
ATOM 18681 N N . ILE A 1 113 ? 20.005 -17.363 -11.583 1.00 0.00 135 ILE A N 10
ATOM 18682 C CA . ILE A 1 113 ? 21.162 -17.976 -12.205 1.00 0.00 135 ILE A CA 10
ATOM 18683 C C . ILE A 1 113 ? 21.722 -19.073 -11.308 1.00 0.00 135 ILE A C 10
ATOM 18684 O O . ILE A 1 113 ? 22.318 -18.795 -10.265 1.00 0.00 135 ILE A O 10
ATOM 18700 N N . THR A 1 114 ? 21.516 -20.315 -11.712 1.00 0.00 136 THR A N 10
ATOM 18701 C CA . THR A 1 114 ? 21.967 -21.458 -10.939 1.00 0.00 136 THR A CA 10
ATOM 18702 C C . THR A 1 114 ? 23.211 -22.077 -11.562 1.00 0.00 136 THR A C 10
ATOM 18703 O O . THR A 1 114 ? 23.140 -22.741 -12.597 1.00 0.00 136 THR A O 10
ATOM 18714 N N . GLU A 1 115 ? 24.349 -21.838 -10.931 1.00 0.00 137 GLU A N 10
ATOM 18715 C CA . GLU A 1 115 ? 25.623 -22.336 -11.424 1.00 0.00 137 GLU A CA 10
ATOM 18716 C C . GLU A 1 115 ? 25.702 -23.856 -11.332 1.00 0.00 137 GLU A C 10
ATOM 18717 O O . GLU A 1 115 ? 25.547 -24.431 -10.251 1.00 0.00 137 GLU A O 10
ATOM 18729 N N . VAL A 1 116 ? 25.933 -24.509 -12.464 1.00 0.00 138 VAL A N 10
ATOM 18730 C CA . VAL A 1 116 ? 26.160 -25.944 -12.468 1.00 0.00 138 VAL A CA 10
ATOM 18731 C C . VAL A 1 116 ? 27.656 -26.211 -12.356 1.00 0.00 138 VAL A C 10
ATOM 18732 O O . VAL A 1 116 ? 28.469 -25.412 -12.817 1.00 0.00 138 VAL A O 10
ATOM 18745 N N . LYS A 1 117 ? 28.018 -27.306 -11.714 1.00 0.00 139 LYS A N 10
ATOM 18746 C CA . LYS A 1 117 ? 29.415 -27.664 -11.557 1.00 0.00 139 LYS A CA 10
ATOM 18747 C C . LYS A 1 117 ? 29.635 -29.104 -11.974 1.00 0.00 139 LYS A C 10
ATOM 18748 O O . LYS A 1 117 ? 29.094 -30.021 -11.359 1.00 0.00 139 LYS A O 10
ATOM 18767 N N . ILE A 1 118 ? 30.409 -29.301 -13.025 1.00 0.00 140 ILE A N 10
ATOM 18768 C CA . ILE A 1 118 ? 30.735 -30.639 -13.477 1.00 0.00 140 ILE A CA 10
ATOM 18769 C C . ILE A 1 118 ? 32.030 -31.085 -12.815 1.00 0.00 140 ILE A C 10
ATOM 18770 O O . ILE A 1 118 ? 33.039 -30.376 -12.859 1.00 0.00 140 ILE A O 10
ATOM 18786 N N . THR A 1 119 ? 31.990 -32.234 -12.167 1.00 0.00 141 THR A N 10
ATOM 18787 C CA . THR A 1 119 ? 33.134 -32.736 -11.442 1.00 0.00 141 THR A CA 10
ATOM 18788 C C . THR A 1 119 ? 33.094 -34.263 -11.386 1.00 0.00 141 THR A C 10
ATOM 18789 O O . THR A 1 119 ? 32.002 -34.839 -11.588 1.00 0.00 141 THR A O 10
ATOM 18801 N N . MET A 1 1 ? 8.104 -2.272 -4.946 1.00 0.00 23 MET A N 11
ATOM 18802 C CA . MET A 1 1 ? 8.786 -2.516 -3.654 1.00 0.00 23 MET A CA 11
ATOM 18803 C C . MET A 1 1 ? 7.848 -3.229 -2.690 1.00 0.00 23 MET A C 11
ATOM 18804 O O . MET A 1 1 ? 6.876 -2.642 -2.206 1.00 0.00 23 MET A O 11
ATOM 18820 N N . SER A 1 2 ? 8.130 -4.506 -2.436 1.00 0.00 24 SER A N 11
ATOM 18821 C CA . SER A 1 2 ? 7.324 -5.328 -1.534 1.00 0.00 24 SER A CA 11
ATOM 18822 C C . SER A 1 2 ? 5.860 -5.389 -1.980 1.00 0.00 24 SER A C 11
ATOM 18823 O O . SER A 1 2 ? 4.956 -5.566 -1.165 1.00 0.00 24 SER A O 11
ATOM 18831 N N . SER A 1 3 ? 5.639 -5.235 -3.280 1.00 0.00 25 SER A N 11
ATOM 18832 C CA . SER A 1 3 ? 4.306 -5.348 -3.859 1.00 0.00 25 SER A CA 11
ATOM 18833 C C . SER A 1 3 ? 4.381 -6.229 -5.092 1.00 0.00 25 SER A C 11
ATOM 18834 O O . SER A 1 3 ? 3.431 -6.334 -5.869 1.00 0.00 25 SER A O 11
ATOM 18842 N N . GLU A 1 4 ? 5.535 -6.853 -5.256 1.00 0.00 26 GLU A N 11
ATOM 18843 C CA . GLU A 1 4 ? 5.816 -7.689 -6.406 1.00 0.00 26 GLU A CA 11
ATOM 18844 C C . GLU A 1 4 ? 5.074 -9.017 -6.281 1.00 0.00 26 GLU A C 11
ATOM 18845 O O . GLU A 1 4 ? 5.069 -9.629 -5.215 1.00 0.00 26 GLU A O 11
ATOM 18857 N N . PRO A 1 5 ? 4.429 -9.467 -7.369 1.00 0.00 27 PRO A N 11
ATOM 18858 C CA . PRO A 1 5 ? 3.566 -10.653 -7.352 1.00 0.00 27 PRO A CA 11
ATOM 18859 C C . PRO A 1 5 ? 4.325 -11.951 -7.083 1.00 0.00 27 PRO A C 11
ATOM 18860 O O . PRO A 1 5 ? 4.081 -12.626 -6.081 1.00 0.00 27 PRO A O 11
ATOM 18871 N N . PHE A 1 6 ? 5.245 -12.294 -7.973 1.00 0.00 28 PHE A N 11
ATOM 18872 C CA . PHE A 1 6 ? 5.948 -13.564 -7.886 1.00 0.00 28 PHE A CA 11
ATOM 18873 C C . PHE A 1 6 ? 7.447 -13.358 -8.085 1.00 0.00 28 PHE A C 11
ATOM 18874 O O . PHE A 1 6 ? 7.861 -12.471 -8.832 1.00 0.00 28 PHE A O 11
ATOM 18891 N N . ILE A 1 7 ? 8.250 -14.168 -7.401 1.00 0.00 29 ILE A N 11
ATOM 18892 C CA . ILE A 1 7 ? 9.704 -14.083 -7.512 1.00 0.00 29 ILE A CA 11
ATOM 18893 C C . ILE A 1 7 ? 10.348 -15.451 -7.322 1.00 0.00 29 ILE A C 11
ATOM 18894 O O . ILE A 1 7 ? 9.696 -16.404 -6.883 1.00 0.00 29 ILE A O 11
ATOM 18910 N N . VAL A 1 8 ? 11.629 -15.535 -7.650 1.00 0.00 30 VAL A N 11
ATOM 18911 C CA . VAL A 1 8 ? 12.403 -16.754 -7.464 1.00 0.00 30 VAL A CA 11
ATOM 18912 C C . VAL A 1 8 ? 13.078 -16.730 -6.095 1.00 0.00 30 VAL A C 11
ATOM 18913 O O . VAL A 1 8 ? 13.553 -15.684 -5.650 1.00 0.00 30 VAL A O 11
ATOM 18926 N N . ASN A 1 9 ? 13.119 -17.873 -5.426 1.00 0.00 31 ASN A N 11
ATOM 18927 C CA . ASN A 1 9 ? 13.673 -17.946 -4.079 1.00 0.00 31 ASN A CA 11
ATOM 18928 C C . ASN A 1 9 ? 14.673 -19.090 -3.958 1.00 0.00 31 ASN A C 11
ATOM 18929 O O . ASN A 1 9 ? 14.918 -19.823 -4.916 1.00 0.00 31 ASN A O 11
ATOM 18940 N N . GLY A 1 10 ? 15.249 -19.233 -2.774 1.00 0.00 32 GLY A N 11
ATOM 18941 C CA . GLY A 1 10 ? 16.215 -20.281 -2.539 1.00 0.00 32 GLY A CA 11
ATOM 18942 C C . GLY A 1 10 ? 17.634 -19.775 -2.667 1.00 0.00 32 GLY A C 11
ATOM 18943 O O . GLY A 1 10 ? 17.972 -18.717 -2.139 1.00 0.00 32 GLY A O 11
ATOM 18947 N N . LEU A 1 11 ? 18.458 -20.518 -3.384 1.00 0.00 33 LEU A N 11
ATOM 18948 C CA . LEU A 1 11 ? 19.842 -20.138 -3.593 1.00 0.00 33 LEU A CA 11
ATOM 18949 C C . LEU A 1 11 ? 20.129 -20.040 -5.081 1.00 0.00 33 LEU A C 11
ATOM 18950 O O . LEU A 1 11 ? 19.254 -20.319 -5.902 1.00 0.00 33 LEU A O 11
ATOM 18966 N N . GLU A 1 12 ? 21.342 -19.633 -5.421 1.00 0.00 34 GLU A N 11
ATOM 18967 C CA . GLU A 1 12 ? 21.761 -19.541 -6.812 1.00 0.00 34 GLU A CA 11
ATOM 18968 C C . GLU A 1 12 ? 21.664 -20.907 -7.482 1.00 0.00 34 GLU A C 11
ATOM 18969 O O . GLU A 1 12 ? 21.093 -21.037 -8.564 1.00 0.00 34 GLU A O 11
ATOM 18981 N N . GLY A 1 13 ? 22.209 -21.922 -6.824 1.00 0.00 35 GLY A N 11
ATOM 18982 C CA . GLY A 1 13 ? 22.090 -23.276 -7.321 1.00 0.00 35 GLY A CA 11
ATOM 18983 C C . GLY A 1 13 ? 23.401 -24.037 -7.288 1.00 0.00 35 GLY A C 11
ATOM 18984 O O . GLY A 1 13 ? 24.079 -24.146 -8.308 1.00 0.00 35 GLY A O 11
ATOM 18988 N N . PRO A 1 14 ? 23.792 -24.575 -6.123 1.00 0.00 36 PRO A N 11
ATOM 18989 C CA . PRO A 1 14 ? 24.987 -25.406 -5.991 1.00 0.00 36 PRO A CA 11
ATOM 18990 C C . PRO A 1 14 ? 24.729 -26.839 -6.456 1.00 0.00 36 PRO A C 11
ATOM 18991 O O . PRO A 1 14 ? 24.916 -27.796 -5.703 1.00 0.00 36 PRO A O 11
ATOM 19002 N N . VAL A 1 15 ? 24.294 -26.974 -7.701 1.00 0.00 37 VAL A N 11
ATOM 19003 C CA . VAL A 1 15 ? 23.937 -28.274 -8.252 1.00 0.00 37 VAL A CA 11
ATOM 19004 C C . VAL A 1 15 ? 25.172 -29.028 -8.736 1.00 0.00 37 VAL A C 11
ATOM 19005 O O . VAL A 1 15 ? 25.703 -28.756 -9.817 1.00 0.00 37 VAL A O 11
ATOM 19018 N N . LEU A 1 16 ? 25.629 -29.966 -7.923 1.00 0.00 38 LEU A N 11
ATOM 19019 C CA . LEU A 1 16 ? 26.779 -30.789 -8.267 1.00 0.00 38 LEU A CA 11
ATOM 19020 C C . LEU A 1 16 ? 26.333 -32.036 -9.022 1.00 0.00 38 LEU A C 11
ATOM 19021 O O . LEU A 1 16 ? 25.860 -33.001 -8.422 1.00 0.00 38 LEU A O 11
ATOM 19037 N N . ALA A 1 17 ? 26.490 -32.015 -10.334 1.00 0.00 39 ALA A N 11
ATOM 19038 C CA . ALA A 1 17 ? 26.053 -33.121 -11.170 1.00 0.00 39 ALA A CA 11
ATOM 19039 C C . ALA A 1 17 ? 27.247 -33.877 -11.729 1.00 0.00 39 ALA A C 11
ATOM 19040 O O . ALA A 1 17 ? 28.381 -33.416 -11.624 1.00 0.00 39 ALA A O 11
ATOM 19047 N N . SER A 1 18 ? 26.990 -35.027 -12.327 1.00 0.00 40 SER A N 11
ATOM 19048 C CA . SER A 1 18 ? 28.050 -35.852 -12.875 1.00 0.00 40 SER A CA 11
ATOM 19049 C C . SER A 1 18 ? 27.837 -36.055 -14.368 1.00 0.00 40 SER A C 11
ATOM 19050 O O . SER A 1 18 ? 26.709 -36.272 -14.822 1.00 0.00 40 SER A O 11
ATOM 19058 N N . LEU A 1 19 ? 28.918 -35.973 -15.121 1.00 0.00 41 LEU A N 11
ATOM 19059 C CA . LEU A 1 19 ? 28.858 -36.062 -16.569 1.00 0.00 41 LEU A CA 11
ATOM 19060 C C . LEU A 1 19 ? 28.411 -37.452 -17.007 1.00 0.00 41 LEU A C 11
ATOM 19061 O O . LEU A 1 19 ? 28.944 -38.462 -16.541 1.00 0.00 41 LEU A O 11
ATOM 19077 N N . GLY A 1 20 ? 27.430 -37.497 -17.895 1.00 0.00 42 GLY A N 11
ATOM 19078 C CA . GLY A 1 20 ? 26.910 -38.766 -18.365 1.00 0.00 42 GLY A CA 11
ATOM 19079 C C . GLY A 1 20 ? 25.841 -39.329 -17.450 1.00 0.00 42 GLY A C 11
ATOM 19080 O O . GLY A 1 20 ? 25.228 -40.356 -17.751 1.00 0.00 42 GLY A O 11
ATOM 19084 N N . GLY A 1 21 ? 25.613 -38.659 -16.329 1.00 0.00 43 GLY A N 11
ATOM 19085 C CA . GLY A 1 21 ? 24.596 -39.096 -15.397 1.00 0.00 43 GLY A CA 11
ATOM 19086 C C . GLY A 1 21 ? 23.334 -38.269 -15.510 1.00 0.00 43 GLY A C 11
ATOM 19087 O O . GLY A 1 21 ? 23.173 -37.499 -16.459 1.00 0.00 43 GLY A O 11
ATOM 19091 N N . ASN A 1 22 ? 22.437 -38.426 -14.548 1.00 0.00 44 ASN A N 11
ATOM 19092 C CA . ASN A 1 22 ? 21.199 -37.661 -14.530 1.00 0.00 44 ASN A CA 11
ATOM 19093 C C . ASN A 1 22 ? 21.441 -36.276 -13.943 1.00 0.00 44 ASN A C 11
ATOM 19094 O O . ASN A 1 22 ? 21.771 -36.134 -12.767 1.00 0.00 44 ASN A O 11
ATOM 19105 N N . LEU A 1 23 ? 21.297 -35.259 -14.776 1.00 0.00 45 LEU A N 11
ATOM 19106 C CA . LEU A 1 23 ? 21.477 -33.887 -14.339 1.00 0.00 45 LEU A CA 11
ATOM 19107 C C . LEU A 1 23 ? 20.177 -33.357 -13.756 1.00 0.00 45 LEU A C 11
ATOM 19108 O O . LEU A 1 23 ? 19.174 -33.242 -14.457 1.00 0.00 45 LEU A O 11
ATOM 19124 N N . GLU A 1 24 ? 20.193 -33.064 -12.468 1.00 0.00 46 GLU A N 11
ATOM 19125 C CA . GLU A 1 24 ? 19.019 -32.540 -11.794 1.00 0.00 46 GLU A CA 11
ATOM 19126 C C . GLU A 1 24 ? 19.223 -31.088 -11.406 1.00 0.00 46 GLU A C 11
ATOM 19127 O O . GLU A 1 24 ? 20.120 -30.765 -10.627 1.00 0.00 46 GLU A O 11
ATOM 19139 N N . LEU A 1 25 ? 18.404 -30.216 -11.966 1.00 0.00 47 LEU A N 11
ATOM 19140 C CA . LEU A 1 25 ? 18.417 -28.817 -11.584 1.00 0.00 47 LEU A CA 11
ATOM 19141 C C . LEU A 1 25 ? 17.155 -28.508 -10.784 1.00 0.00 47 LEU A C 11
ATOM 19142 O O . LEU A 1 25 ? 16.048 -28.830 -11.217 1.00 0.00 47 LEU A O 11
ATOM 19158 N N . SER A 1 26 ? 17.321 -27.903 -9.613 1.00 0.00 48 SER A N 11
ATOM 19159 C CA . SER A 1 26 ? 16.192 -27.584 -8.746 1.00 0.00 48 SER A CA 11
ATOM 19160 C C . SER A 1 26 ? 16.039 -26.073 -8.566 1.00 0.00 48 SER A C 11
ATOM 19161 O O . SER A 1 26 ? 16.946 -25.402 -8.077 1.00 0.00 48 SER A O 11
ATOM 19169 N N . CYS A 1 27 ? 14.888 -25.542 -8.968 1.00 0.00 49 CYS A N 11
ATOM 19170 C CA . CYS A 1 27 ? 14.628 -24.111 -8.868 1.00 0.00 49 CYS A CA 11
ATOM 19171 C C . CYS A 1 27 ? 13.447 -23.874 -7.937 1.00 0.00 49 CYS A C 11
ATOM 19172 O O . CYS A 1 27 ? 12.470 -24.631 -7.953 1.00 0.00 49 CYS A O 11
ATOM 19179 N N . GLN A 1 28 ? 13.548 -22.834 -7.121 1.00 0.00 50 GLN A N 11
ATOM 19180 C CA . GLN A 1 28 ? 12.534 -22.540 -6.118 1.00 0.00 50 GLN A CA 11
ATOM 19181 C C . GLN A 1 28 ? 11.864 -21.210 -6.420 1.00 0.00 50 GLN A C 11
ATOM 19182 O O . GLN A 1 28 ? 12.529 -20.227 -6.744 1.00 0.00 50 GLN A O 11
ATOM 19196 N N . LEU A 1 29 ? 10.549 -21.174 -6.311 1.00 0.00 51 LEU A N 11
ATOM 19197 C CA . LEU A 1 29 ? 9.804 -19.956 -6.569 1.00 0.00 51 LEU A CA 11
ATOM 19198 C C . LEU A 1 29 ? 8.888 -19.628 -5.396 1.00 0.00 51 LEU A C 11
ATOM 19199 O O . LEU A 1 29 ? 8.486 -20.518 -4.643 1.00 0.00 51 LEU A O 11
ATOM 19215 N N . SER A 1 30 ? 8.588 -18.348 -5.230 1.00 0.00 52 SER A N 11
ATOM 19216 C CA . SER A 1 30 ? 7.603 -17.913 -4.253 1.00 0.00 52 SER A CA 11
ATOM 19217 C C . SER A 1 30 ? 6.256 -17.768 -4.952 1.00 0.00 52 SER A C 11
ATOM 19218 O O . SER A 1 30 ? 6.014 -16.784 -5.651 1.00 0.00 52 SER A O 11
ATOM 19226 N N . PRO A 1 31 ? 5.377 -18.768 -4.800 1.00 0.00 53 PRO A N 11
ATOM 19227 C CA . PRO A 1 31 ? 4.150 -18.863 -5.569 1.00 0.00 53 PRO A CA 11
ATOM 19228 C C . PRO A 1 31 ? 2.968 -18.142 -4.925 1.00 0.00 53 PRO A C 11
ATOM 19229 O O . PRO A 1 31 ? 2.529 -18.498 -3.831 1.00 0.00 53 PRO A O 11
ATOM 19240 N N . PRO A 1 32 ? 2.449 -17.102 -5.595 1.00 0.00 54 PRO A N 11
ATOM 19241 C CA . PRO A 1 32 ? 1.215 -16.436 -5.177 1.00 0.00 54 PRO A CA 11
ATOM 19242 C C . PRO A 1 32 ? -0.010 -17.232 -5.618 1.00 0.00 54 PRO A C 11
ATOM 19243 O O . PRO A 1 32 ? -1.128 -16.997 -5.159 1.00 0.00 54 PRO A O 11
ATOM 19254 N N . GLN A 1 33 ? 0.232 -18.180 -6.514 1.00 0.00 55 GLN A N 11
ATOM 19255 C CA . GLN A 1 33 ? -0.799 -19.066 -7.028 1.00 0.00 55 GLN A CA 11
ATOM 19256 C C . GLN A 1 33 ? -0.265 -20.497 -7.019 1.00 0.00 55 GLN A C 11
ATOM 19257 O O . GLN A 1 33 ? 0.834 -20.737 -6.522 1.00 0.00 55 GLN A O 11
ATOM 19271 N N . GLN A 1 34 ? -1.024 -21.442 -7.566 1.00 0.00 56 GLN A N 11
ATOM 19272 C CA . GLN A 1 34 ? -0.578 -22.833 -7.602 1.00 0.00 56 GLN A CA 11
ATOM 19273 C C . GLN A 1 34 ? 0.501 -23.033 -8.662 1.00 0.00 56 GLN A C 11
ATOM 19274 O O . GLN A 1 34 ? 1.273 -23.987 -8.600 1.00 0.00 56 GLN A O 11
ATOM 19288 N N . ALA A 1 35 ? 0.523 -22.126 -9.640 1.00 0.00 57 ALA A N 11
ATOM 19289 C CA . ALA A 1 35 ? 1.560 -22.095 -10.682 1.00 0.00 57 ALA A CA 11
ATOM 19290 C C . ALA A 1 35 ? 1.536 -23.330 -11.585 1.00 0.00 57 ALA A C 11
ATOM 19291 O O . ALA A 1 35 ? 2.427 -23.519 -12.415 1.00 0.00 57 ALA A O 11
ATOM 19298 N N . GLN A 1 36 ? 0.490 -24.136 -11.459 1.00 0.00 58 GLN A N 11
ATOM 19299 C CA . GLN A 1 36 ? 0.400 -25.404 -12.178 1.00 0.00 58 GLN A CA 11
ATOM 19300 C C . GLN A 1 36 ? 0.240 -25.210 -13.686 1.00 0.00 58 GLN A C 11
ATOM 19301 O O . GLN A 1 36 ? 0.325 -26.170 -14.447 1.00 0.00 58 GLN A O 11
ATOM 19315 N N . HIS A 1 37 ? -0.026 -23.983 -14.115 1.00 0.00 59 HIS A N 11
ATOM 19316 C CA . HIS A 1 37 ? -0.167 -23.695 -15.540 1.00 0.00 59 HIS A CA 11
ATOM 19317 C C . HIS A 1 37 ? 0.902 -22.711 -16.016 1.00 0.00 59 HIS A C 11
ATOM 19318 O O . HIS A 1 37 ? 0.779 -22.121 -17.089 1.00 0.00 59 HIS A O 11
ATOM 19333 N N . MET A 1 38 ? 1.942 -22.526 -15.217 1.00 0.00 60 MET A N 11
ATOM 19334 C CA . MET A 1 38 ? 2.931 -21.488 -15.493 1.00 0.00 60 MET A CA 11
ATOM 19335 C C . MET A 1 38 ? 3.972 -21.955 -16.505 1.00 0.00 60 MET A C 11
ATOM 19336 O O . MET A 1 38 ? 4.219 -23.153 -16.657 1.00 0.00 60 MET A O 11
ATOM 19350 N N . GLU A 1 39 ? 4.580 -20.999 -17.197 1.00 0.00 61 GLU A N 11
ATOM 19351 C CA . GLU A 1 39 ? 5.589 -21.310 -18.195 1.00 0.00 61 GLU A CA 11
ATOM 19352 C C . GLU A 1 39 ? 6.939 -21.486 -17.528 1.00 0.00 61 GLU A C 11
ATOM 19353 O O . GLU A 1 39 ? 7.210 -20.877 -16.490 1.00 0.00 61 GLU A O 11
ATOM 19365 N N . ILE A 1 40 ? 7.789 -22.297 -18.131 1.00 0.00 62 ILE A N 11
ATOM 19366 C CA . ILE A 1 40 ? 9.092 -22.563 -17.561 1.00 0.00 62 ILE A CA 11
ATOM 19367 C C . ILE A 1 40 ? 10.190 -22.475 -18.620 1.00 0.00 62 ILE A C 11
ATOM 19368 O O . ILE A 1 40 ? 10.030 -22.914 -19.767 1.00 0.00 62 ILE A O 11
ATOM 19384 N N . ARG A 1 41 ? 11.285 -21.856 -18.227 1.00 0.00 63 ARG A N 11
ATOM 19385 C CA . ARG A 1 41 ? 12.481 -21.797 -19.036 1.00 0.00 63 ARG A CA 11
ATOM 19386 C C . ARG A 1 41 ? 13.672 -22.167 -18.164 1.00 0.00 63 ARG A C 11
ATOM 19387 O O . ARG A 1 41 ? 13.961 -21.492 -17.188 1.00 0.00 63 ARG A O 11
ATOM 19408 N N . TRP A 1 42 ? 14.342 -23.254 -18.485 1.00 0.00 64 TRP A N 11
ATOM 19409 C CA . TRP A 1 42 ? 15.556 -23.612 -17.775 1.00 0.00 64 TRP A CA 11
ATOM 19410 C C . TRP A 1 42 ? 16.550 -24.236 -18.721 1.00 0.00 64 TRP A C 11
ATOM 19411 O O . TRP A 1 42 ? 16.478 -25.425 -19.027 1.00 0.00 64 TRP A O 11
ATOM 19432 N N . PHE A 1 43 ? 17.478 -23.422 -19.179 1.00 0.00 65 PHE A N 11
ATOM 19433 C CA . PHE A 1 43 ? 18.445 -23.858 -20.171 1.00 0.00 65 PHE A CA 11
ATOM 19434 C C . PHE A 1 43 ? 19.739 -23.097 -19.987 1.00 0.00 65 PHE A C 11
ATOM 19435 O O . PHE A 1 43 ? 19.738 -22.012 -19.414 1.00 0.00 65 PHE A O 11
ATOM 19452 N N . ARG A 1 44 ? 20.837 -23.657 -20.465 1.00 0.00 66 ARG A N 11
ATOM 19453 C CA . ARG A 1 44 ? 22.093 -22.930 -20.474 1.00 0.00 66 ARG A CA 11
ATOM 19454 C C . ARG A 1 44 ? 21.986 -21.770 -21.458 1.00 0.00 66 ARG A C 11
ATOM 19455 O O . ARG A 1 44 ? 21.024 -21.691 -22.223 1.00 0.00 66 ARG A O 11
ATOM 19476 N N . ASN A 1 45 ? 22.966 -20.888 -21.462 1.00 0.00 67 ASN A N 11
ATOM 19477 C CA . ASN A 1 45 ? 22.869 -19.678 -22.261 1.00 0.00 67 ASN A CA 11
ATOM 19478 C C . ASN A 1 45 ? 23.872 -19.707 -23.397 1.00 0.00 67 ASN A C 11
ATOM 19479 O O . ASN A 1 45 ? 25.084 -19.753 -23.174 1.00 0.00 67 ASN A O 11
ATOM 19490 N N . LEU A 1 46 ? 23.353 -19.702 -24.612 1.00 0.00 68 LEU A N 11
ATOM 19491 C CA . LEU A 1 46 ? 24.180 -19.721 -25.803 1.00 0.00 68 LEU A CA 11
ATOM 19492 C C . LEU A 1 46 ? 23.921 -18.468 -26.630 1.00 0.00 68 LEU A C 11
ATOM 19493 O O . LEU A 1 46 ? 23.340 -17.502 -26.138 1.00 0.00 68 LEU A O 11
ATOM 19509 N N . TYR A 1 47 ? 24.350 -18.482 -27.880 1.00 0.00 69 TYR A N 11
ATOM 19510 C CA . TYR A 1 47 ? 24.169 -17.331 -28.750 1.00 0.00 69 TYR A CA 11
ATOM 19511 C C . TYR A 1 47 ? 22.980 -17.537 -29.684 1.00 0.00 69 TYR A C 11
ATOM 19512 O O . TYR A 1 47 ? 23.008 -17.145 -30.850 1.00 0.00 69 TYR A O 11
ATOM 19530 N N . THR A 1 48 ? 21.940 -18.171 -29.159 1.00 0.00 70 THR A N 11
ATOM 19531 C CA . THR A 1 48 ? 20.693 -18.374 -29.888 1.00 0.00 70 THR A CA 11
ATOM 19532 C C . THR A 1 48 ? 19.547 -18.491 -28.890 1.00 0.00 70 THR A C 11
ATOM 19533 O O . THR A 1 48 ? 18.902 -19.534 -28.774 1.00 0.00 70 THR A O 11
ATOM 19544 N N . GLU A 1 49 ? 19.311 -17.405 -28.172 1.00 0.00 71 GLU A N 11
ATOM 19545 C CA . GLU A 1 49 ? 18.395 -17.407 -27.036 1.00 0.00 71 GLU A CA 11
ATOM 19546 C C . GLU A 1 49 ? 16.934 -17.038 -27.378 1.00 0.00 71 GLU A C 11
ATOM 19547 O O . GLU A 1 49 ? 16.039 -17.643 -26.791 1.00 0.00 71 GLU A O 11
ATOM 19559 N N . PRO A 1 50 ? 16.666 -16.066 -28.315 1.00 0.00 72 PRO A N 11
ATOM 19560 C CA . PRO A 1 50 ? 15.333 -15.507 -28.602 1.00 0.00 72 PRO A CA 11
ATOM 19561 C C . PRO A 1 50 ? 14.147 -16.343 -28.111 1.00 0.00 72 PRO A C 11
ATOM 19562 O O . PRO A 1 50 ? 13.543 -16.028 -27.083 1.00 0.00 72 PRO A O 11
ATOM 19573 N N . VAL A 1 51 ? 13.806 -17.393 -28.842 1.00 0.00 73 VAL A N 11
ATOM 19574 C CA . VAL A 1 51 ? 12.754 -18.296 -28.404 1.00 0.00 73 VAL A CA 11
ATOM 19575 C C . VAL A 1 51 ? 13.381 -19.544 -27.786 1.00 0.00 73 VAL A C 11
ATOM 19576 O O . VAL A 1 51 ? 14.138 -20.256 -28.445 1.00 0.00 73 VAL A O 11
ATOM 19589 N N . HIS A 1 52 ? 13.093 -19.788 -26.510 1.00 0.00 74 HIS A N 11
ATOM 19590 C CA . HIS A 1 52 ? 13.715 -20.894 -25.782 1.00 0.00 74 HIS A CA 11
ATOM 19591 C C . HIS A 1 52 ? 12.885 -21.285 -24.561 1.00 0.00 74 HIS A C 11
ATOM 19592 O O . HIS A 1 52 ? 13.437 -21.621 -23.517 1.00 0.00 74 HIS A O 11
ATOM 19607 N N . LEU A 1 53 ? 11.565 -21.252 -24.686 1.00 0.00 75 LEU A N 11
ATOM 19608 C CA . LEU A 1 53 ? 10.695 -21.473 -23.534 1.00 0.00 75 LEU A CA 11
ATOM 19609 C C . LEU A 1 53 ? 9.710 -22.619 -23.772 1.00 0.00 75 LEU A C 11
ATOM 19610 O O . LEU A 1 53 ? 9.311 -22.877 -24.909 1.00 0.00 75 LEU A O 11
ATOM 19626 N N . TYR A 1 54 ? 9.327 -23.297 -22.690 1.00 0.00 76 TYR A N 11
ATOM 19627 C CA . TYR A 1 54 ? 8.324 -24.355 -22.745 1.00 0.00 76 TYR A CA 11
ATOM 19628 C C . TYR A 1 54 ? 7.129 -23.943 -21.888 1.00 0.00 76 TYR A C 11
ATOM 19629 O O . TYR A 1 54 ? 7.302 -23.377 -20.806 1.00 0.00 76 TYR A O 11
ATOM 19647 N N . ARG A 1 55 ? 5.917 -24.213 -22.358 1.00 0.00 77 ARG A N 11
ATOM 19648 C CA . ARG A 1 55 ? 4.729 -23.753 -21.653 1.00 0.00 77 ARG A CA 11
ATOM 19649 C C . ARG A 1 55 ? 3.895 -24.943 -21.197 1.00 0.00 77 ARG A C 11
ATOM 19650 O O . ARG A 1 55 ? 3.885 -25.983 -21.851 1.00 0.00 77 ARG A O 11
ATOM 19671 N N . ASP A 1 56 ? 3.221 -24.802 -20.063 1.00 0.00 78 ASP A N 11
ATOM 19672 C CA . ASP A 1 56 ? 2.357 -25.863 -19.565 1.00 0.00 78 ASP A CA 11
ATOM 19673 C C . ASP A 1 56 ? 1.209 -26.098 -20.532 1.00 0.00 78 ASP A C 11
ATOM 19674 O O . ASP A 1 56 ? 0.271 -25.303 -20.612 1.00 0.00 78 ASP A O 11
ATOM 19683 N N . GLY A 1 57 ? 1.302 -27.182 -21.282 1.00 0.00 79 GLY A N 11
ATOM 19684 C CA . GLY A 1 57 ? 0.308 -27.470 -22.288 1.00 0.00 79 GLY A CA 11
ATOM 19685 C C . GLY A 1 57 ? 0.753 -27.038 -23.669 1.00 0.00 79 GLY A C 11
ATOM 19686 O O . GLY A 1 57 ? -0.032 -27.068 -24.615 1.00 0.00 79 GLY A O 11
ATOM 19690 N N . LYS A 1 58 ? 2.010 -26.621 -23.787 1.00 0.00 80 LYS A N 11
ATOM 19691 C CA . LYS A 1 58 ? 2.563 -26.252 -25.080 1.00 0.00 80 LYS A CA 11
ATOM 19692 C C . LYS A 1 58 ? 4.026 -26.672 -25.196 1.00 0.00 80 LYS A C 11
ATOM 19693 O O . LYS A 1 58 ? 4.886 -26.247 -24.409 1.00 0.00 80 LYS A O 11
ATOM 19712 N N . ASP A 1 59 ? 4.285 -27.473 -26.220 1.00 0.00 81 ASP A N 11
ATOM 19713 C CA . ASP A 1 59 ? 5.621 -27.954 -26.546 1.00 0.00 81 ASP A CA 11
ATOM 19714 C C . ASP A 1 59 ? 6.064 -27.299 -27.845 1.00 0.00 81 ASP A C 11
ATOM 19715 O O . ASP A 1 59 ? 5.275 -27.190 -28.785 1.00 0.00 81 ASP A O 11
ATOM 19724 N N . MET A 1 60 ? 7.303 -26.854 -27.908 1.00 0.00 82 MET A N 11
ATOM 19725 C CA . MET A 1 60 ? 7.763 -26.110 -29.066 1.00 0.00 82 MET A CA 11
ATOM 19726 C C . MET A 1 60 ? 9.223 -26.406 -29.369 1.00 0.00 82 MET A C 11
ATOM 19727 O O . MET A 1 60 ? 10.015 -26.651 -28.467 1.00 0.00 82 MET A O 11
ATOM 19741 N N . PHE A 1 61 ? 9.573 -26.366 -30.649 1.00 0.00 83 PHE A N 11
ATOM 19742 C CA . PHE A 1 61 ? 10.964 -26.519 -31.075 1.00 0.00 83 PHE A CA 11
ATOM 19743 C C . PHE A 1 61 ? 11.784 -25.282 -30.702 1.00 0.00 83 PHE A C 11
ATOM 19744 O O . PHE A 1 61 ? 12.990 -25.231 -30.934 1.00 0.00 83 PHE A O 11
ATOM 19761 N N . GLY A 1 62 ? 11.111 -24.282 -30.137 1.00 0.00 84 GLY A N 11
ATOM 19762 C CA . GLY A 1 62 ? 11.783 -23.077 -29.697 1.00 0.00 84 GLY A CA 11
ATOM 19763 C C . GLY A 1 62 ? 12.687 -23.328 -28.510 1.00 0.00 84 GLY A C 11
ATOM 19764 O O . GLY A 1 62 ? 13.851 -22.925 -28.516 1.00 0.00 84 GLY A O 11
ATOM 19768 N N . GLU A 1 63 ? 12.160 -23.997 -27.489 1.00 0.00 85 GLU A N 11
ATOM 19769 C CA . GLU A 1 63 ? 12.960 -24.336 -26.316 1.00 0.00 85 GLU A CA 11
ATOM 19770 C C . GLU A 1 63 ? 14.067 -25.298 -26.718 1.00 0.00 85 GLU A C 11
ATOM 19771 O O . GLU A 1 63 ? 15.175 -25.243 -26.185 1.00 0.00 85 GLU A O 11
ATOM 19783 N N . ILE A 1 64 ? 13.731 -26.158 -27.683 1.00 0.00 86 ILE A N 11
ATOM 19784 C CA . ILE A 1 64 ? 14.653 -27.106 -28.302 1.00 0.00 86 ILE A CA 11
ATOM 19785 C C . ILE A 1 64 ? 15.533 -27.831 -27.274 1.00 0.00 86 ILE A C 11
ATOM 19786 O O . ILE A 1 64 ? 16.756 -27.909 -27.390 1.00 0.00 86 ILE A O 11
ATOM 19802 N N . ILE A 1 65 ? 14.880 -28.404 -26.271 1.00 0.00 87 ILE A N 11
ATOM 19803 C CA . ILE A 1 65 ? 15.562 -29.248 -25.301 1.00 0.00 87 ILE A CA 11
ATOM 19804 C C . ILE A 1 65 ? 16.078 -30.502 -25.988 1.00 0.00 87 ILE A C 11
ATOM 19805 O O . ILE A 1 65 ? 16.967 -31.190 -25.487 1.00 0.00 87 ILE A O 11
ATOM 19821 N N . SER A 1 66 ? 15.521 -30.768 -27.159 1.00 0.00 88 SER A N 11
ATOM 19822 C CA . SER A 1 66 ? 15.968 -31.853 -28.002 1.00 0.00 88 SER A CA 11
ATOM 19823 C C . SER A 1 66 ? 17.386 -31.590 -28.504 1.00 0.00 88 SER A C 11
ATOM 19824 O O . SER A 1 66 ? 18.062 -32.496 -28.988 1.00 0.00 88 SER A O 11
ATOM 19832 N N . LYS A 1 67 ? 17.835 -30.340 -28.373 1.00 0.00 89 LYS A N 11
ATOM 19833 C CA . LYS A 1 67 ? 19.189 -29.979 -28.788 1.00 0.00 89 LYS A CA 11
ATOM 19834 C C . LYS A 1 67 ? 20.180 -30.402 -27.716 1.00 0.00 89 LYS A C 11
ATOM 19835 O O . LYS A 1 67 ? 21.353 -30.655 -27.993 1.00 0.00 89 LYS A O 11
ATOM 19854 N N . TYR A 1 68 ? 19.694 -30.448 -26.485 1.00 0.00 90 TYR A N 11
ATOM 19855 C CA . TYR A 1 68 ? 20.437 -31.037 -25.386 1.00 0.00 90 TYR A CA 11
ATOM 19856 C C . TYR A 1 68 ? 20.373 -32.547 -25.530 1.00 0.00 90 TYR A C 11
ATOM 19857 O O . TYR A 1 68 ? 21.383 -33.220 -25.743 1.00 0.00 90 TYR A O 11
ATOM 19875 N N . VAL A 1 69 ? 19.147 -33.046 -25.446 1.00 0.00 91 VAL A N 11
ATOM 19876 C CA . VAL A 1 69 ? 18.839 -34.458 -25.586 1.00 0.00 91 VAL A CA 11
ATOM 19877 C C . VAL A 1 69 ? 17.369 -34.663 -25.242 1.00 0.00 91 VAL A C 11
ATOM 19878 O O . VAL A 1 69 ? 16.871 -34.084 -24.277 1.00 0.00 91 VAL A O 11
ATOM 19891 N N . GLU A 1 70 ? 16.667 -35.455 -26.033 1.00 0.00 92 GLU A N 11
ATOM 19892 C CA . GLU A 1 70 ? 15.255 -35.715 -25.776 1.00 0.00 92 GLU A CA 11
ATOM 19893 C C . GLU A 1 70 ? 15.105 -36.810 -24.725 1.00 0.00 92 GLU A C 11
ATOM 19894 O O . GLU A 1 70 ? 14.465 -37.836 -24.954 1.00 0.00 92 GLU A O 11
ATOM 19906 N N . ARG A 1 71 ? 15.722 -36.587 -23.578 1.00 0.00 93 ARG A N 11
ATOM 19907 C CA . ARG A 1 71 ? 15.661 -37.512 -22.459 1.00 0.00 93 ARG A CA 11
ATOM 19908 C C . ARG A 1 71 ? 15.523 -36.712 -21.177 1.00 0.00 93 ARG A C 11
ATOM 19909 O O . ARG A 1 71 ? 16.434 -36.667 -20.344 1.00 0.00 93 ARG A O 11
ATOM 19930 N N . THR A 1 72 ? 14.383 -36.058 -21.043 1.00 0.00 94 THR A N 11
ATOM 19931 C CA . THR A 1 72 ? 14.163 -35.129 -19.959 1.00 0.00 94 THR A CA 11
ATOM 19932 C C . THR A 1 72 ? 12.955 -35.511 -19.114 1.00 0.00 94 THR A C 11
ATOM 19933 O O . THR A 1 72 ? 12.014 -36.144 -19.596 1.00 0.00 94 THR A O 11
ATOM 19944 N N . GLU A 1 73 ? 13.007 -35.134 -17.848 1.00 0.00 95 GLU A N 11
ATOM 19945 C CA . GLU A 1 73 ? 11.890 -35.304 -16.938 1.00 0.00 95 GLU A CA 11
ATOM 19946 C C . GLU A 1 73 ? 11.732 -34.047 -16.095 1.00 0.00 95 GLU A C 11
ATOM 19947 O O . GLU A 1 73 ? 12.630 -33.681 -15.341 1.00 0.00 95 GLU A O 11
ATOM 19959 N N . LEU A 1 74 ? 10.604 -33.376 -16.232 1.00 0.00 96 LEU A N 11
ATOM 1996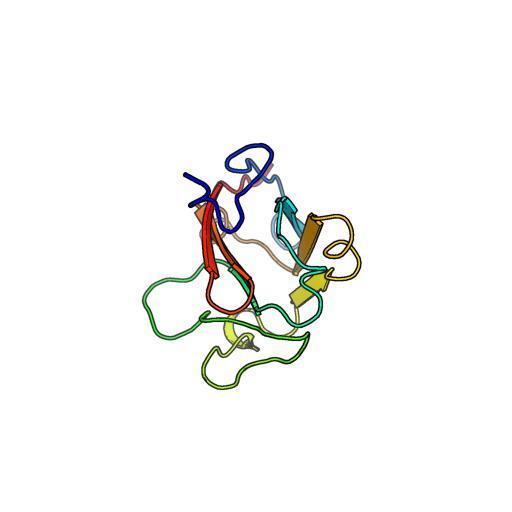0 C CA . LEU A 1 74 ? 10.368 -32.152 -15.489 1.00 0.00 96 LEU A CA 11
ATOM 19961 C C . LEU A 1 74 ? 9.474 -32.426 -14.292 1.00 0.00 96 LEU A C 11
ATOM 19962 O O . LEU A 1 74 ? 8.259 -32.558 -14.429 1.00 0.00 96 LEU A O 11
ATOM 19978 N N . LEU A 1 75 ? 10.087 -32.522 -13.122 1.00 0.00 97 LEU A N 11
ATOM 19979 C CA . LEU A 1 75 ? 9.353 -32.750 -11.890 1.00 0.00 97 LEU A CA 11
ATOM 19980 C C . LEU A 1 75 ? 8.557 -31.504 -11.528 1.00 0.00 97 LEU A C 11
ATOM 19981 O O . LEU A 1 75 ? 9.104 -30.528 -10.996 1.00 0.00 97 LEU A O 11
ATOM 19997 N N . LYS A 1 76 ? 7.270 -31.542 -11.854 1.00 0.00 98 LYS A N 11
ATOM 19998 C CA . LYS A 1 76 ? 6.364 -30.435 -11.592 1.00 0.00 98 LYS A CA 11
ATOM 19999 C C . LYS A 1 76 ? 5.483 -30.748 -10.392 1.00 0.00 98 LYS A C 11
ATOM 20000 O O . LYS A 1 76 ? 4.629 -29.952 -10.013 1.00 0.00 98 LYS A O 11
ATOM 20019 N N . ASP A 1 77 ? 5.704 -31.914 -9.796 1.00 0.00 99 ASP A N 11
ATOM 20020 C CA . ASP A 1 77 ? 4.967 -32.328 -8.601 1.00 0.00 99 ASP A CA 11
ATOM 20021 C C . ASP A 1 77 ? 5.206 -31.335 -7.460 1.00 0.00 99 ASP A C 11
ATOM 20022 O O . ASP A 1 77 ? 4.383 -31.184 -6.552 1.00 0.00 99 ASP A O 11
ATOM 20031 N N . GLY A 1 78 ? 6.338 -30.652 -7.538 1.00 0.00 100 GLY A N 11
ATOM 20032 C CA . GLY A 1 78 ? 6.691 -29.639 -6.567 1.00 0.00 100 GLY A CA 11
ATOM 20033 C C . GLY A 1 78 ? 6.095 -28.274 -6.874 1.00 0.00 100 GLY A C 11
ATOM 20034 O O . GLY A 1 78 ? 6.088 -27.399 -6.011 1.00 0.00 100 GLY A O 11
ATOM 20038 N N . ILE A 1 79 ? 5.644 -28.074 -8.115 1.00 0.00 101 ILE A N 11
ATOM 20039 C CA . ILE A 1 79 ? 5.239 -26.748 -8.599 1.00 0.00 101 ILE A CA 11
ATOM 20040 C C . ILE A 1 79 ? 4.202 -26.081 -7.686 1.00 0.00 101 ILE A C 11
ATOM 20041 O O . ILE A 1 79 ? 4.279 -24.877 -7.437 1.00 0.00 101 ILE A O 11
ATOM 20057 N N . GLY A 1 80 ? 3.277 -26.872 -7.145 1.00 0.00 102 GLY A N 11
ATOM 20058 C CA . GLY A 1 80 ? 2.248 -26.327 -6.274 1.00 0.00 102 GLY A CA 11
ATOM 20059 C C . GLY A 1 80 ? 2.813 -25.848 -4.951 1.00 0.00 102 GLY A C 11
ATOM 20060 O O . GLY A 1 80 ? 2.156 -25.113 -4.212 1.00 0.00 102 GLY A O 11
ATOM 20064 N N . GLU A 1 81 ? 4.036 -26.267 -4.660 1.00 0.00 103 GLU A N 11
ATOM 20065 C CA . GLU A 1 81 ? 4.734 -25.857 -3.454 1.00 0.00 103 GLU A CA 11
ATOM 20066 C C . GLU A 1 81 ? 5.808 -24.827 -3.790 1.00 0.00 103 GLU A C 11
ATOM 20067 O O . GLU A 1 81 ? 6.458 -24.277 -2.898 1.00 0.00 103 GLU A O 11
ATOM 20079 N N . GLY A 1 82 ? 5.983 -24.567 -5.082 1.00 0.00 104 GLY A N 11
ATOM 20080 C CA . GLY A 1 82 ? 6.973 -23.608 -5.519 1.00 0.00 104 GLY A CA 11
ATOM 20081 C C . GLY A 1 82 ? 8.315 -24.240 -5.830 1.00 0.00 104 GLY A C 11
ATOM 20082 O O . GLY A 1 82 ? 9.355 -23.603 -5.654 1.00 0.00 104 GLY A O 11
ATOM 20086 N N . LYS A 1 83 ? 8.306 -25.486 -6.293 1.00 0.00 105 LYS A N 11
ATOM 20087 C CA . LYS A 1 83 ? 9.549 -26.189 -6.605 1.00 0.00 105 LYS A CA 11
ATOM 20088 C C . LYS A 1 83 ? 9.471 -26.885 -7.960 1.00 0.00 105 LYS A C 11
ATOM 20089 O O . LYS A 1 83 ? 8.492 -27.552 -8.268 1.00 0.00 105 LYS A O 11
ATOM 20108 N N . VAL A 1 84 ? 10.503 -26.729 -8.773 1.00 0.00 106 VAL A N 11
ATOM 20109 C CA . VAL A 1 84 ? 10.574 -27.438 -10.046 1.00 0.00 106 VAL A CA 11
ATOM 20110 C C . VAL A 1 84 ? 11.927 -28.117 -10.196 1.00 0.00 106 VAL A C 11
ATOM 20111 O O . VAL A 1 84 ? 12.965 -27.514 -9.914 1.00 0.00 106 VAL A O 11
ATOM 20124 N N . THR A 1 85 ? 11.913 -29.374 -10.618 1.00 0.00 107 THR A N 11
ATOM 20125 C CA . THR A 1 85 ? 13.151 -30.126 -10.778 1.00 0.00 107 THR A CA 11
ATOM 20126 C C . THR A 1 85 ? 13.309 -30.634 -12.209 1.00 0.00 107 THR A C 11
ATOM 20127 O O . THR A 1 85 ? 12.537 -31.472 -12.672 1.00 0.00 107 THR A O 11
ATOM 20138 N N . LEU A 1 86 ? 14.312 -30.121 -12.906 1.00 0.00 108 LEU A N 11
ATOM 20139 C CA . LEU A 1 86 ? 14.559 -30.509 -14.286 1.00 0.00 108 LEU A CA 11
ATOM 20140 C C . LEU A 1 86 ? 15.585 -31.634 -14.350 1.00 0.00 108 LEU A C 11
ATOM 20141 O O . LEU A 1 86 ? 16.739 -31.456 -13.957 1.00 0.00 108 LEU A O 11
ATOM 20157 N N . ARG A 1 87 ? 15.148 -32.790 -14.823 1.00 0.00 109 ARG A N 11
ATOM 20158 C CA . ARG A 1 87 ? 16.021 -33.939 -14.997 1.00 0.00 109 ARG A CA 11
ATOM 20159 C C . ARG A 1 87 ? 16.440 -34.062 -16.453 1.00 0.00 109 ARG A C 11
ATOM 20160 O O . ARG A 1 87 ? 15.635 -34.434 -17.303 1.00 0.00 109 ARG A O 11
ATOM 20181 N N . ILE A 1 88 ? 17.690 -33.738 -16.735 1.00 0.00 110 ILE A N 11
ATOM 20182 C CA . ILE A 1 88 ? 18.233 -33.887 -18.076 1.00 0.00 110 ILE A CA 11
ATOM 20183 C C . ILE A 1 88 ? 19.256 -35.019 -18.084 1.00 0.00 110 ILE A C 11
ATOM 20184 O O . ILE A 1 88 ? 20.250 -34.970 -17.360 1.00 0.00 110 ILE A O 11
ATOM 20200 N N . PHE A 1 89 ? 18.996 -36.055 -18.871 1.00 0.00 111 PHE A N 11
ATOM 20201 C CA . PHE A 1 89 ? 19.898 -37.197 -18.929 1.00 0.00 111 PHE A CA 11
ATOM 20202 C C . PHE A 1 89 ? 21.145 -36.870 -19.746 1.00 0.00 111 PHE A C 11
ATOM 20203 O O . PHE A 1 89 ? 21.043 -36.391 -20.872 1.00 0.00 111 PHE A O 11
ATOM 20220 N N . ASN A 1 90 ? 22.312 -37.131 -19.153 1.00 0.00 112 ASN A N 11
ATOM 20221 C CA . ASN A 1 90 ? 23.609 -36.932 -19.807 1.00 0.00 112 ASN A CA 11
ATOM 20222 C C . ASN A 1 90 ? 23.951 -35.452 -19.946 1.00 0.00 112 ASN A C 11
ATOM 20223 O O . ASN A 1 90 ? 23.687 -34.827 -20.973 1.00 0.00 112 ASN A O 11
ATOM 20234 N N . VAL A 1 91 ? 24.527 -34.897 -18.892 1.00 0.00 113 VAL A N 11
ATOM 20235 C CA . VAL A 1 91 ? 25.072 -33.549 -18.942 1.00 0.00 113 VAL A CA 11
ATOM 20236 C C . VAL A 1 91 ? 26.528 -33.618 -19.387 1.00 0.00 113 VAL A C 11
ATOM 20237 O O . VAL A 1 91 ? 27.244 -34.553 -19.017 1.00 0.00 113 VAL A O 11
ATOM 20250 N N . THR A 1 92 ? 26.961 -32.664 -20.194 1.00 0.00 114 THR A N 11
ATOM 20251 C CA . THR A 1 92 ? 28.323 -32.674 -20.699 1.00 0.00 114 THR A CA 11
ATOM 20252 C C . THR A 1 92 ? 29.057 -31.364 -20.377 1.00 0.00 114 THR A C 11
ATOM 20253 O O . THR A 1 92 ? 28.451 -30.397 -19.904 1.00 0.00 114 THR A O 11
ATOM 20264 N N . VAL A 1 93 ? 30.364 -31.337 -20.637 1.00 0.00 115 VAL A N 11
ATOM 20265 C CA . VAL A 1 93 ? 31.218 -30.229 -20.212 1.00 0.00 115 VAL A CA 11
ATOM 20266 C C . VAL A 1 93 ? 30.878 -28.923 -20.941 1.00 0.00 115 VAL A C 11
ATOM 20267 O O . VAL A 1 93 ? 31.157 -27.835 -20.442 1.00 0.00 115 VAL A O 11
ATOM 20280 N N . ASP A 1 94 ? 30.266 -29.029 -22.111 1.00 0.00 116 ASP A N 11
ATOM 20281 C CA . ASP A 1 94 ? 29.822 -27.842 -22.837 1.00 0.00 116 ASP A CA 11
ATOM 20282 C C . ASP A 1 94 ? 28.590 -27.253 -22.163 1.00 0.00 116 ASP A C 11
ATOM 20283 O O . ASP A 1 94 ? 28.319 -26.059 -22.252 1.00 0.00 116 ASP A O 11
ATOM 20292 N N . ASP A 1 95 ? 27.859 -28.113 -21.470 1.00 0.00 117 ASP A N 11
ATOM 20293 C CA . ASP A 1 95 ? 26.630 -27.726 -20.795 1.00 0.00 117 ASP A CA 11
ATOM 20294 C C . ASP A 1 95 ? 26.879 -27.538 -19.304 1.00 0.00 117 ASP A C 11
ATOM 20295 O O . ASP A 1 95 ? 25.983 -27.158 -18.555 1.00 0.00 117 ASP A O 11
ATOM 20304 N N . ASP A 1 96 ? 28.105 -27.835 -18.893 1.00 0.00 118 ASP A N 11
ATOM 20305 C CA . ASP A 1 96 ? 28.569 -27.640 -17.513 1.00 0.00 118 ASP A CA 11
ATOM 20306 C C . ASP A 1 96 ? 28.443 -26.178 -17.042 1.00 0.00 118 ASP A C 11
ATOM 20307 O O . ASP A 1 96 ? 28.552 -25.895 -15.851 1.00 0.00 118 ASP A O 11
ATOM 20316 N N . GLY A 1 97 ? 28.181 -25.264 -17.972 1.00 0.00 119 GLY A N 11
ATOM 20317 C CA . GLY A 1 97 ? 28.147 -23.843 -17.649 1.00 0.00 119 GLY A CA 11
ATOM 20318 C C . GLY A 1 97 ? 26.941 -23.409 -16.814 1.00 0.00 119 GLY A C 11
ATOM 20319 O O . GLY A 1 97 ? 26.438 -24.152 -15.963 1.00 0.00 119 GLY A O 11
ATOM 20323 N N . SER A 1 98 ? 26.486 -22.186 -17.058 1.00 0.00 120 SER A N 11
ATOM 20324 C CA . SER A 1 98 ? 25.406 -21.592 -16.284 1.00 0.00 120 SER A CA 11
ATOM 20325 C C . SER A 1 98 ? 24.040 -21.895 -16.899 1.00 0.00 120 SER A C 11
ATOM 20326 O O . SER A 1 98 ? 23.857 -21.814 -18.115 1.00 0.00 120 SER A O 11
ATOM 20334 N N . TYR A 1 99 ? 23.093 -22.251 -16.044 1.00 0.00 121 TYR A N 11
ATOM 20335 C CA . TYR A 1 99 ? 21.729 -22.531 -16.463 1.00 0.00 121 TYR A CA 11
ATOM 20336 C C . TYR A 1 99 ? 20.812 -21.384 -16.072 1.00 0.00 121 TYR A C 11
ATOM 20337 O O . TYR A 1 99 ? 20.732 -21.002 -14.903 1.00 0.00 121 TYR A O 11
ATOM 20355 N N . HIS A 1 100 ? 20.136 -20.829 -17.057 1.00 0.00 122 HIS A N 11
ATOM 20356 C CA . HIS A 1 100 ? 19.184 -19.762 -16.826 1.00 0.00 122 HIS A CA 11
ATOM 20357 C C . HIS A 1 100 ? 17.832 -20.348 -16.442 1.00 0.00 122 HIS A C 11
ATOM 20358 O O . HIS A 1 100 ? 17.193 -21.040 -17.248 1.00 0.00 122 HIS A O 11
ATOM 20373 N N . CYS A 1 101 ? 17.429 -20.095 -15.200 1.00 0.00 123 CYS A N 11
ATOM 20374 C CA . CYS A 1 101 ? 16.121 -20.499 -14.704 1.00 0.00 123 CYS A CA 11
ATOM 20375 C C . CYS A 1 101 ? 15.178 -19.305 -14.745 1.00 0.00 123 CYS A C 11
ATOM 20376 O O . CYS A 1 101 ? 15.424 -18.292 -14.099 1.00 0.00 123 CYS A O 11
ATOM 20383 N N . VAL A 1 102 ? 14.123 -19.415 -15.531 1.00 0.00 124 VAL A N 11
ATOM 20384 C CA . VAL A 1 102 ? 13.163 -18.337 -15.696 1.00 0.00 124 VAL A CA 11
ATOM 20385 C C . VAL A 1 102 ? 11.744 -18.882 -15.622 1.00 0.00 124 VAL A C 11
ATOM 20386 O O . VAL A 1 102 ? 11.349 -19.722 -16.432 1.00 0.00 124 VAL A O 11
ATOM 20399 N N . PHE A 1 103 ? 10.988 -18.421 -14.645 1.00 0.00 125 PHE A N 11
ATOM 20400 C CA . PHE A 1 103 ? 9.592 -18.803 -14.526 1.00 0.00 125 PHE A CA 11
ATOM 20401 C C . PHE A 1 103 ? 8.715 -17.692 -15.084 1.00 0.00 125 PHE A C 11
ATOM 20402 O O . PHE A 1 103 ? 9.038 -16.513 -14.937 1.00 0.00 125 PHE A O 11
ATOM 20419 N N . LYS A 1 104 ? 7.623 -18.062 -15.736 1.00 0.00 126 LYS A N 11
ATOM 20420 C CA . LYS A 1 104 ? 6.729 -17.078 -16.331 1.00 0.00 126 LYS A CA 11
ATOM 20421 C C . LYS A 1 104 ? 5.309 -17.242 -15.810 1.00 0.00 126 LYS A C 11
ATOM 20422 O O . LYS A 1 104 ? 4.681 -18.290 -16.001 1.00 0.00 126 LYS A O 11
ATOM 20441 N N . ASP A 1 105 ? 4.810 -16.202 -15.156 1.00 0.00 127 ASP A N 11
ATOM 20442 C CA . ASP A 1 105 ? 3.435 -16.180 -14.673 1.00 0.00 127 ASP A CA 11
ATOM 20443 C C . ASP A 1 105 ? 2.651 -15.095 -15.400 1.00 0.00 127 ASP A C 11
ATOM 20444 O O . ASP A 1 105 ? 2.540 -13.959 -14.927 1.00 0.00 127 ASP A O 11
ATOM 20453 N N . GLY A 1 106 ? 2.128 -15.452 -16.566 1.00 0.00 128 GLY A N 11
ATOM 20454 C CA . GLY A 1 106 ? 1.332 -14.531 -17.351 1.00 0.00 128 GLY A CA 11
ATOM 20455 C C . GLY A 1 106 ? 2.136 -13.362 -17.885 1.00 0.00 128 GLY A C 11
ATOM 20456 O O . GLY A 1 106 ? 2.710 -13.436 -18.973 1.00 0.00 128 GLY A O 11
ATOM 20460 N N . ASP A 1 107 ? 2.192 -12.292 -17.110 1.00 0.00 129 ASP A N 11
ATOM 20461 C CA . ASP A 1 107 ? 2.836 -11.066 -17.552 1.00 0.00 129 ASP A CA 11
ATOM 20462 C C . ASP A 1 107 ? 4.204 -10.882 -16.904 1.00 0.00 129 ASP A C 11
ATOM 20463 O O . ASP A 1 107 ? 5.067 -10.195 -17.452 1.00 0.00 129 ASP A O 11
ATOM 20472 N N . PHE A 1 108 ? 4.409 -11.492 -15.741 1.00 0.00 130 PHE A N 11
ATOM 20473 C CA . PHE A 1 108 ? 5.667 -11.327 -15.030 1.00 0.00 130 PHE A CA 11
ATOM 20474 C C . PHE A 1 108 ? 6.554 -12.550 -15.211 1.00 0.00 130 PHE A C 11
ATOM 20475 O O . PHE A 1 108 ? 6.068 -13.673 -15.356 1.00 0.00 130 PHE A O 11
ATOM 20492 N N . TYR A 1 109 ? 7.858 -12.319 -15.203 1.00 0.00 131 TYR A N 11
ATOM 20493 C CA . TYR A 1 109 ? 8.837 -13.384 -15.345 1.00 0.00 131 TYR A CA 11
ATOM 20494 C C . TYR A 1 109 ? 9.996 -13.142 -14.386 1.00 0.00 131 TYR A C 11
ATOM 20495 O O . TYR A 1 109 ? 10.380 -11.996 -14.148 1.00 0.00 131 TYR A O 11
ATOM 20513 N N . GLU A 1 110 ? 10.537 -14.209 -13.828 1.00 0.00 132 GLU A N 11
ATOM 20514 C CA . GLU A 1 110 ? 11.658 -14.099 -12.906 1.00 0.00 132 GLU A CA 11
ATOM 20515 C C . GLU A 1 110 ? 12.785 -15.010 -13.354 1.00 0.00 132 GLU A C 11
ATOM 20516 O O . GLU A 1 110 ? 12.554 -16.176 -13.674 1.00 0.00 132 GLU A O 11
ATOM 20528 N N . GLU A 1 111 ? 14.000 -14.480 -13.377 1.00 0.00 133 GLU A N 11
ATOM 20529 C CA . GLU A 1 111 ? 15.139 -15.237 -13.859 1.00 0.00 133 GLU A CA 11
ATOM 20530 C C . GLU A 1 111 ? 16.235 -15.327 -12.803 1.00 0.00 133 GLU A C 11
ATOM 20531 O O . GLU A 1 111 ? 16.477 -14.381 -12.053 1.00 0.00 133 GLU A O 11
ATOM 20543 N N . HIS A 1 112 ? 16.879 -16.479 -12.751 1.00 0.00 134 HIS A N 11
ATOM 20544 C CA . HIS A 1 112 ? 17.981 -16.714 -11.839 1.00 0.00 134 HIS A CA 11
ATOM 20545 C C . HIS A 1 112 ? 19.100 -17.449 -12.566 1.00 0.00 134 HIS A C 11
ATOM 20546 O O . HIS A 1 112 ? 18.841 -18.253 -13.467 1.00 0.00 134 HIS A O 11
ATOM 20561 N N . ILE A 1 113 ? 20.335 -17.162 -12.191 1.00 0.00 135 ILE A N 11
ATOM 20562 C CA . ILE A 1 113 ? 21.484 -17.814 -12.796 1.00 0.00 135 ILE A CA 11
ATOM 20563 C C . ILE A 1 113 ? 21.949 -18.980 -11.931 1.00 0.00 135 ILE A C 11
ATOM 20564 O O . ILE A 1 113 ? 22.500 -18.784 -10.848 1.00 0.00 135 ILE A O 11
ATOM 20580 N N . THR A 1 114 ? 21.701 -20.187 -12.410 1.00 0.00 136 THR A N 11
ATOM 20581 C CA . THR A 1 114 ? 22.098 -21.390 -11.703 1.00 0.00 136 THR A CA 11
ATOM 20582 C C . THR A 1 114 ? 23.214 -22.105 -12.455 1.00 0.00 136 THR A C 11
ATOM 20583 O O . THR A 1 114 ? 22.962 -22.813 -13.424 1.00 0.00 136 THR A O 11
ATOM 20594 N N . GLU A 1 115 ? 24.442 -21.926 -12.002 1.00 0.00 137 GLU A N 11
ATOM 20595 C CA . GLU A 1 115 ? 25.587 -22.549 -12.653 1.00 0.00 137 GLU A CA 11
ATOM 20596 C C . GLU A 1 115 ? 25.766 -23.975 -12.149 1.00 0.00 137 GLU A C 11
ATOM 20597 O O . GLU A 1 115 ? 25.685 -24.228 -10.946 1.00 0.00 137 GLU A O 11
ATOM 20609 N N . VAL A 1 116 ? 26.004 -24.903 -13.063 1.00 0.00 138 VAL A N 11
ATOM 20610 C CA . VAL A 1 116 ? 26.145 -26.299 -12.687 1.00 0.00 138 VAL A CA 11
ATOM 20611 C C . VAL A 1 116 ? 27.594 -26.616 -12.330 1.00 0.00 138 VAL A C 11
ATOM 20612 O O . VAL A 1 116 ? 28.526 -25.967 -12.815 1.00 0.00 138 VAL A O 11
ATOM 20625 N N . LYS A 1 117 ? 27.777 -27.581 -11.445 1.00 0.00 139 LYS A N 11
ATOM 20626 C CA . LYS A 1 117 ? 29.103 -28.022 -11.058 1.00 0.00 139 LYS A CA 11
ATOM 20627 C C . LYS A 1 117 ? 29.280 -29.492 -11.415 1.00 0.00 139 LYS A C 11
ATOM 20628 O O . LYS A 1 117 ? 28.773 -30.374 -10.720 1.00 0.00 139 LYS A O 11
ATOM 20647 N N . ILE A 1 118 ? 29.970 -29.754 -12.515 1.00 0.00 140 ILE A N 11
ATOM 20648 C CA . ILE A 1 118 ? 30.255 -31.124 -12.912 1.00 0.00 140 ILE A CA 11
ATOM 20649 C C . ILE A 1 118 ? 31.340 -31.703 -12.011 1.00 0.00 140 ILE A C 11
ATOM 20650 O O . ILE A 1 118 ? 32.508 -31.316 -12.090 1.00 0.00 140 ILE A O 11
ATOM 20666 N N . THR A 1 119 ? 30.937 -32.618 -11.146 1.00 0.00 141 THR A N 11
ATOM 20667 C CA . THR A 1 119 ? 31.825 -33.166 -10.141 1.00 0.00 141 THR A CA 11
ATOM 20668 C C . THR A 1 119 ? 32.326 -34.546 -10.553 1.00 0.00 141 THR A C 11
ATOM 20669 O O . THR A 1 119 ? 32.590 -35.374 -9.660 1.00 0.00 141 THR A O 11
ATOM 20681 N N . MET A 1 1 ? 14.907 -0.980 -8.903 1.00 0.00 23 MET A N 12
ATOM 20682 C CA . MET A 1 1 ? 13.429 -0.911 -8.882 1.00 0.00 23 MET A CA 12
ATOM 20683 C C . MET A 1 1 ? 12.842 -2.290 -8.615 1.00 0.00 23 MET A C 12
ATOM 20684 O O . MET A 1 1 ? 13.467 -3.308 -8.913 1.00 0.00 23 MET A O 12
ATOM 20700 N N . SER A 1 2 ? 11.651 -2.322 -8.039 1.00 0.00 24 SER A N 12
ATOM 20701 C CA . SER A 1 2 ? 10.958 -3.576 -7.794 1.00 0.00 24 SER A CA 12
ATOM 20702 C C . SER A 1 2 ? 9.658 -3.627 -8.593 1.00 0.00 24 SER A C 12
ATOM 20703 O O . SER A 1 2 ? 8.689 -2.935 -8.273 1.00 0.00 24 SER A O 12
ATOM 20711 N N . SER A 1 3 ? 9.652 -4.437 -9.641 1.00 0.00 25 SER A N 12
ATOM 20712 C CA . SER A 1 3 ? 8.479 -4.598 -10.487 1.00 0.00 25 SER A CA 12
ATOM 20713 C C . SER A 1 3 ? 8.117 -6.075 -10.561 1.00 0.00 25 SER A C 12
ATOM 20714 O O . SER A 1 3 ? 7.207 -6.485 -11.287 1.00 0.00 25 SER A O 12
ATOM 20722 N N . GLU A 1 4 ? 8.859 -6.861 -9.797 1.00 0.00 26 GLU A N 12
ATOM 20723 C CA . GLU A 1 4 ? 8.689 -8.297 -9.746 1.00 0.00 26 GLU A CA 12
ATOM 20724 C C . GLU A 1 4 ? 8.004 -8.695 -8.439 1.00 0.00 26 GLU A C 12
ATOM 20725 O O . GLU A 1 4 ? 8.635 -8.718 -7.381 1.00 0.00 26 GLU A O 12
ATOM 20737 N N . PRO A 1 5 ? 6.693 -8.987 -8.493 1.00 0.00 27 PRO A N 12
ATOM 20738 C CA . PRO A 1 5 ? 5.905 -9.328 -7.301 1.00 0.00 27 PRO A CA 12
ATOM 20739 C C . PRO A 1 5 ? 6.229 -10.716 -6.751 1.00 0.00 27 PRO A C 12
ATOM 20740 O O . PRO A 1 5 ? 6.255 -10.925 -5.536 1.00 0.00 27 PRO A O 12
ATOM 20751 N N . PHE A 1 6 ? 6.474 -11.659 -7.646 1.00 0.00 28 PHE A N 12
ATOM 20752 C CA . PHE A 1 6 ? 6.799 -13.016 -7.248 1.00 0.00 28 PHE A CA 12
ATOM 20753 C C . PHE A 1 6 ? 8.307 -13.235 -7.361 1.00 0.00 28 PHE A C 12
ATOM 20754 O O . PHE A 1 6 ? 8.964 -12.639 -8.217 1.00 0.00 28 PHE A O 12
ATOM 20771 N N . ILE A 1 7 ? 8.862 -14.057 -6.483 1.00 0.00 29 ILE A N 12
ATOM 20772 C CA . ILE A 1 7 ? 10.312 -14.175 -6.385 1.00 0.00 29 ILE A CA 12
ATOM 20773 C C . ILE A 1 7 ? 10.757 -15.605 -6.108 1.00 0.00 29 ILE A C 12
ATOM 20774 O O . ILE A 1 7 ? 9.936 -16.515 -5.962 1.00 0.00 29 ILE A O 12
ATOM 20790 N N . VAL A 1 8 ? 12.067 -15.781 -6.024 1.00 0.00 30 VAL A N 12
ATOM 20791 C CA . VAL A 1 8 ? 12.668 -17.082 -5.784 1.00 0.00 30 VAL A CA 12
ATOM 20792 C C . VAL A 1 8 ? 12.839 -17.308 -4.282 1.00 0.00 30 VAL A C 12
ATOM 20793 O O . VAL A 1 8 ? 13.008 -16.352 -3.519 1.00 0.00 30 VAL A O 12
ATOM 20806 N N . ASN A 1 9 ? 12.755 -18.558 -3.856 1.00 0.00 31 ASN A N 12
ATOM 20807 C CA . ASN A 1 9 ? 12.900 -18.889 -2.445 1.00 0.00 31 ASN A CA 12
ATOM 20808 C C . ASN A 1 9 ? 14.254 -19.538 -2.201 1.00 0.00 31 ASN A C 12
ATOM 20809 O O . ASN A 1 9 ? 14.617 -20.489 -2.891 1.00 0.00 31 ASN A O 12
ATOM 20820 N N . GLY A 1 10 ? 14.982 -19.028 -1.206 1.00 0.00 32 GLY A N 12
ATOM 20821 C CA . GLY A 1 10 ? 16.319 -19.520 -0.915 1.00 0.00 32 GLY A CA 12
ATOM 20822 C C . GLY A 1 10 ? 17.212 -19.507 -2.140 1.00 0.00 32 GLY A C 12
ATOM 20823 O O . GLY A 1 10 ? 17.605 -18.443 -2.624 1.00 0.00 32 GLY A O 12
ATOM 20827 N N . LEU A 1 11 ? 17.530 -20.695 -2.626 1.00 0.00 33 LEU A N 12
ATOM 20828 C CA . LEU A 1 11 ? 18.278 -20.860 -3.861 1.00 0.00 33 LEU A CA 12
ATOM 20829 C C . LEU A 1 11 ? 17.802 -22.127 -4.557 1.00 0.00 33 LEU A C 12
ATOM 20830 O O . LEU A 1 11 ? 17.370 -23.071 -3.887 1.00 0.00 33 LEU A O 12
ATOM 20846 N N . GLU A 1 12 ? 17.867 -22.148 -5.885 1.00 0.00 34 GLU A N 12
ATOM 20847 C CA . GLU A 1 12 ? 17.479 -23.329 -6.653 1.00 0.00 34 GLU A CA 12
ATOM 20848 C C . GLU A 1 12 ? 18.273 -24.542 -6.187 1.00 0.00 34 GLU A C 12
ATOM 20849 O O . GLU A 1 12 ? 17.711 -25.613 -5.942 1.00 0.00 34 GLU A O 12
ATOM 20861 N N . GLY A 1 13 ? 19.576 -24.361 -6.050 1.00 0.00 35 GLY A N 12
ATOM 20862 C CA . GLY A 1 13 ? 20.415 -25.418 -5.538 1.00 0.00 35 GLY A CA 12
ATOM 20863 C C . GLY A 1 13 ? 21.744 -25.510 -6.254 1.00 0.00 35 GLY A C 12
ATOM 20864 O O . GLY A 1 13 ? 21.780 -25.643 -7.477 1.00 0.00 35 GLY A O 12
ATOM 20868 N N . PRO A 1 14 ? 22.859 -25.414 -5.516 1.00 0.00 36 PRO A N 12
ATOM 20869 C CA . PRO A 1 14 ? 24.195 -25.643 -6.064 1.00 0.00 36 PRO A CA 12
ATOM 20870 C C . PRO A 1 14 ? 24.415 -27.129 -6.329 1.00 0.00 36 PRO A C 12
ATOM 20871 O O . PRO A 1 14 ? 25.131 -27.811 -5.592 1.00 0.00 36 PRO A O 12
ATOM 20882 N N . VAL A 1 15 ? 23.762 -27.617 -7.373 1.00 0.00 37 VAL A N 12
ATOM 20883 C CA . VAL A 1 15 ? 23.761 -29.035 -7.707 1.00 0.00 37 VAL A CA 12
ATOM 20884 C C . VAL A 1 15 ? 25.163 -29.553 -8.004 1.00 0.00 37 VAL A C 12
ATOM 20885 O O . VAL A 1 15 ? 25.797 -29.143 -8.979 1.00 0.00 37 VAL A O 12
ATOM 20898 N N . LEU A 1 16 ? 25.637 -30.454 -7.158 1.00 0.00 38 LEU A N 12
ATOM 20899 C CA . LEU A 1 16 ? 26.929 -31.082 -7.350 1.00 0.00 38 LEU A CA 12
ATOM 20900 C C . LEU A 1 16 ? 26.728 -32.448 -7.988 1.00 0.00 38 LEU A C 12
ATOM 20901 O O . LEU A 1 16 ? 26.227 -33.376 -7.350 1.00 0.00 38 LEU A O 12
ATOM 20917 N N . ALA A 1 17 ? 27.100 -32.558 -9.251 1.00 0.00 39 ALA A N 12
ATOM 20918 C CA . ALA A 1 17 ? 26.870 -33.770 -10.023 1.00 0.00 39 ALA A CA 12
ATOM 20919 C C . ALA A 1 17 ? 28.017 -33.992 -10.994 1.00 0.00 39 ALA A C 12
ATOM 20920 O O . ALA A 1 17 ? 28.891 -33.146 -11.113 1.00 0.00 39 ALA A O 12
ATOM 20927 N N . SER A 1 18 ? 28.031 -35.125 -11.672 1.00 0.00 40 SER A N 12
ATOM 20928 C CA . SER A 1 18 ? 29.084 -35.416 -12.624 1.00 0.00 40 SER A CA 12
ATOM 20929 C C . SER A 1 18 ? 28.518 -35.433 -14.035 1.00 0.00 40 SER A C 12
ATO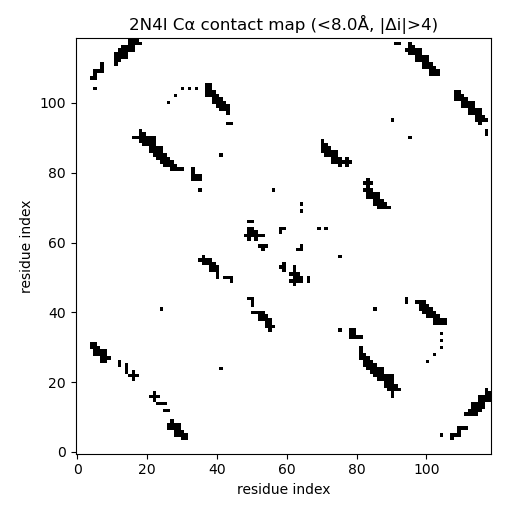M 20930 O O . SER A 1 18 ? 27.359 -35.798 -14.247 1.00 0.00 40 SER A O 12
ATOM 20938 N N . LEU A 1 19 ? 29.327 -35.020 -14.996 1.00 0.00 41 LEU A N 12
ATOM 20939 C CA . LEU A 1 19 ? 28.864 -34.910 -16.366 1.00 0.00 41 LEU A CA 12
ATOM 20940 C C . LEU A 1 19 ? 28.697 -36.291 -17.000 1.00 0.00 41 LEU A C 12
ATOM 20941 O O . LEU A 1 19 ? 29.364 -37.249 -16.608 1.00 0.00 41 LEU A O 12
ATOM 20957 N N . GLY A 1 20 ? 27.789 -36.388 -17.963 1.00 0.00 42 GLY A N 12
ATOM 20958 C CA . GLY A 1 20 ? 27.524 -37.660 -18.612 1.00 0.00 42 GLY A CA 12
ATOM 20959 C C . GLY A 1 20 ? 26.427 -38.446 -17.923 1.00 0.00 42 GLY A C 12
ATOM 20960 O O . GLY A 1 20 ? 25.990 -39.487 -18.418 1.00 0.00 42 GLY A O 12
ATOM 20964 N N . GLY A 1 21 ? 25.981 -37.950 -16.778 1.00 0.00 43 GLY A N 12
ATOM 20965 C CA . GLY A 1 21 ? 24.930 -38.618 -16.040 1.00 0.00 43 GLY A CA 12
ATOM 20966 C C . GLY A 1 21 ? 23.615 -37.870 -16.114 1.00 0.00 43 GLY A C 12
ATOM 20967 O O . GLY A 1 21 ? 23.530 -36.820 -16.754 1.00 0.00 43 GLY A O 12
ATOM 20971 N N . ASN A 1 22 ? 22.591 -38.415 -15.471 1.00 0.00 44 ASN A N 12
ATOM 20972 C CA . ASN A 1 22 ? 21.275 -37.784 -15.435 1.00 0.00 44 ASN A CA 12
ATOM 20973 C C . ASN A 1 22 ? 21.250 -36.675 -14.398 1.00 0.00 44 ASN A C 12
ATOM 20974 O O . ASN A 1 22 ? 21.298 -36.932 -13.198 1.00 0.00 44 ASN A O 12
ATOM 20985 N N . LEU A 1 23 ? 21.191 -35.440 -14.863 1.00 0.00 45 LEU A N 12
ATOM 20986 C CA . LEU A 1 23 ? 21.135 -34.300 -13.972 1.00 0.00 45 LEU A CA 12
ATOM 20987 C C . LEU A 1 23 ? 19.692 -34.001 -13.591 1.00 0.00 45 LEU A C 12
ATOM 20988 O O . LEU A 1 23 ? 18.899 -33.563 -14.423 1.00 0.00 45 LEU A O 12
ATOM 21004 N N . GLU A 1 24 ? 19.352 -34.262 -12.338 1.00 0.00 46 GLU A N 12
ATOM 21005 C CA . GLU A 1 24 ? 18.042 -33.913 -11.818 1.00 0.00 46 GLU A CA 12
ATOM 21006 C C . GLU A 1 24 ? 18.114 -32.556 -11.142 1.00 0.00 46 GLU A C 12
ATOM 21007 O O . GLU A 1 24 ? 18.518 -32.447 -9.984 1.00 0.00 46 GLU A O 12
ATOM 21019 N N . LEU A 1 25 ? 17.753 -31.523 -11.880 1.00 0.00 47 LEU A N 12
ATOM 21020 C CA . LEU A 1 25 ? 17.870 -30.164 -11.385 1.00 0.00 47 LEU A CA 12
ATOM 21021 C C . LEU A 1 25 ? 16.508 -29.610 -11.005 1.00 0.00 47 LEU A C 12
ATOM 21022 O O . LEU A 1 25 ? 15.556 -29.684 -11.783 1.00 0.00 47 LEU A O 12
ATOM 21038 N N . SER A 1 26 ? 16.418 -29.067 -9.807 1.00 0.00 48 SER A N 12
ATOM 21039 C CA . SER A 1 26 ? 15.167 -28.533 -9.312 1.00 0.00 48 SER A CA 12
ATOM 21040 C C . SER A 1 26 ? 15.284 -27.039 -9.040 1.00 0.00 48 SER A C 12
ATOM 21041 O O . SER A 1 26 ? 16.295 -26.567 -8.524 1.00 0.00 48 SER A O 12
ATOM 21049 N N . CYS A 1 27 ? 14.252 -26.300 -9.402 1.00 0.00 49 CYS A N 12
ATOM 21050 C CA . CYS A 1 27 ? 14.189 -24.881 -9.101 1.00 0.00 49 CYS A CA 12
ATOM 21051 C C . CYS A 1 27 ? 12.993 -24.619 -8.192 1.00 0.00 49 CYS A C 12
ATOM 21052 O O . CYS A 1 27 ? 11.927 -25.221 -8.376 1.00 0.00 49 CYS A O 12
ATOM 21059 N N . GLN A 1 28 ? 13.174 -23.736 -7.214 1.00 0.00 50 GLN A N 12
ATOM 21060 C CA . GLN A 1 28 ? 12.135 -23.452 -6.233 1.00 0.00 50 GLN A CA 12
ATOM 21061 C C . GLN A 1 28 ? 11.693 -21.998 -6.320 1.00 0.00 50 GLN A C 12
ATOM 21062 O O . GLN A 1 28 ? 12.515 -21.087 -6.341 1.00 0.00 50 GLN A O 12
ATOM 21076 N N . LEU A 1 29 ? 10.390 -21.793 -6.356 1.00 0.00 51 LEU A N 12
ATOM 21077 C CA . LEU A 1 29 ? 9.822 -20.470 -6.501 1.00 0.00 51 LEU A CA 12
ATOM 21078 C C . LEU A 1 29 ? 8.841 -20.185 -5.374 1.00 0.00 51 LEU A C 12
ATOM 21079 O O . LEU A 1 29 ? 8.346 -21.106 -4.724 1.00 0.00 51 LEU A O 12
ATOM 21095 N N . SER A 1 30 ? 8.576 -18.913 -5.134 1.00 0.00 52 SER A N 12
ATOM 21096 C CA . SER A 1 30 ? 7.538 -18.512 -4.199 1.00 0.00 52 SER A CA 12
ATOM 21097 C C . SER A 1 30 ? 6.383 -17.870 -4.964 1.00 0.00 52 SER A C 12
ATOM 21098 O O . SER A 1 30 ? 6.337 -16.651 -5.139 1.00 0.00 52 SER A O 12
ATOM 21106 N N . PRO A 1 31 ? 5.439 -18.691 -5.449 1.00 0.00 53 PRO A N 12
ATOM 21107 C CA . PRO A 1 31 ? 4.337 -18.224 -6.271 1.00 0.00 53 PRO A CA 12
ATOM 21108 C C . PRO A 1 31 ? 3.131 -17.791 -5.442 1.00 0.00 53 PRO A C 12
ATOM 21109 O O . PRO A 1 31 ? 2.938 -18.252 -4.313 1.00 0.00 53 PRO A O 12
ATOM 21120 N N . PRO A 1 32 ? 2.315 -16.876 -5.986 1.00 0.00 54 PRO A N 12
ATOM 21121 C CA . PRO A 1 32 ? 1.087 -16.426 -5.336 1.00 0.00 54 PRO A CA 12
ATOM 21122 C C . PRO A 1 32 ? -0.008 -17.487 -5.400 1.00 0.00 54 PRO A C 12
ATOM 21123 O O . PRO A 1 32 ? -0.872 -17.558 -4.526 1.00 0.00 54 PRO A O 12
ATOM 21134 N N . GLN A 1 33 ? 0.049 -18.318 -6.434 1.00 0.00 55 GLN A N 12
ATOM 21135 C CA . GLN A 1 33 ? -0.963 -19.338 -6.661 1.00 0.00 55 GLN A CA 12
ATOM 21136 C C . GLN A 1 33 ? -0.317 -20.707 -6.870 1.00 0.00 55 GLN A C 12
ATOM 21137 O O . GLN A 1 33 ? 0.894 -20.861 -6.701 1.00 0.00 55 GLN A O 12
ATOM 21151 N N . GLN A 1 34 ? -1.133 -21.691 -7.240 1.00 0.00 56 GLN A N 12
ATOM 21152 C CA . GLN A 1 34 ? -0.678 -23.075 -7.411 1.00 0.00 56 GLN A CA 12
ATOM 21153 C C . GLN A 1 34 ? 0.240 -23.234 -8.623 1.00 0.00 56 GLN A C 12
ATOM 21154 O O . GLN A 1 34 ? 0.808 -24.304 -8.837 1.00 0.00 56 GLN A O 12
ATOM 21168 N N . ALA A 1 35 ? 0.351 -22.175 -9.422 1.00 0.00 57 ALA A N 12
ATOM 21169 C CA . ALA A 1 35 ? 1.273 -22.124 -10.560 1.00 0.00 57 ALA A CA 12
ATOM 21170 C C . ALA A 1 35 ? 0.973 -23.206 -11.598 1.00 0.00 57 ALA A C 12
ATOM 21171 O O . ALA A 1 35 ? 1.865 -23.652 -12.319 1.00 0.00 57 ALA A O 12
ATOM 21178 N N . GLN A 1 36 ? -0.291 -23.597 -11.694 1.00 0.00 58 GLN A N 12
ATOM 21179 C CA . GLN A 1 36 ? -0.704 -24.658 -12.608 1.00 0.00 58 GLN A CA 12
ATOM 21180 C C . GLN A 1 36 ? -0.303 -24.342 -14.049 1.00 0.00 58 GLN A C 12
ATOM 21181 O O . GLN A 1 36 ? 0.189 -25.212 -14.769 1.00 0.00 58 GLN A O 12
ATOM 21195 N N . HIS A 1 37 ? -0.495 -23.092 -14.456 1.00 0.00 59 HIS A N 12
ATOM 21196 C CA . HIS A 1 37 ? -0.175 -22.677 -15.819 1.00 0.00 59 HIS A CA 12
ATOM 21197 C C . HIS A 1 37 ? 1.162 -21.927 -15.875 1.00 0.00 59 HIS A C 12
ATOM 21198 O O . HIS A 1 37 ? 1.403 -21.134 -16.785 1.00 0.00 59 HIS A O 12
ATOM 21213 N N . MET A 1 38 ? 2.035 -22.192 -14.910 1.00 0.00 60 MET A N 12
ATOM 21214 C CA . MET A 1 38 ? 3.321 -21.502 -14.841 1.00 0.00 60 MET A CA 12
ATOM 21215 C C . MET A 1 38 ? 4.240 -21.916 -15.990 1.00 0.00 60 MET A C 12
ATOM 21216 O O . MET A 1 38 ? 4.401 -23.105 -16.283 1.00 0.00 60 MET A O 12
ATOM 21230 N N . GLU A 1 39 ? 4.823 -20.921 -16.645 1.00 0.00 61 GLU A N 12
ATOM 21231 C CA . GLU A 1 39 ? 5.830 -21.149 -17.673 1.00 0.00 61 GLU A CA 12
ATOM 21232 C C . GLU A 1 39 ? 7.200 -21.221 -17.010 1.00 0.00 61 GLU A C 12
ATOM 21233 O O . GLU A 1 39 ? 7.455 -20.511 -16.039 1.00 0.00 61 GLU A O 12
ATOM 21245 N N . ILE A 1 40 ? 8.073 -22.075 -17.515 1.00 0.00 62 ILE A N 12
ATOM 21246 C CA . ILE A 1 40 ? 9.406 -22.211 -16.942 1.00 0.00 62 ILE A CA 12
ATOM 21247 C C . ILE A 1 40 ? 10.462 -22.247 -18.041 1.00 0.00 62 ILE A C 12
ATOM 21248 O O . ILE A 1 40 ? 10.196 -22.674 -19.158 1.00 0.00 62 ILE A O 12
ATOM 21264 N N . ARG A 1 41 ? 11.641 -21.750 -17.744 1.00 0.00 63 ARG A N 12
ATOM 21265 C CA . ARG A 1 41 ? 12.762 -21.887 -18.650 1.00 0.00 63 ARG A CA 12
ATOM 21266 C C . ARG A 1 41 ? 13.953 -22.449 -17.895 1.00 0.00 63 ARG A C 12
ATOM 21267 O O . ARG A 1 41 ? 14.468 -21.820 -16.981 1.00 0.00 63 ARG A O 12
ATOM 21288 N N . TRP A 1 42 ? 14.375 -23.639 -18.273 1.00 0.00 64 TRP A N 12
ATOM 21289 C CA . TRP A 1 42 ? 15.559 -24.240 -17.692 1.00 0.00 64 TRP A CA 12
ATOM 21290 C C . TRP A 1 42 ? 16.501 -24.643 -18.802 1.00 0.00 64 TRP A C 12
ATOM 21291 O O . TRP A 1 42 ? 16.450 -25.771 -19.295 1.00 0.00 64 TRP A O 12
ATOM 21312 N N . PHE A 1 43 ? 17.348 -23.712 -19.208 1.00 0.00 65 PHE A N 12
ATOM 21313 C CA . PHE A 1 43 ? 18.283 -23.954 -20.297 1.00 0.00 65 PHE A CA 12
ATOM 21314 C C . PHE A 1 43 ? 19.499 -23.064 -20.140 1.00 0.00 65 PHE A C 12
ATOM 21315 O O . PHE A 1 43 ? 19.402 -21.961 -19.603 1.00 0.00 65 PHE A O 12
ATOM 21332 N N . ARG A 1 44 ? 20.647 -23.539 -20.581 1.00 0.00 66 ARG A N 12
ATOM 21333 C CA . ARG A 1 44 ? 21.778 -22.657 -20.748 1.00 0.00 66 ARG A CA 12
ATOM 21334 C C . ARG A 1 44 ? 21.712 -22.080 -22.151 1.00 0.00 66 ARG A C 12
ATOM 21335 O O . ARG A 1 44 ? 22.160 -22.701 -23.119 1.00 0.00 66 ARG A O 12
ATOM 21356 N N . ASN A 1 45 ? 21.125 -20.904 -22.256 1.00 0.00 67 ASN A N 12
ATOM 21357 C CA . ASN A 1 45 ? 20.923 -20.269 -23.540 1.00 0.00 67 ASN A CA 12
ATOM 21358 C C . ASN A 1 45 ? 21.564 -18.892 -23.547 1.00 0.00 67 ASN A C 12
ATOM 21359 O O . ASN A 1 45 ? 21.376 -18.093 -22.625 1.00 0.00 67 ASN A O 12
ATOM 21370 N N . LEU A 1 46 ? 22.364 -18.637 -24.566 1.00 0.00 68 LEU A N 12
ATOM 21371 C CA . LEU A 1 46 ? 23.061 -17.373 -24.677 1.00 0.00 68 LEU A CA 12
ATOM 21372 C C . LEU A 1 46 ? 22.261 -16.415 -25.538 1.00 0.00 68 LEU A C 12
ATOM 21373 O O . LEU A 1 46 ? 21.780 -16.789 -26.609 1.00 0.00 68 LEU A O 12
ATOM 21389 N N . TYR A 1 47 ? 22.118 -15.191 -25.041 1.00 0.00 69 TYR A N 12
ATOM 21390 C CA . TYR A 1 47 ? 21.294 -14.156 -25.660 1.00 0.00 69 TYR A CA 12
ATOM 21391 C C . TYR A 1 47 ? 19.809 -14.429 -25.431 1.00 0.00 69 TYR A C 12
ATOM 21392 O O . TYR A 1 47 ? 19.381 -15.577 -25.312 1.00 0.00 69 TYR A O 12
ATOM 21410 N N . THR A 1 48 ? 19.036 -13.359 -25.343 1.00 0.00 70 THR A N 12
ATOM 21411 C CA . THR A 1 48 ? 17.616 -13.451 -25.050 1.00 0.00 70 THR A CA 12
ATOM 21412 C C . THR A 1 48 ? 16.828 -13.998 -26.239 1.00 0.00 70 THR A C 12
ATOM 21413 O O . THR A 1 48 ? 16.685 -13.333 -27.263 1.00 0.00 70 THR A O 12
ATOM 21424 N N . GLU A 1 49 ? 16.335 -15.221 -26.100 1.00 0.00 71 GLU A N 12
ATOM 21425 C CA . GLU A 1 49 ? 15.482 -15.824 -27.114 1.00 0.00 71 GLU A CA 12
ATOM 21426 C C . GLU A 1 49 ? 14.101 -16.110 -26.530 1.00 0.00 71 GLU A C 12
ATOM 21427 O O . GLU A 1 49 ? 13.925 -17.072 -25.779 1.00 0.00 71 GLU A O 12
ATOM 21439 N N . PRO A 1 50 ? 13.104 -15.273 -26.860 1.00 0.00 72 PRO A N 12
ATOM 21440 C CA . PRO A 1 50 ? 11.729 -15.418 -26.355 1.00 0.00 72 PRO A CA 12
ATOM 21441 C C . PRO A 1 50 ? 11.037 -16.674 -26.884 1.00 0.00 72 PRO A C 12
ATOM 21442 O O . PRO A 1 50 ? 9.953 -17.039 -26.429 1.00 0.00 72 PRO A O 12
ATOM 21453 N N . VAL A 1 51 ? 11.672 -17.329 -27.846 1.00 0.00 73 VAL A N 12
ATOM 21454 C CA . VAL A 1 51 ? 11.133 -18.557 -28.426 1.00 0.00 73 VAL A CA 12
ATOM 21455 C C . VAL A 1 51 ? 11.640 -19.779 -27.667 1.00 0.00 73 VAL A C 12
ATOM 21456 O O . VAL A 1 51 ? 11.314 -20.913 -28.004 1.00 0.00 73 VAL A O 12
ATOM 21469 N N . HIS A 1 52 ? 12.444 -19.545 -26.642 1.00 0.00 74 HIS A N 12
ATOM 21470 C CA . HIS A 1 52 ? 13.018 -20.634 -25.867 1.00 0.00 74 HIS A CA 12
ATOM 21471 C C . HIS A 1 52 ? 12.394 -20.707 -24.479 1.00 0.00 74 HIS A C 12
ATOM 21472 O O . HIS A 1 52 ? 12.971 -20.227 -23.504 1.00 0.00 74 HIS A O 12
ATOM 21487 N N . LEU A 1 53 ? 11.217 -21.310 -24.391 1.00 0.00 75 LEU A N 12
ATOM 21488 C CA . LEU A 1 53 ? 10.519 -21.440 -23.119 1.00 0.00 75 LEU A CA 12
ATOM 21489 C C . LEU A 1 53 ? 9.891 -22.823 -22.989 1.00 0.00 75 LEU A C 12
ATOM 21490 O O . LEU A 1 53 ? 9.433 -23.395 -23.969 1.00 0.00 75 LEU A O 12
ATOM 21506 N N . TYR A 1 54 ? 9.886 -23.351 -21.777 1.00 0.00 76 TYR A N 12
ATOM 21507 C CA . TYR A 1 54 ? 9.275 -24.641 -21.493 1.00 0.00 76 TYR A CA 12
ATOM 21508 C C . TYR A 1 54 ? 7.903 -24.404 -20.866 1.00 0.00 76 TYR A C 12
ATOM 21509 O O . TYR A 1 54 ? 7.799 -23.865 -19.762 1.00 0.00 76 TYR A O 12
ATOM 21527 N N . ARG A 1 55 ? 6.850 -24.806 -21.552 1.00 0.00 77 ARG A N 12
ATOM 21528 C CA . ARG A 1 55 ? 5.513 -24.396 -21.147 1.00 0.00 77 ARG A CA 12
ATOM 21529 C C . ARG A 1 55 ? 4.694 -25.561 -20.618 1.00 0.00 77 ARG A C 12
ATOM 21530 O O . ARG A 1 55 ? 4.501 -26.560 -21.307 1.00 0.00 77 ARG A O 12
ATOM 21551 N N . ASP A 1 56 ? 4.247 -25.428 -19.369 1.00 0.00 78 ASP A N 12
ATOM 21552 C CA . ASP A 1 56 ? 3.303 -26.373 -18.765 1.00 0.00 78 ASP A CA 12
ATOM 21553 C C . ASP A 1 56 ? 3.905 -27.769 -18.610 1.00 0.00 78 ASP A C 12
ATOM 21554 O O . ASP A 1 56 ? 3.192 -28.738 -18.359 1.00 0.00 78 ASP A O 12
ATOM 21563 N N . GLY A 1 57 ? 5.215 -27.870 -18.749 1.00 0.00 79 GLY A N 12
ATOM 21564 C CA . GLY A 1 57 ? 5.859 -29.166 -18.675 1.00 0.00 79 GLY A CA 12
ATOM 21565 C C . GLY A 1 57 ? 5.945 -29.829 -20.036 1.00 0.00 79 GLY A C 12
ATOM 21566 O O . GLY A 1 57 ? 6.228 -31.022 -20.141 1.00 0.00 79 GLY A O 12
ATOM 21570 N N . LYS A 1 58 ? 5.707 -29.042 -21.078 1.00 0.00 80 LYS A N 12
ATOM 21571 C CA . LYS A 1 58 ? 5.784 -29.524 -22.447 1.00 0.00 80 LYS A CA 12
ATOM 21572 C C . LYS A 1 58 ? 6.668 -28.600 -23.282 1.00 0.00 80 LYS A C 12
ATOM 21573 O O . LYS A 1 58 ? 6.753 -27.395 -23.013 1.00 0.00 80 LYS A O 12
ATOM 21592 N N . ASP A 1 59 ? 7.340 -29.176 -24.269 1.00 0.00 81 ASP A N 12
ATOM 21593 C CA . ASP A 1 59 ? 8.140 -28.409 -25.211 1.00 0.00 81 ASP A CA 12
ATOM 21594 C C . ASP A 1 59 ? 7.544 -28.521 -26.612 1.00 0.00 81 ASP A C 12
ATOM 21595 O O . ASP A 1 59 ? 7.064 -29.583 -27.018 1.00 0.00 81 ASP A O 12
ATOM 21604 N N . MET A 1 60 ? 7.530 -27.411 -27.322 1.00 0.00 82 MET A N 12
ATOM 21605 C CA . MET A 1 60 ? 7.032 -27.374 -28.683 1.00 0.00 82 MET A CA 12
ATOM 21606 C C . MET A 1 60 ? 8.187 -27.272 -29.672 1.00 0.00 82 MET A C 12
ATOM 21607 O O . MET A 1 60 ? 9.355 -27.341 -29.290 1.00 0.00 82 MET A O 12
ATOM 21621 N N . PHE A 1 61 ? 7.856 -27.083 -30.944 1.00 0.00 83 PHE A N 12
ATOM 21622 C CA . PHE A 1 61 ? 8.857 -27.044 -32.006 1.00 0.00 83 PHE A CA 12
ATOM 21623 C C . PHE A 1 61 ? 9.629 -25.726 -32.012 1.00 0.00 83 PHE A C 12
ATOM 21624 O O . PHE A 1 61 ? 10.617 -25.582 -32.735 1.00 0.00 83 PHE A O 12
ATOM 21641 N N . GLY A 1 62 ? 9.172 -24.767 -31.216 1.00 0.00 84 GLY A N 12
ATOM 21642 C CA . GLY A 1 62 ? 9.845 -23.484 -31.140 1.00 0.00 84 GLY A CA 12
ATOM 21643 C C . GLY A 1 62 ? 11.057 -23.539 -30.240 1.00 0.00 84 GLY A C 12
ATOM 21644 O O . GLY A 1 62 ? 12.172 -23.206 -30.652 1.00 0.00 84 GLY A O 12
ATOM 21648 N N . GLU A 1 63 ? 10.832 -23.969 -29.012 1.00 0.00 85 GLU A N 12
ATOM 21649 C CA . GLU A 1 63 ? 11.887 -24.118 -28.028 1.00 0.00 85 GLU A CA 12
ATOM 21650 C C . GLU A 1 63 ? 12.732 -25.351 -28.335 1.00 0.00 85 GLU A C 12
ATOM 21651 O O . GLU A 1 63 ? 13.952 -25.322 -28.172 1.00 0.00 85 GLU A O 12
ATOM 21663 N N . ILE A 1 64 ? 12.053 -26.408 -28.793 1.00 0.00 86 ILE A N 12
ATOM 21664 C CA . ILE A 1 64 ? 12.663 -27.684 -29.191 1.00 0.00 86 ILE A CA 12
ATOM 21665 C C . ILE A 1 64 ? 13.749 -28.177 -28.211 1.00 0.00 86 ILE A C 12
ATOM 21666 O O . ILE A 1 64 ? 14.916 -27.782 -28.264 1.00 0.00 86 ILE A O 12
ATOM 21682 N N . ILE A 1 65 ? 13.345 -29.074 -27.317 1.00 0.00 87 ILE A N 12
ATOM 21683 C CA . ILE A 1 65 ? 14.246 -29.623 -26.303 1.00 0.00 87 ILE A CA 12
ATOM 21684 C C . ILE A 1 65 ? 15.401 -30.406 -26.922 1.00 0.00 87 ILE A C 12
ATOM 21685 O O . ILE A 1 65 ? 16.432 -30.623 -26.282 1.00 0.00 87 ILE A O 12
ATOM 21701 N N . SER A 1 66 ? 15.233 -30.806 -28.175 1.00 0.00 88 SER A N 12
ATOM 21702 C CA . SER A 1 66 ? 16.284 -31.478 -28.916 1.00 0.00 88 SER A CA 12
ATOM 21703 C C . SER A 1 66 ? 17.520 -30.586 -29.028 1.00 0.00 88 SER A C 12
ATOM 21704 O O . SER A 1 66 ? 18.604 -31.052 -29.372 1.00 0.00 88 SER A O 12
ATOM 21712 N N . LYS A 1 67 ? 17.346 -29.299 -28.720 1.00 0.00 89 LYS A N 12
ATOM 21713 C CA . LYS A 1 67 ? 18.457 -28.352 -28.736 1.00 0.00 89 LYS A CA 12
ATOM 21714 C C . LYS A 1 67 ? 19.462 -28.706 -27.643 1.00 0.00 89 LYS A C 12
ATOM 21715 O O . LYS A 1 67 ? 20.658 -28.450 -27.774 1.00 0.00 89 LYS A O 12
ATOM 21734 N N . TYR A 1 68 ? 18.961 -29.297 -26.566 1.00 0.00 90 TYR A N 12
ATOM 21735 C CA . TYR A 1 68 ? 19.810 -29.770 -25.484 1.00 0.00 90 TYR A CA 12
ATOM 21736 C C . TYR A 1 68 ? 20.085 -31.256 -25.666 1.00 0.00 90 TYR A C 12
ATOM 21737 O O . TYR A 1 68 ? 21.189 -31.654 -26.036 1.00 0.00 90 TYR A O 12
ATOM 21755 N N . VAL A 1 69 ? 19.058 -32.063 -25.442 1.00 0.00 91 VAL A N 12
ATOM 21756 C CA . VAL A 1 69 ? 19.169 -33.508 -25.572 1.00 0.00 91 VAL A CA 12
ATOM 21757 C C . VAL A 1 69 ? 17.787 -34.147 -25.473 1.00 0.00 91 VAL A C 12
ATOM 21758 O O . VAL A 1 69 ? 16.938 -33.692 -24.705 1.00 0.00 91 VAL A O 12
ATOM 21771 N N . GLU A 1 70 ? 17.550 -35.179 -26.268 1.00 0.00 92 GLU A N 12
ATOM 21772 C CA . GLU A 1 70 ? 16.280 -35.891 -26.232 1.00 0.00 92 GLU A CA 12
ATOM 21773 C C . GLU A 1 70 ? 16.267 -36.920 -25.104 1.00 0.00 92 GLU A C 12
ATOM 21774 O O . GLU A 1 70 ? 16.177 -38.128 -25.338 1.00 0.00 92 GLU A O 12
ATOM 21786 N N . ARG A 1 71 ? 16.374 -36.421 -23.885 1.00 0.00 93 ARG A N 12
ATOM 21787 C CA . ARG A 1 71 ? 16.320 -37.242 -22.687 1.00 0.00 93 ARG A CA 12
ATOM 21788 C C . ARG A 1 71 ? 16.004 -36.345 -21.503 1.00 0.00 93 ARG A C 12
ATOM 21789 O O . ARG A 1 71 ? 16.833 -36.142 -20.610 1.00 0.00 93 ARG A O 12
ATOM 21810 N N . THR A 1 72 ? 14.804 -35.790 -21.529 1.00 0.00 94 THR A N 12
ATOM 21811 C CA . THR A 1 72 ? 14.390 -34.813 -20.544 1.00 0.00 94 THR A CA 12
ATOM 21812 C C . THR A 1 72 ? 13.065 -35.201 -19.907 1.00 0.00 94 THR A C 12
ATOM 21813 O O . THR A 1 72 ? 12.045 -35.329 -20.589 1.00 0.00 94 THR A O 12
ATOM 21824 N N . GLU A 1 73 ? 13.087 -35.398 -18.605 1.00 0.00 95 GLU A N 12
ATOM 21825 C CA . GLU A 1 73 ? 11.882 -35.715 -17.863 1.00 0.00 95 GLU A CA 12
ATOM 21826 C C . GLU A 1 73 ? 11.580 -34.598 -16.873 1.00 0.00 95 GLU A C 12
ATOM 21827 O O . GLU A 1 73 ? 12.199 -34.511 -15.812 1.00 0.00 95 GLU A O 12
ATOM 21839 N N . LEU A 1 74 ? 10.655 -33.722 -17.234 1.00 0.00 96 LEU A N 12
ATOM 21840 C CA . LEU A 1 74 ? 10.289 -32.616 -16.365 1.00 0.00 96 LEU A CA 12
ATOM 21841 C C . LEU A 1 74 ? 9.218 -33.049 -15.374 1.00 0.00 96 LEU A C 12
ATOM 21842 O O . LEU A 1 74 ? 8.084 -33.345 -15.750 1.00 0.00 96 LEU A O 12
ATOM 21858 N N . LEU A 1 75 ? 9.604 -33.115 -14.117 1.00 0.00 97 LEU A N 12
ATOM 21859 C CA . LEU A 1 75 ? 8.689 -33.429 -13.041 1.00 0.00 97 LEU A CA 12
ATOM 21860 C C . LEU A 1 75 ? 7.921 -32.178 -12.631 1.00 0.00 97 LEU A C 12
ATOM 21861 O O . LEU A 1 75 ? 8.505 -31.211 -12.111 1.00 0.00 97 LEU A O 12
ATOM 21877 N N . LYS A 1 76 ? 6.617 -32.204 -12.895 1.00 0.00 98 LYS A N 12
ATOM 21878 C CA . LYS A 1 76 ? 5.717 -31.108 -12.555 1.00 0.00 98 LYS A CA 12
ATOM 21879 C C . LYS A 1 76 ? 5.110 -31.338 -11.181 1.00 0.00 98 LYS A C 12
ATOM 21880 O O . LYS A 1 76 ? 4.292 -30.552 -10.714 1.00 0.00 98 LYS A O 12
ATOM 21899 N N . ASP A 1 77 ? 5.522 -32.430 -10.547 1.00 0.00 99 ASP A N 12
ATOM 21900 C CA . ASP A 1 77 ? 4.990 -32.834 -9.248 1.00 0.00 99 ASP A CA 12
ATOM 21901 C C . ASP A 1 77 ? 5.133 -31.715 -8.216 1.00 0.00 99 ASP A C 12
ATOM 21902 O O . ASP A 1 77 ? 4.291 -31.545 -7.335 1.00 0.00 99 ASP A O 12
ATOM 21911 N N . GLY A 1 78 ? 6.206 -30.951 -8.348 1.00 0.00 100 GLY A N 12
ATOM 21912 C CA . GLY A 1 78 ? 6.490 -29.872 -7.425 1.00 0.00 100 GLY A CA 12
ATOM 21913 C C . GLY A 1 78 ? 5.774 -28.573 -7.760 1.00 0.00 100 GLY A C 12
ATOM 21914 O O . GLY A 1 78 ? 5.717 -27.671 -6.925 1.00 0.00 100 GLY A O 12
ATOM 21918 N N . ILE A 1 79 ? 5.275 -28.453 -8.992 1.00 0.00 101 ILE A N 12
ATOM 21919 C CA . ILE A 1 79 ? 4.754 -27.178 -9.500 1.00 0.00 101 ILE A CA 12
ATOM 21920 C C . ILE A 1 79 ? 3.697 -26.569 -8.576 1.00 0.00 101 ILE A C 12
ATOM 21921 O O . ILE A 1 79 ? 3.603 -25.347 -8.464 1.00 0.00 101 ILE A O 12
ATOM 21937 N N . GLY A 1 80 ? 2.940 -27.419 -7.885 1.00 0.00 102 GLY A N 12
ATOM 21938 C CA . GLY A 1 80 ? 1.902 -26.934 -6.993 1.00 0.00 102 GLY A CA 12
ATOM 21939 C C . GLY A 1 80 ? 2.460 -26.098 -5.855 1.00 0.00 102 GLY A C 12
ATOM 21940 O O . GLY A 1 80 ? 1.766 -25.246 -5.301 1.00 0.00 102 GLY A O 12
ATOM 21944 N N . GLU A 1 81 ? 3.719 -26.338 -5.510 1.00 0.00 103 GLU A N 12
ATOM 21945 C CA . GLU A 1 81 ? 4.384 -25.587 -4.455 1.00 0.00 103 GLU A CA 12
ATOM 21946 C C . GLU A 1 81 ? 5.509 -24.731 -5.036 1.00 0.00 103 GLU A C 12
ATOM 21947 O O . GLU A 1 81 ? 6.355 -24.215 -4.305 1.00 0.00 103 GLU A O 12
ATOM 21959 N N . GLY A 1 82 ? 5.511 -24.587 -6.356 1.00 0.00 104 GLY A N 12
ATOM 21960 C CA . GLY A 1 82 ? 6.522 -23.787 -7.016 1.00 0.00 104 GLY A CA 12
ATOM 21961 C C . GLY A 1 82 ? 7.844 -24.511 -7.152 1.00 0.00 104 GLY A C 12
ATOM 21962 O O . GLY A 1 82 ? 8.895 -23.944 -6.879 1.00 0.00 104 GLY A O 12
ATOM 21966 N N . LYS A 1 83 ? 7.803 -25.776 -7.537 1.00 0.00 105 LYS A N 12
ATOM 21967 C CA . LYS A 1 83 ? 9.031 -26.530 -7.754 1.00 0.00 105 LYS A CA 12
ATOM 21968 C C . LYS A 1 83 ? 9.006 -27.224 -9.106 1.00 0.00 105 LYS A C 12
ATOM 21969 O O . LYS A 1 83 ? 8.019 -27.852 -9.471 1.00 0.00 105 LYS A O 12
ATOM 21988 N N . VAL A 1 84 ? 10.085 -27.112 -9.851 1.00 0.00 106 VAL A N 12
ATOM 21989 C CA . VAL A 1 84 ? 10.200 -27.848 -11.100 1.00 0.00 106 VAL A CA 12
ATOM 21990 C C . VAL A 1 84 ? 11.429 -28.732 -11.058 1.00 0.00 106 VAL A C 12
ATOM 21991 O O . VAL A 1 84 ? 12.498 -28.288 -10.641 1.00 0.00 106 VAL A O 12
ATOM 22004 N N . THR A 1 85 ? 11.281 -29.989 -11.448 1.00 0.00 107 THR A N 12
ATOM 22005 C CA . THR A 1 85 ? 12.422 -30.889 -11.475 1.00 0.00 107 THR A CA 12
ATOM 22006 C C . THR A 1 85 ? 12.715 -31.344 -12.896 1.00 0.00 107 THR A C 12
ATOM 22007 O O . THR A 1 85 ? 12.029 -32.204 -13.433 1.00 0.00 107 THR A O 12
ATOM 22018 N N . LEU A 1 86 ? 13.734 -30.768 -13.503 1.00 0.00 108 LEU A N 12
ATOM 22019 C CA . LEU A 1 86 ? 14.081 -31.112 -14.867 1.00 0.00 108 LEU A CA 12
ATOM 22020 C C . LEU A 1 86 ? 15.181 -32.159 -14.880 1.00 0.00 108 LEU A C 12
ATOM 22021 O O . LEU A 1 86 ? 16.313 -31.898 -14.469 1.00 0.00 108 LEU A O 12
ATOM 22037 N N . ARG A 1 87 ? 14.822 -33.353 -15.314 1.00 0.00 109 ARG A N 12
ATOM 22038 C CA . ARG A 1 87 ? 15.781 -34.424 -15.486 1.00 0.00 109 ARG A CA 12
ATOM 22039 C C . ARG A 1 87 ? 16.412 -34.325 -16.866 1.00 0.00 109 ARG A C 12
ATOM 22040 O O . ARG A 1 87 ? 15.769 -34.631 -17.867 1.00 0.00 109 ARG A O 12
ATOM 22061 N N . ILE A 1 88 ? 17.660 -33.889 -16.915 1.00 0.00 110 ILE A N 12
ATOM 22062 C CA . ILE A 1 88 ? 18.381 -33.790 -18.173 1.00 0.00 110 ILE A CA 12
ATOM 22063 C C . ILE A 1 88 ? 19.513 -34.806 -18.190 1.00 0.00 110 ILE A C 12
ATOM 22064 O O . ILE A 1 88 ? 20.458 -34.709 -17.405 1.00 0.00 110 ILE A O 12
ATOM 22080 N N . PHE A 1 89 ? 19.399 -35.796 -19.058 1.00 0.00 111 PHE A N 12
ATOM 22081 C CA . PHE A 1 89 ? 20.429 -36.816 -19.170 1.00 0.00 111 PHE A CA 12
ATOM 22082 C C . PHE A 1 89 ? 21.597 -36.308 -20.004 1.00 0.00 111 PHE A C 12
ATOM 22083 O O . PHE A 1 89 ? 21.400 -35.774 -21.096 1.00 0.00 111 PHE A O 12
ATOM 22100 N N . ASN A 1 90 ? 22.804 -36.464 -19.459 1.00 0.00 112 ASN A N 12
ATOM 22101 C CA . ASN A 1 90 ? 24.047 -36.121 -20.149 1.00 0.00 112 ASN A CA 12
ATOM 22102 C C . ASN A 1 90 ? 24.284 -34.613 -20.172 1.00 0.00 112 ASN A C 12
ATOM 22103 O O . ASN A 1 90 ? 24.007 -33.935 -21.162 1.00 0.00 112 ASN A O 12
ATOM 22114 N N . VAL A 1 91 ? 24.774 -34.094 -19.056 1.00 0.00 113 VAL A N 12
ATOM 22115 C CA . VAL A 1 91 ? 25.272 -32.728 -19.002 1.00 0.00 113 VAL A CA 12
ATOM 22116 C C . VAL A 1 91 ? 26.725 -32.722 -19.468 1.00 0.00 113 VAL A C 12
ATOM 22117 O O . VAL A 1 91 ? 27.439 -33.710 -19.281 1.00 0.00 113 VAL A O 12
ATOM 22130 N N . THR A 1 92 ? 27.166 -31.636 -20.081 1.00 0.00 114 THR A N 12
ATOM 22131 C CA . THR A 1 92 ? 28.491 -31.600 -20.668 1.00 0.00 114 THR A CA 12
ATOM 22132 C C . THR A 1 92 ? 29.365 -30.520 -20.038 1.00 0.00 114 THR A C 12
ATOM 22133 O O . THR A 1 92 ? 28.873 -29.630 -19.355 1.00 0.00 114 THR A O 12
ATOM 22144 N N . VAL A 1 93 ? 30.666 -30.600 -20.289 1.00 0.00 115 VAL A N 12
ATOM 22145 C CA . VAL A 1 93 ? 31.624 -29.659 -19.716 1.00 0.00 115 VAL A CA 12
ATOM 22146 C C . VAL A 1 93 ? 31.368 -28.242 -20.233 1.00 0.00 115 VAL A C 12
ATOM 22147 O O . VAL A 1 93 ? 31.646 -27.258 -19.549 1.00 0.00 115 VAL A O 12
ATOM 22160 N N . ASP A 1 94 ? 30.831 -28.148 -21.443 1.00 0.00 116 ASP A N 12
ATOM 22161 C CA . ASP A 1 94 ? 30.518 -26.854 -22.043 1.00 0.00 116 ASP A CA 12
ATOM 22162 C C . ASP A 1 94 ? 29.407 -26.143 -21.274 1.00 0.00 116 ASP A C 12
ATOM 22163 O O . ASP A 1 94 ? 29.499 -24.947 -21.005 1.00 0.00 116 ASP A O 12
ATOM 22172 N N . ASP A 1 95 ? 28.374 -26.886 -20.901 1.00 0.00 117 ASP A N 12
ATOM 22173 C CA . ASP A 1 95 ? 27.206 -26.298 -20.250 1.00 0.00 117 ASP A CA 12
ATOM 22174 C C . ASP A 1 95 ? 27.195 -26.583 -18.751 1.00 0.00 117 ASP A C 12
ATOM 22175 O O . ASP A 1 95 ? 26.258 -26.211 -18.047 1.00 0.00 117 ASP A O 12
ATOM 22184 N N . ASP A 1 96 ? 28.258 -27.224 -18.278 1.00 0.00 118 ASP A N 12
ATOM 22185 C CA . ASP A 1 96 ? 28.442 -27.514 -16.851 1.00 0.00 118 ASP A CA 12
ATOM 22186 C C . ASP A 1 96 ? 28.541 -26.239 -16.009 1.00 0.00 118 ASP A C 12
ATOM 22187 O O . ASP A 1 96 ? 28.505 -26.295 -14.779 1.00 0.00 118 ASP A O 12
ATOM 22196 N N . GLY A 1 97 ? 28.664 -25.100 -16.673 1.00 0.00 119 GLY A N 12
ATOM 22197 C CA . GLY A 1 97 ? 28.826 -23.845 -15.973 1.00 0.00 119 GLY A CA 12
ATOM 22198 C C . GLY A 1 97 ? 27.506 -23.219 -15.570 1.00 0.00 119 GLY A C 12
ATOM 22199 O O . GLY A 1 97 ? 26.731 -23.805 -14.809 1.00 0.00 119 GLY A O 12
ATOM 22203 N N . SER A 1 98 ? 27.244 -22.029 -16.085 1.00 0.00 120 SER A N 12
ATOM 22204 C CA . SER A 1 98 ? 26.064 -21.272 -15.702 1.00 0.00 120 SER A CA 12
ATOM 22205 C C . SER A 1 98 ? 24.871 -21.588 -16.603 1.00 0.00 120 SER A C 12
ATOM 22206 O O . SER A 1 98 ? 24.947 -21.475 -17.827 1.00 0.00 120 SER A O 12
ATOM 22214 N N . TYR A 1 99 ? 23.774 -21.987 -15.978 1.00 0.00 121 TYR A N 12
ATOM 22215 C CA . TYR A 1 99 ? 22.527 -22.242 -16.669 1.00 0.00 121 TYR A CA 12
ATOM 22216 C C . TYR A 1 99 ? 21.497 -21.177 -16.288 1.00 0.00 121 TYR A C 12
ATOM 22217 O O . TYR A 1 99 ? 21.671 -20.451 -15.300 1.00 0.00 121 TYR A O 12
ATOM 22235 N N . HIS A 1 100 ? 20.426 -21.088 -17.059 1.00 0.00 122 HIS A N 12
ATOM 22236 C CA . HIS A 1 100 ? 19.407 -20.088 -16.812 1.00 0.00 122 HIS A CA 12
ATOM 22237 C C . HIS A 1 100 ? 18.091 -20.737 -16.401 1.00 0.00 122 HIS A C 12
ATOM 22238 O O . HIS A 1 100 ? 17.463 -21.446 -17.197 1.00 0.00 122 HIS A O 12
ATOM 22253 N N . CYS A 1 101 ? 17.696 -20.505 -15.152 1.00 0.00 123 CYS A N 12
ATOM 22254 C CA . CYS A 1 101 ? 16.392 -20.932 -14.666 1.00 0.00 123 CYS A CA 12
ATOM 22255 C C . CYS A 1 101 ? 15.476 -19.716 -14.566 1.00 0.00 123 CYS A C 12
ATOM 22256 O O . CYS A 1 101 ? 15.802 -18.729 -13.907 1.00 0.00 123 CYS A O 12
ATOM 22263 N N . VAL A 1 102 ? 14.356 -19.774 -15.260 1.00 0.00 124 VAL A N 12
ATOM 22264 C CA . VAL A 1 102 ? 13.434 -18.655 -15.336 1.00 0.00 124 VAL A CA 12
ATOM 22265 C C . VAL A 1 102 ? 12.015 -19.130 -15.069 1.00 0.00 124 VAL A C 12
ATOM 22266 O O . VAL A 1 102 ? 11.619 -20.197 -15.532 1.00 0.00 124 VAL A O 12
ATOM 22279 N N . PHE A 1 103 ? 11.259 -18.352 -14.321 1.00 0.00 125 PHE A N 12
ATOM 22280 C CA . PHE A 1 103 ? 9.875 -18.687 -14.037 1.00 0.00 125 PHE A CA 12
ATOM 22281 C C . PHE A 1 103 ? 8.955 -17.597 -14.569 1.00 0.00 125 PHE A C 12
ATOM 22282 O O . PHE A 1 103 ? 9.275 -16.412 -14.479 1.00 0.00 125 PHE A O 12
ATOM 22299 N N . LYS A 1 104 ? 7.824 -18.000 -15.128 1.00 0.00 126 LYS A N 12
ATOM 22300 C CA . LYS A 1 104 ? 6.863 -17.059 -15.683 1.00 0.00 126 LYS A CA 12
ATOM 22301 C C . LYS A 1 104 ? 5.458 -17.360 -15.171 1.00 0.00 126 LYS A C 12
ATOM 22302 O O . LYS A 1 104 ? 4.817 -18.313 -15.617 1.00 0.00 126 LYS A O 12
ATOM 22321 N N . ASP A 1 105 ? 4.977 -16.544 -14.252 1.00 0.00 127 ASP A N 12
ATOM 22322 C CA . ASP A 1 105 ? 3.623 -16.702 -13.743 1.00 0.00 127 ASP A CA 12
ATOM 22323 C C . ASP A 1 105 ? 2.698 -15.730 -14.455 1.00 0.00 127 ASP A C 12
ATOM 22324 O O . ASP A 1 105 ? 2.304 -14.699 -13.907 1.00 0.00 127 ASP A O 12
ATOM 22333 N N . GLY A 1 106 ? 2.391 -16.051 -15.701 1.00 0.00 128 GLY A N 12
ATOM 22334 C CA . GLY A 1 106 ? 1.532 -15.203 -16.494 1.00 0.00 128 GLY A CA 12
ATOM 22335 C C . GLY A 1 106 ? 2.243 -13.960 -16.980 1.00 0.00 128 GLY A C 12
ATOM 22336 O O . GLY A 1 106 ? 2.912 -13.982 -18.016 1.00 0.00 128 GLY A O 12
ATOM 22340 N N . ASP A 1 107 ? 2.122 -12.881 -16.217 1.00 0.00 129 ASP A N 12
ATOM 22341 C CA . ASP A 1 107 ? 2.671 -11.590 -16.621 1.00 0.00 129 ASP A CA 12
ATOM 22342 C C . ASP A 1 107 ? 4.026 -11.328 -15.978 1.00 0.00 129 ASP A C 12
ATOM 22343 O O . ASP A 1 107 ? 4.858 -10.613 -16.534 1.00 0.00 129 ASP A O 12
ATOM 22352 N N . PHE A 1 108 ? 4.255 -11.904 -14.810 1.00 0.00 130 PHE A N 12
ATOM 22353 C CA . PHE A 1 108 ? 5.498 -11.667 -14.095 1.00 0.00 130 PHE A CA 12
ATOM 22354 C C . PHE A 1 108 ? 6.489 -12.786 -14.370 1.00 0.00 130 PHE A C 12
ATOM 22355 O O . PHE A 1 108 ? 6.109 -13.952 -14.496 1.00 0.00 130 PHE A O 12
ATOM 22372 N N . TYR A 1 109 ? 7.758 -12.419 -14.470 1.00 0.00 131 TYR A N 12
ATOM 22373 C CA . TYR A 1 109 ? 8.819 -13.371 -14.760 1.00 0.00 131 TYR A CA 12
ATOM 22374 C C . TYR A 1 109 ? 10.036 -13.088 -13.894 1.00 0.00 131 TYR A C 12
ATOM 22375 O O . TYR A 1 109 ? 10.356 -11.932 -13.618 1.00 0.00 131 TYR A O 12
ATOM 22393 N N . GLU A 1 110 ? 10.695 -14.148 -13.461 1.00 0.00 132 GLU A N 12
ATOM 22394 C CA . GLU A 1 110 ? 11.941 -14.027 -12.727 1.00 0.00 132 GLU A CA 12
ATOM 22395 C C . GLU A 1 110 ? 13.026 -14.797 -13.467 1.00 0.00 132 GLU A C 12
ATOM 22396 O O . GLU A 1 110 ? 12.820 -15.943 -13.869 1.00 0.00 132 GLU A O 12
ATOM 22408 N N . GLU A 1 111 ? 14.172 -14.164 -13.659 1.00 0.00 133 GLU A N 12
ATOM 22409 C CA . GLU A 1 111 ? 15.271 -14.788 -14.373 1.00 0.00 133 GLU A CA 12
ATOM 22410 C C . GLU A 1 111 ? 16.441 -15.006 -13.427 1.00 0.00 133 GLU A C 12
ATOM 22411 O O . GLU A 1 111 ? 16.974 -14.054 -12.862 1.00 0.00 133 GLU A O 12
ATOM 22423 N N . HIS A 1 112 ? 16.842 -16.255 -13.255 1.00 0.00 134 HIS A N 12
ATOM 22424 C CA . HIS A 1 112 ? 17.943 -16.575 -12.362 1.00 0.00 134 HIS A CA 12
ATOM 22425 C C . HIS A 1 112 ? 19.078 -17.256 -13.113 1.00 0.00 134 HIS A C 12
ATOM 22426 O O . HIS A 1 112 ? 18.857 -18.172 -13.911 1.00 0.00 134 HIS A O 12
ATOM 22441 N N . ILE A 1 113 ? 20.288 -16.777 -12.883 1.00 0.00 135 ILE A N 12
ATOM 22442 C CA . ILE A 1 113 ? 21.475 -17.394 -13.450 1.00 0.00 135 ILE A CA 12
ATOM 22443 C C . ILE A 1 113 ? 22.192 -18.197 -12.379 1.00 0.00 135 ILE A C 12
ATOM 22444 O O . ILE A 1 113 ? 22.788 -17.634 -11.463 1.00 0.00 135 ILE A O 12
ATOM 22460 N N . THR A 1 114 ? 22.113 -19.504 -12.491 1.00 0.00 136 THR A N 12
ATOM 22461 C CA . THR A 1 114 ? 22.706 -20.391 -11.510 1.00 0.00 136 THR A CA 12
ATOM 22462 C C . THR A 1 114 ? 23.729 -21.283 -12.191 1.00 0.00 136 THR A C 12
ATOM 22463 O O . THR A 1 114 ? 23.707 -21.415 -13.404 1.00 0.00 136 THR A O 12
ATOM 22474 N N . GLU A 1 115 ? 24.639 -21.873 -11.439 1.00 0.00 137 GLU A N 12
ATOM 22475 C CA . GLU A 1 115 ? 25.672 -22.700 -12.048 1.00 0.00 137 GLU A CA 12
ATOM 22476 C C . GLU A 1 115 ? 25.678 -24.097 -11.455 1.00 0.00 137 GLU A C 12
ATOM 22477 O O . GLU A 1 115 ? 25.516 -24.267 -10.244 1.00 0.00 137 GLU A O 12
ATOM 22489 N N . VAL A 1 116 ? 25.865 -25.087 -12.315 1.00 0.00 138 VAL A N 12
ATOM 22490 C CA . VAL A 1 116 ? 25.979 -26.470 -11.877 1.00 0.00 138 VAL A CA 12
ATOM 22491 C C . VAL A 1 116 ? 27.410 -26.732 -11.435 1.00 0.00 138 VAL A C 12
ATOM 22492 O O . VAL A 1 116 ? 28.339 -26.088 -11.920 1.00 0.00 138 VAL A O 12
ATOM 22505 N N . LYS A 1 117 ? 27.591 -27.646 -10.503 1.00 0.00 139 LYS A N 12
ATOM 22506 C CA . LYS A 1 117 ? 28.922 -28.002 -10.058 1.00 0.00 139 LYS A CA 12
ATOM 22507 C C . LYS A 1 117 ? 29.243 -29.425 -10.476 1.00 0.00 139 LYS A C 12
ATOM 22508 O O . LYS A 1 117 ? 28.950 -30.376 -9.750 1.00 0.00 139 LYS A O 12
ATOM 22527 N N . ILE A 1 118 ? 29.832 -29.567 -11.651 1.00 0.00 140 ILE A N 12
ATOM 22528 C CA . ILE A 1 118 ? 30.204 -30.876 -12.151 1.00 0.00 140 ILE A CA 12
ATOM 22529 C C . ILE A 1 118 ? 31.520 -31.309 -11.513 1.00 0.00 140 ILE A C 12
ATOM 22530 O O . ILE A 1 118 ? 32.522 -30.592 -11.576 1.00 0.00 140 ILE A O 12
ATOM 22546 N N . THR A 1 119 ? 31.495 -32.466 -10.872 1.00 0.00 141 THR A N 12
ATOM 22547 C CA . THR A 1 119 ? 32.633 -32.954 -10.120 1.00 0.00 141 THR A CA 12
ATOM 22548 C C . THR A 1 119 ? 33.203 -34.216 -10.754 1.00 0.00 141 THR A C 12
ATOM 22549 O O . THR A 1 119 ? 32.419 -34.994 -11.340 1.00 0.00 141 THR A O 12
ATOM 22561 N N . MET A 1 1 ? 6.899 1.146 -9.214 1.00 0.00 23 MET A N 13
ATOM 22562 C CA . MET A 1 1 ? 6.130 1.326 -7.962 1.00 0.00 23 MET A CA 13
ATOM 22563 C C . MET A 1 1 ? 5.676 -0.020 -7.404 1.00 0.00 23 MET A C 13
ATOM 22564 O O . MET A 1 1 ? 6.458 -0.725 -6.771 1.00 0.00 23 MET A O 13
ATOM 22580 N N . SER A 1 2 ? 4.415 -0.374 -7.637 1.00 0.00 24 SER A N 13
ATOM 22581 C CA . SER A 1 2 ? 3.874 -1.630 -7.141 1.00 0.00 24 SER A CA 13
ATOM 22582 C C . SER A 1 2 ? 3.786 -2.655 -8.266 1.00 0.00 24 SER A C 13
ATOM 22583 O O . SER A 1 2 ? 2.797 -2.708 -9.002 1.00 0.00 24 SER A O 13
ATOM 22591 N N . SER A 1 3 ? 4.842 -3.439 -8.422 1.00 0.00 25 SER A N 13
ATOM 22592 C CA . SER A 1 3 ? 4.890 -4.467 -9.450 1.00 0.00 25 SER A CA 13
ATOM 22593 C C . SER A 1 3 ? 5.792 -5.617 -9.012 1.00 0.00 25 SER A C 13
ATOM 22594 O O . SER A 1 3 ? 6.465 -6.243 -9.834 1.00 0.00 25 SER A O 13
ATOM 22602 N N . GLU A 1 4 ? 5.801 -5.884 -7.711 1.00 0.00 26 GLU A N 13
ATOM 22603 C CA . GLU A 1 4 ? 6.646 -6.928 -7.152 1.00 0.00 26 GLU A CA 13
ATOM 22604 C C . GLU A 1 4 ? 6.108 -8.304 -7.527 1.00 0.00 26 GLU A C 13
ATOM 22605 O O . GLU A 1 4 ? 4.988 -8.669 -7.159 1.00 0.00 26 GLU A O 13
ATOM 22617 N N . PRO A 1 5 ? 6.899 -9.074 -8.283 1.00 0.00 27 PRO A N 13
ATOM 22618 C CA . PRO A 1 5 ? 6.511 -10.399 -8.739 1.00 0.00 27 PRO A CA 13
ATOM 22619 C C . PRO A 1 5 ? 6.788 -11.474 -7.695 1.00 0.00 27 PRO A C 13
ATOM 22620 O O . PRO A 1 5 ? 7.256 -11.182 -6.592 1.00 0.00 27 PRO A O 13
ATOM 22631 N N . PHE A 1 6 ? 6.491 -12.717 -8.042 1.00 0.00 28 PHE A N 13
ATOM 22632 C CA . PHE A 1 6 ? 6.802 -13.838 -7.174 1.00 0.00 28 PHE A CA 13
ATOM 22633 C C . PHE A 1 6 ? 8.308 -14.121 -7.227 1.00 0.00 28 PHE A C 13
ATOM 22634 O O . PHE A 1 6 ? 8.927 -14.004 -8.280 1.00 0.00 28 PHE A O 13
ATOM 22651 N N . ILE A 1 7 ? 8.906 -14.445 -6.089 1.00 0.00 29 ILE A N 13
ATOM 22652 C CA . ILE A 1 7 ? 10.363 -14.519 -6.012 1.00 0.00 29 ILE A CA 13
ATOM 22653 C C . ILE A 1 7 ? 10.864 -15.888 -5.566 1.00 0.00 29 ILE A C 13
ATOM 22654 O O . ILE A 1 7 ? 10.091 -16.733 -5.100 1.00 0.00 29 ILE A O 13
ATOM 22670 N N . VAL A 1 8 ? 12.168 -16.087 -5.715 1.00 0.00 30 VAL A N 13
ATOM 22671 C CA . VAL A 1 8 ? 12.834 -17.310 -5.288 1.00 0.00 30 VAL A CA 13
ATOM 22672 C C . VAL A 1 8 ? 13.339 -17.162 -3.858 1.00 0.00 30 VAL A C 13
ATOM 22673 O O . VAL A 1 8 ? 13.966 -16.160 -3.512 1.00 0.00 30 VAL A O 13
ATOM 22686 N N . ASN A 1 9 ? 13.066 -18.158 -3.031 1.00 0.00 31 ASN A N 13
ATOM 22687 C CA . ASN A 1 9 ? 13.507 -18.141 -1.645 1.00 0.00 31 ASN A CA 13
ATOM 22688 C C . ASN A 1 9 ? 14.424 -19.324 -1.366 1.00 0.00 31 ASN A C 13
ATOM 22689 O O . ASN A 1 9 ? 14.118 -20.455 -1.740 1.00 0.00 31 ASN A O 13
ATOM 22700 N N . GLY A 1 10 ? 15.556 -19.063 -0.729 1.00 0.00 32 GLY A N 13
ATOM 22701 C CA . GLY A 1 10 ? 16.443 -20.137 -0.343 1.00 0.00 32 GLY A CA 13
ATOM 22702 C C . GLY A 1 10 ? 17.813 -20.018 -0.971 1.00 0.00 32 GLY A C 13
ATOM 22703 O O . GLY A 1 10 ? 18.599 -19.147 -0.597 1.00 0.00 32 GLY A O 13
ATOM 22707 N N . LEU A 1 11 ? 18.092 -20.879 -1.938 1.00 0.00 33 LEU A N 13
ATOM 22708 C CA . LEU A 1 11 ? 19.404 -20.930 -2.568 1.00 0.00 33 LEU A CA 13
ATOM 22709 C C . LEU A 1 11 ? 19.272 -21.307 -4.039 1.00 0.00 33 LEU A C 13
ATOM 22710 O O . LEU A 1 11 ? 18.201 -21.723 -4.482 1.00 0.00 33 LEU A O 13
ATOM 22726 N N . GLU A 1 12 ? 20.358 -21.159 -4.789 1.00 0.00 34 GLU A N 13
ATOM 22727 C CA . GLU A 1 12 ? 20.382 -21.578 -6.186 1.00 0.00 34 GLU A CA 13
ATOM 22728 C C . GLU A 1 12 ? 20.784 -23.041 -6.262 1.00 0.00 34 GLU A C 13
ATOM 22729 O O . GLU A 1 12 ? 20.133 -23.845 -6.929 1.00 0.00 34 GLU A O 13
ATOM 22741 N N . GLY A 1 13 ? 21.857 -23.380 -5.561 1.00 0.00 35 GLY A N 13
ATOM 22742 C CA . GLY A 1 13 ? 22.276 -24.762 -5.464 1.00 0.00 35 GLY A CA 13
ATOM 22743 C C . GLY A 1 13 ? 23.335 -25.131 -6.484 1.00 0.00 35 GLY A C 13
ATOM 22744 O O . GLY A 1 13 ? 23.061 -25.160 -7.684 1.00 0.00 35 GLY A O 13
ATOM 22748 N N . PRO A 1 14 ? 24.569 -25.406 -6.031 1.00 0.00 36 PRO A N 13
ATOM 22749 C CA . PRO A 1 14 ? 25.636 -25.897 -6.902 1.00 0.00 36 PRO A CA 13
ATOM 22750 C C . PRO A 1 14 ? 25.463 -27.383 -7.210 1.00 0.00 36 PRO A C 13
ATOM 22751 O O . PRO A 1 14 ? 25.999 -28.243 -6.510 1.00 0.00 36 PRO A O 13
ATOM 22762 N N . VAL A 1 15 ? 24.689 -27.679 -8.247 1.00 0.00 37 VAL A N 13
ATOM 22763 C CA . VAL A 1 15 ? 24.388 -29.060 -8.609 1.00 0.00 37 VAL A CA 13
ATOM 22764 C C . VAL A 1 15 ? 25.602 -29.750 -9.220 1.00 0.00 37 VAL A C 13
ATOM 22765 O O . VAL A 1 15 ? 25.922 -29.547 -10.393 1.00 0.00 37 VAL A O 13
ATOM 22778 N N . LEU A 1 16 ? 26.273 -30.563 -8.415 1.00 0.00 38 LEU A N 13
ATOM 22779 C CA . LEU A 1 16 ? 27.439 -31.301 -8.868 1.00 0.00 38 LEU A CA 13
ATOM 22780 C C . LEU A 1 16 ? 26.995 -32.613 -9.483 1.00 0.00 38 LEU A C 13
ATOM 22781 O O . LEU A 1 16 ? 26.349 -33.433 -8.830 1.00 0.00 38 LEU A O 13
ATOM 22797 N N . ALA A 1 17 ? 27.317 -32.794 -10.747 1.00 0.00 39 ALA A N 13
ATOM 22798 C CA . ALA A 1 17 ? 26.925 -33.985 -11.468 1.00 0.00 39 ALA A CA 13
ATOM 22799 C C . ALA A 1 17 ? 28.102 -34.521 -12.265 1.00 0.00 39 ALA A C 13
ATOM 22800 O O . ALA A 1 17 ? 29.139 -33.867 -12.359 1.00 0.00 39 ALA A O 13
ATOM 22807 N N . SER A 1 18 ? 27.948 -35.695 -12.843 1.00 0.00 40 SER A N 13
ATOM 22808 C CA . SER A 1 18 ? 29.009 -36.297 -13.616 1.00 0.00 40 SER A CA 13
ATOM 22809 C C . SER A 1 18 ? 28.751 -36.031 -15.084 1.00 0.00 40 SER A C 13
ATOM 22810 O O . SER A 1 18 ? 27.621 -36.175 -15.553 1.00 0.00 40 SER A O 13
ATOM 22818 N N . LEU A 1 19 ? 29.781 -35.616 -15.798 1.00 0.00 41 LEU A N 13
ATOM 22819 C CA . LEU A 1 19 ? 29.631 -35.231 -17.179 1.00 0.00 41 LEU A CA 13
ATOM 22820 C C . LEU A 1 19 ? 29.111 -36.395 -18.019 1.00 0.00 41 LEU A C 13
ATOM 22821 O O . LEU A 1 19 ? 29.707 -37.472 -18.043 1.00 0.00 41 LEU A O 13
ATOM 22837 N N . GLY A 1 20 ? 27.991 -36.171 -18.692 1.00 0.00 42 GLY A N 13
ATOM 22838 C CA . GLY A 1 20 ? 27.385 -37.214 -19.493 1.00 0.00 42 GLY A CA 13
ATOM 22839 C C . GLY A 1 20 ? 26.318 -37.973 -18.731 1.00 0.00 42 GLY A C 13
ATOM 22840 O O . GLY A 1 20 ? 25.720 -38.914 -19.249 1.00 0.00 42 GLY A O 13
ATOM 22844 N N . GLY A 1 21 ? 26.086 -37.566 -17.491 1.00 0.00 43 GLY A N 13
ATOM 22845 C CA . GLY A 1 21 ? 25.072 -38.204 -16.678 1.00 0.00 43 GLY A CA 13
ATOM 22846 C C . GLY A 1 21 ? 23.769 -37.435 -16.681 1.00 0.00 43 GLY A C 13
ATOM 22847 O O . GLY A 1 21 ? 23.625 -36.445 -17.403 1.00 0.00 43 GLY A O 13
ATOM 22851 N N . ASN A 1 22 ? 22.823 -37.885 -15.873 1.00 0.00 44 ASN A N 13
ATOM 22852 C CA . ASN A 1 22 ? 21.513 -37.254 -15.786 1.00 0.00 44 ASN A CA 13
ATOM 22853 C C . ASN A 1 22 ? 21.493 -36.236 -14.649 1.00 0.00 44 ASN A C 13
ATOM 22854 O O . ASN A 1 22 ? 21.718 -36.581 -13.488 1.00 0.00 44 ASN A O 13
ATOM 22865 N N . LEU A 1 23 ? 21.233 -34.985 -14.993 1.00 0.00 45 LEU A N 13
ATOM 22866 C CA . LEU A 1 23 ? 21.229 -33.906 -14.018 1.00 0.00 45 LEU A CA 13
ATOM 22867 C C . LEU A 1 23 ? 19.813 -33.591 -13.565 1.00 0.00 45 LEU A C 13
ATOM 22868 O O . LEU A 1 23 ? 18.941 -33.277 -14.381 1.00 0.00 45 LEU A O 13
ATOM 22884 N N . GLU A 1 24 ? 19.585 -33.689 -12.266 1.00 0.00 46 GLU A N 13
ATOM 22885 C CA . GLU A 1 24 ? 18.313 -33.301 -11.685 1.00 0.00 46 GLU A CA 13
ATOM 22886 C C . GLU A 1 24 ? 18.412 -31.889 -11.133 1.00 0.00 46 GLU A C 13
ATOM 22887 O O . GLU A 1 24 ? 18.976 -31.670 -10.061 1.00 0.00 46 GLU A O 13
ATOM 22899 N N . LEU A 1 25 ? 17.883 -30.932 -11.874 1.00 0.00 47 LEU A N 13
ATOM 22900 C CA . LEU A 1 25 ? 17.943 -29.544 -11.457 1.00 0.00 47 LEU A CA 13
ATOM 22901 C C . LEU A 1 25 ? 16.653 -29.142 -10.756 1.00 0.00 47 LEU A C 13
ATOM 22902 O O . LEU A 1 25 ? 15.559 -29.319 -11.294 1.00 0.00 47 LEU A O 13
ATOM 22918 N N . SER A 1 26 ? 16.786 -28.590 -9.562 1.00 0.00 48 SER A N 13
ATOM 22919 C CA . SER A 1 26 ? 15.635 -28.173 -8.783 1.00 0.00 48 SER A CA 13
ATOM 22920 C C . SER A 1 26 ? 15.657 -26.670 -8.543 1.00 0.00 48 SER A C 13
ATOM 22921 O O . SER A 1 26 ? 16.673 -26.112 -8.124 1.00 0.00 48 SER A O 13
ATOM 22929 N N . CYS A 1 27 ? 14.538 -26.024 -8.823 1.00 0.00 49 CYS A N 13
ATOM 22930 C CA . CYS A 1 27 ? 14.394 -24.602 -8.559 1.00 0.00 49 CYS A CA 13
ATOM 22931 C C . CYS A 1 27 ? 13.263 -24.385 -7.564 1.00 0.00 49 CYS A C 13
ATOM 22932 O O . CYS A 1 27 ? 12.229 -25.060 -7.634 1.00 0.00 49 CYS A O 13
ATOM 22939 N N . GLN A 1 28 ? 13.466 -23.454 -6.637 1.00 0.00 50 GLN A N 13
ATOM 22940 C CA . GLN A 1 28 ? 12.482 -23.178 -5.598 1.00 0.00 50 GLN A CA 13
ATOM 22941 C C . GLN A 1 28 ? 11.851 -21.809 -5.808 1.00 0.00 50 GLN A C 13
ATOM 22942 O O . GLN A 1 28 ? 12.543 -20.816 -6.017 1.00 0.00 50 GLN A O 13
ATOM 22956 N N . LEU A 1 29 ? 10.537 -21.775 -5.752 1.00 0.00 51 LEU A N 13
ATOM 22957 C CA . LEU A 1 29 ? 9.782 -20.556 -5.936 1.00 0.00 51 LEU A CA 13
ATOM 22958 C C . LEU A 1 29 ? 8.833 -20.369 -4.764 1.00 0.00 51 LEU A C 13
ATOM 22959 O O . LEU A 1 29 ? 8.469 -21.339 -4.101 1.00 0.00 51 LEU A O 13
ATOM 22975 N N . SER A 1 30 ? 8.460 -19.129 -4.496 1.00 0.00 52 SER A N 13
ATOM 22976 C CA . SER A 1 30 ? 7.407 -18.845 -3.535 1.00 0.00 52 SER A CA 13
ATOM 22977 C C . SER A 1 30 ? 6.063 -18.884 -4.256 1.00 0.00 52 SER A C 13
ATOM 22978 O O . SER A 1 30 ? 5.701 -17.937 -4.953 1.00 0.00 52 SER A O 13
ATOM 22986 N N . PRO A 1 31 ? 5.319 -19.990 -4.113 1.00 0.00 53 PRO A N 13
ATOM 22987 C CA . PRO A 1 31 ? 4.121 -20.246 -4.911 1.00 0.00 53 PRO A CA 13
ATOM 22988 C C . PRO A 1 31 ? 2.902 -19.437 -4.468 1.00 0.00 53 PRO A C 13
ATOM 22989 O O . PRO A 1 31 ? 2.381 -19.621 -3.367 1.00 0.00 53 PRO A O 13
ATOM 23000 N N . PRO A 1 32 ? 2.432 -18.523 -5.330 1.00 0.00 54 PRO A N 13
ATOM 23001 C CA . PRO A 1 32 ? 1.183 -17.800 -5.102 1.00 0.00 54 PRO A CA 13
ATOM 23002 C C . PRO A 1 32 ? -0.016 -18.673 -5.461 1.00 0.00 54 PRO A C 13
ATOM 23003 O O . PRO A 1 32 ? -1.135 -18.448 -5.002 1.00 0.00 54 PRO A O 13
ATOM 23014 N N . GLN A 1 33 ? 0.252 -19.679 -6.285 1.00 0.00 55 GLN A N 13
ATOM 23015 C CA . GLN A 1 33 ? -0.743 -20.641 -6.729 1.00 0.00 55 GLN A CA 13
ATOM 23016 C C . GLN A 1 33 ? -0.010 -21.847 -7.301 1.00 0.00 55 GLN A C 13
ATOM 23017 O O . GLN A 1 33 ? 1.213 -21.925 -7.184 1.00 0.00 55 GLN A O 13
ATOM 23031 N N . GLN A 1 34 ? -0.734 -22.772 -7.918 1.00 0.00 56 GLN A N 13
ATOM 23032 C CA . GLN A 1 34 ? -0.121 -23.995 -8.442 1.00 0.00 56 GLN A CA 13
ATOM 23033 C C . GLN A 1 34 ? 0.788 -23.703 -9.634 1.00 0.00 56 GLN A C 13
ATOM 23034 O O . GLN A 1 34 ? 1.611 -24.531 -10.007 1.00 0.00 56 GLN A O 13
ATOM 23048 N N . ALA A 1 35 ? 0.605 -22.530 -10.234 1.00 0.00 57 ALA A N 13
ATOM 23049 C CA . ALA A 1 35 ? 1.459 -22.048 -11.325 1.00 0.00 57 ALA A CA 13
ATOM 23050 C C . ALA A 1 35 ? 1.496 -23.020 -12.504 1.00 0.00 57 ALA A C 13
ATOM 23051 O O . ALA A 1 35 ? 2.496 -23.112 -13.220 1.00 0.00 57 ALA A O 13
ATOM 23058 N N . GLN A 1 36 ? 0.386 -23.714 -12.723 1.00 0.00 58 GLN A N 13
ATOM 23059 C CA . GLN A 1 36 ? 0.302 -24.711 -13.787 1.00 0.00 58 GLN A CA 13
ATOM 23060 C C . GLN A 1 36 ? 0.518 -24.065 -15.149 1.00 0.00 58 GLN A C 13
ATOM 23061 O O . GLN A 1 36 ? 1.103 -24.666 -16.049 1.00 0.00 58 GLN A O 13
ATOM 23075 N N . HIS A 1 37 ? 0.059 -22.829 -15.272 1.00 0.00 59 HIS A N 13
ATOM 23076 C CA . HIS A 1 37 ? 0.107 -22.101 -16.535 1.00 0.00 59 HIS A CA 13
ATOM 23077 C C . HIS A 1 37 ? 1.368 -21.246 -16.642 1.00 0.00 59 HIS A C 13
ATOM 23078 O O . HIS A 1 37 ? 1.488 -20.422 -17.548 1.00 0.00 59 HIS A O 13
ATOM 23093 N N . MET A 1 38 ? 2.298 -21.431 -15.712 1.00 0.00 60 MET A N 13
ATOM 23094 C CA . MET A 1 38 ? 3.501 -20.610 -15.688 1.00 0.00 60 MET A CA 13
ATOM 23095 C C . MET A 1 38 ? 4.462 -20.998 -16.808 1.00 0.00 60 MET A C 13
ATOM 23096 O O . MET A 1 38 ? 4.534 -22.161 -17.218 1.00 0.00 60 MET A O 13
ATOM 23110 N N . GLU A 1 39 ? 5.171 -20.007 -17.320 1.00 0.00 61 GLU A N 13
ATOM 23111 C CA . GLU A 1 39 ? 6.213 -20.229 -18.301 1.00 0.00 61 GLU A CA 13
ATOM 23112 C C . GLU A 1 39 ? 7.542 -20.382 -17.582 1.00 0.00 61 GLU A C 13
ATOM 23113 O O . GLU A 1 39 ? 8.132 -19.401 -17.130 1.00 0.00 61 GLU A O 13
ATOM 23125 N N . ILE A 1 40 ? 7.996 -21.614 -17.460 1.00 0.00 62 ILE A N 13
ATOM 23126 C CA . ILE A 1 40 ? 9.184 -21.907 -16.686 1.00 0.00 62 ILE A CA 13
ATOM 23127 C C . ILE A 1 40 ? 10.371 -22.221 -17.592 1.00 0.00 62 ILE A C 13
ATOM 23128 O O . ILE A 1 40 ? 10.277 -23.013 -18.530 1.00 0.00 62 ILE A O 13
ATOM 23144 N N . ARG A 1 41 ? 11.477 -21.560 -17.324 1.00 0.00 63 ARG A N 13
ATOM 23145 C CA . ARG A 1 41 ? 12.707 -21.801 -18.043 1.00 0.00 63 ARG A CA 13
ATOM 23146 C C . ARG A 1 41 ? 13.742 -22.394 -17.102 1.00 0.00 63 ARG A C 13
ATOM 23147 O O . ARG A 1 41 ? 14.139 -21.765 -16.125 1.00 0.00 63 ARG A O 13
ATOM 23168 N N . TRP A 1 42 ? 14.151 -23.607 -17.402 1.00 0.00 64 TRP A N 13
ATOM 23169 C CA . TRP A 1 42 ? 15.167 -24.304 -16.633 1.00 0.00 64 TRP A CA 13
ATOM 23170 C C . TRP A 1 42 ? 16.264 -24.748 -17.588 1.00 0.00 64 TRP A C 13
ATOM 23171 O O . TRP A 1 42 ? 16.601 -25.926 -17.665 1.00 0.00 64 TRP A O 13
ATOM 23192 N N . PHE A 1 43 ? 16.820 -23.797 -18.325 1.00 0.00 65 PHE A N 13
ATOM 23193 C CA . PHE A 1 43 ? 17.625 -24.142 -19.490 1.00 0.00 65 PHE A CA 13
ATOM 23194 C C . PHE A 1 43 ? 18.905 -23.332 -19.562 1.00 0.00 65 PHE A C 13
ATOM 23195 O O . PHE A 1 43 ? 19.075 -22.340 -18.854 1.00 0.00 65 PHE A O 13
ATOM 23212 N N . ARG A 1 44 ? 19.795 -23.769 -20.435 1.00 0.00 66 ARG A N 13
ATOM 23213 C CA . ARG A 1 44 ? 21.021 -23.050 -20.714 1.00 0.00 66 ARG A CA 13
ATOM 23214 C C . ARG A 1 44 ? 20.973 -22.509 -22.138 1.00 0.00 66 ARG A C 13
ATOM 23215 O O . ARG A 1 44 ? 20.408 -23.143 -23.033 1.00 0.00 66 ARG A O 13
ATOM 23236 N N . ASN A 1 45 ? 21.533 -21.334 -22.337 1.00 0.00 67 ASN A N 13
ATOM 23237 C CA . ASN A 1 45 ? 21.652 -20.757 -23.666 1.00 0.00 67 ASN A CA 13
ATOM 23238 C C . ASN A 1 45 ? 23.123 -20.578 -23.994 1.00 0.00 67 ASN A C 13
ATOM 23239 O O . ASN A 1 45 ? 23.947 -20.436 -23.093 1.00 0.00 67 ASN A O 13
ATOM 23250 N N . LEU A 1 46 ? 23.456 -20.609 -25.274 1.00 0.00 68 LEU A N 13
ATOM 23251 C CA . LEU A 1 46 ? 24.846 -20.545 -25.695 1.00 0.00 68 LEU A CA 13
ATOM 23252 C C . LEU A 1 46 ? 24.989 -19.726 -26.974 1.00 0.00 68 LEU A C 13
ATOM 23253 O O . LEU A 1 46 ? 24.320 -18.705 -27.131 1.00 0.00 68 LEU A O 13
ATOM 23269 N N . TYR A 1 47 ? 25.874 -20.175 -27.865 1.00 0.00 69 TYR A N 13
ATOM 23270 C CA . TYR A 1 47 ? 26.188 -19.467 -29.106 1.00 0.00 69 TYR A CA 13
ATOM 23271 C C . TYR A 1 47 ? 24.995 -19.392 -30.064 1.00 0.00 69 TYR A C 13
ATOM 23272 O O . TYR A 1 47 ? 24.962 -20.072 -31.090 1.00 0.00 69 TYR A O 13
ATOM 23290 N N . THR A 1 48 ? 24.017 -18.575 -29.704 1.00 0.00 70 THR A N 13
ATOM 23291 C CA . THR A 1 48 ? 22.870 -18.279 -30.554 1.00 0.00 70 THR A CA 13
ATOM 23292 C C . THR A 1 48 ? 22.047 -17.161 -29.922 1.00 0.00 70 THR A C 13
ATOM 23293 O O . THR A 1 48 ? 22.422 -15.990 -29.983 1.00 0.00 70 THR A O 13
ATOM 23304 N N . GLU A 1 49 ? 20.949 -17.543 -29.280 1.00 0.00 71 GLU A N 13
ATOM 23305 C CA . GLU A 1 49 ? 20.056 -16.606 -28.619 1.00 0.00 71 GLU A CA 13
ATOM 23306 C C . GLU A 1 49 ? 19.340 -17.334 -27.482 1.00 0.00 71 GLU A C 13
ATOM 23307 O O . GLU A 1 49 ? 19.261 -18.565 -27.496 1.00 0.00 71 GLU A O 13
ATOM 23319 N N . PRO A 1 50 ? 18.822 -16.607 -26.478 1.00 0.00 72 PRO A N 13
ATOM 23320 C CA . PRO A 1 50 ? 18.126 -17.213 -25.335 1.00 0.00 72 PRO A CA 13
ATOM 23321 C C . PRO A 1 50 ? 16.728 -17.727 -25.697 1.00 0.00 72 PRO A C 13
ATOM 23322 O O . PRO A 1 50 ? 15.728 -17.341 -25.086 1.00 0.00 72 PRO A O 13
ATOM 23333 N N . VAL A 1 51 ? 16.659 -18.601 -26.691 1.00 0.00 73 VAL A N 13
ATOM 23334 C CA . VAL A 1 51 ? 15.386 -19.163 -27.129 1.00 0.00 73 VAL A CA 13
ATOM 23335 C C . VAL A 1 51 ? 15.170 -20.545 -26.523 1.00 0.00 73 VAL A C 13
ATOM 23336 O O . VAL A 1 51 ? 15.572 -21.553 -27.100 1.00 0.00 73 VAL A O 13
ATOM 23349 N N . HIS A 1 52 ? 14.554 -20.575 -25.347 1.00 0.00 74 HIS A N 13
ATOM 23350 C CA . HIS A 1 52 ? 14.239 -21.826 -24.655 1.00 0.00 74 HIS A CA 13
ATOM 23351 C C . HIS A 1 52 ? 13.386 -21.533 -23.430 1.00 0.00 74 HIS A C 13
ATOM 23352 O O . HIS A 1 52 ? 13.782 -20.728 -22.580 1.00 0.00 74 HIS A O 13
ATOM 23367 N N . LEU A 1 53 ? 12.226 -22.177 -23.348 1.00 0.00 75 LEU A N 13
ATOM 23368 C CA . LEU A 1 53 ? 11.297 -21.968 -22.241 1.00 0.00 75 LEU A CA 13
ATOM 23369 C C . LEU A 1 53 ? 10.099 -22.912 -22.355 1.00 0.00 75 LEU A C 13
ATOM 23370 O O . LEU A 1 53 ? 9.629 -23.210 -23.453 1.00 0.00 75 LEU A O 13
ATOM 23386 N N . TYR A 1 54 ? 9.618 -23.381 -21.215 1.00 0.00 76 TYR A N 13
ATOM 23387 C CA . TYR A 1 54 ? 8.474 -24.280 -21.176 1.00 0.00 76 TYR A CA 13
ATOM 23388 C C . TYR A 1 54 ? 7.212 -23.508 -20.820 1.00 0.00 76 TYR A C 13
ATOM 23389 O O . TYR A 1 54 ? 7.083 -22.999 -19.708 1.00 0.00 76 TYR A O 13
ATOM 23407 N N . ARG A 1 55 ? 6.271 -23.438 -21.749 1.00 0.00 77 ARG A N 13
ATOM 23408 C CA . ARG A 1 55 ? 5.061 -22.653 -21.532 1.00 0.00 77 ARG A CA 13
ATOM 23409 C C . ARG A 1 55 ? 3.931 -23.554 -21.072 1.00 0.00 77 ARG A C 13
ATOM 23410 O O . ARG A 1 55 ? 3.585 -24.511 -21.761 1.00 0.00 77 ARG A O 13
ATOM 23431 N N . ASP A 1 56 ? 3.395 -23.270 -19.881 1.00 0.00 78 ASP A N 13
ATOM 23432 C CA . ASP A 1 56 ? 2.315 -24.073 -19.291 1.00 0.00 78 ASP A CA 13
ATOM 23433 C C . ASP A 1 56 ? 2.835 -25.464 -18.933 1.00 0.00 78 ASP A C 13
ATOM 23434 O O . ASP A 1 56 ? 2.075 -26.386 -18.643 1.00 0.00 78 ASP A O 13
ATOM 23443 N N . GLY A 1 57 ? 4.155 -25.599 -18.932 1.00 0.00 79 GLY A N 13
ATOM 23444 C CA . GLY A 1 57 ? 4.765 -26.893 -18.721 1.00 0.00 79 GLY A CA 13
ATOM 23445 C C . GLY A 1 57 ? 4.769 -27.720 -19.988 1.00 0.00 79 GLY A C 13
ATOM 23446 O O . GLY A 1 57 ? 4.915 -28.940 -19.946 1.00 0.00 79 GLY A O 13
ATOM 23450 N N . LYS A 1 58 ? 4.595 -27.050 -21.118 1.00 0.00 80 LYS A N 13
ATOM 23451 C CA . LYS A 1 58 ? 4.583 -27.713 -22.410 1.00 0.00 80 LYS A CA 13
ATOM 23452 C C . LYS A 1 58 ? 5.646 -27.120 -23.330 1.00 0.00 80 LYS A C 13
ATOM 23453 O O . LYS A 1 58 ? 6.009 -25.943 -23.207 1.00 0.00 80 LYS A O 13
ATOM 23472 N N . ASP A 1 59 ? 6.137 -27.943 -24.247 1.00 0.00 81 ASP A N 13
ATOM 23473 C CA . ASP A 1 59 ? 7.147 -27.519 -25.207 1.00 0.00 81 ASP A CA 13
ATOM 23474 C C . ASP A 1 59 ? 6.502 -27.225 -26.557 1.00 0.00 81 ASP A C 13
ATOM 23475 O O . ASP A 1 59 ? 5.328 -27.530 -26.775 1.00 0.00 81 ASP A O 13
ATOM 23484 N N . MET A 1 60 ? 7.267 -26.624 -27.454 1.00 0.00 82 MET A N 13
ATOM 23485 C CA . MET A 1 60 ? 6.776 -26.288 -28.779 1.00 0.00 82 MET A CA 13
ATOM 23486 C C . MET A 1 60 ? 7.865 -26.562 -29.803 1.00 0.00 82 MET A C 13
ATOM 23487 O O . MET A 1 60 ? 9.037 -26.648 -29.446 1.00 0.00 82 MET A O 13
ATOM 23501 N N . PHE A 1 61 ? 7.489 -26.679 -31.068 1.00 0.00 83 PHE A N 13
ATOM 23502 C CA . PHE A 1 61 ? 8.441 -27.014 -32.124 1.00 0.00 83 PHE A CA 13
ATOM 23503 C C . PHE A 1 61 ? 9.498 -25.923 -32.284 1.00 0.00 83 PHE A C 13
ATOM 23504 O O . PHE A 1 61 ? 10.619 -26.195 -32.707 1.00 0.00 83 PHE A O 13
ATOM 23521 N N . GLY A 1 62 ? 9.136 -24.691 -31.943 1.00 0.00 84 GLY A N 13
ATOM 23522 C CA . GLY A 1 62 ? 10.081 -23.589 -32.001 1.00 0.00 84 GLY A CA 13
ATOM 23523 C C . GLY A 1 62 ? 11.020 -23.561 -30.809 1.00 0.00 84 GLY A C 13
ATOM 23524 O O . GLY A 1 62 ? 11.935 -22.742 -30.757 1.00 0.00 84 GLY A O 13
ATOM 23528 N N . GLU A 1 63 ? 10.785 -24.445 -29.846 1.00 0.00 85 GLU A N 13
ATOM 23529 C CA . GLU A 1 63 ? 11.644 -24.547 -28.671 1.00 0.00 85 GLU A CA 13
ATOM 23530 C C . GLU A 1 63 ? 12.414 -25.866 -28.709 1.00 0.00 85 GLU A C 13
ATOM 23531 O O . GLU A 1 63 ? 13.607 -25.897 -28.414 1.00 0.00 85 GLU A O 13
ATOM 23543 N N . ILE A 1 64 ? 11.710 -26.930 -29.122 1.00 0.00 86 ILE A N 13
ATOM 23544 C CA . ILE A 1 64 ? 12.267 -28.282 -29.275 1.00 0.00 86 ILE A CA 13
ATOM 23545 C C . ILE A 1 64 ? 13.286 -28.637 -28.181 1.00 0.00 86 ILE A C 13
ATOM 23546 O O . ILE A 1 64 ? 14.503 -28.580 -28.376 1.00 0.00 86 ILE A O 13
ATOM 23562 N N . ILE A 1 65 ? 12.767 -29.025 -27.020 1.00 0.00 87 ILE A N 13
ATOM 23563 C CA . ILE A 1 65 ? 13.607 -29.402 -25.883 1.00 0.00 87 ILE A CA 13
ATOM 23564 C C . ILE A 1 65 ? 14.435 -30.643 -26.199 1.00 0.00 87 ILE A C 13
ATOM 23565 O O . ILE A 1 65 ? 15.465 -30.903 -25.569 1.00 0.00 87 ILE A O 13
ATOM 23581 N N . SER A 1 66 ? 13.990 -31.385 -27.203 1.00 0.00 88 SER A N 13
ATOM 23582 C CA . SER A 1 66 ? 14.712 -32.542 -27.697 1.00 0.00 88 SER A CA 13
ATOM 23583 C C . SER A 1 66 ? 16.081 -32.130 -28.236 1.00 0.00 88 SER A C 13
ATOM 23584 O O . SER A 1 66 ? 16.945 -32.976 -28.473 1.00 0.00 88 SER A O 13
ATOM 23592 N N . LYS A 1 67 ? 16.270 -30.823 -28.433 1.00 0.00 89 LYS A N 13
ATOM 23593 C CA . LYS A 1 67 ? 17.544 -30.297 -28.911 1.00 0.00 89 LYS A CA 13
ATOM 23594 C C . LYS A 1 67 ? 18.630 -30.514 -27.864 1.00 0.00 89 LYS A C 13
ATOM 23595 O O . LYS A 1 67 ? 19.805 -30.665 -28.192 1.00 0.00 89 LYS A O 13
ATOM 23614 N N . TYR A 1 68 ? 18.229 -30.522 -26.600 1.00 0.00 90 TYR A N 13
ATOM 23615 C CA . TYR A 1 68 ? 19.130 -30.881 -25.519 1.00 0.00 90 TYR A CA 13
ATOM 23616 C C . TYR A 1 68 ? 19.266 -32.394 -25.478 1.00 0.00 90 TYR A C 13
ATOM 23617 O O . TYR A 1 68 ? 20.368 -32.943 -25.514 1.00 0.00 90 TYR A O 13
ATOM 23635 N N . VAL A 1 69 ? 18.113 -33.048 -25.424 1.00 0.00 91 VAL A N 13
ATOM 23636 C CA . VAL A 1 69 ? 18.014 -34.497 -25.392 1.00 0.00 91 VAL A CA 13
ATOM 23637 C C . VAL A 1 69 ? 16.543 -34.874 -25.241 1.00 0.00 91 VAL A C 13
ATOM 23638 O O . VAL A 1 69 ? 15.739 -34.045 -24.812 1.00 0.00 91 VAL A O 13
ATOM 23651 N N . GLU A 1 70 ? 16.181 -36.095 -25.607 1.00 0.00 92 GLU A N 13
ATOM 23652 C CA . GLU A 1 70 ? 14.794 -36.538 -25.491 1.00 0.00 92 GLU A CA 13
ATOM 23653 C C . GLU A 1 70 ? 14.487 -36.927 -24.050 1.00 0.00 92 GLU A C 13
ATOM 23654 O O . GLU A 1 70 ? 13.337 -36.893 -23.611 1.00 0.00 92 GLU A O 13
ATOM 23666 N N . ARG A 1 71 ? 15.528 -37.300 -23.319 1.00 0.00 93 ARG A N 13
ATOM 23667 C CA . ARG A 1 71 ? 15.405 -37.574 -21.895 1.00 0.00 93 ARG A CA 13
ATOM 23668 C C . ARG A 1 71 ? 15.417 -36.260 -21.119 1.00 0.00 93 ARG A C 13
ATOM 23669 O O . ARG A 1 71 ? 16.367 -35.952 -20.388 1.00 0.00 93 ARG A O 13
ATOM 23690 N N . THR A 1 72 ? 14.370 -35.474 -21.328 1.00 0.00 94 THR A N 13
ATOM 23691 C CA . THR A 1 72 ? 14.207 -34.190 -20.671 1.00 0.00 94 THR A CA 13
ATOM 23692 C C . THR A 1 72 ? 12.853 -34.139 -19.974 1.00 0.00 94 THR A C 13
ATOM 23693 O O . THR A 1 72 ? 11.851 -33.723 -20.562 1.00 0.00 94 THR A O 13
ATOM 23704 N N . GLU A 1 73 ? 12.819 -34.575 -18.726 1.00 0.00 95 GLU A N 13
ATOM 23705 C CA . GLU A 1 73 ? 11.565 -34.668 -18.000 1.00 0.00 95 GLU A CA 13
ATOM 23706 C C . GLU A 1 73 ? 11.437 -33.545 -16.981 1.00 0.00 95 GLU A C 13
ATOM 23707 O O . GLU A 1 73 ? 12.181 -33.488 -16.000 1.00 0.00 95 GLU A O 13
ATOM 23719 N N . LEU A 1 74 ? 10.498 -32.645 -17.227 1.00 0.00 96 LEU A N 13
ATOM 23720 C CA . LEU A 1 74 ? 10.241 -31.537 -16.321 1.00 0.00 96 LEU A CA 13
ATOM 23721 C C . LEU A 1 74 ? 9.199 -31.936 -15.285 1.00 0.00 96 LEU A C 13
ATOM 23722 O O . LEU A 1 74 ? 8.002 -31.986 -15.573 1.00 0.00 96 LEU A O 13
ATOM 23738 N N . LEU A 1 75 ? 9.669 -32.246 -14.089 1.00 0.00 97 LEU A N 13
ATOM 23739 C CA . LEU A 1 75 ? 8.795 -32.625 -12.993 1.00 0.00 97 LEU A CA 13
ATOM 23740 C C . LEU A 1 75 ? 8.087 -31.398 -12.431 1.00 0.00 97 LEU A C 13
ATOM 23741 O O . LEU A 1 75 ? 8.705 -30.558 -11.760 1.00 0.00 97 LEU A O 13
ATOM 23757 N N . LYS A 1 76 ? 6.796 -31.303 -12.725 1.00 0.00 98 LYS A N 13
ATOM 23758 C CA . LYS A 1 76 ? 5.956 -30.213 -12.253 1.00 0.00 98 LYS A CA 13
ATOM 23759 C C . LYS A 1 76 ? 5.193 -30.651 -11.011 1.00 0.00 98 LYS A C 13
ATOM 23760 O O . LYS A 1 76 ? 4.399 -29.898 -10.462 1.00 0.00 98 LYS A O 13
ATOM 23779 N N . ASP A 1 77 ? 5.444 -31.878 -10.579 1.00 0.00 99 ASP A N 13
ATOM 23780 C CA . ASP A 1 77 ? 4.785 -32.436 -9.399 1.00 0.00 99 ASP A CA 13
ATOM 23781 C C . ASP A 1 77 ? 5.073 -31.585 -8.164 1.00 0.00 99 ASP A C 13
ATOM 23782 O O . ASP A 1 77 ? 4.262 -31.503 -7.242 1.00 0.00 99 ASP A O 13
ATOM 23791 N N . GLY A 1 78 ? 6.231 -30.943 -8.172 1.00 0.00 100 GLY A N 13
ATOM 23792 C CA . GLY A 1 78 ? 6.639 -30.089 -7.076 1.00 0.00 100 GLY A CA 13
ATOM 23793 C C . GLY A 1 78 ? 6.039 -28.696 -7.154 1.00 0.00 100 GLY A C 13
ATOM 23794 O O . GLY A 1 78 ? 6.065 -27.957 -6.173 1.00 0.00 100 GLY A O 13
ATOM 23798 N N . ILE A 1 79 ? 5.534 -28.325 -8.333 1.00 0.00 101 ILE A N 13
ATOM 23799 C CA . ILE A 1 79 ? 5.091 -26.955 -8.606 1.00 0.00 101 ILE A CA 13
ATOM 23800 C C . ILE A 1 79 ? 4.044 -26.455 -7.600 1.00 0.00 101 ILE A C 13
ATOM 23801 O O . ILE A 1 79 ? 3.936 -25.253 -7.363 1.00 0.00 101 ILE A O 13
ATOM 23817 N N . GLY A 1 80 ? 3.300 -27.374 -6.989 1.00 0.00 102 GLY A N 13
ATOM 23818 C CA . GLY A 1 80 ? 2.321 -26.990 -5.982 1.00 0.00 102 GLY A CA 13
ATOM 23819 C C . GLY A 1 80 ? 2.980 -26.419 -4.741 1.00 0.00 102 GLY A C 13
ATOM 23820 O O . GLY A 1 80 ? 2.349 -25.704 -3.960 1.00 0.00 102 GLY A O 13
ATOM 23824 N N . GLU A 1 81 ? 4.252 -26.743 -4.561 1.00 0.00 103 GLU A N 13
ATOM 23825 C CA . GLU A 1 81 ? 5.049 -26.207 -3.469 1.00 0.00 103 GLU A CA 13
ATOM 23826 C C . GLU A 1 81 ? 6.098 -25.244 -4.025 1.00 0.00 103 GLU A C 13
ATOM 23827 O O . GLU A 1 81 ? 7.047 -24.861 -3.335 1.00 0.00 103 GLU A O 13
ATOM 23839 N N . GLY A 1 82 ? 5.914 -24.871 -5.290 1.00 0.00 104 GLY A N 13
ATOM 23840 C CA . GLY A 1 82 ? 6.819 -23.954 -5.952 1.00 0.00 104 GLY A CA 13
ATOM 23841 C C . GLY A 1 82 ? 8.138 -24.597 -6.320 1.00 0.00 104 GLY A C 13
ATOM 23842 O O . GLY A 1 82 ? 9.152 -23.921 -6.408 1.00 0.00 104 GLY A O 13
ATOM 23846 N N . LYS A 1 83 ? 8.146 -25.899 -6.532 1.00 0.00 105 LYS A N 13
ATOM 23847 C CA . LYS A 1 83 ? 9.384 -26.581 -6.877 1.00 0.00 105 LYS A CA 13
ATOM 23848 C C . LYS A 1 83 ? 9.313 -27.152 -8.285 1.00 0.00 105 LYS A C 13
ATOM 23849 O O . LYS A 1 83 ? 8.344 -27.807 -8.651 1.00 0.00 105 LYS A O 13
ATOM 23868 N N . VAL A 1 84 ? 10.341 -26.909 -9.074 1.00 0.00 106 VAL A N 13
ATOM 23869 C CA . VAL A 1 84 ? 10.412 -27.488 -10.408 1.00 0.00 106 VAL A CA 13
ATOM 23870 C C . VAL A 1 84 ? 11.663 -28.334 -10.532 1.00 0.00 106 VAL A C 13
ATOM 23871 O O . VAL A 1 84 ? 12.755 -27.890 -10.168 1.00 0.00 106 VAL A O 13
ATOM 23884 N N . THR A 1 85 ? 11.512 -29.546 -11.046 1.00 0.00 107 THR A N 13
ATOM 23885 C CA . THR A 1 85 ? 12.639 -30.458 -11.146 1.00 0.00 107 THR A CA 13
ATOM 23886 C C . THR A 1 85 ? 12.841 -30.931 -12.577 1.00 0.00 107 THR A C 13
ATOM 23887 O O . THR A 1 85 ? 12.105 -31.779 -13.067 1.00 0.00 107 THR A O 13
ATOM 23898 N N . LEU A 1 86 ? 13.840 -30.385 -13.248 1.00 0.00 108 LEU A N 13
ATOM 23899 C CA . LEU A 1 86 ? 14.117 -30.770 -14.618 1.00 0.00 108 LEU A CA 13
ATOM 23900 C C . LEU A 1 86 ? 15.181 -31.856 -14.657 1.00 0.00 108 LEU A C 13
ATOM 23901 O O . LEU A 1 86 ? 16.309 -31.653 -14.208 1.00 0.00 108 LEU A O 13
ATOM 23917 N N . ARG A 1 87 ? 14.800 -33.013 -15.167 1.00 0.00 109 ARG A N 13
ATOM 23918 C CA . ARG A 1 87 ? 15.725 -34.115 -15.337 1.00 0.00 109 ARG A CA 13
ATOM 23919 C C . ARG A 1 87 ? 16.256 -34.119 -16.762 1.00 0.00 109 ARG A C 13
ATOM 23920 O O . ARG A 1 87 ? 15.528 -34.446 -17.702 1.00 0.00 109 ARG A O 13
ATOM 23941 N N . ILE A 1 88 ? 17.514 -33.738 -16.917 1.00 0.00 110 ILE A N 13
ATOM 23942 C CA . ILE A 1 88 ? 18.129 -33.652 -18.231 1.00 0.00 110 ILE A CA 13
ATOM 23943 C C . ILE A 1 88 ? 19.277 -34.646 -18.353 1.00 0.00 110 ILE A C 13
ATOM 23944 O O . ILE A 1 88 ? 20.232 -34.612 -17.571 1.00 0.00 110 ILE A O 13
ATOM 23960 N N . PHE A 1 89 ? 19.176 -35.538 -19.328 1.00 0.00 111 PHE A N 13
ATOM 23961 C CA . PHE A 1 89 ? 20.229 -36.512 -19.571 1.00 0.00 111 PHE A CA 13
ATOM 23962 C C . PHE A 1 89 ? 21.350 -35.920 -20.425 1.00 0.00 111 PHE A C 13
ATOM 23963 O O . PHE A 1 89 ? 21.094 -35.304 -21.461 1.00 0.00 111 PHE A O 13
ATOM 23980 N N . ASN A 1 90 ? 22.584 -36.112 -19.959 1.00 0.00 112 ASN A N 13
ATOM 23981 C CA . ASN A 1 90 ? 23.794 -35.729 -20.691 1.00 0.00 112 ASN A CA 13
ATOM 23982 C C . ASN A 1 90 ? 23.989 -34.217 -20.729 1.00 0.00 112 ASN A C 13
ATOM 23983 O O . ASN A 1 90 ? 23.600 -33.542 -21.685 1.00 0.00 112 ASN A O 13
ATOM 23994 N N . VAL A 1 91 ? 24.591 -33.695 -19.673 1.00 0.00 113 VAL A N 13
ATOM 23995 C CA . VAL A 1 91 ? 25.008 -32.303 -19.636 1.00 0.00 113 VAL A CA 13
ATOM 23996 C C . VAL A 1 91 ? 26.511 -32.228 -19.880 1.00 0.00 113 VAL A C 13
ATOM 23997 O O . VAL A 1 91 ? 27.280 -32.983 -19.272 1.00 0.00 113 VAL A O 13
ATOM 24010 N N . THR A 1 92 ? 26.927 -31.347 -20.775 1.00 0.00 114 THR A N 13
ATOM 24011 C CA . THR A 1 92 ? 28.323 -31.272 -21.174 1.00 0.00 114 THR A CA 13
ATOM 24012 C C . THR A 1 92 ? 29.010 -30.030 -20.599 1.00 0.00 114 THR A C 13
ATOM 24013 O O . THR A 1 92 ? 28.375 -29.203 -19.944 1.00 0.00 114 THR A O 13
ATOM 24024 N N . VAL A 1 93 ? 30.309 -29.900 -20.861 1.00 0.00 115 VAL A N 13
ATOM 24025 C CA . VAL A 1 93 ? 31.135 -28.866 -20.233 1.00 0.00 115 VAL A CA 13
ATOM 24026 C C . VAL A 1 93 ? 30.705 -27.442 -20.616 1.00 0.00 115 VAL A C 13
ATOM 24027 O O . VAL A 1 93 ? 30.860 -26.510 -19.827 1.00 0.00 115 VAL A O 13
ATOM 24040 N N . ASP A 1 94 ? 30.154 -27.273 -21.813 1.00 0.00 116 ASP A N 13
ATOM 24041 C CA . ASP A 1 94 ? 29.728 -25.951 -22.266 1.00 0.00 116 ASP A CA 13
ATOM 24042 C C . ASP A 1 94 ? 28.476 -25.514 -21.516 1.00 0.00 116 ASP A C 13
ATOM 24043 O O . ASP A 1 94 ? 28.342 -24.360 -21.113 1.00 0.00 116 ASP A O 13
ATOM 24052 N N . ASP A 1 95 ? 27.573 -26.460 -21.319 1.00 0.00 117 ASP A N 13
ATOM 24053 C CA . ASP A 1 95 ? 26.309 -26.204 -20.646 1.00 0.00 117 ASP A CA 13
ATOM 24054 C C . ASP A 1 95 ? 26.439 -26.384 -19.137 1.00 0.00 117 ASP A C 13
ATOM 24055 O O . ASP A 1 95 ? 25.514 -26.074 -18.389 1.00 0.00 117 ASP A O 13
ATOM 24064 N N . ASP A 1 96 ? 27.590 -26.889 -18.703 1.00 0.00 118 ASP A N 13
ATOM 24065 C CA . ASP A 1 96 ? 27.882 -27.062 -17.278 1.00 0.00 118 ASP A CA 13
ATOM 24066 C C . ASP A 1 96 ? 27.933 -25.723 -16.542 1.00 0.00 118 ASP A C 13
ATOM 24067 O O . ASP A 1 96 ? 27.762 -25.667 -15.336 1.00 0.00 118 ASP A O 13
ATOM 24076 N N . GLY A 1 97 ? 28.160 -24.645 -17.272 1.00 0.00 119 GLY A N 13
ATOM 24077 C CA . GLY A 1 97 ? 28.340 -23.357 -16.634 1.00 0.00 119 GLY A CA 13
ATOM 24078 C C . GLY A 1 97 ? 27.053 -22.748 -16.100 1.00 0.00 119 GLY A C 13
ATOM 24079 O O . GLY A 1 97 ? 26.470 -23.226 -15.112 1.00 0.00 119 GLY A O 13
ATOM 24083 N N . SER A 1 98 ? 26.620 -21.683 -16.757 1.00 0.00 120 SER A N 13
ATOM 24084 C CA . SER A 1 98 ? 25.484 -20.903 -16.307 1.00 0.00 120 SER A CA 13
ATOM 24085 C C . SER A 1 98 ? 24.165 -21.512 -16.768 1.00 0.00 120 SER A C 13
ATOM 24086 O O . SER A 1 98 ? 23.920 -21.665 -17.968 1.00 0.00 120 SER A O 13
ATOM 24094 N N . TYR A 1 99 ? 23.322 -21.857 -15.811 1.00 0.00 121 TYR A N 13
ATOM 24095 C CA . TYR A 1 99 ? 21.983 -22.332 -16.106 1.00 0.00 121 TYR A CA 13
ATOM 24096 C C . TYR A 1 99 ? 20.981 -21.242 -15.763 1.00 0.00 121 TYR A C 13
ATOM 24097 O O . TYR A 1 99 ? 21.102 -20.578 -14.733 1.00 0.00 121 TYR A O 13
ATOM 24115 N N . HIS A 1 100 ? 20.002 -21.043 -16.625 1.00 0.00 122 HIS A N 13
ATOM 24116 C CA . HIS A 1 100 ? 19.052 -19.964 -16.443 1.00 0.00 122 HIS A CA 13
ATOM 24117 C C . HIS A 1 100 ? 17.711 -20.498 -15.964 1.00 0.00 122 HIS A C 13
ATOM 24118 O O . HIS A 1 100 ? 17.039 -21.259 -16.675 1.00 0.00 122 HIS A O 13
ATOM 24133 N N . CYS A 1 101 ? 17.340 -20.104 -14.752 1.00 0.00 123 CYS A N 13
ATOM 24134 C CA . CYS A 1 101 ? 16.041 -20.443 -14.200 1.00 0.00 123 CYS A CA 13
ATOM 24135 C C . CYS A 1 101 ? 15.153 -19.205 -14.217 1.00 0.00 123 CYS A C 13
ATOM 24136 O O . CYS A 1 101 ? 15.447 -18.215 -13.553 1.00 0.00 123 CYS A O 13
ATOM 24143 N N . VAL A 1 102 ? 14.074 -19.261 -14.980 1.00 0.00 124 VAL A N 13
ATOM 24144 C CA . VAL A 1 102 ? 13.185 -18.114 -15.138 1.00 0.00 124 VAL A CA 13
ATOM 24145 C C . VAL A 1 102 ? 11.732 -18.545 -15.013 1.00 0.00 124 VAL A C 13
ATOM 24146 O O . VAL A 1 102 ? 11.267 -19.392 -15.764 1.00 0.00 124 VAL A O 13
ATOM 24159 N N . PHE A 1 103 ? 11.025 -17.966 -14.066 1.00 0.00 125 PHE A N 13
ATOM 24160 C CA . PHE A 1 103 ? 9.623 -18.294 -13.862 1.00 0.00 125 PHE A CA 13
ATOM 24161 C C . PHE A 1 103 ? 8.757 -17.108 -14.249 1.00 0.00 125 PHE A C 13
ATOM 24162 O O . PHE A 1 103 ? 8.820 -16.066 -13.604 1.00 0.00 125 PHE A O 13
ATOM 24179 N N . LYS A 1 104 ? 7.967 -17.248 -15.303 1.00 0.00 126 LYS A N 13
ATOM 24180 C CA . LYS A 1 104 ? 7.054 -16.183 -15.699 1.00 0.00 126 LYS A CA 13
ATOM 24181 C C . LYS A 1 104 ? 5.617 -16.682 -15.693 1.00 0.00 126 LYS A C 13
ATOM 24182 O O . LYS A 1 104 ? 5.194 -17.391 -16.602 1.00 0.00 126 LYS A O 13
ATOM 24201 N N . ASP A 1 105 ? 4.862 -16.295 -14.683 1.00 0.00 127 ASP A N 13
ATOM 24202 C CA . ASP A 1 105 ? 3.466 -16.692 -14.585 1.00 0.00 127 ASP A CA 13
ATOM 24203 C C . ASP A 1 105 ? 2.574 -15.516 -14.935 1.00 0.00 127 ASP A C 13
ATOM 24204 O O . ASP A 1 105 ? 2.210 -14.722 -14.065 1.00 0.00 127 ASP A O 13
ATOM 24213 N N . GLY A 1 106 ? 2.258 -15.390 -16.218 1.00 0.00 128 GLY A N 13
ATOM 24214 C CA . GLY A 1 106 ? 1.373 -14.336 -16.671 1.00 0.00 128 GLY A CA 13
ATOM 24215 C C . GLY A 1 106 ? 1.975 -12.950 -16.521 1.00 0.00 128 GLY A C 13
ATOM 24216 O O . GLY A 1 106 ? 2.538 -12.403 -17.470 1.00 0.00 128 GLY A O 13
ATOM 24220 N N . ASP A 1 107 ? 1.877 -12.398 -15.321 1.00 0.00 129 ASP A N 13
ATOM 24221 C CA . ASP A 1 107 ? 2.297 -11.025 -15.072 1.00 0.00 129 ASP A CA 13
ATOM 24222 C C . ASP A 1 107 ? 3.562 -10.961 -14.223 1.00 0.00 129 ASP A C 13
ATOM 24223 O O . ASP A 1 107 ? 4.336 -10.009 -14.325 1.00 0.00 129 ASP A O 13
ATOM 24232 N N . PHE A 1 108 ? 3.778 -11.962 -13.379 1.00 0.00 130 PHE A N 13
ATOM 24233 C CA . PHE A 1 108 ? 4.934 -11.965 -12.500 1.00 0.00 130 PHE A CA 13
ATOM 24234 C C . PHE A 1 108 ? 6.026 -12.854 -13.072 1.00 0.00 130 PHE A C 13
ATOM 24235 O O . PHE A 1 108 ? 5.740 -13.918 -13.617 1.00 0.00 130 PHE A O 13
ATOM 24252 N N . TYR A 1 109 ? 7.271 -12.416 -12.958 1.00 0.00 131 TYR A N 13
ATOM 24253 C CA . TYR A 1 109 ? 8.394 -13.205 -13.437 1.00 0.00 131 TYR A CA 13
ATOM 24254 C C . TYR A 1 109 ? 9.630 -12.978 -12.575 1.00 0.00 131 TYR A C 13
ATOM 24255 O O . TYR A 1 109 ? 9.872 -11.872 -12.095 1.00 0.00 131 TYR A O 13
ATOM 24273 N N . GLU A 1 110 ? 10.387 -14.042 -12.365 1.00 0.00 132 GLU A N 13
ATOM 24274 C CA . GLU A 1 110 ? 11.631 -13.975 -11.619 1.00 0.00 132 GLU A CA 13
ATOM 24275 C C . GLU A 1 110 ? 12.706 -14.776 -12.339 1.00 0.00 132 GLU A C 13
ATOM 24276 O O . GLU A 1 110 ? 12.440 -15.868 -12.845 1.00 0.00 132 GLU A O 13
ATOM 24288 N N . GLU A 1 111 ? 13.908 -14.227 -12.398 1.00 0.00 133 GLU A N 13
ATOM 24289 C CA . GLU A 1 111 ? 15.015 -14.886 -13.071 1.00 0.00 133 GLU A CA 13
ATOM 24290 C C . GLU A 1 111 ? 16.174 -15.094 -12.108 1.00 0.00 133 GLU A C 13
ATOM 24291 O O . GLU A 1 111 ? 16.703 -14.140 -11.539 1.00 0.00 133 GLU A O 13
ATOM 24303 N N . HIS A 1 112 ? 16.561 -16.342 -11.930 1.00 0.00 134 HIS A N 13
ATOM 24304 C CA . HIS A 1 112 ? 17.672 -16.680 -11.057 1.00 0.00 134 HIS A CA 13
ATOM 24305 C C . HIS A 1 112 ? 18.768 -17.373 -11.852 1.00 0.00 134 HIS A C 13
ATOM 24306 O O . HIS A 1 112 ? 18.490 -18.126 -12.794 1.00 0.00 134 HIS A O 13
ATOM 24321 N N . ILE A 1 113 ? 20.009 -17.110 -11.479 1.00 0.00 135 ILE A N 13
ATOM 24322 C CA . ILE A 1 113 ? 21.152 -17.676 -12.173 1.00 0.00 135 ILE A CA 13
ATOM 24323 C C . ILE A 1 113 ? 21.687 -18.879 -11.416 1.00 0.00 135 ILE A C 13
ATOM 24324 O O . ILE A 1 113 ? 22.274 -18.744 -10.342 1.00 0.00 135 ILE A O 13
ATOM 24340 N N . THR A 1 114 ? 21.466 -20.053 -11.970 1.00 0.00 136 THR A N 13
ATOM 24341 C CA . THR A 1 114 ? 21.926 -21.282 -11.365 1.00 0.00 136 THR A CA 13
ATOM 24342 C C . THR A 1 114 ? 23.246 -21.720 -11.987 1.00 0.00 136 THR A C 13
ATOM 24343 O O . THR A 1 114 ? 23.613 -21.276 -13.079 1.00 0.00 136 THR A O 13
ATOM 24354 N N . GLU A 1 115 ? 23.969 -22.569 -11.284 1.00 0.00 137 GLU A N 13
ATOM 24355 C CA . GLU A 1 115 ? 25.253 -23.047 -11.761 1.00 0.00 137 GLU A CA 13
ATOM 24356 C C . GLU A 1 115 ? 25.293 -24.564 -11.734 1.00 0.00 137 GLU A C 13
ATOM 24357 O O . GLU A 1 115 ? 24.851 -25.186 -10.766 1.00 0.00 137 GLU A O 13
ATOM 24369 N N . VAL A 1 116 ? 25.803 -25.161 -12.797 1.00 0.00 138 VAL A N 13
ATOM 24370 C CA . VAL A 1 116 ? 26.006 -26.598 -12.812 1.00 0.00 138 VAL A CA 13
ATOM 24371 C C . VAL A 1 116 ? 27.466 -26.893 -12.483 1.00 0.00 138 VAL A C 13
ATOM 24372 O O . VAL A 1 116 ? 28.351 -26.091 -12.778 1.00 0.00 138 VAL A O 13
ATOM 24385 N N . LYS A 1 117 ? 27.717 -28.002 -11.817 1.00 0.00 139 LYS A N 13
ATOM 24386 C CA . LYS A 1 117 ? 29.077 -28.397 -11.520 1.00 0.00 139 LYS A CA 13
ATOM 24387 C C . LYS A 1 117 ? 29.364 -29.761 -12.128 1.00 0.00 139 LYS A C 13
ATOM 24388 O O . LYS A 1 117 ? 29.139 -30.794 -11.497 1.00 0.00 139 LYS A O 13
ATOM 24407 N N . ILE A 1 118 ? 29.849 -29.761 -13.360 1.00 0.00 140 ILE A N 13
ATOM 24408 C CA . ILE A 1 118 ? 30.190 -30.997 -14.039 1.00 0.00 140 ILE A CA 13
ATOM 24409 C C . ILE A 1 118 ? 31.492 -31.555 -13.477 1.00 0.00 140 ILE A C 13
ATOM 24410 O O . ILE A 1 118 ? 32.463 -30.824 -13.267 1.00 0.00 140 ILE A O 13
ATOM 24426 N N . THR A 1 119 ? 31.491 -32.840 -13.197 1.00 0.00 141 THR A N 13
ATOM 24427 C CA . THR A 1 119 ? 32.627 -33.488 -12.583 1.00 0.00 141 THR A CA 13
ATOM 24428 C C . THR A 1 119 ? 32.888 -34.823 -13.261 1.00 0.00 141 THR A C 13
ATOM 24429 O O . THR A 1 119 ? 32.052 -35.231 -14.095 1.00 0.00 141 THR A O 13
ATOM 24441 N N . MET A 1 1 ? 3.334 1.343 -7.427 1.00 0.00 23 MET A N 14
ATOM 24442 C CA . MET A 1 1 ? 4.107 1.162 -6.178 1.00 0.00 23 MET A CA 14
ATOM 24443 C C . MET A 1 1 ? 4.107 -0.300 -5.753 1.00 0.00 23 MET A C 14
ATOM 24444 O O . MET A 1 1 ? 5.165 -0.896 -5.557 1.00 0.00 23 MET A O 14
ATOM 24460 N N . SER A 1 2 ? 2.923 -0.880 -5.608 1.00 0.00 24 SER A N 14
ATOM 24461 C CA . SER A 1 2 ? 2.801 -2.297 -5.301 1.00 0.00 24 SER A CA 14
ATOM 24462 C C . SER A 1 2 ? 3.001 -3.128 -6.568 1.00 0.00 24 SER A C 14
ATOM 24463 O O . SER A 1 2 ? 2.103 -3.844 -7.015 1.00 0.00 24 SER A O 14
ATOM 24471 N N . SER A 1 3 ? 4.186 -3.010 -7.148 1.00 0.00 25 SER A N 14
ATOM 24472 C CA . SER A 1 3 ? 4.511 -3.693 -8.388 1.00 0.00 25 SER A CA 14
ATOM 24473 C C . SER A 1 3 ? 5.334 -4.943 -8.105 1.00 0.00 25 SER A C 14
ATOM 24474 O O . SER A 1 3 ? 5.996 -5.481 -8.994 1.00 0.00 25 SER A O 14
ATOM 24482 N N . GLU A 1 4 ? 5.292 -5.388 -6.856 1.00 0.00 26 GLU A N 14
ATOM 24483 C CA . GLU A 1 4 ? 6.014 -6.575 -6.434 1.00 0.00 26 GLU A CA 14
ATOM 24484 C C . GLU A 1 4 ? 5.368 -7.822 -7.026 1.00 0.00 26 GLU A C 14
ATOM 24485 O O . GLU A 1 4 ? 4.227 -8.157 -6.706 1.00 0.00 26 GLU A O 14
ATOM 24497 N N . PRO A 1 5 ? 6.088 -8.516 -7.916 1.00 0.00 27 PRO A N 14
ATOM 24498 C CA . PRO A 1 5 ? 5.586 -9.695 -8.587 1.00 0.00 27 PRO A CA 14
ATOM 24499 C C . PRO A 1 5 ? 5.905 -10.975 -7.818 1.00 0.00 27 PRO A C 14
ATOM 24500 O O . PRO A 1 5 ? 5.162 -11.370 -6.916 1.00 0.00 27 PRO A O 14
ATOM 24511 N N . PHE A 1 6 ? 7.011 -11.609 -8.175 1.00 0.00 28 PHE A N 14
ATOM 24512 C CA . PHE A 1 6 ? 7.449 -12.830 -7.529 1.00 0.00 28 PHE A CA 14
ATOM 24513 C C . PHE A 1 6 ? 8.950 -12.983 -7.726 1.00 0.00 28 PHE A C 14
ATOM 24514 O O . PHE A 1 6 ? 9.537 -12.287 -8.555 1.00 0.00 28 PHE A O 14
ATOM 24531 N N . ILE A 1 7 ? 9.569 -13.866 -6.961 1.00 0.00 29 ILE A N 14
ATOM 24532 C CA . ILE A 1 7 ? 10.992 -14.128 -7.109 1.00 0.00 29 ILE A CA 14
ATOM 24533 C C . ILE A 1 7 ? 11.263 -15.622 -7.096 1.00 0.00 29 ILE A C 14
ATOM 24534 O O . ILE A 1 7 ? 10.403 -16.419 -6.708 1.00 0.00 29 ILE A O 14
ATOM 24550 N N . VAL A 1 8 ? 12.460 -15.987 -7.513 1.00 0.00 30 VAL A N 14
ATOM 24551 C CA . VAL A 1 8 ? 12.890 -17.370 -7.488 1.00 0.00 30 VAL A CA 14
ATOM 24552 C C . VAL A 1 8 ? 13.582 -17.661 -6.163 1.00 0.00 30 VAL A C 14
ATOM 24553 O O . VAL A 1 8 ? 14.504 -16.950 -5.764 1.00 0.00 30 VAL A O 14
ATOM 24566 N N . ASN A 1 9 ? 13.129 -18.699 -5.490 1.00 0.00 31 ASN A N 14
ATOM 24567 C CA . ASN A 1 9 ? 13.629 -19.032 -4.167 1.00 0.00 31 ASN A CA 14
ATOM 24568 C C . ASN A 1 9 ? 14.474 -20.296 -4.218 1.00 0.00 31 ASN A C 14
ATOM 24569 O O . ASN A 1 9 ? 14.649 -20.898 -5.282 1.00 0.00 31 ASN A O 14
ATOM 24580 N N . GLY A 1 10 ? 14.994 -20.695 -3.068 1.00 0.00 32 GLY A N 14
ATOM 24581 C CA . GLY A 1 10 ? 15.782 -21.902 -2.988 1.00 0.00 32 GLY A CA 14
ATOM 24582 C C . GLY A 1 10 ? 17.241 -21.611 -2.728 1.00 0.00 32 GLY A C 14
ATOM 24583 O O . GLY A 1 10 ? 17.573 -20.796 -1.864 1.00 0.00 32 GLY A O 14
ATOM 24587 N N . LEU A 1 11 ? 18.109 -22.266 -3.476 1.00 0.00 33 LEU A N 14
ATOM 24588 C CA . LEU A 1 11 ? 19.544 -22.111 -3.305 1.00 0.00 33 LEU A CA 14
ATOM 24589 C C . LEU A 1 11 ? 20.133 -21.396 -4.512 1.00 0.00 33 LEU A C 14
ATOM 24590 O O . LEU A 1 11 ? 19.433 -21.152 -5.496 1.00 0.00 33 LEU A O 14
ATOM 24606 N N . GLU A 1 12 ? 21.413 -21.050 -4.438 1.00 0.00 34 GLU A N 14
ATOM 24607 C CA . GLU A 1 12 ? 22.099 -20.464 -5.582 1.00 0.00 34 GLU A CA 14
ATOM 24608 C C . GLU A 1 12 ? 22.259 -21.518 -6.670 1.00 0.00 34 GLU A C 14
ATOM 24609 O O . GLU A 1 12 ? 22.287 -21.210 -7.862 1.00 0.00 34 GLU A O 14
ATOM 24621 N N . GLY A 1 13 ? 22.356 -22.768 -6.239 1.00 0.00 35 GLY A N 14
ATOM 24622 C CA . GLY A 1 13 ? 22.378 -23.875 -7.165 1.00 0.00 35 GLY A CA 14
ATOM 24623 C C . GLY A 1 13 ? 23.668 -24.670 -7.121 1.00 0.00 35 GLY A C 14
ATOM 24624 O O . GLY A 1 13 ? 24.472 -24.593 -8.045 1.00 0.00 35 GLY A O 14
ATOM 24628 N N . PRO A 1 14 ? 23.892 -25.461 -6.060 1.00 0.00 36 PRO A N 14
ATOM 24629 C CA . PRO A 1 14 ? 25.044 -26.352 -5.976 1.00 0.00 36 PRO A CA 14
ATOM 24630 C C . PRO A 1 14 ? 24.779 -27.664 -6.711 1.00 0.00 36 PRO A C 14
ATOM 24631 O O . PRO A 1 14 ? 24.932 -28.752 -6.155 1.00 0.00 36 PRO A O 14
ATOM 24642 N N . VAL A 1 15 ? 24.368 -27.548 -7.968 1.00 0.00 37 VAL A N 14
ATOM 24643 C CA . VAL A 1 15 ? 23.982 -28.706 -8.758 1.00 0.00 37 VAL A CA 14
ATOM 24644 C C . VAL A 1 15 ? 25.200 -29.454 -9.284 1.00 0.00 37 VAL A C 14
ATOM 24645 O O . VAL A 1 15 ? 25.865 -29.017 -10.222 1.00 0.00 37 VAL A O 14
ATOM 24658 N N . LEU A 1 16 ? 25.491 -30.583 -8.668 1.00 0.00 38 LEU A N 14
ATOM 24659 C CA . LEU A 1 16 ? 26.563 -31.442 -9.126 1.00 0.00 38 LEU A CA 14
ATOM 24660 C C . LEU A 1 16 ? 26.004 -32.427 -10.138 1.00 0.00 38 LEU A C 14
ATOM 24661 O O . LEU A 1 16 ? 24.906 -32.958 -9.954 1.00 0.00 38 LEU A O 14
ATOM 24677 N N . ALA A 1 17 ? 26.738 -32.654 -11.210 1.00 0.00 39 ALA A N 14
ATOM 24678 C CA . ALA A 1 17 ? 26.271 -33.523 -12.270 1.00 0.00 39 ALA A CA 14
ATOM 24679 C C . ALA A 1 17 ? 27.359 -34.490 -12.697 1.00 0.00 39 ALA A C 14
ATOM 24680 O O . ALA A 1 17 ? 28.517 -34.359 -12.296 1.00 0.00 39 ALA A O 14
ATOM 24687 N N . SER A 1 18 ? 26.978 -35.449 -13.521 1.00 0.00 40 SER A N 14
ATOM 24688 C CA . SER A 1 18 ? 27.894 -36.459 -14.000 1.00 0.00 40 SER A CA 14
ATOM 24689 C C . SER A 1 18 ? 27.985 -36.392 -15.513 1.00 0.00 40 SER A C 14
ATOM 24690 O O . SER A 1 18 ? 26.973 -36.200 -16.192 1.00 0.00 40 SER A O 14
ATOM 24698 N N . LEU A 1 19 ? 29.190 -36.524 -16.042 1.00 0.00 41 LEU A N 14
ATOM 24699 C CA . LEU A 1 19 ? 29.384 -36.522 -17.480 1.00 0.00 41 LEU A CA 14
ATOM 24700 C C . LEU A 1 19 ? 28.733 -37.758 -18.085 1.00 0.00 41 LEU A C 14
ATOM 24701 O O . LEU A 1 19 ? 29.178 -38.882 -17.857 1.00 0.00 41 LEU A O 14
ATOM 24717 N N . GLY A 1 20 ? 27.660 -37.544 -18.834 1.00 0.00 42 GLY A N 14
ATOM 24718 C CA . GLY A 1 20 ? 26.898 -38.653 -19.374 1.00 0.00 42 GLY A CA 14
ATOM 24719 C C . GLY A 1 20 ? 25.955 -39.251 -18.344 1.00 0.00 42 GLY A C 14
ATOM 24720 O O . GLY A 1 20 ? 25.348 -40.296 -18.572 1.00 0.00 42 GLY A O 14
ATOM 24724 N N . GLY A 1 21 ? 25.839 -38.582 -17.202 1.00 0.00 43 GLY A N 14
ATOM 24725 C CA . GLY A 1 21 ? 24.964 -39.052 -16.148 1.00 0.00 43 GLY A CA 14
ATOM 24726 C C . GLY A 1 21 ? 23.685 -38.247 -16.074 1.00 0.00 43 GLY A C 14
ATOM 24727 O O . GLY A 1 21 ? 23.196 -37.757 -17.089 1.00 0.00 43 GLY A O 14
ATOM 24731 N N . ASN A 1 22 ? 23.151 -38.095 -14.874 1.00 0.00 44 ASN A N 14
ATOM 24732 C CA . ASN A 1 22 ? 21.908 -37.360 -14.683 1.00 0.00 44 ASN A CA 14
ATOM 24733 C C . ASN A 1 22 ? 22.176 -36.052 -13.944 1.00 0.00 44 ASN A C 14
ATOM 24734 O O . ASN A 1 22 ? 23.053 -35.989 -13.080 1.00 0.00 44 ASN A O 14
ATOM 24745 N N . LEU A 1 23 ? 21.444 -35.011 -14.311 1.00 0.00 45 LEU A N 14
ATOM 24746 C CA . LEU A 1 23 ? 21.539 -33.731 -13.628 1.00 0.00 45 LEU A CA 14
ATOM 24747 C C . LEU A 1 23 ? 20.155 -33.257 -13.206 1.00 0.00 45 LEU A C 14
ATOM 24748 O O . LEU A 1 23 ? 19.274 -33.057 -14.045 1.00 0.00 45 LEU A O 14
ATOM 24764 N N . GLU A 1 24 ? 19.965 -33.095 -11.906 1.00 0.00 46 GLU A N 14
ATOM 24765 C CA . GLU A 1 24 ? 18.702 -32.609 -11.376 1.00 0.00 46 GLU A CA 14
ATOM 24766 C C . GLU A 1 24 ? 18.816 -31.135 -11.019 1.00 0.00 46 GLU A C 14
ATOM 24767 O O . GLU A 1 24 ? 19.468 -30.770 -10.038 1.00 0.00 46 GLU A O 14
ATOM 24779 N N . LEU A 1 25 ? 18.197 -30.293 -11.825 1.00 0.00 47 LEU A N 14
ATOM 24780 C CA . LEU A 1 25 ? 18.160 -28.873 -11.545 1.00 0.00 47 LEU A CA 14
ATOM 24781 C C . LEU A 1 25 ? 16.853 -28.535 -10.849 1.00 0.00 47 LEU A C 14
ATOM 24782 O O . LEU A 1 25 ? 15.777 -28.878 -11.334 1.00 0.00 47 LEU A O 14
ATOM 24798 N N . SER A 1 26 ? 16.944 -27.864 -9.719 1.00 0.00 48 SER A N 14
ATOM 24799 C CA . SER A 1 26 ? 15.765 -27.558 -8.932 1.00 0.00 48 SER A CA 14
ATOM 24800 C C . SER A 1 26 ? 15.661 -26.065 -8.659 1.00 0.00 48 SER A C 14
ATOM 24801 O O . SER A 1 26 ? 16.581 -25.454 -8.113 1.00 0.00 48 SER A O 14
ATOM 24809 N N . CYS A 1 27 ? 14.540 -25.486 -9.047 1.00 0.00 49 CYS A N 14
ATOM 24810 C CA . CYS A 1 27 ? 14.271 -24.087 -8.763 1.00 0.00 49 CYS A CA 14
ATOM 24811 C C . CYS A 1 27 ? 13.032 -23.991 -7.887 1.00 0.00 49 CYS A C 14
ATOM 24812 O O . CYS A 1 27 ? 12.073 -24.742 -8.075 1.00 0.00 49 CYS A O 14
ATOM 24819 N N . GLN A 1 28 ? 13.054 -23.093 -6.920 1.00 0.00 50 GLN A N 14
ATOM 24820 C CA . GLN A 1 28 ? 11.932 -22.946 -6.014 1.00 0.00 50 GLN A CA 14
ATOM 24821 C C . GLN A 1 28 ? 11.256 -21.606 -6.229 1.00 0.00 50 GLN A C 14
ATOM 24822 O O . GLN A 1 28 ? 11.844 -20.690 -6.800 1.00 0.00 50 GLN A O 14
ATOM 24836 N N . LEU A 1 29 ? 10.020 -21.501 -5.789 1.00 0.00 51 LEU A N 14
ATOM 24837 C CA . LEU A 1 29 ? 9.257 -20.284 -5.966 1.00 0.00 51 LEU A CA 14
ATOM 24838 C C . LEU A 1 29 ? 8.679 -19.807 -4.647 1.00 0.00 51 LEU A C 14
ATOM 24839 O O . LEU A 1 29 ? 8.395 -20.614 -3.759 1.00 0.00 51 LEU A O 14
ATOM 24855 N N . SER A 1 30 ? 8.543 -18.499 -4.515 1.00 0.00 52 SER A N 14
ATOM 24856 C CA . SER A 1 30 ? 7.678 -17.927 -3.501 1.00 0.00 52 SER A CA 14
ATOM 24857 C C . SER A 1 30 ? 6.302 -17.744 -4.133 1.00 0.00 52 SER A C 14
ATOM 24858 O O . SER A 1 30 ? 6.015 -16.701 -4.718 1.00 0.00 52 SER A O 14
ATOM 24866 N N . PRO A 1 31 ? 5.448 -18.778 -4.032 1.00 0.00 53 PRO A N 14
ATOM 24867 C CA . PRO A 1 31 ? 4.258 -18.928 -4.877 1.00 0.00 53 PRO A CA 14
ATOM 24868 C C . PRO A 1 31 ? 3.175 -17.887 -4.623 1.00 0.00 53 PRO A C 14
ATOM 24869 O O . PRO A 1 31 ? 2.597 -17.826 -3.537 1.00 0.00 53 PRO A O 14
ATOM 24880 N N . PRO A 1 32 ? 2.904 -17.042 -5.629 1.00 0.00 54 PRO A N 14
ATOM 24881 C CA . PRO A 1 32 ? 1.732 -16.172 -5.639 1.00 0.00 54 PRO A CA 14
ATOM 24882 C C . PRO A 1 32 ? 0.491 -16.968 -6.027 1.00 0.00 54 PRO A C 14
ATOM 24883 O O . PRO A 1 32 ? -0.613 -16.703 -5.556 1.00 0.00 54 PRO A O 14
ATOM 24894 N N . GLN A 1 33 ? 0.701 -17.959 -6.889 1.00 0.00 55 GLN A N 14
ATOM 24895 C CA . GLN A 1 33 ? -0.349 -18.875 -7.306 1.00 0.00 55 GLN A CA 14
ATOM 24896 C C . GLN A 1 33 ? 0.253 -20.258 -7.549 1.00 0.00 55 GLN A C 14
ATOM 24897 O O . GLN A 1 33 ? 1.429 -20.479 -7.262 1.00 0.00 55 GLN A O 14
ATOM 24911 N N . GLN A 1 34 ? -0.546 -21.180 -8.079 1.00 0.00 56 GLN A N 14
ATOM 24912 C CA . GLN A 1 34 ? -0.093 -22.557 -8.283 1.00 0.00 56 GLN A CA 14
ATOM 24913 C C . GLN A 1 34 ? 0.869 -22.672 -9.461 1.00 0.00 56 GLN A C 14
ATOM 24914 O O . GLN A 1 34 ? 1.621 -23.636 -9.555 1.00 0.00 56 GLN A O 14
ATOM 24928 N N . ALA A 1 35 ? 0.806 -21.699 -10.364 1.00 0.00 57 ALA A N 14
ATOM 24929 C CA . ALA A 1 35 ? 1.701 -21.629 -11.525 1.00 0.00 57 ALA A CA 14
ATOM 24930 C C . ALA A 1 35 ? 1.665 -22.903 -12.383 1.00 0.00 57 ALA A C 14
ATOM 24931 O O . ALA A 1 35 ? 2.608 -23.192 -13.122 1.00 0.00 57 ALA A O 14
ATOM 24938 N N . GLN A 1 36 ? 0.561 -23.638 -12.313 1.00 0.00 58 GLN A N 14
ATOM 24939 C CA . GLN A 1 36 ? 0.429 -24.906 -13.028 1.00 0.00 58 GLN A CA 14
ATOM 24940 C C . GLN A 1 36 ? 0.599 -24.711 -14.535 1.00 0.00 58 GLN A C 14
ATOM 24941 O O . GLN A 1 36 ? 1.286 -25.485 -15.203 1.00 0.00 58 GLN A O 14
ATOM 24955 N N . HIS A 1 37 ? -0.002 -23.654 -15.057 1.00 0.00 59 HIS A N 14
ATOM 24956 C CA . HIS A 1 37 ? 0.028 -23.378 -16.491 1.00 0.00 59 HIS A CA 14
ATOM 24957 C C . HIS A 1 37 ? 1.200 -22.471 -16.847 1.00 0.00 59 HIS A C 14
ATOM 24958 O O . HIS A 1 37 ? 1.343 -22.056 -17.995 1.00 0.00 59 HIS A O 14
ATOM 24973 N N . MET A 1 38 ? 2.042 -22.176 -15.865 1.00 0.00 60 MET A N 14
ATOM 24974 C CA . MET A 1 38 ? 3.061 -21.146 -16.029 1.00 0.00 60 MET A CA 14
ATOM 24975 C C . MET A 1 38 ? 4.284 -21.641 -16.792 1.00 0.00 60 MET A C 14
ATOM 24976 O O . MET A 1 38 ? 4.403 -22.829 -17.112 1.00 0.00 60 MET A O 14
ATOM 24990 N N . GLU A 1 39 ? 5.195 -20.711 -17.059 1.00 0.00 61 GLU A N 14
ATOM 24991 C CA . GLU A 1 39 ? 6.335 -20.965 -17.928 1.00 0.00 61 GLU A CA 14
ATOM 24992 C C . GLU A 1 39 ? 7.626 -21.096 -17.132 1.00 0.00 61 GLU A C 14
ATOM 24993 O O . GLU A 1 39 ? 7.825 -20.406 -16.132 1.00 0.00 61 GLU A O 14
ATOM 25005 N N . ILE A 1 40 ? 8.500 -21.987 -17.576 1.00 0.00 62 ILE A N 14
ATOM 25006 C CA . ILE A 1 40 ? 9.782 -22.200 -16.916 1.00 0.00 62 ILE A CA 14
ATOM 25007 C C . ILE A 1 40 ? 10.923 -22.326 -17.934 1.00 0.00 62 ILE A C 14
ATOM 25008 O O . ILE A 1 40 ? 10.773 -22.961 -18.979 1.00 0.00 62 ILE A O 14
ATOM 25024 N N . ARG A 1 41 ? 12.043 -21.681 -17.640 1.00 0.00 63 ARG A N 14
ATOM 25025 C CA . ARG A 1 41 ? 13.280 -21.894 -18.380 1.00 0.00 63 ARG A CA 14
ATOM 25026 C C . ARG A 1 41 ? 14.339 -22.423 -17.418 1.00 0.00 63 ARG A C 14
ATOM 25027 O O . ARG A 1 41 ? 14.488 -21.906 -16.317 1.00 0.00 63 ARG A O 14
ATOM 25048 N N . TRP A 1 42 ? 15.057 -23.455 -17.826 1.00 0.00 64 TRP A N 14
ATOM 25049 C CA . TRP A 1 42 ? 16.063 -24.076 -16.969 1.00 0.00 64 TRP A CA 14
ATOM 25050 C C . TRP A 1 42 ? 17.185 -24.651 -17.821 1.00 0.00 64 TRP A C 14
ATOM 25051 O O . TRP A 1 42 ? 17.450 -25.847 -17.784 1.00 0.00 64 TRP A O 14
ATOM 25072 N N . PHE A 1 43 ? 17.846 -23.797 -18.591 1.00 0.00 65 PHE A N 14
ATOM 25073 C CA . PHE A 1 43 ? 18.767 -24.280 -19.620 1.00 0.00 65 PHE A CA 14
ATOM 25074 C C . PHE A 1 43 ? 20.049 -23.459 -19.659 1.00 0.00 65 PHE A C 14
ATOM 25075 O O . PHE A 1 43 ? 20.060 -22.283 -19.292 1.00 0.00 65 PHE A O 14
ATOM 25092 N N . ARG A 1 44 ? 21.133 -24.091 -20.096 1.00 0.00 66 ARG A N 14
ATOM 25093 C CA . ARG A 1 44 ? 22.404 -23.403 -20.244 1.00 0.00 66 ARG A CA 14
ATOM 25094 C C . ARG A 1 44 ? 22.501 -22.816 -21.648 1.00 0.00 66 ARG A C 14
ATOM 25095 O O . ARG A 1 44 ? 22.863 -23.495 -22.611 1.00 0.00 66 ARG A O 14
ATOM 25116 N N . ASN A 1 45 ? 22.132 -21.552 -21.756 1.00 0.00 67 ASN A N 14
ATOM 25117 C CA . ASN A 1 45 ? 22.210 -20.830 -23.013 1.00 0.00 67 ASN A CA 14
ATOM 25118 C C . ASN A 1 45 ? 22.064 -19.342 -22.752 1.00 0.00 67 ASN A C 14
ATOM 25119 O O . ASN A 1 45 ? 21.110 -18.914 -22.104 1.00 0.00 67 ASN A O 14
ATOM 25130 N N . LEU A 1 46 ? 23.018 -18.562 -23.227 1.00 0.00 68 LEU A N 14
ATOM 25131 C CA . LEU A 1 46 ? 22.994 -17.126 -23.012 1.00 0.00 68 LEU A CA 14
ATOM 25132 C C . LEU A 1 46 ? 23.052 -16.381 -24.337 1.00 0.00 68 LEU A C 14
ATOM 25133 O O . LEU A 1 46 ? 23.682 -16.845 -25.291 1.00 0.00 68 LEU A O 14
ATOM 25149 N N . TYR A 1 47 ? 22.350 -15.249 -24.387 1.00 0.00 69 TYR A N 14
ATOM 25150 C CA . TYR A 1 47 ? 22.314 -14.372 -25.558 1.00 0.00 69 TYR A CA 14
ATOM 25151 C C . TYR A 1 47 ? 21.441 -14.963 -26.660 1.00 0.00 69 TYR A C 14
ATOM 25152 O O . TYR A 1 47 ? 21.343 -14.407 -27.756 1.00 0.00 69 TYR A O 14
ATOM 25170 N N . THR A 1 48 ? 20.810 -16.085 -26.366 1.00 0.00 70 THR A N 14
ATOM 25171 C CA . THR A 1 48 ? 19.884 -16.710 -27.289 1.00 0.00 70 THR A CA 14
ATOM 25172 C C . THR A 1 48 ? 18.508 -16.065 -27.180 1.00 0.00 70 THR A C 14
ATOM 25173 O O . THR A 1 48 ? 18.121 -15.585 -26.111 1.00 0.00 70 THR A O 14
ATOM 25184 N N . GLU A 1 49 ? 17.781 -16.049 -28.290 1.00 0.00 71 GLU A N 14
ATOM 25185 C CA . GLU A 1 49 ? 16.435 -15.500 -28.317 1.00 0.00 71 GLU A CA 14
ATOM 25186 C C . GLU A 1 49 ? 15.513 -16.330 -27.423 1.00 0.00 71 GLU A C 14
ATOM 25187 O O . GLU A 1 49 ? 15.787 -17.503 -27.170 1.00 0.00 71 GLU A O 14
ATOM 25199 N N . PRO A 1 50 ? 14.411 -15.735 -26.931 1.00 0.00 72 PRO A N 14
ATOM 25200 C CA . PRO A 1 50 ? 13.468 -16.407 -26.019 1.00 0.00 72 PRO A CA 14
ATOM 25201 C C . PRO A 1 50 ? 12.655 -17.527 -26.685 1.00 0.00 72 PRO A C 14
ATOM 25202 O O . PRO A 1 50 ? 11.532 -17.818 -26.272 1.00 0.00 72 PRO A O 14
ATOM 25213 N N . VAL A 1 51 ? 13.228 -18.163 -27.695 1.00 0.00 73 VAL A N 14
ATOM 25214 C CA . VAL A 1 51 ? 12.574 -19.273 -28.374 1.00 0.00 73 VAL A CA 14
ATOM 25215 C C . VAL A 1 51 ? 13.059 -20.593 -27.784 1.00 0.00 73 VAL A C 14
ATOM 25216 O O . VAL A 1 51 ? 13.493 -21.491 -28.498 1.00 0.00 73 VAL A O 14
ATOM 25229 N N . HIS A 1 52 ? 12.998 -20.682 -26.463 1.00 0.00 74 HIS A N 14
ATOM 25230 C CA . HIS A 1 52 ? 13.407 -21.878 -25.740 1.00 0.00 74 HIS A CA 14
ATOM 25231 C C . HIS A 1 52 ? 12.807 -21.846 -24.347 1.00 0.00 74 HIS A C 14
ATOM 25232 O O . HIS A 1 52 ? 13.465 -21.451 -23.384 1.00 0.00 74 HIS A O 14
ATOM 25247 N N . LEU A 1 53 ? 11.555 -22.256 -24.246 1.00 0.00 75 LEU A N 14
ATOM 25248 C CA . LEU A 1 53 ? 10.799 -22.067 -23.027 1.00 0.00 75 LEU A CA 14
ATOM 25249 C C . LEU A 1 53 ? 9.771 -23.180 -22.828 1.00 0.00 75 LEU A C 14
ATOM 25250 O O . LEU A 1 53 ? 9.163 -23.661 -23.784 1.00 0.00 75 LEU A O 14
ATOM 25266 N N . TYR A 1 54 ? 9.583 -23.564 -21.576 1.00 0.00 76 TYR A N 14
ATOM 25267 C CA . TYR A 1 54 ? 8.621 -24.588 -21.204 1.00 0.00 76 TYR A CA 14
ATOM 25268 C C . TYR A 1 54 ? 7.305 -23.922 -20.811 1.00 0.00 76 TYR A C 14
ATOM 25269 O O . TYR A 1 54 ? 7.248 -23.202 -19.814 1.00 0.00 76 TYR A O 14
ATOM 25287 N N . ARG A 1 55 ? 6.253 -24.158 -21.586 1.00 0.00 77 ARG A N 14
ATOM 25288 C CA . ARG A 1 55 ? 4.988 -23.454 -21.385 1.00 0.00 77 ARG A CA 14
ATOM 25289 C C . ARG A 1 55 ? 3.810 -24.341 -21.757 1.00 0.00 77 ARG A C 14
ATOM 25290 O O . ARG A 1 55 ? 3.989 -25.360 -22.417 1.00 0.00 77 ARG A O 14
ATOM 25311 N N . ASP A 1 56 ? 2.609 -23.957 -21.312 1.00 0.00 78 ASP A N 14
ATOM 25312 C CA . ASP A 1 56 ? 1.396 -24.762 -21.528 1.00 0.00 78 ASP A CA 14
ATOM 25313 C C . ASP A 1 56 ? 1.471 -26.049 -20.705 1.00 0.00 78 ASP A C 14
ATOM 25314 O O . ASP A 1 56 ? 0.622 -26.932 -20.809 1.00 0.00 78 ASP A O 14
ATOM 25323 N N . GLY A 1 57 ? 2.498 -26.133 -19.870 1.00 0.00 79 GLY A N 14
ATOM 25324 C CA . GLY A 1 57 ? 2.685 -27.296 -19.033 1.00 0.00 79 GLY A CA 14
ATOM 25325 C C . GLY A 1 57 ? 3.677 -28.278 -19.621 1.00 0.00 79 GLY A C 14
ATOM 25326 O O . GLY A 1 57 ? 4.047 -29.253 -18.971 1.00 0.00 79 GLY A O 14
ATOM 25330 N N . LYS A 1 58 ? 4.125 -28.009 -20.843 1.00 0.00 80 LYS A N 14
ATOM 25331 C CA . LYS A 1 58 ? 5.009 -28.927 -21.553 1.00 0.00 80 LYS A CA 14
ATOM 25332 C C . LYS A 1 58 ? 6.026 -28.169 -22.406 1.00 0.00 80 LYS A C 14
ATOM 25333 O O . LYS A 1 58 ? 6.065 -26.937 -22.405 1.00 0.00 80 LYS A O 14
ATOM 25352 N N . ASP A 1 59 ? 6.880 -28.919 -23.089 1.00 0.00 81 ASP A N 14
ATOM 25353 C CA . ASP A 1 59 ? 7.834 -28.338 -24.026 1.00 0.00 81 ASP A CA 14
ATOM 25354 C C . ASP A 1 59 ? 7.136 -28.031 -25.347 1.00 0.00 81 ASP A C 14
ATOM 25355 O O . ASP A 1 59 ? 6.009 -28.475 -25.579 1.00 0.00 81 ASP A O 14
ATOM 25364 N N . MET A 1 60 ? 7.797 -27.282 -26.216 1.00 0.00 82 MET A N 14
ATOM 25365 C CA . MET A 1 60 ? 7.179 -26.857 -27.467 1.00 0.00 82 MET A CA 14
ATOM 25366 C C . MET A 1 60 ? 8.122 -27.060 -28.645 1.00 0.00 82 MET A C 14
ATOM 25367 O O . MET A 1 60 ? 9.325 -26.857 -28.528 1.00 0.00 82 MET A O 14
ATOM 25381 N N . PHE A 1 61 ? 7.567 -27.447 -29.788 1.00 0.00 83 PHE A N 14
ATOM 25382 C CA . PHE A 1 61 ? 8.365 -27.655 -30.993 1.00 0.00 83 PHE A CA 14
ATOM 25383 C C . PHE A 1 61 ? 8.995 -26.346 -31.463 1.00 0.00 83 PHE A C 14
ATOM 25384 O O . PHE A 1 61 ? 10.012 -26.349 -32.155 1.00 0.00 83 PHE A O 14
ATOM 25401 N N . GLY A 1 62 ? 8.382 -25.232 -31.082 1.00 0.00 84 GLY A N 14
ATOM 25402 C CA . GLY A 1 62 ? 8.919 -23.931 -31.429 1.00 0.00 84 GLY A CA 14
ATOM 25403 C C . GLY A 1 62 ? 10.228 -23.638 -30.720 1.00 0.00 84 GLY A C 14
ATOM 25404 O O . GLY A 1 62 ? 11.097 -22.959 -31.265 1.00 0.00 84 GLY A O 14
ATOM 25408 N N . GLU A 1 63 ? 10.368 -24.155 -29.505 1.00 0.00 85 GLU A N 14
ATOM 25409 C CA . GLU A 1 63 ? 11.577 -23.943 -28.719 1.00 0.00 85 GLU A CA 14
ATOM 25410 C C . GLU A 1 63 ? 12.544 -25.115 -28.903 1.00 0.00 85 GLU A C 14
ATOM 25411 O O . GLU A 1 63 ? 13.759 -24.945 -28.827 1.00 0.00 85 GLU A O 14
ATOM 25423 N N . ILE A 1 64 ? 11.965 -26.293 -29.150 1.00 0.00 86 ILE A N 14
ATOM 25424 C CA . ILE A 1 64 ? 12.690 -27.533 -29.450 1.00 0.00 86 ILE A CA 14
ATOM 25425 C C . ILE A 1 64 ? 13.855 -27.820 -28.479 1.00 0.00 86 ILE A C 14
ATOM 25426 O O . ILE A 1 64 ? 15.031 -27.564 -28.760 1.00 0.00 86 ILE A O 14
ATOM 25442 N N . ILE A 1 65 ? 13.502 -28.387 -27.329 1.00 0.00 87 ILE A N 14
ATOM 25443 C CA . ILE A 1 65 ? 14.486 -28.819 -26.338 1.00 0.00 87 ILE A CA 14
ATOM 25444 C C . ILE A 1 65 ? 15.118 -30.139 -26.767 1.00 0.00 87 ILE A C 14
ATOM 25445 O O . ILE A 1 65 ? 16.100 -30.601 -26.183 1.00 0.00 87 ILE A O 14
ATOM 25461 N N . SER A 1 66 ? 14.566 -30.718 -27.825 1.00 0.00 88 SER A N 14
ATOM 25462 C CA . SER A 1 66 ? 15.108 -31.928 -28.424 1.00 0.00 88 SER A CA 14
ATOM 25463 C C . SER A 1 66 ? 16.549 -31.704 -28.887 1.00 0.00 88 SER A C 14
ATOM 25464 O O . SER A 1 66 ? 17.271 -32.651 -29.198 1.00 0.00 88 SER A O 14
ATOM 25472 N N . LYS A 1 67 ? 16.958 -30.435 -28.934 1.00 0.00 89 LYS A N 14
ATOM 25473 C CA . LYS A 1 67 ? 18.321 -30.084 -29.309 1.00 0.00 89 LYS A CA 14
ATOM 25474 C C . LYS A 1 67 ? 19.302 -30.511 -28.221 1.00 0.00 89 LYS A C 14
ATOM 25475 O O . LYS A 1 67 ? 20.474 -30.769 -28.493 1.00 0.00 89 LYS A O 14
ATOM 25494 N N . TYR A 1 68 ? 18.817 -30.582 -26.989 1.00 0.00 90 TYR A N 14
ATOM 25495 C CA . TYR A 1 68 ? 19.659 -30.934 -25.858 1.00 0.00 90 TYR A CA 14
ATOM 25496 C C . TYR A 1 68 ? 19.946 -32.430 -25.852 1.00 0.00 90 TYR A C 14
ATOM 25497 O O . TYR A 1 68 ? 21.053 -32.861 -26.176 1.00 0.00 90 TYR A O 14
ATOM 25515 N N . VAL A 1 69 ? 18.929 -33.211 -25.514 1.00 0.00 91 VAL A N 14
ATOM 25516 C CA . VAL A 1 69 ? 19.050 -34.659 -25.433 1.00 0.00 91 VAL A CA 14
ATOM 25517 C C . VAL A 1 69 ? 17.693 -35.302 -25.652 1.00 0.00 91 VAL A C 14
ATOM 25518 O O . VAL A 1 69 ? 16.716 -34.615 -25.953 1.00 0.00 91 VAL A O 14
ATOM 25531 N N . GLU A 1 70 ? 17.631 -36.615 -25.495 1.00 0.00 92 GLU A N 14
ATOM 25532 C CA . GLU A 1 70 ? 16.376 -37.342 -25.628 1.00 0.00 92 GLU A CA 14
ATOM 25533 C C . GLU A 1 70 ? 15.693 -37.471 -24.271 1.00 0.00 92 GLU A C 14
ATOM 25534 O O . GLU A 1 70 ? 14.473 -37.640 -24.190 1.00 0.00 92 GLU A O 14
ATOM 25546 N N . ARG A 1 71 ? 16.485 -37.381 -23.210 1.00 0.00 93 ARG A N 14
ATOM 25547 C CA . ARG A 1 71 ? 15.970 -37.520 -21.858 1.00 0.00 93 ARG A CA 14
ATOM 25548 C C . ARG A 1 71 ? 15.933 -36.177 -21.140 1.00 0.00 93 ARG A C 14
ATOM 25549 O O . ARG A 1 71 ? 16.900 -35.774 -20.478 1.00 0.00 93 ARG A O 14
ATOM 25570 N N . THR A 1 72 ? 14.815 -35.490 -21.300 1.00 0.00 94 THR A N 14
ATOM 25571 C CA . THR A 1 72 ? 14.546 -34.262 -20.582 1.00 0.00 94 THR A CA 14
ATOM 25572 C C . THR A 1 72 ? 13.334 -34.462 -19.678 1.00 0.00 94 THR A C 14
ATOM 25573 O O . THR A 1 72 ? 12.190 -34.331 -20.118 1.00 0.00 94 THR A O 14
ATOM 25584 N N . GLU A 1 73 ? 13.592 -34.784 -18.423 1.00 0.00 95 GLU A N 14
ATOM 25585 C CA . GLU A 1 73 ? 12.542 -35.175 -17.493 1.00 0.00 95 GLU A CA 14
ATOM 25586 C C . GLU A 1 73 ? 12.213 -34.031 -16.544 1.00 0.00 95 GLU A C 14
ATOM 25587 O O . GLU A 1 73 ? 12.905 -33.814 -15.552 1.00 0.00 95 GLU A O 14
ATOM 25599 N N . LEU A 1 74 ? 11.151 -33.307 -16.847 1.00 0.00 96 LEU A N 14
ATOM 25600 C CA . LEU A 1 74 ? 10.761 -32.170 -16.032 1.00 0.00 96 LEU A CA 14
ATOM 25601 C C . LEU A 1 74 ? 9.619 -32.539 -15.094 1.00 0.00 96 LEU A C 14
ATOM 25602 O O . LEU A 1 74 ? 8.529 -32.911 -15.533 1.00 0.00 96 LEU A O 14
ATOM 25618 N N . LEU A 1 75 ? 9.890 -32.449 -13.804 1.00 0.00 97 LEU A N 14
ATOM 25619 C CA . LEU A 1 75 ? 8.878 -32.653 -12.784 1.00 0.00 97 LEU A CA 14
ATOM 25620 C C . LEU A 1 75 ? 8.214 -31.322 -12.465 1.00 0.00 97 LEU A C 14
ATOM 25621 O O . LEU A 1 75 ? 8.838 -30.429 -11.873 1.00 0.00 97 LEU A O 14
ATOM 25637 N N . LYS A 1 76 ? 6.958 -31.190 -12.877 1.00 0.00 98 LYS A N 14
ATOM 25638 C CA . LYS A 1 76 ? 6.229 -29.937 -12.735 1.00 0.00 98 LYS A CA 14
ATOM 25639 C C . LYS A 1 76 ? 5.127 -30.045 -11.695 1.00 0.00 98 LYS A C 14
ATOM 25640 O O . LYS A 1 76 ? 4.541 -29.045 -11.318 1.00 0.00 98 LYS A O 14
ATOM 25659 N N . ASP A 1 77 ? 4.831 -31.249 -11.231 1.00 0.00 99 ASP A N 14
ATOM 25660 C CA . ASP A 1 77 ? 3.737 -31.422 -10.278 1.00 0.00 99 ASP A CA 14
ATOM 25661 C C . ASP A 1 77 ? 4.055 -30.747 -8.946 1.00 0.00 99 ASP A C 14
ATOM 25662 O O . ASP A 1 77 ? 3.165 -30.473 -8.139 1.00 0.00 99 ASP A O 14
ATOM 25671 N N . GLY A 1 78 ? 5.332 -30.467 -8.736 1.00 0.00 100 GLY A N 14
ATOM 25672 C CA . GLY A 1 78 ? 5.763 -29.722 -7.568 1.00 0.00 100 GLY A CA 14
ATOM 25673 C C . GLY A 1 78 ? 5.455 -28.238 -7.688 1.00 0.00 100 GLY A C 14
ATOM 25674 O O . GLY A 1 78 ? 5.500 -27.502 -6.702 1.00 0.00 100 GLY A O 14
ATOM 25678 N N . ILE A 1 79 ? 5.186 -27.798 -8.918 1.00 0.00 101 ILE A N 14
ATOM 25679 C CA . ILE A 1 79 ? 4.980 -26.385 -9.223 1.00 0.00 101 ILE A CA 14
ATOM 25680 C C . ILE A 1 79 ? 3.840 -25.788 -8.396 1.00 0.00 101 ILE A C 14
ATOM 25681 O O . ILE A 1 79 ? 3.864 -24.605 -8.067 1.00 0.00 101 ILE A O 14
ATOM 25697 N N . GLY A 1 80 ? 2.867 -26.622 -8.029 1.00 0.00 102 GLY A N 14
ATOM 25698 C CA . GLY A 1 80 ? 1.758 -26.168 -7.207 1.00 0.00 102 GLY A CA 14
ATOM 25699 C C . GLY A 1 80 ? 2.201 -25.707 -5.830 1.00 0.00 102 GLY A C 14
ATOM 25700 O O . GLY A 1 80 ? 1.489 -24.960 -5.159 1.00 0.00 102 GLY A O 14
ATOM 25704 N N . GLU A 1 81 ? 3.378 -26.159 -5.409 1.00 0.00 103 GLU A N 14
ATOM 25705 C CA . GLU A 1 81 ? 3.953 -25.753 -4.134 1.00 0.00 103 GLU A CA 14
ATOM 25706 C C . GLU A 1 81 ? 5.152 -24.838 -4.364 1.00 0.00 103 GLU A C 14
ATOM 25707 O O . GLU A 1 81 ? 5.839 -24.439 -3.423 1.00 0.00 103 GLU A O 14
ATOM 25719 N N . GLY A 1 82 ? 5.393 -24.503 -5.622 1.00 0.00 104 GLY A N 14
ATOM 25720 C CA . GLY A 1 82 ? 6.518 -23.665 -5.966 1.00 0.00 104 GLY A CA 14
ATOM 25721 C C . GLY A 1 82 ? 7.815 -24.440 -6.067 1.00 0.00 104 GLY A C 14
ATOM 25722 O O . GLY A 1 82 ? 8.852 -23.988 -5.582 1.00 0.00 104 GLY A O 14
ATOM 25726 N N . LYS A 1 83 ? 7.763 -25.616 -6.676 1.00 0.00 105 LYS A N 14
ATOM 25727 C CA . LYS A 1 83 ? 8.968 -26.400 -6.911 1.00 0.00 105 LYS A CA 14
ATOM 25728 C C . LYS A 1 83 ? 8.994 -26.924 -8.340 1.00 0.00 105 LYS A C 14
ATOM 25729 O O . LYS A 1 83 ? 8.005 -27.459 -8.825 1.00 0.00 105 LYS A O 14
ATOM 25748 N N . VAL A 1 84 ? 10.118 -26.771 -9.015 1.00 0.00 106 VAL A N 14
ATOM 25749 C CA . VAL A 1 84 ? 10.274 -27.343 -10.344 1.00 0.00 106 VAL A CA 14
ATOM 25750 C C . VAL A 1 84 ? 11.602 -28.072 -10.450 1.00 0.00 106 VAL A C 14
ATOM 25751 O O . VAL A 1 84 ? 12.648 -27.534 -10.068 1.00 0.00 106 VAL A O 14
ATOM 25764 N N . THR A 1 85 ? 11.560 -29.285 -10.975 1.00 0.00 107 THR A N 14
ATOM 25765 C CA . THR A 1 85 ? 12.758 -30.096 -11.098 1.00 0.00 107 THR A CA 14
ATOM 25766 C C . THR A 1 85 ? 12.980 -30.502 -12.551 1.00 0.00 107 THR A C 14
ATOM 25767 O O . THR A 1 85 ? 12.098 -31.073 -13.185 1.00 0.00 107 THR A O 14
ATOM 25778 N N . LEU A 1 86 ? 14.146 -30.188 -13.081 1.00 0.00 108 LEU A N 14
ATOM 25779 C CA . LEU A 1 86 ? 14.498 -30.607 -14.421 1.00 0.00 108 LEU A CA 14
ATOM 25780 C C . LEU A 1 86 ? 15.619 -31.626 -14.368 1.00 0.00 108 LEU A C 14
ATOM 25781 O O . LEU A 1 86 ? 16.742 -31.308 -13.978 1.00 0.00 108 LEU A O 14
ATOM 25797 N N . ARG A 1 87 ? 15.300 -32.853 -14.730 1.00 0.00 109 ARG A N 14
ATOM 25798 C CA . ARG A 1 87 ? 16.297 -33.895 -14.842 1.00 0.00 109 ARG A CA 14
ATOM 25799 C C . ARG A 1 87 ? 16.747 -34.006 -16.289 1.00 0.00 109 ARG A C 14
ATOM 25800 O O . ARG A 1 87 ? 16.013 -34.505 -17.143 1.00 0.00 109 ARG A O 14
ATOM 25821 N N . ILE A 1 88 ? 17.942 -33.524 -16.559 1.00 0.00 110 ILE A N 14
ATOM 25822 C CA . ILE A 1 88 ? 18.508 -33.601 -17.890 1.00 0.00 110 ILE A CA 14
ATOM 25823 C C . ILE A 1 88 ? 19.556 -34.708 -17.916 1.00 0.00 110 ILE A C 14
ATOM 25824 O O . ILE A 1 88 ? 20.383 -34.813 -17.002 1.00 0.00 110 ILE A O 14
ATOM 25840 N N . PHE A 1 89 ? 19.489 -35.568 -18.920 1.00 0.00 111 PHE A N 14
ATOM 25841 C CA . PHE A 1 89 ? 20.447 -36.655 -19.029 1.00 0.00 111 PHE A CA 14
ATOM 25842 C C . PHE A 1 89 ? 21.591 -36.282 -19.959 1.00 0.00 111 PHE A C 14
ATOM 25843 O O . PHE A 1 89 ? 21.387 -35.591 -20.956 1.00 0.00 111 PHE A O 14
ATOM 25860 N N . ASN A 1 90 ? 22.789 -36.739 -19.606 1.00 0.00 112 ASN A N 14
ATOM 25861 C CA . ASN A 1 90 ? 24.001 -36.487 -20.387 1.00 0.00 112 ASN A CA 14
ATOM 25862 C C . ASN A 1 90 ? 24.374 -35.012 -20.359 1.00 0.00 112 ASN A C 14
ATOM 25863 O O . ASN A 1 90 ? 24.036 -34.245 -21.259 1.00 0.00 112 ASN A O 14
ATOM 25874 N N . VAL A 1 91 ? 25.078 -34.634 -19.306 1.00 0.00 113 VAL A N 14
ATOM 25875 C CA . VAL A 1 91 ? 25.545 -33.271 -19.139 1.00 0.00 113 VAL A CA 14
ATOM 25876 C C . VAL A 1 91 ? 26.973 -33.142 -19.656 1.00 0.00 113 VAL A C 14
ATOM 25877 O O . VAL A 1 91 ? 27.843 -33.936 -19.288 1.00 0.00 113 VAL A O 14
ATOM 25890 N N . THR A 1 92 ? 27.209 -32.160 -20.516 1.00 0.00 114 THR A N 14
ATOM 25891 C CA . THR A 1 92 ? 28.524 -31.971 -21.109 1.00 0.00 114 THR A CA 14
ATOM 25892 C C . THR A 1 92 ? 29.330 -30.917 -20.356 1.00 0.00 114 THR A C 14
ATOM 25893 O O . THR A 1 92 ? 28.825 -30.263 -19.436 1.00 0.00 114 THR A O 14
ATOM 25904 N N . VAL A 1 93 ? 30.583 -30.738 -20.766 1.00 0.00 115 VAL A N 14
ATOM 25905 C CA . VAL A 1 93 ? 31.455 -29.740 -20.159 1.00 0.00 115 VAL A CA 14
ATOM 25906 C C . VAL A 1 93 ? 30.979 -28.327 -20.505 1.00 0.00 115 VAL A C 14
ATOM 25907 O O . VAL A 1 93 ? 31.363 -27.353 -19.858 1.00 0.00 115 VAL A O 14
ATOM 25920 N N . ASP A 1 94 ? 30.133 -28.225 -21.523 1.00 0.00 116 ASP A N 14
ATOM 25921 C CA . ASP A 1 94 ? 29.542 -26.947 -21.899 1.00 0.00 116 ASP A CA 14
ATOM 25922 C C . ASP A 1 94 ? 28.389 -26.633 -20.958 1.00 0.00 116 ASP A C 14
ATOM 25923 O O . ASP A 1 94 ? 28.270 -25.521 -20.448 1.00 0.00 116 ASP A O 14
ATOM 25932 N N . ASP A 1 95 ? 27.562 -27.644 -20.708 1.00 0.00 117 ASP A N 14
ATOM 25933 C CA . ASP A 1 95 ? 26.425 -27.519 -19.794 1.00 0.00 117 ASP A CA 14
ATOM 25934 C C . ASP A 1 95 ? 26.906 -27.289 -18.370 1.00 0.00 117 ASP A C 14
ATOM 25935 O O . ASP A 1 95 ? 26.193 -26.720 -17.548 1.00 0.00 117 ASP A O 14
ATOM 25944 N N . ASP A 1 96 ? 28.125 -27.744 -18.096 1.00 0.00 118 ASP A N 14
ATOM 25945 C CA . ASP A 1 96 ? 28.791 -27.512 -16.812 1.00 0.00 118 ASP A CA 14
ATOM 25946 C C . ASP A 1 96 ? 28.866 -26.016 -16.476 1.00 0.00 118 ASP A C 14
ATOM 25947 O O . ASP A 1 96 ? 29.076 -25.635 -15.328 1.00 0.00 118 ASP A O 14
ATOM 25956 N N . GLY A 1 97 ? 28.677 -25.169 -17.479 1.00 0.00 119 GLY A N 14
ATOM 25957 C CA . GLY A 1 97 ? 28.713 -23.739 -17.254 1.00 0.00 119 GLY A CA 14
ATOM 25958 C C . GLY A 1 97 ? 27.499 -23.223 -16.495 1.00 0.00 119 GLY A C 14
ATOM 25959 O O . GLY A 1 97 ? 26.825 -23.969 -15.780 1.00 0.00 119 GLY A O 14
ATOM 25963 N N . SER A 1 98 ? 27.219 -21.941 -16.659 1.00 0.00 120 SER A N 14
ATOM 25964 C CA . SER A 1 98 ? 26.133 -21.286 -15.949 1.00 0.00 120 SER A CA 14
ATOM 25965 C C . SER A 1 98 ? 24.775 -21.602 -16.576 1.00 0.00 120 SER A C 14
ATOM 25966 O O . SER A 1 98 ? 24.440 -21.097 -17.649 1.00 0.00 120 SER A O 14
ATOM 25974 N N . TYR A 1 99 ? 24.000 -22.449 -15.912 1.00 0.00 121 TYR A N 14
ATOM 25975 C CA . TYR A 1 99 ? 22.633 -22.718 -16.330 1.00 0.00 121 TYR A CA 14
ATOM 25976 C C . TYR A 1 99 ? 21.765 -21.519 -15.976 1.00 0.00 121 TYR A C 14
ATOM 25977 O O . TYR A 1 99 ? 21.985 -20.864 -14.954 1.00 0.00 121 TYR A O 14
ATOM 25995 N N . HIS A 1 100 ? 20.794 -21.216 -16.813 1.00 0.00 122 HIS A N 14
ATOM 25996 C CA . HIS A 1 100 ? 19.904 -20.105 -16.541 1.00 0.00 122 HIS A CA 14
ATOM 25997 C C . HIS A 1 100 ? 18.513 -20.610 -16.199 1.00 0.00 122 HIS A C 14
ATOM 25998 O O . HIS A 1 100 ? 17.834 -21.213 -17.039 1.00 0.00 122 HIS A O 14
ATOM 26013 N N . CYS A 1 101 ? 18.114 -20.379 -14.957 1.00 0.00 123 CYS A N 14
ATOM 26014 C CA . CYS A 1 101 ? 16.764 -20.676 -14.518 1.00 0.00 123 CYS A CA 14
ATOM 26015 C C . CYS A 1 101 ? 15.945 -19.400 -14.579 1.00 0.00 123 CYS A C 14
ATOM 26016 O O . CYS A 1 101 ? 16.261 -18.424 -13.908 1.00 0.00 123 CYS A O 14
ATOM 26023 N N . VAL A 1 102 ? 14.925 -19.398 -15.415 1.00 0.00 124 VAL A N 14
ATOM 26024 C CA . VAL A 1 102 ? 14.065 -18.241 -15.581 1.00 0.00 124 VAL A CA 14
ATOM 26025 C C . VAL A 1 102 ? 12.612 -18.673 -15.504 1.00 0.00 124 VAL A C 14
ATOM 26026 O O . VAL A 1 102 ? 12.089 -19.275 -16.437 1.00 0.00 124 VAL A O 14
ATOM 26039 N N . PHE A 1 103 ? 11.964 -18.385 -14.397 1.00 0.00 125 PHE A N 14
ATOM 26040 C CA . PHE A 1 103 ? 10.581 -18.780 -14.229 1.00 0.00 125 PHE A CA 14
ATOM 26041 C C . PHE A 1 103 ? 9.662 -17.619 -14.555 1.00 0.00 125 PHE A C 14
ATOM 26042 O O . PHE A 1 103 ? 9.948 -16.474 -14.210 1.00 0.00 125 PHE A O 14
ATOM 26059 N N . LYS A 1 104 ? 8.573 -17.919 -15.238 1.00 0.00 126 LYS A N 14
ATOM 26060 C CA . LYS A 1 104 ? 7.609 -16.908 -15.616 1.00 0.00 126 LYS A CA 14
ATOM 26061 C C . LYS A 1 104 ? 6.237 -17.255 -15.058 1.00 0.00 126 LYS A C 14
ATOM 26062 O O . LYS A 1 104 ? 5.547 -18.140 -15.573 1.00 0.00 126 LYS A O 14
ATOM 26081 N N . ASP A 1 105 ? 5.850 -16.545 -14.009 1.00 0.00 127 ASP A N 14
ATOM 26082 C CA . ASP A 1 105 ? 4.566 -16.763 -13.357 1.00 0.00 127 ASP A CA 14
ATOM 26083 C C . ASP A 1 105 ? 3.627 -15.622 -13.697 1.00 0.00 127 ASP A C 14
ATOM 26084 O O . ASP A 1 105 ? 4.038 -14.461 -13.708 1.00 0.00 127 ASP A O 14
ATOM 26093 N N . GLY A 1 106 ? 2.372 -15.948 -13.970 1.00 0.00 128 GLY A N 14
ATOM 26094 C CA . GLY A 1 106 ? 1.438 -14.951 -14.449 1.00 0.00 128 GLY A CA 14
ATOM 26095 C C . GLY A 1 106 ? 1.971 -14.254 -15.683 1.00 0.00 128 GLY A C 14
ATOM 26096 O O . GLY A 1 106 ? 2.076 -14.862 -16.751 1.00 0.00 128 GLY A O 14
ATOM 26100 N N . ASP A 1 107 ? 2.319 -12.984 -15.535 1.00 0.00 129 ASP A N 14
ATOM 26101 C CA . ASP A 1 107 ? 2.937 -12.236 -16.620 1.00 0.00 129 ASP A CA 14
ATOM 26102 C C . ASP A 1 107 ? 4.310 -11.709 -16.211 1.00 0.00 129 ASP A C 14
ATOM 26103 O O . ASP A 1 107 ? 4.898 -10.876 -16.904 1.00 0.00 129 ASP A O 14
ATOM 26112 N N . PHE A 1 108 ? 4.821 -12.188 -15.082 1.00 0.00 130 PHE A N 14
ATOM 26113 C CA . PHE A 1 108 ? 6.109 -11.726 -14.576 1.00 0.00 130 PHE A CA 14
ATOM 26114 C C . PHE A 1 108 ? 7.129 -12.854 -14.609 1.00 0.00 130 PHE A C 14
ATOM 26115 O O . PHE A 1 108 ? 6.768 -14.028 -14.651 1.00 0.00 130 PHE A O 14
ATOM 26132 N N . TYR A 1 109 ? 8.406 -12.504 -14.582 1.00 0.00 131 TYR A N 14
ATOM 26133 C CA . TYR A 1 109 ? 9.458 -13.502 -14.672 1.00 0.00 131 TYR A CA 14
ATOM 26134 C C . TYR A 1 109 ? 10.618 -13.165 -13.741 1.00 0.00 131 TYR A C 14
ATOM 26135 O O . TYR A 1 109 ? 10.844 -12.000 -13.408 1.00 0.00 131 TYR A O 14
ATOM 26153 N N . GLU A 1 110 ? 11.337 -14.196 -13.323 1.00 0.00 132 GLU A N 14
ATOM 26154 C CA . GLU A 1 110 ? 12.495 -14.037 -12.457 1.00 0.00 132 GLU A CA 14
ATOM 26155 C C . GLU A 1 110 ? 13.576 -15.035 -12.860 1.00 0.00 132 GLU A C 14
ATOM 26156 O O . GLU A 1 110 ? 13.274 -16.063 -13.471 1.00 0.00 132 GLU A O 14
ATOM 26168 N N . GLU A 1 111 ? 14.824 -14.746 -12.518 1.00 0.00 133 GLU A N 14
ATOM 26169 C CA . GLU A 1 111 ? 15.940 -15.550 -12.997 1.00 0.00 133 GLU A CA 14
ATOM 26170 C C . GLU A 1 111 ? 16.916 -15.907 -11.879 1.00 0.00 133 GLU A C 14
ATOM 26171 O O . GLU A 1 111 ? 17.013 -15.210 -10.870 1.00 0.00 133 GLU A O 14
ATOM 26183 N N . HIS A 1 112 ? 17.621 -17.010 -12.074 1.00 0.00 134 HIS A N 14
ATOM 26184 C CA . HIS A 1 112 ? 18.678 -17.442 -11.170 1.00 0.00 134 HIS A CA 14
ATOM 26185 C C . HIS A 1 112 ? 19.801 -18.079 -11.981 1.00 0.00 134 HIS A C 14
ATOM 26186 O O . HIS A 1 112 ? 19.560 -18.995 -12.775 1.00 0.00 134 HIS A O 14
ATOM 26201 N N . ILE A 1 113 ? 21.014 -17.572 -11.821 1.00 0.00 135 ILE A N 14
ATOM 26202 C CA . ILE A 1 113 ? 22.169 -18.139 -12.502 1.00 0.00 135 ILE A CA 14
ATOM 26203 C C . ILE A 1 113 ? 22.748 -19.289 -11.689 1.00 0.00 135 ILE A C 14
ATOM 26204 O O . ILE A 1 113 ? 23.339 -19.082 -10.630 1.00 0.00 135 ILE A O 14
ATOM 26220 N N . THR A 1 114 ? 22.568 -20.495 -12.188 1.00 0.00 136 THR A N 14
ATOM 26221 C CA . THR A 1 114 ? 22.995 -21.683 -11.481 1.00 0.00 136 THR A CA 14
ATOM 26222 C C . THR A 1 114 ? 23.967 -22.495 -12.328 1.00 0.00 136 THR A C 14
ATOM 26223 O O . THR A 1 114 ? 23.564 -23.188 -13.256 1.00 0.00 136 THR A O 14
ATOM 26234 N N . GLU A 1 115 ? 25.249 -22.396 -12.022 1.00 0.00 137 GLU A N 14
ATOM 26235 C CA . GLU A 1 115 ? 26.256 -23.122 -12.779 1.00 0.00 137 GLU A CA 14
ATOM 26236 C C . GLU A 1 115 ? 26.371 -24.554 -12.275 1.00 0.00 137 GLU A C 14
ATOM 26237 O O . GLU A 1 115 ? 26.290 -24.808 -11.073 1.00 0.00 137 GLU A O 14
ATOM 26249 N N . VAL A 1 116 ? 26.568 -25.477 -13.199 1.00 0.00 138 VAL A N 14
ATOM 26250 C CA . VAL A 1 116 ? 26.617 -26.893 -12.867 1.00 0.00 138 VAL A CA 14
ATOM 26251 C C . VAL A 1 116 ? 28.030 -27.309 -12.463 1.00 0.00 138 VAL A C 14
ATOM 26252 O O . VAL A 1 116 ? 29.011 -26.691 -12.870 1.00 0.00 138 VAL A O 14
ATOM 26265 N N . LYS A 1 117 ? 28.128 -28.320 -11.613 1.00 0.00 139 LYS A N 14
ATOM 26266 C CA . LYS A 1 117 ? 29.414 -28.879 -11.237 1.00 0.00 139 LYS A CA 14
ATOM 26267 C C . LYS A 1 117 ? 29.536 -30.302 -11.758 1.00 0.00 139 LYS A C 14
ATOM 26268 O O . LYS A 1 117 ? 29.095 -31.242 -11.101 1.00 0.00 139 LYS A O 14
ATOM 26287 N N . ILE A 1 118 ? 30.097 -30.468 -12.948 1.00 0.00 140 ILE A N 14
ATOM 26288 C CA . ILE A 1 118 ? 30.393 -31.803 -13.443 1.00 0.00 140 ILE A CA 14
ATOM 26289 C C . ILE A 1 118 ? 31.566 -32.365 -12.651 1.00 0.00 140 ILE A C 14
ATOM 26290 O O . ILE A 1 118 ? 32.647 -31.769 -12.608 1.00 0.00 140 ILE A O 14
ATOM 26306 N N . THR A 1 119 ? 31.334 -33.482 -11.987 1.00 0.00 141 THR A N 14
ATOM 26307 C CA . THR A 1 119 ? 32.318 -34.058 -11.096 1.00 0.00 141 THR A CA 14
ATOM 26308 C C . THR A 1 119 ? 31.900 -35.480 -10.722 1.00 0.00 141 THR A C 14
ATOM 26309 O O . THR A 1 119 ? 32.471 -36.057 -9.770 1.00 0.00 141 THR A O 14
ATOM 26321 N N . MET A 1 1 ? 2.247 2.514 -7.193 1.00 0.00 23 MET A N 15
ATOM 26322 C CA . MET A 1 1 ? 3.713 2.676 -7.060 1.00 0.00 23 MET A CA 15
ATOM 26323 C C . MET A 1 1 ? 4.400 1.314 -7.028 1.00 0.00 23 MET A C 15
ATOM 26324 O O . MET A 1 1 ? 5.147 0.970 -7.942 1.00 0.00 23 MET A O 15
ATOM 26340 N N . SER A 1 2 ? 4.142 0.537 -5.983 1.00 0.00 24 SER A N 15
ATOM 26341 C CA . SER A 1 2 ? 4.749 -0.777 -5.842 1.00 0.00 24 SER A CA 15
ATOM 26342 C C . SER A 1 2 ? 4.207 -1.730 -6.902 1.00 0.00 24 SER A C 15
ATOM 26343 O O . SER A 1 2 ? 3.031 -2.092 -6.887 1.00 0.00 24 SER A O 15
ATOM 26351 N N . SER A 1 3 ? 5.067 -2.122 -7.825 1.00 0.00 25 SER A N 15
ATOM 26352 C CA . SER A 1 3 ? 4.674 -2.986 -8.926 1.00 0.00 25 SER A CA 15
ATOM 26353 C C . SER A 1 3 ? 5.433 -4.302 -8.848 1.00 0.00 25 SER A C 15
ATOM 26354 O O . SER A 1 3 ? 5.668 -4.963 -9.860 1.00 0.00 25 SER A O 15
ATOM 26362 N N . GLU A 1 4 ? 5.808 -4.667 -7.630 1.00 0.00 26 GLU A N 15
ATOM 26363 C CA . GLU A 1 4 ? 6.564 -5.884 -7.378 1.00 0.00 26 GLU A CA 15
ATOM 26364 C C . GLU A 1 4 ? 5.764 -7.121 -7.778 1.00 0.00 26 GLU A C 15
ATOM 26365 O O . GLU A 1 4 ? 4.667 -7.351 -7.271 1.00 0.00 26 GLU A O 15
ATOM 26377 N N . PRO A 1 5 ? 6.300 -7.920 -8.704 1.00 0.00 27 PRO A N 15
ATOM 26378 C CA . PRO A 1 5 ? 5.669 -9.158 -9.137 1.00 0.00 27 PRO A CA 15
ATOM 26379 C C . PRO A 1 5 ? 6.056 -10.337 -8.246 1.00 0.00 27 PRO A C 15
ATOM 26380 O O . PRO A 1 5 ? 5.991 -10.245 -7.018 1.00 0.00 27 PRO A O 15
ATOM 26391 N N . PHE A 1 6 ? 6.460 -11.439 -8.863 1.00 0.00 28 PHE A N 15
ATOM 26392 C CA . PHE A 1 6 ? 6.909 -12.606 -8.122 1.00 0.00 28 PHE A CA 15
ATOM 26393 C C . PHE A 1 6 ? 8.431 -12.728 -8.201 1.00 0.00 28 PHE A C 15
ATOM 26394 O O . PHE A 1 6 ? 9.056 -12.166 -9.104 1.00 0.00 28 PHE A O 15
ATOM 26411 N N . ILE A 1 7 ? 9.024 -13.437 -7.246 1.00 0.00 29 ILE A N 15
ATOM 26412 C CA . ILE A 1 7 ? 10.464 -13.674 -7.256 1.00 0.00 29 ILE A CA 15
ATOM 26413 C C . ILE A 1 7 ? 10.781 -15.157 -7.084 1.00 0.00 29 ILE A C 15
ATOM 26414 O O . ILE A 1 7 ? 9.909 -15.956 -6.722 1.00 0.00 29 ILE A O 15
ATOM 26430 N N . VAL A 1 8 ? 12.035 -15.512 -7.326 1.00 0.00 30 VAL A N 15
ATOM 26431 C CA . VAL A 1 8 ? 12.484 -16.894 -7.225 1.00 0.00 30 VAL A CA 15
ATOM 26432 C C . VAL A 1 8 ? 12.995 -17.171 -5.812 1.00 0.00 30 VAL A C 15
ATOM 26433 O O . VAL A 1 8 ? 13.579 -16.297 -5.173 1.00 0.00 30 VAL A O 15
ATOM 26446 N N . ASN A 1 9 ? 12.762 -18.383 -5.328 1.00 0.00 31 ASN A N 15
ATOM 26447 C CA . ASN A 1 9 ? 13.115 -18.746 -3.963 1.00 0.00 31 ASN A CA 15
ATOM 26448 C C . ASN A 1 9 ? 14.212 -19.805 -3.956 1.00 0.00 31 ASN A C 15
ATOM 26449 O O . ASN A 1 9 ? 14.446 -20.474 -4.964 1.00 0.00 31 ASN A O 15
ATOM 26460 N N . GLY A 1 10 ? 14.889 -19.948 -2.824 1.00 0.00 32 GLY A N 15
ATOM 26461 C CA . GLY A 1 10 ? 15.920 -20.957 -2.696 1.00 0.00 32 GLY A CA 15
ATOM 26462 C C . GLY A 1 10 ? 17.306 -20.408 -2.964 1.00 0.00 32 GLY A C 15
ATOM 26463 O O . GLY A 1 10 ? 17.489 -19.197 -3.102 1.00 0.00 32 GLY A O 15
ATOM 26467 N N . LEU A 1 11 ? 18.281 -21.298 -3.046 1.00 0.00 33 LEU A N 15
ATOM 26468 C CA . LEU A 1 11 ? 19.653 -20.908 -3.309 1.00 0.00 33 LEU A CA 15
ATOM 26469 C C . LEU A 1 11 ? 20.057 -21.388 -4.693 1.00 0.00 33 LEU A C 15
ATOM 26470 O O . LEU A 1 11 ? 19.270 -22.052 -5.370 1.00 0.00 33 LEU A O 15
ATOM 26486 N N . GLU A 1 12 ? 21.268 -21.053 -5.111 1.00 0.00 34 GLU A N 15
ATOM 26487 C CA . GLU A 1 12 ? 21.737 -21.424 -6.437 1.00 0.00 34 GLU A CA 15
ATOM 26488 C C . GLU A 1 12 ? 21.800 -22.938 -6.585 1.00 0.00 34 GLU A C 15
ATOM 26489 O O . GLU A 1 12 ? 21.267 -23.493 -7.543 1.00 0.00 34 GLU A O 15
ATOM 26501 N N . GLY A 1 13 ? 22.430 -23.592 -5.617 1.00 0.00 35 GLY A N 15
ATOM 26502 C CA . GLY A 1 13 ? 22.528 -25.036 -5.637 1.00 0.00 35 GLY A CA 15
ATOM 26503 C C . GLY A 1 13 ? 23.459 -25.540 -6.723 1.00 0.00 35 GLY A C 15
ATOM 26504 O O . GLY A 1 13 ? 23.003 -25.927 -7.797 1.00 0.00 35 GLY A O 15
ATOM 26508 N N . PRO A 1 14 ? 24.776 -25.539 -6.478 1.00 0.00 36 PRO A N 15
ATOM 26509 C CA . PRO A 1 14 ? 25.755 -26.060 -7.432 1.00 0.00 36 PRO A CA 15
ATOM 26510 C C . PRO A 1 14 ? 25.640 -27.575 -7.563 1.00 0.00 36 PRO A C 15
ATOM 26511 O O . PRO A 1 14 ? 26.271 -28.324 -6.816 1.00 0.00 36 PRO A O 15
ATOM 26522 N N . VAL A 1 15 ? 24.807 -28.016 -8.495 1.00 0.00 37 VAL A N 15
ATOM 26523 C CA . VAL A 1 15 ? 24.555 -29.440 -8.692 1.00 0.00 37 VAL A CA 15
ATOM 26524 C C . VAL A 1 15 ? 25.777 -30.147 -9.242 1.00 0.00 37 VAL A C 15
ATOM 26525 O O . VAL A 1 15 ? 26.321 -29.764 -10.281 1.00 0.00 37 VAL A O 15
ATOM 26538 N N . LEU A 1 16 ? 26.195 -31.178 -8.535 1.00 0.00 38 LEU A N 15
ATOM 26539 C CA . LEU A 1 16 ? 27.322 -31.985 -8.956 1.00 0.00 38 LEU A CA 15
ATOM 26540 C C . LEU A 1 16 ? 26.822 -33.103 -9.854 1.00 0.00 38 LEU A C 15
ATOM 26541 O O . LEU A 1 16 ? 26.200 -34.060 -9.385 1.00 0.00 38 LEU A O 15
ATOM 26557 N N . ALA A 1 17 ? 27.068 -32.967 -11.143 1.00 0.00 39 ALA A N 15
ATOM 26558 C CA . ALA A 1 17 ? 26.592 -33.933 -12.116 1.00 0.00 39 ALA A CA 15
ATOM 26559 C C . ALA A 1 17 ? 27.758 -34.565 -12.855 1.00 0.00 39 ALA A C 15
ATOM 26560 O O . ALA A 1 17 ? 28.894 -34.115 -12.730 1.00 0.00 39 ALA A O 15
ATOM 26567 N N . SER A 1 18 ? 27.476 -35.594 -13.628 1.00 0.00 40 SER A N 15
ATOM 26568 C CA . SER A 1 18 ? 28.497 -36.272 -14.398 1.00 0.00 40 SER A CA 15
ATOM 26569 C C . SER A 1 18 ? 28.135 -36.205 -15.870 1.00 0.00 40 SER A C 15
ATOM 26570 O O . SER A 1 18 ? 26.951 -36.232 -16.219 1.00 0.00 40 SER A O 15
ATOM 26578 N N . LEU A 1 19 ? 29.135 -36.093 -16.728 1.00 0.00 41 LEU A N 15
ATOM 26579 C CA . LEU A 1 19 ? 28.892 -35.969 -18.154 1.00 0.00 41 LEU A CA 15
ATOM 26580 C C . LEU A 1 19 ? 28.196 -37.214 -18.689 1.00 0.00 41 LEU A C 15
ATOM 26581 O O . LEU A 1 19 ? 28.723 -38.325 -18.601 1.00 0.00 41 LEU A O 15
ATOM 26597 N N . GLY A 1 20 ? 27.001 -37.022 -19.227 1.00 0.00 42 GLY A N 15
ATOM 26598 C CA . GLY A 1 20 ? 26.223 -38.138 -19.725 1.00 0.00 42 GLY A CA 15
ATOM 26599 C C . GLY A 1 20 ? 25.308 -38.720 -18.666 1.00 0.00 42 GLY A C 15
ATOM 26600 O O . GLY A 1 20 ? 24.478 -39.582 -18.955 1.00 0.00 42 GLY A O 15
ATOM 26604 N N . GLY A 1 21 ? 25.453 -38.247 -17.435 1.00 0.00 43 GLY A N 15
ATOM 26605 C CA . GLY A 1 21 ? 24.648 -38.753 -16.341 1.00 0.00 43 GLY A CA 15
ATOM 26606 C C . GLY A 1 21 ? 23.326 -38.025 -16.208 1.00 0.00 43 GLY A C 15
ATOM 26607 O O . GLY A 1 21 ? 23.007 -37.154 -17.017 1.00 0.00 43 GLY A O 15
ATOM 26611 N N . ASN A 1 22 ? 22.563 -38.377 -15.185 1.00 0.00 44 ASN A N 15
ATOM 26612 C CA . ASN A 1 22 ? 21.260 -37.770 -14.952 1.00 0.00 44 ASN A CA 15
ATOM 26613 C C . ASN A 1 22 ? 21.400 -36.507 -14.112 1.00 0.00 44 ASN A C 15
ATOM 26614 O O . ASN A 1 22 ? 21.818 -36.562 -12.954 1.00 0.00 44 ASN A O 15
ATOM 26625 N N . LEU A 1 23 ? 21.056 -35.375 -14.701 1.00 0.00 45 LEU A N 15
ATOM 26626 C CA . LEU A 1 23 ? 21.146 -34.098 -14.015 1.00 0.00 45 LEU A CA 15
ATOM 26627 C C . LEU A 1 23 ? 19.756 -33.578 -13.677 1.00 0.00 45 LEU A C 15
ATOM 26628 O O . LEU A 1 23 ? 18.934 -33.346 -14.564 1.00 0.00 45 LEU A O 15
ATOM 26644 N N . GLU A 1 24 ? 19.489 -33.411 -12.394 1.00 0.00 46 GLU A N 15
ATOM 26645 C CA . GLU A 1 24 ? 18.220 -32.863 -11.952 1.00 0.00 46 GLU A CA 15
ATOM 26646 C C . GLU A 1 24 ? 18.375 -31.394 -11.590 1.00 0.00 46 GLU A C 15
ATOM 26647 O O . GLU A 1 24 ? 19.044 -31.052 -10.614 1.00 0.00 46 GLU A O 15
ATOM 26659 N N . LEU A 1 25 ? 17.762 -30.526 -12.375 1.00 0.00 47 LEU A N 15
ATOM 26660 C CA . LEU A 1 25 ? 17.791 -29.102 -12.088 1.00 0.00 47 LEU A CA 15
ATOM 26661 C C . LEU A 1 25 ? 16.537 -28.718 -11.323 1.00 0.00 47 LEU A C 15
ATOM 26662 O O . LEU A 1 25 ? 15.424 -29.028 -11.745 1.00 0.00 47 LEU A O 15
ATOM 26678 N N . SER A 1 26 ? 16.710 -28.048 -10.201 1.00 0.00 48 SER A N 15
ATOM 26679 C CA . SER A 1 26 ? 15.589 -27.714 -9.343 1.00 0.00 48 SER A CA 15
ATOM 26680 C C . SER A 1 26 ? 15.484 -26.208 -9.156 1.00 0.00 48 SER A C 15
ATOM 26681 O O . SER A 1 26 ? 16.467 -25.544 -8.821 1.00 0.00 48 SER A O 15
ATOM 26689 N N . CYS A 1 27 ? 14.300 -25.670 -9.395 1.00 0.00 49 CYS A N 15
ATOM 26690 C CA . CYS A 1 27 ? 14.058 -24.251 -9.191 1.00 0.00 49 CYS A CA 15
ATOM 26691 C C . CYS A 1 27 ? 12.861 -24.065 -8.274 1.00 0.00 49 CYS A C 15
ATOM 26692 O O . CYS A 1 27 ? 11.875 -24.804 -8.372 1.00 0.00 49 CYS A O 15
ATOM 26699 N N . GLN A 1 28 ? 12.951 -23.093 -7.380 1.00 0.00 50 GLN A N 15
ATOM 26700 C CA . GLN A 1 28 ? 11.887 -22.836 -6.429 1.00 0.00 50 GLN A CA 15
ATOM 26701 C C . GLN A 1 28 ? 11.331 -21.434 -6.619 1.00 0.00 50 GLN A C 15
ATOM 26702 O O . GLN A 1 28 ? 12.062 -20.507 -6.964 1.00 0.00 50 GLN A O 15
ATOM 26716 N N . LEU A 1 29 ? 10.039 -21.288 -6.406 1.00 0.00 51 LEU A N 15
ATOM 26717 C CA . LEU A 1 29 ? 9.371 -20.013 -6.591 1.00 0.00 51 LEU A CA 15
ATOM 26718 C C . LEU A 1 29 ? 8.779 -19.517 -5.284 1.00 0.00 51 LEU A C 15
ATOM 26719 O O . LEU A 1 29 ? 8.661 -20.273 -4.317 1.00 0.00 51 LEU A O 15
ATOM 26735 N N . SER A 1 30 ? 8.437 -18.242 -5.262 1.00 0.00 52 SER A N 15
ATOM 26736 C CA . SER A 1 30 ? 7.584 -17.692 -4.226 1.00 0.00 52 SER A CA 15
ATOM 26737 C C . SER A 1 30 ? 6.178 -17.570 -4.807 1.00 0.00 52 SER A C 15
ATOM 26738 O O . SER A 1 30 ? 5.790 -16.519 -5.316 1.00 0.00 52 SER A O 15
ATOM 26746 N N . PRO A 1 31 ? 5.406 -18.664 -4.740 1.00 0.00 53 PRO A N 15
ATOM 26747 C CA . PRO A 1 31 ? 4.198 -18.846 -5.551 1.00 0.00 53 PRO A CA 15
ATOM 26748 C C . PRO A 1 31 ? 3.059 -17.909 -5.180 1.00 0.00 53 PRO A C 15
ATOM 26749 O O . PRO A 1 31 ? 2.574 -17.922 -4.048 1.00 0.00 53 PRO A O 15
ATOM 26760 N N . PRO A 1 32 ? 2.627 -17.071 -6.134 1.00 0.00 54 PRO A N 15
ATOM 26761 C CA . PRO A 1 32 ? 1.406 -16.285 -6.000 1.00 0.00 54 PRO A CA 15
ATOM 26762 C C . PRO A 1 32 ? 0.188 -17.171 -6.213 1.00 0.00 54 PRO A C 15
ATOM 26763 O O . PRO A 1 32 ? -0.870 -16.966 -5.615 1.00 0.00 54 PRO A O 15
ATOM 26774 N N . GLN A 1 33 ? 0.367 -18.172 -7.068 1.00 0.00 55 GLN A N 15
ATOM 26775 C CA . GLN A 1 33 ? -0.671 -19.141 -7.373 1.00 0.00 55 GLN A CA 15
ATOM 26776 C C . GLN A 1 33 ? -0.074 -20.547 -7.386 1.00 0.00 55 GLN A C 15
ATOM 26777 O O . GLN A 1 33 ? 1.086 -20.737 -7.021 1.00 0.00 55 GLN A O 15
ATOM 26791 N N . GLN A 1 34 ? -0.867 -21.529 -7.798 1.00 0.00 56 GLN A N 15
ATOM 26792 C CA . GLN A 1 34 ? -0.409 -22.917 -7.864 1.00 0.00 56 GLN A CA 15
ATOM 26793 C C . GLN A 1 34 ? 0.592 -23.116 -9.004 1.00 0.00 56 GLN A C 15
ATOM 26794 O O . GLN A 1 34 ? 1.286 -24.127 -9.060 1.00 0.00 56 GLN A O 15
ATOM 26808 N N . ALA A 1 35 ? 0.629 -22.148 -9.918 1.00 0.00 57 ALA A N 15
ATOM 26809 C CA . ALA A 1 35 ? 1.622 -22.097 -11.001 1.00 0.00 57 ALA A CA 15
ATOM 26810 C C . ALA A 1 35 ? 1.581 -23.326 -11.916 1.00 0.00 57 ALA A C 15
ATOM 26811 O O . ALA A 1 35 ? 2.511 -23.560 -12.689 1.00 0.00 57 ALA A O 15
ATOM 26818 N N . GLN A 1 36 ? 0.492 -24.084 -11.866 1.00 0.00 58 GLN A N 15
ATOM 26819 C CA . GLN A 1 36 ? 0.378 -25.325 -12.633 1.00 0.00 58 GLN A CA 15
ATOM 26820 C C . GLN A 1 36 ? 0.401 -25.050 -14.138 1.00 0.00 58 GLN A C 15
ATOM 26821 O O . GLN A 1 36 ? 0.741 -25.921 -14.939 1.00 0.00 58 GLN A O 15
ATOM 26835 N N . HIS A 1 37 ? 0.053 -23.828 -14.506 1.00 0.00 59 HIS A N 15
ATOM 26836 C CA . HIS A 1 37 ? -0.004 -23.429 -15.901 1.00 0.00 59 HIS A CA 15
ATOM 26837 C C . HIS A 1 37 ? 1.041 -22.356 -16.188 1.00 0.00 59 HIS A C 15
ATOM 26838 O O . HIS A 1 37 ? 0.898 -21.567 -17.127 1.00 0.00 59 HIS A O 15
ATOM 26853 N N . MET A 1 38 ? 2.088 -22.325 -15.374 1.00 0.00 60 MET A N 15
ATOM 26854 C CA . MET A 1 38 ? 3.133 -21.321 -15.521 1.00 0.00 60 MET A CA 15
ATOM 26855 C C . MET A 1 38 ? 4.193 -21.771 -16.519 1.00 0.00 60 MET A C 15
ATOM 26856 O O . MET A 1 38 ? 4.213 -22.928 -16.947 1.00 0.00 60 MET A O 15
ATOM 26870 N N . GLU A 1 39 ? 5.073 -20.850 -16.881 1.00 0.00 61 GLU A N 15
ATOM 26871 C CA . GLU A 1 39 ? 6.125 -21.132 -17.847 1.00 0.00 61 GLU A CA 15
ATOM 26872 C C . GLU A 1 39 ? 7.448 -21.360 -17.128 1.00 0.00 61 GLU A C 15
ATOM 26873 O O . GLU A 1 39 ? 7.901 -20.502 -16.369 1.00 0.00 61 GLU A O 15
ATOM 26885 N N . ILE A 1 40 ? 8.061 -22.510 -17.361 1.00 0.00 62 ILE A N 15
ATOM 26886 C CA . ILE A 1 40 ? 9.329 -22.829 -16.727 1.00 0.00 62 ILE A CA 15
ATOM 26887 C C . ILE A 1 40 ? 10.436 -22.899 -17.775 1.00 0.00 62 ILE A C 15
ATOM 26888 O O . ILE A 1 40 ? 10.241 -23.405 -18.883 1.00 0.00 62 ILE A O 15
ATOM 26904 N N . ARG A 1 41 ? 11.584 -22.339 -17.447 1.00 0.00 63 ARG A N 15
ATOM 26905 C CA . ARG A 1 41 ? 12.731 -22.394 -18.331 1.00 0.00 63 ARG A CA 15
ATOM 26906 C C . ARG A 1 41 ? 13.979 -22.765 -17.536 1.00 0.00 63 ARG A C 15
ATOM 26907 O O . ARG A 1 41 ? 14.389 -22.033 -16.651 1.00 0.00 63 ARG A O 15
ATOM 26928 N N . TRP A 1 42 ? 14.573 -23.905 -17.852 1.00 0.00 64 TRP A N 15
ATOM 26929 C CA . TRP A 1 42 ? 15.743 -24.390 -17.125 1.00 0.00 64 TRP A CA 15
ATOM 26930 C C . TRP A 1 42 ? 16.777 -24.928 -18.105 1.00 0.00 64 TRP A C 15
ATOM 26931 O O . TRP A 1 42 ? 16.968 -26.136 -18.211 1.00 0.00 64 TRP A O 15
ATOM 26952 N N . PHE A 1 43 ? 17.450 -24.030 -18.817 1.00 0.00 65 PHE A N 15
ATOM 26953 C CA . PHE A 1 43 ? 18.313 -24.442 -19.930 1.00 0.00 65 PHE A CA 15
ATOM 26954 C C . PHE A 1 43 ? 19.487 -23.488 -20.098 1.00 0.00 65 PHE A C 15
ATOM 26955 O O . PHE A 1 43 ? 19.516 -22.411 -19.491 1.00 0.00 65 PHE A O 15
ATOM 26972 N N . ARG A 1 44 ? 20.441 -23.878 -20.931 1.00 0.00 66 ARG A N 15
ATOM 26973 C CA . ARG A 1 44 ? 21.597 -23.041 -21.218 1.00 0.00 66 ARG A CA 15
ATOM 26974 C C . ARG A 1 44 ? 21.368 -22.204 -22.475 1.00 0.00 66 ARG A C 15
ATOM 26975 O O . ARG A 1 44 ? 21.584 -22.661 -23.594 1.00 0.00 66 ARG A O 15
ATOM 26996 N N . ASN A 1 45 ? 20.931 -20.975 -22.267 1.00 0.00 67 ASN A N 15
ATOM 26997 C CA . ASN A 1 45 ? 20.728 -20.013 -23.347 1.00 0.00 67 ASN A CA 15
ATOM 26998 C C . ASN A 1 45 ? 20.759 -18.620 -22.742 1.00 0.00 67 ASN A C 15
ATOM 26999 O O . ASN A 1 45 ? 19.872 -18.259 -21.965 1.00 0.00 67 ASN A O 15
ATOM 27010 N N . LEU A 1 46 ? 21.795 -17.858 -23.053 1.00 0.00 68 LEU A N 15
ATOM 27011 C CA . LEU A 1 46 ? 22.049 -16.607 -22.352 1.00 0.00 68 LEU A CA 15
ATOM 27012 C C . LEU A 1 46 ? 22.471 -15.499 -23.310 1.00 0.00 68 LEU A C 15
ATOM 27013 O O . LEU A 1 46 ? 23.016 -15.766 -24.384 1.00 0.00 68 LEU A O 15
ATOM 27029 N N . TYR A 1 47 ? 22.183 -14.260 -22.905 1.00 0.00 69 TYR A N 15
ATOM 27030 C CA . TYR A 1 47 ? 22.705 -13.052 -23.550 1.00 0.00 69 TYR A CA 15
ATOM 27031 C C . TYR A 1 47 ? 22.046 -12.748 -24.891 1.00 0.00 69 TYR A C 15
ATOM 27032 O O . TYR A 1 47 ? 21.275 -11.794 -24.999 1.00 0.00 69 TYR A O 15
ATOM 27050 N N . THR A 1 48 ? 22.351 -13.547 -25.904 1.00 0.00 70 THR A N 15
ATOM 27051 C CA . THR A 1 48 ? 21.934 -13.257 -27.271 1.00 0.00 70 THR A CA 15
ATOM 27052 C C . THR A 1 48 ? 20.414 -13.147 -27.402 1.00 0.00 70 THR A C 15
ATOM 27053 O O . THR A 1 48 ? 19.887 -12.081 -27.733 1.00 0.00 70 THR A O 15
ATOM 27064 N N . GLU A 1 49 ? 19.714 -14.238 -27.127 1.00 0.00 71 GLU A N 15
ATOM 27065 C CA . GLU A 1 49 ? 18.267 -14.270 -27.276 1.00 0.00 71 GLU A CA 15
ATOM 27066 C C . GLU A 1 49 ? 17.607 -14.824 -26.023 1.00 0.00 71 GLU A C 15
ATOM 27067 O O . GLU A 1 49 ? 18.152 -15.712 -25.370 1.00 0.00 71 GLU A O 15
ATOM 27079 N N . PRO A 1 50 ? 16.420 -14.308 -25.673 1.00 0.00 72 PRO A N 15
ATOM 27080 C CA . PRO A 1 50 ? 15.685 -14.734 -24.485 1.00 0.00 72 PRO A CA 15
ATOM 27081 C C . PRO A 1 50 ? 14.837 -15.982 -24.738 1.00 0.00 72 PRO A C 15
ATOM 27082 O O . PRO A 1 50 ? 13.871 -16.247 -24.014 1.00 0.00 72 PRO A O 15
ATOM 27093 N N . VAL A 1 51 ? 15.204 -16.743 -25.765 1.00 0.00 73 VAL A N 15
ATOM 27094 C CA . VAL A 1 51 ? 14.481 -17.956 -26.121 1.00 0.00 73 VAL A CA 15
ATOM 27095 C C . VAL A 1 51 ? 14.682 -19.028 -25.059 1.00 0.00 73 VAL A C 15
ATOM 27096 O O . VAL A 1 51 ? 15.810 -19.322 -24.668 1.00 0.00 73 VAL A O 15
ATOM 27109 N N . HIS A 1 52 ? 13.573 -19.587 -24.595 1.00 0.00 74 HIS A N 15
ATOM 27110 C CA . HIS A 1 52 ? 13.561 -20.571 -23.517 1.00 0.00 74 HIS A CA 15
ATOM 27111 C C . HIS A 1 52 ? 12.131 -21.059 -23.350 1.00 0.00 74 HIS A C 15
ATOM 27112 O O . HIS A 1 52 ? 11.223 -20.236 -23.290 1.00 0.00 74 HIS A O 15
ATOM 27127 N N . LEU A 1 53 ? 11.899 -22.367 -23.292 1.00 0.00 75 LEU A N 15
ATOM 27128 C CA . LEU A 1 53 ? 10.522 -22.837 -23.194 1.00 0.00 75 LEU A CA 15
ATOM 27129 C C . LEU A 1 53 ? 10.373 -24.269 -22.701 1.00 0.00 75 LEU A C 15
ATOM 27130 O O . LEU A 1 53 ? 10.769 -25.218 -23.375 1.00 0.00 75 LEU A O 15
ATOM 27146 N N . TYR A 1 54 ? 9.788 -24.400 -21.518 1.00 0.00 76 TYR A N 15
ATOM 27147 C CA . TYR A 1 54 ? 9.180 -25.647 -21.086 1.00 0.00 76 TYR A CA 15
ATOM 27148 C C . TYR A 1 54 ? 7.927 -25.318 -20.278 1.00 0.00 76 TYR A C 15
ATOM 27149 O O . TYR A 1 54 ? 8.007 -24.815 -19.161 1.00 0.00 76 TYR A O 15
ATOM 27167 N N . ARG A 1 55 ? 6.765 -25.601 -20.837 1.00 0.00 77 ARG A N 15
ATOM 27168 C CA . ARG A 1 55 ? 5.520 -25.166 -20.223 1.00 0.00 77 ARG A CA 15
ATOM 27169 C C . ARG A 1 55 ? 4.516 -26.308 -20.130 1.00 0.00 77 ARG A C 15
ATOM 27170 O O . ARG A 1 55 ? 4.171 -26.927 -21.136 1.00 0.00 77 ARG A O 15
ATOM 27191 N N . ASP A 1 56 ? 4.075 -26.581 -18.902 1.00 0.00 78 ASP A N 15
ATOM 27192 C CA . ASP A 1 56 ? 3.036 -27.581 -18.627 1.00 0.00 78 ASP A CA 15
ATOM 27193 C C . ASP A 1 56 ? 3.407 -28.961 -19.168 1.00 0.00 78 ASP A C 15
ATOM 27194 O O . ASP A 1 56 ? 2.568 -29.674 -19.717 1.00 0.00 78 ASP A O 15
ATOM 27203 N N . GLY A 1 57 ? 4.672 -29.329 -19.006 1.00 0.00 79 GLY A N 15
ATOM 27204 C CA . GLY A 1 57 ? 5.122 -30.644 -19.424 1.00 0.00 79 GLY A CA 15
ATOM 27205 C C . GLY A 1 57 ? 5.317 -30.750 -20.919 1.00 0.00 79 GLY A C 15
ATOM 27206 O O . GLY A 1 57 ? 5.244 -31.839 -21.487 1.00 0.00 79 GLY A O 15
ATOM 27210 N N . LYS A 1 58 ? 5.564 -29.622 -21.564 1.00 0.00 80 L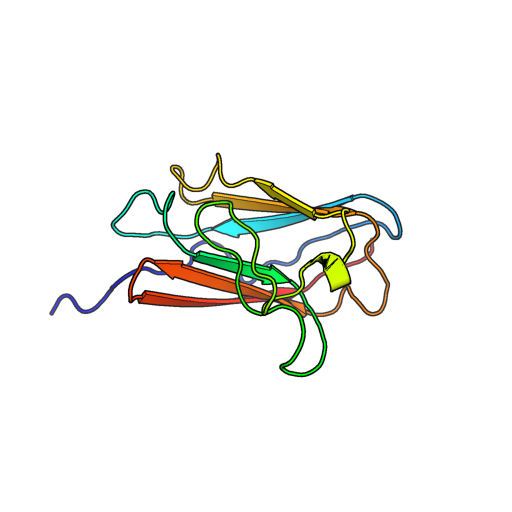YS A N 15
ATOM 27211 C CA . LYS A 1 58 ? 5.780 -29.610 -22.997 1.00 0.00 80 LYS A CA 15
ATOM 27212 C C . LYS A 1 58 ? 6.800 -28.547 -23.388 1.00 0.00 80 LYS A C 15
ATOM 27213 O O . LYS A 1 58 ? 6.702 -27.393 -22.968 1.00 0.00 80 LYS A O 15
ATOM 27232 N N . ASP A 1 59 ? 7.789 -28.950 -24.169 1.00 0.00 81 ASP A N 15
ATOM 27233 C CA . ASP A 1 59 ? 8.740 -28.015 -24.746 1.00 0.00 81 ASP A CA 15
ATOM 27234 C C . ASP A 1 59 ? 8.186 -27.465 -26.053 1.00 0.00 81 ASP A C 15
ATOM 27235 O O . ASP A 1 59 ? 7.241 -28.019 -26.618 1.00 0.00 81 ASP A O 15
ATOM 27244 N N . MET A 1 60 ? 8.753 -26.371 -26.527 1.00 0.00 82 MET A N 15
ATOM 27245 C CA . MET A 1 60 ? 8.308 -25.777 -27.778 1.00 0.00 82 MET A CA 15
ATOM 27246 C C . MET A 1 60 ? 9.468 -25.663 -28.748 1.00 0.00 82 MET A C 15
ATOM 27247 O O . MET A 1 60 ? 10.629 -25.703 -28.340 1.00 0.00 82 MET A O 15
ATOM 27261 N N . PHE A 1 61 ? 9.147 -25.494 -30.024 1.00 0.00 83 PHE A N 15
ATOM 27262 C CA . PHE A 1 61 ? 10.145 -25.505 -31.092 1.00 0.00 83 PHE A CA 15
ATOM 27263 C C . PHE A 1 61 ? 11.161 -24.375 -30.940 1.00 0.00 83 PHE A C 15
ATOM 27264 O O . PHE A 1 61 ? 12.252 -24.437 -31.506 1.00 0.00 83 PHE A O 15
ATOM 27281 N N . GLY A 1 62 ? 10.792 -23.340 -30.192 1.00 0.00 84 GLY A N 15
ATOM 27282 C CA . GLY A 1 62 ? 11.710 -22.252 -29.926 1.00 0.00 84 GLY A CA 15
ATOM 27283 C C . GLY A 1 62 ? 12.958 -22.718 -29.198 1.00 0.00 84 GLY A C 15
ATOM 27284 O O . GLY A 1 62 ? 14.068 -22.309 -29.537 1.00 0.00 84 GLY A O 15
ATOM 27288 N N . GLU A 1 63 ? 12.780 -23.588 -28.212 1.00 0.00 85 GLU A N 15
ATOM 27289 C CA . GLU A 1 63 ? 13.903 -24.072 -27.419 1.00 0.00 85 GLU A CA 15
ATOM 27290 C C . GLU A 1 63 ? 14.273 -25.496 -27.834 1.00 0.00 85 GLU A C 15
ATOM 27291 O O . GLU A 1 63 ? 15.446 -25.803 -28.029 1.00 0.00 85 GLU A O 15
ATOM 27303 N N . ILE A 1 64 ? 13.253 -26.334 -28.031 1.00 0.00 86 ILE A N 15
ATOM 27304 C CA . ILE A 1 64 ? 13.427 -27.714 -28.491 1.00 0.00 86 ILE A CA 15
ATOM 27305 C C . ILE A 1 64 ? 14.265 -28.555 -27.511 1.00 0.00 86 ILE A C 15
ATOM 27306 O O . ILE A 1 64 ? 15.473 -28.370 -27.359 1.00 0.00 86 ILE A O 15
ATOM 27322 N N . ILE A 1 65 ? 13.604 -29.490 -26.841 1.00 0.00 87 ILE A N 15
ATOM 27323 C CA . ILE A 1 65 ? 14.276 -30.375 -25.896 1.00 0.00 87 ILE A CA 15
ATOM 27324 C C . ILE A 1 65 ? 15.143 -31.398 -26.621 1.00 0.00 87 ILE A C 15
ATOM 27325 O O . ILE A 1 65 ? 16.066 -31.974 -26.040 1.00 0.00 87 ILE A O 15
ATOM 27341 N N . SER A 1 66 ? 14.851 -31.599 -27.900 1.00 0.00 88 SER A N 15
ATOM 27342 C CA . SER A 1 66 ? 15.642 -32.474 -28.750 1.00 0.00 88 SER A CA 15
ATOM 27343 C C . SER A 1 66 ? 17.061 -31.933 -28.895 1.00 0.00 88 SER A C 15
ATOM 27344 O O . SER A 1 66 ? 17.966 -32.638 -29.339 1.00 0.00 88 SER A O 15
ATOM 27352 N N . LYS A 1 67 ? 17.249 -30.672 -28.505 1.00 0.00 89 LYS A N 15
ATOM 27353 C CA . LYS A 1 67 ? 18.562 -30.042 -28.575 1.00 0.00 89 LYS A CA 15
ATOM 27354 C C . LYS A 1 67 ? 19.469 -30.623 -27.493 1.00 0.00 89 LYS A C 15
ATOM 27355 O O . LYS A 1 67 ? 20.693 -30.646 -27.626 1.00 0.00 89 LYS A O 15
ATOM 27374 N N . TYR A 1 68 ? 18.846 -31.107 -26.426 1.00 0.00 90 TYR A N 15
ATOM 27375 C CA . TYR A 1 68 ? 19.562 -31.791 -25.365 1.00 0.00 90 TYR A CA 15
ATOM 27376 C C . TYR A 1 68 ? 19.571 -33.282 -25.649 1.00 0.00 90 TYR A C 15
ATOM 27377 O O . TYR A 1 68 ? 20.621 -33.869 -25.915 1.00 0.00 90 TYR A O 15
ATOM 27395 N N . VAL A 1 69 ? 18.375 -33.866 -25.617 1.00 0.00 91 VAL A N 15
ATOM 27396 C CA . VAL A 1 69 ? 18.166 -35.285 -25.874 1.00 0.00 91 VAL A CA 15
ATOM 27397 C C . VAL A 1 69 ? 16.755 -35.668 -25.435 1.00 0.00 91 VAL A C 15
ATOM 27398 O O . VAL A 1 69 ? 16.182 -35.023 -24.549 1.00 0.00 91 VAL A O 15
ATOM 27411 N N . GLU A 1 70 ? 16.187 -36.696 -26.048 1.00 0.00 92 GLU A N 15
ATOM 27412 C CA . GLU A 1 70 ? 14.865 -37.171 -25.661 1.00 0.00 92 GLU A CA 15
ATOM 27413 C C . GLU A 1 70 ? 14.970 -38.110 -24.464 1.00 0.00 92 GLU A C 15
ATOM 27414 O O . GLU A 1 70 ? 14.608 -39.286 -24.531 1.00 0.00 92 GLU A O 15
ATOM 27426 N N . ARG A 1 71 ? 15.497 -37.573 -23.374 1.00 0.00 93 ARG A N 15
ATOM 27427 C CA . ARG A 1 71 ? 15.607 -38.291 -22.117 1.00 0.00 93 ARG A CA 15
ATOM 27428 C C . ARG A 1 71 ? 15.424 -37.305 -20.975 1.00 0.00 93 ARG A C 15
ATOM 27429 O O . ARG A 1 71 ? 16.320 -37.094 -20.153 1.00 0.00 93 ARG A O 15
ATOM 27450 N N . THR A 1 72 ? 14.256 -36.686 -20.955 1.00 0.00 94 THR A N 15
ATOM 27451 C CA . THR A 1 72 ? 13.961 -35.641 -20.002 1.00 0.00 94 THR A CA 15
ATOM 27452 C C . THR A 1 72 ? 12.689 -35.952 -19.223 1.00 0.00 94 THR A C 15
ATOM 27453 O O . THR A 1 72 ? 11.917 -36.832 -19.605 1.00 0.00 94 THR A O 15
ATOM 27464 N N . GLU A 1 73 ? 12.496 -35.241 -18.120 1.00 0.00 95 GLU A N 15
ATOM 27465 C CA . GLU A 1 73 ? 11.272 -35.331 -17.342 1.00 0.00 95 GLU A CA 15
ATOM 27466 C C . GLU A 1 73 ? 11.075 -34.048 -16.552 1.00 0.00 95 GLU A C 15
ATOM 27467 O O . GLU A 1 73 ? 12.017 -33.530 -15.958 1.00 0.00 95 GLU A O 15
ATOM 27479 N N . LEU A 1 74 ? 9.859 -33.535 -16.548 1.00 0.00 96 LEU A N 15
ATOM 27480 C CA . LEU A 1 74 ? 9.560 -32.309 -15.830 1.00 0.00 96 LEU A CA 15
ATOM 27481 C C . LEU A 1 74 ? 8.727 -32.615 -14.600 1.00 0.00 96 LEU A C 15
ATOM 27482 O O . LEU A 1 74 ? 7.503 -32.722 -14.678 1.00 0.00 96 LEU A O 15
ATOM 27498 N N . LEU A 1 75 ? 9.394 -32.778 -13.470 1.00 0.00 97 LEU A N 15
ATOM 27499 C CA . LEU A 1 75 ? 8.704 -33.027 -12.221 1.00 0.00 97 LEU A CA 15
ATOM 27500 C C . LEU A 1 75 ? 7.975 -31.768 -11.778 1.00 0.00 97 LEU A C 15
ATOM 27501 O O . LEU A 1 75 ? 8.597 -30.775 -11.383 1.00 0.00 97 LEU A O 15
ATOM 27517 N N . LYS A 1 76 ? 6.654 -31.820 -11.877 1.00 0.00 98 LYS A N 15
ATOM 27518 C CA . LYS A 1 76 ? 5.798 -30.687 -11.565 1.00 0.00 98 LYS A CA 15
ATOM 27519 C C . LYS A 1 76 ? 5.076 -30.933 -10.252 1.00 0.00 98 LYS A C 15
ATOM 27520 O O . LYS A 1 76 ? 4.216 -30.157 -9.845 1.00 0.00 98 LYS A O 15
ATOM 27539 N N . ASP A 1 77 ? 5.445 -32.017 -9.590 1.00 0.00 99 ASP A N 15
ATOM 27540 C CA . ASP A 1 77 ? 4.786 -32.435 -8.359 1.00 0.00 99 ASP A CA 15
ATOM 27541 C C . ASP A 1 77 ? 4.987 -31.405 -7.255 1.00 0.00 99 ASP A C 15
ATOM 27542 O O . ASP A 1 77 ? 4.183 -31.297 -6.332 1.00 0.00 99 ASP A O 15
ATOM 27551 N N . GLY A 1 78 ? 6.069 -30.658 -7.364 1.00 0.00 100 GLY A N 15
ATOM 27552 C CA . GLY A 1 78 ? 6.373 -29.620 -6.406 1.00 0.00 100 GLY A CA 15
ATOM 27553 C C . GLY A 1 78 ? 5.668 -28.305 -6.701 1.00 0.00 100 GLY A C 15
ATOM 27554 O O . GLY A 1 78 ? 5.612 -27.430 -5.837 1.00 0.00 100 GLY A O 15
ATOM 27558 N N . ILE A 1 79 ? 5.166 -28.149 -7.929 1.00 0.00 101 ILE A N 15
ATOM 27559 C CA . ILE A 1 79 ? 4.663 -26.859 -8.416 1.00 0.00 101 ILE A CA 15
ATOM 27560 C C . ILE A 1 79 ? 3.611 -26.239 -7.493 1.00 0.00 101 ILE A C 15
ATOM 27561 O O . ILE A 1 79 ? 3.496 -25.016 -7.425 1.00 0.00 101 ILE A O 15
ATOM 27577 N N . GLY A 1 80 ? 2.870 -27.070 -6.764 1.00 0.00 102 GLY A N 15
ATOM 27578 C CA . GLY A 1 80 ? 1.855 -26.553 -5.860 1.00 0.00 102 GLY A CA 15
ATOM 27579 C C . GLY A 1 80 ? 2.452 -25.679 -4.772 1.00 0.00 102 GLY A C 15
ATOM 27580 O O . GLY A 1 80 ? 1.783 -24.791 -4.239 1.00 0.00 102 GLY A O 15
ATOM 27584 N N . GLU A 1 81 ? 3.713 -25.932 -4.444 1.00 0.00 103 GLU A N 15
ATOM 27585 C CA . GLU A 1 81 ? 4.440 -25.102 -3.495 1.00 0.00 103 GLU A CA 15
ATOM 27586 C C . GLU A 1 81 ? 5.572 -24.370 -4.208 1.00 0.00 103 GLU A C 15
ATOM 27587 O O . GLU A 1 81 ? 6.490 -23.847 -3.576 1.00 0.00 103 GLU A O 15
ATOM 27599 N N . GLY A 1 82 ? 5.500 -24.353 -5.534 1.00 0.00 104 GLY A N 15
ATOM 27600 C CA . GLY A 1 82 ? 6.473 -23.631 -6.329 1.00 0.00 104 GLY A CA 15
ATOM 27601 C C . GLY A 1 82 ? 7.804 -24.348 -6.452 1.00 0.00 104 GLY A C 15
ATOM 27602 O O . GLY A 1 82 ? 8.854 -23.725 -6.326 1.00 0.00 104 GLY A O 15
ATOM 27606 N N . LYS A 1 83 ? 7.772 -25.652 -6.681 1.00 0.00 105 LYS A N 15
ATOM 27607 C CA . LYS A 1 83 ? 9.002 -26.411 -6.892 1.00 0.00 105 LYS A CA 15
ATOM 27608 C C . LYS A 1 83 ? 8.957 -27.144 -8.225 1.00 0.00 105 LYS A C 15
ATOM 27609 O O . LYS A 1 83 ? 7.964 -27.783 -8.552 1.00 0.00 105 LYS A O 15
ATOM 27628 N N . VAL A 1 84 ? 10.027 -27.050 -8.997 1.00 0.00 106 VAL A N 15
ATOM 27629 C CA . VAL A 1 84 ? 10.113 -27.787 -10.251 1.00 0.00 106 VAL A CA 15
ATOM 27630 C C . VAL A 1 84 ? 11.439 -28.525 -10.348 1.00 0.00 106 VAL A C 15
ATOM 27631 O O . VAL A 1 84 ? 12.486 -27.998 -9.958 1.00 0.00 106 VAL A O 15
ATOM 27644 N N . THR A 1 85 ? 11.391 -29.746 -10.854 1.00 0.00 107 THR A N 15
ATOM 27645 C CA . THR A 1 85 ? 12.592 -30.543 -11.014 1.00 0.00 107 THR A CA 15
ATOM 27646 C C . THR A 1 85 ? 12.717 -31.053 -12.447 1.00 0.00 107 THR A C 15
ATOM 27647 O O . THR A 1 85 ? 11.983 -31.946 -12.869 1.00 0.00 107 THR A O 15
ATOM 27658 N N . LEU A 1 86 ? 13.635 -30.467 -13.197 1.00 0.00 108 LEU A N 15
ATOM 27659 C CA . LEU A 1 86 ? 13.864 -30.869 -14.570 1.00 0.00 108 LEU A CA 15
ATOM 27660 C C . LEU A 1 86 ? 14.922 -31.965 -14.626 1.00 0.00 108 LEU A C 15
ATOM 27661 O O . LEU A 1 86 ? 16.105 -31.721 -14.387 1.00 0.00 108 LEU A O 15
ATOM 27677 N N . ARG A 1 87 ? 14.473 -33.174 -14.910 1.00 0.00 109 ARG A N 15
ATOM 27678 C CA . ARG A 1 87 ? 15.354 -34.321 -15.038 1.00 0.00 109 ARG A CA 15
ATOM 27679 C C . ARG A 1 87 ? 15.916 -34.376 -16.450 1.00 0.00 109 ARG A C 15
ATOM 27680 O O . ARG A 1 87 ? 15.193 -34.683 -17.398 1.00 0.00 109 ARG A O 15
ATOM 27701 N N . ILE A 1 88 ? 17.190 -34.054 -16.590 1.00 0.00 110 ILE A N 15
ATOM 27702 C CA . ILE A 1 88 ? 17.845 -34.090 -17.886 1.00 0.00 110 ILE A CA 15
ATOM 27703 C C . ILE A 1 88 ? 18.964 -35.121 -17.889 1.00 0.00 110 ILE A C 15
ATOM 27704 O O . ILE A 1 88 ? 19.973 -34.959 -17.203 1.00 0.00 110 ILE A O 15
ATOM 27720 N N . PHE A 1 89 ? 18.774 -36.192 -18.638 1.00 0.00 111 PHE A N 15
ATOM 27721 C CA . PHE A 1 89 ? 19.822 -37.178 -18.803 1.00 0.00 111 PHE A CA 15
ATOM 27722 C C . PHE A 1 89 ? 20.802 -36.701 -19.867 1.00 0.00 111 PHE A C 15
ATOM 27723 O O . PHE A 1 89 ? 20.385 -36.167 -20.893 1.00 0.00 111 PHE A O 15
ATOM 27740 N N . ASN A 1 90 ? 22.093 -36.873 -19.591 1.00 0.00 112 ASN A N 15
ATOM 27741 C CA . ASN A 1 90 ? 23.165 -36.530 -20.529 1.00 0.00 112 ASN A CA 15
ATOM 27742 C C . ASN A 1 90 ? 23.433 -35.024 -20.556 1.00 0.00 112 ASN A C 15
ATOM 27743 O O . ASN A 1 90 ? 23.047 -34.323 -21.490 1.00 0.00 112 ASN A O 15
ATOM 27754 N N . VAL A 1 91 ? 24.099 -34.532 -19.515 1.00 0.00 113 VAL A N 15
ATOM 27755 C CA . VAL A 1 91 ? 24.546 -33.144 -19.482 1.00 0.00 113 VAL A CA 15
ATOM 27756 C C . VAL A 1 91 ? 25.815 -32.993 -20.325 1.00 0.00 113 VAL A C 15
ATOM 27757 O O . VAL A 1 91 ? 26.607 -33.935 -20.433 1.00 0.00 113 VAL A O 15
ATOM 27770 N N . THR A 1 92 ? 26.003 -31.824 -20.930 1.00 0.00 114 THR A N 15
ATOM 27771 C CA . THR A 1 92 ? 27.108 -31.620 -21.856 1.00 0.00 114 THR A CA 15
ATOM 27772 C C . THR A 1 92 ? 28.137 -30.624 -21.315 1.00 0.00 114 THR A C 15
ATOM 27773 O O . THR A 1 92 ? 27.866 -29.872 -20.376 1.00 0.00 114 THR A O 15
ATOM 27784 N N . VAL A 1 93 ? 29.317 -30.617 -21.932 1.00 0.00 115 VAL A N 15
ATOM 27785 C CA . VAL A 1 93 ? 30.399 -29.720 -21.535 1.00 0.00 115 VAL A CA 15
ATOM 27786 C C . VAL A 1 93 ? 30.034 -28.255 -21.818 1.00 0.00 115 VAL A C 15
ATOM 27787 O O . VAL A 1 93 ? 30.537 -27.340 -21.170 1.00 0.00 115 VAL A O 15
ATOM 27800 N N . ASP A 1 94 ? 29.146 -28.037 -22.780 1.00 0.00 116 ASP A N 15
ATOM 27801 C CA . ASP A 1 94 ? 28.664 -26.691 -23.069 1.00 0.00 116 ASP A CA 15
ATOM 27802 C C . ASP A 1 94 ? 27.709 -26.243 -21.971 1.00 0.00 116 ASP A C 15
ATOM 27803 O O . ASP A 1 94 ? 27.667 -25.073 -21.600 1.00 0.00 116 ASP A O 15
ATOM 27812 N N . ASP A 1 95 ? 26.962 -27.203 -21.444 1.00 0.00 117 ASP A N 15
ATOM 27813 C CA . ASP A 1 95 ? 26.019 -26.950 -20.361 1.00 0.00 117 ASP A CA 15
ATOM 27814 C C . ASP A 1 95 ? 26.748 -26.857 -19.032 1.00 0.00 117 ASP A C 15
ATOM 27815 O O . ASP A 1 95 ? 26.222 -26.315 -18.064 1.00 0.00 117 ASP A O 15
ATOM 27824 N N . ASP A 1 96 ? 27.965 -27.398 -19.010 1.00 0.00 118 ASP A N 15
ATOM 27825 C CA . ASP A 1 96 ? 28.823 -27.402 -17.818 1.00 0.00 118 ASP A CA 15
ATOM 27826 C C . ASP A 1 96 ? 29.043 -25.994 -17.243 1.00 0.00 118 ASP A C 15
ATOM 27827 O O . ASP A 1 96 ? 29.466 -25.843 -16.095 1.00 0.00 118 ASP A O 15
ATOM 27836 N N . GLY A 1 97 ? 28.739 -24.972 -18.031 1.00 0.00 119 GLY A N 15
ATOM 27837 C CA . GLY A 1 97 ? 28.869 -23.608 -17.560 1.00 0.00 119 GLY A CA 15
ATOM 27838 C C . GLY A 1 97 ? 27.689 -23.166 -16.704 1.00 0.00 119 GLY A C 15
ATOM 27839 O O . GLY A 1 97 ? 27.276 -23.865 -15.770 1.00 0.00 119 GLY A O 15
ATOM 27843 N N . SER A 1 98 ? 27.146 -22.000 -17.024 1.00 0.00 120 SER A N 15
ATOM 27844 C CA . SER A 1 98 ? 26.056 -21.427 -16.255 1.00 0.00 120 SER A CA 15
ATOM 27845 C C . SER A 1 98 ? 24.698 -21.771 -16.862 1.00 0.00 120 SER A C 15
ATOM 27846 O O . SER A 1 98 ? 24.420 -21.454 -18.022 1.00 0.00 120 SER A O 15
ATOM 27854 N N . TYR A 1 99 ? 23.863 -22.423 -16.071 1.00 0.00 121 TYR A N 15
ATOM 27855 C CA . TYR A 1 99 ? 22.507 -22.747 -16.477 1.00 0.00 121 TYR A CA 15
ATOM 27856 C C . TYR A 1 99 ? 21.579 -21.588 -16.129 1.00 0.00 121 TYR A C 15
ATOM 27857 O O . TYR A 1 99 ? 21.743 -20.942 -15.089 1.00 0.00 121 TYR A O 15
ATOM 27875 N N . HIS A 1 100 ? 20.603 -21.315 -16.982 1.00 0.00 122 HIS A N 15
ATOM 27876 C CA . HIS A 1 100 ? 19.694 -20.208 -16.733 1.00 0.00 122 HIS A CA 15
ATOM 27877 C C . HIS A 1 100 ? 18.283 -20.709 -16.473 1.00 0.00 122 HIS A C 15
ATOM 27878 O O . HIS A 1 100 ? 17.664 -21.363 -17.330 1.00 0.00 122 HIS A O 15
ATOM 27893 N N . CYS A 1 101 ? 17.800 -20.404 -15.278 1.00 0.00 123 CYS A N 15
ATOM 27894 C CA . CYS A 1 101 ? 16.437 -20.700 -14.883 1.00 0.00 123 CYS A CA 15
ATOM 27895 C C . CYS A 1 101 ? 15.596 -19.437 -15.002 1.00 0.00 123 CYS A C 15
ATOM 27896 O O . CYS A 1 101 ? 15.909 -18.417 -14.401 1.00 0.00 123 CYS A O 15
ATOM 27903 N N . VAL A 1 102 ? 14.565 -19.496 -15.816 1.00 0.00 124 VAL A N 15
ATOM 27904 C CA . VAL A 1 102 ? 13.653 -18.381 -15.980 1.00 0.00 124 VAL A CA 15
ATOM 27905 C C . VAL A 1 102 ? 12.233 -18.869 -15.757 1.00 0.00 124 VAL A C 15
ATOM 27906 O O . VAL A 1 102 ? 11.773 -19.783 -16.440 1.00 0.00 124 VAL A O 15
ATOM 27919 N N . PHE A 1 103 ? 11.553 -18.289 -14.794 1.00 0.00 125 PHE A N 15
ATOM 27920 C CA . PHE A 1 103 ? 10.202 -18.701 -14.484 1.00 0.00 125 PHE A CA 15
ATOM 27921 C C . PHE A 1 103 ? 9.232 -17.573 -14.760 1.00 0.00 125 PHE A C 15
ATOM 27922 O O . PHE A 1 103 ? 9.507 -16.419 -14.444 1.00 0.00 125 PHE A O 15
ATOM 27939 N N . LYS A 1 104 ? 8.107 -17.911 -15.363 1.00 0.00 126 LYS A N 15
ATOM 27940 C CA . LYS A 1 104 ? 7.113 -16.920 -15.725 1.00 0.00 126 LYS A CA 15
ATOM 27941 C C . LYS A 1 104 ? 5.781 -17.226 -15.062 1.00 0.00 126 LYS A C 15
ATOM 27942 O O . LYS A 1 104 ? 5.132 -18.222 -15.390 1.00 0.00 126 LYS A O 15
ATOM 27961 N N . ASP A 1 105 ? 5.393 -16.370 -14.126 1.00 0.00 127 ASP A N 15
ATOM 27962 C CA . ASP A 1 105 ? 4.097 -16.474 -13.469 1.00 0.00 127 ASP A CA 15
ATOM 27963 C C . ASP A 1 105 ? 3.159 -15.444 -14.076 1.00 0.00 127 ASP A C 15
ATOM 27964 O O . ASP A 1 105 ? 3.365 -14.239 -13.929 1.00 0.00 127 ASP A O 15
ATOM 27973 N N . GLY A 1 106 ? 2.155 -15.916 -14.791 1.00 0.00 128 GLY A N 15
ATOM 27974 C CA . GLY A 1 106 ? 1.297 -15.013 -15.525 1.00 0.00 128 GLY A CA 15
ATOM 27975 C C . GLY A 1 106 ? 2.032 -14.397 -16.697 1.00 0.00 128 GLY A C 15
ATOM 27976 O O . GLY A 1 106 ? 2.274 -15.066 -17.703 1.00 0.00 128 GLY A O 15
ATOM 27980 N N . ASP A 1 107 ? 2.393 -13.126 -16.576 1.00 0.00 129 ASP A N 15
ATOM 27981 C CA . ASP A 1 107 ? 3.149 -12.457 -17.630 1.00 0.00 129 ASP A CA 15
ATOM 27982 C C . ASP A 1 107 ? 4.498 -11.947 -17.129 1.00 0.00 129 ASP A C 15
ATOM 27983 O O . ASP A 1 107 ? 5.327 -11.494 -17.922 1.00 0.00 129 ASP A O 15
ATOM 27992 N N . PHE A 1 108 ? 4.732 -12.022 -15.821 1.00 0.00 130 PHE A N 15
ATOM 27993 C CA . PHE A 1 108 ? 5.989 -11.539 -15.258 1.00 0.00 130 PHE A CA 15
ATOM 27994 C C . PHE A 1 108 ? 6.935 -12.702 -14.996 1.00 0.00 130 PHE A C 15
ATOM 27995 O O . PHE A 1 108 ? 6.497 -13.817 -14.700 1.00 0.00 130 PHE A O 15
ATOM 28012 N N . TYR A 1 109 ? 8.230 -12.445 -15.108 1.00 0.00 131 TYR A N 15
ATOM 28013 C CA . TYR A 1 109 ? 9.219 -13.504 -15.008 1.00 0.00 131 TYR A CA 15
ATOM 28014 C C . TYR A 1 109 ? 10.380 -13.118 -14.097 1.00 0.00 131 TYR A C 15
ATOM 28015 O O . TYR A 1 109 ? 10.709 -11.940 -13.944 1.00 0.00 131 TYR A O 15
ATOM 28033 N N . GLU A 1 110 ? 10.987 -14.127 -13.495 1.00 0.00 132 GLU A N 15
ATOM 28034 C CA . GLU A 1 110 ? 12.181 -13.949 -12.688 1.00 0.00 132 GLU A CA 15
ATOM 28035 C C . GLU A 1 110 ? 13.241 -14.936 -13.156 1.00 0.00 132 GLU A C 15
ATOM 28036 O O . GLU A 1 110 ? 12.909 -15.965 -13.750 1.00 0.00 132 GLU A O 15
ATOM 28048 N N . GLU A 1 111 ? 14.504 -14.638 -12.897 1.00 0.00 133 GLU A N 15
ATOM 28049 C CA . GLU A 1 111 ? 15.580 -15.464 -13.421 1.00 0.00 133 GLU A CA 15
ATOM 28050 C C . GLU A 1 111 ? 16.627 -15.795 -12.362 1.00 0.00 133 GLU A C 15
ATOM 28051 O O . GLU A 1 111 ? 16.967 -14.973 -11.510 1.00 0.00 133 GLU A O 15
ATOM 28063 N N . HIS A 1 112 ? 17.129 -17.016 -12.439 1.00 0.00 134 HIS A N 15
ATOM 28064 C CA . HIS A 1 112 ? 18.163 -17.511 -11.544 1.00 0.00 134 HIS A CA 15
ATOM 28065 C C . HIS A 1 112 ? 19.294 -18.114 -12.374 1.00 0.00 134 HIS A C 15
ATOM 28066 O O . HIS A 1 112 ? 19.041 -18.870 -13.314 1.00 0.00 134 HIS A O 15
ATOM 28081 N N . ILE A 1 113 ? 20.529 -17.774 -12.045 1.00 0.00 135 ILE A N 15
ATOM 28082 C CA . ILE A 1 113 ? 21.676 -18.275 -12.791 1.00 0.00 135 ILE A CA 15
ATOM 28083 C C . ILE A 1 113 ? 22.481 -19.248 -11.941 1.00 0.00 135 ILE A C 15
ATOM 28084 O O . ILE A 1 113 ? 23.168 -18.846 -11.003 1.00 0.00 135 ILE A O 15
ATOM 28100 N N . THR A 1 114 ? 22.398 -20.521 -12.278 1.00 0.00 136 THR A N 15
ATOM 28101 C CA . THR A 1 114 ? 23.074 -21.554 -11.519 1.00 0.00 136 THR A CA 15
ATOM 28102 C C . THR A 1 114 ? 24.104 -22.268 -12.384 1.00 0.00 136 THR A C 15
ATOM 28103 O O . THR A 1 114 ? 23.763 -22.869 -13.398 1.00 0.00 136 THR A O 15
ATOM 28114 N N . GLU A 1 115 ? 25.365 -22.185 -11.994 1.00 0.00 137 GLU A N 15
ATOM 28115 C CA . GLU A 1 115 ? 26.417 -22.915 -12.685 1.00 0.00 137 GLU A CA 15
ATOM 28116 C C . GLU A 1 115 ? 26.381 -24.376 -12.259 1.00 0.00 137 GLU A C 15
ATOM 28117 O O . GLU A 1 115 ? 26.243 -24.680 -11.074 1.00 0.00 137 GLU A O 15
ATOM 28129 N N . VAL A 1 116 ? 26.483 -25.276 -13.220 1.00 0.00 138 VAL A N 15
ATOM 28130 C CA . VAL A 1 116 ? 26.475 -26.699 -12.910 1.00 0.00 138 VAL A CA 15
ATOM 28131 C C . VAL A 1 116 ? 27.907 -27.198 -12.757 1.00 0.00 138 VAL A C 15
ATOM 28132 O O . VAL A 1 116 ? 28.834 -26.645 -13.354 1.00 0.00 138 VAL A O 15
ATOM 28145 N N . LYS A 1 117 ? 28.102 -28.205 -11.926 1.00 0.00 139 LYS A N 15
ATOM 28146 C CA . LYS A 1 117 ? 29.433 -28.726 -11.682 1.00 0.00 139 LYS A CA 15
ATOM 28147 C C . LYS A 1 117 ? 29.559 -30.146 -12.205 1.00 0.00 139 LYS A C 15
ATOM 28148 O O . LYS A 1 117 ? 29.174 -31.103 -11.530 1.00 0.00 139 LYS A O 15
ATOM 28167 N N . ILE A 1 118 ? 30.082 -30.282 -13.414 1.00 0.00 140 ILE A N 15
ATOM 28168 C CA . ILE A 1 118 ? 30.340 -31.596 -13.971 1.00 0.00 140 ILE A CA 15
ATOM 28169 C C . ILE A 1 118 ? 31.593 -32.166 -13.319 1.00 0.00 140 ILE A C 15
ATOM 28170 O O . ILE A 1 118 ? 32.674 -31.579 -13.399 1.00 0.00 140 ILE A O 15
ATOM 28186 N N . THR A 1 119 ? 31.422 -33.282 -12.636 1.00 0.00 141 THR A N 15
ATOM 28187 C CA . THR A 1 119 ? 32.489 -33.885 -11.868 1.00 0.00 141 THR A CA 15
ATOM 28188 C C . THR A 1 119 ? 32.719 -35.325 -12.313 1.00 0.00 141 THR A C 15
ATOM 28189 O O . THR A 1 119 ? 31.755 -35.959 -12.787 1.00 0.00 141 THR A O 15
ATOM 28201 N N . MET A 1 1 ? 13.354 -6.688 -10.566 1.00 0.00 23 MET A N 16
ATOM 28202 C CA . MET A 1 1 ? 13.223 -5.660 -9.510 1.00 0.00 23 MET A CA 16
ATOM 28203 C C . MET A 1 1 ? 12.320 -6.165 -8.391 1.00 0.00 23 MET A C 16
ATOM 28204 O O . MET A 1 1 ? 11.344 -6.872 -8.642 1.00 0.00 23 MET A O 16
ATOM 28220 N N . SER A 1 2 ? 12.640 -5.785 -7.162 1.00 0.00 24 SER A N 16
ATOM 28221 C CA . SER A 1 2 ? 11.914 -6.256 -5.987 1.00 0.00 24 SER A CA 16
ATOM 28222 C C . SER A 1 2 ? 10.593 -5.499 -5.796 1.00 0.00 24 SER A C 16
ATOM 28223 O O . SER A 1 2 ? 10.346 -4.912 -4.743 1.00 0.00 24 SER A O 16
ATOM 28231 N N . SER A 1 3 ? 9.757 -5.514 -6.825 1.00 0.00 25 SER A N 16
ATOM 28232 C CA . SER A 1 3 ? 8.446 -4.880 -6.766 1.00 0.00 25 SER A CA 16
ATOM 28233 C C . SER A 1 3 ? 7.386 -5.810 -7.351 1.00 0.00 25 SER A C 16
ATOM 28234 O O . SER A 1 3 ? 6.242 -5.413 -7.587 1.00 0.00 25 SER A O 16
ATOM 28242 N N . GLU A 1 4 ? 7.780 -7.055 -7.573 1.00 0.00 26 GLU A N 16
ATOM 28243 C CA . GLU A 1 4 ? 6.903 -8.043 -8.175 1.00 0.00 26 GLU A CA 16
ATOM 28244 C C . GLU A 1 4 ? 6.065 -8.737 -7.109 1.00 0.00 26 GLU A C 16
ATOM 28245 O O . GLU A 1 4 ? 6.504 -8.895 -5.969 1.00 0.00 26 GLU A O 16
ATOM 28257 N N . PRO A 1 5 ? 4.838 -9.148 -7.466 1.00 0.00 27 PRO A N 16
ATOM 28258 C CA . PRO A 1 5 ? 3.941 -9.874 -6.559 1.00 0.00 27 PRO A CA 16
ATOM 28259 C C . PRO A 1 5 ? 4.420 -11.300 -6.300 1.00 0.00 27 PRO A C 16
ATOM 28260 O O . PRO A 1 5 ? 3.959 -11.964 -5.372 1.00 0.00 27 PRO A O 16
ATOM 28271 N N . PHE A 1 6 ? 5.342 -11.761 -7.131 1.00 0.00 28 PHE A N 16
ATOM 28272 C CA . PHE A 1 6 ? 5.896 -13.099 -7.005 1.00 0.00 28 PHE A CA 16
ATOM 28273 C C . PHE A 1 6 ? 7.377 -13.072 -7.371 1.00 0.00 28 PHE A C 16
ATOM 28274 O O . PHE A 1 6 ? 7.783 -12.353 -8.285 1.00 0.00 28 PHE A O 16
ATOM 28291 N N . ILE A 1 7 ? 8.179 -13.841 -6.644 1.00 0.00 29 ILE A N 16
ATOM 28292 C CA . ILE A 1 7 ? 9.620 -13.866 -6.860 1.00 0.00 29 ILE A CA 16
ATOM 28293 C C . ILE A 1 7 ? 10.160 -15.286 -6.766 1.00 0.00 29 ILE A C 16
ATOM 28294 O O . ILE A 1 7 ? 9.414 -16.235 -6.505 1.00 0.00 29 ILE A O 16
ATOM 28310 N N . VAL A 1 8 ? 11.459 -15.422 -6.981 1.00 0.00 30 VAL A N 16
ATOM 28311 C CA . VAL A 1 8 ? 12.136 -16.698 -6.838 1.00 0.00 30 VAL A CA 16
ATOM 28312 C C . VAL A 1 8 ? 12.976 -16.687 -5.563 1.00 0.00 30 VAL A C 16
ATOM 28313 O O . VAL A 1 8 ? 13.514 -15.648 -5.179 1.00 0.00 30 VAL A O 16
ATOM 28326 N N . ASN A 1 9 ? 13.076 -17.830 -4.898 1.00 0.00 31 ASN A N 16
ATOM 28327 C CA . ASN A 1 9 ? 13.846 -17.921 -3.664 1.00 0.00 31 ASN A CA 16
ATOM 28328 C C . ASN A 1 9 ? 15.341 -17.931 -3.968 1.00 0.00 31 ASN A C 16
ATOM 28329 O O . ASN A 1 9 ? 15.777 -18.498 -4.971 1.00 0.00 31 ASN A O 16
ATOM 28340 N N . GLY A 1 10 ? 16.121 -17.304 -3.101 1.00 0.00 32 GLY A N 16
ATOM 28341 C CA . GLY A 1 10 ? 17.550 -17.196 -3.325 1.00 0.00 32 GLY A CA 16
ATOM 28342 C C . GLY A 1 10 ? 18.312 -18.413 -2.842 1.00 0.00 32 GLY A C 16
ATOM 28343 O O . GLY A 1 10 ? 19.172 -18.306 -1.968 1.00 0.00 32 GLY A O 16
ATOM 28347 N N . LEU A 1 11 ? 18.001 -19.565 -3.413 1.00 0.00 33 LEU A N 16
ATOM 28348 C CA . LEU A 1 11 ? 18.658 -20.809 -3.043 1.00 0.00 33 LEU A CA 16
ATOM 28349 C C . LEU A 1 11 ? 19.015 -21.602 -4.295 1.00 0.00 33 LEU A C 16
ATOM 28350 O O . LEU A 1 11 ? 18.136 -22.118 -4.984 1.00 0.00 33 LEU A O 16
ATOM 28366 N N . GLU A 1 12 ? 20.301 -21.686 -4.592 1.00 0.00 34 GLU A N 16
ATOM 28367 C CA . GLU A 1 12 ? 20.756 -22.379 -5.789 1.00 0.00 34 GLU A CA 16
ATOM 28368 C C . GLU A 1 12 ? 20.715 -23.883 -5.586 1.00 0.00 34 GLU A C 16
ATOM 28369 O O . GLU A 1 12 ? 20.161 -24.615 -6.405 1.00 0.00 34 GLU A O 16
ATOM 28381 N N . GLY A 1 13 ? 21.277 -24.333 -4.473 1.00 0.00 35 GLY A N 16
ATOM 28382 C CA . GLY A 1 13 ? 21.420 -25.753 -4.242 1.00 0.00 35 GLY A CA 16
ATOM 28383 C C . GLY A 1 13 ? 22.534 -26.326 -5.090 1.00 0.00 35 GLY A C 16
ATOM 28384 O O . GLY A 1 13 ? 22.298 -26.710 -6.233 1.00 0.00 35 GLY A O 16
ATOM 28388 N N . PRO A 1 14 ? 23.768 -26.366 -4.549 1.00 0.00 36 PRO A N 16
ATOM 28389 C CA . PRO A 1 14 ? 24.963 -26.821 -5.280 1.00 0.00 36 PRO A CA 16
ATOM 28390 C C . PRO A 1 14 ? 24.750 -28.147 -6.003 1.00 0.00 36 PRO A C 16
ATOM 28391 O O . PRO A 1 14 ? 24.877 -29.221 -5.411 1.00 0.00 36 PRO A O 16
ATOM 28402 N N . VAL A 1 15 ? 24.417 -28.060 -7.283 1.00 0.00 37 VAL A N 16
ATOM 28403 C CA . VAL A 1 15 ? 24.169 -29.240 -8.093 1.00 0.00 37 VAL A CA 16
ATOM 28404 C C . VAL A 1 15 ? 25.474 -29.843 -8.592 1.00 0.00 37 VAL A C 16
ATOM 28405 O O . VAL A 1 15 ? 26.044 -29.395 -9.590 1.00 0.00 37 VAL A O 16
ATOM 28418 N N . LEU A 1 16 ? 25.948 -30.852 -7.882 1.00 0.00 38 LEU A N 16
ATOM 28419 C CA . LEU A 1 16 ? 27.142 -31.574 -8.285 1.00 0.00 38 LEU A CA 16
ATOM 28420 C C . LEU A 1 16 ? 26.762 -32.672 -9.264 1.00 0.00 38 LEU A C 16
ATOM 28421 O O . LEU A 1 16 ? 26.247 -33.719 -8.871 1.00 0.00 38 LEU A O 16
ATOM 28437 N N . ALA A 1 17 ? 26.997 -32.418 -10.537 1.00 0.00 39 ALA A N 16
ATOM 28438 C CA . ALA A 1 17 ? 26.594 -33.337 -11.583 1.00 0.00 39 ALA A CA 16
ATOM 28439 C C . ALA A 1 17 ? 27.808 -33.976 -12.230 1.00 0.00 39 ALA A C 16
ATOM 28440 O O . ALA A 1 17 ? 28.936 -33.564 -11.979 1.00 0.00 39 ALA A O 16
ATOM 28447 N N . SER A 1 18 ? 27.578 -34.969 -13.067 1.00 0.00 40 SER A N 16
ATOM 28448 C CA . SER A 1 18 ? 28.657 -35.639 -13.758 1.00 0.00 40 SER A CA 16
ATOM 28449 C C . SER A 1 18 ? 28.348 -35.728 -15.243 1.00 0.00 40 SER A C 16
ATOM 28450 O O . SER A 1 18 ? 27.197 -35.941 -15.637 1.00 0.00 40 SER A O 16
ATOM 28458 N N . LEU A 1 19 ? 29.373 -35.547 -16.062 1.00 0.00 41 LEU A N 16
ATOM 28459 C CA . LEU A 1 19 ? 29.206 -35.509 -17.506 1.00 0.00 41 LEU A CA 16
ATOM 28460 C C . LEU A 1 19 ? 28.585 -36.802 -18.023 1.00 0.00 41 LEU A C 16
ATOM 28461 O O . LEU A 1 19 ? 29.036 -37.901 -17.696 1.00 0.00 41 LEU A O 16
ATOM 28477 N N . GLY A 1 20 ? 27.518 -36.660 -18.797 1.00 0.00 42 GLY A N 16
ATOM 28478 C CA . GLY A 1 20 ? 26.872 -37.817 -19.383 1.00 0.00 42 GLY A CA 16
ATOM 28479 C C . GLY A 1 20 ? 25.762 -38.370 -18.511 1.00 0.00 42 GLY A C 16
ATOM 28480 O O . GLY A 1 20 ? 24.849 -39.030 -19.003 1.00 0.00 42 GLY A O 16
ATOM 28484 N N . GLY A 1 21 ? 25.835 -38.101 -17.212 1.00 0.00 43 GLY A N 16
ATOM 28485 C CA . GLY A 1 21 ? 24.828 -38.600 -16.295 1.00 0.00 43 GLY A CA 16
ATOM 28486 C C . GLY A 1 21 ? 23.603 -37.708 -16.260 1.00 0.00 43 GLY A C 16
ATOM 28487 O O . GLY A 1 21 ? 23.586 -36.644 -16.883 1.00 0.00 43 GLY A O 16
ATOM 28491 N N . ASN A 1 22 ? 22.579 -38.134 -15.535 1.00 0.00 44 ASN A N 16
ATOM 28492 C CA . ASN A 1 22 ? 21.352 -37.357 -15.429 1.00 0.00 44 ASN A CA 16
ATOM 28493 C C . ASN A 1 22 ? 21.538 -36.198 -14.455 1.00 0.00 44 ASN A C 16
ATOM 28494 O O . ASN A 1 22 ? 22.191 -36.334 -13.417 1.00 0.00 44 ASN A O 16
ATOM 28505 N N . LEU A 1 23 ? 21.000 -35.053 -14.822 1.00 0.00 45 LEU A N 16
ATOM 28506 C CA . LEU A 1 23 ? 21.097 -33.854 -14.011 1.00 0.00 45 LEU A CA 16
ATOM 28507 C C . LEU A 1 23 ? 19.708 -33.398 -13.591 1.00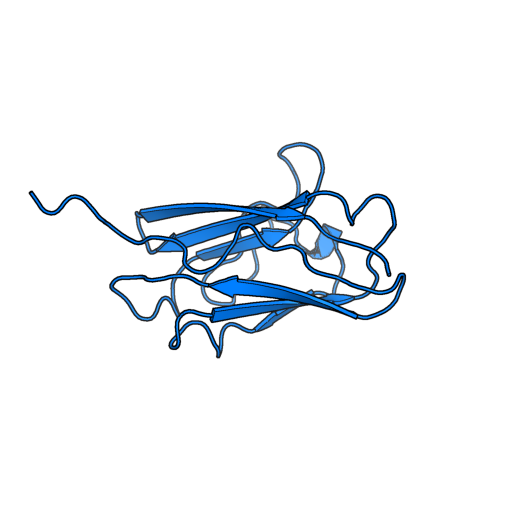 0.00 45 LEU A C 16
ATOM 28508 O O . LEU A 1 23 ? 18.849 -33.157 -14.434 1.00 0.00 45 LEU A O 16
ATOM 28524 N N . GLU A 1 24 ? 19.485 -33.300 -12.295 1.00 0.00 46 GLU A N 16
ATOM 28525 C CA . GLU A 1 24 ? 18.232 -32.777 -11.786 1.00 0.00 46 GLU A CA 16
ATOM 28526 C C . GLU A 1 24 ? 18.427 -31.343 -11.321 1.00 0.00 46 GLU A C 16
ATOM 28527 O O . GLU A 1 24 ? 19.063 -31.091 -10.298 1.00 0.00 46 GLU A O 16
ATOM 28539 N N . LEU A 1 25 ? 17.883 -30.406 -12.079 1.00 0.00 47 LEU A N 16
ATOM 28540 C CA . LEU A 1 25 ? 18.067 -28.994 -11.790 1.00 0.00 47 LEU A CA 16
ATOM 28541 C C . LEU A 1 25 ? 16.900 -28.466 -10.976 1.00 0.00 47 LEU A C 16
ATOM 28542 O O . LEU A 1 25 ? 15.737 -28.635 -11.352 1.00 0.00 47 LEU A O 16
ATOM 28558 N N . SER A 1 26 ? 17.217 -27.815 -9.870 1.00 0.00 48 SER A N 16
ATOM 28559 C CA . SER A 1 26 ? 16.209 -27.365 -8.930 1.00 0.00 48 SER A CA 16
ATOM 28560 C C . SER A 1 26 ? 16.056 -25.849 -8.949 1.00 0.00 48 SER A C 16
ATOM 28561 O O . SER A 1 26 ? 17.039 -25.114 -8.874 1.00 0.00 48 SER A O 16
ATOM 28569 N N . CYS A 1 27 ? 14.822 -25.393 -9.075 1.00 0.00 49 CYS A N 16
ATOM 28570 C CA . CYS A 1 27 ? 14.504 -23.989 -8.880 1.00 0.00 49 CYS A CA 16
ATOM 28571 C C . CYS A 1 27 ? 13.207 -23.890 -8.092 1.00 0.00 49 CYS A C 16
ATOM 28572 O O . CYS A 1 27 ? 12.283 -24.681 -8.308 1.00 0.00 49 CYS A O 16
ATOM 28579 N N . GLN A 1 28 ? 13.145 -22.948 -7.167 1.00 0.00 50 GLN A N 16
ATOM 28580 C CA . GLN A 1 28 ? 12.002 -22.834 -6.276 1.00 0.00 50 GLN A CA 16
ATOM 28581 C C . GLN A 1 28 ? 11.405 -21.430 -6.332 1.00 0.00 50 GLN A C 16
ATOM 28582 O O . GLN A 1 28 ? 12.113 -20.424 -6.246 1.00 0.00 50 GLN A O 16
ATOM 28596 N N . LEU A 1 29 ? 10.094 -21.377 -6.485 1.00 0.00 51 LEU A N 16
ATOM 28597 C CA . LEU A 1 29 ? 9.384 -20.127 -6.695 1.00 0.00 51 LEU A CA 16
ATOM 28598 C C . LEU A 1 29 ? 8.531 -19.795 -5.486 1.00 0.00 51 LEU A C 16
ATOM 28599 O O . LEU A 1 29 ? 8.289 -20.641 -4.627 1.00 0.00 51 LEU A O 16
ATOM 28615 N N . SER A 1 30 ? 8.086 -18.555 -5.423 1.00 0.00 52 SER A N 16
ATOM 28616 C CA . SER A 1 30 ? 7.094 -18.147 -4.447 1.00 0.00 52 SER A CA 16
ATOM 28617 C C . SER A 1 30 ? 5.907 -17.505 -5.167 1.00 0.00 52 SER A C 16
ATOM 28618 O O . SER A 1 30 ? 5.723 -16.288 -5.122 1.00 0.00 52 SER A O 16
ATOM 28626 N N . PRO A 1 31 ? 5.094 -18.325 -5.860 1.00 0.00 53 PRO A N 16
ATOM 28627 C CA . PRO A 1 31 ? 3.998 -17.846 -6.692 1.00 0.00 53 PRO A CA 16
ATOM 28628 C C . PRO A 1 31 ? 2.669 -17.749 -5.941 1.00 0.00 53 PRO A C 16
ATOM 28629 O O . PRO A 1 31 ? 2.455 -18.434 -4.938 1.00 0.00 53 PRO A O 16
ATOM 28640 N N . PRO A 1 32 ? 1.757 -16.890 -6.422 1.00 0.00 54 PRO A N 16
ATOM 28641 C CA . PRO A 1 32 ? 0.425 -16.737 -5.858 1.00 0.00 54 PRO A CA 16
ATOM 28642 C C . PRO A 1 32 ? -0.599 -17.635 -6.550 1.00 0.00 54 PRO A C 16
ATOM 28643 O O . PRO A 1 32 ? -1.809 -17.448 -6.409 1.00 0.00 54 PRO A O 16
ATOM 28654 N N . GLN A 1 33 ? -0.099 -18.599 -7.311 1.00 0.00 55 GLN A N 16
ATOM 28655 C CA . GLN A 1 33 ? -0.943 -19.554 -8.014 1.00 0.00 55 GLN A CA 16
ATOM 28656 C C . GLN A 1 33 ? -0.357 -20.953 -7.881 1.00 0.00 55 GLN A C 16
ATOM 28657 O O . GLN A 1 33 ? 0.604 -21.161 -7.138 1.00 0.00 55 GLN A O 16
ATOM 28671 N N . GLN A 1 34 ? -0.940 -21.909 -8.590 1.00 0.00 56 GLN A N 16
ATOM 28672 C CA . GLN A 1 34 ? -0.415 -23.267 -8.612 1.00 0.00 56 GLN A CA 16
ATOM 28673 C C . GLN A 1 34 ? 0.643 -23.405 -9.700 1.00 0.00 56 GLN A C 16
ATOM 28674 O O . GLN A 1 34 ? 1.417 -24.361 -9.708 1.00 0.00 56 GLN A O 16
ATOM 28688 N N . ALA A 1 35 ? 0.644 -22.439 -10.620 1.00 0.00 57 ALA A N 16
ATOM 28689 C CA . ALA A 1 35 ? 1.655 -22.333 -11.678 1.00 0.00 57 ALA A CA 16
ATOM 28690 C C . ALA A 1 35 ? 1.684 -23.555 -12.603 1.00 0.00 57 ALA A C 16
ATOM 28691 O O . ALA A 1 35 ? 2.598 -23.701 -13.413 1.00 0.00 57 ALA A O 16
ATOM 28698 N N . GLN A 1 36 ? 0.656 -24.395 -12.514 1.00 0.00 58 GLN A N 16
ATOM 28699 C CA . GLN A 1 36 ? 0.624 -25.672 -13.227 1.00 0.00 58 GLN A CA 16
ATOM 28700 C C . GLN A 1 36 ? 0.808 -25.487 -14.732 1.00 0.00 58 GLN A C 16
ATOM 28701 O O . GLN A 1 36 ? 1.513 -26.260 -15.379 1.00 0.00 58 GLN A O 16
ATOM 28715 N N . HIS A 1 37 ? 0.178 -24.463 -15.280 1.00 0.00 59 HIS A N 16
ATOM 28716 C CA . HIS A 1 37 ? 0.264 -24.199 -16.708 1.00 0.00 59 HIS A CA 16
ATOM 28717 C C . HIS A 1 37 ? 0.966 -22.865 -16.973 1.00 0.00 59 HIS A C 16
ATOM 28718 O O . HIS A 1 37 ? 0.810 -22.265 -18.040 1.00 0.00 59 HIS A O 16
ATOM 28733 N N . MET A 1 38 ? 1.750 -22.412 -16.003 1.00 0.00 60 MET A N 16
ATOM 28734 C CA . MET A 1 38 ? 2.425 -21.123 -16.110 1.00 0.00 60 MET A CA 16
ATOM 28735 C C . MET A 1 38 ? 3.593 -21.205 -17.088 1.00 0.00 60 MET A C 16
ATOM 28736 O O . MET A 1 38 ? 3.783 -22.224 -17.754 1.00 0.00 60 MET A O 16
ATOM 28750 N N . GLU A 1 39 ? 4.373 -20.137 -17.178 1.00 0.00 61 GLU A N 16
ATOM 28751 C CA . GLU A 1 39 ? 5.486 -20.108 -18.112 1.00 0.00 61 GLU A CA 16
ATOM 28752 C C . GLU A 1 39 ? 6.793 -20.308 -17.367 1.00 0.00 61 GLU A C 16
ATOM 28753 O O . GLU A 1 39 ? 7.149 -19.507 -16.509 1.00 0.00 61 GLU A O 16
ATOM 28765 N N . ILE A 1 40 ? 7.510 -21.373 -17.679 1.00 0.00 62 ILE A N 16
ATOM 28766 C CA . ILE A 1 40 ? 8.743 -21.662 -16.970 1.00 0.00 62 ILE A CA 16
ATOM 28767 C C . ILE A 1 40 ? 9.915 -21.869 -17.926 1.00 0.00 62 ILE A C 16
ATOM 28768 O O . ILE A 1 40 ? 9.867 -22.695 -18.838 1.00 0.00 62 ILE A O 16
ATOM 28784 N N . ARG A 1 41 ? 10.955 -21.081 -17.718 1.00 0.00 63 ARG A N 16
ATOM 28785 C CA . ARG A 1 41 ? 12.220 -21.265 -18.405 1.00 0.00 63 ARG A CA 16
ATOM 28786 C C . ARG A 1 41 ? 13.193 -21.937 -17.447 1.00 0.00 63 ARG A C 16
ATOM 28787 O O . ARG A 1 41 ? 13.292 -21.536 -16.294 1.00 0.00 63 ARG A O 16
ATOM 28808 N N . TRP A 1 42 ? 13.879 -22.966 -17.905 1.00 0.00 64 TRP A N 16
ATOM 28809 C CA . TRP A 1 42 ? 14.812 -23.700 -17.059 1.00 0.00 64 TRP A CA 16
ATOM 28810 C C . TRP A 1 42 ? 16.005 -24.165 -17.882 1.00 0.00 64 TRP A C 16
ATOM 28811 O O . TRP A 1 42 ? 16.282 -25.357 -17.969 1.00 0.00 64 TRP A O 16
ATOM 28832 N N . PHE A 1 43 ? 16.721 -23.223 -18.475 1.00 0.00 65 PHE A N 16
ATOM 28833 C CA . PHE A 1 43 ? 17.745 -23.575 -19.446 1.00 0.00 65 PHE A CA 16
ATOM 28834 C C . PHE A 1 43 ? 18.957 -22.668 -19.343 1.00 0.00 65 PHE A C 16
ATOM 28835 O O . PHE A 1 43 ? 18.883 -21.557 -18.817 1.00 0.00 65 PHE A O 16
ATOM 28852 N N . ARG A 1 44 ? 20.076 -23.166 -19.835 1.00 0.00 66 ARG A N 16
ATOM 28853 C CA . ARG A 1 44 ? 21.238 -22.342 -20.092 1.00 0.00 66 ARG A CA 16
ATOM 28854 C C . ARG A 1 44 ? 21.881 -22.818 -21.384 1.00 0.00 66 ARG A C 16
ATOM 28855 O O . ARG A 1 44 ? 22.378 -23.938 -21.481 1.00 0.00 66 ARG A O 16
ATOM 28876 N N . ASN A 1 45 ? 21.760 -21.986 -22.397 1.00 0.00 67 ASN A N 16
ATOM 28877 C CA . ASN A 1 45 ? 22.370 -22.224 -23.694 1.00 0.00 67 ASN A CA 16
ATOM 28878 C C . ASN A 1 45 ? 22.334 -20.922 -24.473 1.00 0.00 67 ASN A C 16
ATOM 28879 O O . ASN A 1 45 ? 21.269 -20.486 -24.910 1.00 0.00 67 ASN A O 16
ATOM 28890 N N . LEU A 1 46 ? 23.481 -20.291 -24.630 1.00 0.00 68 LEU A N 16
ATOM 28891 C CA . LEU A 1 46 ? 23.515 -18.932 -25.140 1.00 0.00 68 LEU A CA 16
ATOM 28892 C C . LEU A 1 46 ? 23.827 -18.883 -26.626 1.00 0.00 68 LEU A C 16
ATOM 28893 O O . LEU A 1 46 ? 24.925 -19.239 -27.060 1.00 0.00 68 LEU A O 16
ATOM 28909 N N . TYR A 1 47 ? 22.836 -18.441 -27.388 1.00 0.00 69 TYR A N 16
ATOM 28910 C CA . TYR A 1 47 ? 22.961 -18.238 -28.823 1.00 0.00 69 TYR A CA 16
ATOM 28911 C C . TYR A 1 47 ? 21.741 -17.474 -29.322 1.00 0.00 69 TYR A C 16
ATOM 28912 O O . TYR A 1 47 ? 21.092 -16.773 -28.542 1.00 0.00 69 TYR A O 16
ATOM 28930 N N . THR A 1 48 ? 21.416 -17.618 -30.600 1.00 0.00 70 THR A N 16
ATOM 28931 C CA . THR A 1 48 ? 20.286 -16.914 -31.190 1.00 0.00 70 THR A CA 16
ATOM 28932 C C . THR A 1 48 ? 18.949 -17.549 -30.797 1.00 0.00 70 THR A C 16
ATOM 28933 O O . THR A 1 48 ? 18.218 -18.058 -31.646 1.00 0.00 70 THR A O 16
ATOM 28944 N N . GLU A 1 49 ? 18.654 -17.508 -29.498 1.00 0.00 71 GLU A N 16
ATOM 28945 C CA . GLU A 1 49 ? 17.395 -18.009 -28.944 1.00 0.00 71 GLU A CA 16
ATOM 28946 C C . GLU A 1 49 ? 17.116 -19.463 -29.356 1.00 0.00 71 GLU A C 16
ATOM 28947 O O . GLU A 1 49 ? 16.206 -19.730 -30.145 1.00 0.00 71 GLU A O 16
ATOM 28959 N N . PRO A 1 50 ? 17.896 -20.422 -28.821 1.00 0.00 72 PRO A N 16
ATOM 28960 C CA . PRO A 1 50 ? 17.688 -21.850 -29.073 1.00 0.00 72 PRO A CA 16
ATOM 28961 C C . PRO A 1 50 ? 16.527 -22.399 -28.242 1.00 0.00 72 PRO A C 16
ATOM 28962 O O . PRO A 1 50 ? 15.361 -22.252 -28.619 1.00 0.00 72 PRO A O 16
ATOM 28973 N N . VAL A 1 51 ? 16.845 -23.033 -27.113 1.00 0.00 73 VAL A N 16
ATOM 28974 C CA . VAL A 1 51 ? 15.824 -23.485 -26.171 1.00 0.00 73 VAL A CA 16
ATOM 28975 C C . VAL A 1 51 ? 15.098 -22.273 -25.607 1.00 0.00 73 VAL A C 16
ATOM 28976 O O . VAL A 1 51 ? 15.714 -21.228 -25.375 1.00 0.00 73 VAL A O 16
ATOM 28989 N N . HIS A 1 52 ? 13.804 -22.403 -25.373 1.00 0.00 74 HIS A N 16
ATOM 28990 C CA . HIS A 1 52 ? 12.982 -21.246 -25.073 1.00 0.00 74 HIS A CA 16
ATOM 28991 C C . HIS A 1 52 ? 12.311 -21.362 -23.712 1.00 0.00 74 HIS A C 16
ATOM 28992 O O . HIS A 1 52 ? 12.843 -20.872 -22.716 1.00 0.00 74 HIS A O 16
ATOM 29007 N N . LEU A 1 53 ? 11.153 -22.004 -23.663 1.00 0.00 75 LEU A N 16
ATOM 29008 C CA . LEU A 1 53 ? 10.366 -22.038 -22.441 1.00 0.00 75 LEU A CA 16
ATOM 29009 C C . LEU A 1 53 ? 9.290 -23.113 -22.498 1.00 0.00 75 LEU A C 16
ATOM 29010 O O . LEU A 1 53 ? 8.767 -23.436 -23.566 1.00 0.00 75 LEU A O 16
ATOM 29026 N N . TYR A 1 54 ? 8.966 -23.643 -21.333 1.00 0.00 76 TYR A N 16
ATOM 29027 C CA . TYR A 1 54 ? 7.894 -24.608 -21.182 1.00 0.00 76 TYR A CA 16
ATOM 29028 C C . TYR A 1 54 ? 6.628 -23.871 -20.756 1.00 0.00 76 TYR A C 16
ATOM 29029 O O . TYR A 1 54 ? 6.600 -23.239 -19.700 1.00 0.00 76 TYR A O 16
ATOM 29047 N N . ARG A 1 55 ? 5.586 -23.931 -21.575 1.00 0.00 77 ARG A N 16
ATOM 29048 C CA . ARG A 1 55 ? 4.386 -23.147 -21.314 1.00 0.00 77 ARG A CA 16
ATOM 29049 C C . ARG A 1 55 ? 3.133 -24.004 -21.438 1.00 0.00 77 ARG A C 16
ATOM 29050 O O . ARG A 1 55 ? 3.030 -24.833 -22.340 1.00 0.00 77 ARG A O 16
ATOM 29071 N N . ASP A 1 56 ? 2.203 -23.810 -20.501 1.00 0.00 78 ASP A N 16
ATOM 29072 C CA . ASP A 1 56 ? 0.900 -24.490 -20.520 1.00 0.00 78 ASP A CA 16
ATOM 29073 C C . ASP A 1 56 ? 1.062 -26.001 -20.390 1.00 0.00 78 ASP A C 16
ATOM 29074 O O . ASP A 1 56 ? 0.144 -26.764 -20.684 1.00 0.00 78 ASP A O 16
ATOM 29083 N N . GLY A 1 57 ? 2.234 -26.421 -19.940 1.00 0.00 79 GLY A N 16
ATOM 29084 C CA . GLY A 1 57 ? 2.515 -27.835 -19.807 1.00 0.00 79 GLY A CA 16
ATOM 29085 C C . GLY A 1 57 ? 2.984 -28.457 -21.106 1.00 0.00 79 GLY A C 16
ATOM 29086 O O . GLY A 1 57 ? 3.019 -29.679 -21.237 1.00 0.00 79 GLY A O 16
ATOM 29090 N N . LYS A 1 58 ? 3.370 -27.625 -22.062 1.00 0.00 80 LYS A N 16
ATOM 29091 C CA . LYS A 1 58 ? 3.825 -28.108 -23.355 1.00 0.00 80 LYS A CA 16
ATOM 29092 C C . LYS A 1 58 ? 5.070 -27.345 -23.804 1.00 0.00 80 LYS A C 16
ATOM 29093 O O . LYS A 1 58 ? 5.217 -26.151 -23.534 1.00 0.00 80 LYS A O 16
ATOM 29112 N N . ASP A 1 59 ? 5.985 -28.055 -24.450 1.00 0.00 81 ASP A N 16
ATOM 29113 C CA . ASP A 1 59 ? 7.160 -27.436 -25.049 1.00 0.00 81 ASP A CA 16
ATOM 29114 C C . ASP A 1 59 ? 6.816 -26.944 -26.448 1.00 0.00 81 ASP A C 16
ATOM 29115 O O . ASP A 1 59 ? 6.119 -27.628 -27.200 1.00 0.00 81 ASP A O 16
ATOM 29124 N N . MET A 1 60 ? 7.285 -25.755 -26.787 1.00 0.00 82 MET A N 16
ATOM 29125 C CA . MET A 1 60 ? 6.959 -25.145 -28.070 1.00 0.00 82 MET A CA 16
ATOM 29126 C C . MET A 1 60 ? 7.871 -25.672 -29.175 1.00 0.00 82 MET A C 16
ATOM 29127 O O . MET A 1 60 ? 8.984 -26.125 -28.906 1.00 0.00 82 MET A O 16
ATOM 29141 N N . PHE A 1 61 ? 7.397 -25.602 -30.415 1.00 0.00 83 PHE A N 16
ATOM 29142 C CA . PHE A 1 61 ? 8.180 -26.032 -31.572 1.00 0.00 83 PHE A CA 16
ATOM 29143 C C . PHE A 1 61 ? 9.492 -25.252 -31.641 1.00 0.00 83 PHE A C 16
ATOM 29144 O O . PHE A 1 61 ? 10.548 -25.817 -31.931 1.00 0.00 83 PHE A O 16
ATOM 29161 N N . GLY A 1 62 ? 9.418 -23.961 -31.346 1.00 0.00 84 GLY A N 16
ATOM 29162 C CA . GLY A 1 62 ? 10.600 -23.123 -31.353 1.00 0.00 84 GLY A CA 16
ATOM 29163 C C . GLY A 1 62 ? 11.434 -23.273 -30.095 1.00 0.00 84 GLY A C 16
ATOM 29164 O O . GLY A 1 62 ? 12.452 -22.600 -29.932 1.00 0.00 84 GLY A O 16
ATOM 29168 N N . GLU A 1 63 ? 10.998 -24.136 -29.192 1.00 0.00 85 GLU A N 16
ATOM 29169 C CA . GLU A 1 63 ? 11.732 -24.374 -27.961 1.00 0.00 85 GLU A CA 16
ATOM 29170 C C . GLU A 1 63 ? 12.445 -25.723 -28.024 1.00 0.00 85 GLU A C 16
ATOM 29171 O O . GLU A 1 63 ? 13.630 -25.806 -27.701 1.00 0.00 85 GLU A O 16
ATOM 29183 N N . ILE A 1 64 ? 11.724 -26.734 -28.532 1.00 0.00 86 ILE A N 16
ATOM 29184 C CA . ILE A 1 64 ? 12.204 -28.120 -28.651 1.00 0.00 86 ILE A CA 16
ATOM 29185 C C . ILE A 1 64 ? 13.264 -28.484 -27.592 1.00 0.00 86 ILE A C 16
ATOM 29186 O O . ILE A 1 64 ? 14.471 -28.439 -27.831 1.00 0.00 86 ILE A O 16
ATOM 29202 N N . ILE A 1 65 ? 12.783 -28.872 -26.413 1.00 0.00 87 ILE A N 16
ATOM 29203 C CA . ILE A 1 65 ? 13.643 -29.176 -25.266 1.00 0.00 87 ILE A CA 16
ATOM 29204 C C . ILE A 1 65 ? 14.580 -30.360 -25.531 1.00 0.00 87 ILE A C 16
ATOM 29205 O O . ILE A 1 65 ? 15.513 -30.622 -24.767 1.00 0.00 87 ILE A O 16
ATOM 29221 N N . SER A 1 66 ? 14.330 -31.068 -26.619 1.00 0.00 88 SER A N 16
ATOM 29222 C CA . SER A 1 66 ? 15.202 -32.138 -27.068 1.00 0.00 88 SER A CA 16
ATOM 29223 C C . SER A 1 66 ? 16.555 -31.581 -27.516 1.00 0.00 88 SER A C 16
ATOM 29224 O O . SER A 1 66 ? 17.510 -32.333 -27.718 1.00 0.00 88 SER A O 16
ATOM 29232 N N . LYS A 1 67 ? 16.621 -30.255 -27.668 1.00 0.00 89 LYS A N 16
ATOM 29233 C CA . LYS A 1 67 ? 17.821 -29.577 -28.171 1.00 0.00 89 LYS A CA 16
ATOM 29234 C C . LYS A 1 67 ? 19.048 -29.815 -27.285 1.00 0.00 89 LYS A C 16
ATOM 29235 O O . LYS A 1 67 ? 20.175 -29.538 -27.693 1.00 0.00 89 LYS A O 16
ATOM 29254 N N . TYR A 1 68 ? 18.840 -30.328 -26.077 1.00 0.00 90 TYR A N 16
ATOM 29255 C CA . TYR A 1 68 ? 19.954 -30.624 -25.176 1.00 0.00 90 TYR A CA 16
ATOM 29256 C C . TYR A 1 68 ? 20.643 -31.935 -25.576 1.00 0.00 90 TYR A C 16
ATOM 29257 O O . TYR A 1 68 ? 21.516 -32.428 -24.867 1.00 0.00 90 TYR A O 16
ATOM 29275 N N . VAL A 1 69 ? 20.232 -32.484 -26.725 1.00 0.00 91 VAL A N 16
ATOM 29276 C CA . VAL A 1 69 ? 20.845 -33.679 -27.311 1.00 0.00 91 VAL A CA 16
ATOM 29277 C C . VAL A 1 69 ? 20.748 -34.882 -26.371 1.00 0.00 91 VAL A C 16
ATOM 29278 O O . VAL A 1 69 ? 21.633 -35.741 -26.344 1.00 0.00 91 VAL A O 16
ATOM 29291 N N . GLU A 1 70 ? 19.657 -34.948 -25.619 1.00 0.00 92 GLU A N 16
ATOM 29292 C CA . GLU A 1 70 ? 19.424 -36.053 -24.698 1.00 0.00 92 GLU A CA 16
ATOM 29293 C C . GLU A 1 70 ? 18.008 -35.992 -24.142 1.00 0.00 92 GLU A C 16
ATOM 29294 O O . GLU A 1 70 ? 17.145 -35.294 -24.685 1.00 0.00 92 GLU A O 16
ATOM 29306 N N . ARG A 1 71 ? 17.771 -36.729 -23.065 1.00 0.00 93 ARG A N 16
ATOM 29307 C CA . ARG A 1 71 ? 16.461 -36.766 -22.429 1.00 0.00 93 ARG A CA 16
ATOM 29308 C C . ARG A 1 71 ? 16.244 -35.538 -21.552 1.00 0.00 93 ARG A C 16
ATOM 29309 O O . ARG A 1 71 ? 17.172 -35.058 -20.900 1.00 0.00 93 ARG A O 16
ATOM 29330 N N . THR A 1 72 ? 15.016 -35.040 -21.541 1.00 0.00 94 THR A N 16
ATOM 29331 C CA . THR A 1 72 ? 14.663 -33.878 -20.743 1.00 0.00 94 THR A CA 16
ATOM 29332 C C . THR A 1 72 ? 13.285 -34.056 -20.095 1.00 0.00 94 THR A C 16
ATOM 29333 O O . THR A 1 72 ? 12.250 -33.928 -20.756 1.00 0.00 94 THR A O 16
ATOM 29344 N N . GLU A 1 73 ? 13.279 -34.347 -18.802 1.00 0.00 95 GLU A N 16
ATOM 29345 C CA . GLU A 1 73 ? 12.044 -34.601 -18.070 1.00 0.00 95 GLU A CA 16
ATOM 29346 C C . GLU A 1 73 ? 11.816 -33.523 -17.015 1.00 0.00 95 GLU A C 16
ATOM 29347 O O . GLU A 1 73 ? 12.519 -33.472 -16.009 1.00 0.00 95 GLU A O 16
ATOM 29359 N N . LEU A 1 74 ? 10.846 -32.655 -17.245 1.00 0.00 96 LEU A N 16
ATOM 29360 C CA . LEU A 1 74 ? 10.540 -31.600 -16.288 1.00 0.00 96 LEU A CA 16
ATOM 29361 C C . LEU A 1 74 ? 9.601 -32.108 -15.204 1.00 0.00 96 LEU A C 16
ATOM 29362 O O . LEU A 1 74 ? 8.428 -32.383 -15.460 1.00 0.00 96 LEU A O 16
ATOM 29378 N N . LEU A 1 75 ? 10.122 -32.246 -13.998 1.00 0.00 97 LEU A N 16
ATOM 29379 C CA . LEU A 1 75 ? 9.313 -32.644 -12.863 1.00 0.00 97 LEU A CA 16
ATOM 29380 C C . LEU A 1 75 ? 8.542 -31.441 -12.343 1.00 0.00 97 LEU A C 16
ATOM 29381 O O . LEU A 1 75 ? 9.118 -30.535 -11.722 1.00 0.00 97 LEU A O 16
ATOM 29397 N N . LYS A 1 76 ? 7.247 -31.428 -12.630 1.00 0.00 98 LYS A N 16
ATOM 29398 C CA . LYS A 1 76 ? 6.368 -30.345 -12.214 1.00 0.00 98 LYS A CA 16
ATOM 29399 C C . LYS A 1 76 ? 5.553 -30.776 -11.006 1.00 0.00 98 LYS A C 16
ATOM 29400 O O . LYS A 1 76 ? 4.625 -30.091 -10.589 1.00 0.00 98 LYS A O 16
ATOM 29419 N N . ASP A 1 77 ? 5.924 -31.919 -10.448 1.00 0.00 99 ASP A N 16
ATOM 29420 C CA . ASP A 1 77 ? 5.253 -32.470 -9.270 1.00 0.00 99 ASP A CA 16
ATOM 29421 C C . ASP A 1 77 ? 5.358 -31.504 -8.094 1.00 0.00 99 ASP A C 16
ATOM 29422 O O . ASP A 1 77 ? 4.515 -31.489 -7.197 1.00 0.00 99 ASP A O 16
ATOM 29431 N N . GLY A 1 78 ? 6.413 -30.709 -8.122 1.00 0.00 100 GLY A N 16
ATOM 29432 C CA . GLY A 1 78 ? 6.654 -29.714 -7.100 1.00 0.00 100 GLY A CA 16
ATOM 29433 C C . GLY A 1 78 ? 5.923 -28.405 -7.355 1.00 0.00 100 GLY A C 16
ATOM 29434 O O . GLY A 1 78 ? 5.825 -27.572 -6.458 1.00 0.00 100 GLY A O 16
ATOM 29438 N N . ILE A 1 79 ? 5.462 -28.203 -8.592 1.00 0.00 101 ILE A N 16
ATOM 29439 C CA . ILE A 1 79 ? 4.924 -26.912 -9.032 1.00 0.00 101 ILE A CA 16
ATOM 29440 C C . ILE A 1 79 ? 3.804 -26.393 -8.124 1.00 0.00 101 ILE A C 16
ATOM 29441 O O . ILE A 1 79 ? 3.692 -25.189 -7.905 1.00 0.00 101 ILE A O 16
ATOM 29457 N N . GLY A 1 80 ? 3.000 -27.295 -7.561 1.00 0.00 102 GLY A N 16
ATOM 29458 C CA . GLY A 1 80 ? 1.922 -26.872 -6.681 1.00 0.00 102 GLY A CA 16
ATOM 29459 C C . GLY A 1 80 ? 2.442 -26.338 -5.357 1.00 0.00 102 GLY A C 16
ATOM 29460 O O . GLY A 1 80 ? 1.695 -25.753 -4.570 1.00 0.00 102 GLY A O 16
ATOM 29464 N N . GLU A 1 81 ? 3.728 -26.548 -5.121 1.00 0.00 103 GLU A N 16
ATOM 29465 C CA . GLU A 1 81 ? 4.403 -26.037 -3.941 1.00 0.00 103 GLU A CA 16
ATOM 29466 C C . GLU A 1 81 ? 5.450 -25.002 -4.350 1.00 0.00 103 GLU A C 16
ATOM 29467 O O . GLU A 1 81 ? 6.220 -24.518 -3.520 1.00 0.00 103 GLU A O 16
ATOM 29479 N N . GLY A 1 82 ? 5.466 -24.673 -5.639 1.00 0.00 104 GLY A N 16
ATOM 29480 C CA . GLY A 1 82 ? 6.423 -23.721 -6.166 1.00 0.00 104 GLY A CA 16
ATOM 29481 C C . GLY A 1 82 ? 7.812 -24.307 -6.298 1.00 0.00 104 GLY A C 16
ATOM 29482 O O . GLY A 1 82 ? 8.794 -23.667 -5.938 1.00 0.00 104 GLY A O 16
ATOM 29486 N N . LYS A 1 83 ? 7.906 -25.532 -6.793 1.00 0.00 105 LYS A N 16
ATOM 29487 C CA . LYS A 1 83 ? 9.205 -26.153 -7.022 1.00 0.00 105 LYS A CA 16
ATOM 29488 C C . LYS A 1 83 ? 9.245 -26.839 -8.385 1.00 0.00 105 LYS A C 16
ATOM 29489 O O . LYS A 1 83 ? 8.325 -27.564 -8.747 1.00 0.00 105 LYS A O 16
ATOM 29508 N N . VAL A 1 84 ? 10.306 -26.609 -9.142 1.00 0.00 106 VAL A N 16
ATOM 29509 C CA . VAL A 1 84 ? 10.453 -27.246 -10.445 1.00 0.00 106 VAL A CA 16
ATOM 29510 C C . VAL A 1 84 ? 11.801 -27.936 -10.552 1.00 0.00 106 VAL A C 16
ATOM 29511 O O . VAL A 1 84 ? 12.837 -27.360 -10.204 1.00 0.00 106 VAL A O 16
ATOM 29524 N N . THR A 1 85 ? 11.783 -29.172 -11.031 1.00 0.00 107 THR A N 16
ATOM 29525 C CA . THR A 1 85 ? 13.008 -29.947 -11.170 1.00 0.00 107 THR A CA 16
ATOM 29526 C C . THR A 1 85 ? 13.167 -30.474 -12.591 1.00 0.00 107 THR A C 16
ATOM 29527 O O . THR A 1 85 ? 12.479 -31.407 -12.995 1.00 0.00 107 THR A O 16
ATOM 29538 N N . LEU A 1 86 ? 14.072 -29.879 -13.350 1.00 0.00 108 LEU A N 16
ATOM 29539 C CA . LEU A 1 86 ? 14.284 -30.295 -14.728 1.00 0.00 108 LEU A CA 16
ATOM 29540 C C . LEU A 1 86 ? 15.356 -31.372 -14.803 1.00 0.00 108 LEU A C 16
ATOM 29541 O O . LEU A 1 86 ? 16.503 -31.152 -14.415 1.00 0.00 108 LEU A O 16
ATOM 29557 N N . ARG A 1 87 ? 14.959 -32.539 -15.279 1.00 0.00 109 ARG A N 16
ATOM 29558 C CA . ARG A 1 87 ? 15.884 -33.634 -15.498 1.00 0.00 109 ARG A CA 16
ATOM 29559 C C . ARG A 1 87 ? 16.502 -33.513 -16.879 1.00 0.00 109 ARG A C 16
ATOM 29560 O O . ARG A 1 87 ? 15.842 -33.761 -17.887 1.00 0.00 109 ARG A O 16
ATOM 29581 N N . ILE A 1 88 ? 17.759 -33.123 -16.920 1.00 0.00 110 ILE A N 16
ATOM 29582 C CA . ILE A 1 88 ? 18.492 -33.025 -18.168 1.00 0.00 110 ILE A CA 16
ATOM 29583 C C . ILE A 1 88 ? 19.568 -34.097 -18.209 1.00 0.00 110 ILE A C 16
ATOM 29584 O O . ILE A 1 88 ? 20.414 -34.171 -17.321 1.00 0.00 110 ILE A O 16
ATOM 29600 N N . PHE A 1 89 ? 19.514 -34.950 -19.210 1.00 0.00 111 PHE A N 16
ATOM 29601 C CA . PHE A 1 89 ? 20.519 -35.986 -19.365 1.00 0.00 111 PHE A CA 16
ATOM 29602 C C . PHE A 1 89 ? 21.753 -35.415 -20.053 1.00 0.00 111 PHE A C 16
ATOM 29603 O O . PHE A 1 89 ? 21.631 -34.657 -21.012 1.00 0.00 111 PHE A O 16
ATOM 29620 N N . ASN A 1 90 ? 22.930 -35.766 -19.535 1.00 0.00 112 ASN A N 16
ATOM 29621 C CA . ASN A 1 90 ? 24.206 -35.351 -20.118 1.00 0.00 112 ASN A CA 16
ATOM 29622 C C . ASN A 1 90 ? 24.435 -33.849 -19.960 1.00 0.00 112 ASN A C 16
ATOM 29623 O O . ASN A 1 90 ? 24.023 -33.045 -20.797 1.00 0.00 112 ASN A O 16
ATOM 29634 N N . VAL A 1 91 ? 25.091 -33.476 -18.873 1.00 0.00 113 VAL A N 16
ATOM 29635 C CA . VAL A 1 91 ? 25.479 -32.093 -18.662 1.00 0.00 113 VAL A CA 16
ATOM 29636 C C . VAL A 1 91 ? 26.736 -31.778 -19.473 1.00 0.00 113 VAL A C 16
ATOM 29637 O O . VAL A 1 91 ? 27.772 -32.427 -19.312 1.00 0.00 113 VAL A O 16
ATOM 29650 N N . THR A 1 92 ? 26.629 -30.805 -20.364 1.00 0.00 114 THR A N 16
ATOM 29651 C CA . THR A 1 92 ? 27.724 -30.465 -21.253 1.00 0.00 114 THR A CA 16
ATOM 29652 C C . THR A 1 92 ? 28.702 -29.487 -20.599 1.00 0.00 114 THR A C 16
ATOM 29653 O O . THR A 1 92 ? 28.312 -28.651 -19.780 1.00 0.00 114 THR A O 16
ATOM 29664 N N . VAL A 1 93 ? 29.966 -29.570 -20.997 1.00 0.00 115 VAL A N 16
ATOM 29665 C CA . VAL A 1 93 ? 31.010 -28.719 -20.434 1.00 0.00 115 VAL A CA 16
ATOM 29666 C C . VAL A 1 93 ? 30.806 -27.256 -20.839 1.00 0.00 115 VAL A C 16
ATOM 29667 O O . VAL A 1 93 ? 31.272 -26.339 -20.163 1.00 0.00 115 VAL A O 16
ATOM 29680 N N . ASP A 1 94 ? 30.084 -27.045 -21.934 1.00 0.00 116 ASP A N 16
ATOM 29681 C CA . ASP A 1 94 ? 29.758 -25.699 -22.390 1.00 0.00 116 ASP A CA 16
ATOM 29682 C C . ASP A 1 94 ? 28.648 -25.114 -21.523 1.00 0.00 116 ASP A C 16
ATOM 29683 O O . ASP A 1 94 ? 28.648 -23.926 -21.203 1.00 0.00 116 ASP A O 16
ATOM 29692 N N . ASP A 1 95 ? 27.723 -25.972 -21.112 1.00 0.00 117 ASP A N 16
ATOM 29693 C CA . ASP A 1 95 ? 26.574 -25.551 -20.318 1.00 0.00 117 ASP A CA 16
ATOM 29694 C C . ASP A 1 95 ? 26.809 -25.834 -18.833 1.00 0.00 117 ASP A C 16
ATOM 29695 O O . ASP A 1 95 ? 25.919 -25.656 -18.005 1.00 0.00 117 ASP A O 16
ATOM 29704 N N . ASP A 1 96 ? 28.021 -26.288 -18.521 1.00 0.00 118 ASP A N 16
ATOM 29705 C CA . ASP A 1 96 ? 28.464 -26.540 -17.140 1.00 0.00 118 ASP A CA 16
ATOM 29706 C C . ASP A 1 96 ? 28.455 -25.271 -16.266 1.00 0.00 118 ASP A C 16
ATOM 29707 O O . ASP A 1 96 ? 28.706 -25.336 -15.063 1.00 0.00 118 ASP A O 16
ATOM 29716 N N . GLY A 1 97 ? 28.147 -24.127 -16.863 1.00 0.00 119 GLY A N 16
ATOM 29717 C CA . GLY A 1 97 ? 28.093 -22.888 -16.108 1.00 0.00 119 GLY A CA 16
ATOM 29718 C C . GLY A 1 97 ? 26.836 -22.764 -15.257 1.00 0.00 119 GLY A C 16
ATOM 29719 O O . GLY A 1 97 ? 26.437 -23.704 -14.564 1.00 0.00 119 GLY A O 16
ATOM 29723 N N . SER A 1 98 ? 26.208 -21.601 -15.301 1.00 0.00 120 SER A N 16
ATOM 29724 C CA . SER A 1 98 ? 25.018 -21.354 -14.503 1.00 0.00 120 SER A CA 16
ATOM 29725 C C . SER A 1 98 ? 23.758 -21.452 -15.355 1.00 0.00 120 SER A C 16
ATOM 29726 O O . SER A 1 98 ? 23.654 -20.814 -16.406 1.00 0.00 120 SER A O 16
ATOM 29734 N N . TYR A 1 99 ? 22.809 -22.257 -14.897 1.00 0.00 121 TYR A N 16
ATOM 29735 C CA . TYR A 1 99 ? 21.535 -22.411 -15.581 1.00 0.00 121 TYR A CA 16
ATOM 29736 C C . TYR A 1 99 ? 20.597 -21.285 -15.186 1.00 0.00 121 TYR A C 16
ATOM 29737 O O . TYR A 1 99 ? 20.703 -20.740 -14.087 1.00 0.00 121 TYR A O 16
ATOM 29755 N N . HIS A 1 100 ? 19.682 -20.935 -16.073 1.00 0.00 122 HIS A N 16
ATOM 29756 C CA . HIS A 1 100 ? 18.762 -19.845 -15.811 1.00 0.00 122 HIS A CA 16
ATOM 29757 C C . HIS A 1 100 ? 17.324 -20.342 -15.769 1.00 0.00 122 HIS A C 16
ATOM 29758 O O . HIS A 1 100 ? 16.763 -20.746 -16.796 1.00 0.00 122 HIS A O 16
ATOM 29773 N N . CYS A 1 101 ? 16.734 -20.330 -14.580 1.00 0.00 123 CYS A N 16
ATOM 29774 C CA . CYS A 1 101 ? 15.316 -20.604 -14.450 1.00 0.00 123 CYS A CA 16
ATOM 29775 C C . CYS A 1 101 ? 14.558 -19.291 -14.346 1.00 0.00 123 CYS A C 16
ATOM 29776 O O . CYS A 1 101 ? 14.770 -18.510 -13.421 1.00 0.00 123 CYS A O 16
ATOM 29783 N N . VAL A 1 102 ? 13.702 -19.038 -15.318 1.00 0.00 124 VAL A N 16
ATOM 29784 C CA . VAL A 1 102 ? 12.908 -17.825 -15.348 1.00 0.00 124 VAL A CA 16
ATOM 29785 C C . VAL A 1 102 ? 11.439 -18.191 -15.296 1.00 0.00 124 VAL A C 16
ATOM 29786 O O . VAL A 1 102 ? 10.887 -18.711 -16.266 1.00 0.00 124 VAL A O 16
ATOM 29799 N N . PHE A 1 103 ? 10.817 -17.944 -14.163 1.00 0.00 125 PHE A N 16
ATOM 29800 C CA . PHE A 1 103 ? 9.430 -18.320 -13.971 1.00 0.00 125 PHE A CA 16
ATOM 29801 C C . PHE A 1 103 ? 8.514 -17.127 -14.183 1.00 0.00 125 PHE A C 16
ATOM 29802 O O . PHE A 1 103 ? 8.776 -16.036 -13.677 1.00 0.00 125 PHE A O 16
ATOM 29819 N N . LYS A 1 104 ? 7.449 -17.341 -14.940 1.00 0.00 126 LYS A N 16
ATOM 29820 C CA . LYS A 1 104 ? 6.456 -16.312 -15.185 1.00 0.00 126 LYS A CA 16
ATOM 29821 C C . LYS A 1 104 ? 5.086 -16.779 -14.721 1.00 0.00 126 LYS A C 16
ATOM 29822 O O . LYS A 1 104 ? 4.493 -17.694 -15.315 1.00 0.00 126 LYS A O 16
ATOM 29841 N N . ASP A 1 105 ? 4.600 -16.154 -13.659 1.00 0.00 127 ASP A N 16
ATOM 29842 C CA . ASP A 1 105 ? 3.248 -16.391 -13.177 1.00 0.00 127 ASP A CA 16
ATOM 29843 C C . ASP A 1 105 ? 2.318 -15.375 -13.824 1.00 0.00 127 ASP A C 16
ATOM 29844 O O . ASP A 1 105 ? 1.864 -14.419 -13.190 1.00 0.00 127 ASP A O 16
ATOM 29853 N N . GLY A 1 106 ? 2.073 -15.564 -15.108 1.00 0.00 128 GLY A N 16
ATOM 29854 C CA . GLY A 1 106 ? 1.244 -14.636 -15.846 1.00 0.00 128 GLY A CA 16
ATOM 29855 C C . GLY A 1 106 ? 2.006 -13.391 -16.259 1.00 0.00 128 GLY A C 16
ATOM 29856 O O . GLY A 1 106 ? 2.714 -13.394 -17.267 1.00 0.00 128 GLY A O 16
ATOM 29860 N N . ASP A 1 107 ? 1.874 -12.331 -15.470 1.00 0.00 129 ASP A N 16
ATOM 29861 C CA . ASP A 1 107 ? 2.488 -11.046 -15.804 1.00 0.00 129 ASP A CA 16
ATOM 29862 C C . ASP A 1 107 ? 3.802 -10.852 -15.063 1.00 0.00 129 ASP A C 16
ATOM 29863 O O . ASP A 1 107 ? 4.693 -10.139 -15.532 1.00 0.00 129 ASP A O 16
ATOM 29872 N N . PHE A 1 108 ? 3.924 -11.483 -13.906 1.00 0.00 130 PHE A N 16
ATOM 29873 C CA . PHE A 1 108 ? 5.114 -11.331 -13.086 1.00 0.00 130 PHE A CA 16
ATOM 29874 C C . PHE A 1 108 ? 6.096 -12.451 -13.383 1.00 0.00 130 PHE A C 16
ATOM 29875 O O . PHE A 1 108 ? 5.696 -13.589 -13.627 1.00 0.00 130 PHE A O 16
ATOM 29892 N N . TYR A 1 109 ? 7.378 -12.125 -13.365 1.00 0.00 131 TYR A N 16
ATOM 29893 C CA . TYR A 1 109 ? 8.414 -13.092 -13.676 1.00 0.00 131 TYR A CA 16
ATOM 29894 C C . TYR A 1 109 ? 9.667 -12.810 -12.862 1.00 0.00 131 TYR A C 16
ATOM 29895 O O . TYR A 1 109 ? 9.933 -11.665 -12.496 1.00 0.00 131 TYR A O 16
ATOM 29913 N N . GLU A 1 110 ? 10.423 -13.855 -12.579 1.00 0.00 132 GLU A N 16
ATOM 29914 C CA . GLU A 1 110 ? 11.684 -13.719 -11.866 1.00 0.00 132 GLU A CA 16
ATOM 29915 C C . GLU A 1 110 ? 12.659 -14.782 -12.349 1.00 0.00 132 GLU A C 16
ATOM 29916 O O . GLU A 1 110 ? 12.255 -15.906 -12.659 1.00 0.00 132 GLU A O 16
ATOM 29928 N N . GLU A 1 111 ? 13.932 -14.427 -12.429 1.00 0.00 133 GLU A N 16
ATOM 29929 C CA . GLU A 1 111 ? 14.944 -15.351 -12.912 1.00 0.00 133 GLU A CA 16
ATOM 29930 C C . GLU A 1 111 ? 15.902 -15.736 -11.792 1.00 0.00 133 GLU A C 16
ATOM 29931 O O . GLU A 1 111 ? 16.208 -14.933 -10.913 1.00 0.00 133 GLU A O 16
ATOM 29943 N N . HIS A 1 112 ? 16.352 -16.977 -11.826 1.00 0.00 134 HIS A N 16
ATOM 29944 C CA . HIS A 1 112 ? 17.312 -17.476 -10.860 1.00 0.00 134 HIS A CA 16
ATOM 29945 C C . HIS A 1 112 ? 18.465 -18.156 -11.589 1.00 0.00 134 HIS A C 16
ATOM 29946 O O . HIS A 1 112 ? 18.252 -18.863 -12.576 1.00 0.00 134 HIS A O 16
ATOM 29961 N N . ILE A 1 113 ? 19.679 -17.925 -11.119 1.00 0.00 135 ILE A N 16
ATOM 29962 C CA . ILE A 1 113 ? 20.855 -18.540 -11.715 1.00 0.00 135 ILE A CA 16
ATOM 29963 C C . ILE A 1 113 ? 21.363 -19.682 -10.846 1.00 0.00 135 ILE A C 16
ATOM 29964 O O . ILE A 1 113 ? 21.920 -19.460 -9.774 1.00 0.00 135 ILE A O 16
ATOM 29980 N N . THR A 1 114 ? 21.155 -20.902 -11.310 1.00 0.00 136 THR A N 16
ATOM 29981 C CA . THR A 1 114 ? 21.614 -22.081 -10.599 1.00 0.00 136 THR A CA 16
ATOM 29982 C C . THR A 1 114 ? 22.915 -22.598 -11.208 1.00 0.00 136 THR A C 16
ATOM 29983 O O . THR A 1 114 ? 22.920 -23.141 -12.315 1.00 0.00 136 THR A O 16
ATOM 29994 N N . GLU A 1 115 ? 24.016 -22.409 -10.492 1.00 0.00 137 GLU A N 16
ATOM 29995 C CA . GLU A 1 115 ? 25.325 -22.835 -10.973 1.00 0.00 137 GLU A CA 16
ATOM 29996 C C . GLU A 1 115 ? 25.483 -24.348 -10.845 1.00 0.00 137 GLU A C 16
ATOM 29997 O O . GLU A 1 115 ? 25.342 -24.904 -9.753 1.00 0.00 137 GLU A O 16
ATOM 30009 N N . VAL A 1 116 ? 25.760 -25.011 -11.960 1.00 0.00 138 VAL A N 16
ATOM 30010 C CA . VAL A 1 116 ? 25.998 -26.445 -11.940 1.00 0.00 138 VAL A CA 16
ATOM 30011 C C . VAL A 1 116 ? 27.495 -26.716 -11.879 1.00 0.00 138 VAL A C 16
ATOM 30012 O O . VAL A 1 116 ? 28.298 -25.902 -12.330 1.00 0.00 138 VAL A O 16
ATOM 30025 N N . LYS A 1 117 ? 27.879 -27.829 -11.279 1.00 0.00 139 LYS A N 16
ATOM 30026 C CA . LYS A 1 117 ? 29.289 -28.165 -11.172 1.00 0.00 139 LYS A CA 16
ATOM 30027 C C . LYS A 1 117 ? 29.534 -29.578 -11.675 1.00 0.00 139 LYS A C 16
ATOM 30028 O O . LYS A 1 117 ? 29.099 -30.547 -11.052 1.00 0.00 139 LYS A O 16
ATOM 30047 N N . ILE A 1 118 ? 30.212 -29.695 -12.809 1.00 0.00 140 ILE A N 16
ATOM 30048 C CA . ILE A 1 118 ? 30.536 -31.001 -13.362 1.00 0.00 140 ILE A CA 16
ATOM 30049 C C . ILE A 1 118 ? 31.696 -31.629 -12.599 1.00 0.00 140 ILE A C 16
ATOM 30050 O O . ILE A 1 118 ? 32.860 -31.269 -12.786 1.00 0.00 140 ILE A O 16
ATOM 30066 N N . THR A 1 119 ? 31.363 -32.568 -11.738 1.00 0.00 141 THR A N 16
ATOM 30067 C CA . THR A 1 119 ? 32.347 -33.258 -10.937 1.00 0.00 141 THR A CA 16
ATOM 30068 C C . THR A 1 119 ? 32.612 -34.636 -11.527 1.00 0.00 141 THR A C 16
ATOM 30069 O O . THR A 1 119 ? 33.775 -34.918 -11.870 1.00 0.00 141 THR A O 16
ATOM 30081 N N . MET A 1 1 ? 8.814 0.192 -2.003 1.00 0.00 23 MET A N 17
ATOM 30082 C CA . MET A 1 1 ? 8.517 -1.005 -1.178 1.00 0.00 23 MET A CA 17
ATOM 30083 C C . MET A 1 1 ? 7.385 -1.804 -1.807 1.00 0.00 23 MET A C 17
ATOM 30084 O O . MET A 1 1 ? 6.485 -1.225 -2.414 1.00 0.00 23 MET A O 17
ATOM 30100 N N . SER A 1 2 ? 7.441 -3.128 -1.652 1.00 0.00 24 SER A N 17
ATOM 30101 C CA . SER A 1 2 ? 6.456 -4.037 -2.243 1.00 0.00 24 SER A CA 17
ATOM 30102 C C . SER A 1 2 ? 6.291 -3.771 -3.741 1.00 0.00 24 SER A C 17
ATOM 30103 O O . SER A 1 2 ? 5.271 -3.241 -4.184 1.00 0.00 24 SER A O 17
ATOM 30111 N N . SER A 1 3 ? 7.288 -4.160 -4.520 1.00 0.00 25 SER A N 17
ATOM 30112 C CA . SER A 1 3 ? 7.314 -3.826 -5.932 1.00 0.00 25 SER A CA 17
ATOM 30113 C C . SER A 1 3 ? 7.192 -5.084 -6.781 1.00 0.00 25 SER A C 17
ATOM 30114 O O . SER A 1 3 ? 6.684 -5.046 -7.904 1.00 0.00 25 SER A O 17
ATOM 30122 N N . GLU A 1 4 ? 7.629 -6.198 -6.220 1.00 0.00 26 GLU A N 17
ATOM 30123 C CA . GLU A 1 4 ? 7.684 -7.450 -6.943 1.00 0.00 26 GLU A CA 17
ATOM 30124 C C . GLU A 1 4 ? 6.579 -8.393 -6.476 1.00 0.00 26 GLU A C 17
ATOM 30125 O O . GLU A 1 4 ? 6.547 -8.805 -5.317 1.00 0.00 26 GLU A O 17
ATOM 30137 N N . PRO A 1 5 ? 5.647 -8.738 -7.380 1.00 0.00 27 PRO A N 17
ATOM 30138 C CA . PRO A 1 5 ? 4.537 -9.637 -7.073 1.00 0.00 27 PRO A CA 17
ATOM 30139 C C . PRO A 1 5 ? 4.916 -11.110 -7.226 1.00 0.00 27 PRO A C 17
ATOM 30140 O O . PRO A 1 5 ? 4.113 -12.002 -6.949 1.00 0.00 27 PRO A O 17
ATOM 30151 N N . PHE A 1 6 ? 6.140 -11.352 -7.668 1.00 0.00 28 PHE A N 17
ATOM 30152 C CA . PHE A 1 6 ? 6.629 -12.703 -7.898 1.00 0.00 28 PHE A CA 17
ATOM 30153 C C . PHE A 1 6 ? 8.148 -12.726 -7.759 1.00 0.00 28 PHE A C 17
ATOM 30154 O O . PHE A 1 6 ? 8.826 -11.824 -8.253 1.00 0.00 28 PHE A O 17
ATOM 30171 N N . ILE A 1 7 ? 8.676 -13.745 -7.081 1.00 0.00 29 ILE A N 17
ATOM 30172 C CA . ILE A 1 7 ? 10.116 -13.850 -6.859 1.00 0.00 29 ILE A CA 17
ATOM 30173 C C . ILE A 1 7 ? 10.595 -15.293 -6.890 1.00 0.00 29 ILE A C 17
ATOM 30174 O O . ILE A 1 7 ? 9.804 -16.239 -6.829 1.00 0.00 29 ILE A O 17
ATOM 30190 N N . VAL A 1 8 ? 11.906 -15.434 -6.991 1.00 0.00 30 VAL A N 17
ATOM 30191 C CA . VAL A 1 8 ? 12.577 -16.716 -6.852 1.00 0.00 30 VAL A CA 17
ATOM 30192 C C . VAL A 1 8 ? 13.109 -16.852 -5.427 1.00 0.00 30 VAL A C 17
ATOM 30193 O O . VAL A 1 8 ? 13.457 -15.850 -4.799 1.00 0.00 30 VAL A O 17
ATOM 30206 N N . ASN A 1 9 ? 13.168 -18.075 -4.917 1.00 0.00 31 ASN A N 17
ATOM 30207 C CA . ASN A 1 9 ? 13.737 -18.317 -3.596 1.00 0.00 31 ASN A CA 17
ATOM 30208 C C . ASN A 1 9 ? 15.238 -18.024 -3.620 1.00 0.00 31 ASN A C 17
ATOM 30209 O O . ASN A 1 9 ? 15.888 -18.167 -4.660 1.00 0.00 31 ASN A O 17
ATOM 30220 N N . GLY A 1 10 ? 15.781 -17.609 -2.481 1.00 0.00 32 GLY A N 17
ATOM 30221 C CA . GLY A 1 10 ? 17.169 -17.190 -2.417 1.00 0.00 32 GLY A CA 17
ATOM 30222 C C . GLY A 1 10 ? 18.147 -18.349 -2.413 1.00 0.00 32 GLY A C 17
ATOM 30223 O O . GLY A 1 10 ? 18.872 -18.552 -1.441 1.00 0.00 32 GLY A O 17
ATOM 30227 N N . LEU A 1 11 ? 18.161 -19.109 -3.493 1.00 0.00 33 LEU A N 17
ATOM 30228 C CA . LEU A 1 11 ? 19.121 -20.186 -3.662 1.00 0.00 33 LEU A CA 17
ATOM 30229 C C . LEU A 1 11 ? 19.617 -20.212 -5.100 1.00 0.00 33 LEU A C 17
ATOM 30230 O O . LEU A 1 11 ? 18.825 -20.131 -6.039 1.00 0.00 33 LEU A O 17
ATOM 30246 N N . GLU A 1 12 ? 20.926 -20.301 -5.268 1.00 0.00 34 GLU A N 17
ATOM 30247 C CA . GLU A 1 12 ? 21.525 -20.325 -6.596 1.00 0.00 34 GLU A CA 17
ATOM 30248 C C . GLU A 1 12 ? 21.550 -21.749 -7.138 1.00 0.00 34 GLU A C 17
ATOM 30249 O O . GLU A 1 12 ? 21.443 -21.966 -8.343 1.00 0.00 34 GLU A O 17
ATOM 30261 N N . GLY A 1 13 ? 21.686 -22.710 -6.235 1.00 0.00 35 GLY A N 17
ATOM 30262 C CA . GLY A 1 13 ? 21.624 -24.101 -6.618 1.00 0.00 35 GLY A CA 17
ATOM 30263 C C . GLY A 1 13 ? 22.955 -24.635 -7.110 1.00 0.00 35 GLY A C 17
ATOM 30264 O O . GLY A 1 13 ? 23.255 -24.551 -8.299 1.00 0.00 35 GLY A O 17
ATOM 30268 N N . PRO A 1 14 ? 23.784 -25.183 -6.209 1.00 0.00 36 PRO A N 17
ATOM 30269 C CA . PRO A 1 14 ? 25.031 -25.844 -6.581 1.00 0.00 36 PRO A CA 17
ATOM 30270 C C . PRO A 1 14 ? 24.764 -27.240 -7.140 1.00 0.00 36 PRO A C 17
ATOM 30271 O O . PRO A 1 14 ? 24.878 -28.240 -6.429 1.00 0.00 36 PRO A O 17
ATOM 30282 N N . VAL A 1 15 ? 24.386 -27.301 -8.407 1.00 0.00 37 VAL A N 17
ATOM 30283 C CA . VAL A 1 15 ? 24.026 -28.565 -9.029 1.00 0.00 37 VAL A CA 17
ATOM 30284 C C . VAL A 1 15 ? 25.267 -29.341 -9.451 1.00 0.00 37 VAL A C 17
ATOM 30285 O O . VAL A 1 15 ? 25.785 -29.159 -10.553 1.00 0.00 37 VAL A O 17
ATOM 30298 N N . LEU A 1 16 ? 25.741 -30.205 -8.568 1.00 0.00 38 LEU A N 17
ATOM 30299 C CA . LEU A 1 16 ? 26.875 -31.060 -8.874 1.00 0.00 38 LEU A CA 17
ATOM 30300 C C . LEU A 1 16 ? 26.387 -32.358 -9.498 1.00 0.00 38 LEU A C 17
ATOM 30301 O O . LEU A 1 16 ? 25.767 -33.188 -8.831 1.00 0.00 38 LEU A O 17
ATOM 30317 N N . ALA A 1 17 ? 26.659 -32.523 -10.779 1.00 0.00 39 ALA A N 17
ATOM 30318 C CA . ALA A 1 17 ? 26.188 -33.681 -11.518 1.00 0.00 39 ALA A CA 17
ATOM 30319 C C . ALA A 1 17 ? 27.367 -34.458 -12.080 1.00 0.00 39 ALA A C 17
ATOM 30320 O O . ALA A 1 17 ? 28.499 -33.999 -12.014 1.00 0.00 39 ALA A O 17
ATOM 30327 N N . SER A 1 18 ? 27.101 -35.625 -12.637 1.00 0.00 40 SER A N 17
ATOM 30328 C CA . SER A 1 18 ? 28.153 -36.465 -13.160 1.00 0.00 40 SER A CA 17
ATOM 30329 C C . SER A 1 18 ? 28.333 -36.166 -14.630 1.00 0.00 40 SER A C 17
ATOM 30330 O O . SER A 1 18 ? 27.351 -36.058 -15.368 1.00 0.00 40 SER A O 17
ATOM 30338 N N . LEU A 1 19 ? 29.571 -36.002 -15.054 1.00 0.00 41 LEU A N 17
ATOM 30339 C CA . LEU A 1 19 ? 29.840 -35.723 -16.444 1.00 0.00 41 LEU A CA 17
ATOM 30340 C C . LEU A 1 19 ? 29.468 -36.928 -17.297 1.00 0.00 41 LEU A C 17
ATOM 30341 O O . LEU A 1 19 ? 30.097 -37.983 -17.213 1.00 0.00 41 LEU A O 17
ATOM 30357 N N . GLY A 1 20 ? 28.429 -36.769 -18.100 1.00 0.00 42 GLY A N 17
ATOM 30358 C CA . GLY A 1 20 ? 27.915 -37.882 -18.873 1.00 0.00 42 GLY A CA 17
ATOM 30359 C C . GLY A 1 20 ? 26.926 -38.711 -18.078 1.00 0.00 42 GLY A C 17
ATOM 30360 O O . GLY A 1 20 ? 26.552 -39.808 -18.487 1.00 0.00 42 GLY A O 17
ATOM 30364 N N . GLY A 1 21 ? 26.508 -38.183 -16.933 1.00 0.00 43 GLY A N 17
ATOM 30365 C CA . GLY A 1 21 ? 25.553 -38.877 -16.093 1.00 0.00 43 GLY A CA 17
ATOM 30366 C C . GLY A 1 21 ? 24.261 -38.098 -15.942 1.00 0.00 43 GLY A C 17
ATOM 30367 O O . GLY A 1 21 ? 23.897 -37.320 -16.823 1.00 0.00 43 GLY A O 17
ATOM 30371 N N . ASN A 1 22 ? 23.576 -38.290 -14.826 1.00 0.00 44 ASN A N 17
ATOM 30372 C CA . ASN A 1 22 ? 22.296 -37.635 -14.589 1.00 0.00 44 ASN A CA 17
ATOM 30373 C C . ASN A 1 22 ? 22.491 -36.260 -13.953 1.00 0.00 44 ASN A C 17
ATOM 30374 O O . ASN A 1 22 ? 23.291 -36.096 -13.028 1.00 0.00 44 ASN A O 17
ATOM 30385 N N . LEU A 1 23 ? 21.778 -35.274 -14.477 1.00 0.00 45 LEU A N 17
ATOM 30386 C CA . LEU A 1 23 ? 21.790 -33.929 -13.929 1.00 0.00 45 LEU A CA 17
ATOM 30387 C C . LEU A 1 23 ? 20.379 -33.541 -13.500 1.00 0.00 45 LEU A C 17
ATOM 30388 O O . LEU A 1 23 ? 19.472 -33.450 -14.330 1.00 0.00 45 LEU A O 17
ATOM 30404 N N . GLU A 1 24 ? 20.188 -33.335 -12.206 1.00 0.00 46 GLU A N 17
ATOM 30405 C CA . GLU A 1 24 ? 18.884 -32.954 -11.685 1.00 0.00 46 GLU A CA 17
ATOM 30406 C C . GLU A 1 24 ? 18.885 -31.500 -11.242 1.00 0.00 46 GLU A C 17
ATOM 30407 O O . GLU A 1 24 ? 19.517 -31.139 -10.252 1.00 0.00 46 GLU A O 17
ATOM 30419 N N . LEU A 1 25 ? 18.176 -30.670 -11.987 1.00 0.00 47 LEU A N 17
ATOM 30420 C CA . LEU A 1 25 ? 18.080 -29.254 -11.674 1.00 0.00 47 LEU A CA 17
ATOM 30421 C C . LEU A 1 25 ? 16.809 -28.971 -10.892 1.00 0.00 47 LEU A C 17
ATOM 30422 O O . LEU A 1 25 ? 15.719 -29.373 -11.297 1.00 0.00 47 LEU A O 17
ATOM 30438 N N . SER A 1 26 ? 16.946 -28.280 -9.777 1.00 0.00 48 SER A N 17
ATOM 30439 C CA . SER A 1 26 ? 15.802 -27.958 -8.944 1.00 0.00 48 SER A CA 17
ATOM 30440 C C . SER A 1 26 ? 15.705 -26.452 -8.723 1.00 0.00 48 SER A C 17
ATOM 30441 O O . SER A 1 26 ? 16.641 -25.825 -8.235 1.00 0.00 48 SER A O 17
ATOM 30449 N N . CYS A 1 27 ? 14.576 -25.876 -9.106 1.00 0.00 49 CYS A N 17
ATOM 30450 C CA . CYS A 1 27 ? 14.340 -24.457 -8.895 1.00 0.00 49 CYS A CA 17
ATOM 30451 C C . CYS A 1 27 ? 13.130 -24.272 -7.993 1.00 0.00 49 CYS A C 17
ATOM 30452 O O . CYS A 1 27 ? 12.140 -25.001 -8.119 1.00 0.00 49 CYS A O 17
ATOM 30459 N N . GLN A 1 28 ? 13.217 -23.313 -7.083 1.00 0.00 50 GLN A N 17
ATOM 30460 C CA . GLN A 1 28 ? 12.125 -23.030 -6.170 1.00 0.00 50 GLN A CA 17
ATOM 30461 C C . GLN A 1 28 ? 11.651 -21.594 -6.349 1.00 0.00 50 GLN A C 17
ATOM 30462 O O . GLN A 1 28 ? 12.450 -20.655 -6.351 1.00 0.00 50 GLN A O 17
ATOM 30476 N N . LEU A 1 29 ? 10.348 -21.434 -6.499 1.00 0.00 51 LEU A N 17
ATOM 30477 C CA . LEU A 1 29 ? 9.752 -20.133 -6.732 1.00 0.00 51 LEU A CA 17
ATOM 30478 C C . LEU A 1 29 ? 8.812 -19.778 -5.590 1.00 0.00 51 LEU A C 17
ATOM 30479 O O . LEU A 1 29 ? 8.449 -20.640 -4.787 1.00 0.00 51 LEU A O 17
ATOM 30495 N N . SER A 1 30 ? 8.437 -18.513 -5.514 1.00 0.00 52 SER A N 17
ATOM 30496 C CA . SER A 1 30 ? 7.421 -18.068 -4.572 1.00 0.00 52 SER A CA 17
ATOM 30497 C C . SER A 1 30 ? 6.264 -17.412 -5.332 1.00 0.00 52 SER A C 17
ATOM 30498 O O . SER A 1 30 ? 6.089 -16.192 -5.291 1.00 0.00 52 SER A O 17
ATOM 30506 N N . PRO A 1 31 ? 5.462 -18.223 -6.045 1.00 0.00 53 PRO A N 17
ATOM 30507 C CA . PRO A 1 31 ? 4.416 -17.728 -6.927 1.00 0.00 53 PRO A CA 17
ATOM 30508 C C . PRO A 1 31 ? 3.071 -17.543 -6.226 1.00 0.00 53 PRO A C 17
ATOM 30509 O O . PRO A 1 31 ? 2.786 -18.193 -5.217 1.00 0.00 53 PRO A O 17
ATOM 30520 N N . PRO A 1 32 ? 2.228 -16.641 -6.758 1.00 0.00 54 PRO A N 17
ATOM 30521 C CA . PRO A 1 32 ? 0.879 -16.408 -6.240 1.00 0.00 54 PRO A CA 17
ATOM 30522 C C . PRO A 1 32 ? -0.054 -17.580 -6.530 1.00 0.00 54 PRO A C 17
ATOM 30523 O O . PRO A 1 32 ? -1.031 -17.803 -5.815 1.00 0.00 54 PRO A O 17
ATOM 30534 N N . GLN A 1 33 ? 0.258 -18.327 -7.577 1.00 0.00 55 GLN A N 17
ATOM 30535 C CA . GLN A 1 33 ? -0.552 -19.466 -7.983 1.00 0.00 55 GLN A CA 17
ATOM 30536 C C . GLN A 1 33 ? 0.346 -20.663 -8.282 1.00 0.00 55 GLN A C 17
ATOM 30537 O O . GLN A 1 33 ? 1.550 -20.606 -8.044 1.00 0.00 55 GLN A O 17
ATOM 30551 N N . GLN A 1 34 ? -0.236 -21.740 -8.798 1.00 0.00 56 GLN A N 17
ATOM 30552 C CA . GLN A 1 34 ? 0.538 -22.936 -9.123 1.00 0.00 56 GLN A CA 17
ATOM 30553 C C . GLN A 1 34 ? 1.258 -22.770 -10.454 1.00 0.00 56 GLN A C 17
ATOM 30554 O O . GLN A 1 34 ? 2.246 -23.449 -10.722 1.00 0.00 56 GLN A O 17
ATOM 30568 N N . ALA A 1 35 ? 0.743 -21.869 -11.284 1.00 0.00 57 ALA A N 17
ATOM 30569 C CA . ALA A 1 35 ? 1.346 -21.558 -12.583 1.00 0.00 57 ALA A CA 17
ATOM 30570 C C . ALA A 1 35 ? 1.537 -22.815 -13.430 1.00 0.00 57 ALA A C 17
ATOM 30571 O O . ALA A 1 35 ? 2.470 -22.903 -14.232 1.00 0.00 57 ALA A O 17
ATOM 30578 N N . GLN A 1 36 ? 0.623 -23.769 -13.273 1.00 0.00 58 GLN A N 17
ATOM 30579 C CA . GLN A 1 36 ? 0.724 -25.066 -13.936 1.00 0.00 58 GLN A CA 17
ATOM 30580 C C . GLN A 1 36 ? 0.804 -24.922 -15.453 1.00 0.00 58 GLN A C 17
ATOM 30581 O O . GLN A 1 36 ? 1.443 -25.726 -16.127 1.00 0.00 58 GLN A O 17
ATOM 30595 N N . HIS A 1 37 ? 0.154 -23.896 -15.983 1.00 0.00 59 HIS A N 17
ATOM 30596 C CA . HIS A 1 37 ? 0.148 -23.663 -17.424 1.00 0.00 59 HIS A CA 17
ATOM 30597 C C . HIS A 1 37 ? 0.850 -22.355 -17.765 1.00 0.00 59 HIS A C 17
ATOM 30598 O O . HIS A 1 37 ? 0.521 -21.704 -18.754 1.00 0.00 59 HIS A O 17
ATOM 30613 N N . MET A 1 38 ? 1.806 -21.966 -16.939 1.00 0.00 60 MET A N 17
ATOM 30614 C CA . MET A 1 38 ? 2.555 -20.740 -17.175 1.00 0.00 60 MET A CA 17
ATOM 30615 C C . MET A 1 38 ? 3.808 -21.035 -17.989 1.00 0.00 60 MET A C 17
ATOM 30616 O O . MET A 1 38 ? 3.930 -22.113 -18.578 1.00 0.00 60 MET A O 17
ATOM 30630 N N . GLU A 1 39 ? 4.732 -20.086 -18.033 1.00 0.00 61 GLU A N 17
ATOM 30631 C CA . GLU A 1 39 ? 5.944 -20.265 -18.814 1.00 0.00 61 GLU A CA 17
ATOM 30632 C C . GLU A 1 39 ? 7.149 -20.460 -17.903 1.00 0.00 61 GLU A C 17
ATOM 30633 O O . GLU A 1 39 ? 7.399 -19.659 -17.005 1.00 0.00 61 GLU A O 17
ATOM 30645 N N . ILE A 1 40 ? 7.886 -21.535 -18.131 1.00 0.00 62 ILE A N 17
ATOM 30646 C CA . ILE A 1 40 ? 9.067 -21.834 -17.335 1.00 0.00 62 ILE A CA 17
ATOM 30647 C C . ILE A 1 40 ? 10.275 -22.046 -18.242 1.00 0.00 62 ILE A C 17
ATOM 30648 O O . ILE A 1 40 ? 10.147 -22.528 -19.366 1.00 0.00 62 ILE A O 17
ATOM 30664 N N . ARG A 1 41 ? 11.437 -21.657 -17.762 1.00 0.00 63 ARG A N 17
ATOM 30665 C CA . ARG A 1 41 ? 12.674 -21.869 -18.487 1.00 0.00 63 ARG A CA 17
ATOM 30666 C C . ARG A 1 41 ? 13.719 -22.455 -1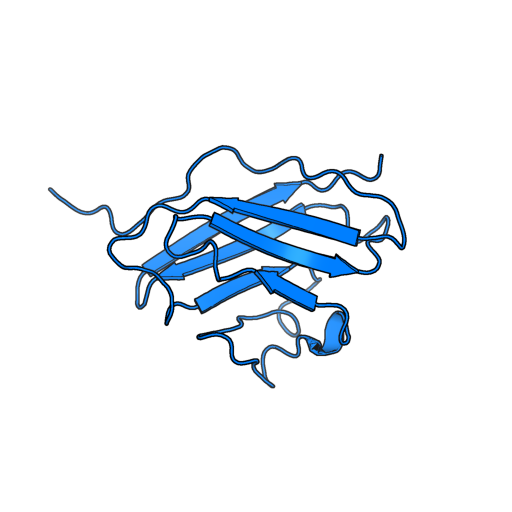7.549 1.00 0.00 63 ARG A C 17
ATOM 30667 O O . ARG A 1 41 ? 14.096 -21.833 -16.562 1.00 0.00 63 ARG A O 17
ATOM 30688 N N . TRP A 1 42 ? 14.162 -23.660 -17.855 1.00 0.00 64 TRP A N 17
ATOM 30689 C CA . TRP A 1 42 ? 15.126 -24.367 -17.023 1.00 0.00 64 TRP A CA 17
ATOM 30690 C C . TRP A 1 42 ? 16.248 -24.906 -17.896 1.00 0.00 64 TRP A C 17
ATOM 30691 O O . TRP A 1 42 ? 16.498 -26.108 -17.925 1.00 0.00 64 TRP A O 17
ATOM 30712 N N . PHE A 1 43 ? 16.929 -24.022 -18.609 1.00 0.00 65 PHE A N 17
ATOM 30713 C CA . PHE A 1 43 ? 17.849 -24.472 -19.648 1.00 0.00 65 PHE A CA 17
ATOM 30714 C C . PHE A 1 43 ? 19.129 -23.655 -19.656 1.00 0.00 65 PHE A C 17
ATOM 30715 O O . PHE A 1 43 ? 19.129 -22.484 -19.278 1.00 0.00 65 PHE A O 17
ATOM 30732 N N . ARG A 1 44 ? 20.223 -24.279 -20.076 1.00 0.00 66 ARG A N 17
ATOM 30733 C CA . ARG A 1 44 ? 21.487 -23.576 -20.229 1.00 0.00 66 ARG A CA 17
ATOM 30734 C C . ARG A 1 44 ? 21.391 -22.620 -21.409 1.00 0.00 66 ARG A C 17
ATOM 30735 O O . ARG A 1 44 ? 21.575 -23.012 -22.561 1.00 0.00 66 ARG A O 17
ATOM 30756 N N . ASN A 1 45 ? 21.098 -21.370 -21.113 1.00 0.00 67 ASN A N 17
ATOM 30757 C CA . ASN A 1 45 ? 20.905 -20.373 -22.146 1.00 0.00 67 ASN A CA 17
ATOM 30758 C C . ASN A 1 45 ? 21.733 -19.140 -21.848 1.00 0.00 67 ASN A C 17
ATOM 30759 O O . ASN A 1 45 ? 21.644 -18.571 -20.759 1.00 0.00 67 ASN A O 17
ATOM 30770 N N . LEU A 1 46 ? 22.551 -18.750 -22.809 1.00 0.00 68 LEU A N 17
ATOM 30771 C CA . LEU A 1 46 ? 23.382 -17.566 -22.675 1.00 0.00 68 LEU A CA 17
ATOM 30772 C C . LEU A 1 46 ? 22.585 -16.332 -23.066 1.00 0.00 68 LEU A C 17
ATOM 30773 O O . LEU A 1 46 ? 21.953 -16.310 -24.123 1.00 0.00 68 LEU A O 17
ATOM 30789 N N . TYR A 1 47 ? 22.612 -15.322 -22.203 1.00 0.00 69 TYR A N 17
ATOM 30790 C CA . TYR A 1 47 ? 21.891 -14.071 -22.433 1.00 0.00 69 TYR A CA 17
ATOM 30791 C C . TYR A 1 47 ? 20.384 -14.320 -22.429 1.00 0.00 69 TYR A C 17
ATOM 30792 O O . TYR A 1 47 ? 19.796 -14.591 -21.383 1.00 0.00 69 TYR A O 17
ATOM 30810 N N . THR A 1 48 ? 19.765 -14.232 -23.598 1.00 0.00 70 THR A N 17
ATOM 30811 C CA . THR A 1 48 ? 18.339 -14.481 -23.733 1.00 0.00 70 THR A CA 17
ATOM 30812 C C . THR A 1 48 ? 18.008 -14.955 -25.148 1.00 0.00 70 THR A C 17
ATOM 30813 O O . THR A 1 48 ? 18.183 -14.216 -26.118 1.00 0.00 70 THR A O 17
ATOM 30824 N N . GLU A 1 49 ? 17.560 -16.197 -25.263 1.00 0.00 71 GLU A N 17
ATOM 30825 C CA . GLU A 1 49 ? 17.108 -16.730 -26.540 1.00 0.00 71 GLU A CA 17
ATOM 30826 C C . GLU A 1 49 ? 15.611 -17.019 -26.483 1.00 0.00 71 GLU A C 17
ATOM 30827 O O . GLU A 1 49 ? 15.146 -17.750 -25.607 1.00 0.00 71 GLU A O 17
ATOM 30839 N N . PRO A 1 50 ? 14.837 -16.429 -27.407 1.00 0.00 72 PRO A N 17
ATOM 30840 C CA . PRO A 1 50 ? 13.372 -16.533 -27.407 1.00 0.00 72 PRO A CA 17
ATOM 30841 C C . PRO A 1 50 ? 12.865 -17.965 -27.588 1.00 0.00 72 PRO A C 17
ATOM 30842 O O . PRO A 1 50 ? 11.963 -18.407 -26.873 1.00 0.00 72 PRO A O 17
ATOM 30853 N N . VAL A 1 51 ? 13.461 -18.696 -28.525 1.00 0.00 73 VAL A N 17
ATOM 30854 C CA . VAL A 1 51 ? 12.953 -20.010 -28.900 1.00 0.00 73 VAL A CA 17
ATOM 30855 C C . VAL A 1 51 ? 13.549 -21.112 -28.031 1.00 0.00 73 VAL A C 17
ATOM 30856 O O . VAL A 1 51 ? 14.395 -21.887 -28.480 1.00 0.00 73 VAL A O 17
ATOM 30869 N N . HIS A 1 52 ? 13.103 -21.153 -26.780 1.00 0.00 74 HIS A N 17
ATOM 30870 C CA . HIS A 1 52 ? 13.461 -22.214 -25.838 1.00 0.00 74 HIS A CA 17
ATOM 30871 C C . HIS A 1 52 ? 12.792 -21.952 -24.495 1.00 0.00 74 HIS A C 17
ATOM 30872 O O . HIS A 1 52 ? 13.218 -21.066 -23.747 1.00 0.00 74 HIS A O 17
ATOM 30887 N N . LEU A 1 53 ? 11.754 -22.726 -24.193 1.00 0.00 75 LEU A N 17
ATOM 30888 C CA . LEU A 1 53 ? 10.932 -22.494 -23.011 1.00 0.00 75 LEU A CA 17
ATOM 30889 C C . LEU A 1 53 ? 9.827 -23.545 -22.882 1.00 0.00 75 LEU A C 17
ATOM 30890 O O . LEU A 1 53 ? 9.358 -24.103 -23.874 1.00 0.00 75 LEU A O 17
ATOM 30906 N N . TYR A 1 54 ? 9.429 -23.799 -21.646 1.00 0.00 76 TYR A N 17
ATOM 30907 C CA . TYR A 1 54 ? 8.321 -24.688 -21.339 1.00 0.00 76 TYR A CA 17
ATOM 30908 C C . TYR A 1 54 ? 7.064 -23.844 -21.171 1.00 0.00 76 TYR A C 17
ATOM 30909 O O . TYR A 1 54 ? 6.998 -23.001 -20.281 1.00 0.00 76 TYR A O 17
ATOM 30927 N N . ARG A 1 55 ? 6.074 -24.056 -22.020 1.00 0.00 77 ARG A N 17
ATOM 30928 C CA . ARG A 1 55 ? 4.911 -23.180 -22.039 1.00 0.00 77 ARG A CA 17
ATOM 30929 C C . ARG A 1 55 ? 3.628 -23.985 -21.926 1.00 0.00 77 ARG A C 17
ATOM 30930 O O . ARG A 1 55 ? 3.538 -25.092 -22.447 1.00 0.00 77 ARG A O 17
ATOM 30951 N N . ASP A 1 56 ? 2.653 -23.432 -21.207 1.00 0.00 78 ASP A N 17
ATOM 30952 C CA . ASP A 1 56 ? 1.339 -24.065 -21.043 1.00 0.00 78 ASP A CA 17
ATOM 30953 C C . ASP A 1 56 ? 1.455 -25.352 -20.240 1.00 0.00 78 ASP A C 17
ATOM 30954 O O . ASP A 1 56 ? 0.553 -26.188 -20.255 1.00 0.00 78 ASP A O 17
ATOM 30963 N N . GLY A 1 57 ? 2.568 -25.502 -19.538 1.00 0.00 79 GLY A N 17
ATOM 30964 C CA . GLY A 1 57 ? 2.822 -26.721 -18.801 1.00 0.00 79 GLY A CA 17
ATOM 30965 C C . GLY A 1 57 ? 3.270 -27.850 -19.706 1.00 0.00 79 GLY A C 17
ATOM 30966 O O . GLY A 1 57 ? 3.300 -29.010 -19.298 1.00 0.00 79 GLY A O 17
ATOM 30970 N N . LYS A 1 58 ? 3.628 -27.509 -20.938 1.00 0.00 80 LYS A N 17
ATOM 30971 C CA . LYS A 1 58 ? 4.043 -28.503 -21.912 1.00 0.00 80 LYS A CA 17
ATOM 30972 C C . LYS A 1 58 ? 5.227 -28.008 -22.739 1.00 0.00 80 LYS A C 17
ATOM 30973 O O . LYS A 1 58 ? 5.696 -26.876 -22.581 1.00 0.00 80 LYS A O 17
ATOM 30992 N N . ASP A 1 59 ? 5.704 -28.880 -23.611 1.00 0.00 81 ASP A N 17
ATOM 30993 C CA . ASP A 1 59 ? 6.833 -28.589 -24.481 1.00 0.00 81 ASP A CA 17
ATOM 30994 C C . ASP A 1 59 ? 6.338 -28.106 -25.837 1.00 0.00 81 ASP A C 17
ATOM 30995 O O . ASP A 1 59 ? 5.144 -28.180 -26.131 1.00 0.00 81 ASP A O 17
ATOM 31004 N N . MET A 1 60 ? 7.247 -27.612 -26.662 1.00 0.00 82 MET A N 17
ATOM 31005 C CA . MET A 1 60 ? 6.876 -27.110 -27.974 1.00 0.00 82 MET A CA 17
ATOM 31006 C C . MET A 1 60 ? 7.806 -27.658 -29.050 1.00 0.00 82 MET A C 17
ATOM 31007 O O . MET A 1 60 ? 9.023 -27.722 -28.863 1.00 0.00 82 MET A O 17
ATOM 31021 N N . PHE A 1 61 ? 7.226 -28.025 -30.191 1.00 0.00 83 PHE A N 17
ATOM 31022 C CA . PHE A 1 61 ? 7.986 -28.556 -31.319 1.00 0.00 83 PHE A CA 17
ATOM 31023 C C . PHE A 1 61 ? 8.761 -27.445 -32.015 1.00 0.00 83 PHE A C 17
ATOM 31024 O O . PHE A 1 61 ? 9.523 -27.691 -32.948 1.00 0.00 83 PHE A O 17
ATOM 31041 N N . GLY A 1 62 ? 8.548 -26.218 -31.564 1.00 0.00 84 GLY A N 17
ATOM 31042 C CA . GLY A 1 62 ? 9.294 -25.099 -32.093 1.00 0.00 84 GLY A CA 17
ATOM 31043 C C . GLY A 1 62 ? 10.651 -24.965 -31.432 1.00 0.00 84 GLY A C 17
ATOM 31044 O O . GLY A 1 62 ? 11.533 -24.280 -31.948 1.00 0.00 84 GLY A O 17
ATOM 31048 N N . GLU A 1 63 ? 10.823 -25.623 -30.290 1.00 0.00 85 GLU A N 17
ATOM 31049 C CA . GLU A 1 63 ? 12.070 -25.523 -29.547 1.00 0.00 85 GLU A CA 17
ATOM 31050 C C . GLU A 1 63 ? 12.833 -26.851 -29.562 1.00 0.00 85 GLU A C 17
ATOM 31051 O O . GLU A 1 63 ? 14.049 -26.857 -29.743 1.00 0.00 85 GLU A O 17
ATOM 31063 N N . ILE A 1 64 ? 12.102 -27.963 -29.412 1.00 0.00 86 ILE A N 17
ATOM 31064 C CA . ILE A 1 64 ? 12.680 -29.313 -29.460 1.00 0.00 86 ILE A CA 17
ATOM 31065 C C . ILE A 1 64 ? 13.914 -29.447 -28.564 1.00 0.00 86 ILE A C 17
ATOM 31066 O O . ILE A 1 64 ? 15.056 -29.278 -29.002 1.00 0.00 86 ILE A O 17
ATOM 31082 N N . ILE A 1 65 ? 13.675 -29.778 -27.306 1.00 0.00 87 ILE A N 17
ATOM 31083 C CA . ILE A 1 65 ? 14.750 -29.915 -26.336 1.00 0.00 87 ILE A CA 17
ATOM 31084 C C . ILE A 1 65 ? 15.542 -31.198 -26.563 1.00 0.00 87 ILE A C 17
ATOM 31085 O O . ILE A 1 65 ? 16.579 -31.420 -25.936 1.00 0.00 87 ILE A O 17
ATOM 31101 N N . SER A 1 66 ? 15.069 -32.028 -27.482 1.00 0.00 88 SER A N 17
ATOM 31102 C CA . SER A 1 66 ? 15.807 -33.211 -27.893 1.00 0.00 88 SER A CA 17
ATOM 31103 C C . SER A 1 66 ? 17.153 -32.811 -28.497 1.00 0.00 88 SER A C 17
ATOM 31104 O O . SER A 1 66 ? 18.052 -33.639 -28.646 1.00 0.00 88 SER A O 17
ATOM 31112 N N . LYS A 1 67 ? 17.290 -31.523 -28.827 1.00 0.00 89 LYS A N 17
ATOM 31113 C CA . LYS A 1 67 ? 18.550 -30.998 -29.341 1.00 0.00 89 LYS A CA 17
ATOM 31114 C C . LYS A 1 67 ? 19.603 -31.000 -28.236 1.00 0.00 89 LYS A C 17
ATOM 31115 O O . LYS A 1 67 ? 20.802 -30.974 -28.502 1.00 0.00 89 LYS A O 17
ATOM 31134 N N . TYR A 1 68 ? 19.133 -31.015 -26.997 1.00 0.00 90 TYR A N 17
ATOM 31135 C CA . TYR A 1 68 ? 19.987 -31.241 -25.845 1.00 0.00 90 TYR A CA 17
ATOM 31136 C C . TYR A 1 68 ? 20.115 -32.743 -25.650 1.00 0.00 90 TYR A C 17
ATOM 31137 O O . TYR A 1 68 ? 21.168 -33.330 -25.893 1.00 0.00 90 TYR A O 17
ATOM 31155 N N . VAL A 1 69 ? 19.007 -33.356 -25.248 1.00 0.00 91 VAL A N 17
ATOM 31156 C CA . VAL A 1 69 ? 18.897 -34.803 -25.130 1.00 0.00 91 VAL A CA 17
ATOM 31157 C C . VAL A 1 69 ? 17.426 -35.191 -25.073 1.00 0.00 91 VAL A C 17
ATOM 31158 O O . VAL A 1 69 ? 16.605 -34.453 -24.526 1.00 0.00 91 VAL A O 17
ATOM 31171 N N . GLU A 1 70 ? 17.091 -36.339 -25.645 1.00 0.00 92 GLU A N 17
ATOM 31172 C CA . GLU A 1 70 ? 15.735 -36.869 -25.554 1.00 0.00 92 GLU A CA 17
ATOM 31173 C C . GLU A 1 70 ? 15.465 -37.388 -24.143 1.00 0.00 92 GLU A C 17
ATOM 31174 O O . GLU A 1 70 ? 14.341 -37.748 -23.798 1.00 0.00 92 GLU A O 17
ATOM 31186 N N . ARG A 1 71 ? 16.511 -37.422 -23.330 1.00 0.00 93 ARG A N 17
ATOM 31187 C CA . ARG A 1 71 ? 16.401 -37.873 -21.955 1.00 0.00 93 ARG A CA 17
ATOM 31188 C C . ARG A 1 71 ? 16.258 -36.679 -21.021 1.00 0.00 93 ARG A C 17
ATOM 31189 O O . ARG A 1 71 ? 17.168 -36.355 -20.255 1.00 0.00 93 ARG A O 17
ATOM 31210 N N . THR A 1 72 ? 15.109 -36.022 -21.110 1.00 0.00 94 THR A N 17
ATOM 31211 C CA . THR A 1 72 ? 14.823 -34.847 -20.306 1.00 0.00 94 THR A CA 17
ATOM 31212 C C . THR A 1 72 ? 13.448 -34.966 -19.648 1.00 0.00 94 THR A C 17
ATOM 31213 O O . THR A 1 72 ? 12.415 -34.799 -20.298 1.00 0.00 94 THR A O 17
ATOM 31224 N N . GLU A 1 73 ? 13.446 -35.264 -18.359 1.00 0.00 95 GLU A N 17
ATOM 31225 C CA . GLU A 1 73 ? 12.208 -35.441 -17.613 1.00 0.00 95 GLU A CA 17
ATOM 31226 C C . GLU A 1 73 ? 11.950 -34.238 -16.705 1.00 0.00 95 GLU A C 17
ATOM 31227 O O . GLU A 1 73 ? 12.621 -34.064 -15.688 1.00 0.00 95 GLU A O 17
ATOM 31239 N N . LEU A 1 74 ? 10.984 -33.412 -17.075 1.00 0.00 96 LEU A N 17
ATOM 31240 C CA . LEU A 1 74 ? 10.654 -32.226 -16.291 1.00 0.00 96 LEU A CA 17
ATOM 31241 C C . LEU A 1 74 ? 9.571 -32.542 -15.265 1.00 0.00 96 LEU A C 17
ATOM 31242 O O . LEU A 1 74 ? 8.382 -32.602 -15.596 1.00 0.00 96 LEU A O 17
ATOM 31258 N N . LEU A 1 75 ? 9.990 -32.741 -14.025 1.00 0.00 97 LEU A N 17
ATOM 31259 C CA . LEU A 1 75 ? 9.065 -33.022 -12.941 1.00 0.00 97 LEU A CA 17
ATOM 31260 C C . LEU A 1 75 ? 8.372 -31.742 -12.496 1.00 0.00 97 LEU A C 17
ATOM 31261 O O . LEU A 1 75 ? 9.019 -30.799 -12.022 1.00 0.00 97 LEU A O 17
ATOM 31277 N N . LYS A 1 76 ? 7.057 -31.721 -12.657 1.00 0.00 98 LYS A N 17
ATOM 31278 C CA . LYS A 1 76 ? 6.249 -30.564 -12.313 1.00 0.00 98 LYS A CA 17
ATOM 31279 C C . LYS A 1 76 ? 5.435 -30.862 -11.061 1.00 0.00 98 LYS A C 17
ATOM 31280 O O . LYS A 1 76 ? 4.482 -30.157 -10.734 1.00 0.00 98 LYS A O 17
ATOM 31299 N N . ASP A 1 77 ? 5.830 -31.918 -10.366 1.00 0.00 99 ASP A N 17
ATOM 31300 C CA . ASP A 1 77 ? 5.183 -32.325 -9.121 1.00 0.00 99 ASP A CA 17
ATOM 31301 C C . ASP A 1 77 ? 5.225 -31.196 -8.100 1.00 0.00 99 ASP A C 17
ATOM 31302 O O . ASP A 1 77 ? 4.300 -31.010 -7.313 1.00 0.00 99 ASP A O 17
ATOM 31311 N N . GLY A 1 78 ? 6.302 -30.433 -8.152 1.00 0.00 100 GLY A N 17
ATOM 31312 C CA . GLY A 1 78 ? 6.494 -29.322 -7.248 1.00 0.00 100 GLY A CA 17
ATOM 31313 C C . GLY A 1 78 ? 5.771 -28.063 -7.692 1.00 0.00 100 GLY A C 17
ATOM 31314 O O . GLY A 1 78 ? 5.618 -27.134 -6.902 1.00 0.00 100 GLY A O 17
ATOM 31318 N N . ILE A 1 79 ? 5.363 -28.016 -8.965 1.00 0.00 101 ILE A N 17
ATOM 31319 C CA . ILE A 1 79 ? 4.811 -26.798 -9.572 1.00 0.00 101 ILE A CA 17
ATOM 31320 C C . ILE A 1 79 ? 3.661 -26.197 -8.755 1.00 0.00 101 ILE A C 17
ATOM 31321 O O . ILE A 1 79 ? 3.478 -24.984 -8.750 1.00 0.00 101 ILE A O 17
ATOM 31337 N N . GLY A 1 80 ? 2.921 -27.038 -8.031 1.00 0.00 102 GLY A N 17
ATOM 31338 C CA . GLY A 1 80 ? 1.827 -26.546 -7.204 1.00 0.00 102 GLY A CA 17
ATOM 31339 C C . GLY A 1 80 ? 2.308 -25.588 -6.129 1.00 0.00 102 GLY A C 17
ATOM 31340 O O . GLY A 1 80 ? 1.532 -24.793 -5.595 1.00 0.00 102 GLY A O 17
ATOM 31344 N N . GLU A 1 81 ? 3.589 -25.678 -5.810 1.00 0.00 103 GLU A N 17
ATOM 31345 C CA . GLU A 1 81 ? 4.211 -24.796 -4.840 1.00 0.00 103 GLU A CA 17
ATOM 31346 C C . GLU A 1 81 ? 5.301 -23.957 -5.503 1.00 0.00 103 GLU A C 17
ATOM 31347 O O . GLU A 1 81 ? 6.008 -23.201 -4.835 1.00 0.00 103 GLU A O 17
ATOM 31359 N N . GLY A 1 82 ? 5.434 -24.103 -6.817 1.00 0.00 104 GLY A N 17
ATOM 31360 C CA . GLY A 1 82 ? 6.424 -23.351 -7.563 1.00 0.00 104 GLY A CA 17
ATOM 31361 C C . GLY A 1 82 ? 7.786 -24.019 -7.582 1.00 0.00 104 GLY A C 17
ATOM 31362 O O . GLY A 1 82 ? 8.809 -23.345 -7.562 1.00 0.00 104 GLY A O 17
ATOM 31366 N N . LYS A 1 83 ? 7.814 -25.341 -7.619 1.00 0.00 105 LYS A N 17
ATOM 31367 C CA . LYS A 1 83 ? 9.079 -26.065 -7.666 1.00 0.00 105 LYS A CA 17
ATOM 31368 C C . LYS A 1 83 ? 9.168 -26.914 -8.930 1.00 0.00 105 LYS A C 17
ATOM 31369 O O . LYS A 1 83 ? 8.230 -27.627 -9.277 1.00 0.00 105 LYS A O 17
ATOM 31388 N N . VAL A 1 84 ? 10.298 -26.846 -9.615 1.00 0.00 106 VAL A N 17
ATOM 31389 C CA . VAL A 1 84 ? 10.484 -27.628 -10.831 1.00 0.00 106 VAL A CA 17
ATOM 31390 C C . VAL A 1 84 ? 11.779 -28.422 -10.771 1.00 0.00 106 VAL A C 17
ATOM 31391 O O . VAL A 1 84 ? 12.832 -27.885 -10.412 1.00 0.00 106 VAL A O 17
ATOM 31404 N N . THR A 1 85 ? 11.700 -29.700 -11.119 1.00 0.00 107 THR A N 17
ATOM 31405 C CA . THR A 1 85 ? 12.868 -30.569 -11.103 1.00 0.00 107 THR A CA 17
ATOM 31406 C C . THR A 1 85 ? 13.124 -31.157 -12.485 1.00 0.00 107 THR A C 17
ATOM 31407 O O . THR A 1 85 ? 12.359 -31.984 -12.971 1.00 0.00 107 THR A O 17
ATOM 31418 N N . LEU A 1 86 ? 14.197 -30.721 -13.114 1.00 0.00 108 LEU A N 17
ATOM 31419 C CA . LEU A 1 86 ? 14.524 -31.170 -14.454 1.00 0.00 108 LEU A CA 17
ATOM 31420 C C . LEU A 1 86 ? 15.564 -32.281 -14.413 1.00 0.00 108 LEU A C 17
ATOM 31421 O O . LEU A 1 86 ? 16.667 -32.091 -13.904 1.00 0.00 108 LEU A O 17
ATOM 31437 N N . ARG A 1 87 ? 15.189 -33.440 -14.933 1.00 0.00 109 ARG A N 17
ATOM 31438 C CA . ARG A 1 87 ? 16.103 -34.565 -15.057 1.00 0.00 109 ARG A CA 17
ATOM 31439 C C . ARG A 1 87 ? 16.696 -34.585 -16.458 1.00 0.00 109 ARG A C 17
ATOM 31440 O O . ARG A 1 87 ? 16.010 -34.927 -17.419 1.00 0.00 109 ARG A O 17
ATOM 31461 N N . ILE A 1 88 ? 17.959 -34.216 -16.575 1.00 0.00 110 ILE A N 17
ATOM 31462 C CA . ILE A 1 88 ? 18.628 -34.207 -17.864 1.00 0.00 110 ILE A CA 17
ATOM 31463 C C . ILE A 1 88 ? 19.791 -35.187 -17.857 1.00 0.00 110 ILE A C 17
ATOM 31464 O O . ILE A 1 88 ? 20.670 -35.117 -16.997 1.00 0.00 110 ILE A O 17
ATOM 31480 N N . PHE A 1 89 ? 19.782 -36.114 -18.800 1.00 0.00 111 PHE A N 17
ATOM 31481 C CA . PHE A 1 89 ? 20.839 -37.109 -18.888 1.00 0.00 111 PHE A CA 17
ATOM 31482 C C . PHE A 1 89 ? 21.927 -36.661 -19.858 1.00 0.00 111 PHE A C 17
ATOM 31483 O O . PHE A 1 89 ? 21.630 -36.215 -20.964 1.00 0.00 111 PHE A O 17
ATOM 31500 N N . ASN A 1 90 ? 23.178 -36.773 -19.410 1.00 0.00 112 ASN A N 17
ATOM 31501 C CA . ASN A 1 90 ? 24.360 -36.489 -20.227 1.00 0.00 112 ASN A CA 17
ATOM 31502 C C . ASN A 1 90 ? 24.589 -34.991 -20.413 1.00 0.00 112 ASN A C 17
ATOM 31503 O O . ASN A 1 90 ? 24.237 -34.408 -21.438 1.00 0.00 112 ASN A O 17
ATOM 31514 N N . VAL A 1 91 ? 25.184 -34.377 -19.401 1.00 0.00 113 VAL A N 17
ATOM 31515 C CA . VAL A 1 91 ? 25.620 -32.988 -19.481 1.00 0.00 113 VAL A CA 17
ATOM 31516 C C . VAL A 1 91 ? 27.143 -32.953 -19.563 1.00 0.00 113 VAL A C 17
ATOM 31517 O O . VAL A 1 91 ? 27.817 -33.736 -18.882 1.00 0.00 113 VAL A O 17
ATOM 31530 N N . THR A 1 92 ? 27.688 -32.075 -20.395 1.00 0.00 114 THR A N 17
ATOM 31531 C CA . THR A 1 92 ? 29.118 -32.092 -20.663 1.00 0.00 114 THR A CA 17
ATOM 31532 C C . THR A 1 92 ? 29.826 -30.817 -20.188 1.00 0.00 114 THR A C 17
ATOM 31533 O O . THR A 1 92 ? 29.226 -29.950 -19.552 1.00 0.00 114 THR A O 17
ATOM 31544 N N . VAL A 1 93 ? 31.112 -30.711 -20.519 1.00 0.00 115 VAL A N 17
ATOM 31545 C CA . VAL A 1 93 ? 31.982 -29.685 -19.949 1.00 0.00 115 VAL A CA 17
ATOM 31546 C C . VAL A 1 93 ? 31.619 -28.270 -20.408 1.00 0.00 115 VAL A C 17
ATOM 31547 O O . VAL A 1 93 ? 31.920 -27.296 -19.719 1.00 0.00 115 VAL A O 17
ATOM 31560 N N . ASP A 1 94 ? 30.978 -28.149 -21.563 1.00 0.00 116 ASP A N 17
ATOM 31561 C CA . ASP A 1 94 ? 30.596 -26.836 -22.075 1.00 0.00 116 ASP A CA 17
ATOM 31562 C C . ASP A 1 94 ? 29.339 -26.337 -21.379 1.00 0.00 116 ASP A C 17
ATOM 31563 O O . ASP A 1 94 ? 29.289 -25.209 -20.892 1.00 0.00 116 ASP A O 17
ATOM 31572 N N . ASP A 1 95 ? 28.341 -27.206 -21.305 1.00 0.00 117 ASP A N 17
ATOM 31573 C CA . ASP A 1 95 ? 27.035 -26.849 -20.773 1.00 0.00 117 ASP A CA 17
ATOM 31574 C C . ASP A 1 95 ? 26.994 -26.973 -19.251 1.00 0.00 117 ASP A C 17
ATOM 31575 O O . ASP A 1 95 ? 26.012 -26.585 -18.617 1.00 0.00 117 ASP A O 17
ATOM 31584 N N . ASP A 1 96 ? 28.068 -27.502 -18.671 1.00 0.00 118 ASP A N 17
ATOM 31585 C CA . ASP A 1 96 ? 28.204 -27.588 -17.212 1.00 0.00 118 ASP A CA 17
ATOM 31586 C C . ASP A 1 96 ? 28.379 -26.204 -16.566 1.00 0.00 118 ASP A C 17
ATOM 31587 O O . ASP A 1 96 ? 28.424 -26.089 -15.346 1.00 0.00 118 ASP A O 17
ATOM 31596 N N . GLY A 1 97 ? 28.458 -25.159 -17.383 1.00 0.00 119 GLY A N 17
ATOM 31597 C CA . GLY A 1 97 ? 28.677 -23.816 -16.864 1.00 0.00 119 GLY A CA 17
ATOM 31598 C C . GLY A 1 97 ? 27.544 -23.296 -15.988 1.00 0.00 119 GLY A C 17
ATOM 31599 O O . GLY A 1 97 ? 27.455 -23.613 -14.796 1.00 0.00 119 GLY A O 17
ATOM 31603 N N . SER A 1 98 ? 26.682 -22.479 -16.571 1.00 0.00 120 SER A N 17
ATOM 31604 C CA . SER A 1 98 ? 25.609 -21.854 -15.816 1.00 0.00 120 SER A CA 17
ATOM 31605 C C . SER A 1 98 ? 24.265 -22.038 -16.512 1.00 0.00 120 SER A C 17
ATOM 31606 O O . SER A 1 98 ? 24.111 -21.734 -17.696 1.00 0.00 120 SER A O 17
ATOM 31614 N N . TYR A 1 99 ? 23.295 -22.535 -15.763 1.00 0.00 121 TYR A N 17
ATOM 31615 C CA . TYR A 1 99 ? 21.964 -22.765 -16.291 1.00 0.00 121 TYR A CA 17
ATOM 31616 C C . TYR A 1 99 ? 21.096 -21.533 -16.089 1.00 0.00 121 TYR A C 17
ATOM 31617 O O . TYR A 1 99 ? 21.308 -20.756 -15.158 1.00 0.00 121 TYR A O 17
ATOM 31635 N N . HIS A 1 100 ? 20.128 -21.349 -16.970 1.00 0.00 122 HIS A N 17
ATOM 31636 C CA . HIS A 1 100 ? 19.235 -20.210 -16.885 1.00 0.00 122 HIS A CA 17
ATOM 31637 C C . HIS A 1 100 ? 17.861 -20.659 -16.408 1.00 0.00 122 HIS A C 17
ATOM 31638 O O . HIS A 1 100 ? 17.131 -21.346 -17.137 1.00 0.00 122 HIS A O 17
ATOM 31653 N N . CYS A 1 101 ? 17.538 -20.295 -15.172 1.00 0.00 123 CYS A N 17
ATOM 31654 C CA . CYS A 1 101 ? 16.229 -20.568 -14.606 1.00 0.00 123 CYS A CA 17
ATOM 31655 C C . CYS A 1 101 ? 15.382 -19.302 -14.660 1.00 0.00 123 CYS A C 17
ATOM 31656 O O . CYS A 1 101 ? 15.738 -18.276 -14.078 1.00 0.00 123 CYS A O 17
ATOM 31663 N N . VAL A 1 102 ? 14.285 -19.368 -15.392 1.00 0.00 124 VAL A N 17
ATOM 31664 C CA . VAL A 1 102 ? 13.393 -18.235 -15.553 1.00 0.00 124 VAL A CA 17
ATOM 31665 C C . VAL A 1 102 ? 11.955 -18.690 -15.365 1.00 0.00 124 VAL A C 17
ATOM 31666 O O . VAL A 1 102 ? 11.544 -19.695 -15.935 1.00 0.00 124 VAL A O 17
ATOM 31679 N N . PHE A 1 103 ? 11.197 -17.970 -14.563 1.00 0.00 125 PHE A N 17
ATOM 31680 C CA . PHE A 1 103 ? 9.804 -18.318 -14.346 1.00 0.00 125 PHE A CA 17
ATOM 31681 C C . PHE A 1 103 ? 8.913 -17.150 -14.722 1.00 0.00 125 PHE A C 17
ATOM 31682 O O . PHE A 1 103 ? 9.073 -16.049 -14.204 1.00 0.00 125 PHE A O 17
ATOM 31699 N N . LYS A 1 104 ? 7.995 -17.386 -15.640 1.00 0.00 126 LYS A N 17
ATOM 31700 C CA . LYS A 1 104 ? 7.087 -16.348 -16.088 1.00 0.00 126 LYS A CA 17
ATOM 31701 C C . LYS A 1 104 ? 5.656 -16.698 -15.708 1.00 0.00 126 LYS A C 17
ATOM 31702 O O . LYS A 1 104 ? 5.026 -17.570 -16.326 1.00 0.00 126 LYS A O 17
ATOM 31721 N N . ASP A 1 105 ? 5.157 -16.024 -14.682 1.00 0.00 127 ASP A N 17
ATOM 31722 C CA . ASP A 1 105 ? 3.775 -16.174 -14.260 1.00 0.00 127 ASP A CA 17
ATOM 31723 C C . ASP A 1 105 ? 2.932 -15.116 -14.953 1.00 0.00 127 ASP A C 17
ATOM 31724 O O . ASP A 1 105 ? 2.671 -14.041 -14.406 1.00 0.00 127 ASP A O 17
ATOM 31733 N N . GLY A 1 106 ? 2.533 -15.414 -16.176 1.00 0.00 128 GLY A N 17
ATOM 31734 C CA . GLY A 1 106 ? 1.792 -14.458 -16.962 1.00 0.00 128 GLY A CA 17
ATOM 31735 C C . GLY A 1 106 ? 2.676 -13.332 -17.448 1.00 0.00 128 GLY A C 17
ATOM 31736 O O . GLY A 1 106 ? 3.392 -13.480 -18.442 1.00 0.00 128 GLY A O 17
ATOM 31740 N N . ASP A 1 107 ? 2.654 -12.216 -16.734 1.00 0.00 129 ASP A N 17
ATOM 31741 C CA . ASP A 1 107 ? 3.433 -11.054 -17.129 1.00 0.00 129 ASP A CA 17
ATOM 31742 C C . ASP A 1 107 ? 4.542 -10.756 -16.127 1.00 0.00 129 ASP A C 17
ATOM 31743 O O . ASP A 1 107 ? 5.357 -9.859 -16.343 1.00 0.00 129 ASP A O 17
ATOM 31752 N N . PHE A 1 108 ? 4.576 -11.495 -15.025 1.00 0.00 130 PHE A N 17
ATOM 31753 C CA . PHE A 1 108 ? 5.639 -11.320 -14.044 1.00 0.00 130 PHE A CA 17
ATOM 31754 C C . PHE A 1 108 ? 6.678 -12.416 -14.218 1.00 0.00 130 PHE A C 17
ATOM 31755 O O . PHE A 1 108 ? 6.413 -13.586 -13.945 1.00 0.00 130 PHE A O 17
ATOM 31772 N N . TYR A 1 109 ? 7.851 -12.036 -14.697 1.00 0.00 131 TYR A N 17
ATOM 31773 C CA . TYR A 1 109 ? 8.914 -12.995 -14.937 1.00 0.00 131 TYR A CA 17
ATOM 31774 C C . TYR A 1 109 ? 10.045 -12.800 -13.936 1.00 0.00 131 TYR A C 17
ATOM 31775 O O . TYR A 1 109 ? 10.378 -11.671 -13.566 1.00 0.00 131 TYR A O 17
ATOM 31793 N N . GLU A 1 110 ? 10.608 -13.903 -13.484 1.00 0.00 132 GLU A N 17
ATOM 31794 C CA . GLU A 1 110 ? 11.742 -13.867 -12.586 1.00 0.00 132 GLU A CA 17
ATOM 31795 C C . GLU A 1 110 ? 12.920 -14.595 -13.210 1.00 0.00 132 GLU A C 17
ATOM 31796 O O . GLU A 1 110 ? 12.736 -15.495 -14.034 1.00 0.00 132 GLU A O 17
ATOM 31808 N N . GLU A 1 111 ? 14.119 -14.220 -12.797 1.00 0.00 133 GLU A N 17
ATOM 31809 C CA . GLU A 1 111 ? 15.333 -14.712 -13.423 1.00 0.00 133 GLU A CA 17
ATOM 31810 C C . GLU A 1 111 ? 16.361 -15.117 -12.376 1.00 0.00 133 GLU A C 17
ATOM 31811 O O . GLU A 1 111 ? 16.669 -14.350 -11.463 1.00 0.00 133 GLU A O 17
ATOM 31823 N N . HIS A 1 112 ? 16.881 -16.326 -12.506 1.00 0.00 134 HIS A N 17
ATOM 31824 C CA . HIS A 1 112 ? 17.904 -16.817 -11.599 1.00 0.00 134 HIS A CA 17
ATOM 31825 C C . HIS A 1 112 ? 18.960 -17.605 -12.364 1.00 0.00 134 HIS A C 17
ATOM 31826 O O . HIS A 1 112 ? 18.637 -18.419 -13.236 1.00 0.00 134 HIS A O 17
ATOM 31841 N N . ILE A 1 113 ? 20.218 -17.349 -12.049 1.00 0.00 135 ILE A N 17
ATOM 31842 C CA . ILE A 1 113 ? 21.319 -18.058 -12.678 1.00 0.00 135 ILE A CA 17
ATOM 31843 C C . ILE A 1 113 ? 21.764 -19.223 -11.803 1.00 0.00 135 ILE A C 17
ATOM 31844 O O . ILE A 1 113 ? 22.035 -19.049 -10.614 1.00 0.00 135 ILE A O 17
ATOM 31860 N N . THR A 1 114 ? 21.820 -20.403 -12.392 1.00 0.00 136 THR A N 17
ATOM 31861 C CA . THR A 1 114 ? 22.155 -21.611 -11.664 1.00 0.00 136 THR A CA 17
ATOM 31862 C C . THR A 1 114 ? 23.576 -22.071 -11.984 1.00 0.00 136 THR A C 17
ATOM 31863 O O . THR A 1 114 ? 23.976 -22.101 -13.145 1.00 0.00 136 THR A O 17
ATOM 31874 N N . GLU A 1 115 ? 24.325 -22.431 -10.950 1.00 0.00 137 GLU A N 17
ATOM 31875 C CA . GLU A 1 115 ? 25.695 -22.895 -11.121 1.00 0.00 137 GLU A CA 17
ATOM 31876 C C . GLU A 1 115 ? 25.735 -24.413 -11.251 1.00 0.00 137 GLU A C 17
ATOM 31877 O O . GLU A 1 115 ? 25.377 -25.132 -10.317 1.00 0.00 137 GLU A O 17
ATOM 31889 N N . VAL A 1 116 ? 26.161 -24.900 -12.404 1.00 0.00 138 VAL A N 17
ATOM 31890 C CA . VAL A 1 116 ? 26.287 -26.333 -12.605 1.00 0.00 138 VAL A CA 17
ATOM 31891 C C . VAL A 1 116 ? 27.728 -26.760 -12.347 1.00 0.00 138 VAL A C 17
ATOM 31892 O O . VAL A 1 116 ? 28.665 -26.025 -12.653 1.00 0.00 138 VAL A O 17
ATOM 31905 N N . LYS A 1 117 ? 27.901 -27.917 -11.732 1.00 0.00 139 LYS A N 17
ATOM 31906 C CA . LYS A 1 117 ? 29.230 -28.434 -11.451 1.00 0.00 139 LYS A CA 17
ATOM 31907 C C . LYS A 1 117 ? 29.330 -29.885 -11.900 1.00 0.00 139 LYS A C 17
ATOM 31908 O O . LYS A 1 117 ? 28.927 -30.799 -11.178 1.00 0.00 139 LYS A O 17
ATOM 31927 N N . ILE A 1 118 ? 29.838 -30.093 -13.103 1.00 0.00 140 ILE A N 17
ATOM 31928 C CA . ILE A 1 118 ? 30.037 -31.436 -13.614 1.00 0.00 140 ILE A CA 17
ATOM 31929 C C . ILE A 1 118 ? 31.226 -32.084 -12.909 1.00 0.00 140 ILE A C 17
ATOM 31930 O O . ILE A 1 118 ? 32.306 -31.498 -12.810 1.00 0.00 140 ILE A O 17
ATOM 31946 N N . THR A 1 119 ? 30.998 -33.266 -12.369 1.00 0.00 141 THR A N 17
ATOM 31947 C CA . THR A 1 119 ? 32.012 -33.980 -11.624 1.00 0.00 141 THR A CA 17
ATOM 31948 C C . THR A 1 119 ? 31.832 -35.482 -11.805 1.00 0.00 141 THR A C 17
ATOM 31949 O O . THR A 1 119 ? 31.333 -35.893 -12.876 1.00 0.00 141 THR A O 17
ATOM 31961 N N . MET A 1 1 ? 0.195 -3.034 -0.520 1.00 0.00 23 MET A N 18
ATOM 31962 C CA . MET A 1 1 ? -0.749 -2.998 -1.662 1.00 0.00 23 MET A CA 18
ATOM 31963 C C . MET A 1 1 ? -0.414 -4.106 -2.651 1.00 0.00 23 MET A C 18
ATOM 31964 O O . MET A 1 1 ? 0.733 -4.541 -2.731 1.00 0.00 23 MET A O 18
ATOM 31980 N N . SER A 1 2 ? -1.408 -4.556 -3.405 1.00 0.00 24 SER A N 18
ATOM 31981 C CA . SER A 1 2 ? -1.219 -5.649 -4.346 1.00 0.00 24 SER A CA 18
ATOM 31982 C C . SER A 1 2 ? -0.602 -5.152 -5.655 1.00 0.00 24 SER A C 18
ATOM 31983 O O . SER A 1 2 ? -1.229 -5.192 -6.712 1.00 0.00 24 SER A O 18
ATOM 31991 N N . SER A 1 3 ? 0.630 -4.678 -5.567 1.00 0.00 25 SER A N 18
ATOM 31992 C CA . SER A 1 3 ? 1.374 -4.243 -6.740 1.00 0.00 25 SER A CA 18
ATOM 31993 C C . SER A 1 3 ? 2.748 -4.890 -6.720 1.00 0.00 25 SER A C 18
ATOM 31994 O O . SER A 1 3 ? 3.687 -4.433 -7.373 1.00 0.00 25 SER A O 18
ATOM 32002 N N . GLU A 1 4 ? 2.850 -5.961 -5.950 1.00 0.00 26 GLU A N 18
ATOM 32003 C CA . GLU A 1 4 ? 4.098 -6.678 -5.782 1.00 0.00 26 GLU A CA 18
ATOM 32004 C C . GLU A 1 4 ? 4.082 -7.967 -6.598 1.00 0.00 26 GLU A C 18
ATOM 32005 O O . GLU A 1 4 ? 3.118 -8.734 -6.541 1.00 0.00 26 GLU A O 18
ATOM 32017 N N . PRO A 1 5 ? 5.134 -8.206 -7.394 1.00 0.00 27 PRO A N 18
ATOM 32018 C CA . PRO A 1 5 ? 5.279 -9.429 -8.178 1.00 0.00 27 PRO A CA 18
ATOM 32019 C C . PRO A 1 5 ? 5.679 -10.617 -7.308 1.00 0.00 27 PRO A C 18
ATOM 32020 O O . PRO A 1 5 ? 5.612 -10.554 -6.078 1.00 0.00 27 PRO A O 18
ATOM 32031 N N . PHE A 1 6 ? 6.097 -11.702 -7.942 1.00 0.00 28 PHE A N 18
ATOM 32032 C CA . PHE A 1 6 ? 6.556 -12.863 -7.205 1.00 0.00 28 PHE A CA 18
ATOM 32033 C C . PHE A 1 6 ? 8.043 -12.718 -6.881 1.00 0.00 28 PHE A C 18
ATOM 32034 O O . PHE A 1 6 ? 8.698 -11.805 -7.386 1.00 0.00 28 PHE A O 18
ATOM 32051 N N . ILE A 1 7 ? 8.579 -13.596 -6.045 1.00 0.00 29 ILE A N 18
ATOM 32052 C CA . ILE A 1 7 ? 9.996 -13.526 -5.704 1.00 0.00 29 ILE A CA 18
ATOM 32053 C C . ILE A 1 7 ? 10.657 -14.891 -5.760 1.00 0.00 29 ILE A C 18
ATOM 32054 O O . ILE A 1 7 ? 9.988 -15.924 -5.823 1.00 0.00 29 ILE A O 18
ATOM 32070 N N . VAL A 1 8 ? 11.975 -14.875 -5.704 1.00 0.00 30 VAL A N 18
ATOM 32071 C CA . VAL A 1 8 ? 12.778 -16.075 -5.799 1.00 0.00 30 VAL A CA 18
ATOM 32072 C C . VAL A 1 8 ? 13.378 -16.422 -4.439 1.00 0.00 30 VAL A C 18
ATOM 32073 O O . VAL A 1 8 ? 13.625 -15.534 -3.619 1.00 0.00 30 VAL A O 18
ATOM 32086 N N . ASN A 1 9 ? 13.567 -17.708 -4.181 1.00 0.00 31 ASN A N 18
ATOM 32087 C CA . ASN A 1 9 ? 14.241 -18.139 -2.966 1.00 0.00 31 ASN A CA 18
ATOM 32088 C C . ASN A 1 9 ? 15.726 -18.321 -3.243 1.00 0.00 31 ASN A C 18
ATOM 32089 O O . ASN A 1 9 ? 16.128 -18.474 -4.399 1.00 0.00 31 ASN A O 18
ATOM 32100 N N . GLY A 1 10 ? 16.536 -18.324 -2.193 1.00 0.00 32 GLY A N 18
ATOM 32101 C CA . GLY A 1 10 ? 17.972 -18.456 -2.364 1.00 0.00 32 GLY A CA 18
ATOM 32102 C C . GLY A 1 10 ? 18.402 -19.892 -2.586 1.00 0.00 32 GLY A C 18
ATOM 32103 O O . GLY A 1 10 ? 19.390 -20.349 -2.014 1.00 0.00 32 GLY A O 18
ATOM 32107 N N . LEU A 1 11 ? 17.663 -20.603 -3.425 1.00 0.00 33 LEU A N 18
ATOM 32108 C CA . LEU A 1 11 ? 17.975 -21.985 -3.733 1.00 0.00 33 LEU A CA 18
ATOM 32109 C C . LEU A 1 11 ? 17.897 -22.215 -5.234 1.00 0.00 33 LEU A C 18
ATOM 32110 O O . LEU A 1 11 ? 16.823 -22.455 -5.788 1.00 0.00 33 LEU A O 18
ATOM 32126 N N . GLU A 1 12 ? 19.039 -22.102 -5.885 1.00 0.00 34 GLU A N 18
ATOM 32127 C CA . GLU A 1 12 ? 19.151 -22.392 -7.305 1.00 0.00 34 GLU A CA 18
ATOM 32128 C C . GLU A 1 12 ? 19.787 -23.760 -7.497 1.00 0.00 34 GLU A C 18
ATOM 32129 O O . GLU A 1 12 ? 19.609 -24.408 -8.526 1.00 0.00 34 GLU A O 18
ATOM 32141 N N . GLY A 1 13 ? 20.544 -24.179 -6.494 1.00 0.00 35 GLY A N 18
ATOM 32142 C CA . GLY A 1 13 ? 21.159 -25.487 -6.518 1.00 0.00 35 GLY A CA 18
ATOM 32143 C C . GLY A 1 13 ? 22.530 -25.485 -7.162 1.00 0.00 35 GLY A C 18
ATOM 32144 O O . GLY A 1 13 ? 22.641 -25.590 -8.384 1.00 0.00 35 GLY A O 18
ATOM 32148 N N . PRO A 1 14 ? 23.601 -25.345 -6.365 1.00 0.00 36 PRO A N 18
ATOM 32149 C CA . PRO A 1 14 ? 24.972 -25.527 -6.842 1.00 0.00 36 PRO A CA 18
ATOM 32150 C C . PRO A 1 14 ? 25.253 -27.008 -7.079 1.00 0.00 36 PRO A C 18
ATOM 32151 O O . PRO A 1 14 ? 26.032 -27.634 -6.359 1.00 0.00 36 PRO A O 18
ATOM 32162 N N . VAL A 1 15 ? 24.595 -27.557 -8.090 1.00 0.00 37 VAL A N 18
ATOM 32163 C CA . VAL A 1 15 ? 24.573 -28.993 -8.319 1.00 0.00 37 VAL A CA 18
ATOM 32164 C C . VAL A 1 15 ? 25.902 -29.527 -8.819 1.00 0.00 37 VAL A C 18
ATOM 32165 O O . VAL A 1 15 ? 26.492 -29.011 -9.772 1.00 0.00 37 VAL A O 18
ATOM 32178 N N . LEU A 1 16 ? 26.354 -30.574 -8.158 1.00 0.00 38 LEU A N 18
ATOM 32179 C CA . LEU A 1 16 ? 27.542 -31.294 -8.564 1.00 0.00 38 LEU A CA 18
ATOM 32180 C C . LEU A 1 16 ? 27.102 -32.508 -9.367 1.00 0.00 38 LEU A C 18
ATOM 32181 O O . LEU A 1 16 ? 26.835 -33.574 -8.807 1.00 0.00 38 LEU A O 18
ATOM 32197 N N . ALA A 1 17 ? 27.015 -32.337 -10.672 1.00 0.00 39 ALA A N 18
ATOM 32198 C CA . ALA A 1 17 ? 26.438 -33.347 -11.537 1.00 0.00 39 ALA A CA 18
ATOM 32199 C C . ALA A 1 17 ? 27.507 -34.252 -12.120 1.00 0.00 39 ALA A C 18
ATOM 32200 O O . ALA A 1 17 ? 28.650 -33.844 -12.301 1.00 0.00 39 ALA A O 18
ATOM 32207 N N . SER A 1 18 ? 27.126 -35.476 -12.417 1.00 0.00 40 SER A N 18
ATOM 32208 C CA . SER A 1 18 ? 28.035 -36.442 -12.990 1.00 0.00 40 SER A CA 18
ATOM 32209 C C . SER A 1 18 ? 27.854 -36.453 -14.496 1.00 0.00 40 SER A C 18
ATOM 32210 O O . SER A 1 18 ? 26.748 -36.684 -14.991 1.00 0.00 40 SER A O 18
ATOM 32218 N N . LEU A 1 19 ? 28.924 -36.176 -15.222 1.00 0.00 41 LEU A N 18
ATOM 32219 C CA . LEU A 1 19 ? 28.839 -36.046 -16.658 1.00 0.00 41 LEU A CA 18
ATOM 32220 C C . LEU A 1 19 ? 28.417 -37.366 -17.296 1.00 0.00 41 LEU A C 18
ATOM 32221 O O . LEU A 1 19 ? 29.106 -38.380 -17.169 1.00 0.00 41 LEU A O 18
ATOM 32237 N N . GLY A 1 20 ? 27.276 -37.347 -17.974 1.00 0.00 42 GLY A N 18
ATOM 32238 C CA . GLY A 1 20 ? 26.750 -38.557 -18.578 1.00 0.00 42 GLY A CA 18
ATOM 32239 C C . GLY A 1 20 ? 25.711 -39.229 -17.702 1.00 0.00 42 GLY A C 18
ATOM 32240 O O . GLY A 1 20 ? 25.123 -40.240 -18.086 1.00 0.00 42 GLY A O 18
ATOM 32244 N N . GLY A 1 21 ? 25.482 -38.665 -16.523 1.00 0.00 43 GLY A N 18
ATOM 32245 C CA . GLY A 1 21 ? 24.503 -39.218 -15.610 1.00 0.00 43 GLY A CA 18
ATOM 32246 C C . GLY A 1 21 ? 23.227 -38.402 -15.571 1.00 0.00 43 GLY A C 18
ATOM 32247 O O . GLY A 1 21 ? 22.996 -37.560 -16.440 1.00 0.00 43 GLY A O 18
ATOM 32251 N N . ASN A 1 22 ? 22.403 -38.644 -14.563 1.00 0.00 44 ASN A N 18
ATOM 32252 C CA . ASN A 1 22 ? 21.132 -37.948 -14.425 1.00 0.00 44 ASN A CA 18
ATOM 32253 C C . ASN A 1 22 ? 21.329 -36.600 -13.749 1.00 0.00 44 ASN A C 18
ATOM 32254 O O . ASN A 1 22 ? 21.741 -36.524 -12.590 1.00 0.00 44 ASN A O 18
ATOM 32265 N N . LEU A 1 23 ? 21.040 -35.544 -14.480 1.00 0.00 45 LEU A N 18
ATOM 32266 C CA . LEU A 1 23 ? 21.166 -34.193 -13.956 1.00 0.00 45 LEU A CA 18
ATOM 32267 C C . LEU A 1 23 ? 19.796 -33.657 -13.554 1.00 0.00 45 LEU A C 18
ATOM 32268 O O . LEU A 1 23 ? 18.929 -33.448 -14.399 1.00 0.00 45 LEU A O 18
ATOM 32284 N N . GLU A 1 24 ? 19.598 -33.465 -12.259 1.00 0.00 46 GLU A N 18
ATOM 32285 C CA . GLU A 1 24 ? 18.349 -32.915 -11.756 1.00 0.00 46 GLU A CA 18
ATOM 32286 C C . GLU A 1 24 ? 18.553 -31.472 -11.317 1.00 0.00 46 GLU A C 18
ATOM 32287 O O . GLU A 1 24 ? 19.197 -31.208 -10.303 1.00 0.00 46 GLU A O 18
ATOM 32299 N N . LEU A 1 25 ? 18.010 -30.541 -12.083 1.00 0.00 47 LEU A N 18
ATOM 32300 C CA . LEU A 1 25 ? 18.115 -29.129 -11.752 1.00 0.00 47 LEU A CA 18
ATOM 32301 C C . LEU A 1 25 ? 16.868 -28.682 -11.006 1.00 0.00 47 LEU A C 18
ATOM 32302 O O . LEU A 1 25 ? 15.751 -28.911 -11.463 1.00 0.00 47 LEU A O 18
ATOM 32318 N N . SER A 1 26 ? 17.054 -28.040 -9.866 1.00 0.00 48 SER A N 18
ATOM 32319 C CA . SER A 1 26 ? 15.929 -27.647 -9.032 1.00 0.00 48 SER A CA 18
ATOM 32320 C C . SER A 1 26 ? 15.921 -26.141 -8.798 1.00 0.00 48 SER A C 18
ATOM 32321 O O . SER A 1 26 ? 16.887 -25.584 -8.286 1.00 0.00 48 SER A O 18
ATOM 32329 N N . CYS A 1 27 ? 14.831 -25.490 -9.175 1.00 0.00 49 CYS A N 18
ATOM 32330 C CA . CYS A 1 27 ? 14.693 -24.058 -8.956 1.00 0.00 49 CYS A CA 18
ATOM 32331 C C . CYS A 1 27 ? 13.507 -23.797 -8.037 1.00 0.00 49 CYS A C 18
ATOM 32332 O O . CYS A 1 27 ? 12.466 -24.457 -8.154 1.00 0.00 49 CYS A O 18
ATOM 32339 N N . GLN A 1 28 ? 13.673 -22.845 -7.125 1.00 0.00 50 GLN A N 18
ATOM 32340 C CA . GLN A 1 28 ? 12.651 -22.537 -6.133 1.00 0.00 50 GLN A CA 18
ATOM 32341 C C . GLN A 1 28 ? 12.069 -21.145 -6.357 1.00 0.00 50 GLN A C 18
ATOM 32342 O O . GLN A 1 28 ? 12.802 -20.166 -6.507 1.00 0.00 50 GLN A O 18
ATOM 32356 N N . LEU A 1 29 ? 10.749 -21.069 -6.359 1.00 0.00 51 LEU A N 18
ATOM 32357 C CA . LEU A 1 29 ? 10.040 -19.823 -6.582 1.00 0.00 51 LEU A CA 18
ATOM 32358 C C . LEU A 1 29 ? 9.053 -19.573 -5.448 1.00 0.00 51 LEU A C 18
ATOM 32359 O O . LEU A 1 29 ? 8.638 -20.505 -4.758 1.00 0.00 51 LEU A O 18
ATOM 32375 N N . SER A 1 30 ? 8.692 -18.315 -5.255 1.00 0.00 52 SER A N 18
ATOM 32376 C CA . SER A 1 30 ? 7.668 -17.946 -4.292 1.00 0.00 52 SER A CA 18
ATOM 32377 C C . SER A 1 30 ? 6.560 -17.167 -4.998 1.00 0.00 52 SER A C 18
ATOM 32378 O O . SER A 1 30 ? 6.565 -15.934 -5.017 1.00 0.00 52 SER A O 18
ATOM 32386 N N . PRO A 1 31 ? 5.614 -17.886 -5.623 1.00 0.00 53 PRO A N 18
ATOM 32387 C CA . PRO A 1 31 ? 4.541 -17.282 -6.403 1.00 0.00 53 PRO A CA 18
ATOM 32388 C C . PRO A 1 31 ? 3.305 -16.961 -5.563 1.00 0.00 53 PRO A C 18
ATOM 32389 O O . PRO A 1 31 ? 3.086 -17.558 -4.509 1.00 0.00 53 PRO A O 18
ATOM 32400 N N . PRO A 1 32 ? 2.478 -16.006 -6.020 1.00 0.00 54 PRO A N 18
ATOM 32401 C CA . PRO A 1 32 ? 1.234 -15.641 -5.345 1.00 0.00 54 PRO A CA 18
ATOM 32402 C C . PRO A 1 32 ? 0.057 -16.509 -5.798 1.00 0.00 54 PRO A C 18
ATOM 32403 O O . PRO A 1 32 ? -1.109 -16.131 -5.646 1.00 0.00 54 PRO A O 18
ATOM 32414 N N . GLN A 1 33 ? 0.376 -17.668 -6.359 1.00 0.00 55 GLN A N 18
ATOM 32415 C CA . GLN A 1 33 ? -0.625 -18.595 -6.866 1.00 0.00 55 GLN A CA 18
ATOM 32416 C C . GLN A 1 33 ? -0.011 -19.984 -7.018 1.00 0.00 55 GLN A C 18
ATOM 32417 O O . GLN A 1 33 ? 1.130 -20.203 -6.615 1.00 0.00 55 GLN A O 18
ATOM 32431 N N . GLN A 1 34 ? -0.763 -20.908 -7.608 1.00 0.00 56 GLN A N 18
ATOM 32432 C CA . GLN A 1 34 ? -0.311 -22.291 -7.755 1.00 0.00 56 GLN A CA 18
ATOM 32433 C C . GLN A 1 34 ? 0.791 -22.415 -8.800 1.00 0.00 56 GLN A C 18
ATOM 32434 O O . GLN A 1 34 ? 1.512 -23.407 -8.830 1.00 0.00 56 GLN A O 18
ATOM 32448 N N . ALA A 1 35 ? 0.890 -21.407 -9.662 1.00 0.00 57 ALA A N 18
ATOM 32449 C CA . ALA A 1 35 ? 1.938 -21.333 -10.685 1.00 0.00 57 ALA A CA 18
ATOM 32450 C C . ALA A 1 35 ? 1.897 -22.525 -11.641 1.00 0.00 57 ALA A C 18
ATOM 32451 O O . ALA A 1 35 ? 2.897 -22.858 -12.274 1.00 0.00 57 ALA A O 18
ATOM 32458 N N . GLN A 1 36 ? 0.728 -23.138 -11.773 1.00 0.00 58 GLN A N 18
ATOM 32459 C CA . GLN A 1 36 ? 0.572 -24.318 -12.612 1.00 0.00 58 GLN A CA 18
ATOM 32460 C C . GLN A 1 36 ? 0.956 -24.017 -14.056 1.00 0.00 58 GLN A C 18
ATOM 32461 O O . GLN A 1 36 ? 1.626 -24.819 -14.708 1.00 0.00 58 GLN A O 18
ATOM 32475 N N . HIS A 1 37 ? 0.559 -22.845 -14.537 1.00 0.00 59 HIS A N 18
ATOM 32476 C CA . HIS A 1 37 ? 0.821 -22.455 -15.920 1.00 0.00 59 HIS A CA 18
ATOM 32477 C C . HIS A 1 37 ? 2.169 -21.743 -16.053 1.00 0.00 59 HIS A C 18
ATOM 32478 O O . HIS A 1 37 ? 2.408 -21.047 -17.042 1.00 0.00 59 HIS A O 18
ATOM 32493 N N . MET A 1 38 ? 3.037 -21.920 -15.057 1.00 0.00 60 MET A N 18
ATOM 32494 C CA . MET A 1 38 ? 4.322 -21.220 -15.008 1.00 0.00 60 MET A CA 18
ATOM 32495 C C . MET A 1 38 ? 5.094 -21.329 -16.319 1.00 0.00 60 MET A C 18
ATOM 32496 O O . MET A 1 38 ? 5.220 -22.412 -16.900 1.00 0.00 60 MET A O 18
ATOM 32510 N N . GLU A 1 39 ? 5.588 -20.187 -16.775 1.00 0.00 61 GLU A N 18
ATOM 32511 C CA . GLU A 1 39 ? 6.462 -20.123 -17.932 1.00 0.00 61 GLU A CA 18
ATOM 32512 C C . GLU A 1 39 ? 7.905 -20.105 -17.440 1.00 0.00 61 GLU A C 18
ATOM 32513 O O . GLU A 1 39 ? 8.407 -19.082 -16.979 1.00 0.00 61 GLU A O 18
ATOM 32525 N N . ILE A 1 40 ? 8.557 -21.246 -17.508 1.00 0.00 62 ILE A N 18
ATOM 32526 C CA . ILE A 1 40 ? 9.865 -21.404 -16.906 1.00 0.00 62 ILE A CA 18
ATOM 32527 C C . ILE A 1 40 ? 10.931 -21.710 -17.955 1.00 0.00 62 ILE A C 18
ATOM 32528 O O . ILE A 1 40 ? 10.703 -22.481 -18.891 1.00 0.00 62 ILE A O 18
ATOM 32544 N N . ARG A 1 41 ? 12.077 -21.061 -17.814 1.00 0.00 63 ARG A N 18
ATOM 32545 C CA . ARG A 1 41 ? 13.245 -21.379 -18.614 1.00 0.00 63 ARG A CA 18
ATOM 32546 C C . ARG A 1 41 ? 14.329 -21.936 -17.698 1.00 0.00 63 ARG A C 18
ATOM 32547 O O . ARG A 1 41 ? 14.799 -21.251 -16.800 1.00 0.00 63 ARG A O 18
ATOM 32568 N N . TRP A 1 42 ? 14.704 -23.180 -17.919 1.00 0.00 64 TRP A N 18
ATOM 32569 C CA . TRP A 1 42 ? 15.675 -23.860 -17.069 1.00 0.00 64 TRP A CA 18
ATOM 32570 C C . TRP A 1 42 ? 16.785 -24.439 -17.930 1.00 0.00 64 TRP A C 18
ATOM 32571 O O . TRP A 1 42 ? 17.016 -25.644 -17.926 1.00 0.00 64 TRP A O 18
ATOM 32592 N N . PHE A 1 43 ? 17.482 -23.590 -18.666 1.00 0.00 65 PHE A N 18
ATOM 32593 C CA . PHE A 1 43 ? 18.330 -24.096 -19.739 1.00 0.00 65 PHE A CA 18
ATOM 32594 C C . PHE A 1 43 ? 19.582 -23.261 -19.946 1.00 0.00 65 PHE A C 18
ATOM 32595 O O . PHE A 1 43 ? 19.762 -22.197 -19.348 1.00 0.00 65 PHE A O 18
ATOM 32612 N N . ARG A 1 44 ? 20.454 -23.786 -20.789 1.00 0.00 66 ARG A N 18
ATOM 32613 C CA . ARG A 1 44 ? 21.531 -23.019 -21.377 1.00 0.00 66 ARG A CA 18
ATOM 32614 C C . ARG A 1 44 ? 21.189 -22.790 -22.844 1.00 0.00 66 ARG A C 18
ATOM 32615 O O . ARG A 1 44 ? 20.297 -23.453 -23.382 1.00 0.00 66 ARG A O 18
ATOM 32636 N N . ASN A 1 45 ? 21.863 -21.854 -23.487 1.00 0.00 67 ASN A N 18
ATOM 32637 C CA . ASN A 1 45 ? 21.609 -21.587 -24.893 1.00 0.00 67 ASN A CA 18
ATOM 32638 C C . ASN A 1 45 ? 22.786 -20.865 -25.523 1.00 0.00 67 ASN A C 18
ATOM 32639 O O . ASN A 1 45 ? 23.556 -20.197 -24.834 1.00 0.00 67 ASN A O 18
ATOM 32650 N N . LEU A 1 46 ? 22.917 -21.009 -26.828 1.00 0.00 68 LEU A N 18
ATOM 32651 C CA . LEU A 1 46 ? 23.987 -20.364 -27.563 1.00 0.00 68 LEU A CA 18
ATOM 32652 C C . LEU A 1 46 ? 23.492 -19.053 -28.153 1.00 0.00 68 LEU A C 18
ATOM 32653 O O . LEU A 1 46 ? 22.675 -19.051 -29.077 1.00 0.00 68 LEU A O 18
ATOM 32669 N N . TYR A 1 47 ? 23.980 -17.948 -27.586 1.00 0.00 69 TYR A N 18
ATOM 32670 C CA . TYR A 1 47 ? 23.609 -16.597 -28.011 1.00 0.00 69 TYR A CA 18
ATOM 32671 C C . TYR A 1 47 ? 22.203 -16.239 -27.538 1.00 0.00 69 TYR A C 18
ATOM 32672 O O . TYR A 1 47 ? 21.479 -17.078 -26.999 1.00 0.00 69 TYR A O 18
ATOM 32690 N N . THR A 1 48 ? 21.824 -14.985 -27.730 1.00 0.00 70 THR A N 18
ATOM 32691 C CA . THR A 1 48 ? 20.541 -14.495 -27.261 1.00 0.00 70 THR A CA 18
ATOM 32692 C C . THR A 1 48 ? 19.400 -14.884 -28.198 1.00 0.00 70 THR A C 18
ATOM 32693 O O . THR A 1 48 ? 19.108 -14.184 -29.171 1.00 0.00 70 THR A O 18
ATOM 32704 N N . GLU A 1 49 ? 18.775 -16.012 -27.904 1.00 0.00 71 GLU A N 18
ATOM 32705 C CA . GLU A 1 49 ? 17.575 -16.443 -28.604 1.00 0.00 71 GLU A CA 18
ATOM 32706 C C . GLU A 1 49 ? 16.578 -17.003 -27.595 1.00 0.00 71 GLU A C 18
ATOM 32707 O O . GLU A 1 49 ? 16.858 -18.004 -26.935 1.00 0.00 71 GLU A O 18
ATOM 32719 N N . PRO A 1 50 ? 15.416 -16.349 -27.438 1.00 0.00 72 PRO A N 18
ATOM 32720 C CA . PRO A 1 50 ? 14.369 -16.797 -26.509 1.00 0.00 72 PRO A CA 18
ATOM 32721 C C . PRO A 1 50 ? 13.622 -18.031 -27.021 1.00 0.00 72 PRO A C 18
ATOM 32722 O O . PRO A 1 50 ? 12.395 -18.108 -26.952 1.00 0.00 72 PRO A O 18
ATOM 32733 N N . VAL A 1 51 ? 14.376 -18.998 -27.517 1.00 0.00 73 VAL A N 18
ATOM 32734 C CA . VAL A 1 51 ? 13.809 -20.203 -28.092 1.00 0.00 73 VAL A CA 18
ATOM 32735 C C . VAL A 1 51 ? 14.050 -21.404 -27.162 1.00 0.00 73 VAL A C 18
ATOM 32736 O O . VAL A 1 51 ? 14.534 -22.462 -27.569 1.00 0.00 73 VAL A O 18
ATOM 32749 N N . HIS A 1 52 ? 13.714 -21.219 -25.893 1.00 0.00 74 HIS A N 18
ATOM 32750 C CA . HIS A 1 52 ? 13.842 -22.278 -24.900 1.00 0.00 74 HIS A CA 18
ATOM 32751 C C . HIS A 1 52 ? 12.883 -22.025 -23.746 1.00 0.00 74 HIS A C 18
ATOM 32752 O O . HIS A 1 52 ? 13.301 -21.863 -22.600 1.00 0.00 74 HIS A O 18
ATOM 32767 N N . LEU A 1 53 ? 11.597 -21.982 -24.059 1.00 0.00 75 LEU A N 18
ATOM 32768 C CA . LEU A 1 53 ? 10.582 -21.691 -23.063 1.00 0.00 75 LEU A CA 18
ATOM 32769 C C . LEU A 1 53 ? 9.737 -22.928 -22.768 1.00 0.00 75 LEU A C 18
ATOM 32770 O O . LEU A 1 53 ? 9.317 -23.640 -23.680 1.00 0.00 75 LEU A O 18
ATOM 32786 N N . TYR A 1 54 ? 9.514 -23.195 -21.490 1.00 0.00 76 TYR A N 18
ATOM 32787 C CA . TYR A 1 54 ? 8.602 -24.250 -21.087 1.00 0.00 76 TYR A CA 18
ATOM 32788 C C . TYR A 1 54 ? 7.422 -23.630 -20.357 1.00 0.00 76 TYR A C 18
ATOM 32789 O O . TYR A 1 54 ? 7.568 -23.125 -19.248 1.00 0.00 76 TYR A O 18
ATOM 32807 N N . ARG A 1 55 ? 6.254 -23.665 -20.974 1.00 0.00 77 ARG A N 18
ATOM 32808 C CA . ARG A 1 55 ? 5.092 -22.991 -20.408 1.00 0.00 77 ARG A CA 18
ATOM 32809 C C . ARG A 1 55 ? 4.010 -23.996 -20.059 1.00 0.00 77 ARG A C 18
ATOM 32810 O O . ARG A 1 55 ? 3.462 -24.651 -20.942 1.00 0.00 77 ARG A O 18
ATOM 32831 N N . ASP A 1 56 ? 3.742 -24.133 -18.759 1.00 0.00 78 ASP A N 18
ATOM 32832 C CA . ASP A 1 56 ? 2.708 -25.047 -18.253 1.00 0.00 78 ASP A CA 18
ATOM 32833 C C . ASP A 1 56 ? 3.064 -26.504 -18.553 1.00 0.00 78 ASP A C 18
ATOM 32834 O O . ASP A 1 56 ? 2.248 -27.411 -18.386 1.00 0.00 78 ASP A O 18
ATOM 32843 N N . GLY A 1 57 ? 4.298 -26.729 -18.966 1.00 0.00 79 GLY A N 18
ATOM 32844 C CA . GLY A 1 57 ? 4.730 -28.067 -19.308 1.00 0.00 79 GLY A CA 18
ATOM 32845 C C . GLY A 1 57 ? 4.676 -28.314 -20.800 1.00 0.00 79 GLY A C 18
ATOM 32846 O O . GLY A 1 57 ? 4.957 -29.416 -21.267 1.00 0.00 79 GLY A O 18
ATOM 32850 N N . LYS A 1 58 ? 4.310 -27.286 -21.552 1.00 0.00 80 LYS A N 18
ATOM 32851 C CA . LYS A 1 58 ? 4.256 -27.392 -22.997 1.00 0.00 80 LYS A CA 18
ATOM 32852 C C . LYS A 1 58 ? 5.469 -26.728 -23.635 1.00 0.00 80 LYS A C 18
ATOM 32853 O O . LYS A 1 58 ? 5.854 -25.611 -23.262 1.00 0.00 80 LYS A O 18
ATOM 32872 N N . ASP A 1 59 ? 6.069 -27.441 -24.577 1.00 0.00 81 ASP A N 18
ATOM 32873 C CA . ASP A 1 59 ? 7.193 -26.939 -25.352 1.00 0.00 81 ASP A CA 18
ATOM 32874 C C . ASP A 1 59 ? 6.872 -27.047 -26.839 1.00 0.00 81 ASP A C 18
ATOM 32875 O O . ASP A 1 59 ? 6.016 -27.841 -27.238 1.00 0.00 81 ASP A O 18
ATOM 32884 N N . MET A 1 60 ? 7.546 -26.251 -27.653 1.00 0.00 82 MET A N 18
ATOM 32885 C CA . MET A 1 60 ? 7.307 -26.257 -29.089 1.00 0.00 82 MET A CA 18
ATOM 32886 C C . MET A 1 60 ? 8.493 -26.868 -29.825 1.00 0.00 82 MET A C 18
ATOM 32887 O O . MET A 1 60 ? 9.422 -27.376 -29.204 1.00 0.00 82 MET A O 18
ATOM 32901 N N . PHE A 1 61 ? 8.468 -26.800 -31.150 1.00 0.00 83 PHE A N 18
ATOM 32902 C CA . PHE A 1 61 ? 9.511 -27.414 -31.966 1.00 0.00 83 PHE A CA 18
ATOM 32903 C C . PHE A 1 61 ? 10.767 -26.550 -32.014 1.00 0.00 83 PHE A C 18
ATOM 32904 O O . PHE A 1 61 ? 11.794 -26.958 -32.555 1.00 0.00 83 PHE A O 18
ATOM 32921 N N . GLY A 1 62 ? 10.685 -25.357 -31.447 1.00 0.00 84 GLY A N 18
ATOM 32922 C CA . GLY A 1 62 ? 11.849 -24.504 -31.374 1.00 0.00 84 GLY A CA 18
ATOM 32923 C C . GLY A 1 62 ? 12.722 -24.868 -30.190 1.00 0.00 84 GLY A C 18
ATOM 32924 O O . GLY A 1 62 ? 13.917 -25.134 -30.337 1.00 0.00 84 GLY A O 18
ATOM 32928 N N . GLU A 1 63 ? 12.110 -24.907 -29.015 1.00 0.00 85 GLU A N 18
ATOM 32929 C CA . GLU A 1 63 ? 12.811 -25.248 -27.783 1.00 0.00 85 GLU A CA 18
ATOM 32930 C C . GLU A 1 63 ? 12.752 -26.736 -27.523 1.00 0.00 85 GLU A C 18
ATOM 32931 O O . GLU A 1 63 ? 13.066 -27.176 -26.417 1.00 0.00 85 GLU A O 18
ATOM 32943 N N . ILE A 1 64 ? 12.337 -27.484 -28.546 1.00 0.00 86 ILE A N 18
ATOM 32944 C CA . ILE A 1 64 ? 12.194 -28.934 -28.462 1.00 0.00 86 ILE A CA 18
ATOM 32945 C C . ILE A 1 64 ? 13.300 -29.541 -27.606 1.00 0.00 86 ILE A C 18
ATOM 32946 O O . ILE A 1 64 ? 14.487 -29.471 -27.934 1.00 0.00 86 ILE A O 18
ATOM 32962 N N . ILE A 1 65 ? 12.895 -30.096 -26.481 1.00 0.00 87 ILE A N 18
ATOM 32963 C CA . ILE A 1 65 ? 13.823 -30.489 -25.437 1.00 0.00 87 ILE A CA 18
ATOM 32964 C C . ILE A 1 65 ? 14.643 -31.715 -25.826 1.00 0.00 87 ILE A C 18
ATOM 32965 O O . ILE A 1 65 ? 15.713 -31.959 -25.266 1.00 0.00 87 ILE A O 18
ATOM 32981 N N . SER A 1 66 ? 14.163 -32.456 -26.815 1.00 0.00 88 SER A N 18
ATOM 32982 C CA . SER A 1 66 ? 14.914 -33.567 -27.373 1.00 0.00 88 SER A CA 18
ATOM 32983 C C . SER A 1 66 ? 16.150 -33.049 -28.109 1.00 0.00 88 SER A C 18
ATOM 32984 O O . SER A 1 66 ? 17.073 -33.805 -28.413 1.00 0.00 88 SER A O 18
ATOM 32992 N N . LYS A 1 67 ? 16.162 -31.743 -28.386 1.00 0.00 89 LYS A N 18
ATOM 32993 C CA . LYS A 1 67 ? 17.303 -31.110 -29.042 1.00 0.00 89 LYS A CA 18
ATOM 32994 C C . LYS A 1 67 ? 18.382 -30.811 -28.011 1.00 0.00 89 LYS A C 18
ATOM 32995 O O . LYS A 1 67 ? 19.544 -30.575 -28.347 1.00 0.00 89 LYS A O 18
ATOM 33014 N N . TYR A 1 68 ? 17.977 -30.811 -26.750 1.00 0.00 90 TYR A N 18
ATOM 33015 C CA . TYR A 1 68 ? 18.902 -30.636 -25.648 1.00 0.00 90 TYR A CA 18
ATOM 33016 C C . TYR A 1 68 ? 19.559 -31.968 -25.335 1.00 0.00 90 TYR A C 18
ATOM 33017 O O . TYR A 1 68 ? 20.781 -32.094 -25.355 1.00 0.00 90 TYR A O 18
ATOM 33035 N N . VAL A 1 69 ? 18.723 -32.961 -25.072 1.00 0.00 91 VAL A N 18
ATOM 33036 C CA . VAL A 1 69 ? 19.178 -34.314 -24.828 1.00 0.00 91 VAL A CA 18
ATOM 33037 C C . VAL A 1 69 ? 18.013 -35.276 -25.024 1.00 0.00 91 VAL A C 18
ATOM 33038 O O . VAL A 1 69 ? 16.853 -34.878 -24.905 1.00 0.00 91 VAL A O 18
ATOM 33051 N N . GLU A 1 70 ? 18.323 -36.526 -25.341 1.00 0.00 92 GLU A N 18
ATOM 33052 C CA . GLU A 1 70 ? 17.303 -37.521 -25.646 1.00 0.00 92 GLU A CA 18
ATOM 33053 C C . GLU A 1 70 ? 16.345 -37.729 -24.471 1.00 0.00 92 GLU A C 18
ATOM 33054 O O . GLU A 1 70 ? 15.134 -37.544 -24.607 1.00 0.00 92 GLU A O 18
ATOM 33066 N N . ARG A 1 71 ? 16.887 -38.107 -23.322 1.00 0.00 93 ARG A N 18
ATOM 33067 C CA . ARG A 1 71 ? 16.065 -38.384 -22.152 1.00 0.00 93 ARG A CA 18
ATOM 33068 C C . ARG A 1 71 ? 15.904 -37.137 -21.291 1.00 0.00 93 ARG A C 18
ATOM 33069 O O . ARG A 1 71 ? 16.650 -36.922 -20.330 1.00 0.00 93 ARG A O 18
ATOM 33090 N N . THR A 1 72 ? 14.939 -36.312 -21.655 1.00 0.00 94 THR A N 18
ATOM 33091 C CA . THR A 1 72 ? 14.641 -35.103 -20.912 1.00 0.00 94 THR A CA 18
ATOM 33092 C C . THR A 1 72 ? 13.241 -35.174 -20.307 1.00 0.00 94 THR A C 18
ATOM 33093 O O . THR A 1 72 ? 12.292 -35.612 -20.964 1.00 0.00 94 THR A O 18
ATOM 33104 N N . GLU A 1 73 ? 13.118 -34.761 -19.055 1.00 0.00 95 GLU A N 18
ATOM 33105 C CA . GLU A 1 73 ? 11.835 -34.769 -18.368 1.00 0.00 95 GLU A CA 18
ATOM 33106 C C . GLU A 1 73 ? 11.735 -33.586 -17.413 1.00 0.00 95 GLU A C 18
ATOM 33107 O O . GLU A 1 73 ? 12.674 -33.299 -16.674 1.00 0.00 95 GLU A O 18
ATOM 33119 N N . LEU A 1 74 ? 10.604 -32.899 -17.429 1.00 0.00 96 LEU A N 18
ATOM 33120 C CA . LEU A 1 74 ? 10.390 -31.765 -16.544 1.00 0.00 96 LEU A CA 18
ATOM 33121 C C . LEU A 1 74 ? 9.514 -32.173 -15.367 1.00 0.00 96 LEU A C 18
ATOM 33122 O O . LEU A 1 74 ? 8.318 -32.412 -15.525 1.00 0.00 96 LEU A O 18
ATOM 33138 N N . LEU A 1 75 ? 10.115 -32.267 -14.192 1.00 0.00 97 LEU A N 18
ATOM 33139 C CA . LEU A 1 75 ? 9.376 -32.630 -12.992 1.00 0.00 97 LEU A CA 18
ATOM 33140 C C . LEU A 1 75 ? 8.558 -31.438 -12.518 1.00 0.00 97 LEU A C 18
ATOM 33141 O O . LEU A 1 75 ? 9.106 -30.458 -11.985 1.00 0.00 97 LEU A O 18
ATOM 33157 N N . LYS A 1 76 ? 7.249 -31.536 -12.726 1.00 0.00 98 LYS A N 18
ATOM 33158 C CA . LYS A 1 76 ? 6.314 -30.466 -12.408 1.00 0.00 98 LYS A CA 18
ATOM 33159 C C . LYS A 1 76 ? 5.686 -30.700 -11.043 1.00 0.00 98 LYS A C 18
ATOM 33160 O O . LYS A 1 76 ? 4.827 -29.937 -10.608 1.00 0.00 98 LYS A O 18
ATOM 33179 N N . ASP A 1 77 ? 6.125 -31.767 -10.381 1.00 0.00 99 ASP A N 18
ATOM 33180 C CA . ASP A 1 77 ? 5.605 -32.149 -9.065 1.00 0.00 99 ASP A CA 18
ATOM 33181 C C . ASP A 1 77 ? 5.646 -30.974 -8.100 1.00 0.00 99 ASP A C 18
ATOM 33182 O O . ASP A 1 77 ? 4.732 -30.766 -7.303 1.00 0.00 99 ASP A O 18
ATOM 33191 N N . GLY A 1 78 ? 6.714 -30.203 -8.196 1.00 0.00 100 GLY A N 18
ATOM 33192 C CA . GLY A 1 78 ? 6.937 -29.101 -7.291 1.00 0.00 100 GLY A CA 18
ATOM 33193 C C . GLY A 1 78 ? 6.216 -27.826 -7.691 1.00 0.00 100 GLY A C 18
ATOM 33194 O O . GLY A 1 78 ? 6.114 -26.908 -6.884 1.00 0.00 100 GLY A O 18
ATOM 33198 N N . ILE A 1 79 ? 5.765 -27.743 -8.945 1.00 0.00 101 ILE A N 18
ATOM 33199 C CA . ILE A 1 79 ? 5.270 -26.481 -9.509 1.00 0.00 101 ILE A CA 18
ATOM 33200 C C . ILE A 1 79 ? 4.143 -25.862 -8.672 1.00 0.00 101 ILE A C 18
ATOM 33201 O O . ILE A 1 79 ? 4.091 -24.646 -8.522 1.00 0.00 101 ILE A O 18
ATOM 33217 N N . GLY A 1 80 ? 3.281 -26.695 -8.091 1.00 0.00 102 GLY A N 18
ATOM 33218 C CA . GLY A 1 80 ? 2.203 -26.185 -7.255 1.00 0.00 102 GLY A CA 18
ATOM 33219 C C . GLY A 1 80 ? 2.709 -25.587 -5.955 1.00 0.00 102 GLY A C 18
ATOM 33220 O O . GLY A 1 80 ? 1.940 -25.027 -5.173 1.00 0.00 102 GLY A O 18
ATOM 33224 N N . GLU A 1 81 ? 4.004 -25.728 -5.724 1.00 0.00 103 GLU A N 18
ATOM 33225 C CA . GLU A 1 81 ? 4.659 -25.163 -4.558 1.00 0.00 103 GLU A CA 18
ATOM 33226 C C . GLU A 1 81 ? 5.728 -24.164 -4.995 1.00 0.00 103 GLU A C 18
ATOM 33227 O O . GLU A 1 81 ? 6.435 -23.588 -4.168 1.00 0.00 103 GLU A O 18
ATOM 33239 N N . GLY A 1 82 ? 5.841 -23.969 -6.305 1.00 0.00 104 GLY A N 18
ATOM 33240 C CA . GLY A 1 82 ? 6.857 -23.100 -6.852 1.00 0.00 104 GLY A CA 18
ATOM 33241 C C . GLY A 1 82 ? 8.203 -23.786 -6.939 1.00 0.00 104 GLY A C 18
ATOM 33242 O O . GLY A 1 82 ? 9.218 -23.209 -6.586 1.00 0.00 104 GLY A O 18
ATOM 33246 N N . LYS A 1 83 ? 8.219 -25.032 -7.379 1.00 0.00 105 LYS A N 18
ATOM 33247 C CA . LYS A 1 83 ? 9.472 -25.761 -7.524 1.00 0.00 105 LYS A CA 18
ATOM 33248 C C . LYS A 1 83 ? 9.509 -26.500 -8.850 1.00 0.00 105 LYS A C 18
ATOM 33249 O O . LYS A 1 83 ? 8.556 -27.175 -9.220 1.00 0.00 105 LYS A O 18
ATOM 33268 N N . VAL A 1 84 ? 10.607 -26.381 -9.567 1.00 0.00 106 VAL A N 18
ATOM 33269 C CA . VAL A 1 84 ? 10.746 -27.094 -10.827 1.00 0.00 106 VAL A CA 18
ATOM 33270 C C . VAL A 1 84 ? 11.988 -27.961 -10.809 1.00 0.00 106 VAL A C 18
ATOM 33271 O O . VAL A 1 84 ? 13.059 -27.514 -10.394 1.00 0.00 106 VAL A O 18
ATOM 33284 N N . THR A 1 85 ? 11.847 -29.206 -11.236 1.00 0.00 107 THR A N 18
ATOM 33285 C CA . THR A 1 85 ? 12.988 -30.100 -11.296 1.00 0.00 107 THR A CA 18
ATOM 33286 C C . THR A 1 85 ? 13.199 -30.613 -12.714 1.00 0.00 107 THR A C 18
ATOM 33287 O O . THR A 1 85 ? 12.480 -31.487 -13.182 1.00 0.00 107 THR A O 18
ATOM 33298 N N . LEU A 1 86 ? 14.183 -30.065 -13.400 1.00 0.00 108 LEU A N 18
ATOM 33299 C CA . LEU A 1 86 ? 14.476 -30.491 -14.755 1.00 0.00 108 LEU A CA 18
ATOM 33300 C C . LEU A 1 86 ? 15.406 -31.689 -14.730 1.00 0.00 108 LEU A C 18
ATOM 33301 O O . LEU A 1 86 ? 16.523 -31.611 -14.220 1.00 0.00 108 LEU A O 18
ATOM 33317 N N . ARG A 1 87 ? 14.923 -32.797 -15.257 1.00 0.00 109 ARG A N 18
ATOM 33318 C CA . ARG A 1 87 ? 15.696 -34.018 -15.319 1.00 0.00 109 ARG A CA 18
ATOM 33319 C C . ARG A 1 87 ? 16.315 -34.173 -16.697 1.00 0.00 109 ARG A C 18
ATOM 33320 O O . ARG A 1 87 ? 15.622 -34.455 -17.675 1.00 0.00 109 ARG A O 18
ATOM 33341 N N . ILE A 1 88 ? 17.614 -33.971 -16.769 1.00 0.00 110 ILE A N 18
ATOM 33342 C CA . ILE A 1 88 ? 18.336 -34.107 -18.018 1.00 0.00 110 ILE A CA 18
ATOM 33343 C C . ILE A 1 88 ? 19.328 -35.257 -17.921 1.00 0.00 110 ILE A C 18
ATOM 33344 O O . ILE A 1 88 ? 20.315 -35.179 -17.190 1.00 0.00 110 ILE A O 18
ATOM 33360 N N . PHE A 1 89 ? 19.043 -36.337 -18.629 1.00 0.00 111 PHE A N 18
ATOM 33361 C CA . PHE A 1 89 ? 19.929 -37.486 -18.641 1.00 0.00 111 PHE A CA 18
ATOM 33362 C C . PHE A 1 89 ? 21.077 -37.245 -19.611 1.00 0.00 111 PHE A C 18
ATOM 33363 O O . PHE A 1 89 ? 20.842 -36.977 -20.787 1.00 0.00 111 PHE A O 18
ATOM 33380 N N . ASN A 1 90 ? 22.303 -37.329 -19.092 1.00 0.00 112 ASN A N 18
ATOM 33381 C CA . ASN A 1 90 ? 23.527 -37.107 -19.870 1.00 0.00 112 ASN A CA 18
ATOM 33382 C C . ASN A 1 90 ? 23.794 -35.614 -20.046 1.00 0.00 112 ASN A C 18
ATOM 33383 O O . ASN A 1 90 ? 23.556 -35.037 -21.108 1.00 0.00 112 ASN A O 18
ATOM 33394 N N . VAL A 1 91 ? 24.272 -34.991 -18.978 1.00 0.00 113 VAL A N 18
ATOM 33395 C CA . VAL A 1 91 ? 24.668 -33.588 -19.015 1.00 0.00 113 VAL A CA 18
ATOM 33396 C C . VAL A 1 91 ? 26.004 -33.443 -19.751 1.00 0.00 113 VAL A C 18
ATOM 33397 O O . VAL A 1 91 ? 26.904 -34.273 -19.592 1.00 0.00 113 VAL A O 18
ATOM 33410 N N . THR A 1 92 ? 26.132 -32.400 -20.563 1.00 0.00 114 THR A N 18
ATOM 33411 C CA . THR A 1 92 ? 27.308 -32.234 -21.402 1.00 0.00 114 THR A CA 18
ATOM 33412 C C . THR A 1 92 ? 28.265 -31.176 -20.851 1.00 0.00 114 THR A C 18
ATOM 33413 O O . THR A 1 92 ? 27.897 -30.346 -20.010 1.00 0.00 114 THR A O 18
ATOM 33424 N N . VAL A 1 93 ? 29.498 -31.201 -21.347 1.00 0.00 115 VAL A N 18
ATOM 33425 C CA . VAL A 1 93 ? 30.502 -30.218 -20.964 1.00 0.00 115 VAL A CA 18
ATOM 33426 C C . VAL A 1 93 ? 30.143 -28.845 -21.536 1.00 0.00 115 VAL A C 18
ATOM 33427 O O . VAL A 1 93 ? 30.670 -27.818 -21.114 1.00 0.00 115 VAL A O 18
ATOM 33440 N N . ASP A 1 94 ? 29.220 -28.835 -22.489 1.00 0.00 116 ASP A N 18
ATOM 33441 C CA . ASP A 1 94 ? 28.701 -27.589 -23.037 1.00 0.00 116 ASP A CA 18
ATOM 33442 C C . ASP A 1 94 ? 27.741 -26.955 -22.041 1.00 0.00 116 ASP A C 18
ATOM 33443 O O . ASP A 1 94 ? 27.529 -25.743 -22.044 1.00 0.00 116 ASP A O 18
ATOM 33452 N N . ASP A 1 95 ? 27.175 -27.792 -21.179 1.00 0.00 117 ASP A N 18
ATOM 33453 C CA . ASP A 1 95 ? 26.215 -27.346 -20.175 1.00 0.00 117 ASP A CA 18
ATOM 33454 C C . ASP A 1 95 ? 26.868 -27.273 -18.799 1.00 0.00 117 ASP A C 18
ATOM 33455 O O . ASP A 1 95 ? 26.289 -26.739 -17.855 1.00 0.00 117 ASP A O 18
ATOM 33464 N N . ASP A 1 96 ? 28.078 -27.819 -18.702 1.00 0.00 118 ASP A N 18
ATOM 33465 C CA . ASP A 1 96 ? 28.866 -27.827 -17.456 1.00 0.00 118 ASP A CA 18
ATOM 33466 C C . ASP A 1 96 ? 29.206 -26.417 -16.929 1.00 0.00 118 ASP A C 18
ATOM 33467 O O . ASP A 1 96 ? 29.949 -26.269 -15.957 1.00 0.00 118 ASP A O 18
ATOM 33476 N N . GLY A 1 97 ? 28.661 -25.385 -17.546 1.00 0.00 119 GLY A N 18
ATOM 33477 C CA . GLY A 1 97 ? 28.972 -24.037 -17.124 1.00 0.00 119 GLY A CA 18
ATOM 33478 C C . GLY A 1 97 ? 27.859 -23.394 -16.322 1.00 0.00 119 GLY A C 18
ATOM 33479 O O . GLY A 1 97 ? 27.360 -23.962 -15.338 1.00 0.00 119 GLY A O 18
ATOM 33483 N N . SER A 1 98 ? 27.481 -22.199 -16.746 1.00 0.00 120 SER A N 18
ATOM 33484 C CA . SER A 1 98 ? 26.453 -21.428 -16.077 1.00 0.00 120 SER A CA 18
ATOM 33485 C C . SER A 1 98 ? 25.092 -21.663 -16.726 1.00 0.00 120 SER A C 18
ATOM 33486 O O . SER A 1 98 ? 24.892 -21.368 -17.908 1.00 0.00 120 SER A O 18
ATOM 33494 N N . TYR A 1 99 ? 24.168 -22.207 -15.955 1.00 0.00 121 TYR A N 18
ATOM 33495 C CA . TYR A 1 99 ? 22.809 -22.428 -16.422 1.00 0.00 121 TYR A CA 18
ATOM 33496 C C . TYR A 1 99 ? 21.981 -21.179 -16.168 1.00 0.00 121 TYR A C 18
ATOM 33497 O O . TYR A 1 99 ? 22.334 -20.360 -15.319 1.00 0.00 121 TYR A O 18
ATOM 33515 N N . HIS A 1 100 ? 20.894 -21.019 -16.901 1.00 0.00 122 HIS A N 18
ATOM 33516 C CA . HIS A 1 100 ? 20.022 -19.879 -16.686 1.00 0.00 122 HIS A CA 18
ATOM 33517 C C . HIS A 1 100 ? 18.629 -20.338 -16.292 1.00 0.00 122 HIS A C 18
ATOM 33518 O O . HIS A 1 100 ? 17.960 -21.067 -17.041 1.00 0.00 122 HIS A O 18
ATOM 33533 N N . CYS A 1 101 ? 18.222 -19.934 -15.099 1.00 0.00 123 CYS A N 18
ATOM 33534 C CA . CYS A 1 101 ? 16.885 -20.195 -14.607 1.00 0.00 123 CYS A CA 18
ATOM 33535 C C . CYS A 1 101 ? 16.079 -18.906 -14.667 1.00 0.00 123 CYS A C 18
ATOM 33536 O O . CYS A 1 101 ? 16.412 -17.920 -14.008 1.00 0.00 123 CYS A O 18
ATOM 33543 N N . VAL A 1 102 ? 15.038 -18.913 -15.476 1.00 0.00 124 VAL A N 18
ATOM 33544 C CA . VAL A 1 102 ? 14.187 -17.751 -15.648 1.00 0.00 124 VAL A CA 18
ATOM 33545 C C . VAL A 1 102 ? 12.748 -18.121 -15.336 1.00 0.00 124 VAL A C 18
ATOM 33546 O O . VAL A 1 102 ? 12.121 -18.891 -16.065 1.00 0.00 124 VAL A O 18
ATOM 33559 N N . PHE A 1 103 ? 12.242 -17.584 -14.245 1.00 0.00 125 PHE A N 18
ATOM 33560 C CA . PHE A 1 103 ? 10.886 -17.871 -13.811 1.00 0.00 125 PHE A CA 18
ATOM 33561 C C . PHE A 1 103 ? 9.955 -16.766 -14.273 1.00 0.00 125 PHE A C 18
ATOM 33562 O O . PHE A 1 103 ? 10.189 -15.594 -13.978 1.00 0.00 125 PHE A O 18
ATOM 33579 N N . LYS A 1 104 ? 8.917 -17.124 -15.014 1.00 0.00 126 LYS A N 18
ATOM 33580 C CA . LYS A 1 104 ? 7.983 -16.133 -15.515 1.00 0.00 126 LYS A CA 18
ATOM 33581 C C . LYS A 1 104 ? 6.535 -16.552 -15.282 1.00 0.00 126 LYS A C 18
ATOM 33582 O O . LYS A 1 104 ? 6.158 -17.708 -15.483 1.00 0.00 126 LYS A O 18
ATOM 33601 N N . ASP A 1 105 ? 5.741 -15.594 -14.840 1.00 0.00 127 ASP A N 18
ATOM 33602 C CA . ASP A 1 105 ? 4.309 -15.773 -14.678 1.00 0.00 127 ASP A CA 18
ATOM 33603 C C . ASP A 1 105 ? 3.595 -14.586 -15.308 1.00 0.00 127 ASP A C 18
ATOM 33604 O O . ASP A 1 105 ? 3.151 -13.667 -14.614 1.00 0.00 127 ASP A O 18
ATOM 33613 N N . GLY A 1 106 ? 3.529 -14.596 -16.630 1.00 0.00 128 GLY A N 18
ATOM 33614 C CA . GLY A 1 106 ? 2.957 -13.482 -17.353 1.00 0.00 128 GLY A CA 18
ATOM 33615 C C . GLY A 1 106 ? 3.815 -12.240 -17.241 1.00 0.00 128 GLY A C 18
ATOM 33616 O O . GLY A 1 106 ? 4.813 -12.099 -17.948 1.00 0.00 128 GLY A O 18
ATOM 33620 N N . ASP A 1 107 ? 3.437 -11.347 -16.340 1.00 0.00 129 ASP A N 18
ATOM 33621 C CA . ASP A 1 107 ? 4.180 -10.113 -16.135 1.00 0.00 129 ASP A CA 18
ATOM 33622 C C . ASP A 1 107 ? 5.273 -10.287 -15.084 1.00 0.00 129 ASP A C 18
ATOM 33623 O O . ASP A 1 107 ? 6.284 -9.583 -15.111 1.00 0.00 129 ASP A O 18
ATOM 33632 N N . PHE A 1 108 ? 5.078 -11.212 -14.152 1.00 0.00 130 PHE A N 18
ATOM 33633 C CA . PHE A 1 108 ? 6.086 -11.468 -13.134 1.00 0.00 130 PHE A CA 18
ATOM 33634 C C . PHE A 1 108 ? 7.237 -12.251 -13.745 1.00 0.00 130 PHE A C 18
ATOM 33635 O O . PHE A 1 108 ? 7.013 -13.226 -14.457 1.00 0.00 130 PHE A O 18
ATOM 33652 N N . TYR A 1 109 ? 8.463 -11.823 -13.490 1.00 0.00 131 TYR A N 18
ATOM 33653 C CA . TYR A 1 109 ? 9.624 -12.523 -14.017 1.00 0.00 131 TYR A CA 18
ATOM 33654 C C . TYR A 1 109 ? 10.827 -12.344 -13.099 1.00 0.00 131 TYR A C 18
ATOM 33655 O O . TYR A 1 109 ? 11.029 -11.273 -12.527 1.00 0.00 131 TYR A O 18
ATOM 33673 N N . GLU A 1 110 ? 11.597 -13.408 -12.944 1.00 0.00 132 GLU A N 18
ATOM 33674 C CA . GLU A 1 110 ? 12.824 -13.366 -12.167 1.00 0.00 132 GLU A CA 18
ATOM 33675 C C . GLU A 1 110 ? 13.911 -14.155 -12.884 1.00 0.00 132 GLU A C 18
ATOM 33676 O O . GLU A 1 110 ? 13.617 -15.106 -13.613 1.00 0.00 132 GLU A O 18
ATOM 33688 N N . GLU A 1 111 ? 15.154 -13.764 -12.668 1.00 0.00 133 GLU A N 18
ATOM 33689 C CA . GLU A 1 111 ? 16.279 -14.368 -13.369 1.00 0.00 133 GLU A CA 18
ATOM 33690 C C . GLU A 1 111 ? 17.360 -14.800 -12.387 1.00 0.00 133 GLU A C 18
ATOM 33691 O O . GLU A 1 111 ? 17.664 -14.083 -11.431 1.00 0.00 133 GLU A O 18
ATOM 33703 N N . HIS A 1 112 ? 17.936 -15.972 -12.618 1.00 0.00 134 HIS A N 18
ATOM 33704 C CA . HIS A 1 112 ? 18.973 -16.499 -11.741 1.00 0.00 134 HIS A CA 18
ATOM 33705 C C . HIS A 1 112 ? 19.968 -17.356 -12.518 1.00 0.00 134 HIS A C 18
ATOM 33706 O O . HIS A 1 112 ? 19.582 -18.157 -13.372 1.00 0.00 134 HIS A O 18
ATOM 33721 N N . ILE A 1 113 ? 21.247 -17.186 -12.215 1.00 0.00 135 ILE A N 18
ATOM 33722 C CA . ILE A 1 113 ? 22.301 -17.961 -12.856 1.00 0.00 135 ILE A CA 18
ATOM 33723 C C . ILE A 1 113 ? 22.707 -19.136 -11.972 1.00 0.00 135 ILE A C 18
ATOM 33724 O O . ILE A 1 113 ? 22.967 -18.967 -10.780 1.00 0.00 135 ILE A O 18
ATOM 33740 N N . THR A 1 114 ? 22.754 -20.319 -12.557 1.00 0.00 136 THR A N 18
ATOM 33741 C CA . THR A 1 114 ? 23.091 -21.525 -11.816 1.00 0.00 136 THR A CA 18
ATOM 33742 C C . THR A 1 114 ? 24.434 -22.090 -12.266 1.00 0.00 136 THR A C 18
ATOM 33743 O O . THR A 1 114 ? 24.885 -21.824 -13.379 1.00 0.00 136 THR A O 18
ATOM 33754 N N . GLU A 1 115 ? 25.069 -22.868 -11.402 1.00 0.00 137 GLU A N 18
ATOM 33755 C CA . GLU A 1 115 ? 26.346 -23.483 -11.728 1.00 0.00 137 GLU A CA 18
ATOM 33756 C C . GLU A 1 115 ? 26.214 -24.995 -11.751 1.00 0.00 137 GLU A C 18
ATOM 33757 O O . GLU A 1 115 ? 25.791 -25.597 -10.764 1.00 0.00 137 GLU A O 18
ATOM 33769 N N . VAL A 1 116 ? 26.550 -25.605 -12.876 1.00 0.00 138 VAL A N 18
ATOM 33770 C CA . VAL A 1 116 ? 26.564 -27.057 -12.962 1.00 0.00 138 VAL A CA 18
ATOM 33771 C C . VAL A 1 116 ? 27.999 -27.552 -12.885 1.00 0.00 138 VAL A C 18
ATOM 33772 O O . VAL A 1 116 ? 28.798 -27.293 -13.777 1.00 0.00 138 VAL A O 18
ATOM 33785 N N . LYS A 1 117 ? 28.328 -28.249 -11.813 1.00 0.00 139 LYS A N 18
ATOM 33786 C CA . LYS A 1 117 ? 29.690 -28.710 -11.610 1.00 0.00 139 LYS A CA 18
ATOM 33787 C C . LYS A 1 117 ? 29.823 -30.156 -12.057 1.00 0.00 139 LYS A C 18
ATOM 33788 O O . LYS A 1 117 ? 29.309 -31.065 -11.410 1.00 0.00 139 LYS A O 18
ATOM 33807 N N . ILE A 1 118 ? 30.505 -30.358 -13.171 1.00 0.00 140 ILE A N 18
ATOM 33808 C CA . ILE A 1 118 ? 30.648 -31.680 -13.751 1.00 0.00 140 ILE A CA 18
ATOM 33809 C C . ILE A 1 118 ? 31.677 -32.509 -12.989 1.00 0.00 140 ILE A C 18
ATOM 33810 O O . ILE A 1 118 ? 32.793 -32.057 -12.717 1.00 0.00 140 ILE A O 18
ATOM 33826 N N . THR A 1 119 ? 31.271 -33.713 -12.626 1.00 0.00 141 THR A N 18
ATOM 33827 C CA . THR A 1 119 ? 32.135 -34.653 -11.948 1.00 0.00 141 THR A CA 18
ATOM 33828 C C . THR A 1 119 ? 32.260 -35.922 -12.784 1.00 0.00 141 THR A C 18
ATOM 33829 O O . THR A 1 119 ? 33.183 -36.722 -12.533 1.00 0.00 141 THR A O 18
ATOM 33841 N N . MET A 1 1 ? 12.572 -0.198 -3.771 1.00 0.00 23 MET A N 19
ATOM 33842 C CA . MET A 1 1 ? 13.393 -0.890 -4.790 1.00 0.00 23 MET A CA 19
ATOM 33843 C C . MET A 1 1 ? 12.625 -2.071 -5.378 1.00 0.00 23 MET A C 19
ATOM 33844 O O . MET A 1 1 ? 12.310 -2.084 -6.569 1.00 0.00 23 MET A O 19
ATOM 33860 N N . SER A 1 2 ? 12.315 -3.050 -4.538 1.00 0.00 24 SER A N 19
ATOM 33861 C CA . SER A 1 2 ? 11.571 -4.220 -4.970 1.00 0.00 24 SER A CA 19
ATOM 33862 C C . SER A 1 2 ? 10.200 -3.817 -5.502 1.00 0.00 24 SER A C 19
ATOM 33863 O O . SER A 1 2 ? 9.504 -2.998 -4.903 1.00 0.00 24 SER A O 19
ATOM 33871 N N . SER A 1 3 ? 9.830 -4.383 -6.637 1.00 0.00 25 SER A N 19
ATOM 33872 C CA . SER A 1 3 ? 8.553 -4.086 -7.268 1.00 0.00 25 SER A CA 19
ATOM 33873 C C . SER A 1 3 ? 7.972 -5.366 -7.858 1.00 0.00 25 SER A C 19
ATOM 33874 O O . SER A 1 3 ? 7.172 -5.347 -8.795 1.00 0.00 25 SER A O 19
ATOM 33882 N N . GLU A 1 4 ? 8.395 -6.479 -7.284 1.00 0.00 26 GLU A N 19
ATOM 33883 C CA . GLU A 1 4 ? 8.042 -7.799 -7.781 1.00 0.00 26 GLU A CA 19
ATOM 33884 C C . GLU A 1 4 ? 6.762 -8.323 -7.130 1.00 0.00 26 GLU A C 19
ATOM 33885 O O . GLU A 1 4 ? 6.636 -8.336 -5.905 1.00 0.00 26 GLU A O 19
ATOM 33897 N N . PRO A 1 5 ? 5.788 -8.748 -7.948 1.00 0.00 27 PRO A N 19
ATOM 33898 C CA . PRO A 1 5 ? 4.556 -9.375 -7.456 1.00 0.00 27 PRO A CA 19
ATOM 33899 C C . PRO A 1 5 ? 4.755 -10.858 -7.146 1.00 0.00 27 PRO A C 19
ATOM 33900 O O . PRO A 1 5 ? 3.902 -11.503 -6.532 1.00 0.00 27 PRO A O 19
ATOM 33911 N N . PHE A 1 6 ? 5.894 -11.379 -7.586 1.00 0.00 28 PHE A N 19
ATOM 33912 C CA . PHE A 1 6 ? 6.263 -12.770 -7.386 1.00 0.00 28 PHE A CA 19
ATOM 33913 C C . PHE A 1 6 ? 7.756 -12.911 -7.671 1.00 0.00 28 PHE A C 19
ATOM 33914 O O . PHE A 1 6 ? 8.289 -12.179 -8.508 1.00 0.00 28 PHE A O 19
ATOM 33931 N N . ILE A 1 7 ? 8.433 -13.816 -6.973 1.00 0.00 29 ILE A N 19
ATOM 33932 C CA . ILE A 1 7 ? 9.883 -13.924 -7.089 1.00 0.00 29 ILE A CA 19
ATOM 33933 C C . ILE A 1 7 ? 10.363 -15.366 -7.009 1.00 0.00 29 ILE A C 19
ATOM 33934 O O . ILE A 1 7 ? 9.581 -16.292 -6.777 1.00 0.00 29 ILE A O 19
ATOM 33950 N N . VAL A 1 8 ? 11.661 -15.536 -7.204 1.00 0.00 30 VAL A N 19
ATOM 33951 C CA . VAL A 1 8 ? 12.309 -16.823 -7.037 1.00 0.00 30 VAL A CA 19
ATOM 33952 C C . VAL A 1 8 ? 12.805 -16.946 -5.596 1.00 0.00 30 VAL A C 19
ATOM 33953 O O . VAL A 1 8 ? 13.224 -15.953 -4.997 1.00 0.00 30 VAL A O 19
ATOM 33966 N N . ASN A 1 9 ? 12.744 -18.149 -5.041 1.00 0.00 31 ASN A N 19
ATOM 33967 C CA . ASN A 1 9 ? 13.145 -18.367 -3.656 1.00 0.00 31 ASN A CA 19
ATOM 33968 C C . ASN A 1 9 ? 14.650 -18.175 -3.502 1.00 0.00 31 ASN A C 19
ATOM 33969 O O . ASN A 1 9 ? 15.428 -18.583 -4.365 1.00 0.00 31 ASN A O 19
ATOM 33980 N N . GLY A 1 10 ? 15.045 -17.534 -2.410 1.00 0.00 32 GLY A N 19
ATOM 33981 C CA . GLY A 1 10 ? 16.446 -17.258 -2.171 1.00 0.00 32 GLY A CA 19
ATOM 33982 C C . GLY A 1 10 ? 17.250 -18.506 -1.865 1.00 0.00 32 GLY A C 19
ATOM 33983 O O . GLY A 1 10 ? 17.335 -18.933 -0.712 1.00 0.00 32 GLY A O 19
ATOM 33987 N N . LEU A 1 11 ? 17.823 -19.095 -2.901 1.00 0.00 33 LEU A N 19
ATOM 33988 C CA . LEU A 1 11 ? 18.687 -20.255 -2.753 1.00 0.00 33 LEU A CA 19
ATOM 33989 C C . LEU A 1 11 ? 19.786 -20.207 -3.809 1.00 0.00 33 LEU A C 19
ATOM 33990 O O . LEU A 1 11 ? 19.613 -19.575 -4.856 1.00 0.00 33 LEU A O 19
ATOM 34006 N N . GLU A 1 12 ? 20.914 -20.854 -3.536 1.00 0.00 34 GLU A N 19
ATOM 34007 C CA . GLU A 1 12 ? 22.017 -20.870 -4.490 1.00 0.00 34 GLU A CA 19
ATOM 34008 C C . GLU A 1 12 ? 21.699 -21.816 -5.637 1.00 0.00 34 GLU A C 19
ATOM 34009 O O . GLU A 1 12 ? 21.798 -21.443 -6.806 1.00 0.00 34 GLU A O 19
ATOM 34021 N N . GLY A 1 13 ? 21.278 -23.026 -5.291 1.00 0.00 35 GLY A N 19
ATOM 34022 C CA . GLY A 1 13 ? 20.953 -24.015 -6.297 1.00 0.00 35 GLY A CA 19
ATOM 34023 C C . GLY A 1 13 ? 22.190 -24.653 -6.905 1.00 0.00 35 GLY A C 19
ATOM 34024 O O . GLY A 1 13 ? 22.470 -24.462 -8.088 1.00 0.00 35 GLY A O 19
ATOM 34028 N N . PRO A 1 14 ? 22.957 -25.425 -6.117 1.00 0.00 36 PRO A N 19
ATOM 34029 C CA . PRO A 1 14 ? 24.156 -26.091 -6.607 1.00 0.00 36 PRO A CA 19
ATOM 34030 C C . PRO A 1 14 ? 23.822 -27.370 -7.370 1.00 0.00 36 PRO A C 19
ATOM 34031 O O . PRO A 1 14 ? 23.759 -28.457 -6.793 1.00 0.00 36 PRO A O 19
ATOM 34042 N N . VAL A 1 15 ? 23.588 -27.232 -8.666 1.00 0.00 37 VAL A N 19
ATOM 34043 C CA . VAL A 1 15 ? 23.251 -28.375 -9.500 1.00 0.00 37 VAL A CA 19
ATOM 34044 C C . VAL A 1 15 ? 24.489 -29.218 -9.785 1.00 0.00 37 VAL A C 19
ATOM 34045 O O . VAL A 1 15 ? 25.220 -28.966 -10.742 1.00 0.00 37 VAL A O 19
ATOM 34058 N N . LEU A 1 16 ? 24.721 -30.214 -8.947 1.00 0.00 38 LEU A N 19
ATOM 34059 C CA . LEU A 1 16 ? 25.852 -31.112 -9.121 1.00 0.00 38 LEU A CA 19
ATOM 34060 C C . LEU A 1 16 ? 25.487 -32.236 -10.079 1.00 0.00 38 LEU A C 19
ATOM 34061 O O . LEU A 1 16 ? 24.843 -33.216 -9.697 1.00 0.00 38 LEU A O 19
ATOM 34077 N N . ALA A 1 17 ? 25.892 -32.083 -11.326 1.00 0.00 39 ALA A N 19
ATOM 34078 C CA . ALA A 1 17 ? 25.558 -33.043 -12.362 1.00 0.00 39 ALA A CA 19
ATOM 34079 C C . ALA A 1 17 ? 26.790 -33.828 -12.781 1.00 0.00 39 ALA A C 19
ATOM 34080 O O . ALA A 1 17 ? 27.915 -33.373 -12.593 1.00 0.00 39 ALA A O 19
ATOM 34087 N N . SER A 1 18 ? 26.577 -34.996 -13.357 1.00 0.00 40 SER A N 19
ATOM 34088 C CA . SER A 1 18 ? 27.670 -35.857 -13.760 1.00 0.00 40 SER A CA 19
ATOM 34089 C C . SER A 1 18 ? 27.712 -35.949 -15.275 1.00 0.00 40 SER A C 19
ATOM 34090 O O . SER A 1 18 ? 26.691 -36.209 -15.913 1.00 0.00 40 SER A O 19
ATOM 34098 N N . LEU A 1 19 ? 28.887 -35.718 -15.841 1.00 0.00 41 LEU A N 19
ATOM 34099 C CA . LEU A 1 19 ? 29.051 -35.664 -17.283 1.00 0.00 41 LEU A CA 19
ATOM 34100 C C . LEU A 1 19 ? 28.584 -36.960 -17.936 1.00 0.00 41 LEU A C 19
ATOM 34101 O O . LEU A 1 19 ? 29.018 -38.050 -17.560 1.00 0.00 41 LEU A O 19
ATOM 34117 N N . GLY A 1 20 ? 27.684 -36.833 -18.901 1.00 0.00 42 GLY A N 19
ATOM 34118 C CA . GLY A 1 20 ? 27.164 -37.995 -19.596 1.00 0.00 42 GLY A CA 19
ATOM 34119 C C . GLY A 1 20 ? 25.940 -38.579 -18.917 1.00 0.00 42 GLY A C 19
ATOM 34120 O O . GLY A 1 20 ? 25.137 -39.262 -19.552 1.00 0.00 42 GLY A O 19
ATOM 34124 N N . GLY A 1 21 ? 25.791 -38.300 -17.630 1.00 0.00 43 GLY A N 19
ATOM 34125 C CA . GLY A 1 21 ? 24.672 -38.832 -16.881 1.00 0.00 43 GLY A CA 19
ATOM 34126 C C . GLY A 1 21 ? 23.490 -37.888 -16.875 1.00 0.00 43 GLY A C 19
ATOM 34127 O O . GLY A 1 21 ? 23.497 -36.873 -17.573 1.00 0.00 43 GLY A O 19
ATOM 34131 N N . ASN A 1 22 ? 22.474 -38.217 -16.092 1.00 0.00 44 ASN A N 19
ATOM 34132 C CA . ASN A 1 22 ? 21.278 -37.390 -16.004 1.00 0.00 44 ASN A CA 19
ATOM 34133 C C . ASN A 1 22 ? 21.516 -36.192 -15.095 1.00 0.00 44 ASN A C 19
ATOM 34134 O O . ASN A 1 22 ? 21.945 -36.334 -13.949 1.00 0.00 44 ASN A O 19
ATOM 34145 N N . LEU A 1 23 ? 21.252 -35.012 -15.626 1.00 0.00 45 LEU A N 19
ATOM 34146 C CA . LEU A 1 23 ? 21.374 -33.782 -14.873 1.00 0.00 45 LEU A CA 19
ATOM 34147 C C . LEU A 1 23 ? 20.004 -33.371 -14.349 1.00 0.00 45 LEU A C 19
ATOM 34148 O O . LEU A 1 23 ? 19.052 -33.232 -15.117 1.00 0.00 45 LEU A O 19
ATOM 34164 N N . GLU A 1 24 ? 19.900 -33.214 -13.043 1.00 0.00 46 GLU A N 19
ATOM 34165 C CA . GLU A 1 24 ? 18.651 -32.813 -12.426 1.00 0.00 46 GLU A CA 19
ATOM 34166 C C . GLU A 1 24 ? 18.763 -31.394 -11.903 1.00 0.00 46 GLU A C 19
ATOM 34167 O O . GLU A 1 24 ? 19.516 -31.129 -10.965 1.00 0.00 46 GLU A O 19
ATOM 34179 N N . LEU A 1 25 ? 18.026 -30.487 -12.519 1.00 0.00 47 LEU A N 19
ATOM 34180 C CA . LEU A 1 25 ? 18.063 -29.090 -12.129 1.00 0.00 47 LEU A CA 19
ATOM 34181 C C . LEU A 1 25 ? 16.919 -28.772 -11.179 1.00 0.00 47 LEU A C 19
ATOM 34182 O O . LEU A 1 25 ? 15.759 -29.067 -11.470 1.00 0.00 47 LEU A O 19
ATOM 34198 N N . SER A 1 26 ? 17.249 -28.161 -10.054 1.00 0.00 48 SER A N 19
ATOM 34199 C CA . SER A 1 26 ? 16.257 -27.833 -9.045 1.00 0.00 48 SER A CA 19
ATOM 34200 C C . SER A 1 26 ? 16.058 -26.323 -8.941 1.00 0.00 48 SER A C 19
ATOM 34201 O O . SER A 1 26 ? 17.012 -25.573 -8.744 1.00 0.00 48 SER A O 19
ATOM 34209 N N . CYS A 1 27 ? 14.819 -25.881 -9.091 1.00 0.00 49 CYS A N 19
ATOM 34210 C CA . CYS A 1 27 ? 14.493 -24.468 -8.953 1.00 0.00 49 CYS A CA 19
ATOM 34211 C C . CYS A 1 27 ? 13.306 -24.299 -8.015 1.00 0.00 49 CYS A C 19
ATOM 34212 O O . CYS A 1 27 ? 12.392 -25.125 -8.007 1.00 0.00 49 CYS A O 19
ATOM 34219 N N . GLN A 1 28 ? 13.328 -23.242 -7.217 1.00 0.00 50 GLN A N 19
ATOM 34220 C CA . GLN A 1 28 ? 12.256 -22.977 -6.270 1.00 0.00 50 GLN A CA 19
ATOM 34221 C C . GLN A 1 28 ? 11.815 -21.525 -6.368 1.00 0.00 50 GLN A C 19
ATOM 34222 O O . GLN A 1 28 ? 12.644 -20.619 -6.360 1.00 0.00 50 GLN A O 19
ATOM 34236 N N . LEU A 1 29 ? 10.514 -21.307 -6.468 1.00 0.00 51 LEU A N 19
ATOM 34237 C CA . LEU A 1 29 ? 9.975 -19.958 -6.559 1.00 0.00 51 LEU A CA 19
ATOM 34238 C C . LEU A 1 29 ? 8.875 -19.751 -5.525 1.00 0.00 51 LEU A C 19
ATOM 34239 O O . LEU A 1 29 ? 8.402 -20.713 -4.916 1.00 0.00 51 LEU A O 19
ATOM 34255 N N . SER A 1 30 ? 8.501 -18.498 -5.309 1.00 0.00 52 SER A N 19
ATOM 34256 C CA . SER A 1 30 ? 7.392 -18.165 -4.429 1.00 0.00 52 SER A CA 19
ATOM 34257 C C . SER A 1 30 ? 6.131 -17.944 -5.262 1.00 0.00 52 SER A C 19
ATOM 34258 O O . SER A 1 30 ? 5.927 -16.868 -5.822 1.00 0.00 52 SER A O 19
ATOM 34266 N N . PRO A 1 31 ? 5.276 -18.972 -5.360 1.00 0.00 53 PRO A N 19
ATOM 34267 C CA . PRO A 1 31 ? 4.136 -18.966 -6.267 1.00 0.00 53 PRO A CA 19
ATOM 34268 C C . PRO A 1 31 ? 2.894 -18.293 -5.689 1.00 0.00 53 PRO A C 19
ATOM 34269 O O . PRO A 1 31 ? 2.484 -18.575 -4.561 1.00 0.00 53 PRO A O 19
ATOM 34280 N N . PRO A 1 32 ? 2.295 -17.371 -6.453 1.00 0.00 54 PRO A N 19
ATOM 34281 C CA . PRO A 1 32 ? 0.999 -16.787 -6.117 1.00 0.00 54 PRO A CA 19
ATOM 34282 C C . PRO A 1 32 ? -0.109 -17.823 -6.246 1.00 0.00 54 PRO A C 19
ATOM 34283 O O . PRO A 1 32 ? -1.046 -17.862 -5.448 1.00 0.00 54 PRO A O 19
ATOM 34294 N N . GLN A 1 33 ? 0.020 -18.673 -7.258 1.00 0.00 55 GLN A N 19
ATOM 34295 C CA . GLN A 1 33 ? -0.925 -19.752 -7.496 1.00 0.00 55 GLN A CA 19
ATOM 34296 C C . GLN A 1 33 ? -0.172 -21.048 -7.778 1.00 0.00 55 GLN A C 19
ATOM 34297 O O . GLN A 1 33 ? 1.047 -21.105 -7.625 1.00 0.00 55 GLN A O 19
ATOM 34311 N N . GLN A 1 34 ? -0.896 -22.089 -8.169 1.00 0.00 56 GLN A N 19
ATOM 34312 C CA . GLN A 1 34 ? -0.285 -23.385 -8.460 1.00 0.00 56 GLN A CA 19
ATOM 34313 C C . GLN A 1 34 ? 0.571 -23.325 -9.726 1.00 0.00 56 GLN A C 19
ATOM 34314 O O . GLN A 1 34 ? 1.543 -24.064 -9.861 1.00 0.00 56 GLN A O 19
ATOM 34328 N N . ALA A 1 35 ? 0.177 -22.448 -10.646 1.00 0.00 57 ALA A N 19
ATOM 34329 C CA . ALA A 1 35 ? 0.917 -22.203 -11.894 1.00 0.00 57 ALA A CA 19
ATOM 34330 C C . ALA A 1 35 ? 1.140 -23.487 -12.704 1.00 0.00 57 ALA A C 19
ATOM 34331 O O . ALA A 1 35 ? 2.071 -23.573 -13.507 1.00 0.00 57 ALA A O 19
ATOM 34338 N N . GLN A 1 36 ? 0.256 -24.463 -12.525 1.00 0.00 58 GLN A N 19
ATOM 34339 C CA . GLN A 1 36 ? 0.407 -25.776 -13.159 1.00 0.00 58 GLN A CA 19
ATOM 34340 C C . GLN A 1 36 ? 0.380 -25.678 -14.682 1.00 0.00 58 GLN A C 19
ATOM 34341 O O . GLN A 1 36 ? 0.940 -26.527 -15.377 1.00 0.00 58 GLN A O 19
ATOM 34355 N N . HIS A 1 37 ? -0.263 -24.639 -15.195 1.00 0.00 59 HIS A N 19
ATOM 34356 C CA . HIS A 1 37 ? -0.399 -24.465 -16.634 1.00 0.00 59 HIS A CA 19
ATOM 34357 C C . HIS A 1 37 ? 0.376 -23.241 -17.107 1.00 0.00 59 HIS A C 19
ATOM 34358 O O . HIS A 1 37 ? 0.134 -22.721 -18.198 1.00 0.00 59 HIS A O 19
ATOM 34373 N N . MET A 1 38 ? 1.316 -22.790 -16.289 1.00 0.00 60 MET A N 19
ATOM 34374 C CA . MET A 1 38 ? 2.074 -21.583 -16.595 1.00 0.00 60 MET A CA 19
ATOM 34375 C C . MET A 1 38 ? 3.310 -21.912 -17.428 1.00 0.00 60 MET A C 19
ATOM 34376 O O . MET A 1 38 ? 3.430 -23.016 -17.971 1.00 0.00 60 MET A O 19
ATOM 34390 N N . GLU A 1 39 ? 4.227 -20.957 -17.536 1.00 0.00 61 GLU A N 19
ATOM 34391 C CA . GLU A 1 39 ? 5.426 -21.150 -18.341 1.00 0.00 61 GLU A CA 19
ATOM 34392 C C . GLU A 1 39 ? 6.671 -21.101 -17.470 1.00 0.00 61 GLU A C 19
ATOM 34393 O O . GLU A 1 39 ? 6.826 -20.202 -16.648 1.00 0.00 61 GLU A O 19
ATOM 34405 N N . ILE A 1 40 ? 7.552 -22.072 -17.643 1.00 0.00 62 ILE A N 19
ATOM 34406 C CA . ILE A 1 40 ? 8.794 -22.112 -16.887 1.00 0.00 62 ILE A CA 19
ATOM 34407 C C . ILE A 1 40 ? 9.975 -22.376 -17.818 1.00 0.00 62 ILE A C 19
ATOM 34408 O O . ILE A 1 40 ? 9.842 -23.047 -18.838 1.00 0.00 62 ILE A O 19
ATOM 34424 N N . ARG A 1 41 ? 11.117 -21.817 -17.481 1.00 0.00 63 ARG A N 19
ATOM 34425 C CA . ARG A 1 41 ? 12.325 -22.018 -18.253 1.00 0.00 63 ARG A CA 19
ATOM 34426 C C . ARG A 1 41 ? 13.458 -22.457 -17.342 1.00 0.00 63 ARG A C 19
ATOM 34427 O O . ARG A 1 41 ? 13.857 -21.732 -16.440 1.00 0.00 63 ARG A O 19
ATOM 34448 N N . TRP A 1 42 ? 13.955 -23.651 -17.583 1.00 0.00 64 TRP A N 19
ATOM 34449 C CA . TRP A 1 42 ? 15.060 -24.205 -16.819 1.00 0.00 64 TRP A CA 19
ATOM 34450 C C . TRP A 1 42 ? 16.149 -24.631 -17.786 1.00 0.00 64 TRP A C 19
ATOM 34451 O O . TRP A 1 42 ? 16.529 -25.797 -17.834 1.00 0.00 64 TRP A O 19
ATOM 34472 N N . PHE A 1 43 ? 16.652 -23.681 -18.561 1.00 0.00 65 PHE A N 19
ATOM 34473 C CA . PHE A 1 43 ? 17.434 -24.032 -19.740 1.00 0.00 65 PHE A CA 19
ATOM 34474 C C . PHE A 1 43 ? 18.677 -23.175 -19.886 1.00 0.00 65 PHE A C 19
ATOM 34475 O O . PHE A 1 43 ? 18.768 -22.076 -19.331 1.00 0.00 65 PHE A O 19
ATOM 34492 N N . ARG A 1 44 ? 19.630 -23.687 -20.649 1.00 0.00 66 ARG A N 19
ATOM 34493 C CA . ARG A 1 44 ? 20.865 -22.972 -20.921 1.00 0.00 66 ARG A CA 19
ATOM 34494 C C . ARG A 1 44 ? 20.646 -21.950 -22.027 1.00 0.00 66 ARG A C 19
ATOM 34495 O O . ARG A 1 44 ? 19.810 -22.148 -22.915 1.00 0.00 66 ARG A O 19
ATOM 34516 N N . ASN A 1 45 ? 21.389 -20.859 -21.959 1.00 0.00 67 ASN A N 19
ATOM 34517 C CA . ASN A 1 45 ? 21.332 -19.820 -22.977 1.00 0.00 67 ASN A CA 19
ATOM 34518 C C . ASN A 1 45 ? 22.747 -19.418 -23.371 1.00 0.00 67 ASN A C 19
ATOM 34519 O O . ASN A 1 45 ? 23.599 -19.208 -22.510 1.00 0.00 67 ASN A O 19
ATOM 34530 N N . LEU A 1 46 ? 23.001 -19.349 -24.667 1.00 0.00 68 LEU A N 19
ATOM 34531 C CA . LEU A 1 46 ? 24.281 -18.884 -25.170 1.00 0.00 68 LEU A CA 19
ATOM 34532 C C . LEU A 1 46 ? 24.065 -17.586 -25.931 1.00 0.00 68 LEU A C 19
ATOM 34533 O O . LEU A 1 46 ? 23.127 -17.483 -26.727 1.00 0.00 68 LEU A O 19
ATOM 34549 N N . TYR A 1 47 ? 24.918 -16.599 -25.667 1.00 0.00 69 TYR A N 19
ATOM 34550 C CA . TYR A 1 47 ? 24.756 -15.260 -26.223 1.00 0.00 69 TYR A CA 19
ATOM 34551 C C . TYR A 1 47 ? 23.406 -14.686 -25.795 1.00 0.00 69 TYR A C 19
ATOM 34552 O O . TYR A 1 47 ? 23.240 -14.246 -24.656 1.00 0.00 69 TYR A O 19
ATOM 34570 N N . THR A 1 48 ? 22.439 -14.709 -26.704 1.00 0.00 70 THR A N 19
ATOM 34571 C CA . THR A 1 48 ? 21.081 -14.283 -26.404 1.00 0.00 70 THR A CA 19
ATOM 34572 C C . THR A 1 48 ? 20.097 -14.934 -27.376 1.00 0.00 70 THR A C 19
ATOM 34573 O O . THR A 1 48 ? 19.891 -14.448 -28.487 1.00 0.00 70 THR A O 19
ATOM 34584 N N . GLU A 1 49 ? 19.519 -16.053 -26.961 1.00 0.00 71 GLU A N 19
ATOM 34585 C CA . GLU A 1 49 ? 18.503 -16.727 -27.756 1.00 0.00 71 GLU A CA 19
ATOM 34586 C C . GLU A 1 49 ? 17.273 -17.020 -26.900 1.00 0.00 71 GLU A C 19
ATOM 34587 O O . GLU A 1 49 ? 17.154 -18.093 -26.305 1.00 0.00 71 GLU A O 19
ATOM 34599 N N . PRO A 1 50 ? 16.344 -16.056 -26.820 1.00 0.00 72 PRO A N 19
ATOM 34600 C CA . PRO A 1 50 ? 15.126 -16.182 -26.023 1.00 0.00 72 PRO A CA 19
ATOM 34601 C C . PRO A 1 50 ? 14.071 -17.042 -26.717 1.00 0.00 72 PRO A C 19
ATOM 34602 O O . PRO A 1 50 ? 12.934 -16.612 -26.928 1.00 0.00 72 PRO A O 19
ATOM 34613 N N . VAL A 1 51 ? 14.463 -18.254 -27.081 1.00 0.00 73 VAL A N 19
ATOM 34614 C CA . VAL A 1 51 ? 13.559 -19.189 -27.741 1.00 0.00 73 VAL A CA 19
ATOM 34615 C C . VAL A 1 51 ? 13.365 -20.440 -26.894 1.00 0.00 73 VAL A C 19
ATOM 34616 O O . VAL A 1 51 ? 12.590 -21.327 -27.241 1.00 0.00 73 VAL A O 19
ATOM 34629 N N . HIS A 1 52 ? 14.069 -20.494 -25.774 1.00 0.00 74 HIS A N 19
ATOM 34630 C CA . HIS A 1 52 ? 14.031 -21.661 -24.905 1.00 0.00 74 HIS A CA 19
ATOM 34631 C C . HIS A 1 52 ? 13.014 -21.458 -23.786 1.00 0.00 74 HIS A C 19
ATOM 34632 O O . HIS A 1 52 ? 13.048 -20.438 -23.096 1.00 0.00 74 HIS A O 19
ATOM 34647 N N . LEU A 1 53 ? 12.115 -22.427 -23.616 1.00 0.00 75 LEU A N 19
ATOM 34648 C CA . LEU A 1 53 ? 11.054 -22.333 -22.618 1.00 0.00 75 LEU A CA 19
ATOM 34649 C C . LEU A 1 53 ? 10.225 -23.618 -22.574 1.00 0.00 75 LEU A C 19
ATOM 34650 O O . LEU A 1 53 ? 10.038 -24.290 -23.592 1.00 0.00 75 LEU A O 19
ATOM 34666 N N . TYR A 1 54 ? 9.735 -23.947 -21.386 1.00 0.00 76 TYR A N 19
ATOM 34667 C CA . TYR A 1 54 ? 8.852 -25.085 -21.192 1.00 0.00 76 TYR A CA 19
ATOM 34668 C C . TYR A 1 54 ? 7.459 -24.579 -20.826 1.00 0.00 76 TYR A C 19
ATOM 34669 O O . TYR A 1 54 ? 7.255 -24.023 -19.745 1.00 0.00 76 TYR A O 19
ATOM 34687 N N . ARG A 1 55 ? 6.502 -24.772 -21.715 1.00 0.00 77 ARG A N 19
ATOM 34688 C CA . ARG A 1 55 ? 5.166 -24.232 -21.510 1.00 0.00 77 ARG A CA 19
ATOM 34689 C C . ARG A 1 55 ? 4.206 -25.347 -21.113 1.00 0.00 77 ARG A C 19
ATOM 34690 O O . ARG A 1 55 ? 4.078 -26.344 -21.823 1.00 0.00 77 ARG A O 19
ATOM 34711 N N . ASP A 1 56 ? 3.573 -25.188 -19.950 1.00 0.00 78 ASP A N 19
ATOM 34712 C CA . ASP A 1 56 ? 2.603 -26.165 -19.436 1.00 0.00 78 ASP A CA 19
ATOM 34713 C C . ASP A 1 56 ? 3.240 -27.545 -19.247 1.00 0.00 78 ASP A C 19
ATOM 34714 O O . ASP A 1 56 ? 2.549 -28.559 -19.177 1.00 0.00 78 ASP A O 19
ATOM 34723 N N . GLY A 1 57 ? 4.563 -27.575 -19.159 1.00 0.00 79 GLY A N 19
ATOM 34724 C CA . GLY A 1 57 ? 5.268 -28.834 -19.018 1.00 0.00 79 GLY A CA 19
ATOM 34725 C C . GLY A 1 57 ? 5.562 -29.482 -20.358 1.00 0.00 79 GLY A C 19
ATOM 34726 O O . GLY A 1 57 ? 5.991 -30.633 -20.419 1.00 0.00 79 GLY A O 19
ATOM 34730 N N . LYS A 1 58 ? 5.317 -28.747 -21.435 1.00 0.00 80 LYS A N 19
ATOM 34731 C CA . LYS A 1 58 ? 5.593 -29.235 -22.780 1.00 0.00 80 LYS A CA 19
ATOM 34732 C C . LYS A 1 58 ? 6.708 -28.413 -23.412 1.00 0.00 80 LYS A C 19
ATOM 34733 O O . LYS A 1 58 ? 6.937 -27.265 -23.025 1.00 0.00 80 LYS A O 19
ATOM 34752 N N . ASP A 1 59 ? 7.395 -28.999 -24.381 1.00 0.00 81 ASP A N 19
ATOM 34753 C CA . ASP A 1 59 ? 8.490 -28.316 -25.059 1.00 0.00 81 ASP A CA 19
ATOM 34754 C C . ASP A 1 59 ? 7.983 -27.621 -26.318 1.00 0.00 81 ASP A C 19
ATOM 34755 O O . ASP A 1 59 ? 7.025 -28.074 -26.951 1.00 0.00 81 ASP A O 19
ATOM 34764 N N . MET A 1 60 ? 8.611 -26.512 -26.665 1.00 0.00 82 MET A N 19
ATOM 34765 C CA . MET A 1 60 ? 8.197 -25.741 -27.827 1.00 0.00 82 MET A CA 19
ATOM 34766 C C . MET A 1 60 ? 9.086 -26.053 -29.023 1.00 0.00 82 MET A C 19
ATOM 34767 O O . MET A 1 60 ? 10.227 -26.479 -28.860 1.00 0.00 82 MET A O 19
ATOM 34781 N N . PHE A 1 61 ? 8.563 -25.819 -30.221 1.00 0.00 83 PHE A N 19
ATOM 34782 C CA . PHE A 1 61 ? 9.291 -26.107 -31.453 1.00 0.00 83 PHE A CA 19
ATOM 34783 C C . PHE A 1 61 ? 10.528 -25.220 -31.579 1.00 0.00 83 PHE A C 19
ATOM 34784 O O . PHE A 1 61 ? 11.495 -25.577 -32.250 1.00 0.00 83 PHE A O 19
ATOM 34801 N N . GLY A 1 62 ? 10.486 -24.060 -30.934 1.00 0.00 84 GLY A N 19
ATOM 34802 C CA . GLY A 1 62 ? 11.628 -23.169 -30.931 1.00 0.00 84 GLY A CA 19
ATOM 34803 C C . GLY A 1 62 ? 12.651 -23.554 -29.882 1.00 0.00 84 GLY A C 19
ATOM 34804 O O . GLY A 1 62 ? 13.838 -23.258 -30.022 1.00 0.00 84 GLY A O 19
ATOM 34808 N N . GLU A 1 63 ? 12.191 -24.219 -28.828 1.00 0.00 85 GLU A N 19
ATOM 34809 C CA . GLU A 1 63 ? 13.076 -24.647 -27.754 1.00 0.00 85 GLU A CA 19
ATOM 34810 C C . GLU A 1 63 ? 13.759 -25.953 -28.136 1.00 0.00 85 GLU A C 19
ATOM 34811 O O . GLU A 1 63 ? 14.972 -26.099 -27.959 1.00 0.00 85 GLU A O 19
ATOM 34823 N N . ILE A 1 64 ? 12.962 -26.859 -28.704 1.00 0.00 86 ILE A N 19
ATOM 34824 C CA . ILE A 1 64 ? 13.409 -28.172 -29.168 1.00 0.00 86 ILE A CA 19
ATOM 34825 C C . ILE A 1 64 ? 14.424 -28.823 -28.208 1.00 0.00 86 ILE A C 19
ATOM 34826 O O . ILE A 1 64 ? 15.643 -28.780 -28.407 1.00 0.00 86 ILE A O 19
ATOM 34842 N N . ILE A 1 65 ? 13.894 -29.463 -27.165 1.00 0.00 87 ILE A N 19
ATOM 34843 C CA . ILE A 1 65 ? 14.722 -30.035 -26.102 1.00 0.00 87 ILE A CA 19
ATOM 34844 C C . ILE A 1 65 ? 15.542 -31.230 -26.588 1.00 0.00 87 ILE A C 19
ATOM 34845 O O . ILE A 1 65 ? 16.327 -31.804 -25.829 1.00 0.00 87 ILE A O 19
ATOM 34861 N N . SER A 1 66 ? 15.370 -31.598 -27.852 1.00 0.00 88 SER A N 19
ATOM 34862 C CA . SER A 1 66 ? 16.197 -32.622 -28.469 1.00 0.00 88 SER A CA 19
ATOM 34863 C C . SER A 1 66 ? 17.651 -32.154 -28.546 1.00 0.00 88 SER A C 19
ATOM 34864 O O . SER A 1 66 ? 18.560 -32.950 -28.781 1.00 0.00 88 SER A O 19
ATOM 34872 N N . LYS A 1 67 ? 17.856 -30.850 -28.350 1.00 0.00 89 LYS A N 19
ATOM 34873 C CA . LYS A 1 67 ? 19.194 -30.288 -28.228 1.00 0.00 89 LYS A CA 19
ATOM 34874 C C . LYS A 1 67 ? 19.940 -30.971 -27.087 1.00 0.00 89 LYS A C 19
ATOM 34875 O O . LYS A 1 67 ? 21.124 -31.288 -27.201 1.00 0.00 89 LYS A O 19
ATOM 34894 N N . TYR A 1 68 ? 19.228 -31.200 -25.989 1.00 0.00 90 TYR A N 19
ATOM 34895 C CA . TYR A 1 68 ? 19.771 -31.946 -24.862 1.00 0.00 90 TYR A CA 19
ATOM 34896 C C . TYR A 1 68 ? 19.655 -33.435 -25.152 1.00 0.00 90 TYR A C 19
ATOM 34897 O O . TYR A 1 68 ? 20.629 -34.176 -25.024 1.00 0.00 90 TYR A O 19
ATOM 34915 N N . VAL A 1 69 ? 18.447 -33.840 -25.561 1.00 0.00 91 VAL A N 19
ATOM 34916 C CA . VAL A 1 69 ? 18.153 -35.208 -26.013 1.00 0.00 91 VAL A CA 19
ATOM 34917 C C . VAL A 1 69 ? 18.113 -36.214 -24.853 1.00 0.00 91 VAL A C 19
ATOM 34918 O O . VAL A 1 69 ? 18.292 -35.848 -23.690 1.00 0.00 91 VAL A O 19
ATOM 34931 N N . GLU A 1 70 ? 17.806 -37.471 -25.191 1.00 0.00 92 GLU A N 19
ATOM 34932 C CA . GLU A 1 70 ? 17.802 -38.581 -24.243 1.00 0.00 92 GLU A CA 19
ATOM 34933 C C . GLU A 1 70 ? 16.605 -38.512 -23.300 1.00 0.00 92 GLU A C 19
ATOM 34934 O O . GLU A 1 70 ? 15.457 -38.461 -23.744 1.00 0.00 92 GLU A O 19
ATOM 34946 N N . ARG A 1 71 ? 16.868 -38.533 -22.002 1.00 0.00 93 ARG A N 19
ATOM 34947 C CA . ARG A 1 71 ? 15.805 -38.550 -21.013 1.00 0.00 93 ARG A CA 19
ATOM 34948 C C . ARG A 1 71 ? 15.511 -37.144 -20.527 1.00 0.00 93 ARG A C 19
ATOM 34949 O O . ARG A 1 71 ? 16.204 -36.616 -19.660 1.00 0.00 93 ARG A O 19
ATOM 34970 N N . THR A 1 72 ? 14.504 -36.540 -21.124 1.00 0.00 94 THR A N 19
ATOM 34971 C CA . THR A 1 72 ? 14.063 -35.217 -20.738 1.00 0.00 94 THR A CA 19
ATOM 34972 C C . THR A 1 72 ? 12.696 -35.289 -20.065 1.00 0.00 94 THR A C 19
ATOM 34973 O O . THR A 1 72 ? 11.702 -35.665 -20.691 1.00 0.00 94 THR A O 19
ATOM 34984 N N . GLU A 1 73 ? 12.658 -34.954 -18.785 1.00 0.00 95 GLU A N 19
ATOM 34985 C CA . GLU A 1 73 ? 11.425 -35.007 -18.015 1.00 0.00 95 GLU A CA 19
ATOM 34986 C C . GLU A 1 73 ? 11.385 -33.889 -16.979 1.00 0.00 95 GLU A C 19
ATOM 34987 O O . GLU A 1 73 ? 12.284 -33.769 -16.150 1.00 0.00 95 GLU A O 19
ATOM 34999 N N . LEU A 1 74 ? 10.350 -33.068 -17.028 1.00 0.00 96 LEU A N 19
ATOM 35000 C CA . LEU A 1 74 ? 10.190 -32.007 -16.045 1.00 0.00 96 LEU A CA 19
ATOM 35001 C C . LEU A 1 74 ? 9.335 -32.488 -14.881 1.00 0.00 96 LEU A C 19
ATOM 35002 O O . LEU A 1 74 ? 8.144 -32.770 -15.042 1.00 0.00 96 LEU A O 19
ATOM 35018 N N . LEU A 1 75 ? 9.950 -32.604 -13.716 1.00 0.00 97 LEU A N 19
ATOM 35019 C CA . LEU A 1 75 ? 9.235 -32.960 -12.505 1.00 0.00 97 LEU A CA 19
ATOM 35020 C C . LEU A 1 75 ? 8.421 -31.767 -12.032 1.00 0.00 97 LEU A C 19
ATOM 35021 O O . LEU A 1 75 ? 8.973 -30.786 -11.513 1.00 0.00 97 LEU A O 19
ATOM 35037 N N . LYS A 1 76 ? 7.115 -31.855 -12.243 1.00 0.00 98 LYS A N 19
ATOM 35038 C CA . LYS A 1 76 ? 6.191 -30.791 -11.887 1.00 0.00 98 LYS A CA 19
ATOM 35039 C C . LYS A 1 76 ? 5.549 -31.091 -10.542 1.00 0.00 98 LYS A C 19
ATOM 35040 O O . LYS A 1 76 ? 4.667 -30.369 -10.089 1.00 0.00 98 LYS A O 19
ATOM 35059 N N . ASP A 1 77 ? 6.008 -32.171 -9.919 1.00 0.00 99 ASP A N 19
ATOM 35060 C CA . ASP A 1 77 ? 5.500 -32.615 -8.619 1.00 0.00 99 ASP A CA 19
ATOM 35061 C C . ASP A 1 77 ? 5.545 -31.493 -7.589 1.00 0.00 99 ASP A C 19
ATOM 35062 O O . ASP A 1 77 ? 4.682 -31.391 -6.717 1.00 0.00 99 ASP A O 19
ATOM 35071 N N . GLY A 1 78 ? 6.565 -30.662 -7.703 1.00 0.00 100 GLY A N 19
ATOM 35072 C CA . GLY A 1 78 ? 6.789 -29.597 -6.755 1.00 0.00 100 GLY A CA 19
ATOM 35073 C C . GLY A 1 78 ? 6.002 -28.333 -7.051 1.00 0.00 100 GLY A C 19
ATOM 35074 O O . GLY A 1 78 ? 5.904 -27.465 -6.191 1.00 0.00 100 GLY A O 19
ATOM 35078 N N . ILE A 1 79 ? 5.487 -28.205 -8.278 1.00 0.00 101 ILE A N 19
ATOM 35079 C CA . ILE A 1 79 ? 4.935 -26.934 -8.767 1.00 0.00 101 ILE A CA 19
ATOM 35080 C C . ILE A 1 79 ? 3.908 -26.311 -7.810 1.00 0.00 101 ILE A C 19
ATOM 35081 O O . ILE A 1 79 ? 3.910 -25.098 -7.605 1.00 0.00 101 ILE A O 19
ATOM 35097 N N . GLY A 1 80 ? 3.070 -27.139 -7.186 1.00 0.00 102 GLY A N 19
ATOM 35098 C CA . GLY A 1 80 ? 2.056 -26.631 -6.274 1.00 0.00 102 GLY A CA 19
ATOM 35099 C C . GLY A 1 80 ? 2.649 -26.039 -5.007 1.00 0.00 102 GLY A C 19
ATOM 35100 O O . GLY A 1 80 ? 1.953 -25.387 -4.228 1.00 0.00 102 GLY A O 19
ATOM 35104 N N . GLU A 1 81 ? 3.938 -26.271 -4.808 1.00 0.00 103 GLU A N 19
ATOM 35105 C CA . GLU A 1 81 ? 4.665 -25.735 -3.669 1.00 0.00 103 GLU A CA 19
ATOM 35106 C C . GLU A 1 81 ? 5.755 -24.770 -4.135 1.00 0.00 103 GLU A C 19
ATOM 35107 O O . GLU A 1 81 ? 6.507 -24.224 -3.325 1.00 0.00 103 GLU A O 19
ATOM 35119 N N . GLY A 1 82 ? 5.841 -24.568 -5.445 1.00 0.00 104 GLY A N 19
ATOM 35120 C CA . GLY A 1 82 ? 6.848 -23.686 -5.995 1.00 0.00 104 GLY A CA 19
ATOM 35121 C C . GLY A 1 82 ? 8.173 -24.382 -6.240 1.00 0.00 104 GLY A C 19
ATOM 35122 O O . GLY A 1 82 ? 9.234 -23.775 -6.078 1.00 0.00 104 GLY A O 19
ATOM 35126 N N . LYS A 1 83 ? 8.122 -25.652 -6.621 1.00 0.00 105 LYS A N 19
ATOM 35127 C CA . LYS A 1 83 ? 9.331 -26.419 -6.911 1.00 0.00 105 LYS A CA 19
ATOM 35128 C C . LYS A 1 83 ? 9.268 -27.011 -8.319 1.00 0.00 105 LYS A C 19
ATOM 35129 O O . LYS A 1 83 ? 8.218 -27.467 -8.758 1.00 0.00 105 LYS A O 19
ATOM 35148 N N . VAL A 1 84 ? 10.387 -26.996 -9.024 1.00 0.00 106 VAL A N 19
ATOM 35149 C CA . VAL A 1 84 ? 10.466 -27.628 -10.337 1.00 0.00 106 VAL A CA 19
ATOM 35150 C C . VAL A 1 84 ? 11.798 -28.341 -10.496 1.00 0.00 106 VAL A C 19
ATOM 35151 O O . VAL A 1 84 ? 12.852 -27.782 -10.170 1.00 0.00 106 VAL A O 19
ATOM 35164 N N . THR A 1 85 ? 11.752 -29.572 -10.983 1.00 0.00 107 THR A N 19
ATOM 35165 C CA . THR A 1 85 ? 12.969 -30.353 -11.169 1.00 0.00 107 THR A CA 19
ATOM 35166 C C . THR A 1 85 ? 13.091 -30.852 -12.604 1.00 0.00 107 THR A C 19
ATOM 35167 O O . THR A 1 85 ? 12.408 -31.790 -13.004 1.00 0.00 107 THR A O 19
ATOM 35178 N N . LEU A 1 86 ? 13.962 -30.230 -13.382 1.00 0.00 108 LEU A N 19
ATOM 35179 C CA . LEU A 1 86 ? 14.142 -30.621 -14.772 1.00 0.00 108 LEU A CA 19
ATOM 35180 C C . LEU A 1 86 ? 15.181 -31.728 -14.883 1.00 0.00 108 LEU A C 19
ATOM 35181 O O . LEU A 1 86 ? 16.353 -31.532 -14.557 1.00 0.00 108 LEU A O 19
ATOM 35197 N N . ARG A 1 87 ? 14.733 -32.893 -15.319 1.00 0.00 109 ARG A N 19
ATOM 35198 C CA . ARG A 1 87 ? 15.612 -34.023 -15.550 1.00 0.00 109 ARG A CA 19
ATOM 35199 C C . ARG A 1 87 ? 16.044 -34.052 -17.008 1.00 0.00 109 ARG A C 19
ATOM 35200 O O . ARG A 1 87 ? 15.245 -34.358 -17.892 1.00 0.00 109 ARG A O 19
ATOM 35221 N N . ILE A 1 88 ? 17.293 -33.712 -17.257 1.00 0.00 110 ILE A N 19
ATOM 35222 C CA . ILE A 1 88 ? 17.839 -33.750 -18.600 1.00 0.00 110 ILE A CA 19
ATOM 35223 C C . ILE A 1 88 ? 19.057 -34.669 -18.628 1.00 0.00 110 ILE A C 19
ATOM 35224 O O . ILE A 1 88 ? 20.059 -34.409 -17.965 1.00 0.00 110 ILE A O 19
ATOM 35240 N N . PHE A 1 89 ? 18.945 -35.769 -19.351 1.00 0.00 111 PHE A N 19
ATOM 35241 C CA . PHE A 1 89 ? 20.056 -36.697 -19.492 1.00 0.00 111 PHE A CA 19
ATOM 35242 C C . PHE A 1 89 ? 21.125 -36.102 -20.399 1.00 0.00 111 PHE A C 19
ATOM 35243 O O . PHE A 1 89 ? 20.804 -35.372 -21.336 1.00 0.00 111 PHE A O 19
ATOM 35260 N N . ASN A 1 90 ? 22.385 -36.418 -20.100 1.00 0.00 112 ASN A N 19
ATOM 35261 C CA . ASN A 1 90 ? 23.537 -35.936 -20.859 1.00 0.00 112 ASN A CA 19
ATOM 35262 C C . ASN A 1 90 ? 23.822 -34.470 -20.542 1.00 0.00 112 ASN A C 19
ATOM 35263 O O . ASN A 1 90 ? 23.282 -33.561 -21.169 1.00 0.00 112 ASN A O 19
ATOM 35274 N N . VAL A 1 91 ? 24.648 -34.254 -19.533 1.00 0.00 113 VAL A N 19
ATOM 35275 C CA . VAL A 1 91 ? 25.155 -32.926 -19.237 1.00 0.00 113 VAL A CA 19
ATOM 35276 C C . VAL A 1 91 ? 26.623 -32.854 -19.638 1.00 0.00 113 VAL A C 19
ATOM 35277 O O . VAL A 1 91 ? 27.344 -33.851 -19.539 1.00 0.00 113 VAL A O 19
ATOM 35290 N N . THR A 1 92 ? 27.065 -31.704 -20.117 1.00 0.00 114 THR A N 19
ATOM 35291 C CA . THR A 1 92 ? 28.427 -31.581 -20.609 1.00 0.00 114 THR A CA 19
ATOM 35292 C C . THR A 1 92 ? 29.137 -30.359 -20.019 1.00 0.00 114 THR A C 19
ATOM 35293 O O . THR A 1 92 ? 28.537 -29.566 -19.287 1.00 0.00 114 THR A O 19
ATOM 35304 N N . VAL A 1 93 ? 30.421 -30.215 -20.339 1.00 0.00 115 VAL A N 19
ATOM 35305 C CA . VAL A 1 93 ? 31.212 -29.070 -19.890 1.00 0.00 115 VAL A CA 19
ATOM 35306 C C . VAL A 1 93 ? 30.604 -27.767 -20.414 1.00 0.00 115 VAL A C 19
ATOM 35307 O O . VAL A 1 93 ? 30.745 -26.705 -19.804 1.00 0.00 115 VAL A O 19
ATOM 35320 N N . ASP A 1 94 ? 29.900 -27.872 -21.534 1.00 0.00 116 ASP A N 19
ATOM 35321 C CA . ASP A 1 94 ? 29.174 -26.742 -22.104 1.00 0.00 116 ASP A CA 19
ATOM 35322 C C . ASP A 1 94 ? 28.051 -26.300 -21.166 1.00 0.00 116 ASP A C 19
ATOM 35323 O O . ASP A 1 94 ? 27.691 -25.126 -21.119 1.00 0.00 116 ASP A O 19
ATOM 35332 N N . ASP A 1 95 ? 27.510 -27.255 -20.413 1.00 0.00 117 ASP A N 19
ATOM 35333 C CA . ASP A 1 95 ? 26.429 -26.983 -19.470 1.00 0.00 117 ASP A CA 19
ATOM 35334 C C . ASP A 1 95 ? 26.986 -26.694 -18.089 1.00 0.00 117 ASP A C 19
ATOM 35335 O O . ASP A 1 95 ? 26.277 -26.203 -17.216 1.00 0.00 117 ASP A O 19
ATOM 35344 N N . ASP A 1 96 ? 28.263 -27.016 -17.908 1.00 0.00 118 ASP A N 19
ATOM 35345 C CA . ASP A 1 96 ? 29.004 -26.737 -16.664 1.00 0.00 118 ASP A CA 19
ATOM 35346 C C . ASP A 1 96 ? 29.159 -25.218 -16.408 1.00 0.00 118 ASP A C 19
ATOM 35347 O O . ASP A 1 96 ? 30.091 -24.768 -15.739 1.00 0.00 118 ASP A O 19
ATOM 35356 N N . GLY A 1 97 ? 28.239 -24.431 -16.946 1.00 0.00 119 GLY A N 19
ATOM 35357 C CA . GLY A 1 97 ? 28.255 -22.999 -16.738 1.00 0.00 119 GLY A CA 19
ATOM 35358 C C . GLY A 1 97 ? 27.006 -22.522 -16.024 1.00 0.00 119 GLY A C 19
ATOM 35359 O O . GLY A 1 97 ? 26.629 -23.067 -14.982 1.00 0.00 119 GLY A O 19
ATOM 35363 N N . SER A 1 98 ? 26.351 -21.517 -16.587 1.00 0.00 120 SER A N 19
ATOM 35364 C CA . SER A 1 98 ? 25.154 -20.954 -15.979 1.00 0.00 120 SER A CA 19
ATOM 35365 C C . SER A 1 98 ? 23.896 -21.375 -16.736 1.00 0.00 120 SER A C 19
ATOM 35366 O O . SER A 1 98 ? 23.825 -21.272 -17.963 1.00 0.00 120 SER A O 19
ATOM 35374 N N . TYR A 1 99 ? 22.914 -21.862 -15.995 1.00 0.00 121 TYR A N 19
ATOM 35375 C CA . TYR A 1 99 ? 21.614 -22.186 -16.552 1.00 0.00 121 TYR A CA 19
ATOM 35376 C C . TYR A 1 99 ? 20.623 -21.104 -16.150 1.00 0.00 121 TYR A C 19
ATOM 35377 O O . TYR A 1 99 ? 20.681 -20.587 -15.032 1.00 0.00 121 TYR A O 19
ATOM 35395 N N . HIS A 1 100 ? 19.725 -20.746 -17.051 1.00 0.00 122 HIS A N 19
ATOM 35396 C CA . HIS A 1 100 ? 18.784 -19.680 -16.762 1.00 0.00 122 HIS A CA 19
ATOM 35397 C C . HIS A 1 100 ? 17.429 -20.239 -16.358 1.00 0.00 122 HIS A C 19
ATOM 35398 O O . HIS A 1 100 ? 16.789 -20.979 -17.119 1.00 0.00 122 HIS A O 19
ATOM 35413 N N . CYS A 1 101 ? 17.019 -19.886 -15.146 1.00 0.00 123 CYS A N 19
ATOM 35414 C CA . CYS A 1 101 ? 15.703 -20.219 -14.636 1.00 0.00 123 CYS A CA 19
ATOM 35415 C C . CYS A 1 101 ? 14.778 -19.016 -14.796 1.00 0.00 123 CYS A C 19
ATOM 35416 O O . CYS A 1 101 ? 15.100 -17.917 -14.347 1.00 0.00 123 CYS A O 19
ATOM 35423 N N . VAL A 1 102 ? 13.653 -19.222 -15.455 1.00 0.00 124 VAL A N 19
ATOM 35424 C CA . VAL A 1 102 ? 12.682 -18.163 -15.684 1.00 0.00 124 VAL A CA 19
ATOM 35425 C C . VAL A 1 102 ? 11.284 -18.683 -15.376 1.00 0.00 124 VAL A C 19
ATOM 35426 O O . VAL A 1 102 ? 10.930 -19.785 -15.777 1.00 0.00 124 VAL A O 19
ATOM 35439 N N . PHE A 1 103 ? 10.501 -17.913 -14.648 1.00 0.00 125 PHE A N 19
ATOM 35440 C CA . PHE A 1 103 ? 9.163 -18.343 -14.280 1.00 0.00 125 PHE A CA 19
ATOM 35441 C C . PHE A 1 103 ? 8.129 -17.319 -14.721 1.00 0.00 125 PHE A C 19
ATOM 35442 O O . PHE A 1 103 ? 8.186 -16.162 -14.317 1.00 0.00 125 PHE A O 19
ATOM 35459 N N . LYS A 1 104 ? 7.201 -17.752 -15.564 1.00 0.00 126 LYS A N 19
ATOM 35460 C CA . LYS A 1 104 ? 6.137 -16.890 -16.062 1.00 0.00 126 LYS A CA 19
ATOM 35461 C C . LYS A 1 104 ? 4.796 -17.327 -15.489 1.00 0.00 126 LYS A C 19
ATOM 35462 O O . LYS A 1 104 ? 4.245 -18.358 -15.899 1.00 0.00 126 LYS A O 19
ATOM 35481 N N . ASP A 1 105 ? 4.286 -16.544 -14.545 1.00 0.00 127 ASP A N 19
ATOM 35482 C CA . ASP A 1 105 ? 3.004 -16.828 -13.916 1.00 0.00 127 ASP A CA 19
ATOM 35483 C C . ASP A 1 105 ? 2.009 -15.733 -14.261 1.00 0.00 127 ASP A C 19
ATOM 35484 O O . ASP A 1 105 ? 2.181 -14.577 -13.871 1.00 0.00 127 ASP A O 19
ATOM 35493 N N . GLY A 1 106 ? 0.978 -16.095 -15.007 1.00 0.00 128 GLY A N 19
ATOM 35494 C CA . GLY A 1 106 ? 0.007 -15.119 -15.449 1.00 0.00 128 GLY A CA 19
ATOM 35495 C C . GLY A 1 106 ? 0.598 -14.143 -16.446 1.00 0.00 128 GLY A C 19
ATOM 35496 O O . GLY A 1 106 ? 0.807 -14.487 -17.611 1.00 0.00 128 GLY A O 19
ATOM 35500 N N . ASP A 1 107 ? 0.881 -12.931 -15.989 1.00 0.00 129 ASP A N 19
ATOM 35501 C CA . ASP A 1 107 ? 1.437 -11.897 -16.858 1.00 0.00 129 ASP A CA 19
ATOM 35502 C C . ASP A 1 107 ? 2.826 -11.466 -16.397 1.00 0.00 129 ASP A C 19
ATOM 35503 O O . ASP A 1 107 ? 3.528 -10.754 -17.115 1.00 0.00 129 ASP A O 19
ATOM 35512 N N . PHE A 1 108 ? 3.228 -11.904 -15.210 1.00 0.00 130 PHE A N 19
ATOM 35513 C CA . PHE A 1 108 ? 4.506 -11.482 -14.643 1.00 0.00 130 PHE A CA 19
ATOM 35514 C C . PHE A 1 108 ? 5.519 -12.618 -14.678 1.00 0.00 130 PHE A C 19
ATOM 35515 O O . PHE A 1 108 ? 5.149 -13.794 -14.688 1.00 0.00 130 PHE A O 19
ATOM 35532 N N . TYR A 1 109 ? 6.798 -12.264 -14.703 1.00 0.00 131 TYR A N 19
ATOM 35533 C CA . TYR A 1 109 ? 7.852 -13.259 -14.801 1.00 0.00 131 TYR A CA 19
ATOM 35534 C C . TYR A 1 109 ? 9.074 -12.860 -13.976 1.00 0.00 131 TYR A C 19
ATOM 35535 O O . TYR A 1 109 ? 9.382 -11.676 -13.827 1.00 0.00 131 TYR A O 19
ATOM 35553 N N . GLU A 1 110 ? 9.749 -13.865 -13.437 1.00 0.00 132 GLU A N 19
ATOM 35554 C CA . GLU A 1 110 ? 10.964 -13.665 -12.658 1.00 0.00 132 GLU A CA 19
ATOM 35555 C C . GLU A 1 110 ? 12.080 -14.526 -13.235 1.00 0.00 132 GLU A C 19
ATOM 35556 O O . GLU A 1 110 ? 11.808 -15.491 -13.957 1.00 0.00 132 GLU A O 19
ATOM 35568 N N . GLU A 1 111 ? 13.325 -14.193 -12.919 1.00 0.00 133 GLU A N 19
ATOM 35569 C CA . GLU A 1 111 ? 14.461 -14.922 -13.465 1.00 0.00 133 GLU A CA 19
ATOM 35570 C C . GLU A 1 111 ? 15.547 -15.139 -12.411 1.00 0.00 133 GLU A C 19
ATOM 35571 O O . GLU A 1 111 ? 15.694 -14.352 -11.475 1.00 0.00 133 GLU A O 19
ATOM 35583 N N . HIS A 1 112 ? 16.287 -16.228 -12.569 1.00 0.00 134 HIS A N 19
ATOM 35584 C CA . HIS A 1 112 ? 17.383 -16.571 -11.673 1.00 0.00 134 HIS A CA 19
ATOM 35585 C C . HIS A 1 112 ? 18.485 -17.288 -12.446 1.00 0.00 134 HIS A C 19
ATOM 35586 O O . HIS A 1 112 ? 18.213 -18.201 -13.229 1.00 0.00 134 HIS A O 19
ATOM 35601 N N . ILE A 1 113 ? 19.722 -16.866 -12.238 1.00 0.00 135 ILE A N 19
ATOM 35602 C CA . ILE A 1 113 ? 20.868 -17.556 -12.813 1.00 0.00 135 ILE A CA 19
ATOM 35603 C C . ILE A 1 113 ? 21.341 -18.637 -11.856 1.00 0.00 135 ILE A C 19
ATOM 35604 O O . ILE A 1 113 ? 21.754 -18.350 -10.734 1.00 0.00 135 ILE A O 19
ATOM 35620 N N . THR A 1 114 ? 21.251 -19.878 -12.289 1.00 0.00 136 THR A N 19
ATOM 35621 C CA . THR A 1 114 ? 21.629 -21.000 -11.451 1.00 0.00 136 THR A CA 19
ATOM 35622 C C . THR A 1 114 ? 22.817 -21.738 -12.061 1.00 0.00 136 THR A C 19
ATOM 35623 O O . THR A 1 114 ? 22.848 -21.992 -13.266 1.00 0.00 136 THR A O 19
ATOM 35634 N N . GLU A 1 115 ? 23.796 -22.060 -11.231 1.00 0.00 137 GLU A N 19
ATOM 35635 C CA . GLU A 1 115 ? 25.049 -22.632 -11.708 1.00 0.00 137 GLU A CA 19
ATOM 35636 C C . GLU A 1 115 ? 25.003 -24.158 -11.739 1.00 0.00 137 GLU A C 19
ATOM 35637 O O . GLU A 1 115 ? 24.460 -24.800 -10.835 1.00 0.00 137 GLU A O 19
ATOM 35649 N N . VAL A 1 116 ? 25.573 -24.731 -12.788 1.00 0.00 138 VAL A N 19
ATOM 35650 C CA . VAL A 1 116 ? 25.692 -26.173 -12.902 1.00 0.00 138 VAL A CA 19
ATOM 35651 C C . VAL A 1 116 ? 27.139 -26.587 -12.657 1.00 0.00 138 VAL A C 19
ATOM 35652 O O . VAL A 1 116 ? 28.067 -25.989 -13.204 1.00 0.00 138 VAL A O 19
ATOM 35665 N N . LYS A 1 117 ? 27.325 -27.589 -11.816 1.00 0.00 139 LYS A N 19
ATOM 35666 C CA . LYS A 1 117 ? 28.653 -28.069 -11.469 1.00 0.00 139 LYS A CA 19
ATOM 35667 C C . LYS A 1 117 ? 28.826 -29.515 -11.910 1.00 0.00 139 LYS A C 19
ATOM 35668 O O . LYS A 1 117 ? 28.248 -30.425 -11.311 1.00 0.00 139 LYS A O 19
ATOM 35687 N N . ILE A 1 118 ? 29.601 -29.731 -12.961 1.00 0.00 140 ILE A N 19
ATOM 35688 C CA . ILE A 1 118 ? 29.897 -31.082 -13.407 1.00 0.00 140 ILE A CA 19
ATOM 35689 C C . ILE A 1 118 ? 30.882 -31.727 -12.433 1.00 0.00 140 ILE A C 19
ATOM 35690 O O . ILE A 1 118 ? 31.988 -31.224 -12.213 1.00 0.00 140 ILE A O 19
ATOM 35706 N N . THR A 1 119 ? 30.449 -32.817 -11.825 1.00 0.00 141 THR A N 19
ATOM 35707 C CA . THR A 1 119 ? 31.230 -33.503 -10.818 1.00 0.00 141 THR A CA 19
ATOM 35708 C C . THR A 1 119 ? 31.280 -34.995 -11.118 1.00 0.00 141 THR A C 19
ATOM 35709 O O . THR A 1 119 ? 32.346 -35.614 -10.928 1.00 0.00 141 THR A O 19
ATOM 35721 N N . MET A 1 1 ? 10.163 0.527 -3.777 1.00 0.00 23 MET A N 20
ATOM 35722 C CA . MET A 1 1 ? 9.912 0.510 -5.237 1.00 0.00 23 MET A CA 20
ATOM 35723 C C . MET A 1 1 ? 10.090 -0.895 -5.800 1.00 0.00 23 MET A C 20
ATOM 35724 O O . MET A 1 1 ? 10.574 -1.075 -6.920 1.00 0.00 23 MET A O 20
ATOM 35740 N N . SER A 1 2 ? 9.698 -1.896 -5.022 1.00 0.00 24 SER A N 20
ATOM 35741 C CA . SER A 1 2 ? 9.764 -3.274 -5.471 1.00 0.00 24 SER A CA 20
ATOM 35742 C C . SER A 1 2 ? 8.800 -3.480 -6.634 1.00 0.00 24 SER A C 20
ATOM 35743 O O . SER A 1 2 ? 7.603 -3.220 -6.514 1.00 0.00 24 SER A O 20
ATOM 35751 N N . SER A 1 3 ? 9.325 -3.943 -7.753 1.00 0.00 25 SER A N 20
ATOM 35752 C CA . SER A 1 3 ? 8.537 -4.076 -8.969 1.00 0.00 25 SER A CA 20
ATOM 35753 C C . SER A 1 3 ? 8.431 -5.543 -9.338 1.00 0.00 25 SER A C 20
ATOM 35754 O O . SER A 1 3 ? 7.793 -5.922 -10.321 1.00 0.00 25 SER A O 20
ATOM 35762 N N . GLU A 1 4 ? 9.065 -6.356 -8.515 1.00 0.00 26 GLU A N 20
ATOM 35763 C CA . GLU A 1 4 ? 9.129 -7.784 -8.714 1.00 0.00 26 GLU A CA 20
ATOM 35764 C C . GLU A 1 4 ? 7.935 -8.477 -8.057 1.00 0.00 26 GLU A C 20
ATOM 35765 O O . GLU A 1 4 ? 7.785 -8.455 -6.835 1.00 0.00 26 GLU A O 20
ATOM 35777 N N . PRO A 1 5 ? 7.048 -9.074 -8.868 1.00 0.00 27 PRO A N 20
ATOM 35778 C CA . PRO A 1 5 ? 5.915 -9.849 -8.373 1.00 0.00 27 PRO A CA 20
ATOM 35779 C C . PRO A 1 5 ? 6.283 -11.318 -8.183 1.00 0.00 27 PRO A C 20
ATOM 35780 O O . PRO A 1 5 ? 5.433 -12.164 -7.901 1.00 0.00 27 PRO A O 20
ATOM 35791 N N . PHE A 1 6 ? 7.565 -11.599 -8.347 1.00 0.00 28 PHE A N 20
ATOM 35792 C CA . PHE A 1 6 ? 8.089 -12.945 -8.251 1.00 0.00 28 PHE A CA 20
ATOM 35793 C C . PHE A 1 6 ? 9.497 -12.898 -7.679 1.00 0.00 28 PHE A C 20
ATOM 35794 O O . PHE A 1 6 ? 10.271 -12.008 -8.024 1.00 0.00 28 PHE A O 20
ATOM 35811 N N . ILE A 1 7 ? 9.817 -13.837 -6.795 1.00 0.00 29 ILE A N 20
ATOM 35812 C CA . ILE A 1 7 ? 11.159 -13.931 -6.232 1.00 0.00 29 ILE A CA 20
ATOM 35813 C C . ILE A 1 7 ? 11.533 -15.378 -5.954 1.00 0.00 29 ILE A C 20
ATOM 35814 O O . ILE A 1 7 ? 10.665 -16.249 -5.816 1.00 0.00 29 ILE A O 20
ATOM 35830 N N . VAL A 1 8 ? 12.829 -15.612 -5.857 1.00 0.00 30 VAL A N 20
ATOM 35831 C CA . VAL A 1 8 ? 13.368 -16.919 -5.526 1.00 0.00 30 VAL A CA 20
ATOM 35832 C C . VAL A 1 8 ? 13.547 -17.041 -4.015 1.00 0.00 30 VAL A C 20
ATOM 35833 O O . VAL A 1 8 ? 14.059 -16.126 -3.368 1.00 0.00 30 VAL A O 20
ATOM 35846 N N . ASN A 1 9 ? 13.121 -18.164 -3.459 1.00 0.00 31 ASN A N 20
ATOM 35847 C CA . ASN A 1 9 ? 13.209 -18.380 -2.021 1.00 0.00 31 ASN A CA 20
ATOM 35848 C C . ASN A 1 9 ? 14.181 -19.509 -1.709 1.00 0.00 31 ASN A C 20
ATOM 35849 O O . ASN A 1 9 ? 14.237 -20.505 -2.430 1.00 0.00 31 ASN A O 20
ATOM 35860 N N . GLY A 1 10 ? 14.958 -19.343 -0.649 1.00 0.00 32 GLY A N 20
ATOM 35861 C CA . GLY A 1 10 ? 15.875 -20.386 -0.236 1.00 0.00 32 GLY A CA 20
ATOM 35862 C C . GLY A 1 10 ? 17.323 -20.001 -0.446 1.00 0.00 32 GLY A C 20
ATOM 35863 O O . GLY A 1 10 ? 17.763 -18.943 0.008 1.00 0.00 32 GLY A O 20
ATOM 35867 N N . LEU A 1 11 ? 18.059 -20.847 -1.149 1.00 0.00 33 LEU A N 20
ATOM 35868 C CA . LEU A 1 11 ? 19.471 -20.621 -1.393 1.00 0.00 33 LEU A CA 20
ATOM 35869 C C . LEU A 1 11 ? 19.685 -20.185 -2.832 1.00 0.00 33 LEU A C 20
ATOM 35870 O O . LEU A 1 11 ? 18.732 -20.098 -3.607 1.00 0.00 33 LEU A O 20
ATOM 35886 N N . GLU A 1 12 ? 20.929 -19.898 -3.179 1.00 0.00 34 GLU A N 20
ATOM 35887 C CA . GLU A 1 12 ? 21.258 -19.403 -4.505 1.00 0.00 34 GLU A CA 20
ATOM 35888 C C . GLU A 1 12 ? 21.094 -20.498 -5.558 1.00 0.00 34 GLU A C 20
ATOM 35889 O O . GLU A 1 12 ? 20.722 -20.223 -6.698 1.00 0.00 34 GLU A O 20
ATOM 35901 N N . GLY A 1 13 ? 21.383 -21.734 -5.169 1.00 0.00 35 GLY A N 20
ATOM 35902 C CA . GLY A 1 13 ? 21.196 -22.855 -6.070 1.00 0.00 35 GLY A CA 20
ATOM 35903 C C . GLY A 1 13 ? 22.494 -23.565 -6.410 1.00 0.00 35 GLY A C 20
ATOM 35904 O O . GLY A 1 13 ? 23.024 -23.402 -7.509 1.00 0.00 35 GLY A O 20
ATOM 35908 N N . PRO A 1 14 ? 23.040 -24.364 -5.482 1.00 0.00 36 PRO A N 20
ATOM 35909 C CA . PRO A 1 14 ? 24.245 -25.147 -5.719 1.00 0.00 36 PRO A CA 20
ATOM 35910 C C . PRO A 1 14 ? 23.921 -26.473 -6.404 1.00 0.00 36 PRO A C 20
ATOM 35911 O O . PRO A 1 14 ? 24.011 -27.538 -5.793 1.00 0.00 36 PRO A O 20
ATOM 35922 N N . VAL A 1 15 ? 23.529 -26.397 -7.668 1.00 0.00 37 VAL A N 20
ATOM 35923 C CA . VAL A 1 15 ? 23.146 -27.584 -8.423 1.00 0.00 37 VAL A CA 20
ATOM 35924 C C . VAL A 1 15 ? 24.374 -28.327 -8.943 1.00 0.00 37 VAL A C 20
ATOM 35925 O O . VAL A 1 15 ? 25.041 -27.874 -9.876 1.00 0.00 37 VAL A O 20
ATOM 35938 N N . LEU A 1 16 ? 24.670 -29.467 -8.333 1.00 0.00 38 LEU A N 20
ATOM 35939 C CA . LEU A 1 16 ? 25.796 -30.285 -8.752 1.00 0.00 38 LEU A CA 20
ATOM 35940 C C . LEU A 1 16 ? 25.306 -31.417 -9.641 1.00 0.00 38 LEU A C 20
ATOM 35941 O O . LEU A 1 16 ? 24.186 -31.903 -9.478 1.00 0.00 38 LEU A O 20
ATOM 35957 N N . ALA A 1 17 ? 26.134 -31.823 -10.588 1.00 0.00 39 ALA A N 20
ATOM 35958 C CA . ALA A 1 17 ? 25.749 -32.853 -11.544 1.00 0.00 39 ALA A CA 20
ATOM 35959 C C . ALA A 1 17 ? 26.881 -33.844 -11.772 1.00 0.00 39 ALA A C 20
ATOM 35960 O O . ALA A 1 17 ? 27.995 -33.643 -11.296 1.00 0.00 39 ALA A O 20
ATOM 35967 N N . SER A 1 18 ? 26.586 -34.918 -12.491 1.00 0.00 40 SER 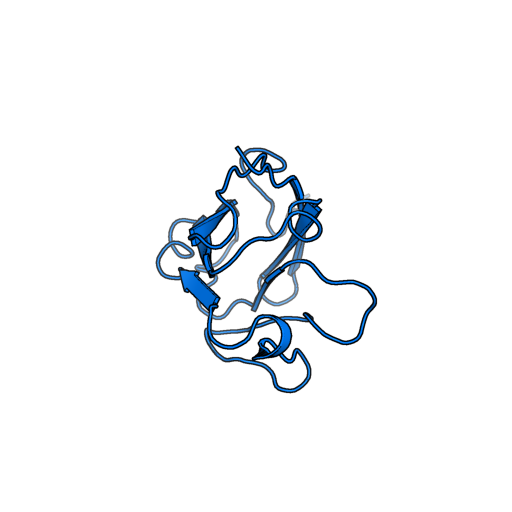A N 20
ATOM 35968 C CA . SER A 1 18 ? 27.584 -35.923 -12.826 1.00 0.00 40 SER A CA 20
ATOM 35969 C C . SER A 1 18 ? 27.701 -36.061 -14.342 1.00 0.00 40 SER A C 20
ATOM 35970 O O . SER A 1 18 ? 26.719 -36.363 -15.019 1.00 0.00 40 SER A O 20
ATOM 35978 N N . LEU A 1 19 ? 28.900 -35.824 -14.866 1.00 0.00 41 LEU A N 20
ATOM 35979 C CA . LEU A 1 19 ? 29.132 -35.849 -16.310 1.00 0.00 41 LEU A CA 20
ATOM 35980 C C . LEU A 1 19 ? 28.820 -37.221 -16.897 1.00 0.00 41 LEU A C 20
ATOM 35981 O O . LEU A 1 19 ? 29.305 -38.242 -16.411 1.00 0.00 41 LEU A O 20
ATOM 35997 N N . GLY A 1 20 ? 28.002 -37.234 -17.940 1.00 0.00 42 GLY A N 20
ATOM 35998 C CA . GLY A 1 20 ? 27.632 -38.481 -18.583 1.00 0.00 42 GLY A CA 20
ATOM 35999 C C . GLY A 1 20 ? 26.481 -39.182 -17.886 1.00 0.00 42 GLY A C 20
ATOM 36000 O O . GLY A 1 20 ? 25.871 -40.098 -18.442 1.00 0.00 42 GLY A O 20
ATOM 36004 N N . GLY A 1 21 ? 26.179 -38.754 -16.670 1.00 0.00 43 GLY A N 20
ATOM 36005 C CA . GLY A 1 21 ? 25.111 -39.368 -15.912 1.00 0.00 43 GLY A CA 20
ATOM 36006 C C . GLY A 1 21 ? 23.841 -38.547 -15.956 1.00 0.00 43 GLY A C 20
ATOM 36007 O O . GLY A 1 21 ? 23.641 -37.755 -16.877 1.00 0.00 43 GLY A O 20
ATOM 36011 N N . ASN A 1 22 ? 22.983 -38.729 -14.968 1.00 0.00 44 ASN A N 20
ATOM 36012 C CA . ASN A 1 22 ? 21.735 -37.984 -14.906 1.00 0.00 44 ASN A CA 20
ATOM 36013 C C . ASN A 1 22 ? 21.971 -36.588 -14.355 1.00 0.00 44 ASN A C 20
ATOM 36014 O O . ASN A 1 22 ? 22.628 -36.414 -13.327 1.00 0.00 44 ASN A O 20
ATOM 36025 N N . LEU A 1 23 ? 21.443 -35.602 -15.047 1.00 0.00 45 LEU A N 20
ATOM 36026 C CA . LEU A 1 23 ? 21.546 -34.222 -14.620 1.00 0.00 45 LEU A CA 20
ATOM 36027 C C . LEU A 1 23 ? 20.174 -33.730 -14.173 1.00 0.00 45 LEU A C 20
ATOM 36028 O O . LEU A 1 23 ? 19.261 -33.583 -14.986 1.00 0.00 45 LEU A O 20
ATOM 36044 N N . GLU A 1 24 ? 20.021 -33.507 -12.878 1.00 0.00 46 GLU A N 20
ATOM 36045 C CA . GLU A 1 24 ? 18.749 -33.067 -12.334 1.00 0.00 46 GLU A CA 20
ATOM 36046 C C . GLU A 1 24 ? 18.869 -31.660 -11.775 1.00 0.00 46 GLU A C 20
ATOM 36047 O O . GLU A 1 24 ? 19.599 -31.420 -10.812 1.00 0.00 46 GLU A O 20
ATOM 36059 N N . LEU A 1 25 ? 18.163 -30.728 -12.397 1.00 0.00 47 LEU A N 20
ATOM 36060 C CA . LEU A 1 25 ? 18.203 -29.334 -11.982 1.00 0.00 47 LEU A CA 20
ATOM 36061 C C . LEU A 1 25 ? 16.976 -28.994 -11.151 1.00 0.00 47 LEU A C 20
ATOM 36062 O O . LEU A 1 25 ? 15.847 -29.260 -11.559 1.00 0.00 47 LEU A O 20
ATOM 36078 N N . SER A 1 26 ? 17.199 -28.409 -9.988 1.00 0.00 48 SER A N 20
ATOM 36079 C CA . SER A 1 26 ? 16.105 -28.020 -9.112 1.00 0.00 48 SER A CA 20
ATOM 36080 C C . SER A 1 26 ? 15.977 -26.503 -9.056 1.00 0.00 48 SER A C 20
ATOM 36081 O O . SER A 1 26 ? 16.927 -25.806 -8.704 1.00 0.00 48 SER A O 20
ATOM 36089 N N . CYS A 1 27 ? 14.815 -25.999 -9.433 1.00 0.00 49 CYS A N 20
ATOM 36090 C CA . CYS A 1 27 ? 14.525 -24.576 -9.323 1.00 0.00 49 CYS A CA 20
ATOM 36091 C C . CYS A 1 27 ? 13.297 -24.395 -8.450 1.00 0.00 49 CYS A C 20
ATOM 36092 O O . CYS A 1 27 ? 12.362 -25.192 -8.521 1.00 0.00 49 CYS A O 20
ATOM 36099 N N . GLN A 1 28 ? 13.302 -23.376 -7.613 1.00 0.00 50 GLN A N 20
ATOM 36100 C CA . GLN A 1 28 ? 12.198 -23.150 -6.700 1.00 0.00 50 GLN A CA 20
ATOM 36101 C C . GLN A 1 28 ? 11.780 -21.684 -6.701 1.00 0.00 50 GLN A C 20
ATOM 36102 O O . GLN A 1 28 ? 12.617 -20.783 -6.782 1.00 0.00 50 GLN A O 20
ATOM 36116 N N . LEU A 1 29 ? 10.478 -21.460 -6.634 1.00 0.00 51 LEU A N 20
ATOM 36117 C CA . LEU A 1 29 ? 9.926 -20.119 -6.637 1.00 0.00 51 LEU A CA 20
ATOM 36118 C C . LEU A 1 29 ? 8.985 -19.936 -5.455 1.00 0.00 51 LEU A C 20
ATOM 36119 O O . LEU A 1 29 ? 8.531 -20.913 -4.860 1.00 0.00 51 LEU A O 20
ATOM 36135 N N . SER A 1 30 ? 8.705 -18.689 -5.112 1.00 0.00 52 SER A N 20
ATOM 36136 C CA . SER A 1 30 ? 7.672 -18.392 -4.135 1.00 0.00 52 SER A CA 20
ATOM 36137 C C . SER A 1 30 ? 6.319 -18.415 -4.839 1.00 0.00 52 SER A C 20
ATOM 36138 O O . SER A 1 30 ? 6.023 -17.534 -5.644 1.00 0.00 52 SER A O 20
ATOM 36146 N N . PRO A 1 31 ? 5.499 -19.438 -4.557 1.00 0.00 53 PRO A N 20
ATOM 36147 C CA . PRO A 1 31 ? 4.299 -19.747 -5.342 1.00 0.00 53 PRO A CA 20
ATOM 36148 C C . PRO A 1 31 ? 3.165 -18.736 -5.180 1.00 0.00 53 PRO A C 20
ATOM 36149 O O . PRO A 1 31 ? 2.566 -18.622 -4.109 1.00 0.00 53 PRO A O 20
ATOM 36160 N N . PRO A 1 32 ? 2.858 -17.987 -6.253 1.00 0.00 54 PRO A N 20
ATOM 36161 C CA . PRO A 1 32 ? 1.660 -17.163 -6.327 1.00 0.00 54 PRO A CA 20
ATOM 36162 C C . PRO A 1 32 ? 0.506 -17.955 -6.937 1.00 0.00 54 PRO A C 20
ATOM 36163 O O . PRO A 1 32 ? -0.645 -17.516 -6.946 1.00 0.00 54 PRO A O 20
ATOM 36174 N N . GLN A 1 33 ? 0.849 -19.137 -7.435 1.00 0.00 55 GLN A N 20
ATOM 36175 C CA . GLN A 1 33 ? -0.084 -20.037 -8.089 1.00 0.00 55 GLN A CA 20
ATOM 36176 C C . GLN A 1 33 ? 0.493 -21.449 -8.040 1.00 0.00 55 GLN A C 20
ATOM 36177 O O . GLN A 1 33 ? 1.510 -21.678 -7.384 1.00 0.00 55 GLN A O 20
ATOM 36191 N N . GLN A 1 34 ? -0.140 -22.390 -8.727 1.00 0.00 56 GLN A N 20
ATOM 36192 C CA . GLN A 1 34 ? 0.343 -23.765 -8.743 1.00 0.00 56 GLN A CA 20
ATOM 36193 C C . GLN A 1 34 ? 1.422 -23.947 -9.808 1.00 0.00 56 GLN A C 20
ATOM 36194 O O . GLN A 1 34 ? 2.048 -25.000 -9.889 1.00 0.00 56 GLN A O 20
ATOM 36208 N N . ALA A 1 35 ? 1.596 -22.919 -10.640 1.00 0.00 57 ALA A N 20
ATOM 36209 C CA . ALA A 1 35 ? 2.677 -22.854 -11.632 1.00 0.00 57 ALA A CA 20
ATOM 36210 C C . ALA A 1 35 ? 2.483 -23.839 -12.790 1.00 0.00 57 ALA A C 20
ATOM 36211 O O . ALA A 1 35 ? 3.269 -23.851 -13.738 1.00 0.00 57 ALA A O 20
ATOM 36218 N N . GLN A 1 36 ? 1.416 -24.632 -12.736 1.00 0.00 58 GLN A N 20
ATOM 36219 C CA . GLN A 1 36 ? 1.154 -25.647 -13.759 1.00 0.00 58 GLN A CA 20
ATOM 36220 C C . GLN A 1 36 ? 0.865 -25.005 -15.115 1.00 0.00 58 GLN A C 20
ATOM 36221 O O . GLN A 1 36 ? 0.951 -25.655 -16.156 1.00 0.00 58 GLN A O 20
ATOM 36235 N N . HIS A 1 37 ? 0.529 -23.724 -15.096 1.00 0.00 59 HIS A N 20
ATOM 36236 C CA . HIS A 1 37 ? 0.174 -23.003 -16.309 1.00 0.00 59 HIS A CA 20
ATOM 36237 C C . HIS A 1 37 ? 1.252 -21.978 -16.661 1.00 0.00 59 HIS A C 20
ATOM 36238 O O . HIS A 1 37 ? 1.097 -21.189 -17.594 1.00 0.00 59 HIS A O 20
ATOM 36253 N N . MET A 1 38 ? 2.355 -22.007 -15.929 1.00 0.00 60 MET A N 20
ATOM 36254 C CA . MET A 1 38 ? 3.380 -20.980 -16.071 1.00 0.00 60 MET A CA 20
ATOM 36255 C C . MET A 1 38 ? 4.414 -21.342 -17.141 1.00 0.00 60 MET A C 20
ATOM 36256 O O . MET A 1 38 ? 4.606 -22.512 -17.476 1.00 0.00 60 MET A O 20
ATOM 36270 N N . GLU A 1 39 ? 5.044 -20.309 -17.690 1.00 0.00 61 GLU A N 20
ATOM 36271 C CA . GLU A 1 39 ? 6.167 -20.458 -18.602 1.00 0.00 61 GLU A CA 20
ATOM 36272 C C . GLU A 1 39 ? 7.431 -20.720 -17.800 1.00 0.00 61 GLU A C 20
ATOM 36273 O O . GLU A 1 39 ? 7.942 -19.821 -17.131 1.00 0.00 61 GLU A O 20
ATOM 36285 N N . ILE A 1 40 ? 7.928 -21.940 -17.844 1.00 0.00 62 ILE A N 20
ATOM 36286 C CA . ILE A 1 40 ? 9.122 -22.278 -17.100 1.00 0.00 62 ILE A CA 20
ATOM 36287 C C . ILE A 1 40 ? 10.305 -22.503 -18.040 1.00 0.00 62 ILE A C 20
ATOM 36288 O O . ILE A 1 40 ? 10.158 -23.046 -19.140 1.00 0.00 62 ILE A O 20
ATOM 36304 N N . ARG A 1 41 ? 11.466 -22.036 -17.619 1.00 0.00 63 ARG A N 20
ATOM 36305 C CA . ARG A 1 41 ? 12.695 -22.240 -18.362 1.00 0.00 63 ARG A CA 20
ATOM 36306 C C . ARG A 1 41 ? 13.778 -22.737 -17.416 1.00 0.00 63 ARG A C 20
ATOM 36307 O O . ARG A 1 41 ? 13.960 -22.188 -16.336 1.00 0.00 63 ARG A O 20
ATOM 36328 N N . TRP A 1 42 ? 14.464 -23.790 -17.817 1.00 0.00 64 TRP A N 20
ATOM 36329 C CA . TRP A 1 42 ? 15.536 -24.362 -17.018 1.00 0.00 64 TRP A CA 20
ATOM 36330 C C . TRP A 1 42 ? 16.594 -24.943 -17.942 1.00 0.00 64 TRP A C 20
ATOM 36331 O O . TRP A 1 42 ? 16.912 -26.122 -17.874 1.00 0.00 64 TRP A O 20
ATOM 36352 N N . PHE A 1 43 ? 17.144 -24.112 -18.808 1.00 0.00 65 PHE A N 20
ATOM 36353 C CA . PHE A 1 43 ? 18.009 -24.612 -19.868 1.00 0.00 65 PHE A CA 20
ATOM 36354 C C . PHE A 1 43 ? 19.286 -23.795 -19.970 1.00 0.00 65 PHE A C 20
ATOM 36355 O O . PHE A 1 43 ? 19.319 -22.625 -19.595 1.00 0.00 65 PHE A O 20
ATOM 36372 N N . ARG A 1 44 ? 20.333 -24.420 -20.484 1.00 0.00 66 ARG A N 20
ATOM 36373 C CA . ARG A 1 44 ? 21.608 -23.751 -20.666 1.00 0.00 66 ARG A CA 20
ATOM 36374 C C . ARG A 1 44 ? 21.574 -22.914 -21.945 1.00 0.00 66 ARG A C 20
ATOM 36375 O O . ARG A 1 44 ? 21.703 -23.435 -23.058 1.00 0.00 66 ARG A O 20
ATOM 36396 N N . ASN A 1 45 ? 21.330 -21.619 -21.778 1.00 0.00 67 ASN A N 20
ATOM 36397 C CA . ASN A 1 45 ? 21.299 -20.687 -22.898 1.00 0.00 67 ASN A CA 20
ATOM 36398 C C . ASN A 1 45 ? 21.532 -19.262 -22.426 1.00 0.00 67 ASN A C 20
ATOM 36399 O O . ASN A 1 45 ? 21.107 -18.870 -21.332 1.00 0.00 67 ASN A O 20
ATOM 36410 N N . LEU A 1 46 ? 22.215 -18.496 -23.259 1.00 0.00 68 LEU A N 20
ATOM 36411 C CA . LEU A 1 46 ? 22.497 -17.098 -22.981 1.00 0.00 68 LEU A CA 20
ATOM 36412 C C . LEU A 1 46 ? 22.098 -16.253 -24.182 1.00 0.00 68 LEU A C 20
ATOM 36413 O O . LEU A 1 46 ? 21.947 -16.783 -25.282 1.00 0.00 68 LEU A O 20
ATOM 36429 N N . TYR A 1 47 ? 21.927 -14.948 -23.964 1.00 0.00 69 TYR A N 20
ATOM 36430 C CA . TYR A 1 47 ? 21.523 -14.025 -25.025 1.00 0.00 69 TYR A CA 20
ATOM 36431 C C . TYR A 1 47 ? 20.137 -14.383 -25.548 1.00 0.00 69 TYR A C 20
ATOM 36432 O O . TYR A 1 47 ? 19.948 -14.607 -26.745 1.00 0.00 69 TYR A O 20
ATOM 36450 N N . THR A 1 48 ? 19.167 -14.428 -24.646 1.00 0.00 70 THR A N 20
ATOM 36451 C CA . THR A 1 48 ? 17.816 -14.825 -25.006 1.00 0.00 70 THR A CA 20
ATOM 36452 C C . THR A 1 48 ? 17.052 -13.687 -25.679 1.00 0.00 70 THR A C 20
ATOM 36453 O O . THR A 1 48 ? 16.187 -13.058 -25.073 1.00 0.00 70 THR A O 20
ATOM 36464 N N . GLU A 1 49 ? 17.392 -13.416 -26.930 1.00 0.00 71 GLU A N 20
ATOM 36465 C CA . GLU A 1 49 ? 16.628 -12.472 -27.729 1.00 0.00 71 GLU A CA 20
ATOM 36466 C C . GLU A 1 49 ? 15.282 -13.088 -28.125 1.00 0.00 71 GLU A C 20
ATOM 36467 O O . GLU A 1 49 ? 14.234 -12.494 -27.866 1.00 0.00 71 GLU A O 20
ATOM 36479 N N . PRO A 1 50 ? 15.276 -14.286 -28.755 1.00 0.00 72 PRO A N 20
ATOM 36480 C CA . PRO A 1 50 ? 14.047 -15.019 -29.033 1.00 0.00 72 PRO A CA 20
ATOM 36481 C C . PRO A 1 50 ? 13.632 -15.868 -27.835 1.00 0.00 72 PRO A C 20
ATOM 36482 O O . PRO A 1 50 ? 14.342 -16.801 -27.447 1.00 0.00 72 PRO A O 20
ATOM 36493 N N . VAL A 1 51 ? 12.491 -15.538 -27.246 1.00 0.00 73 VAL A N 20
ATOM 36494 C CA . VAL A 1 51 ? 12.025 -16.222 -26.046 1.00 0.00 73 VAL A CA 20
ATOM 36495 C C . VAL A 1 51 ? 11.684 -17.680 -26.335 1.00 0.00 73 VAL A C 20
ATOM 36496 O O . VAL A 1 51 ? 11.100 -18.002 -27.373 1.00 0.00 73 VAL A O 20
ATOM 36509 N N . HIS A 1 52 ? 12.078 -18.558 -25.422 1.00 0.00 74 HIS A N 20
ATOM 36510 C CA . HIS A 1 52 ? 11.778 -19.978 -25.532 1.00 0.00 74 HIS A CA 20
ATOM 36511 C C . HIS A 1 52 ? 11.450 -20.533 -24.158 1.00 0.00 74 HIS A C 20
ATOM 36512 O O . HIS A 1 52 ? 12.125 -20.212 -23.176 1.00 0.00 74 HIS A O 20
ATOM 36527 N N . LEU A 1 53 ? 10.413 -21.354 -24.088 1.00 0.00 75 LEU A N 20
ATOM 36528 C CA . LEU A 1 53 ? 9.800 -21.687 -22.812 1.00 0.00 75 LEU A CA 20
ATOM 36529 C C . LEU A 1 53 ? 9.071 -23.021 -22.850 1.00 0.00 75 LEU A C 20
ATOM 36530 O O . LEU A 1 53 ? 8.571 -23.444 -23.892 1.00 0.00 75 LEU A O 20
ATOM 36546 N N . TYR A 1 54 ? 9.010 -23.673 -21.704 1.00 0.00 76 TYR A N 20
ATOM 36547 C CA . TYR A 1 54 ? 8.153 -24.827 -21.529 1.00 0.00 76 TYR A CA 20
ATOM 36548 C C . TYR A 1 54 ? 6.882 -24.371 -20.829 1.00 0.00 76 TYR A C 20
ATOM 36549 O O . TYR A 1 54 ? 6.917 -23.978 -19.662 1.00 0.00 76 TYR A O 20
ATOM 36567 N N . ARG A 1 55 ? 5.767 -24.406 -21.539 1.00 0.00 77 ARG A N 20
ATOM 36568 C CA . ARG A 1 55 ? 4.524 -23.849 -21.020 1.00 0.00 77 ARG A CA 20
ATOM 36569 C C . ARG A 1 55 ? 3.331 -24.638 -21.534 1.00 0.00 77 ARG A C 20
ATOM 36570 O O . ARG A 1 55 ? 3.413 -25.264 -22.587 1.00 0.00 77 ARG A O 20
ATOM 36591 N N . ASP A 1 56 ? 2.238 -24.623 -20.767 1.00 0.00 78 ASP A N 20
ATOM 36592 C CA . ASP A 1 56 ? 0.984 -25.249 -21.185 1.00 0.00 78 ASP A CA 20
ATOM 36593 C C . ASP A 1 56 ? 1.176 -26.757 -21.317 1.00 0.00 78 ASP A C 20
ATOM 36594 O O . ASP A 1 56 ? 0.471 -27.425 -22.075 1.00 0.00 78 ASP A O 20
ATOM 36603 N N . GLY A 1 57 ? 2.146 -27.278 -20.564 1.00 0.00 79 GLY A N 20
ATOM 36604 C CA . GLY A 1 57 ? 2.491 -28.684 -20.641 1.00 0.00 79 GLY A CA 20
ATOM 36605 C C . GLY A 1 57 ? 3.048 -29.057 -21.999 1.00 0.00 79 GLY A C 20
ATOM 36606 O O . GLY A 1 57 ? 2.915 -30.199 -22.440 1.00 0.00 79 GLY A O 20
ATOM 36610 N N . LYS A 1 58 ? 3.677 -28.092 -22.661 1.00 0.00 80 LYS A N 20
ATOM 36611 C CA . LYS A 1 58 ? 4.141 -28.278 -24.025 1.00 0.00 80 LYS A CA 20
ATOM 36612 C C . LYS A 1 58 ? 5.486 -27.588 -24.265 1.00 0.00 80 LYS A C 20
ATOM 36613 O O . LYS A 1 58 ? 5.818 -26.588 -23.613 1.00 0.00 80 LYS A O 20
ATOM 36632 N N . ASP A 1 59 ? 6.251 -28.148 -25.192 1.00 0.00 81 ASP A N 20
ATOM 36633 C CA . ASP A 1 59 ? 7.480 -27.537 -25.679 1.00 0.00 81 ASP A CA 20
ATOM 36634 C C . ASP A 1 59 ? 7.342 -27.294 -27.178 1.00 0.00 81 ASP A C 20
ATOM 36635 O O . ASP A 1 59 ? 6.562 -27.976 -27.847 1.00 0.00 81 ASP A O 20
ATOM 36644 N N . MET A 1 60 ? 8.073 -26.324 -27.707 1.00 0.00 82 MET A N 20
ATOM 36645 C CA . MET A 1 60 ? 7.922 -25.952 -29.107 1.00 0.00 82 MET A CA 20
ATOM 36646 C C . MET A 1 60 ? 9.183 -26.256 -29.910 1.00 0.00 82 MET A C 20
ATOM 36647 O O . MET A 1 60 ? 10.014 -27.062 -29.496 1.00 0.00 82 MET A O 20
ATOM 36661 N N . PHE A 1 61 ? 9.315 -25.604 -31.058 1.00 0.00 83 PHE A N 20
ATOM 36662 C CA . PHE A 1 61 ? 10.376 -25.910 -32.010 1.00 0.00 83 PHE A CA 20
ATOM 36663 C C . PHE A 1 61 ? 11.750 -25.432 -31.531 1.00 0.00 83 PHE A C 20
ATOM 36664 O O . PHE A 1 61 ? 12.760 -26.086 -31.783 1.00 0.00 83 PHE A O 20
ATOM 36681 N N . GLY A 1 62 ? 11.789 -24.288 -30.863 1.00 0.00 84 GLY A N 20
ATOM 36682 C CA . GLY A 1 62 ? 13.057 -23.727 -30.434 1.00 0.00 84 GLY A CA 20
ATOM 36683 C C . GLY A 1 62 ? 13.523 -24.294 -29.113 1.00 0.00 84 GLY A C 20
ATOM 36684 O O . GLY A 1 62 ? 14.694 -24.631 -28.943 1.00 0.00 84 GLY A O 20
ATOM 36688 N N . GLU A 1 63 ? 12.590 -24.393 -28.183 1.00 0.00 85 GLU A N 20
ATOM 36689 C CA . GLU A 1 63 ? 12.860 -24.903 -26.848 1.00 0.00 85 GLU A CA 20
ATOM 36690 C C . GLU A 1 63 ? 12.718 -26.417 -26.819 1.00 0.00 85 GLU A C 20
ATOM 36691 O O . GLU A 1 63 ? 12.547 -27.005 -25.751 1.00 0.00 85 GLU A O 20
ATOM 36703 N N . ILE A 1 64 ? 12.755 -27.028 -28.004 1.00 0.00 86 ILE A N 20
ATOM 36704 C CA . ILE A 1 64 ? 12.608 -28.469 -28.144 1.00 0.00 86 ILE A CA 20
ATOM 36705 C C . ILE A 1 64 ? 13.548 -29.195 -27.188 1.00 0.00 86 ILE A C 20
ATOM 36706 O O . ILE A 1 64 ? 14.765 -29.207 -27.361 1.00 0.00 86 ILE A O 20
ATOM 36722 N N . ILE A 1 65 ? 12.964 -29.785 -26.165 1.00 0.00 87 ILE A N 20
ATOM 36723 C CA . ILE A 1 65 ? 13.726 -30.365 -25.074 1.00 0.00 87 ILE A CA 20
ATOM 36724 C C . ILE A 1 65 ? 14.477 -31.620 -25.513 1.00 0.00 87 ILE A C 20
ATOM 36725 O O . ILE A 1 65 ? 15.427 -32.056 -24.860 1.00 0.00 87 ILE A O 20
ATOM 36741 N N . SER A 1 66 ? 14.070 -32.171 -26.647 1.00 0.00 88 SER A N 20
ATOM 36742 C CA . SER A 1 66 ? 14.763 -33.293 -27.255 1.00 0.00 88 SER A CA 20
ATOM 36743 C C . SER A 1 66 ? 16.147 -32.867 -27.753 1.00 0.00 88 SER A C 20
ATOM 36744 O O . SER A 1 66 ? 16.985 -33.708 -28.086 1.00 0.00 88 SER A O 20
ATOM 36752 N N . LYS A 1 67 ? 16.376 -31.549 -27.801 1.00 0.00 89 LYS A N 20
ATOM 36753 C CA . LYS A 1 67 ? 17.633 -30.991 -28.310 1.00 0.00 89 LYS A CA 20
ATOM 36754 C C . LYS A 1 67 ? 18.833 -31.480 -27.490 1.00 0.00 89 LYS A C 20
ATOM 36755 O O . LYS A 1 67 ? 19.968 -31.467 -27.968 1.00 0.00 89 LYS A O 20
ATOM 36774 N N . TYR A 1 68 ? 18.579 -31.936 -26.270 1.00 0.00 90 TYR A N 20
ATOM 36775 C CA . TYR A 1 68 ? 19.646 -32.437 -25.407 1.00 0.00 90 TYR A CA 20
ATOM 36776 C C . TYR A 1 68 ? 20.096 -33.834 -25.841 1.00 0.00 90 TYR A C 20
ATOM 36777 O O . TYR A 1 68 ? 20.990 -34.422 -25.237 1.00 0.00 90 TYR A O 20
ATOM 36795 N N . VAL A 1 69 ? 19.470 -34.346 -26.903 1.00 0.00 91 VAL A N 20
ATOM 36796 C CA . VAL A 1 69 ? 19.830 -35.632 -27.511 1.00 0.00 91 VAL A CA 20
ATOM 36797 C C . VAL A 1 69 ? 19.759 -36.781 -26.506 1.00 0.00 91 VAL A C 20
ATOM 36798 O O . VAL A 1 69 ? 20.602 -37.681 -26.517 1.00 0.00 91 VAL A O 20
ATOM 36811 N N . GLU A 1 70 ? 18.751 -36.744 -25.645 1.00 0.00 92 GLU A N 20
ATOM 36812 C CA . GLU A 1 70 ? 18.521 -37.809 -24.679 1.00 0.00 92 GLU A CA 20
ATOM 36813 C C . GLU A 1 70 ? 17.155 -37.632 -24.029 1.00 0.00 92 GLU A C 20
ATOM 36814 O O . GLU A 1 70 ? 16.445 -36.665 -24.327 1.00 0.00 92 GLU A O 20
ATOM 36826 N N . ARG A 1 71 ? 16.782 -38.560 -23.158 1.00 0.00 93 ARG A N 20
ATOM 36827 C CA . ARG A 1 71 ? 15.488 -38.487 -22.488 1.00 0.00 93 ARG A CA 20
ATOM 36828 C C . ARG A 1 71 ? 15.480 -37.373 -21.443 1.00 0.00 93 ARG A C 20
ATOM 36829 O O . ARG A 1 71 ? 16.482 -37.130 -20.756 1.00 0.00 93 ARG A O 20
ATOM 36850 N N . THR A 1 72 ? 14.348 -36.691 -21.345 1.00 0.00 94 THR A N 20
ATOM 36851 C CA . THR A 1 72 ? 14.198 -35.570 -20.432 1.00 0.00 94 THR A CA 20
ATOM 36852 C C . THR A 1 72 ? 12.847 -35.624 -19.726 1.00 0.00 94 THR A C 20
ATOM 36853 O O . THR A 1 72 ? 11.839 -36.000 -20.326 1.00 0.00 94 THR A O 20
ATOM 36864 N N . GLU A 1 73 ? 12.837 -35.264 -18.451 1.00 0.00 95 GLU A N 20
ATOM 36865 C CA . GLU A 1 73 ? 11.607 -35.227 -17.675 1.00 0.00 95 GLU A CA 20
ATOM 36866 C C . GLU A 1 73 ? 11.543 -33.966 -16.824 1.00 0.00 95 GLU A C 20
ATOM 36867 O O . GLU A 1 73 ? 12.229 -33.857 -15.809 1.00 0.00 95 GLU A O 20
ATOM 36879 N N . LEU A 1 74 ? 10.736 -33.010 -17.247 1.00 0.00 96 LEU A N 20
ATOM 36880 C CA . LEU A 1 74 ? 10.496 -31.821 -16.451 1.00 0.00 96 LEU A CA 20
ATOM 36881 C C . LEU A 1 74 ? 9.508 -32.156 -15.344 1.00 0.00 96 LEU A C 20
ATOM 36882 O O . LEU A 1 74 ? 8.298 -32.062 -15.534 1.00 0.00 96 LEU A O 20
ATOM 36898 N N . LEU A 1 75 ? 10.030 -32.575 -14.204 1.00 0.00 97 LEU A N 20
ATOM 36899 C CA . LEU A 1 75 ? 9.197 -33.001 -13.094 1.00 0.00 97 LEU A CA 20
ATOM 36900 C C . LEU A 1 75 ? 8.449 -31.822 -12.494 1.00 0.00 97 LEU A C 20
ATOM 36901 O O . LEU A 1 75 ? 9.056 -30.852 -12.018 1.00 0.00 97 LEU A O 20
ATOM 36917 N N . LYS A 1 76 ? 7.127 -31.928 -12.520 1.00 0.00 98 LYS A N 20
ATOM 36918 C CA . LYS A 1 76 ? 6.240 -30.889 -12.021 1.00 0.00 98 LYS A CA 20
ATOM 36919 C C . LYS A 1 76 ? 5.584 -31.347 -10.728 1.00 0.00 98 LYS A C 20
ATOM 36920 O O . LYS A 1 76 ? 4.664 -30.707 -10.226 1.00 0.00 98 LYS A O 20
ATOM 36939 N N . ASP A 1 77 ? 6.053 -32.469 -10.205 1.00 0.00 99 ASP A N 20
ATOM 36940 C CA . ASP A 1 77 ? 5.513 -33.024 -8.967 1.00 0.00 99 ASP A CA 20
ATOM 36941 C C . ASP A 1 77 ? 5.649 -32.017 -7.826 1.00 0.00 99 ASP A C 20
ATOM 36942 O O . ASP A 1 77 ? 4.808 -31.949 -6.933 1.00 0.00 99 ASP A O 20
ATOM 36951 N N . GLY A 1 78 ? 6.721 -31.243 -7.875 1.00 0.00 100 GLY A N 20
ATOM 36952 C CA . GLY A 1 78 ? 6.958 -30.196 -6.899 1.00 0.00 100 GLY A CA 20
ATOM 36953 C C . GLY A 1 78 ? 6.266 -28.886 -7.246 1.00 0.00 100 GLY A C 20
ATOM 36954 O O . GLY A 1 78 ? 6.153 -28.000 -6.399 1.00 0.00 100 GLY A O 20
ATOM 36958 N N . ILE A 1 79 ? 5.849 -28.755 -8.504 1.00 0.00 101 ILE A N 20
ATOM 36959 C CA . ILE A 1 79 ? 5.421 -27.472 -9.070 1.00 0.00 101 ILE A CA 20
ATOM 36960 C C . ILE A 1 79 ? 4.326 -26.785 -8.244 1.00 0.00 101 ILE A C 20
ATOM 36961 O O . ILE A 1 79 ? 4.340 -25.563 -8.100 1.00 0.00 101 ILE A O 20
ATOM 36977 N N . GLY A 1 80 ? 3.412 -27.564 -7.671 1.00 0.00 102 GLY A N 20
ATOM 36978 C CA . GLY A 1 80 ? 2.336 -26.985 -6.885 1.00 0.00 102 GLY A CA 20
ATOM 36979 C C . GLY A 1 80 ? 2.846 -26.321 -5.622 1.00 0.00 102 GLY A C 20
ATOM 36980 O O . GLY A 1 80 ? 2.189 -25.445 -5.061 1.00 0.00 102 GLY A O 20
ATOM 36984 N N . GLU A 1 81 ? 4.029 -26.728 -5.189 1.00 0.00 103 GLU A N 20
ATOM 36985 C CA . GLU A 1 81 ? 4.660 -26.144 -4.017 1.00 0.00 103 GLU A CA 20
ATOM 36986 C C . GLU A 1 81 ? 5.747 -25.160 -4.439 1.00 0.00 103 GLU A C 20
ATOM 36987 O O . GLU A 1 81 ? 6.441 -24.584 -3.599 1.00 0.00 103 GLU A O 20
ATOM 36999 N N . GLY A 1 82 ? 5.892 -24.977 -5.746 1.00 0.00 104 GLY A N 20
ATOM 37000 C CA . GLY A 1 82 ? 6.839 -24.015 -6.263 1.00 0.00 104 GLY A CA 20
ATOM 37001 C C . GLY A 1 82 ? 8.201 -24.612 -6.557 1.00 0.00 104 GLY A C 20
ATOM 37002 O O . GLY A 1 82 ? 9.203 -23.904 -6.536 1.00 0.00 104 GLY A O 20
ATOM 37006 N N . LYS A 1 83 ? 8.253 -25.908 -6.833 1.00 0.00 105 LYS A N 20
ATOM 37007 C CA . LYS A 1 83 ? 9.526 -26.560 -7.130 1.00 0.00 105 LYS A CA 20
ATOM 37008 C C . LYS A 1 83 ? 9.478 -27.275 -8.477 1.00 0.00 105 LYS A C 20
ATOM 37009 O O . LYS A 1 83 ? 8.534 -27.995 -8.773 1.00 0.00 105 LYS A O 20
ATOM 37028 N N . VAL A 1 84 ? 10.497 -27.080 -9.292 1.00 0.00 106 VAL A N 20
ATOM 37029 C CA . VAL A 1 84 ? 10.582 -27.769 -10.574 1.00 0.00 106 VAL A CA 20
ATOM 37030 C C . VAL A 1 84 ? 11.881 -28.557 -10.664 1.00 0.00 106 VAL A C 20
ATOM 37031 O O . VAL A 1 84 ? 12.955 -28.035 -10.343 1.00 0.00 106 VAL A O 20
ATOM 37044 N N . THR A 1 85 ? 11.786 -29.806 -11.094 1.00 0.00 107 THR A N 20
ATOM 37045 C CA . THR A 1 85 ? 12.962 -30.655 -11.196 1.00 0.00 107 THR A CA 20
ATOM 37046 C C . THR A 1 85 ? 13.166 -31.148 -12.623 1.00 0.00 107 THR A C 20
ATOM 37047 O O . THR A 1 85 ? 12.428 -31.996 -13.110 1.00 0.00 107 THR A O 20
ATOM 37058 N N . LEU A 1 86 ? 14.173 -30.617 -13.291 1.00 0.00 108 LEU A N 20
ATOM 37059 C CA . LEU A 1 86 ? 14.449 -30.998 -14.665 1.00 0.00 108 LEU A CA 20
ATOM 37060 C C . LEU A 1 86 ? 15.373 -32.206 -14.716 1.00 0.00 108 LEU A C 20
ATOM 37061 O O . LEU A 1 86 ? 16.536 -32.127 -14.321 1.00 0.00 108 LEU A O 20
ATOM 37077 N N . ARG A 1 87 ? 14.840 -33.320 -15.185 1.00 0.00 109 ARG A N 20
ATOM 37078 C CA . ARG A 1 87 ? 15.622 -34.535 -15.364 1.00 0.00 109 ARG A CA 20
ATOM 37079 C C . ARG A 1 87 ? 16.174 -34.603 -16.779 1.00 0.00 109 ARG A C 20
ATOM 37080 O O . ARG A 1 87 ? 15.433 -34.858 -17.722 1.00 0.00 109 ARG A O 20
ATOM 37101 N N . ILE A 1 88 ? 17.466 -34.384 -16.927 1.00 0.00 110 ILE A N 20
ATOM 37102 C CA . ILE A 1 88 ? 18.105 -34.480 -18.228 1.00 0.00 110 ILE A CA 20
ATOM 37103 C C . ILE A 1 88 ? 19.129 -35.604 -18.228 1.00 0.00 110 ILE A C 20
ATOM 37104 O O . ILE A 1 88 ? 20.012 -35.642 -17.372 1.00 0.00 110 ILE A O 20
ATOM 37120 N N . PHE A 1 89 ? 18.996 -36.537 -19.159 1.00 0.00 111 PHE A N 20
ATOM 37121 C CA . PHE A 1 89 ? 19.987 -37.590 -19.304 1.00 0.00 111 PHE A CA 20
ATOM 37122 C C . PHE A 1 89 ? 21.232 -37.049 -20.001 1.00 0.00 111 PHE A C 20
ATOM 37123 O O . PHE A 1 89 ? 21.136 -36.470 -21.082 1.00 0.00 111 PHE A O 20
ATOM 37140 N N . ASN A 1 90 ? 22.381 -37.226 -19.345 1.00 0.00 112 ASN A N 20
ATOM 37141 C CA . ASN A 1 90 ? 23.692 -36.841 -19.883 1.00 0.00 112 ASN A CA 20
ATOM 37142 C C . ASN A 1 90 ? 23.931 -35.337 -19.788 1.00 0.00 112 ASN A C 20
ATOM 37143 O O . ASN A 1 90 ? 23.150 -34.528 -20.287 1.00 0.00 112 ASN A O 20
ATOM 37154 N N . VAL A 1 91 ? 25.022 -34.978 -19.128 1.00 0.00 113 VAL A N 20
ATOM 37155 C CA . VAL A 1 91 ? 25.459 -33.595 -19.043 1.00 0.00 113 VAL A CA 20
ATOM 37156 C C . VAL A 1 91 ? 26.956 -33.523 -19.323 1.00 0.00 113 VAL A C 20
ATOM 37157 O O . VAL A 1 91 ? 27.709 -34.416 -18.923 1.00 0.00 113 VAL A O 20
ATOM 37170 N N . THR A 1 92 ? 27.381 -32.491 -20.032 1.00 0.00 114 THR A N 20
ATOM 37171 C CA . THR A 1 92 ? 28.780 -32.351 -20.393 1.00 0.00 114 THR A CA 20
ATOM 37172 C C . THR A 1 92 ? 29.346 -31.023 -19.895 1.00 0.00 114 THR A C 20
ATOM 37173 O O . THR A 1 92 ? 28.613 -30.175 -19.373 1.00 0.00 114 THR A O 20
ATOM 37184 N N . VAL A 1 93 ? 30.650 -30.835 -20.074 1.00 0.00 115 VAL A N 20
ATOM 37185 C CA . VAL A 1 93 ? 31.328 -29.628 -19.610 1.00 0.00 115 VAL A CA 20
ATOM 37186 C C . VAL A 1 93 ? 30.841 -28.395 -20.377 1.00 0.00 115 VAL A C 20
ATOM 37187 O O . VAL A 1 93 ? 31.118 -27.256 -19.993 1.00 0.00 115 VAL A O 20
ATOM 37200 N N . ASP A 1 94 ? 30.109 -28.631 -21.457 1.00 0.00 116 ASP A N 20
ATOM 37201 C CA . ASP A 1 94 ? 29.508 -27.552 -22.230 1.00 0.00 116 ASP A CA 20
ATOM 37202 C C . ASP A 1 94 ? 28.235 -27.056 -21.554 1.00 0.00 116 ASP A C 20
ATOM 37203 O O . ASP A 1 94 ? 27.815 -25.917 -21.752 1.00 0.00 116 ASP A O 20
ATOM 37212 N N . ASP A 1 95 ? 27.624 -27.921 -20.754 1.00 0.00 117 ASP A N 20
ATOM 37213 C CA . ASP A 1 95 ? 26.428 -27.563 -19.996 1.00 0.00 117 ASP A CA 20
ATOM 37214 C C . ASP A 1 95 ? 26.806 -27.285 -18.547 1.00 0.00 117 ASP A C 20
ATOM 37215 O O . ASP A 1 95 ? 26.000 -26.789 -17.763 1.00 0.00 117 ASP A O 20
ATOM 37224 N N . ASP A 1 96 ? 28.054 -27.616 -18.217 1.00 0.00 118 ASP A N 20
ATOM 37225 C CA . ASP A 1 96 ? 28.663 -27.321 -16.908 1.00 0.00 118 ASP A CA 20
ATOM 37226 C C . ASP A 1 96 ? 28.886 -25.808 -16.708 1.00 0.00 118 ASP A C 20
ATOM 37227 O O . ASP A 1 96 ? 29.785 -25.384 -15.984 1.00 0.00 118 ASP A O 20
ATOM 37236 N N . GLY A 1 97 ? 28.080 -24.992 -17.368 1.00 0.00 119 GLY A N 20
ATOM 37237 C CA . GLY A 1 97 ? 28.258 -23.559 -17.285 1.00 0.00 119 GLY A CA 20
ATOM 37238 C C . GLY A 1 97 ? 26.986 -22.830 -16.903 1.00 0.00 119 GLY A C 20
ATOM 37239 O O . GLY A 1 97 ? 26.343 -23.160 -15.902 1.00 0.00 119 GLY A O 20
ATOM 37243 N N . SER A 1 98 ? 26.621 -21.852 -17.718 1.00 0.00 120 SER A N 20
ATOM 37244 C CA . SER A 1 98 ? 25.490 -20.985 -17.437 1.00 0.00 120 SER A CA 20
ATOM 37245 C C . SER A 1 98 ? 24.156 -21.668 -17.735 1.00 0.00 120 SER A C 20
ATOM 37246 O O . SER A 1 98 ? 23.845 -21.985 -18.885 1.00 0.00 120 SER A O 20
ATOM 37254 N N . TYR A 1 99 ? 23.374 -21.888 -16.689 1.00 0.00 121 TYR A N 20
ATOM 37255 C CA . TYR A 1 99 ? 22.041 -22.443 -16.826 1.00 0.00 121 TYR A CA 20
ATOM 37256 C C . TYR A 1 99 ? 21.010 -21.375 -16.497 1.00 0.00 121 TYR A C 20
ATOM 37257 O O . TYR A 1 99 ? 21.078 -20.733 -15.449 1.00 0.00 121 TYR A O 20
ATOM 37275 N N . HIS A 1 100 ? 20.061 -21.181 -17.394 1.00 0.00 122 HIS A N 20
ATOM 37276 C CA . HIS A 1 100 ? 19.090 -20.111 -17.249 1.00 0.00 122 HIS A CA 20
ATOM 37277 C C . HIS A 1 100 ? 17.751 -20.645 -16.760 1.00 0.00 122 HIS A C 20
ATOM 37278 O O . HIS A 1 100 ? 17.115 -21.466 -17.432 1.00 0.00 122 HIS A O 20
ATOM 37293 N N . CYS A 1 101 ? 17.337 -20.169 -15.595 1.00 0.00 123 CYS A N 20
ATOM 37294 C CA . CYS A 1 101 ? 16.037 -20.504 -15.039 1.00 0.00 123 CYS A CA 20
ATOM 37295 C C . CYS A 1 101 ? 15.097 -19.313 -15.181 1.00 0.00 123 CYS A C 20
ATOM 37296 O O . CYS A 1 101 ? 15.510 -18.162 -15.019 1.00 0.00 123 CYS A O 20
ATOM 37303 N N . VAL A 1 102 ? 13.847 -19.587 -15.511 1.00 0.00 124 VAL A N 20
ATOM 37304 C CA . VAL A 1 102 ? 12.852 -18.541 -15.695 1.00 0.00 124 VAL A CA 20
ATOM 37305 C C . VAL A 1 102 ? 11.488 -19.019 -15.206 1.00 0.00 124 VAL A C 20
ATOM 37306 O O . VAL A 1 102 ? 11.066 -20.134 -15.514 1.00 0.00 124 VAL A O 20
ATOM 37319 N N . PHE A 1 103 ? 10.829 -18.178 -14.423 1.00 0.00 125 PHE A N 20
ATOM 37320 C CA . PHE A 1 103 ? 9.488 -18.462 -13.935 1.00 0.00 125 PHE A CA 20
ATOM 37321 C C . PHE A 1 103 ? 8.538 -17.375 -14.412 1.00 0.00 125 PHE A C 20
ATOM 37322 O O . PHE A 1 103 ? 8.692 -16.211 -14.045 1.00 0.00 125 PHE A O 20
ATOM 37339 N N . LYS A 1 104 ? 7.577 -17.736 -15.245 1.00 0.00 126 LYS A N 20
ATOM 37340 C CA . LYS A 1 104 ? 6.629 -16.757 -15.753 1.00 0.00 126 LYS A CA 20
ATOM 37341 C C . LYS A 1 104 ? 5.190 -17.231 -15.603 1.00 0.00 126 LYS A C 20
ATOM 37342 O O . LYS A 1 104 ? 4.703 -18.015 -16.406 1.00 0.00 126 LYS A O 20
ATOM 37361 N N . ASP A 1 105 ? 4.490 -16.719 -14.611 1.00 0.00 127 ASP A N 20
ATOM 37362 C CA . ASP A 1 105 ? 3.067 -16.993 -14.487 1.00 0.00 127 ASP A CA 20
ATOM 37363 C C . ASP A 1 105 ? 2.299 -15.905 -15.212 1.00 0.00 127 ASP A C 20
ATOM 37364 O O . ASP A 1 105 ? 1.667 -15.044 -14.596 1.00 0.00 127 ASP A O 20
ATOM 37373 N N . GLY A 1 106 ? 2.377 -15.942 -16.532 1.00 0.00 128 GLY A N 20
ATOM 37374 C CA . GLY A 1 106 ? 1.819 -14.878 -17.336 1.00 0.00 128 GLY A CA 20
ATOM 37375 C C . GLY A 1 106 ? 2.697 -13.646 -17.295 1.00 0.00 128 GLY A C 20
ATOM 37376 O O . GLY A 1 106 ? 3.789 -13.634 -17.869 1.00 0.00 128 GLY A O 20
ATOM 37380 N N . ASP A 1 107 ? 2.234 -12.623 -16.592 1.00 0.00 129 ASP A N 20
ATOM 37381 C CA . ASP A 1 107 ? 2.999 -11.392 -16.431 1.00 0.00 129 ASP A CA 20
ATOM 37382 C C . ASP A 1 107 ? 3.939 -11.501 -15.230 1.00 0.00 129 ASP A C 20
ATOM 37383 O O . ASP A 1 107 ? 4.916 -10.759 -15.121 1.00 0.00 129 ASP A O 20
ATOM 37392 N N . PHE A 1 108 ? 3.636 -12.434 -14.331 1.00 0.00 130 PHE A N 20
ATOM 37393 C CA . PHE A 1 108 ? 4.492 -12.703 -13.179 1.00 0.00 130 PHE A CA 20
ATOM 37394 C C . PHE A 1 108 ? 5.796 -13.336 -13.649 1.00 0.00 130 PHE A C 20
ATOM 37395 O O . PHE A 1 108 ? 5.872 -14.547 -13.828 1.00 0.00 130 PHE A O 20
ATOM 37412 N N . TYR A 1 109 ? 6.814 -12.521 -13.855 1.00 0.00 131 TYR A N 20
ATOM 37413 C CA . TYR A 1 109 ? 8.042 -12.999 -14.464 1.00 0.00 131 TYR A CA 20
ATOM 37414 C C . TYR A 1 109 ? 9.250 -12.801 -13.547 1.00 0.00 131 TYR A C 20
ATOM 37415 O O . TYR A 1 109 ? 9.388 -11.770 -12.887 1.00 0.00 131 TYR A O 20
ATOM 37433 N N . GLU A 1 110 ? 10.098 -13.820 -13.506 1.00 0.00 132 GLU A N 20
ATOM 37434 C CA . GLU A 1 110 ? 11.387 -13.748 -12.832 1.00 0.00 132 GLU A CA 20
ATOM 37435 C C . GLU A 1 110 ? 12.417 -14.552 -13.620 1.00 0.00 132 GLU A C 20
ATOM 37436 O O . GLU A 1 110 ? 12.129 -15.665 -14.070 1.00 0.00 132 GLU A O 20
ATOM 37448 N N . GLU A 1 111 ? 13.601 -13.988 -13.806 1.00 0.00 133 GLU A N 20
ATOM 37449 C CA . GLU A 1 111 ? 14.668 -14.679 -14.510 1.00 0.00 133 GLU A CA 20
ATOM 37450 C C . GLU A 1 111 ? 15.903 -14.786 -13.626 1.00 0.00 133 GLU A C 20
ATOM 37451 O O . GLU A 1 111 ? 16.266 -13.842 -12.924 1.00 0.00 133 GLU A O 20
ATOM 37463 N N . HIS A 1 112 ? 16.533 -15.945 -13.647 1.00 0.00 134 HIS A N 20
ATOM 37464 C CA . HIS A 1 112 ? 17.705 -16.186 -12.825 1.00 0.00 134 HIS A CA 20
ATOM 37465 C C . HIS A 1 112 ? 18.726 -17.013 -13.594 1.00 0.00 134 HIS A C 20
ATOM 37466 O O . HIS A 1 112 ? 18.360 -17.852 -14.417 1.00 0.00 134 HIS A O 20
ATOM 37481 N N . ILE A 1 113 ? 19.999 -16.773 -13.338 1.00 0.00 135 ILE A N 20
ATOM 37482 C CA . ILE A 1 113 ? 21.054 -17.498 -14.020 1.00 0.00 135 ILE A CA 20
ATOM 37483 C C . ILE A 1 113 ? 21.963 -18.194 -13.009 1.00 0.00 135 ILE A C 20
ATOM 37484 O O . ILE A 1 113 ? 22.660 -17.554 -12.217 1.00 0.00 135 ILE A O 20
ATOM 37500 N N . THR A 1 114 ? 21.921 -19.511 -13.028 1.00 0.00 136 THR A N 20
ATOM 37501 C CA . THR A 1 114 ? 22.692 -20.315 -12.105 1.00 0.00 136 THR A CA 20
ATOM 37502 C C . THR A 1 114 ? 23.771 -21.085 -12.851 1.00 0.00 136 THR A C 20
ATOM 37503 O O . THR A 1 114 ? 23.687 -21.266 -14.062 1.00 0.00 136 THR A O 20
ATOM 37514 N N . GLU A 1 115 ? 24.790 -21.523 -12.137 1.00 0.00 137 GLU A N 20
ATOM 37515 C CA . GLU A 1 115 ? 25.860 -22.293 -12.747 1.00 0.00 137 GLU A CA 20
ATOM 37516 C C . GLU A 1 115 ? 25.734 -23.758 -12.364 1.00 0.00 137 GLU A C 20
ATOM 37517 O O . GLU A 1 115 ? 25.587 -24.087 -11.187 1.00 0.00 137 GLU A O 20
ATOM 37529 N N . VAL A 1 116 ? 25.767 -24.631 -13.357 1.00 0.00 138 VAL A N 20
ATOM 37530 C CA . VAL A 1 116 ? 25.742 -26.059 -13.101 1.00 0.00 138 VAL A CA 20
ATOM 37531 C C . VAL A 1 116 ? 27.153 -26.524 -12.788 1.00 0.00 138 VAL A C 20
ATOM 37532 O O . VAL A 1 116 ? 28.089 -26.196 -13.513 1.00 0.00 138 VAL A O 20
ATOM 37545 N N . LYS A 1 117 ? 27.313 -27.239 -11.688 1.00 0.00 139 LYS A N 20
ATOM 37546 C CA . LYS A 1 117 ? 28.629 -27.692 -11.277 1.00 0.00 139 LYS A CA 20
ATOM 37547 C C . LYS A 1 117 ? 28.698 -29.211 -11.260 1.00 0.00 139 LYS A C 20
ATOM 37548 O O . LYS A 1 117 ? 28.255 -29.855 -10.313 1.00 0.00 139 LYS A O 20
ATOM 37567 N N . ILE A 1 118 ? 29.228 -29.783 -12.323 1.00 0.00 140 ILE A N 20
ATOM 37568 C CA . ILE A 1 118 ? 29.486 -31.209 -12.363 1.00 0.00 140 ILE A CA 20
ATOM 37569 C C . ILE A 1 118 ? 30.598 -31.541 -11.376 1.00 0.00 140 ILE A C 20
ATOM 37570 O O . ILE A 1 118 ? 31.732 -31.092 -11.530 1.00 0.00 140 ILE A O 20
ATOM 37586 N N . THR A 1 119 ? 30.253 -32.300 -10.349 1.00 0.00 141 THR A N 20
ATOM 37587 C CA . THR A 1 119 ? 31.185 -32.607 -9.282 1.00 0.00 141 THR A CA 20
ATOM 37588 C C . THR A 1 119 ? 31.162 -34.098 -8.968 1.00 0.00 141 THR A C 20
ATOM 37589 O O . THR A 1 119 ? 32.196 -34.630 -8.519 1.00 0.00 141 THR A O 20
#

Organism: Mus musculus (NCBI:txid10090)

Solvent-accessible surface area: 7218 Å² total; per-residue (Å²): 223,116,75,130,64,9,92,28,81,64,139,68,11,75,16,106,7,68,102,39,24,61,0,94,0,53,4,65,12,42,34,75,106,102,3,88,116,32,40,2,51,0,3,31,57,120,187,116,138,16,6,66,37,32,98,58,45,139,82,66,183,37,0,63,28,68,121,24,57,143,105,44,78,19,64,30,131,14,10,59,129,7,86,1,26,1,104,0,106,63,0,60,116,96,8,28,37,56,0,58,0,18,4,53,6,36,130,81,159,59,96,29,90,0,89,7,110,44,133

InterPro domains:
  IPR003599 Immunoglobulin domain subtype [SM00409] (34-141)
  IPR007110 Immunoglobulin-like domain [PS50835] (27-141)
  IPR013106 Immunoglobulin V-set domain [PF07686] (35-140)
  IPR013106 Immunoglobulin V-set domain [SM00406] (44-125)
  IPR013783 Immunoglobulin-like fold [G3DSA:2.60.40.10] (24-141)
  IPR013783 Immunoglobulin-like fold [G3DSA:2.60.40.10] (143-244)
  IPR036179 Immunoglobulin-like domain superfamily [SSF48726] (27-140)
  IPR036179 Immunoglobulin-like domain superfamily [SSF48726] (147-233)
  IPR050504 BTN/MOG-like [PTHR24100] (9-298)
  IPR053896 Butyrophilin subfamily 3 member A2-like, Ig-C domain [PF22705] (146-228)

Nearest PDB structures (foldseek):
  2n4i-assembly1_A  TM=9.117E-01  e=9.112E-21  Mus musculus
  1py9-assembly1_A-2  TM=8.401E-01  e=2.550E-10  Mus musculus
  3csp-assembly1_A  TM=8.199E-01  e=1.517E-10  Rattus norvegicus
  4k55-assembly1_A  TM=7.919E-01  e=5.398E-10  Homo sapiens
  6l7z-assembly1_A  TM=7.623E-01  e=4.285E-10  Mus musculus

Sequence (119 aa):
MSSEPFIVNGLEGPVLASLGGNLELSCQLSPPQQAQHMEIRWFRNLYTEPVHLYRDGKDMFGEIISKYVERTELLKDGIGEGKVTLRIFNVTVDDDGSYHCVFKDGDFYEEHITEVKITMSSEPFIVNGLEGPVLASLGGNLELSCQLSPPQQAQHMEIRWFRNLYTEPVHLYRDGKDMFGEIISKYVERTELLKDGIGEGKVTLRIFNVTVDDDGSYHCVFKDGDFYEEHITEVKITMSSEPFIVNGLEGPVLASLGGNLELSCQLSPPQQAQHMEIRWFRNLYTEPVHLYRDGKDMFGEIISKYVERTELLKDGIGEGKVTLRIFNVTVDDDGSYHCVFKDGDFYEEHITEVKITMSSEPFIVNGLEGPVLASLGGNLELSCQLSPPQQAQHMEIRWFRNLYTEPVHLYRDGKDMFGEIISKYVERTELLKDGIGEGKVTLRIFNVTVDDDGSYHCVFKDGDFYEEHITEVKITMSSEPFIVNGLEGPVLASLGGNLELSCQLSPPQQAQHMEIRWFRNLYTEPVHLYRDGKDMFGEIISKYVERTELLKDGIGEGKVTLRIFNVTVDDDGSYHCVFKDGDFYEEHITEVKITMSSEPFIVNGLEGPVLASLGGNLELSCQLSPPQQAQHMEIRWFRNLYTEPVHLYRDGKDMFGEIISKYVERTELLKDGIGEGKVTLRIFNVTVDDDGSYHCVFKDGDFYEEHITEVKITMSSEPFIVNGLEGPVLASLGGNLELSCQLSPPQQAQHMEIRWFRNLYTEPVHLYRDGKDMFGEIISKYVERTELLKDGIGEGKVTLRIFNVTVDDDGSYHCVFKDGDFYEEHITEVKITMSSEPFIVNGLEGPVLASLGGNLELSCQLSPPQQAQHMEIRWFRNLYTEPVHLYRDGKDMFGEIISKYVERTELLKDGIGEGKVTLRIFNVTVDDDGSYHCVFKDGDFYEEHITEVKITMSSEPFIVNGLEGPVLASLGGNLELSCQLSPPQQAQHMEIRWFRNLYTEPVHLYRDGKDMFGEIISKYVERTELLKDGIGEGKVTLRIFNVTVDDDGSYHCVFKDGDFYEEHITEVKITMSSEPFIVNGLEGPVLASLGGNLELSCQLSPPQQAQHMEIRWFRNLYTEPVHLYRDGKDMFGEIISKYVERTELLKDGIGEGKVTLRIFNVTVDDDGSYHCVFKDGDFYEEHITEVKITMSSEPFIVNGLEGPVLASLGGNLELSCQLSPPQQAQHMEIRWFRNLYTEPVHLYRDGKDMFGEIISKYVERTELLKDGIGEGKVTLRIFNVTVDDDGSYHCVFKDGDFYEEHITEVKITMSSEPFIVNGLEGPVLASLGGNLELSCQLSPPQQAQHMEIRWFRNLYTEPVHLYRDGKDMFGEIISKYVERTELLKDGIGEGKVTLRIFNVTVDDDGSYHCVFKDGDFYEEHITEVKITMSSEPFIVNGLEGPVLASLGGNLELSCQLSPPQQAQHMEIRWFRNLYTEPVHLYRDGKDMFGEIISKYVERTELLKDGIGEGKVTLRIFNVTVDDDGSYHCVFKDGDFYEEHITEVKITMSSEPFIVNGLEGPVLASLGGNLELSCQLSPPQQAQHMEIRWFRNLYTEPVHLYRDGKDMFGEIISKYVERTELLKDGIGEGKVTLRIFNVTVDDDGSYHCVFKDGDFYEEHITEVKITMSSEPFIVNGLEGPVLASLGGNLELSCQLSPPQQAQHMEIRWFRNLYTEPVHLYRDGKDMFGEIISKYVERTELLKDGIGEGKVTLRIFNVTVDDDGSYHCVFKDGDFYEEHITEVKITMSSEPFIVNGLEGPVLASLGGNLELSCQLSPPQQAQHMEIRWFRNLYTEPVHLYRDGKDMFGEIISKYVERTELLKDGIGEGKVTLRIFNVTVDDDGSYHCVFKDGDFYEEHITEVKITMSSEPFIVNGLEGPVLASLGGNLELSCQLSPPQQAQHMEIRWFRNLYTEPVHLYRDGKDMFGEIISKYVERTELLKDGIGEGKVTLRIFNVTVDDDGSYHCVFKDGDFYEEHITEVKITMSSEPFIVNGLEGPVLASLGGNLELSCQLSPPQQAQHMEIRWFRNLYTEPVHLYRDGKDMFGEIISKYVERTELLKDGIGEGKVTLRIFNVTVDDDGSYHCVFKDGDFYEEHITEVKITMSSEPFIVNGLEGPVLASLGGNLELSCQLSPPQQAQHMEIRWFRNLYTEPVHLYRDGKDMFGEIISKYVERTELLKDGIGEGKVTLRIFNVTVDDDGSYHCVFKDGDFYEEHITEVKITMSSEPFIVNGLEGPVLASLGGNLELSCQLSPPQQAQHMEIRWFRNLYTEPVHLYRDGKDMFGEIISKYVERTELLKDGIGEGKVTLRIFNVTVDDDGSYHCVFKDGDFYEEHITEVKIT

GO terms:
  GO:0071944 cell periphery (C, IDA)
  GO:0045059 positive thymic T cell selection (P, IDA)
  GO:0045582 positive regulation of T cell differentiation (P, IDA)
  GO:0045059 positive thymic T cell selection (P, IMP)
  GO:0033089 positive regulation of T cell differentiation in thymus (P, IMP)

Foldseek 3Di:
DDPAPWDFDDDQAQQEAAAQAKGKGKGFIQDPALLLAKWKFWAADPPPPDDFTCGPVDGDDPPPVCVLVFDWDFDSVCSRVGMTMIIDRGDHVVQQAWIKIWIGPPPNIDIHIDGYHHD

CATH classification: 2.60.40.10

Secondary structure (DSSP, 8-state):
------EEES-S--EEE-BTSEEEEEEEEE-SS--TT-EEEEE--SSSSS---EETTB--TTT-GGGGTT-EEEE-GGGGGTEEEEEEE-B-TTTTSEEEEEEEETTEEEEEEEEEEE-